Protein AF-0000000068188311 (afdb_homodimer)

InterPro domains:
  IPR007863 Peptidase M16, C-terminal [PF05193] (207-384)
  IPR011249 Metalloenzyme, LuxS/M16 peptidase-like [SSF63411] (36-251)
  IPR011249 Metalloenzyme, LuxS/M16 peptidase-like [SSF63411] (263-504)
  IPR011249 Metalloenzyme, LuxS/M16 peptidase-like [SSF63411] (539-743)
  IPR011249 Metalloenzyme, LuxS/M16 peptidase-like [SSF63411] (769-960)
  IPR011765 Peptidase M16, N-terminal [PF00675] (45-180)
  IPR032632 Peptidase M16, middle/third domain [PF16187] (391-696)
  IPR050626 Peptidase M16 [PTHR43690] (12-977)
  IPR054734 Coenzyme PQQ synthesis protein F-like, C-terminal lobe, domain 4 [PF22456] (804-904)

Foldseek 3Di:
DPDPQPFPAQPLADAFQLDPKGKTWGFQDAPDPDDDPPPQWGGATEMEIADQQAQKKKKKKKFQAAQLPCPQQAALRVLLLVQLQQAFPVGRHGNRLAVVQLLFQKHKDWDGDHGMIMIMMMGGQVCVLVSLQSVLRSLAGGPLDLVQSVLVLLLLQQVLLQCLQPQVVVVCLVVQCQQCVAVNFSSNGRHSGHCVRQQPPHSVVSSVSSVVVSVVGRFNLRMYMYIYHNDDPVVVVVSCCVRNNNGHIDRDDPPPPRAARCPPPSPPWEKEWAHSAAWKKKKKKFKFFACLVVLQASLCVLVQCQQQALAFQHLPVLCVVVVFFDHWGWDFPPAHDPRITMTMIMTTTDPVNLVVVLVSLLLSLLVLLLVLQDDDPVSSVLLQVLLSVCSNQPFDDDNRVVNRQLRVLVVRDDSNCSSSSNRHNNDHDVVVNNRRSVRPARRRIYIYIYHNVCVPVFDDADPSSRMGMHIDDDDPVSNVSSRCSNNVSNPPPPDCSVRHDTDDDQPQAFDDWDFDDEPVQPPVPPDCVVVVPPPDPDGDFWFWADDDLAETETEAEDPDSRGQKKKKKKFFFAQQCAVDLLSVLLNQLLQLLLVVLLSNRQSSQVSNFKHWGWDADNGGIMIIIMGGPRRRLVSLLVSLQSLLVSDADQSNSVSSLVVVLSVLSVQLQDDQLSVLVLVVLLQWKPPDDDSVVSNVSSVPDGPVNSVVSSLVSLAEGHMYMYMYYRDYPVVSVVSVCSNCVSSVYDRYPDTDDMWTFDFDFLAQQLAAEEEEDARSNQQSLKKKKKKKKWDFADDLLVVLLVLLLQSLVFVVQCCVCCRVVVQRNDWGWDWDDRDLGTTIIMIMHMHNPDFHVVSVVVVLVSLVVVLVVLVVDDPVSSQSSLVSSLCVLVGDDRGRVSLVVLSVSCVVSQQNPSCSSSSNNVSSNVADSVNSSVVSQAGPHSSHRRIGMYMYIYHYNNCVVVCVVCVVPPDRNYHYDPDSVVSRVVGDTGDRDDRDDSVVRHDHPVVD/DPDPQPFPAQPLADAFQLDPKGKTWGFQDAPDPDDDPPPQWGGATEMEIADQFFQKKKKKKKFQAAQLPCPQQAALRVLLLVQLQQAFPVGRHGNRLAVVQLLFQKHKDWDGDHGMIMIMMMGGQVCVLVSLQSVLRSLAGGPLDLVQSVLVLLLLQQVLLQCLQPQVVVVCLVVQCQQCVVVNFSSNGRHSGHCVRQQPPHSVVSSVSSVVVSVPGRFRLRMYMYIYHNDDPVVVVVSCCVRNNNGHIDRDDPPPPGAARPPDPSPPWEKEWAHSAAWKKKKKKFKFFACLVVLQAPLCVLVQCQQQALAFQHLPVLCVVVVFFDHWGWDFPPAHDPRITMTMIMTTTDPVNLVVVLVSLLLSLLLLLLVLQDDDPVSSVLLQVLLSVCSNQPFDDDNRVVNRQLRVLVVRDDSNCSSSSVRHNNDHDVVVNNRRSVRPARRRIYIYIYHNVCVPVFDDADPSSRMGMHIDDDDPVSNVSSRCSSNVSNPPPPDCSVRHDTDDDQPQAFDDWDFDDEPVQPPVPPDCVVVVPPPDPDDDFWFWADDDLAETETEAEDPDSRGQKKKKKKFFFAQQCAVDLLSVLLNQLLQLLLVVLLSNRQSSQVSSFKHWGWDADNGGIMIIIMGGPRRRLVSLLVSLQSLLVSDDDQSNSVSSLVVVLSVLSVQLQDDQLSVLVLVVLLQWKPPDDDSVVSNVSSVPDGPVNSVVSSLVSLAEGHMYMYMYYRDYPVVSVVSVCSNCVSSVYDRYPDTDDMWTFDFDFLAQQLAAEEEEDARSNQQSLKKKKKKKKWDFADDLLVVLLVLLLQSLVFVVQCCVCCRVVVQGNDWGWDWDDRDLGTTIIMIMHMHSPDFHVVSVVVVLVSLVVVLVVLVVDDPVSSQSSLVSSLCVLVGDDRDRVSLVVLSVSCVVSQQNPSCSSSSNNVSSNVADSVNSSVVSQAGPHSSHRRIGMYMYIYHYNNCVVVCVVCVVPPDRNYDYDPDSVVSRVVGDTGDRDDRDDSVVRHDHPVVD

Structure (mmCIF, N/CA/C/O backbone):
data_AF-0000000068188311-model_v1
#
loop_
_entity.id
_entity.type
_entity.pdbx_description
1 polymer 'Uncharacterized protein'
#
loop_
_atom_site.group_PDB
_atom_site.id
_atom_site.type_symbol
_atom_site.label_atom_id
_atom_site.label_alt_id
_atom_site.label_comp_id
_atom_site.label_asym_id
_atom_site.label_entity_id
_atom_site.label_seq_id
_atom_site.pdbx_PDB_ins_code
_atom_site.Cartn_x
_atom_site.Cartn_y
_atom_site.Cartn_z
_atom_site.occupancy
_atom_site.B_iso_or_equiv
_atom_site.auth_seq_id
_atom_site.auth_comp_id
_atom_site.auth_asym_id
_atom_site.auth_atom_id
_atom_site.pdbx_PDB_model_num
ATOM 1 N N . MET A 1 1 ? -2.57 -84 -18.281 1 21.44 1 MET A N 1
ATOM 2 C CA . MET A 1 1 ? -2.279 -83.125 -17.125 1 21.44 1 MET A CA 1
ATOM 3 C C . MET A 1 1 ? -2.062 -81.688 -17.547 1 21.44 1 MET A C 1
ATOM 5 O O . MET A 1 1 ? -0.972 -81.312 -18 1 21.44 1 MET A O 1
ATOM 9 N N . SER A 1 2 ? -2.975 -81.062 -18.266 1 22.27 2 SER A N 1
ATOM 10 C CA . SER A 1 2 ? -3.25 -79.875 -19.016 1 22.27 2 SER A CA 1
ATOM 11 C C . SER A 1 2 ? -2.975 -78.625 -18.172 1 22.27 2 SER A C 1
ATOM 13 O O . SER A 1 2 ? -3.5 -78.438 -17.062 1 22.27 2 SER A O 1
ATOM 15 N N . ASP A 1 3 ? -1.71 -78 -18.312 1 26.34 3 ASP A N 1
ATOM 16 C CA . ASP A 1 3 ? -1.021 -77.062 -17.469 1 26.34 3 ASP A CA 1
ATOM 17 C C . ASP A 1 3 ? -1.914 -75.875 -17.172 1 26.34 3 ASP A C 1
ATOM 19 O O . ASP A 1 3 ? -2.463 -75.25 -18.094 1 26.34 3 ASP A O 1
ATOM 23 N N . SER A 1 4 ? -2.607 -75.75 -16.078 1 29.66 4 SER A N 1
ATOM 24 C CA . SER A 1 4 ? -3.428 -74.75 -15.43 1 29.66 4 SER A CA 1
ATOM 25 C C . SER A 1 4 ? -2.842 -73.375 -15.633 1 29.66 4 SER A C 1
ATOM 27 O O . SER A 1 4 ? -1.623 -73.188 -15.734 1 29.66 4 SER A O 1
ATOM 29 N N . PRO A 1 5 ? -3.604 -72.375 -16.188 1 36.91 5 PRO A N 1
ATOM 30 C CA . PRO A 1 5 ? -3.168 -71 -16.312 1 36.91 5 PRO A CA 1
ATOM 31 C C . PRO A 1 5 ? -2.283 -70.562 -15.164 1 36.91 5 PRO A C 1
ATOM 33 O O . PRO A 1 5 ? -2.613 -70.812 -14 1 36.91 5 PRO A O 1
ATOM 36 N N . SER A 1 6 ? -0.968 -70.688 -15.18 1 35.66 6 SER A N 1
ATOM 37 C CA . SER A 1 6 ? 0.121 -70.438 -14.25 1 35.66 6 SER A CA 1
ATOM 38 C C . SER A 1 6 ? -0.088 -69.062 -13.547 1 35.66 6 SER A C 1
ATOM 40 O O . SER A 1 6 ? -0.08 -68 -14.188 1 35.66 6 SER A O 1
ATOM 42 N N . THR A 1 7 ? -1.004 -68.875 -12.609 1 40.84 7 THR A N 1
ATOM 43 C CA . THR A 1 7 ? -1.02 -67.812 -11.609 1 40.84 7 THR A CA 1
ATOM 44 C C . THR A 1 7 ? 0.382 -67.562 -11.055 1 40.84 7 THR A C 1
ATOM 46 O O . THR A 1 7 ? 0.942 -68.438 -10.375 1 40.84 7 THR A O 1
ATOM 49 N N . ARG A 1 8 ? 1.304 -67.062 -11.727 1 44.91 8 ARG A N 1
ATOM 50 C CA . ARG A 1 8 ? 2.57 -66.688 -11.102 1 44.91 8 ARG A CA 1
ATOM 51 C C . ARG A 1 8 ? 2.357 -65.688 -10 1 44.91 8 ARG A C 1
ATOM 53 O O . ARG A 1 8 ? 1.712 -64.625 -10.211 1 44.91 8 ARG A O 1
ATOM 60 N N . ASN A 1 9 ? 2.291 -66.062 -8.812 1 47.25 9 ASN A N 1
ATOM 61 C CA . ASN A 1 9 ? 2.232 -65.25 -7.594 1 47.25 9 ASN A CA 1
ATOM 62 C C . ASN A 1 9 ? 3.207 -64.062 -7.648 1 47.25 9 ASN A C 1
ATOM 64 O O . ASN A 1 9 ? 4.23 -64.188 -8.336 1 47.25 9 ASN A O 1
ATOM 68 N N . ALA A 1 10 ? 2.799 -62.75 -7.305 1 55.69 10 ALA A N 1
ATOM 69 C CA . ALA A 1 10 ? 3.352 -61.438 -7.023 1 55.69 10 ALA A CA 1
ATOM 70 C C . ALA A 1 10 ? 4.719 -61.531 -6.359 1 55.69 10 ALA A C 1
ATOM 72 O O . ALA A 1 10 ? 5.328 -60.531 -6.004 1 55.69 10 ALA A O 1
ATOM 73 N N . ASP A 1 11 ? 5.078 -62.719 -6.023 1 56.69 11 ASP A N 1
ATOM 74 C CA . ASP A 1 11 ? 6.285 -62.781 -5.203 1 56.69 11 ASP A CA 1
ATOM 75 C C . ASP A 1 11 ? 7.512 -62.375 -6 1 56.69 11 ASP A C 1
ATOM 77 O O . ASP A 1 11 ? 8.547 -62.031 -5.422 1 56.69 11 ASP A O 1
ATOM 81 N N . ASP A 1 12 ? 7.348 -62.156 -7.352 1 74.81 12 ASP A N 1
ATOM 82 C CA . ASP A 1 12 ? 8.562 -61.844 -8.102 1 74.81 12 ASP A CA 1
ATOM 83 C C . ASP A 1 12 ? 8.664 -60.375 -8.43 1 74.81 12 ASP A C 1
ATOM 85 O O . ASP A 1 12 ? 9.648 -59.938 -9.039 1 74.81 12 ASP A O 1
ATOM 89 N N . LEU A 1 13 ? 7.715 -59.562 -8.078 1 89.31 13 LEU A N 1
ATOM 90 C CA . LEU A 1 13 ? 7.773 -58.125 -8.375 1 89.31 13 LEU A CA 1
ATOM 91 C C . LEU A 1 13 ? 8.688 -57.406 -7.395 1 89.31 13 LEU A C 1
ATOM 93 O O . LEU A 1 13 ? 8.578 -57.594 -6.18 1 89.31 13 LEU A O 1
ATOM 97 N N . GLU A 1 14 ? 9.602 -56.688 -7.891 1 92.31 14 GLU A N 1
ATOM 98 C CA . GLU A 1 14 ? 10.414 -55.844 -7.039 1 92.31 14 GLU A CA 1
ATOM 99 C C . GLU A 1 14 ? 9.648 -54.594 -6.617 1 92.31 14 GLU A C 1
ATOM 101 O O . GLU A 1 14 ? 9.289 -53.75 -7.453 1 92.31 14 GLU A O 1
ATOM 106 N N . VAL A 1 15 ? 9.344 -54.5 -5.398 1 92.88 15 VAL A N 1
ATOM 107 C CA . VAL A 1 15 ? 8.539 -53.406 -4.859 1 92.88 15 VAL A CA 1
ATOM 108 C C . VAL A 1 15 ? 9.391 -52.531 -3.934 1 92.88 15 VAL A C 1
ATOM 110 O O . VAL A 1 15 ? 10.352 -53 -3.334 1 92.88 15 VAL A O 1
ATOM 113 N N . PRO A 1 16 ? 9.133 -51.25 -3.893 1 91.12 16 PRO A N 1
ATOM 114 C CA . PRO A 1 16 ? 9.836 -50.406 -2.928 1 91.12 16 PRO A CA 1
ATOM 115 C C . PRO A 1 16 ? 9.727 -50.938 -1.495 1 91.12 16 PRO A C 1
ATOM 117 O O . PRO A 1 16 ? 8.727 -51.562 -1.135 1 91.12 16 PRO A O 1
ATOM 120 N N . LEU A 1 17 ? 10.703 -50.5 -0.686 1 87.62 17 LEU A N 1
ATOM 121 C CA . LEU A 1 17 ? 10.766 -50.969 0.694 1 87.62 17 LEU A CA 1
ATOM 122 C C . LEU A 1 17 ? 9.555 -50.5 1.487 1 87.62 17 LEU A C 1
ATOM 124 O O . LEU A 1 17 ? 9.008 -51.25 2.303 1 87.62 17 LEU A O 1
ATOM 128 N N . VAL A 1 18 ? 9.086 -49.344 1.183 1 87.5 18 VAL A N 1
ATOM 129 C CA . VAL A 1 18 ? 8.055 -48.719 2 1 87.5 18 VAL A CA 1
ATOM 130 C C . VAL A 1 18 ? 6.676 -49.062 1.447 1 87.5 18 VAL A C 1
ATOM 132 O O . VAL A 1 18 ? 5.656 -48.656 2.021 1 87.5 18 VAL A O 1
ATOM 135 N N . ASP A 1 19 ? 6.594 -49.719 0.328 1 89.69 19 ASP A N 1
ATOM 136 C CA . ASP A 1 19 ? 5.328 -50.062 -0.309 1 89.69 19 ASP A CA 1
ATOM 137 C C . ASP A 1 19 ? 4.637 -51.219 0.428 1 89.69 19 ASP A C 1
ATOM 139 O O . ASP A 1 19 ? 5.168 -52.312 0.491 1 89.69 19 ASP A O 1
ATOM 143 N N . ASP A 1 20 ? 3.518 -51.031 0.993 1 88.75 20 ASP A N 1
ATOM 144 C CA . ASP A 1 20 ? 2.779 -52.062 1.753 1 88.75 20 ASP A CA 1
ATOM 145 C C . ASP A 1 20 ? 1.628 -52.625 0.93 1 88.75 20 ASP A C 1
ATOM 147 O O . ASP A 1 20 ? 0.718 -53.25 1.478 1 88.75 20 ASP A O 1
ATOM 151 N N . ARG A 1 21 ? 1.563 -52.406 -0.242 1 93.25 21 ARG A N 1
ATOM 152 C CA . ARG A 1 21 ? 0.52 -52.906 -1.128 1 93.25 21 ARG A CA 1
ATOM 153 C C . ARG A 1 21 ? 0.798 -54.344 -1.539 1 93.25 21 ARG A C 1
ATOM 155 O O . ARG A 1 21 ? 1.924 -54.844 -1.402 1 93.25 21 ARG A O 1
ATOM 162 N N . SER A 1 22 ? -0.292 -54.969 -1.956 1 94.31 22 SER A N 1
ATOM 163 C CA . SER A 1 22 ? -0.164 -56.312 -2.498 1 94.31 22 SER A CA 1
ATOM 164 C C . SER A 1 22 ? -0.428 -56.344 -4 1 94.31 22 SER A C 1
ATOM 166 O O . SER A 1 22 ? -1.255 -55.562 -4.5 1 94.31 22 SER A O 1
ATOM 168 N N . TYR A 1 23 ? 0.246 -57.281 -4.641 1 95.81 23 TYR A N 1
ATOM 169 C CA . TYR A 1 23 ? 0.183 -57.312 -6.098 1 95.81 23 TYR A CA 1
ATOM 170 C C . TYR A 1 23 ? -0.108 -58.719 -6.582 1 95.81 23 TYR A C 1
ATOM 172 O O . TYR A 1 23 ? 0.273 -59.719 -5.934 1 95.81 23 TYR A O 1
ATOM 180 N N . ARG A 1 24 ? -0.841 -58.844 -7.68 1 94.88 24 ARG A N 1
ATOM 181 C CA . ARG A 1 24 ? -1.055 -60.094 -8.391 1 94.88 24 ARG A CA 1
ATOM 182 C C . ARG A 1 24 ? -1.004 -59.906 -9.898 1 94.88 24 ARG A C 1
ATOM 184 O O . ARG A 1 24 ? -1.68 -59.031 -10.43 1 94.88 24 ARG A O 1
ATOM 191 N N . TYR A 1 25 ? -0.083 -60.625 -10.492 1 94.88 25 TYR A N 1
ATOM 192 C CA . TYR A 1 25 ? 0.023 -60.594 -11.945 1 94.88 25 TYR A CA 1
ATOM 193 C C . TYR A 1 25 ? -0.45 -61.906 -12.555 1 94.88 25 TYR A C 1
ATOM 195 O O . TYR A 1 25 ? -0.175 -63 -12.016 1 94.88 25 TYR A O 1
ATOM 203 N N . TRP A 1 26 ? -1.308 -61.781 -13.648 1 90.12 26 TRP A N 1
ATOM 204 C CA . TRP A 1 26 ? -1.65 -62.969 -14.422 1 90.12 26 TRP A CA 1
ATOM 205 C C . TRP A 1 26 ? -2.133 -62.594 -15.82 1 90.12 26 TRP A C 1
ATOM 207 O O . TRP A 1 26 ? -2.271 -61.406 -16.141 1 90.12 26 TRP A O 1
ATOM 217 N N . THR A 1 27 ? -2.232 -63.531 -16.625 1 91.31 27 THR A N 1
ATOM 218 C CA . THR A 1 27 ? -2.781 -63.344 -17.953 1 91.31 27 THR A CA 1
ATOM 219 C C . THR A 1 27 ? -4.188 -63.938 -18.047 1 91.31 27 THR A C 1
ATOM 221 O O . THR A 1 27 ? -4.379 -65.125 -17.859 1 91.31 27 THR A O 1
ATOM 224 N N . LEU A 1 28 ? -5.141 -63.125 -18.266 1 90.5 28 LEU A N 1
ATOM 225 C CA . LEU A 1 28 ? -6.523 -63.562 -18.469 1 90.5 28 LEU A CA 1
ATOM 226 C C . LEU A 1 28 ? -6.695 -64.188 -19.844 1 90.5 28 LEU A C 1
ATOM 228 O O . LEU A 1 28 ? -6.469 -63.562 -20.875 1 90.5 28 LEU A O 1
ATOM 232 N N . PRO A 1 29 ? -7.086 -65.438 -19.812 1 85.38 29 PRO A N 1
ATOM 233 C CA . PRO A 1 29 ? -7.188 -66.125 -21.094 1 85.38 29 PRO A CA 1
ATOM 234 C C . PRO A 1 29 ? -8.312 -65.625 -21.969 1 85.38 29 PRO A C 1
ATOM 236 O O . PRO A 1 29 ? -9.32 -65.125 -21.453 1 85.38 29 PRO A O 1
ATOM 239 N N . ALA A 1 30 ? -8.062 -65.625 -23.188 1 73.75 30 ALA A N 1
ATOM 240 C CA . ALA A 1 30 ? -9.07 -65.188 -24.156 1 73.75 30 ALA A CA 1
ATOM 241 C C . ALA A 1 30 ? -10.219 -66.188 -24.234 1 73.75 30 ALA A C 1
ATOM 243 O O . ALA A 1 30 ? -10.008 -67.375 -24.172 1 73.75 30 ALA A O 1
ATOM 244 N N . THR A 1 31 ? -11.453 -66 -23.766 1 58.66 31 THR A N 1
ATOM 245 C CA . THR A 1 31 ? -12.578 -66.938 -23.859 1 58.66 31 THR A CA 1
ATOM 246 C C . THR A 1 31 ? -12.93 -67.188 -25.328 1 58.66 31 THR A C 1
ATOM 248 O O . THR A 1 31 ? -13.133 -66.25 -26.109 1 58.66 31 THR A O 1
ATOM 251 N N . SER A 1 32 ? -12.344 -68.062 -26.047 1 44.31 32 SER A N 1
ATOM 252 C CA . SER A 1 32 ? -12.859 -68.438 -27.359 1 44.31 32 SER A CA 1
ATOM 253 C C . SER A 1 32 ? -14.328 -68.875 -27.281 1 44.31 32 SER A C 1
ATOM 255 O O . SER A 1 32 ? -14.797 -69.312 -26.234 1 44.31 32 SER A O 1
ATOM 257 N N . THR A 1 33 ? -15.328 -68.438 -28.109 1 40.06 33 THR A N 1
ATOM 258 C CA . THR A 1 33 ? -16.625 -69.062 -28.156 1 40.06 33 THR A CA 1
ATOM 259 C C . THR A 1 33 ? -16.5 -70.562 -27.828 1 40.06 33 THR A C 1
ATOM 261 O O . THR A 1 33 ? -16.969 -71 -26.766 1 40.06 33 THR A O 1
ATOM 264 N N . ALA A 1 34 ? -17.422 -71.5 -28.734 1 38.88 34 ALA A N 1
ATOM 265 C CA . ALA A 1 34 ? -17.609 -72.938 -28.547 1 38.88 34 ALA A CA 1
ATOM 266 C C . ALA A 1 34 ? -16.281 -73.625 -28.25 1 38.88 34 ALA A C 1
ATOM 268 O O . ALA A 1 34 ? -16.062 -74.125 -27.156 1 38.88 34 ALA A O 1
ATOM 269 N N . ASP A 1 35 ? -15.977 -74.75 -29.062 1 37.12 35 ASP A N 1
ATOM 270 C CA . ASP A 1 35 ? -15.281 -76.062 -29.047 1 37.12 35 ASP A CA 1
ATOM 271 C C . ASP A 1 35 ? -13.766 -75.875 -28.984 1 37.12 35 ASP A C 1
ATOM 273 O O . ASP A 1 35 ? -13.023 -76.812 -28.703 1 37.12 35 ASP A O 1
ATOM 277 N N . VAL A 1 36 ? -13.094 -75.062 -29.828 1 36.78 36 VAL A N 1
ATOM 278 C CA . VAL A 1 36 ? -11.664 -75.312 -30.031 1 36.78 36 VAL A CA 1
ATOM 279 C C . VAL A 1 36 ? -10.844 -74.375 -29.141 1 36.78 36 VAL A C 1
ATOM 281 O O . VAL A 1 36 ? -10.906 -73.125 -29.312 1 36.78 36 VAL A O 1
ATOM 284 N N . VAL A 1 37 ? -10.594 -74.625 -27.938 1 42.25 37 VAL A N 1
ATOM 285 C CA . VAL A 1 37 ? -9.516 -74 -27.141 1 42.25 37 VAL A CA 1
ATOM 286 C C . VAL A 1 37 ? -8.336 -73.688 -28.047 1 42.25 37 VAL A C 1
ATOM 288 O O . VAL A 1 37 ? -7.645 -74.562 -28.547 1 42.25 37 VAL A O 1
ATOM 291 N N . THR A 1 38 ? -8.43 -72.875 -29.062 1 42.84 38 THR A N 1
ATOM 292 C CA . THR A 1 38 ? -7.211 -72.688 -29.844 1 42.84 38 THR A CA 1
ATOM 293 C C . THR A 1 38 ? -6.133 -72 -29 1 42.84 38 THR A C 1
ATOM 295 O O . THR A 1 38 ? -6.379 -70.938 -28.391 1 42.84 38 THR A O 1
ATOM 298 N N . THR A 1 39 ? -5.148 -72.688 -28.312 1 48.09 39 THR A N 1
ATOM 299 C CA . THR A 1 39 ? -3.898 -72.438 -27.609 1 48.09 39 THR A CA 1
ATOM 300 C C . THR A 1 39 ? -3.146 -71.25 -28.203 1 48.09 39 THR A C 1
ATOM 302 O O . THR A 1 39 ? -2.16 -70.75 -27.625 1 48.09 39 THR A O 1
ATOM 305 N N . ASP A 1 40 ? -3.619 -70.625 -29.328 1 57.62 40 ASP A N 1
ATOM 306 C CA . ASP A 1 40 ? -2.652 -69.75 -30.047 1 57.62 40 ASP A CA 1
ATOM 307 C C . ASP A 1 40 ? -2.973 -68.312 -29.859 1 57.62 40 ASP A C 1
ATOM 309 O O . ASP A 1 40 ? -2.475 -67.438 -30.609 1 57.62 40 ASP A O 1
ATOM 313 N N . ARG A 1 41 ? -3.938 -67.812 -28.859 1 68.44 41 ARG A N 1
ATOM 314 C CA . ARG A 1 41 ? -4.203 -66.375 -28.75 1 68.44 41 ARG A CA 1
ATOM 315 C C . ARG A 1 41 ? -3.736 -65.812 -27.391 1 68.44 41 ARG A C 1
ATOM 317 O O . ARG A 1 41 ? -4.148 -66.312 -26.344 1 68.44 41 ARG A O 1
ATOM 324 N N . PRO A 1 42 ? -2.889 -64.812 -27.484 1 78.75 42 PRO A N 1
ATOM 325 C CA . PRO A 1 42 ? -2.4 -64.25 -26.234 1 78.75 42 PRO A CA 1
ATOM 326 C C . PRO A 1 42 ? -3.516 -63.594 -25.391 1 78.75 42 PRO A C 1
ATOM 328 O O . PRO A 1 42 ? -4.449 -63 -25.953 1 78.75 42 PRO A O 1
ATOM 331 N N . GLY A 1 43 ? -3.584 -63.875 -24.188 1 87.06 43 GLY A N 1
ATOM 332 C CA . GLY A 1 43 ? -4.555 -63.312 -23.266 1 87.06 43 GLY A CA 1
ATOM 333 C C . GLY A 1 43 ? -4.219 -61.906 -22.844 1 87.06 43 GLY A C 1
ATOM 334 O O . GLY A 1 43 ? -3.307 -61.281 -23.391 1 87.06 43 GLY A O 1
ATOM 335 N N . LEU A 1 44 ? -5.09 -61.375 -22.031 1 93.25 44 LEU A N 1
ATOM 336 C CA . LEU A 1 44 ? -4.914 -60.031 -21.484 1 93.25 44 LEU A CA 1
ATOM 337 C C . LEU A 1 44 ? -3.973 -60.062 -20.281 1 93.25 44 LEU A C 1
ATOM 339 O O . LEU A 1 44 ? -4.223 -60.781 -19.312 1 93.25 44 LEU A O 1
ATOM 343 N N . ARG A 1 45 ? -2.85 -59.375 -20.375 1 94.75 45 ARG A N 1
ATOM 344 C CA . ARG A 1 45 ? -1.944 -59.281 -19.234 1 94.75 45 ARG A CA 1
ATOM 345 C C . ARG A 1 45 ? -2.506 -58.312 -18.172 1 94.75 45 ARG A C 1
ATOM 347 O O . ARG A 1 45 ? -2.824 -57.156 -18.469 1 94.75 45 ARG A O 1
ATOM 354 N N . VAL A 1 46 ? -2.6 -58.812 -16.938 1 96.81 46 VAL A N 1
ATOM 355 C CA . VAL A 1 46 ? -3.295 -58.062 -15.906 1 96.81 46 VAL A CA 1
ATOM 356 C C . VAL A 1 46 ? -2.42 -57.969 -14.656 1 96.81 46 VAL A C 1
ATOM 358 O O . VAL A 1 46 ? -1.798 -58.938 -14.258 1 96.81 46 VAL A O 1
ATOM 361 N N . LEU A 1 47 ? -2.268 -56.781 -14.141 1 97.38 47 LEU A N 1
ATOM 362 C CA . LEU A 1 47 ? -1.659 -56.562 -12.836 1 97.38 47 LEU A CA 1
ATOM 363 C C . LEU A 1 47 ? -2.656 -55.969 -11.859 1 97.38 47 LEU A C 1
ATOM 365 O O . LEU A 1 47 ? -3.197 -54.875 -12.117 1 97.38 47 LEU A O 1
ATOM 369 N N . LEU A 1 48 ? -2.936 -56.625 -10.766 1 97.5 48 LEU A N 1
ATOM 370 C CA . LEU A 1 48 ? -3.826 -56.125 -9.719 1 97.5 48 LEU A CA 1
ATOM 371 C C . LEU A 1 48 ? -3.031 -55.562 -8.547 1 97.5 48 LEU A C 1
ATOM 373 O O . LEU A 1 48 ? -1.979 -56.094 -8.188 1 97.5 48 LEU A O 1
ATOM 377 N N . VAL A 1 49 ? -3.475 -54.469 -8.031 1 97 49 VAL A N 1
ATOM 378 C CA . VAL A 1 49 ? -2.859 -53.844 -6.883 1 97 49 VAL A CA 1
ATOM 379 C C . VAL A 1 49 ? -3.885 -53.688 -5.758 1 97 49 VAL A C 1
ATOM 381 O O . VAL A 1 49 ? -4.922 -53.062 -5.934 1 97 49 VAL A O 1
ATOM 384 N N . HIS A 1 50 ? -3.619 -54.281 -4.691 1 96.12 50 HIS A N 1
ATOM 385 C CA . HIS A 1 50 ? -4.434 -54.094 -3.496 1 96.12 50 HIS A CA 1
ATOM 386 C C . HIS A 1 50 ? -3.807 -53.094 -2.555 1 96.12 50 HIS A C 1
ATOM 388 O O . HIS A 1 50 ? -2.664 -53.25 -2.125 1 96.12 50 HIS A O 1
ATOM 394 N N . ASP A 1 51 ? -4.492 -52.094 -2.27 1 94.25 51 ASP A N 1
ATOM 395 C CA . ASP A 1 51 ? -4.082 -51.062 -1.316 1 94.25 51 ASP A CA 1
ATOM 396 C C . ASP A 1 51 ? -5.203 -50.75 -0.328 1 94.25 51 ASP A C 1
ATOM 398 O O . ASP A 1 51 ? -6.18 -50.094 -0.677 1 94.25 51 ASP A O 1
ATOM 402 N N . ASP A 1 52 ? -5.059 -51.094 0.836 1 88.75 52 ASP A N 1
ATOM 403 C CA . ASP A 1 52 ? -6.098 -50.969 1.854 1 88.75 52 ASP A CA 1
ATOM 404 C C . ASP A 1 52 ? -6.293 -49.5 2.264 1 88.75 52 ASP A C 1
ATOM 406 O O . ASP A 1 52 ? -7.348 -49.156 2.789 1 88.75 52 ASP A O 1
ATOM 410 N N . SER A 1 53 ? -5.395 -48.75 1.946 1 85.12 53 SER A N 1
ATOM 411 C CA . SER A 1 53 ? -5.391 -47.406 2.496 1 85.12 53 SER A CA 1
ATOM 412 C C . SER A 1 53 ? -6.051 -46.438 1.54 1 85.12 53 SER A C 1
ATOM 414 O O . SER A 1 53 ? -6.309 -45.281 1.907 1 85.12 53 SER A O 1
ATOM 416 N N . VAL A 1 54 ? -6.422 -46.781 0.323 1 88.56 54 VAL A N 1
ATOM 417 C CA . VAL A 1 54 ? -6.883 -45.844 -0.674 1 88.56 54 VAL A CA 1
ATOM 418 C C . VAL A 1 54 ? -8.391 -45.656 -0.552 1 88.56 54 VAL A C 1
ATOM 420 O O . VAL A 1 54 ? -9.117 -46.594 -0.252 1 88.56 54 VAL A O 1
ATOM 423 N N . ASP A 1 55 ? -8.812 -44.469 -0.793 1 89.06 55 ASP A N 1
ATOM 424 C CA . ASP A 1 55 ? -10.234 -44.125 -0.799 1 89.06 55 ASP A CA 1
ATOM 425 C C . ASP A 1 55 ? -10.805 -44.188 -2.215 1 89.06 55 ASP A C 1
ATOM 427 O O . ASP A 1 55 ? -12.023 -44.156 -2.4 1 89.06 55 ASP A O 1
ATOM 431 N N . LYS A 1 56 ? -9.961 -44.281 -3.186 1 93 56 LYS A N 1
ATOM 432 C CA . LYS A 1 56 ? -10.406 -44.375 -4.574 1 93 56 LYS A CA 1
ATOM 433 C C . LYS A 1 56 ? -9.836 -45.625 -5.246 1 93 56 LYS A C 1
ATOM 435 O O . LYS A 1 56 ? -8.695 -46 -4.98 1 93 56 LYS A O 1
ATOM 440 N N . GLY A 1 57 ? -10.625 -46.188 -6.016 1 95.88 57 GLY A N 1
ATOM 441 C CA . GLY A 1 57 ? -10.164 -47.219 -6.941 1 95.88 57 GLY A CA 1
ATOM 442 C C . GLY A 1 57 ? -9.852 -46.688 -8.32 1 95.88 57 GLY A C 1
ATOM 443 O O . GLY A 1 57 ? -10.289 -45.594 -8.68 1 95.88 57 GLY A O 1
ATOM 444 N N . ALA A 1 58 ? -9.039 -47.438 -9.07 1 98.12 58 ALA A N 1
ATOM 445 C CA . ALA A 1 58 ? -8.633 -46.969 -10.391 1 98.12 58 ALA A CA 1
ATOM 446 C C . ALA A 1 58 ? -8.352 -48.125 -11.328 1 98.12 58 ALA A C 1
ATOM 448 O O . ALA A 1 58 ? -8.133 -49.25 -10.883 1 98.12 58 ALA A O 1
ATOM 449 N N . ALA A 1 59 ? -8.383 -47.844 -12.57 1 98.56 59 ALA A N 1
ATOM 450 C CA . ALA A 1 59 ? -8.039 -48.812 -13.617 1 98.56 59 ALA A CA 1
ATOM 451 C C . ALA A 1 59 ? -7.473 -48.094 -14.844 1 98.56 59 ALA A C 1
ATOM 453 O O . ALA A 1 59 ? -7.809 -46.938 -15.117 1 98.56 59 ALA A O 1
ATOM 454 N N . ALA A 1 60 ? -6.609 -48.844 -15.516 1 98.62 60 ALA A N 1
ATOM 455 C CA . ALA A 1 60 ? -6.035 -48.312 -16.75 1 98.62 60 ALA A CA 1
ATOM 456 C C . ALA A 1 60 ? -5.773 -49.438 -17.766 1 98.62 60 ALA A C 1
ATOM 458 O O . ALA A 1 60 ? -5.41 -50.531 -17.375 1 98.62 60 ALA A O 1
ATOM 459 N N . VAL A 1 61 ? -5.957 -49.156 -19 1 98.19 61 VAL A N 1
ATOM 460 C CA . VAL A 1 61 ? -5.641 -50.031 -20.109 1 98.19 61 VAL A CA 1
ATOM 461 C C . VAL A 1 61 ? -4.664 -49.344 -21.062 1 98.19 61 VAL A C 1
ATOM 463 O O . VAL A 1 61 ? -4.883 -48.219 -21.469 1 98.19 61 VAL A O 1
ATOM 466 N N . ASP A 1 62 ? -3.598 -50 -21.312 1 98.06 62 ASP A N 1
ATOM 467 C CA . ASP A 1 62 ? -2.688 -49.562 -22.359 1 98.06 62 ASP A CA 1
ATOM 468 C C . ASP A 1 62 ? -2.811 -50.469 -23.594 1 98.06 62 ASP A C 1
ATOM 470 O O . ASP A 1 62 ? -2.68 -51.688 -23.5 1 98.06 62 ASP A O 1
ATOM 474 N N . VAL A 1 63 ? -3.109 -49.844 -24.688 1 96.44 63 VAL A N 1
ATOM 475 C CA . VAL A 1 63 ? -3.125 -50.5 -25.969 1 96.44 63 VAL A CA 1
ATOM 476 C C . VAL A 1 63 ? -1.872 -50.156 -26.766 1 96.44 63 VAL A C 1
ATOM 478 O O . VAL A 1 63 ? -1.624 -48.969 -27.047 1 96.44 63 VAL A O 1
ATOM 481 N N . ALA A 1 64 ? -1.092 -51.125 -27.125 1 93.25 64 ALA A N 1
ATOM 482 C CA . ALA A 1 64 ? 0.165 -50.906 -27.828 1 93.25 64 ALA A CA 1
ATOM 483 C C . ALA A 1 64 ? -0.089 -50.5 -29.281 1 93.25 64 ALA A C 1
ATOM 485 O O . ALA A 1 64 ? 0.314 -51.219 -30.219 1 93.25 64 ALA A O 1
ATOM 486 N N . VAL A 1 65 ? -0.77 -49.406 -29.484 1 93.31 65 VAL A N 1
ATOM 487 C CA . VAL A 1 65 ? -1.038 -48.75 -30.766 1 93.31 65 VAL A CA 1
ATOM 488 C C . VAL A 1 65 ? -1.086 -47.25 -30.594 1 93.31 65 VAL A C 1
ATOM 490 O O . VAL A 1 65 ? -1.569 -46.75 -29.562 1 93.31 65 VAL A O 1
ATOM 493 N N . GLY A 1 66 ? -0.491 -46.562 -31.531 1 93.5 66 GLY A N 1
ATOM 494 C CA . GLY A 1 66 ? -0.493 -45.125 -31.469 1 93.5 66 GLY A CA 1
ATOM 495 C C . GLY A 1 66 ? -0.47 -44.469 -32.812 1 93.5 66 GLY A C 1
ATOM 496 O O . GLY A 1 66 ? -1.088 -44.938 -33.781 1 93.5 66 GLY A O 1
ATOM 497 N N . GLN A 1 67 ? 0.148 -43.406 -32.938 1 91.94 67 GLN A N 1
ATOM 498 C CA . GLN A 1 67 ? 0.166 -42.562 -34.156 1 91.94 67 GLN A CA 1
ATOM 499 C C . GLN A 1 67 ? 0.819 -43.312 -35.312 1 91.94 67 GLN A C 1
ATOM 501 O O . GLN A 1 67 ? 0.499 -43.031 -36.469 1 91.94 67 GLN A O 1
ATOM 506 N N . PHE A 1 68 ? 1.751 -44.156 -35 1 88.94 68 PHE A N 1
ATOM 507 C CA . PHE A 1 68 ? 2.492 -44.875 -36.062 1 88.94 68 PHE A CA 1
ATOM 508 C C . PHE A 1 68 ? 1.561 -45.75 -36.875 1 88.94 68 PHE A C 1
ATOM 510 O O . PHE A 1 68 ? 1.917 -46.156 -38 1 88.94 68 PHE A O 1
ATOM 517 N N . GLN A 1 69 ? 0.375 -45.969 -36.406 1 90.31 69 GLN A N 1
ATOM 518 C CA . GLN A 1 69 ? -0.543 -46.875 -37.094 1 90.31 69 GLN A CA 1
ATOM 519 C C . GLN A 1 69 ? -1.696 -46.094 -37.75 1 90.31 69 GLN A C 1
ATOM 521 O O . GLN A 1 69 ? -2.703 -46.688 -38.125 1 90.31 69 GLN A O 1
ATOM 526 N N . ASP A 1 70 ? -1.581 -44.844 -37.938 1 92.25 70 ASP A N 1
ATOM 527 C CA . ASP A 1 70 ? -2.658 -44 -38.438 1 92.25 70 ASP A CA 1
ATOM 528 C C . ASP A 1 70 ? -2.926 -44.281 -39.938 1 92.25 70 ASP A C 1
ATOM 530 O O . ASP A 1 70 ? -4.016 -44 -40.438 1 92.25 70 ASP A O 1
ATOM 534 N N . GLY A 1 71 ? -1.953 -44.75 -40.594 1 87.75 71 GLY A N 1
ATOM 535 C CA . GLY A 1 71 ? -2.088 -44.969 -42.031 1 87.75 71 GLY A CA 1
ATOM 536 C C . GLY A 1 71 ? -2.264 -43.688 -42.812 1 87.75 71 GLY A C 1
ATOM 537 O O . GLY A 1 71 ? -1.492 -42.75 -42.625 1 87.75 71 GLY A O 1
ATOM 538 N N . ASP A 1 72 ? -3.303 -43.656 -43.625 1 87.94 72 ASP A N 1
ATOM 539 C CA . ASP A 1 72 ? -3.5 -42.531 -44.531 1 87.94 72 ASP A CA 1
ATOM 540 C C . ASP A 1 72 ? -4.34 -41.438 -43.875 1 87.94 72 ASP A C 1
ATOM 542 O O . ASP A 1 72 ? -4.57 -40.375 -44.469 1 87.94 72 ASP A O 1
ATOM 546 N N . LEU A 1 73 ? -4.703 -41.656 -42.656 1 93.44 73 LEU A N 1
ATOM 547 C CA . LEU A 1 73 ? -5.496 -40.656 -41.906 1 93.44 73 LEU A CA 1
ATOM 548 C C . LEU A 1 73 ? -4.77 -40.219 -40.656 1 93.44 73 LEU A C 1
ATOM 550 O O . LEU A 1 73 ? -5.09 -40.688 -39.531 1 93.44 73 LEU A O 1
ATOM 554 N N . PRO A 1 74 ? -3.869 -39.281 -40.844 1 93.38 74 PRO A N 1
ATOM 555 C CA . PRO A 1 74 ? -3.127 -38.812 -39.688 1 93.38 74 PRO A CA 1
ATOM 556 C C . PRO A 1 74 ? -4.043 -38.312 -38.562 1 93.38 74 PRO A C 1
ATOM 558 O O . PRO A 1 74 ? -4.855 -37.406 -38.781 1 93.38 74 PRO A O 1
ATOM 561 N N . GLY A 1 75 ? -3.896 -38.906 -37.406 1 94.88 75 GLY A N 1
ATOM 562 C CA . GLY A 1 75 ? -4.715 -38.531 -36.25 1 94.88 75 GLY A CA 1
ATOM 563 C C . GLY A 1 75 ? -5.789 -39.562 -35.938 1 94.88 75 GLY A C 1
ATOM 564 O O . GLY A 1 75 ? -6.539 -39.406 -34.969 1 94.88 75 GLY A O 1
ATOM 565 N N . LEU A 1 76 ? -5.793 -40.594 -36.656 1 95.5 76 LEU A N 1
ATOM 566 C CA . LEU A 1 76 ? -6.84 -41.594 -36.5 1 95.5 76 LEU A CA 1
ATOM 567 C C . LEU A 1 76 ? -6.785 -42.25 -35.125 1 95.5 76 LEU A C 1
ATOM 569 O O . LEU A 1 76 ? -7.824 -42.5 -34.5 1 95.5 76 LEU A O 1
ATOM 573 N N . ALA A 1 77 ? -5.609 -42.594 -34.656 1 96 77 ALA A N 1
ATOM 574 C CA . ALA A 1 77 ? -5.461 -43.188 -33.344 1 96 77 ALA A CA 1
ATOM 575 C C . ALA A 1 77 ? -6.016 -42.25 -32.25 1 96 77 ALA A C 1
ATOM 577 O O . ALA A 1 77 ? -6.703 -42.719 -31.328 1 96 77 ALA A O 1
ATOM 578 N N . HIS A 1 78 ? -5.699 -41 -32.375 1 95.75 78 HIS A N 1
ATOM 579 C CA . HIS A 1 78 ? -6.156 -40 -31.422 1 95.75 78 HIS A CA 1
ATOM 580 C C . HIS A 1 78 ? -7.672 -39.844 -31.469 1 95.75 78 HIS A C 1
ATOM 582 O O . HIS A 1 78 ? -8.32 -39.781 -30.422 1 95.75 78 HIS A O 1
ATOM 588 N N . LEU A 1 79 ? -8.234 -39.781 -32.625 1 95.62 79 LEU A N 1
ATOM 589 C CA . LEU A 1 79 ? -9.688 -39.719 -32.781 1 95.62 79 LEU A CA 1
ATOM 590 C C . LEU A 1 79 ? -10.352 -40.938 -32.188 1 95.62 79 LEU A C 1
ATOM 592 O O . LEU A 1 79 ? -11.406 -40.844 -31.531 1 95.62 79 LEU A O 1
ATOM 596 N N . THR A 1 80 ? -9.758 -42.094 -32.406 1 96.19 80 THR A N 1
ATOM 597 C CA . THR A 1 80 ? -10.289 -43.344 -31.859 1 96.19 80 THR A CA 1
ATOM 598 C C . THR A 1 80 ? -10.297 -43.281 -30.344 1 96.19 80 THR A C 1
ATOM 600 O O . THR A 1 80 ? -11.234 -43.781 -29.703 1 96.19 80 THR A O 1
ATOM 603 N N . GLU A 1 81 ? -9.227 -42.812 -29.781 1 95.94 81 GLU A N 1
ATOM 604 C CA . GLU A 1 81 ? -9.148 -42.594 -28.328 1 95.94 81 GLU A CA 1
ATOM 605 C C . GLU A 1 81 ? -10.367 -41.844 -27.812 1 95.94 81 GLU A C 1
ATOM 607 O O . GLU A 1 81 ? -10.961 -42.219 -26.797 1 95.94 81 GLU A O 1
ATOM 612 N N . HIS A 1 82 ? -10.758 -40.781 -28.547 1 92.12 82 HIS A N 1
ATOM 613 C CA . HIS A 1 82 ? -11.906 -39.969 -28.156 1 92.12 82 HIS A CA 1
ATOM 614 C C . HIS A 1 82 ? -13.195 -40.781 -28.25 1 92.12 82 HIS A C 1
ATOM 616 O O . HIS A 1 82 ? -14.07 -40.656 -27.375 1 92.12 82 HIS A O 1
ATOM 622 N N . MET A 1 83 ? -13.328 -41.562 -29.203 1 93.94 83 MET A N 1
ATOM 623 C CA . MET A 1 83 ? -14.578 -42.219 -29.578 1 93.94 83 MET A CA 1
ATOM 624 C C . MET A 1 83 ? -14.906 -43.344 -28.625 1 93.94 83 MET A C 1
ATOM 626 O O . MET A 1 83 ? -16.078 -43.656 -28.406 1 93.94 83 MET A O 1
ATOM 630 N N . LEU A 1 84 ? -13.922 -43.875 -27.984 1 94.25 84 LEU A N 1
ATOM 631 C CA . LEU A 1 84 ? -14.148 -45.062 -27.172 1 94.25 84 LEU A CA 1
ATOM 632 C C . LEU A 1 84 ? -14.938 -44.719 -25.906 1 94.25 84 LEU A C 1
ATOM 634 O O . LEU A 1 84 ? -15.562 -45.594 -25.312 1 94.25 84 LEU A O 1
ATOM 638 N N . PHE A 1 85 ? -14.953 -43.5 -25.469 1 89.5 85 PHE A N 1
ATOM 639 C CA . PHE A 1 85 ? -15.617 -43.094 -24.234 1 89.5 85 PHE A CA 1
ATOM 640 C C . PHE A 1 85 ? -17.047 -42.656 -24.516 1 89.5 85 PHE A C 1
ATOM 642 O O . PHE A 1 85 ? -17.781 -42.281 -23.594 1 89.5 85 PHE A O 1
ATOM 649 N N . LEU A 1 86 ? -17.469 -42.719 -25.828 1 90.38 86 LEU A N 1
ATOM 650 C CA . LEU A 1 86 ? -18.719 -42.062 -26.188 1 90.38 86 LEU A CA 1
ATOM 651 C C . LEU A 1 86 ? -19.844 -43.094 -26.344 1 90.38 86 LEU A C 1
ATOM 653 O O . LEU A 1 86 ? -20.531 -43.125 -27.359 1 90.38 86 LEU A O 1
ATOM 657 N N . GLY A 1 87 ? -19.984 -43.969 -25.328 1 89.81 87 GLY A N 1
ATOM 658 C CA . GLY A 1 87 ? -21.109 -44.906 -25.281 1 89.81 87 GLY A CA 1
ATOM 659 C C . GLY A 1 87 ? -20.734 -46.312 -25.719 1 89.81 87 GLY A C 1
ATOM 660 O O . GLY A 1 87 ? -19.891 -46.5 -26.594 1 89.81 87 GLY A O 1
ATOM 661 N N . THR A 1 88 ? -21.406 -47.281 -25.156 1 93.94 88 THR A N 1
ATOM 662 C CA . THR A 1 88 ? -21.219 -48.719 -25.453 1 93.94 88 THR A CA 1
ATOM 663 C C . THR A 1 88 ? -22.547 -49.406 -25.656 1 93.94 88 THR A C 1
ATOM 665 O O . THR A 1 88 ? -23.609 -48.844 -25.391 1 93.94 88 THR A O 1
ATOM 668 N N . GLN A 1 89 ? -22.531 -50.594 -26.125 1 92.06 89 GLN A N 1
ATOM 669 C CA . GLN A 1 89 ? -23.75 -51.375 -26.328 1 92.06 89 GLN A CA 1
ATOM 670 C C . GLN A 1 89 ? -24.516 -51.562 -25.031 1 92.06 89 GLN A C 1
ATOM 672 O O . GLN A 1 89 ? -25.75 -51.438 -25 1 92.06 89 GLN A O 1
ATOM 677 N N . ARG A 1 90 ? -23.828 -51.75 -23.938 1 92.94 90 ARG A N 1
ATOM 678 C CA . ARG A 1 90 ? -24.469 -52 -22.641 1 92.94 90 ARG A CA 1
ATOM 679 C C . ARG A 1 90 ? -24.859 -50.656 -22 1 92.94 90 ARG A C 1
ATOM 681 O O . ARG A 1 90 ? -25.859 -50.594 -21.266 1 92.94 90 ARG A O 1
ATOM 688 N N . PHE A 1 91 ? -24.094 -49.688 -22.25 1 94.69 91 PHE A N 1
ATOM 689 C CA . PHE A 1 91 ? -24.359 -48.344 -21.75 1 94.69 91 PHE A CA 1
ATOM 690 C C . PHE A 1 91 ? -24.391 -47.344 -22.891 1 94.69 91 PHE A C 1
ATOM 692 O O . PHE A 1 91 ? -23.406 -46.594 -23.094 1 94.69 91 PHE A O 1
ATOM 699 N N . PRO A 1 92 ? -25.469 -47.125 -23.562 1 91.56 92 PRO A N 1
ATOM 700 C CA . PRO A 1 92 ? -25.531 -46.375 -24.828 1 91.56 92 PRO A CA 1
ATOM 701 C C . PRO A 1 92 ? -25.484 -44.875 -24.656 1 91.56 92 PRO A C 1
ATOM 703 O O . PRO A 1 92 ? -25.188 -44.156 -25.609 1 91.56 92 PRO A O 1
ATOM 706 N N . GLN A 1 93 ? -25.781 -44.406 -23.484 1 88.06 93 GLN A N 1
ATOM 707 C CA . GLN A 1 93 ? -25.672 -42.969 -23.266 1 88.06 93 GLN A CA 1
ATOM 708 C C . GLN A 1 93 ? -24.25 -42.5 -23.484 1 88.06 93 GLN A C 1
ATOM 710 O O . GLN A 1 93 ? -23.297 -43.125 -23 1 88.06 93 GLN A O 1
ATOM 715 N N . GLU A 1 94 ? -24.047 -41.406 -24.203 1 83.75 94 GLU A N 1
ATOM 716 C CA . GLU A 1 94 ? -22.734 -40.938 -24.641 1 83.75 94 GLU A CA 1
ATOM 717 C C . GLU A 1 94 ? -21.828 -40.656 -23.438 1 83.75 94 GLU A C 1
ATOM 719 O O . GLU A 1 94 ? -20.625 -40.875 -23.5 1 83.75 94 GLU A O 1
ATOM 724 N N . ASN A 1 95 ? -22.391 -40.094 -22.375 1 84.88 95 ASN A N 1
ATOM 725 C CA . ASN A 1 95 ? -21.562 -39.75 -21.219 1 84.88 95 ASN A CA 1
ATOM 726 C C . ASN A 1 95 ? -21.812 -40.688 -20.047 1 84.88 95 ASN A C 1
ATOM 728 O O . ASN A 1 95 ? -21.656 -40.312 -18.891 1 84.88 95 ASN A O 1
ATOM 732 N N . ALA A 1 96 ? -22.094 -41.844 -20.375 1 87.88 96 ALA A N 1
ATOM 733 C CA . ALA A 1 96 ? -22.484 -42.781 -19.328 1 87.88 96 ALA A CA 1
ATOM 734 C C . ALA A 1 96 ? -21.359 -43 -18.312 1 87.88 96 ALA A C 1
ATOM 736 O O . ALA A 1 96 ? -21.609 -43 -17.109 1 87.88 96 ALA A O 1
ATOM 737 N N . LEU A 1 97 ? -20.188 -43.25 -18.766 1 91.62 97 LEU A N 1
ATOM 738 C CA . LEU A 1 97 ? -19.062 -43.469 -17.875 1 91.62 97 LEU A CA 1
ATOM 739 C C . LEU A 1 97 ? -18.734 -42.188 -17.109 1 91.62 97 LEU A C 1
ATOM 741 O O . LEU A 1 97 ? -18.656 -42.188 -15.875 1 91.62 97 LEU A O 1
ATOM 745 N N . ASP A 1 98 ? -18.641 -41.125 -17.781 1 90.12 98 ASP A N 1
ATOM 746 C CA . ASP A 1 98 ? -18.234 -39.844 -17.188 1 90.12 98 ASP A CA 1
ATOM 747 C C . ASP A 1 98 ? -19.266 -39.375 -16.156 1 90.12 98 ASP A C 1
ATOM 749 O O . ASP A 1 98 ? -18.891 -38.844 -15.109 1 90.12 98 ASP A O 1
ATOM 753 N N . SER A 1 99 ? -20.5 -39.438 -16.484 1 87.81 99 SER A N 1
ATOM 754 C CA . SER A 1 99 ? -21.562 -39.031 -15.562 1 87.81 99 SER A CA 1
ATOM 755 C C . SER A 1 99 ? -21.531 -39.875 -14.281 1 87.81 99 SER A C 1
ATOM 757 O O . SER A 1 99 ? -21.734 -39.344 -13.188 1 87.81 99 SER A O 1
ATOM 759 N N . PHE A 1 100 ? -21.359 -41.188 -14.508 1 91.19 100 PHE A N 1
ATOM 760 C CA . PHE A 1 100 ? -21.266 -42.062 -13.352 1 91.19 100 PHE A CA 1
ATOM 761 C C . PHE A 1 100 ? -20.078 -41.719 -12.484 1 91.19 100 PHE A C 1
ATOM 763 O O . PHE A 1 100 ? -20.188 -41.625 -11.258 1 91.19 100 PHE A O 1
ATOM 770 N N . LEU A 1 101 ? -18.891 -41.562 -13.062 1 92.69 101 LEU A N 1
ATOM 771 C CA . LEU A 1 101 ? -17.672 -41.25 -12.328 1 92.69 101 LEU A CA 1
ATOM 772 C C . LEU A 1 101 ? -17.812 -39.906 -11.602 1 92.69 101 LEU A C 1
ATOM 774 O O . LEU A 1 101 ? -17.422 -39.781 -10.438 1 92.69 101 LEU A O 1
ATOM 778 N N . ALA A 1 102 ? -18.391 -38.969 -12.25 1 87.31 102 ALA A N 1
ATOM 779 C CA . ALA A 1 102 ? -18.578 -37.625 -11.648 1 87.31 102 ALA A CA 1
ATOM 780 C C . ALA A 1 102 ? -19.484 -37.719 -10.43 1 87.31 102 ALA A C 1
ATOM 782 O O . ALA A 1 102 ? -19.234 -37.062 -9.414 1 87.31 102 ALA A O 1
ATOM 783 N N . ALA A 1 103 ? -20.484 -38.438 -10.516 1 86.81 103 ALA A N 1
ATOM 784 C CA . ALA A 1 103 ? -21.453 -38.594 -9.438 1 86.81 103 ALA A CA 1
ATOM 785 C C . ALA A 1 103 ? -20.828 -39.312 -8.242 1 86.81 103 ALA A C 1
ATOM 787 O O . ALA A 1 103 ? -21.344 -39.219 -7.121 1 86.81 103 ALA A O 1
ATOM 788 N N . HIS A 1 104 ? -19.797 -40 -8.578 1 90.44 104 HIS A N 1
ATOM 789 C CA . HIS A 1 104 ? -19.188 -40.781 -7.512 1 90.44 104 HIS A CA 1
ATOM 790 C C . HIS A 1 104 ? -17.734 -40.375 -7.27 1 90.44 104 HIS A C 1
ATOM 792 O O . HIS A 1 104 ? -16.891 -41.219 -7 1 90.44 104 HIS A O 1
ATOM 798 N N . GLY A 1 105 ? -17.422 -39.25 -7.5 1 86.12 105 GLY A N 1
ATOM 799 C CA . GLY A 1 105 ? -16.172 -38.625 -7.102 1 86.12 105 GLY A CA 1
ATOM 800 C C . GLY A 1 105 ? -14.984 -39.062 -7.941 1 86.12 105 GLY A C 1
ATOM 801 O O . GLY A 1 105 ? -13.852 -39.125 -7.449 1 86.12 105 GLY A O 1
ATOM 802 N N . GLY A 1 106 ? -15.203 -39.5 -9.188 1 91.38 106 GLY A N 1
ATOM 803 C CA . GLY A 1 106 ? -14.125 -39.969 -10.047 1 91.38 106 GLY A CA 1
ATOM 804 C C . GLY A 1 106 ? -14.023 -39.188 -11.344 1 91.38 106 GLY A C 1
ATOM 805 O O . GLY A 1 106 ? -14.711 -38.156 -11.523 1 91.38 106 GLY A O 1
ATOM 806 N N . HIS A 1 107 ? -13.031 -39.625 -12.164 1 91.75 107 HIS A N 1
ATOM 807 C CA . HIS A 1 107 ? -12.844 -39.062 -13.484 1 91.75 107 HIS A CA 1
ATOM 808 C C . HIS A 1 107 ? -12.172 -40.031 -14.43 1 91.75 107 HIS A C 1
ATOM 810 O O . HIS A 1 107 ? -11.711 -41.094 -13.992 1 91.75 107 HIS A O 1
ATOM 816 N N . SER A 1 108 ? -12.203 -39.781 -15.641 1 94 108 SER A N 1
ATOM 817 C CA . SER A 1 108 ? -11.508 -40.562 -16.656 1 94 108 SER A CA 1
ATOM 818 C C . SER A 1 108 ? -10.68 -39.656 -17.578 1 94 108 SER A C 1
ATOM 820 O O . SER A 1 108 ? -10.93 -38.469 -17.672 1 94 108 SER A O 1
ATOM 822 N N . ASN A 1 109 ? -9.695 -40.188 -18.125 1 92.81 109 ASN A N 1
ATOM 823 C CA . ASN A 1 109 ? -8.844 -39.531 -19.094 1 92.81 109 ASN A CA 1
ATOM 824 C C . ASN A 1 109 ? -8.102 -40.5 -19.984 1 92.81 109 ASN A C 1
ATOM 826 O O . ASN A 1 109 ? -8.156 -41.719 -19.75 1 92.81 109 ASN A O 1
ATOM 830 N N . ALA A 1 110 ? -7.535 -40.031 -21 1 95.38 110 ALA A N 1
ATOM 831 C CA . ALA A 1 110 ? -6.746 -40.844 -21.922 1 95.38 110 ALA A CA 1
ATOM 832 C C . ALA A 1 110 ? -5.699 -40 -22.641 1 95.38 110 ALA A C 1
ATOM 834 O O . ALA A 1 110 ? -5.773 -38.75 -22.641 1 95.38 110 ALA A O 1
ATOM 835 N N . TYR A 1 111 ? -4.672 -40.656 -23.141 1 94.25 111 TYR A N 1
ATOM 836 C CA . TYR A 1 111 ? -3.713 -40 -24.016 1 94.25 111 TYR A CA 1
ATOM 837 C C . TYR A 1 111 ? -3.17 -40.969 -25.062 1 94.25 111 TYR A C 1
ATOM 839 O O . TYR A 1 111 ? -3.107 -42.188 -24.828 1 94.25 111 TYR A O 1
ATOM 847 N N . THR A 1 112 ? -2.85 -40.406 -26.219 1 94.69 112 THR A N 1
ATOM 848 C CA . THR A 1 112 ? -2.271 -41.156 -27.328 1 94.69 112 THR A CA 1
ATOM 849 C C . THR A 1 112 ? -0.871 -40.625 -27.656 1 94.69 112 THR A C 1
ATOM 851 O O . THR A 1 112 ? -0.667 -39.438 -27.812 1 94.69 112 THR A O 1
ATOM 854 N N . ASP A 1 113 ? 0.066 -41.562 -27.578 1 91.62 113 ASP A N 1
ATOM 855 C CA . ASP A 1 113 ? 1.42 -41.156 -27.969 1 91.62 113 ASP A CA 1
ATOM 856 C C . ASP A 1 113 ? 1.83 -41.844 -29.266 1 91.62 113 ASP A C 1
ATOM 858 O O . ASP A 1 113 ? 0.976 -42.219 -30.078 1 91.62 113 ASP A O 1
ATOM 862 N N . LEU A 1 114 ? 3.119 -42 -29.594 1 89.56 114 LEU A N 1
ATOM 863 C CA . LEU A 1 114 ? 3.607 -42.5 -30.859 1 89.56 114 LEU A CA 1
ATOM 864 C C . LEU A 1 114 ? 3.217 -43.969 -31.062 1 89.56 114 LEU A C 1
ATOM 866 O O . LEU A 1 114 ? 2.854 -44.375 -32.156 1 89.56 114 LEU A O 1
ATOM 870 N N . GLU A 1 115 ? 3.248 -44.688 -29.922 1 91.19 115 GLU A N 1
ATOM 871 C CA . GLU A 1 115 ? 3.09 -46.125 -30.094 1 91.19 115 GLU A CA 1
ATOM 872 C C . GLU A 1 115 ? 2.078 -46.688 -29.109 1 91.19 115 GLU A C 1
ATOM 874 O O . GLU A 1 115 ? 1.82 -47.906 -29.109 1 91.19 115 GLU A O 1
ATOM 879 N N . HIS A 1 116 ? 1.516 -45.844 -28.281 1 94.19 116 HIS A N 1
ATOM 880 C CA . HIS A 1 116 ? 0.603 -46.312 -27.25 1 94.19 116 HIS A CA 1
ATOM 881 C C . HIS A 1 116 ? -0.597 -45.406 -27.109 1 94.19 116 HIS A C 1
ATOM 883 O O . HIS A 1 116 ? -0.493 -44.188 -27.344 1 94.19 116 HIS A O 1
ATOM 889 N N . THR A 1 117 ? -1.678 -45.906 -26.75 1 97.06 117 THR A N 1
ATOM 890 C CA . THR A 1 117 ? -2.854 -45.219 -26.25 1 97.06 117 THR A CA 1
ATOM 891 C C . THR A 1 117 ? -3.268 -45.719 -24.875 1 97.06 117 THR A C 1
ATOM 893 O O . THR A 1 117 ? -3.537 -46.906 -24.719 1 97.06 117 THR A O 1
ATOM 896 N N . VAL A 1 118 ? -3.316 -44.875 -23.922 1 97.81 118 VAL A N 1
ATOM 897 C CA . VAL A 1 118 ? -3.602 -45.281 -22.547 1 97.81 118 VAL A CA 1
ATOM 898 C C . VAL A 1 118 ? -4.918 -44.656 -22.094 1 97.81 118 VAL A C 1
ATOM 900 O O . VAL A 1 118 ? -5.125 -43.438 -22.234 1 97.81 118 VAL A O 1
ATOM 903 N N . TYR A 1 119 ? -5.82 -45.5 -21.625 1 98.06 119 TYR A N 1
ATOM 904 C CA . TYR A 1 119 ? -7.082 -45.094 -21.016 1 98.06 119 TYR A CA 1
ATOM 905 C C . TYR A 1 119 ? -7.059 -45.344 -19.516 1 98.06 119 TYR A C 1
ATOM 907 O O . TYR A 1 119 ? -6.602 -46.406 -19.047 1 98.06 119 TYR A O 1
ATOM 915 N N . TYR A 1 120 ? -7.504 -44.375 -18.719 1 97.81 120 TYR A N 1
ATOM 916 C CA . TYR A 1 120 ? -7.512 -44.625 -17.281 1 97.81 120 TYR A CA 1
ATOM 917 C C . TYR A 1 120 ? -8.664 -43.906 -16.594 1 97.81 120 TYR A C 1
ATOM 919 O O . TYR A 1 120 ? -9.258 -43 -17.188 1 97.81 120 TYR A O 1
ATOM 927 N N . MET A 1 121 ? -9.023 -44.281 -15.398 1 97.44 121 MET A N 1
ATOM 928 C CA . MET A 1 121 ? -10.117 -43.719 -14.609 1 97.44 121 MET A CA 1
ATOM 929 C C . MET A 1 121 ? -9.891 -43.969 -13.117 1 97.44 121 MET A C 1
ATOM 931 O O . MET A 1 121 ? -9.062 -44.781 -12.734 1 97.44 121 MET A O 1
ATOM 935 N N . ASP A 1 122 ? -10.469 -43.25 -12.344 1 96.31 122 ASP A N 1
ATOM 936 C CA . ASP A 1 122 ? -10.57 -43.5 -10.906 1 96.31 122 ASP A CA 1
ATOM 937 C C . ASP A 1 122 ? -11.977 -43.219 -10.391 1 96.31 122 ASP A C 1
ATOM 939 O O . ASP A 1 122 ? -12.781 -42.594 -11.102 1 96.31 122 ASP A O 1
ATOM 943 N N . VAL A 1 123 ? -12.344 -43.719 -9.273 1 95.31 123 VAL A N 1
ATOM 944 C CA . VAL A 1 123 ? -13.664 -43.594 -8.664 1 95.31 123 VAL A CA 1
ATOM 945 C C . VAL A 1 123 ? -13.586 -43.906 -7.176 1 95.31 123 VAL A C 1
ATOM 947 O O . VAL A 1 123 ? -12.602 -44.5 -6.715 1 95.31 123 VAL A O 1
ATOM 950 N N . GLN A 1 124 ? -14.633 -43.531 -6.48 1 93.06 124 GLN A N 1
ATOM 951 C CA . GLN A 1 124 ? -14.695 -43.969 -5.086 1 93.06 124 GLN A CA 1
ATOM 952 C C . GLN A 1 124 ? -14.562 -45.469 -4.973 1 93.06 124 GLN A C 1
ATOM 954 O O . GLN A 1 124 ? -15.141 -46.219 -5.77 1 93.06 124 GLN A O 1
ATOM 959 N N . ALA A 1 125 ? -13.844 -45.875 -3.979 1 92 125 ALA A N 1
ATOM 960 C CA . ALA A 1 125 ? -13.453 -47.25 -3.846 1 92 125 ALA A CA 1
ATOM 961 C C . ALA A 1 125 ? -14.68 -48.156 -3.82 1 92 125 ALA A C 1
ATOM 963 O O . ALA A 1 125 ? -14.664 -49.25 -4.402 1 92 125 ALA A O 1
ATOM 964 N N . ALA A 1 126 ? -15.719 -47.719 -3.201 1 91.31 126 ALA A N 1
ATOM 965 C CA . ALA A 1 126 ? -16.922 -48.531 -3.043 1 91.31 126 ALA A CA 1
ATOM 966 C C . ALA A 1 126 ? -17.625 -48.719 -4.379 1 91.31 126 ALA A C 1
ATOM 968 O O . ALA A 1 126 ? -18.438 -49.656 -4.535 1 91.31 126 ALA A O 1
ATOM 969 N N . GLN A 1 127 ? -17.328 -47.906 -5.301 1 94.31 127 GLN A N 1
ATOM 970 C CA . GLN A 1 127 ? -18.031 -47.938 -6.582 1 94.31 127 GLN A CA 1
ATOM 971 C C . GLN A 1 127 ? -17.109 -48.469 -7.691 1 94.31 127 GLN A C 1
ATOM 973 O O . GLN A 1 127 ? -17.391 -48.25 -8.875 1 94.31 127 GLN A O 1
ATOM 978 N N . LEU A 1 128 ? -16.031 -49.125 -7.363 1 97.19 128 LEU A N 1
ATOM 979 C CA . LEU A 1 128 ? -15.07 -49.594 -8.352 1 97.19 128 LEU A CA 1
ATOM 980 C C . LEU A 1 128 ? -15.688 -50.656 -9.273 1 97.19 128 LEU A C 1
ATOM 982 O O . LEU A 1 128 ? -15.453 -50.625 -10.484 1 97.19 128 LEU A O 1
ATOM 986 N N . GLU A 1 129 ? -16.5 -51.531 -8.742 1 97.19 129 GLU A N 1
ATOM 987 C CA . GLU A 1 129 ? -17.047 -52.625 -9.547 1 97.19 129 GLU A CA 1
ATOM 988 C C . GLU A 1 129 ? -17.938 -52.094 -10.664 1 97.19 129 GLU A C 1
ATOM 990 O O . GLU A 1 129 ? -17.703 -52.375 -11.844 1 97.19 129 GLU A O 1
ATOM 995 N N . PRO A 1 130 ? -18.984 -51.312 -10.312 1 96.44 130 PRO A N 1
ATOM 996 C CA . PRO A 1 130 ? -19.797 -50.781 -11.406 1 96.44 130 PRO A CA 1
ATOM 997 C C . PRO A 1 130 ? -18.984 -49.906 -12.375 1 96.44 130 PRO A C 1
ATOM 999 O O . PRO A 1 130 ? -19.312 -49.844 -13.562 1 96.44 130 PRO A O 1
ATOM 1002 N N . ALA A 1 131 ? -17.984 -49.25 -11.898 1 97.06 131 ALA A N 1
ATOM 1003 C CA . ALA A 1 131 ? -17.125 -48.469 -12.781 1 97.06 131 ALA A CA 1
ATOM 1004 C C . ALA A 1 131 ? -16.344 -49.375 -13.75 1 97.06 131 ALA A C 1
ATOM 1006 O O . ALA A 1 131 ? -16.188 -49.031 -14.922 1 97.06 131 ALA A O 1
ATOM 1007 N N . LEU A 1 132 ? -15.859 -50.5 -13.234 1 97.69 132 LEU A N 1
ATOM 1008 C CA . LEU A 1 132 ? -15.141 -51.469 -14.07 1 97.69 132 LEU A CA 1
ATOM 1009 C C . LEU A 1 132 ? -16.047 -52.031 -15.148 1 97.69 132 LEU A C 1
ATOM 1011 O O . LEU A 1 132 ? -15.609 -52.281 -16.266 1 97.69 132 LEU A O 1
ATOM 1015 N N . ASP A 1 133 ? -17.266 -52.25 -14.766 1 96.81 133 ASP A N 1
ATOM 1016 C CA . ASP A 1 133 ? -18.234 -52.719 -15.742 1 96.81 133 ASP A CA 1
ATOM 1017 C C . ASP A 1 133 ? -18.344 -51.75 -16.922 1 96.81 133 ASP A C 1
ATOM 1019 O O . ASP A 1 133 ? -18.281 -52.156 -18.078 1 96.81 133 ASP A O 1
ATOM 1023 N N . ARG A 1 134 ? -18.516 -50.5 -16.641 1 96.25 134 ARG A N 1
ATOM 1024 C CA . ARG A 1 134 ? -18.656 -49.469 -17.656 1 96.25 134 ARG A CA 1
ATOM 1025 C C . ARG A 1 134 ? -17.344 -49.312 -18.422 1 96.25 134 ARG A C 1
ATOM 1027 O O . ARG A 1 134 ? -17.359 -49.156 -19.656 1 96.25 134 ARG A O 1
ATOM 1034 N N . PHE A 1 135 ? -16.219 -49.312 -17.672 1 97 135 PHE A N 1
ATOM 1035 C CA . PHE A 1 135 ? -14.914 -49.125 -18.281 1 97 135 PHE A CA 1
ATOM 1036 C C . PHE A 1 135 ? -14.57 -50.25 -19.219 1 97 135 PHE A C 1
ATOM 1038 O O . PHE A 1 135 ? -14.109 -50.031 -20.344 1 97 135 PHE A O 1
ATOM 1045 N N . GLY A 1 136 ? -14.742 -51.469 -18.812 1 95.94 136 GLY A N 1
ATOM 1046 C CA . GLY A 1 136 ? -14.5 -52.656 -19.656 1 95.94 136 GLY A CA 1
ATOM 1047 C C . GLY A 1 136 ? -15.344 -52.656 -20.922 1 95.94 136 GLY A C 1
ATOM 1048 O O . GLY A 1 136 ? -14.875 -53.062 -21.984 1 95.94 136 GLY A O 1
ATOM 1049 N N . SER A 1 137 ? -16.562 -52.188 -20.797 1 95.19 137 SER A N 1
ATOM 1050 C CA . SER A 1 137 ? -17.484 -52.156 -21.922 1 95.19 137 SER A CA 1
ATOM 1051 C C . SER A 1 137 ? -16.969 -51.25 -23.047 1 95.19 137 SER A C 1
ATOM 1053 O O . SER A 1 137 ? -17.297 -51.438 -24.219 1 95.19 137 SER A O 1
ATOM 1055 N N . CYS A 1 138 ? -16.219 -50.281 -22.703 1 95.5 138 CYS A N 1
ATOM 1056 C CA . CYS A 1 138 ? -15.672 -49.344 -23.688 1 95.5 138 CYS A CA 1
ATOM 1057 C C . CYS A 1 138 ? -14.742 -50.062 -24.656 1 95.5 138 CYS A C 1
ATOM 1059 O O . CYS A 1 138 ? -14.602 -49.625 -25.812 1 95.5 138 CYS A O 1
ATOM 1061 N N . PHE A 1 139 ? -14.109 -51.156 -24.219 1 95.75 139 PHE A N 1
ATOM 1062 C CA . PHE A 1 139 ? -13.141 -51.875 -25.047 1 95.75 139 PHE A CA 1
ATOM 1063 C C . PHE A 1 139 ? -13.781 -53.094 -25.672 1 95.75 139 PHE A C 1
ATOM 1065 O O . PHE A 1 139 ? -13.242 -53.656 -26.641 1 95.75 139 PHE A O 1
ATOM 1072 N N . GLU A 1 140 ? -14.883 -53.469 -25.094 1 92.88 140 GLU A N 1
ATOM 1073 C CA . GLU A 1 140 ? -15.555 -54.656 -25.562 1 92.88 140 GLU A CA 1
ATOM 1074 C C . GLU A 1 140 ? -16.453 -54.375 -26.766 1 92.88 140 GLU A C 1
ATOM 1076 O O . GLU A 1 140 ? -16.406 -55.062 -27.781 1 92.88 140 GLU A O 1
ATOM 1081 N N . ALA A 1 141 ? -17.297 -53.312 -26.562 1 92.75 141 ALA A N 1
ATOM 1082 C CA . ALA A 1 141 ? -18.281 -53.062 -27.625 1 92.75 141 ALA A CA 1
ATOM 1083 C C . ALA A 1 141 ? -18.641 -51.562 -27.672 1 92.75 141 ALA A C 1
ATOM 1085 O O . ALA A 1 141 ? -19.781 -51.188 -27.406 1 92.75 141 ALA A O 1
ATOM 1086 N N . PRO A 1 142 ? -17.688 -50.75 -28.109 1 94.38 142 PRO A N 1
ATOM 1087 C CA . PRO A 1 142 ? -18.031 -49.344 -28.281 1 94.38 142 PRO A CA 1
ATOM 1088 C C . PRO A 1 142 ? -19.016 -49.094 -29.438 1 94.38 142 PRO A C 1
ATOM 1090 O O . PRO A 1 142 ? -18.969 -49.812 -30.438 1 94.38 142 PRO A O 1
ATOM 1093 N N . LEU A 1 143 ? -19.875 -48.062 -29.328 1 93.25 143 LEU A N 1
ATOM 1094 C CA . LEU A 1 143 ? -20.906 -47.844 -30.344 1 93.25 143 LEU A CA 1
ATOM 1095 C C . LEU A 1 143 ? -20.328 -47.156 -31.562 1 93.25 143 LEU A C 1
ATOM 1097 O O . LEU A 1 143 ? -20.766 -47.406 -32.688 1 93.25 143 LEU A O 1
ATOM 1101 N N . LEU A 1 144 ? -19.344 -46.219 -31.422 1 93.88 144 LEU A N 1
ATOM 1102 C CA . LEU A 1 144 ? -18.703 -45.469 -32.5 1 93.88 144 LEU A CA 1
ATOM 1103 C C . LEU A 1 144 ? -19.734 -44.844 -33.438 1 93.88 144 LEU A C 1
ATOM 1105 O O . LEU A 1 144 ? -19.641 -45 -34.656 1 93.88 144 LEU A O 1
ATOM 1109 N N . LEU A 1 145 ? -20.625 -44.062 -32.875 1 90.88 145 LEU A N 1
ATOM 1110 C CA . LEU A 1 145 ? -21.75 -43.5 -33.625 1 90.88 145 LEU A CA 1
ATOM 1111 C C . LEU A 1 145 ? -21.281 -42.406 -34.562 1 90.88 145 LEU A C 1
ATOM 1113 O O . LEU A 1 145 ? -20.344 -41.656 -34.25 1 90.88 145 LEU A O 1
ATOM 1117 N N . GLU A 1 146 ? -22.016 -42.25 -35.625 1 88.69 146 GLU A N 1
ATOM 1118 C CA . GLU A 1 146 ? -21.641 -41.281 -36.688 1 88.69 146 GLU A CA 1
ATOM 1119 C C . GLU A 1 146 ? -21.75 -39.844 -36.156 1 88.69 146 GLU A C 1
ATOM 1121 O O . GLU A 1 146 ? -20.875 -39.031 -36.438 1 88.69 146 GLU A O 1
ATOM 1126 N N . ASN A 1 147 ? -22.797 -39.594 -35.562 1 87.56 147 ASN A N 1
ATOM 1127 C CA . ASN A 1 147 ? -22.984 -38.25 -35.062 1 87.56 147 ASN A CA 1
ATOM 1128 C C . ASN A 1 147 ? -21.906 -37.844 -34.062 1 87.56 147 ASN A C 1
ATOM 1130 O O . ASN A 1 147 ? -21.531 -36.688 -33.938 1 87.56 147 ASN A O 1
ATOM 1134 N N . CYS A 1 148 ? -21.359 -38.75 -33.312 1 89.5 148 CYS A N 1
ATOM 1135 C CA . CYS A 1 148 ? -20.297 -38.5 -32.344 1 89.5 148 CYS A CA 1
ATOM 1136 C C . CYS A 1 148 ? -18.969 -38.25 -33.062 1 89.5 148 CYS A C 1
ATOM 1138 O O . CYS A 1 148 ? -18.172 -37.438 -32.625 1 89.5 148 CYS A O 1
ATOM 1140 N N . VAL A 1 149 ? -18.797 -38.906 -34.125 1 90.69 149 VAL A N 1
ATOM 1141 C CA . VAL A 1 149 ? -17.562 -38.75 -34.875 1 90.69 149 VAL A CA 1
ATOM 1142 C C . VAL A 1 149 ? -17.422 -37.312 -35.406 1 90.69 149 VAL A C 1
ATOM 1144 O O . VAL A 1 149 ? -16.359 -36.719 -35.312 1 90.69 149 VAL A O 1
ATOM 1147 N N . ALA A 1 150 ? -18.5 -36.844 -35.906 1 88.06 150 ALA A N 1
ATOM 1148 C CA . ALA A 1 150 ? -18.484 -35.5 -36.438 1 88.06 150 ALA A CA 1
ATOM 1149 C C . ALA A 1 150 ? -18.172 -34.469 -35.375 1 88.06 150 ALA A C 1
ATOM 1151 O O . ALA A 1 150 ? -17.391 -33.531 -35.594 1 88.06 150 ALA A O 1
ATOM 1152 N N . ARG A 1 151 ? -18.766 -34.625 -34.25 1 87.31 151 ARG A N 1
ATOM 1153 C CA . ARG A 1 151 ? -18.562 -33.688 -33.156 1 87.31 151 ARG A CA 1
ATOM 1154 C C . ARG A 1 151 ? -17.141 -33.781 -32.594 1 87.31 151 ARG A C 1
ATOM 1156 O O . ARG A 1 151 ? -16.516 -32.781 -32.281 1 87.31 151 ARG A O 1
ATOM 1163 N N . GLU A 1 152 ? -16.703 -34.969 -32.438 1 89.19 152 GLU A N 1
ATOM 1164 C CA . GLU A 1 152 ? -15.383 -35.188 -31.875 1 89.19 152 GLU A CA 1
ATOM 1165 C C . GLU A 1 152 ? -14.289 -34.719 -32.844 1 89.19 152 GLU A C 1
ATOM 1167 O O . GLU A 1 152 ? -13.211 -34.312 -32.438 1 89.19 152 GLU A O 1
ATOM 1172 N N . LEU A 1 153 ? -14.562 -34.875 -34.094 1 90.56 153 LEU A N 1
ATOM 1173 C CA . LEU A 1 153 ? -13.641 -34.344 -35.094 1 90.56 153 LEU A CA 1
ATOM 1174 C C . LEU A 1 153 ? -13.445 -32.844 -34.875 1 90.56 153 LEU A C 1
ATOM 1176 O O . LEU A 1 153 ? -12.328 -32.344 -34.969 1 90.56 153 LEU A O 1
ATOM 1180 N N . GLN A 1 154 ? -14.516 -32.188 -34.594 1 86.69 154 GLN A N 1
ATOM 1181 C CA . GLN A 1 154 ? -14.43 -30.766 -34.312 1 86.69 154 GLN A CA 1
ATOM 1182 C C . GLN A 1 154 ? -13.633 -30.5 -33.031 1 86.69 154 GLN A C 1
ATOM 1184 O O . GLN A 1 154 ? -12.922 -29.5 -32.938 1 86.69 154 GLN A O 1
ATOM 1189 N N . ALA A 1 155 ? -13.82 -31.312 -32.125 1 85.56 155 ALA A N 1
ATOM 1190 C CA . ALA A 1 155 ? -13.078 -31.188 -30.859 1 85.56 155 ALA A CA 1
ATOM 1191 C C . ALA A 1 155 ? -11.578 -31.359 -31.094 1 85.56 155 ALA A C 1
ATOM 1193 O O . ALA A 1 155 ? -10.766 -30.641 -30.516 1 85.56 155 ALA A O 1
ATOM 1194 N N . VAL A 1 156 ? -11.242 -32.312 -31.875 1 89.5 156 VAL A N 1
ATOM 1195 C CA . VAL A 1 156 ? -9.844 -32.594 -32.219 1 89.5 156 VAL A CA 1
ATOM 1196 C C . VAL A 1 156 ? -9.258 -31.391 -32.969 1 89.5 156 VAL A C 1
ATOM 1198 O O . VAL A 1 156 ? -8.109 -31.016 -32.719 1 89.5 156 VAL A O 1
ATOM 1201 N N . ASP A 1 157 ? -10.016 -30.875 -33.844 1 88.88 157 ASP A N 1
ATOM 1202 C CA . ASP A 1 157 ? -9.578 -29.688 -34.562 1 88.88 157 ASP A CA 1
ATOM 1203 C C . ASP A 1 157 ? -9.344 -28.5 -33.625 1 88.88 157 ASP A C 1
ATOM 1205 O O . ASP A 1 157 ? -8.367 -27.766 -33.781 1 88.88 157 ASP A O 1
ATOM 1209 N N . SER A 1 158 ? -10.266 -28.375 -32.781 1 83.88 158 SER A N 1
ATOM 1210 C CA . SER A 1 158 ? -10.133 -27.312 -31.812 1 83.88 158 SER A CA 1
ATOM 1211 C C . SER A 1 158 ? -8.898 -27.5 -30.938 1 83.88 158 SER A C 1
ATOM 1213 O O . SER A 1 158 ? -8.242 -26.531 -30.547 1 83.88 158 SER A O 1
ATOM 1215 N N . GLU A 1 159 ? -8.664 -28.703 -30.469 1 84.44 159 GLU A N 1
ATOM 1216 C CA . GLU A 1 159 ? -7.473 -29.031 -29.703 1 84.44 159 GLU A CA 1
ATOM 1217 C C . GLU A 1 159 ? -6.203 -28.672 -30.469 1 84.44 159 GLU A C 1
ATOM 1219 O O . GLU A 1 159 ? -5.246 -28.156 -29.891 1 84.44 159 GLU A O 1
ATOM 1224 N N . HIS A 1 160 ? -6.203 -29.031 -31.703 1 88.06 160 HIS A N 1
ATOM 1225 C CA . HIS A 1 160 ? -5.07 -28.656 -32.531 1 88.06 160 HIS A CA 1
ATOM 1226 C C . HIS A 1 160 ? -4.922 -27.141 -32.625 1 88.06 160 HIS A C 1
ATOM 1228 O O . HIS A 1 160 ? -3.809 -26.609 -32.562 1 88.06 160 HIS A O 1
ATOM 1234 N N . GLY A 1 161 ? -5.996 -26.5 -32.812 1 81.19 161 GLY A N 1
ATOM 1235 C CA . GLY A 1 161 ? -5.98 -25.047 -32.875 1 81.19 161 GLY A CA 1
ATOM 1236 C C . GLY A 1 161 ? -5.355 -24.406 -31.641 1 81.19 161 GLY A C 1
ATOM 1237 O O . GLY A 1 161 ? -4.645 -23.406 -31.75 1 81.19 161 GLY A O 1
ATOM 1238 N N . LYS A 1 162 ? -5.656 -24.984 -30.578 1 80.69 162 LYS A N 1
ATOM 1239 C CA . LYS A 1 162 ? -5.086 -24.531 -29.312 1 80.69 162 LYS A CA 1
ATOM 1240 C C . LYS A 1 162 ? -3.57 -24.688 -29.312 1 80.69 162 LYS A C 1
ATOM 1242 O O . LYS A 1 162 ? -2.855 -23.844 -28.766 1 80.69 162 LYS A O 1
ATOM 1247 N N . ASN A 1 163 ? -3.014 -25.766 -29.922 1 84.94 163 ASN A N 1
ATOM 1248 C CA . ASN A 1 163 ? -1.604 -26.141 -29.828 1 84.94 163 ASN A CA 1
ATOM 1249 C C . ASN A 1 163 ? -0.783 -25.484 -30.938 1 84.94 163 ASN A C 1
ATOM 1251 O O . ASN A 1 163 ? 0.448 -25.5 -30.891 1 84.94 163 ASN A O 1
ATOM 1255 N N . LYS A 1 164 ? -1.423 -24.828 -31.828 1 85.25 164 LYS A N 1
ATOM 1256 C CA . LYS A 1 164 ? -0.754 -24.25 -33 1 85.25 164 LYS A CA 1
ATOM 1257 C C . LYS A 1 164 ? 0.264 -23.188 -32.562 1 85.25 164 LYS A C 1
ATOM 1259 O O . LYS A 1 164 ? 1.267 -22.984 -33.25 1 85.25 164 LYS A O 1
ATOM 1264 N N . GLN A 1 165 ? -0.008 -22.625 -31.547 1 80.94 165 GLN A N 1
ATOM 1265 C CA . GLN A 1 165 ? 0.888 -21.562 -31.125 1 80.94 165 GLN A CA 1
ATOM 1266 C C . GLN A 1 165 ? 1.859 -22.047 -30.047 1 80.94 165 GLN A C 1
ATOM 1268 O O . GLN A 1 165 ? 2.59 -21.25 -29.453 1 80.94 165 GLN A O 1
ATOM 1273 N N . SER A 1 166 ? 1.949 -23.344 -29.828 1 85.81 166 SER A N 1
ATOM 1274 C CA . SER A 1 166 ? 2.875 -23.922 -28.859 1 85.81 166 SER A CA 1
ATOM 1275 C C . SER A 1 166 ? 4.195 -24.312 -29.516 1 85.81 166 SER A C 1
ATOM 1277 O O . SER A 1 166 ? 4.234 -25.234 -30.344 1 85.81 166 SER A O 1
ATOM 1279 N N . ASP A 1 167 ? 5.27 -23.656 -29.109 1 88.31 167 ASP A N 1
ATOM 1280 C CA . ASP A 1 167 ? 6.578 -23.922 -29.703 1 88.31 167 ASP A CA 1
ATOM 1281 C C . ASP A 1 167 ? 7.004 -25.375 -29.453 1 88.31 167 ASP A C 1
ATOM 1283 O O . ASP A 1 167 ? 7.703 -25.969 -30.281 1 88.31 167 ASP A O 1
ATOM 1287 N N . PHE A 1 168 ? 6.625 -25.938 -28.328 1 85.5 168 PHE A N 1
ATOM 1288 C CA . PHE A 1 168 ? 6.953 -27.328 -28.047 1 85.5 168 PHE A CA 1
ATOM 1289 C C . PHE A 1 168 ? 6.441 -28.25 -29.141 1 85.5 168 PHE A C 1
ATOM 1291 O O . PHE A 1 168 ? 7.199 -29.047 -29.688 1 85.5 168 PHE A O 1
ATOM 1298 N N . TRP A 1 169 ? 5.191 -28.031 -29.5 1 88.56 169 TRP A N 1
ATOM 1299 C CA . TRP A 1 169 ? 4.578 -28.891 -30.516 1 88.56 169 TRP A CA 1
ATOM 1300 C C . TRP A 1 169 ? 5.137 -28.578 -31.891 1 88.56 169 TRP A C 1
ATOM 1302 O O . TRP A 1 169 ? 5.293 -29.469 -32.719 1 88.56 169 TRP A O 1
ATOM 1312 N N . ARG A 1 170 ? 5.387 -27.344 -32.094 1 91.94 170 ARG A N 1
ATOM 1313 C CA . ARG A 1 170 ? 5.949 -26.906 -33.375 1 91.94 170 ARG A CA 1
ATOM 1314 C C . ARG A 1 170 ? 7.312 -27.531 -33.625 1 91.94 170 ARG A C 1
ATOM 1316 O O . ARG A 1 170 ? 7.562 -28.109 -34.688 1 91.94 170 ARG A O 1
ATOM 1323 N N . TYR A 1 171 ? 8.195 -27.531 -32.594 1 91.62 171 TYR A N 1
ATOM 1324 C CA . TYR A 1 171 ? 9.523 -28.125 -32.688 1 91.62 171 TYR A CA 1
ATOM 1325 C C . TYR A 1 171 ? 9.438 -29.641 -32.844 1 91.62 171 TYR A C 1
ATOM 1327 O O . TYR A 1 171 ? 10.188 -30.234 -33.625 1 91.62 171 TYR A O 1
ATOM 1335 N N . HIS A 1 172 ? 8.586 -30.188 -32.062 1 90.19 172 HIS A N 1
ATOM 1336 C CA . HIS A 1 172 ? 8.43 -31.625 -32.094 1 90.19 172 HIS A CA 1
ATOM 1337 C C . HIS A 1 172 ? 8.008 -32.125 -33.5 1 90.19 172 HIS A C 1
ATOM 1339 O O . HIS A 1 172 ? 8.617 -33.031 -34.031 1 90.19 172 HIS A O 1
ATOM 1345 N N . GLN A 1 173 ? 6.988 -31.516 -34.062 1 91.75 173 GLN A N 1
ATOM 1346 C CA . GLN A 1 173 ? 6.52 -31.906 -35.406 1 91.75 173 GLN A CA 1
ATOM 1347 C C . GLN A 1 173 ? 7.578 -31.625 -36.469 1 91.75 173 GLN A C 1
ATOM 1349 O O . GLN A 1 173 ? 7.738 -32.406 -37.406 1 91.75 173 GLN A O 1
ATOM 1354 N N . LEU A 1 174 ? 8.266 -30.531 -36.344 1 91.75 174 LEU A N 1
ATOM 1355 C CA . LEU A 1 174 ? 9.312 -30.203 -37.312 1 91.75 174 LEU A CA 1
ATOM 1356 C C . LEU A 1 174 ? 10.414 -31.266 -37.281 1 91.75 174 LEU A C 1
ATOM 1358 O O . LEU A 1 174 ? 10.898 -31.672 -38.344 1 91.75 174 LEU A O 1
ATOM 1362 N N . THR A 1 175 ? 10.883 -31.672 -36.125 1 89.44 175 THR A N 1
ATOM 1363 C CA . THR A 1 175 ? 11.883 -32.719 -36 1 89.44 175 THR A CA 1
ATOM 1364 C C . THR A 1 175 ? 11.406 -34.031 -36.656 1 89.44 175 THR A C 1
ATOM 1366 O O . THR A 1 175 ? 12.164 -34.688 -37.375 1 89.44 175 THR A O 1
ATOM 1369 N N . LYS A 1 176 ? 10.188 -34.312 -36.375 1 88 176 LYS A N 1
ATOM 1370 C CA . LYS A 1 176 ? 9.617 -35.5 -37 1 88 176 LYS A CA 1
ATOM 1371 C C . LYS A 1 176 ? 9.648 -35.406 -38.5 1 88 176 LYS A C 1
ATOM 1373 O O . LYS A 1 176 ? 10.023 -36.375 -39.188 1 88 176 LYS A O 1
ATOM 1378 N N . THR A 1 177 ? 9.273 -34.25 -39 1 87.62 177 THR A N 1
ATOM 1379 C CA . THR A 1 177 ? 9.219 -34.031 -40.438 1 87.62 177 THR A CA 1
ATOM 1380 C C . THR A 1 177 ? 10.609 -34.125 -41.031 1 87.62 177 THR A C 1
ATOM 1382 O O . THR A 1 177 ? 10.789 -34.75 -42.094 1 87.62 177 THR A O 1
ATOM 1385 N N . LEU A 1 178 ? 11.547 -33.562 -40.406 1 87 178 LEU A N 1
ATOM 1386 C CA . LEU A 1 178 ? 12.898 -33.5 -40.938 1 87 178 LEU A CA 1
ATOM 1387 C C . LEU A 1 178 ? 13.57 -34.875 -40.906 1 87 178 LEU A C 1
ATOM 1389 O O . LEU A 1 178 ? 14.219 -35.281 -41.875 1 87 178 LEU A O 1
ATOM 1393 N N . LEU A 1 179 ? 13.461 -35.562 -39.844 1 83.56 179 LEU A N 1
ATOM 1394 C CA . LEU A 1 179 ? 14.133 -36.844 -39.656 1 83.56 179 LEU A CA 1
ATOM 1395 C C . LEU A 1 179 ? 13.398 -37.938 -40.406 1 83.56 179 LEU A C 1
ATOM 1397 O O . LEU A 1 179 ? 14.016 -38.938 -40.844 1 83.56 179 LEU A O 1
ATOM 1401 N N . GLY A 1 180 ? 12.102 -37.781 -40.531 1 78.25 180 GLY A N 1
ATOM 1402 C CA . GLY A 1 180 ? 11.305 -38.844 -41.188 1 78.25 180 GLY A CA 1
ATOM 1403 C C . GLY A 1 180 ? 11.227 -38.656 -42.688 1 78.25 180 GLY A C 1
ATOM 1404 O O . GLY A 1 180 ? 10.719 -39.562 -43.375 1 78.25 180 GLY A O 1
ATOM 1405 N N . GLN A 1 181 ? 11.664 -37.594 -43.156 1 74.62 181 GLN A N 1
ATOM 1406 C CA . GLN A 1 181 ? 11.539 -37.312 -44.594 1 74.62 181 GLN A CA 1
ATOM 1407 C C . GLN A 1 181 ? 12.25 -38.344 -45.438 1 74.62 181 GLN A C 1
ATOM 1409 O O . GLN A 1 181 ? 11.781 -38.688 -46.531 1 74.62 181 GLN A O 1
ATOM 1414 N N . HIS A 1 182 ? 13.32 -38.781 -44.812 1 68.62 182 HIS A N 1
ATOM 1415 C CA . HIS A 1 182 ? 14.047 -39.781 -45.562 1 68.62 182 HIS A CA 1
ATOM 1416 C C . HIS A 1 182 ? 13.336 -41.125 -45.531 1 68.62 182 HIS A C 1
ATOM 1418 O O . HIS A 1 182 ? 12.938 -41.594 -44.438 1 68.62 182 HIS A O 1
ATOM 1424 N N . ASN A 1 183 ? 13.039 -41.688 -46.594 1 66.88 183 ASN A N 1
ATOM 1425 C CA . ASN A 1 183 ? 12.414 -43 -46.781 1 66.88 183 ASN A CA 1
ATOM 1426 C C . ASN A 1 183 ? 10.961 -43 -46.344 1 66.88 183 ASN A C 1
ATOM 1428 O O . ASN A 1 183 ? 10.383 -44.062 -46.062 1 66.88 183 ASN A O 1
ATOM 1432 N N . SER A 1 184 ? 10.445 -41.781 -46.062 1 75.12 184 SER A N 1
ATOM 1433 C CA . SER A 1 184 ? 9.047 -41.625 -45.688 1 75.12 184 SER A CA 1
ATOM 1434 C C . SER A 1 184 ? 8.719 -42.469 -44.438 1 75.12 184 SER A C 1
ATOM 1436 O O . SER A 1 184 ? 7.754 -43.219 -44.438 1 75.12 184 SER A O 1
ATOM 1438 N N . HIS A 1 185 ? 9.625 -42.375 -43.562 1 79.56 185 HIS A N 1
ATOM 1439 C CA . HIS A 1 185 ? 9.422 -43.094 -42.312 1 79.56 185 HIS A CA 1
ATOM 1440 C C . HIS A 1 185 ? 8.164 -42.594 -41.562 1 79.56 185 HIS A C 1
ATOM 1442 O O . HIS A 1 185 ? 7.848 -41.406 -41.594 1 79.56 185 HIS A O 1
ATOM 1448 N N . VAL A 1 186 ? 7.5 -43.438 -40.844 1 84.56 186 VAL A N 1
ATOM 1449 C CA . VAL A 1 186 ? 6.23 -43.188 -40.188 1 84.56 186 VAL A CA 1
ATOM 1450 C C . VAL A 1 186 ? 6.434 -42.125 -39.094 1 84.56 186 VAL A C 1
ATOM 1452 O O . VAL A 1 186 ? 5.48 -41.438 -38.688 1 84.56 186 VAL A O 1
ATOM 1455 N N . TYR A 1 187 ? 7.668 -41.938 -38.719 1 85.75 187 TYR A N 1
ATOM 1456 C CA . TYR A 1 187 ? 7.973 -40.938 -37.688 1 85.75 187 TYR A CA 1
ATOM 1457 C C . TYR A 1 187 ? 7.508 -39.562 -38.094 1 85.75 187 TYR A C 1
ATOM 1459 O O . TYR A 1 187 ? 7.172 -38.719 -37.25 1 85.75 187 TYR A O 1
ATOM 1467 N N . GLN A 1 188 ? 7.395 -39.25 -39.312 1 86.62 188 GLN A N 1
ATOM 1468 C CA . GLN A 1 188 ? 7.059 -37.906 -39.812 1 86.62 188 GLN A CA 1
ATOM 1469 C C . GLN A 1 188 ? 5.559 -37.656 -39.719 1 86.62 188 GLN A C 1
ATOM 1471 O O . GLN A 1 188 ? 5.113 -36.531 -39.844 1 86.62 188 GLN A O 1
ATOM 1476 N N . GLN A 1 189 ? 4.82 -38.625 -39.375 1 87.19 189 GLN A N 1
ATOM 1477 C CA . GLN A 1 189 ? 3.365 -38.562 -39.438 1 87.19 189 GLN A CA 1
ATOM 1478 C C . GLN A 1 189 ? 2.826 -37.531 -38.438 1 87.19 189 GLN A C 1
ATOM 1480 O O . GLN A 1 189 ? 3.34 -37.438 -37.312 1 87.19 189 GLN A O 1
ATOM 1485 N N . PHE A 1 190 ? 1.798 -36.812 -38.906 1 91.69 190 PHE A N 1
ATOM 1486 C CA . PHE A 1 190 ? 1.034 -35.906 -38.031 1 91.69 190 PHE A CA 1
ATOM 1487 C C . PHE A 1 190 ? 0.126 -36.688 -37.094 1 91.69 190 PHE A C 1
ATOM 1489 O O . PHE A 1 190 ? -0.664 -37.531 -37.562 1 91.69 190 PHE A O 1
ATOM 1496 N N . GLY A 1 191 ? 0.281 -36.469 -35.781 1 89.38 191 GLY A N 1
ATOM 1497 C CA . GLY A 1 191 ? -0.359 -37.375 -34.844 1 89.38 191 GLY A CA 1
ATOM 1498 C C . GLY A 1 191 ? -1.6 -36.781 -34.188 1 89.38 191 GLY A C 1
ATOM 1499 O O . GLY A 1 191 ? -2.49 -37.531 -33.75 1 89.38 191 GLY A O 1
ATOM 1500 N N . THR A 1 192 ? -1.825 -35.5 -34.094 1 90.19 192 THR A N 1
ATOM 1501 C CA . THR A 1 192 ? -2.949 -34.906 -33.406 1 90.19 192 THR A CA 1
ATOM 1502 C C . THR A 1 192 ? -4.223 -35 -34.25 1 90.19 192 THR A C 1
ATOM 1504 O O . THR A 1 192 ? -5.297 -35.281 -33.719 1 90.19 192 THR A O 1
ATOM 1507 N N . GLY A 1 193 ? -4.133 -34.781 -35.5 1 91.5 193 GLY A N 1
ATOM 1508 C CA . GLY A 1 193 ? -5.277 -34.781 -36.406 1 91.5 193 GLY A CA 1
ATOM 1509 C C . GLY A 1 193 ? -6.031 -33.469 -36.438 1 91.5 193 GLY A C 1
ATOM 1510 O O . GLY A 1 193 ? -5.953 -32.688 -35.469 1 91.5 193 GLY A O 1
ATOM 1511 N N . ASN A 1 194 ? -6.625 -33.156 -37.469 1 92 194 ASN A N 1
ATOM 1512 C CA . ASN A 1 194 ? -7.492 -32 -37.688 1 92 194 ASN A CA 1
ATOM 1513 C C . ASN A 1 194 ? -8.516 -32.25 -38.781 1 92 194 ASN A C 1
ATOM 1515 O O . ASN A 1 194 ? -8.625 -33.375 -39.281 1 92 194 ASN A O 1
ATOM 1519 N N . LEU A 1 195 ? -9.359 -31.266 -39.094 1 90.38 195 LEU A N 1
ATOM 1520 C CA . LEU A 1 195 ? -10.398 -31.422 -40.094 1 90.38 195 LEU A CA 1
ATOM 1521 C C . LEU A 1 195 ? -9.797 -31.766 -41.438 1 90.38 195 LEU A C 1
ATOM 1523 O O . LEU A 1 195 ? -10.352 -32.594 -42.188 1 90.38 195 LEU A O 1
ATOM 1527 N N . GLU A 1 196 ? -8.688 -31.234 -41.656 1 89.81 196 GLU A N 1
ATOM 1528 C CA . GLU A 1 196 ? -8.031 -31.438 -42.969 1 89.81 196 GLU A CA 1
ATOM 1529 C C . GLU A 1 196 ? -7.469 -32.844 -43.062 1 89.81 196 GLU A C 1
ATOM 1531 O O . GLU A 1 196 ? -7.613 -33.5 -44.094 1 89.81 196 GLU A O 1
ATOM 1536 N N . SER A 1 197 ? -6.797 -33.344 -42.062 1 93.06 197 SER A N 1
ATOM 1537 C 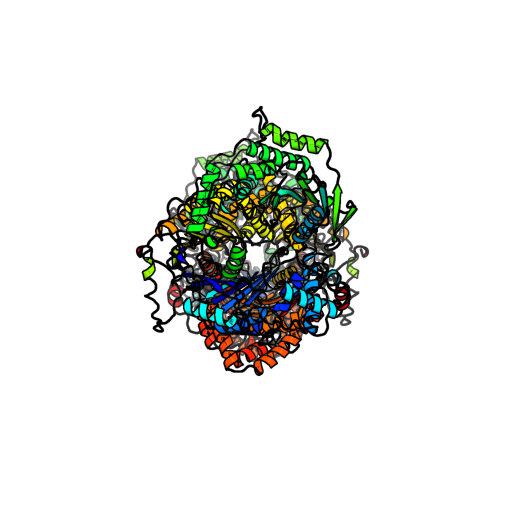CA . SER A 1 197 ? -6.121 -34.656 -42.125 1 93.06 197 SER A CA 1
ATOM 1538 C C . SER A 1 197 ? -7.113 -35.812 -42 1 93.06 197 SER A C 1
ATOM 1540 O O . SER A 1 197 ? -6.883 -36.875 -42.562 1 93.06 197 SER A O 1
ATOM 1542 N N . LEU A 1 198 ? -8.227 -35.594 -41.312 1 92.44 198 LEU A N 1
ATOM 1543 C CA . LEU A 1 198 ? -9.125 -36.688 -40.969 1 92.44 198 LEU A CA 1
ATOM 1544 C C . LEU A 1 198 ? -10.375 -36.656 -41.844 1 92.44 198 LEU A C 1
ATOM 1546 O O . LEU A 1 198 ? -11.109 -37.625 -41.906 1 92.44 198 LEU A O 1
ATOM 1550 N N . GLN A 1 199 ? -10.766 -35.656 -42.469 1 82 199 GLN A N 1
ATOM 1551 C CA . GLN A 1 199 ? -12.047 -35.656 -43.156 1 82 199 GLN A CA 1
ATOM 1552 C C . GLN A 1 199 ? -11.867 -35.375 -44.656 1 82 199 GLN A C 1
ATOM 1554 O O . GLN A 1 199 ? -12.57 -34.531 -45.219 1 82 199 GLN A O 1
ATOM 1559 N N . PRO A 1 200 ? -10.977 -36.062 -45.25 1 72.81 200 PRO A N 1
ATOM 1560 C CA . PRO A 1 200 ? -10.883 -35.844 -46.719 1 72.81 200 PRO A CA 1
ATOM 1561 C C . PRO A 1 200 ? -12.047 -36.438 -47.469 1 72.81 200 PRO A C 1
ATOM 1563 O O . PRO A 1 200 ? -12.453 -35.938 -48.531 1 72.81 200 PRO A O 1
ATOM 1566 N N . GLN A 1 201 ? -12.586 -37.531 -46.938 1 76.81 201 GLN A N 1
ATOM 1567 C CA . GLN A 1 201 ? -13.602 -38.281 -47.688 1 76.81 201 GLN A CA 1
ATOM 1568 C C . GLN A 1 201 ? -14.93 -38.281 -46.938 1 76.81 201 GLN A C 1
ATOM 1570 O O . GLN A 1 201 ? -15.805 -39.094 -47.219 1 76.81 201 GLN A O 1
ATOM 1575 N N . GLY A 1 202 ? -15.125 -37.562 -45.938 1 83.38 202 GLY A N 1
ATOM 1576 C CA . GLY A 1 202 ? -16.391 -37.375 -45.25 1 83.38 202 GLY A CA 1
ATOM 1577 C C . GLY A 1 202 ? -16.469 -38.156 -43.938 1 83.38 202 GLY A C 1
ATOM 1578 O O . GLY A 1 202 ? -15.641 -39.031 -43.656 1 83.38 202 GLY A O 1
ATOM 1579 N N . THR A 1 203 ? -17.484 -37.969 -43.156 1 87.56 203 THR A N 1
ATOM 1580 C CA . THR A 1 203 ? -17.625 -38.469 -41.812 1 87.56 203 THR A CA 1
ATOM 1581 C C . THR A 1 203 ? -17.938 -39.969 -41.812 1 87.56 203 THR A C 1
ATOM 1583 O O . THR A 1 203 ? -17.516 -40.688 -40.906 1 87.56 203 THR A O 1
ATOM 1586 N N . ALA A 1 204 ? -18.656 -40.406 -42.812 1 87.88 204 ALA A N 1
ATOM 1587 C CA . ALA A 1 204 ? -19.016 -41.812 -42.875 1 87.88 204 ALA A CA 1
ATOM 1588 C C . ALA A 1 204 ? -17.781 -42.688 -43.125 1 87.88 204 ALA A C 1
ATOM 1590 O O . ALA A 1 204 ? -17.641 -43.75 -42.531 1 87.88 204 ALA A O 1
ATOM 1591 N N . VAL A 1 205 ? -17 -42.219 -43.969 1 90.81 205 VAL A N 1
ATOM 1592 C CA . VAL A 1 205 ? -15.75 -42.906 -44.25 1 90.81 205 VAL A CA 1
ATOM 1593 C C . VAL A 1 205 ? -14.844 -42.906 -43.031 1 90.81 205 VAL A C 1
ATOM 1595 O O . VAL A 1 205 ? -14.172 -43.875 -42.719 1 90.81 205 VAL A O 1
ATOM 1598 N N . LEU A 1 206 ? -14.867 -41.812 -42.406 1 93.75 206 LEU A N 1
ATOM 1599 C CA . LEU A 1 206 ? -14.055 -41.656 -41.219 1 93.75 206 LEU A CA 1
ATOM 1600 C C . LEU A 1 206 ? -14.539 -42.594 -40.125 1 93.75 206 LEU A C 1
ATOM 1602 O O . LEU A 1 206 ? -13.727 -43.188 -39.406 1 93.75 206 LEU A O 1
ATOM 1606 N N . ARG A 1 207 ? -15.836 -42.719 -39.938 1 94.62 207 ARG A N 1
ATOM 1607 C CA . ARG A 1 207 ? -16.391 -43.625 -38.969 1 94.62 207 ARG A CA 1
ATOM 1608 C C . ARG A 1 207 ? -15.938 -45.062 -39.219 1 94.62 207 ARG A C 1
ATOM 1610 O O . ARG A 1 207 ? -15.562 -45.781 -38.312 1 94.62 207 ARG A O 1
ATOM 1617 N N . GLN A 1 208 ? -16.031 -45.438 -40.469 1 94.44 208 GLN A N 1
ATOM 1618 C CA . GLN A 1 208 ? -15.586 -46.781 -40.844 1 94.44 208 GLN A CA 1
ATOM 1619 C C . GLN A 1 208 ? -14.102 -46.969 -40.562 1 94.44 208 GLN A C 1
ATOM 1621 O O . GLN A 1 208 ? -13.695 -48.062 -40.094 1 94.44 208 GLN A O 1
ATOM 1626 N N . ALA A 1 209 ? -13.336 -46 -40.844 1 95.06 209 ALA A N 1
ATOM 1627 C CA . ALA A 1 209 ? -11.906 -46.062 -40.531 1 95.06 209 ALA A CA 1
ATOM 1628 C C . ALA A 1 209 ? -11.656 -46.281 -39.062 1 95.06 209 ALA A C 1
ATOM 1630 O O . ALA A 1 209 ? -10.758 -47.031 -38.656 1 95.06 209 ALA A O 1
ATOM 1631 N N . VAL A 1 210 ? -12.422 -45.594 -38.219 1 95.56 210 VAL A N 1
ATOM 1632 C CA . VAL A 1 210 ? -12.312 -45.719 -36.781 1 95.56 210 VAL A CA 1
ATOM 1633 C C . VAL A 1 210 ? -12.68 -47.156 -36.375 1 95.56 210 VAL A C 1
ATOM 1635 O O . VAL A 1 210 ? -12.016 -47.75 -35.531 1 95.56 210 VAL A O 1
ATOM 1638 N N . HIS A 1 211 ? -13.734 -47.625 -37 1 95 211 HIS A N 1
ATOM 1639 C CA . HIS A 1 211 ? -14.18 -49 -36.719 1 95 211 HIS A CA 1
ATOM 1640 C C . HIS A 1 211 ? -13.117 -50.031 -37.094 1 95 211 HIS A C 1
ATOM 1642 O O . HIS A 1 211 ? -12.836 -50.969 -36.344 1 95 211 HIS A O 1
ATOM 1648 N N . ASP A 1 212 ? -12.57 -49.844 -38.25 1 94.62 212 ASP A N 1
ATOM 1649 C CA . ASP A 1 212 ? -11.531 -50.75 -38.719 1 94.62 212 ASP A CA 1
ATOM 1650 C C . ASP A 1 212 ? -10.297 -50.688 -37.812 1 94.62 212 ASP A C 1
ATOM 1652 O O . ASP A 1 212 ? -9.672 -51.719 -37.562 1 94.62 212 ASP A O 1
ATOM 1656 N N . PHE A 1 213 ? -9.914 -49.5 -37.469 1 94.94 213 PHE A N 1
ATOM 1657 C CA . PHE A 1 213 ? -8.781 -49.312 -36.594 1 94.94 213 PHE A CA 1
ATOM 1658 C C . PHE A 1 213 ? -9 -50.031 -35.281 1 94.94 213 PHE A C 1
ATOM 1660 O O . PHE A 1 213 ? -8.109 -50.719 -34.781 1 94.94 213 PHE A O 1
ATOM 1667 N N . TYR A 1 214 ? -10.203 -49.875 -34.688 1 94.62 214 TYR A N 1
ATOM 1668 C CA . TYR A 1 214 ? -10.578 -50.531 -33.469 1 94.62 214 TYR A CA 1
ATOM 1669 C C . TYR A 1 214 ? -10.523 -52.062 -33.625 1 94.62 214 TYR A C 1
ATOM 1671 O O . TYR A 1 214 ? -9.93 -52.75 -32.781 1 94.62 214 TYR A O 1
ATOM 1679 N N . GLN A 1 215 ? -11.039 -52.562 -34.656 1 91.94 215 GLN A N 1
ATOM 1680 C CA . GLN A 1 215 ? -11.094 -54 -34.906 1 91.94 215 GLN A CA 1
ATOM 1681 C C . GLN A 1 215 ? -9.695 -54.594 -35.094 1 91.94 215 GLN A C 1
ATOM 1683 O O . GLN A 1 215 ? -9.422 -55.719 -34.625 1 91.94 215 GLN A O 1
ATOM 1688 N N . ARG A 1 216 ? -8.922 -53.812 -35.594 1 91.06 216 ARG A N 1
ATOM 1689 C CA . ARG A 1 216 ? -7.594 -54.312 -35.938 1 91.06 216 ARG A CA 1
ATOM 1690 C C . ARG A 1 216 ? -6.668 -54.312 -34.719 1 91.06 216 ARG A C 1
ATOM 1692 O O . ARG A 1 216 ? -5.867 -55.219 -34.531 1 91.06 216 ARG A O 1
ATOM 1699 N N . TYR A 1 217 ? -6.754 -53.281 -33.938 1 93.19 217 TYR A N 1
ATOM 1700 C CA . TYR A 1 217 ? -5.668 -53.094 -33 1 93.19 217 TYR A CA 1
ATOM 1701 C C . TYR A 1 217 ? -6.152 -53.25 -31.562 1 93.19 217 TYR A C 1
ATOM 1703 O O . TYR A 1 217 ? -5.344 -53.438 -30.656 1 93.19 217 TYR A O 1
ATOM 1711 N N . TYR A 1 218 ? -7.41 -53.156 -31.312 1 93.69 218 TYR A N 1
ATOM 1712 C CA . TYR A 1 218 ? -7.91 -53.219 -29.938 1 93.69 218 TYR A CA 1
ATOM 1713 C C . TYR A 1 218 ? -8.32 -54.656 -29.578 1 93.69 218 TYR A C 1
ATOM 1715 O O . TYR A 1 218 ? -9.508 -54.969 -29.578 1 93.69 218 TYR A O 1
ATOM 1723 N N . HIS A 1 219 ? -7.32 -55.406 -29.219 1 91.62 219 HIS A N 1
ATOM 1724 C CA . HIS A 1 219 ? -7.508 -56.781 -28.766 1 91.62 219 HIS A CA 1
ATOM 1725 C C . HIS A 1 219 ? -6.527 -57.156 -27.656 1 91.62 219 HIS A C 1
ATOM 1727 O O . HIS A 1 219 ? -5.543 -56.438 -27.438 1 91.62 219 HIS A O 1
ATOM 1733 N N . THR A 1 220 ? -6.672 -58.281 -27 1 91.62 220 THR A N 1
ATOM 1734 C CA . THR A 1 220 ? -6.016 -58.625 -25.734 1 91.62 220 THR A CA 1
ATOM 1735 C C . THR A 1 220 ? -4.512 -58.781 -25.938 1 91.62 220 THR A C 1
ATOM 1737 O O . THR A 1 220 ? -3.727 -58.5 -25.031 1 91.62 220 THR A O 1
ATOM 1740 N N . ALA A 1 221 ? -4.094 -59.156 -27.125 1 88.25 221 ALA A N 1
ATOM 1741 C CA . ALA A 1 221 ? -2.674 -59.375 -27.391 1 88.25 221 ALA A CA 1
ATOM 1742 C C . ALA A 1 221 ? -1.884 -58.062 -27.25 1 88.25 221 ALA A C 1
ATOM 1744 O O . ALA A 1 221 ? -0.68 -58.094 -26.984 1 88.25 221 ALA A O 1
ATOM 1745 N N . ARG A 1 222 ? -2.553 -56.938 -27.375 1 92.56 222 ARG A N 1
ATOM 1746 C CA . ARG A 1 222 ? -1.885 -55.656 -27.359 1 92.56 222 ARG A CA 1
ATOM 1747 C C . ARG A 1 222 ? -2.23 -54.875 -26.094 1 92.56 222 ARG A C 1
ATOM 1749 O O . ARG A 1 222 ? -1.826 -53.719 -25.938 1 92.56 222 ARG A O 1
ATOM 1756 N N . MET A 1 223 ? -2.922 -55.531 -25.25 1 94.88 223 MET A N 1
ATOM 1757 C CA . MET A 1 223 ? -3.459 -54.781 -24.125 1 94.88 223 MET A CA 1
ATOM 1758 C C . MET A 1 223 ? -2.822 -55.219 -22.812 1 94.88 223 MET A C 1
ATOM 1760 O O . MET A 1 223 ? -2.494 -56.406 -22.641 1 94.88 223 MET A O 1
ATOM 1764 N N . THR A 1 224 ? -2.609 -54.25 -22 1 96.94 224 THR A N 1
ATOM 1765 C CA . THR A 1 224 ? -2.309 -54.469 -20.594 1 96.94 224 THR A CA 1
ATOM 1766 C C . THR A 1 224 ? -3.322 -53.781 -19.703 1 96.94 224 THR A C 1
ATOM 1768 O O . THR A 1 224 ? -3.838 -52.719 -20.062 1 96.94 224 THR A O 1
ATOM 1771 N N . LEU A 1 225 ? -3.672 -54.375 -18.609 1 98.19 225 LEU A N 1
ATOM 1772 C CA . LEU A 1 225 ? -4.652 -53.844 -17.672 1 98.19 225 LEU A CA 1
ATOM 1773 C C . LEU A 1 225 ? -4.09 -53.781 -16.25 1 98.19 225 LEU A C 1
ATOM 1775 O O . LEU A 1 225 ? -3.512 -54.781 -15.781 1 98.19 225 LEU A O 1
ATOM 1779 N N . CYS A 1 226 ? -4.16 -52.656 -15.656 1 98.38 226 CYS A N 1
ATOM 1780 C CA . CYS A 1 226 ? -3.842 -52.5 -14.242 1 98.38 226 CYS A CA 1
ATOM 1781 C C . CYS A 1 226 ? -5.059 -52.031 -13.461 1 98.38 226 CYS A C 1
ATOM 1783 O O . CYS A 1 226 ? -5.723 -51.062 -13.859 1 98.38 226 CYS A O 1
ATOM 1785 N N . VAL A 1 227 ? -5.406 -52.656 -12.406 1 98.44 227 VAL A N 1
ATOM 1786 C CA . VAL A 1 227 ? -6.523 -52.312 -11.539 1 98.44 227 VAL A CA 1
ATOM 1787 C C . VAL A 1 227 ? -6.043 -52.156 -10.102 1 98.44 227 VAL A C 1
ATOM 1789 O O . VAL A 1 227 ? -5.332 -53.031 -9.586 1 98.44 227 VAL A O 1
ATOM 1792 N N . LEU A 1 228 ? -6.336 -51.094 -9.531 1 98 228 LEU A N 1
ATOM 1793 C CA . LEU A 1 228 ? -5.992 -50.781 -8.141 1 98 228 LEU A CA 1
ATOM 1794 C C . LEU A 1 228 ? -7.25 -50.594 -7.309 1 98 228 LEU A C 1
ATOM 1796 O O . LEU A 1 228 ? -8.133 -49.812 -7.691 1 98 228 LEU A O 1
ATOM 1800 N N . GLY A 1 229 ? -7.457 -51.281 -6.242 1 96.69 229 GLY A N 1
ATOM 1801 C CA . GLY A 1 229 ? -8.586 -51.156 -5.332 1 96.69 229 GLY A CA 1
ATOM 1802 C C . GLY A 1 229 ? -8.242 -51.5 -3.9 1 96.69 229 GLY A C 1
ATOM 1803 O O . GLY A 1 229 ? -7.145 -52 -3.627 1 96.69 229 GLY A O 1
ATOM 1804 N N . ASN A 1 230 ? -9.141 -51.219 -2.998 1 95.06 230 ASN A N 1
ATOM 1805 C CA . ASN A 1 230 ? -8.938 -51.625 -1.607 1 95.06 230 ASN A CA 1
ATOM 1806 C C . ASN A 1 230 ? -9.609 -52.938 -1.304 1 95.06 230 ASN A C 1
ATOM 1808 O O . ASN A 1 230 ? -9.633 -53.406 -0.154 1 95.06 230 ASN A O 1
ATOM 1812 N N . GLN A 1 231 ? -10.141 -53.625 -2.342 1 94.62 231 GLN A N 1
ATOM 1813 C CA . GLN A 1 231 ? -10.703 -54.969 -2.215 1 94.62 231 GLN A CA 1
ATOM 1814 C C . GLN A 1 231 ? -9.609 -56.031 -2.289 1 94.62 231 GLN A C 1
ATOM 1816 O O . GLN A 1 231 ? -8.539 -55.812 -2.854 1 94.62 231 GLN A O 1
ATOM 1821 N N . ASP A 1 232 ? -10.016 -57.156 -1.795 1 95.06 232 ASP A N 1
ATOM 1822 C CA . ASP A 1 232 ? -9.07 -58.281 -1.85 1 95.06 232 ASP A CA 1
ATOM 1823 C C . ASP A 1 232 ? -8.742 -58.656 -3.293 1 95.06 232 ASP A C 1
ATOM 1825 O O . ASP A 1 232 ? -9.594 -58.531 -4.176 1 95.06 232 ASP A O 1
ATOM 1829 N N . LEU A 1 233 ? -7.562 -59.188 -3.469 1 96.31 233 LEU A N 1
ATOM 1830 C CA . LEU A 1 233 ? -7.082 -59.531 -4.805 1 96.31 233 LEU A CA 1
ATOM 1831 C C . LEU A 1 233 ? -8.016 -60.531 -5.477 1 96.31 233 LEU A C 1
ATOM 1833 O O . LEU A 1 233 ? -8.195 -60.5 -6.699 1 96.31 233 LEU A O 1
ATOM 1837 N N . ASP A 1 234 ? -8.609 -61.375 -4.684 1 96.12 234 ASP A N 1
ATOM 1838 C CA . ASP A 1 234 ? -9.531 -62.344 -5.246 1 96.12 234 ASP A CA 1
ATOM 1839 C C . ASP A 1 234 ? -10.781 -61.656 -5.809 1 96.12 234 ASP A C 1
ATOM 1841 O O . ASP A 1 234 ? -11.281 -62.062 -6.867 1 96.12 234 ASP A O 1
ATOM 1845 N N . VAL A 1 235 ? -11.188 -60.75 -5.055 1 96.94 235 VAL A N 1
ATOM 1846 C CA . VAL A 1 235 ? -12.359 -60 -5.488 1 96.94 235 VAL A CA 1
ATOM 1847 C C . VAL A 1 235 ? -12.031 -59.219 -6.758 1 96.94 235 VAL A C 1
ATOM 1849 O O . VAL A 1 235 ? -12.797 -59.25 -7.723 1 96.94 235 VAL A O 1
ATOM 1852 N N . LEU A 1 236 ? -10.945 -58.562 -6.754 1 97.38 236 LEU A N 1
ATOM 1853 C CA . LEU A 1 236 ? -10.523 -57.781 -7.918 1 97.38 236 LEU A CA 1
ATOM 1854 C C . LEU A 1 236 ? -10.359 -58.688 -9.141 1 97.38 236 LEU A C 1
ATOM 1856 O O . LEU A 1 236 ? -10.742 -58.281 -10.25 1 97.38 236 LEU A O 1
ATOM 1860 N N . GLN A 1 237 ? -9.75 -59.812 -8.922 1 96.31 237 GLN A N 1
ATOM 1861 C CA . GLN A 1 237 ? -9.578 -60.781 -10.016 1 96.31 237 GLN A CA 1
ATOM 1862 C C . GLN A 1 237 ? -10.922 -61.219 -10.586 1 96.31 237 GLN A C 1
ATOM 1864 O O . GLN A 1 237 ? -11.086 -61.312 -11.805 1 96.31 237 GLN A O 1
ATOM 1869 N N . GLY A 1 238 ? -11.805 -61.5 -9.711 1 96.38 238 GLY A N 1
ATOM 1870 C CA . GLY A 1 238 ? -13.141 -61.875 -10.148 1 96.38 238 GLY A CA 1
ATOM 1871 C C . GLY A 1 238 ? -13.805 -60.812 -10.992 1 96.38 238 GLY A C 1
ATOM 1872 O O . GLY A 1 238 ? -14.453 -61.125 -11.992 1 96.38 238 GLY A O 1
ATOM 1873 N N . TRP A 1 239 ? -13.688 -59.562 -10.57 1 97.38 239 TRP A N 1
ATOM 1874 C CA . TRP A 1 239 ? -14.266 -58.469 -11.32 1 97.38 239 TRP A CA 1
ATOM 1875 C C . TRP A 1 239 ? -13.633 -58.344 -12.703 1 97.38 239 TRP A C 1
ATOM 1877 O O . TRP A 1 239 ? -14.328 -58.094 -13.688 1 97.38 239 TRP A O 1
ATOM 1887 N N . VAL A 1 240 ? -12.328 -58.5 -12.773 1 97.06 240 VAL A N 1
ATOM 1888 C CA . VAL A 1 240 ? -11.617 -58.406 -14.047 1 97.06 240 VAL A CA 1
ATOM 1889 C C . VAL A 1 240 ? -12.086 -59.531 -14.977 1 97.06 240 VAL A C 1
ATOM 1891 O O . VAL A 1 240 ? -12.32 -59.312 -16.172 1 97.06 240 VAL A O 1
ATOM 1894 N N . GLU A 1 241 ? -12.258 -60.719 -14.469 1 95.31 241 GLU A N 1
ATOM 1895 C CA . GLU A 1 241 ? -12.719 -61.844 -15.273 1 95.31 241 GLU A CA 1
ATOM 1896 C C . GLU A 1 241 ? -14.141 -61.625 -15.773 1 95.31 241 GLU A C 1
ATOM 1898 O O . GLU A 1 241 ? -14.461 -61.938 -16.922 1 95.31 241 GLU A O 1
ATOM 1903 N N . LYS A 1 242 ? -14.836 -61.031 -14.984 1 95 242 LYS A N 1
ATOM 1904 C CA . LYS A 1 242 ? -16.234 -60.812 -15.312 1 95 242 LYS A CA 1
ATOM 1905 C C . LYS A 1 242 ? -16.391 -59.719 -16.359 1 95 242 LYS A C 1
ATOM 1907 O O . LYS A 1 242 ? -17.188 -59.844 -17.281 1 95 242 LYS A O 1
ATOM 1912 N N . TYR A 1 243 ? -15.656 -58.688 -16.25 1 95.69 243 TYR A N 1
ATOM 1913 C CA . TYR A 1 243 ? -15.953 -57.5 -17.031 1 95.69 243 TYR A CA 1
ATOM 1914 C C . TYR A 1 243 ? -14.953 -57.344 -18.172 1 95.69 243 TYR A C 1
ATOM 1916 O O . TYR A 1 243 ? -15.188 -56.562 -19.109 1 95.69 243 TYR A O 1
ATOM 1924 N N . PHE A 1 244 ? -13.789 -58 -18.156 1 95.38 244 PHE A N 1
ATOM 1925 C CA . PHE A 1 244 ? -12.789 -57.875 -19.219 1 95.38 244 PHE A CA 1
ATOM 1926 C C . PHE A 1 244 ? -12.555 -59.219 -19.891 1 95.38 244 PHE A C 1
ATOM 1928 O O . PHE A 1 244 ? -11.711 -59.344 -20.781 1 95.38 244 PHE A O 1
ATOM 1935 N N . GLY A 1 245 ? -13.195 -60.188 -19.516 1 90 245 GLY A N 1
ATOM 1936 C CA . GLY A 1 245 ? -13.016 -61.531 -20.062 1 90 245 GLY A CA 1
ATOM 1937 C C . GLY A 1 245 ? -13.5 -61.656 -21.484 1 90 245 GLY A C 1
ATOM 1938 O O . GLY A 1 245 ? -13.055 -62.562 -22.219 1 90 245 GLY A O 1
ATOM 1939 N N . SER A 1 246 ? -14.383 -60.812 -21.906 1 88 246 SER A N 1
ATOM 1940 C CA . SER A 1 246 ? -14.992 -60.938 -23.219 1 88 246 SER A CA 1
ATOM 1941 C C . SER A 1 246 ? -14.352 -59.969 -24.219 1 88 246 SER A C 1
ATOM 1943 O O . SER A 1 246 ? -14.922 -59.656 -25.266 1 88 246 SER A O 1
ATOM 1945 N N . LEU A 1 247 ? -13.18 -59.531 -23.906 1 91.69 247 LEU A N 1
ATOM 1946 C CA . LEU A 1 247 ? -12.492 -58.625 -24.828 1 91.69 247 LEU A CA 1
ATOM 1947 C C . LEU A 1 247 ? -12.078 -59.375 -26.094 1 91.69 247 LEU A C 1
ATOM 1949 O O . LEU A 1 247 ? -11.781 -60.562 -26.062 1 91.69 247 LEU A O 1
ATOM 1953 N N . PRO A 1 248 ? -12.102 -58.625 -27.172 1 86 248 PRO A N 1
ATOM 1954 C CA . PRO A 1 248 ? -11.695 -59.281 -28.422 1 86 248 PRO A CA 1
ATOM 1955 C C . PRO A 1 248 ? -10.258 -59.812 -28.391 1 86 248 PRO A C 1
ATOM 1957 O O . PRO A 1 248 ? -9.391 -59.156 -27.781 1 86 248 PRO A O 1
ATOM 1960 N N . SER A 1 249 ? -10 -60.969 -28.922 1 85.75 249 SER A N 1
ATOM 1961 C CA . SER A 1 249 ? -8.664 -61.562 -29.016 1 85.75 249 SER A CA 1
ATOM 1962 C C . SER A 1 249 ? -8.32 -61.906 -30.453 1 85.75 249 SER A C 1
ATOM 1964 O O . SER A 1 249 ? -9.195 -62.344 -31.219 1 85.75 249 SER A O 1
ATOM 1966 N N . GLN A 1 250 ? -7.191 -61.656 -30.906 1 79.88 250 GLN A N 1
ATOM 1967 C CA . GLN A 1 250 ? -6.684 -61.969 -32.219 1 79.88 250 GLN A CA 1
ATOM 1968 C C . GLN A 1 250 ? -5.309 -62.625 -32.156 1 79.88 250 GLN A C 1
ATOM 1970 O O . GLN A 1 250 ? -4.598 -62.469 -31.156 1 79.88 250 GLN A O 1
ATOM 1975 N N . PRO A 1 251 ? -5.133 -63.562 -33.219 1 70.25 251 PRO A N 1
ATOM 1976 C CA . PRO A 1 251 ? -3.773 -64.125 -33.25 1 70.25 251 PRO A CA 1
ATOM 1977 C C . PRO A 1 251 ? -2.707 -63 -33.375 1 70.25 251 PRO A C 1
ATOM 1979 O O . PRO A 1 251 ? -2.963 -61.938 -33.938 1 70.25 251 PRO A O 1
ATOM 1982 N N . SER A 1 252 ? -1.766 -63.031 -32.594 1 60.03 252 SER A N 1
ATOM 1983 C CA . SER A 1 252 ? -0.752 -61.969 -32.406 1 60.03 252 SER A CA 1
ATOM 1984 C C . SER A 1 252 ? -0.269 -61.469 -33.75 1 60.03 252 SER A C 1
ATOM 1986 O O . SER A 1 252 ? 0.123 -62.219 -34.625 1 60.03 252 SER A O 1
ATOM 1988 N N . ASP A 1 253 ? -0.955 -60.406 -34.25 1 58.22 253 ASP A N 1
ATOM 1989 C CA . ASP A 1 253 ? -0.371 -59.75 -35.406 1 58.22 253 ASP A CA 1
ATOM 1990 C C . ASP A 1 253 ? 0.913 -59.031 -35.062 1 58.22 253 ASP A C 1
ATOM 1992 O O . ASP A 1 253 ? 1.007 -58.438 -33.969 1 58.22 253 ASP A O 1
ATOM 1996 N N . THR A 1 254 ? 2.061 -59.562 -35.562 1 52.69 254 THR A N 1
ATOM 1997 C CA . THR A 1 254 ? 3.33 -58.875 -35.406 1 52.69 254 THR A CA 1
ATOM 1998 C C . THR A 1 254 ? 3.23 -57.438 -35.875 1 52.69 254 THR A C 1
ATOM 2000 O O . THR A 1 254 ? 2.844 -57.188 -37.031 1 52.69 254 THR A O 1
ATOM 2003 N N . LEU A 1 255 ? 2.943 -56.5 -35.031 1 56.34 255 LEU A N 1
ATOM 2004 C CA . LEU A 1 255 ? 3.062 -55.094 -35.469 1 56.34 255 LEU A CA 1
ATOM 2005 C C . LEU A 1 255 ? 4.293 -54.906 -36.344 1 56.34 255 LEU A C 1
ATOM 2007 O O . LEU A 1 255 ? 5.34 -55.5 -36.094 1 56.34 255 LEU A O 1
ATOM 2011 N N . VAL A 1 256 ? 4.113 -54.625 -37.594 1 51.12 256 VAL A N 1
ATOM 2012 C CA . VAL A 1 256 ? 5.223 -54.25 -38.469 1 51.12 256 VAL A CA 1
ATOM 2013 C C . VAL A 1 256 ? 6.184 -53.312 -37.75 1 51.12 256 VAL A C 1
ATOM 2015 O O . VAL A 1 256 ? 5.777 -52.281 -37.25 1 51.12 256 VAL A O 1
ATOM 2018 N N . GLU A 1 257 ? 7.336 -53.906 -37.281 1 54.06 257 GLU A N 1
ATOM 2019 C CA . GLU A 1 257 ? 8.391 -53.125 -36.594 1 54.06 257 GLU A CA 1
ATOM 2020 C C . GLU A 1 257 ? 8.75 -51.875 -37.406 1 54.06 257 GLU A C 1
ATOM 2022 O O . GLU A 1 257 ? 8.938 -51.938 -38.625 1 54.06 257 GLU A O 1
ATOM 2027 N N . PRO A 1 258 ? 8.508 -50.781 -36.812 1 56.5 258 PRO A N 1
ATOM 2028 C CA . PRO A 1 258 ? 8.977 -49.594 -37.562 1 56.5 258 PRO A CA 1
ATOM 2029 C C . PRO A 1 258 ? 10.445 -49.719 -37.969 1 56.5 258 PRO A C 1
ATOM 2031 O O . PRO A 1 258 ? 11.242 -50.344 -37.25 1 56.5 258 PRO A O 1
ATOM 2034 N N . PRO A 1 259 ? 10.695 -49.562 -39.281 1 54.47 259 PRO A N 1
ATOM 2035 C CA . PRO A 1 259 ? 12.094 -49.656 -39.719 1 54.47 259 PRO A CA 1
ATOM 2036 C C . PRO A 1 259 ? 13.039 -48.812 -38.875 1 54.47 259 PRO A C 1
ATOM 2038 O O . PRO A 1 259 ? 12.602 -47.875 -38.188 1 54.47 259 PRO A O 1
ATOM 2041 N N . VAL A 1 260 ? 14.32 -49.25 -38.625 1 55.97 260 VAL A N 1
ATOM 2042 C CA . VAL A 1 260 ? 15.469 -48.625 -37.938 1 55.97 260 VAL A CA 1
ATOM 2043 C C . VAL A 1 260 ? 15.484 -47.125 -38.219 1 55.97 260 VAL A C 1
ATOM 2045 O O . VAL A 1 260 ? 15.117 -46.688 -39.312 1 55.97 260 VAL A O 1
ATOM 2048 N N . PRO A 1 261 ? 15.648 -46.469 -37.125 1 56.16 261 PRO A N 1
ATOM 2049 C CA . PRO A 1 261 ? 15.75 -45 -37.281 1 56.16 261 PRO A CA 1
ATOM 2050 C C . PRO A 1 261 ? 16.547 -44.594 -38.531 1 56.16 261 PRO A C 1
ATOM 2052 O O . PRO A 1 261 ? 17.531 -45.25 -38.875 1 56.16 261 PRO A O 1
ATOM 2055 N N . PRO A 1 262 ? 16.031 -43.781 -39.344 1 53.44 262 PRO A N 1
ATOM 2056 C CA . PRO A 1 262 ? 16.672 -43.406 -40.594 1 53.44 262 PRO A CA 1
ATOM 2057 C C . PRO A 1 262 ? 18.094 -42.906 -40.406 1 53.44 262 PRO A C 1
ATOM 2059 O O . PRO A 1 262 ? 18.328 -41.938 -39.656 1 53.44 262 PRO A O 1
ATOM 2062 N N . LEU A 1 263 ? 19.125 -43.688 -39.938 1 55.59 263 LEU A N 1
ATOM 2063 C CA . LEU A 1 263 ? 20.406 -43.094 -40.281 1 55.59 263 LEU A CA 1
ATOM 2064 C C . LEU A 1 263 ? 20.297 -42.25 -41.562 1 55.59 263 LEU A C 1
ATOM 2066 O O . LEU A 1 263 ? 20.078 -42.812 -42.656 1 55.59 263 LEU A O 1
ATOM 2070 N N . THR A 1 264 ? 19.688 -41.062 -41.375 1 59.12 264 THR A N 1
ATOM 2071 C CA . THR A 1 264 ? 19.25 -40.344 -42.562 1 59.12 264 THR A CA 1
ATOM 2072 C C . THR A 1 264 ? 20.438 -39.719 -43.312 1 59.12 264 THR A C 1
ATOM 2074 O O . THR A 1 264 ? 21.297 -39.094 -42.688 1 59.12 264 THR A O 1
ATOM 2077 N N . PRO A 1 265 ? 20.781 -40.156 -44.375 1 65.12 265 PRO A N 1
ATOM 2078 C CA . PRO A 1 265 ? 21.734 -39.406 -45.188 1 65.12 265 PRO A CA 1
ATOM 2079 C C . PRO A 1 265 ? 21.516 -37.906 -45.156 1 65.12 265 PRO A C 1
ATOM 2081 O O . PRO A 1 265 ? 22.344 -37.125 -45.625 1 65.12 265 PRO A O 1
ATOM 2084 N N . VAL A 1 266 ? 20.594 -37.469 -44.281 1 75.19 266 VAL A N 1
ATOM 2085 C CA . VAL A 1 266 ? 20.25 -36.062 -44.25 1 75.19 266 VAL A CA 1
ATOM 2086 C C . VAL A 1 266 ? 21.094 -35.344 -43.188 1 75.19 266 VAL A C 1
ATOM 2088 O O . VAL A 1 266 ? 21.203 -34.125 -43.188 1 75.19 266 VAL A O 1
ATOM 2091 N N . LEU A 1 267 ? 21.766 -36.125 -42.406 1 85.31 267 LEU A N 1
ATOM 2092 C CA . LEU A 1 267 ? 22.547 -35.5 -41.344 1 85.31 267 LEU A CA 1
ATOM 2093 C C . LEU A 1 267 ? 24.016 -35.406 -41.75 1 85.31 267 LEU A C 1
ATOM 2095 O O . LEU A 1 267 ? 24.5 -36.219 -42.531 1 85.31 267 LEU A O 1
ATOM 2099 N N . PRO A 1 268 ? 24.625 -34.531 -41.219 1 90.5 268 PRO A N 1
ATOM 2100 C CA . PRO A 1 268 ? 24.234 -33.438 -40.312 1 90.5 268 PRO A CA 1
ATOM 2101 C C . PRO A 1 268 ? 23.438 -32.344 -41 1 90.5 268 PRO A C 1
ATOM 2103 O O . PRO A 1 268 ? 23.609 -32.125 -42.188 1 90.5 268 PRO A O 1
ATOM 2106 N N . GLN A 1 269 ? 22.609 -31.656 -40.25 1 90.44 269 GLN A N 1
ATOM 2107 C CA . GLN A 1 269 ? 21.781 -30.594 -40.812 1 90.44 269 GLN A CA 1
ATOM 2108 C C . GLN A 1 269 ? 21.562 -29.484 -39.812 1 90.44 269 GLN A C 1
ATOM 2110 O O . GLN A 1 269 ? 21.5 -29.734 -38.594 1 90.44 269 GLN A O 1
ATOM 2115 N N . ARG A 1 270 ? 21.516 -28.281 -40.281 1 94.44 270 ARG A N 1
ATOM 2116 C CA . ARG A 1 270 ? 21.172 -27.109 -39.469 1 94.44 270 ARG A CA 1
ATOM 2117 C C . ARG A 1 270 ? 19.859 -26.484 -39.938 1 94.44 270 ARG A C 1
ATOM 2119 O O . ARG A 1 270 ? 19.656 -26.328 -41.125 1 94.44 270 ARG A O 1
ATOM 2126 N N . VAL A 1 271 ? 18.969 -26.25 -38.969 1 95.38 271 VAL A N 1
ATOM 2127 C CA . VAL A 1 271 ? 17.672 -25.672 -39.312 1 95.38 271 VAL A CA 1
ATOM 2128 C C . VAL A 1 271 ? 17.422 -24.422 -38.469 1 95.38 271 VAL A C 1
ATOM 2130 O O . VAL A 1 271 ? 17.656 -24.422 -37.281 1 95.38 271 VAL A O 1
ATOM 2133 N N . HIS A 1 272 ? 17.078 -23.312 -39.156 1 96.5 272 HIS A N 1
ATOM 2134 C CA . HIS A 1 272 ? 16.672 -22.062 -38.5 1 96.5 272 HIS A CA 1
ATOM 2135 C C . HIS A 1 272 ? 15.148 -21.969 -38.406 1 96.5 272 HIS A C 1
ATOM 2137 O O . HIS A 1 272 ? 14.453 -22.172 -39.406 1 96.5 272 HIS A O 1
ATOM 2143 N N . VAL A 1 273 ? 14.633 -21.734 -37.25 1 96.62 273 VAL A N 1
ATOM 2144 C CA . VAL A 1 273 ? 13.195 -21.75 -37 1 96.62 273 VAL A CA 1
ATOM 2145 C C . VAL A 1 273 ? 12.75 -20.422 -36.406 1 96.62 273 VAL A C 1
ATOM 2147 O O . VAL A 1 273 ? 13.477 -19.812 -35.625 1 96.62 273 VAL A O 1
ATOM 2150 N N . VAL A 1 274 ? 11.562 -19.984 -36.75 1 95.25 274 VAL A N 1
ATOM 2151 C CA . VAL A 1 274 ? 10.961 -18.797 -36.156 1 95.25 274 VAL A CA 1
ATOM 2152 C C . VAL A 1 274 ? 10.008 -19.219 -35.031 1 95.25 274 VAL A C 1
ATOM 2154 O O . VAL A 1 274 ? 8.953 -19.797 -35.312 1 95.25 274 VAL A O 1
ATOM 2157 N N . PRO A 1 275 ? 10.375 -18.984 -33.812 1 93.12 275 PRO A N 1
ATOM 2158 C CA . PRO A 1 275 ? 9.492 -19.359 -32.688 1 93.12 275 PRO A CA 1
ATOM 2159 C C . PRO A 1 275 ? 8.312 -18.406 -32.531 1 93.12 275 PRO A C 1
ATOM 2161 O O . PRO A 1 275 ? 8.289 -17.328 -33.156 1 93.12 275 PRO A O 1
ATOM 2164 N N . THR A 1 276 ? 7.301 -18.891 -31.859 1 86.38 276 THR A N 1
ATOM 2165 C CA . THR A 1 276 ? 6.176 -18.016 -31.531 1 86.38 276 THR A CA 1
ATOM 2166 C C . THR A 1 276 ? 6.535 -17.078 -30.375 1 86.38 276 THR A C 1
ATOM 2168 O O . THR A 1 276 ? 6.105 -15.922 -30.359 1 86.38 276 THR A O 1
ATOM 2171 N N . ARG A 1 277 ? 7.312 -17.578 -29.453 1 79.44 277 ARG A N 1
ATOM 2172 C CA . ARG A 1 277 ? 7.75 -16.797 -28.312 1 79.44 277 ARG A CA 1
ATOM 2173 C C . ARG A 1 277 ? 9.039 -16.047 -28.609 1 79.44 277 ARG A C 1
ATOM 2175 O O . ARG A 1 277 ? 9.789 -16.438 -29.516 1 79.44 277 ARG A O 1
ATOM 2182 N N . GLU A 1 278 ? 9.195 -15 -27.797 1 80.19 278 GLU A N 1
ATOM 2183 C CA . GLU A 1 278 ? 10.453 -14.266 -27.922 1 80.19 278 GLU A CA 1
ATOM 2184 C C . GLU A 1 278 ? 11.586 -14.977 -27.172 1 80.19 278 GLU A C 1
ATOM 2186 O O . GLU A 1 278 ? 12.062 -14.492 -26.156 1 80.19 278 GLU A O 1
ATOM 2191 N N . THR A 1 279 ? 11.992 -16.094 -27.719 1 86.31 279 THR A N 1
ATOM 2192 C CA . THR A 1 279 ? 13.047 -16.875 -27.094 1 86.31 279 THR A CA 1
ATOM 2193 C C . THR A 1 279 ? 14.078 -17.328 -28.125 1 86.31 279 THR A C 1
ATOM 2195 O O . THR A 1 279 ? 13.781 -17.375 -29.328 1 86.31 279 THR A O 1
ATOM 2198 N N . ASN A 1 280 ? 15.305 -17.438 -27.719 1 91.56 280 ASN A N 1
ATOM 2199 C CA . ASN A 1 280 ? 16.375 -18.047 -28.5 1 91.56 280 ASN A CA 1
ATOM 2200 C C . ASN A 1 280 ? 16.719 -19.438 -27.984 1 91.56 280 ASN A C 1
ATOM 2202 O O . ASN A 1 280 ? 17.078 -19.609 -26.812 1 91.56 280 ASN A O 1
ATOM 2206 N N . VAL A 1 281 ? 16.484 -20.438 -28.828 1 94.94 281 VAL A N 1
ATOM 2207 C CA . VAL A 1 281 ? 16.688 -21.812 -28.375 1 94.94 281 VAL A CA 1
ATOM 2208 C C . VAL A 1 281 ? 17.625 -22.531 -29.344 1 94.94 281 VAL A C 1
ATOM 2210 O O . VAL A 1 281 ? 17.547 -22.344 -30.562 1 94.94 281 VAL A O 1
ATOM 2213 N N . LEU A 1 282 ? 18.625 -23.25 -28.812 1 96.94 282 LEU A N 1
ATOM 2214 C CA . LEU A 1 282 ? 19.469 -24.188 -29.547 1 96.94 282 LEU A CA 1
ATOM 2215 C C . LEU A 1 282 ? 19.203 -25.625 -29.109 1 96.94 282 LEU A C 1
ATOM 2217 O O . LEU A 1 282 ? 19.281 -25.938 -27.922 1 96.94 282 LEU A O 1
ATOM 2221 N N . GLU A 1 283 ? 18.797 -26.438 -30.016 1 95.88 283 GLU A N 1
ATOM 2222 C CA . GLU A 1 283 ? 18.594 -27.844 -29.719 1 95.88 283 GLU A CA 1
ATOM 2223 C C . GLU A 1 283 ? 19.453 -28.734 -30.594 1 95.88 283 GLU A C 1
ATOM 2225 O O . GLU A 1 283 ? 19.391 -28.672 -31.812 1 95.88 283 GLU A O 1
ATOM 2230 N N . LEU A 1 284 ? 20.344 -29.484 -29.953 1 96.19 284 LEU A N 1
ATOM 2231 C CA . LEU A 1 284 ? 21.172 -30.5 -30.609 1 96.19 284 LEU A CA 1
ATOM 2232 C C . LEU A 1 284 ? 20.562 -31.891 -30.438 1 96.19 284 LEU A C 1
ATOM 2234 O O . LEU A 1 284 ? 20.266 -32.312 -29.312 1 96.19 284 LEU A O 1
ATOM 2238 N N . GLN A 1 285 ? 20.391 -32.562 -31.531 1 93.19 285 GLN A N 1
ATOM 2239 C CA . GLN A 1 285 ? 19.766 -33.875 -31.484 1 93.19 285 GLN A CA 1
ATOM 2240 C C . GLN A 1 285 ? 20.641 -34.906 -32.188 1 93.19 285 GLN A C 1
ATOM 2242 O O . GLN A 1 285 ? 21.172 -34.656 -33.281 1 93.19 285 GLN A O 1
ATOM 2247 N N . TRP A 1 286 ? 20.828 -36.062 -31.578 1 92.56 286 TRP A N 1
ATOM 2248 C CA . TRP A 1 286 ? 21.547 -37.188 -32.156 1 92.56 286 TRP A CA 1
ATOM 2249 C C . TRP A 1 286 ? 20.688 -38.469 -32.156 1 92.56 286 TRP A C 1
ATOM 2251 O O . TRP A 1 286 ? 20 -38.75 -31.172 1 92.56 286 TRP A O 1
ATOM 2261 N N . CYS A 1 287 ? 20.672 -39.156 -33.188 1 88.88 287 CYS A N 1
ATOM 2262 C CA . CYS A 1 287 ? 19.953 -40.406 -33.25 1 88.88 287 CYS A CA 1
ATOM 2263 C C . CYS A 1 287 ? 20.781 -41.531 -32.656 1 88.88 287 CYS A C 1
ATOM 2265 O O . CYS A 1 287 ? 21.969 -41.656 -32.906 1 88.88 287 CYS A O 1
ATOM 2267 N N . LEU A 1 288 ? 20.125 -42.312 -31.781 1 89.25 288 LEU A N 1
ATOM 2268 C CA . LEU A 1 288 ? 20.719 -43.469 -31.141 1 89.25 288 LEU A CA 1
ATOM 2269 C C . LEU A 1 288 ? 19.922 -44.75 -31.484 1 89.25 288 LEU A C 1
ATOM 2271 O O . LEU A 1 288 ? 18.828 -44.656 -32.031 1 89.25 288 LEU A O 1
ATOM 2275 N N . ARG A 1 289 ? 20.547 -45.844 -31.188 1 85.25 289 ARG A N 1
ATOM 2276 C CA . ARG A 1 289 ? 19.75 -47.062 -31.188 1 85.25 289 ARG A CA 1
ATOM 2277 C C . ARG A 1 289 ? 18.625 -46.969 -30.172 1 85.25 289 ARG A C 1
ATOM 2279 O O . ARG A 1 289 ? 18.609 -46.094 -29.328 1 85.25 289 ARG A O 1
ATOM 2286 N N . GLU A 1 290 ? 17.734 -47.906 -30.391 1 87 290 GLU A N 1
ATOM 2287 C CA . GLU A 1 290 ? 16.672 -47.969 -29.375 1 87 290 GLU A CA 1
ATOM 2288 C C . GLU A 1 290 ? 17.25 -48.312 -28 1 87 290 GLU A C 1
ATOM 2290 O O . GLU A 1 290 ? 18.078 -49.219 -27.875 1 87 290 GLU A O 1
ATOM 2295 N N . ILE A 1 291 ? 16.891 -47.688 -27.016 1 88.06 291 ILE A N 1
ATOM 2296 C CA . ILE A 1 291 ? 17.516 -47.844 -25.703 1 88.06 291 ILE A CA 1
ATOM 2297 C C . ILE A 1 291 ? 16.562 -48.562 -24.766 1 88.06 291 ILE A C 1
ATOM 2299 O O . ILE A 1 291 ? 16.906 -48.875 -23.625 1 88.06 291 ILE A O 1
ATOM 2303 N N . GLN A 1 292 ? 15.398 -48.906 -25.141 1 86.06 292 GLN A N 1
ATOM 2304 C CA . GLN A 1 292 ? 14.422 -49.562 -24.297 1 86.06 292 GLN A CA 1
ATOM 2305 C C . GLN A 1 292 ? 14.953 -50.938 -23.828 1 86.06 292 GLN A C 1
ATOM 2307 O O . GLN A 1 292 ? 14.727 -51.344 -22.672 1 86.06 292 GLN A O 1
ATOM 2312 N N . SER A 1 293 ? 15.648 -51.594 -24.672 1 87.25 293 SER A N 1
ATOM 2313 C CA . SER A 1 293 ? 16.203 -52.906 -24.328 1 87.25 293 SER A CA 1
ATOM 2314 C C . SER A 1 293 ? 17.375 -52.781 -23.359 1 87.25 293 SER A C 1
ATOM 2316 O O . SER A 1 293 ? 17.781 -53.75 -22.75 1 87.25 293 SER A O 1
ATOM 2318 N N . LEU A 1 294 ? 17.844 -51.594 -23.203 1 91.06 294 LEU A N 1
ATOM 2319 C CA . LEU A 1 294 ? 18.984 -51.344 -22.328 1 91.06 294 LEU A CA 1
ATOM 2320 C C . LEU A 1 294 ? 18.547 -50.812 -20.984 1 91.06 294 LEU A C 1
ATOM 2322 O O . LEU A 1 294 ? 19.312 -50.125 -20.297 1 91.06 294 LEU A O 1
ATOM 2326 N N . TYR A 1 295 ? 17.281 -51.125 -20.562 1 91.94 295 TYR A N 1
ATOM 2327 C CA . TYR A 1 295 ? 16.734 -50.5 -19.359 1 91.94 295 TYR A CA 1
ATOM 2328 C C . TYR A 1 295 ? 17.5 -50.938 -18.125 1 91.94 295 TYR A C 1
ATOM 2330 O O . TYR A 1 295 ? 17.484 -50.25 -17.094 1 91.94 295 TYR A O 1
ATOM 2338 N N . ARG A 1 296 ? 18.203 -52.031 -18.125 1 92.88 296 ARG A N 1
ATOM 2339 C CA . ARG A 1 296 ? 18.922 -52.531 -16.953 1 92.88 296 ARG A CA 1
ATOM 2340 C C . ARG A 1 296 ? 20.172 -51.688 -16.672 1 92.88 296 ARG A C 1
ATOM 2342 O O . ARG A 1 296 ? 20.562 -51.531 -15.523 1 92.88 296 ARG A O 1
ATOM 2349 N N . SER A 1 297 ? 20.781 -51.219 -17.766 1 92.06 297 SER A N 1
ATOM 2350 C CA . SER A 1 297 ? 22 -50.438 -17.594 1 92.06 297 SER A CA 1
ATOM 2351 C C . SER A 1 297 ? 21.719 -48.938 -17.734 1 92.06 297 SER A C 1
ATOM 2353 O O . SER A 1 297 ? 22.453 -48.094 -17.172 1 92.06 297 SER A O 1
ATOM 2355 N N . LYS A 1 298 ? 20.734 -48.594 -18.5 1 92.31 298 LYS A N 1
ATOM 2356 C CA . LYS A 1 298 ? 20.328 -47.219 -18.734 1 92.31 298 LYS A CA 1
ATOM 2357 C C . LYS A 1 298 ? 21.547 -46.344 -19.062 1 92.31 298 LYS A C 1
ATOM 2359 O O . LYS A 1 298 ? 21.812 -45.344 -18.375 1 92.31 298 LYS A O 1
ATOM 2364 N N . PRO A 1 299 ? 22.219 -46.562 -20.094 1 91.75 299 PRO A N 1
ATOM 2365 C CA . PRO A 1 299 ? 23.469 -45.875 -20.422 1 91.75 299 PRO A CA 1
ATOM 2366 C C . PRO A 1 299 ? 23.266 -44.375 -20.656 1 91.75 299 PRO A C 1
ATOM 2368 O O . PRO A 1 299 ? 24.156 -43.562 -20.375 1 91.75 299 PRO A O 1
ATOM 2371 N N . THR A 1 300 ? 22.109 -43.938 -21.141 1 92.69 300 THR A N 1
ATOM 2372 C CA . THR A 1 300 ? 21.891 -42.531 -21.453 1 92.69 300 THR A CA 1
ATOM 2373 C C . THR A 1 300 ? 21.672 -41.719 -20.188 1 92.69 300 THR A C 1
ATOM 2375 O O . THR A 1 300 ? 21.781 -40.5 -20.219 1 92.69 300 THR A O 1
ATOM 2378 N N . ARG A 1 301 ? 21.375 -42.344 -19.125 1 91.75 301 ARG A N 1
ATOM 2379 C CA . ARG A 1 301 ? 21.172 -41.625 -17.859 1 91.75 301 ARG A CA 1
ATOM 2380 C C . ARG A 1 301 ? 22.453 -40.969 -17.391 1 91.75 301 ARG A C 1
ATOM 2382 O O . ARG A 1 301 ? 22.438 -39.844 -16.875 1 91.75 301 ARG A O 1
ATOM 2389 N N . ILE A 1 302 ? 23.547 -41.625 -17.5 1 91.88 302 ILE A N 1
ATOM 2390 C CA . ILE A 1 302 ? 24.844 -41.062 -17.125 1 91.88 302 ILE A CA 1
ATOM 2391 C C . ILE A 1 302 ? 25.156 -39.844 -18.016 1 91.88 302 ILE A C 1
ATOM 2393 O O . ILE A 1 302 ? 25.703 -38.844 -17.547 1 91.88 302 ILE A O 1
ATOM 2397 N N . LEU A 1 303 ? 24.828 -40 -19.281 1 92.75 303 LEU A N 1
ATOM 2398 C CA . LEU A 1 303 ? 25.078 -38.906 -20.219 1 92.75 303 LEU A CA 1
ATOM 2399 C C . LEU A 1 303 ? 24.219 -37.688 -19.875 1 92.75 303 LEU A C 1
ATOM 2401 O O . LEU A 1 303 ? 24.688 -36.562 -19.891 1 92.75 303 LEU A O 1
ATOM 2405 N N . SER A 1 304 ? 22.969 -38 -19.641 1 92.94 304 SER A N 1
ATOM 2406 C CA . SER A 1 304 ? 22.062 -36.906 -19.25 1 92.94 304 SER A CA 1
ATOM 2407 C C . SER A 1 304 ? 22.531 -36.219 -17.984 1 92.94 304 SER A C 1
ATOM 2409 O O . SER A 1 304 ? 22.438 -35 -17.875 1 92.94 304 SER A O 1
ATOM 2411 N N . HIS A 1 305 ? 23.062 -36.938 -17.016 1 91.06 305 HIS A N 1
ATOM 2412 C CA . HIS A 1 305 ? 23.562 -36.406 -15.75 1 91.06 305 HIS A CA 1
ATOM 2413 C C . HIS A 1 305 ? 24.766 -35.5 -15.961 1 91.06 305 HIS A C 1
ATOM 2415 O O . HIS A 1 305 ? 24.812 -34.406 -15.414 1 91.06 305 HIS A O 1
ATOM 2421 N N . LEU A 1 306 ? 25.609 -35.875 -16.766 1 92.75 306 LEU A N 1
ATOM 2422 C CA . LEU A 1 306 ? 26.859 -35.156 -16.938 1 92.75 306 LEU A CA 1
ATOM 2423 C C . LEU A 1 306 ? 26.672 -33.969 -17.875 1 92.75 306 LEU A C 1
ATOM 2425 O O . LEU A 1 306 ? 27.109 -32.844 -17.562 1 92.75 306 LEU A O 1
ATOM 2429 N N . LEU A 1 307 ? 25.953 -34.156 -18.969 1 93.88 307 LEU A N 1
ATOM 2430 C CA . LEU A 1 307 ? 25.734 -33.094 -19.938 1 93.88 307 LEU A CA 1
ATOM 2431 C C . LEU A 1 307 ? 24.719 -32.062 -19.391 1 93.88 307 LEU A C 1
ATOM 2433 O O . LEU A 1 307 ? 24.766 -30.891 -19.75 1 93.88 307 LEU A O 1
ATOM 2437 N N . GLY A 1 308 ? 23.875 -32.562 -18.609 1 91.38 308 GLY A N 1
ATOM 2438 C CA . GLY A 1 308 ? 22.844 -31.688 -18.062 1 91.38 308 GLY A CA 1
ATOM 2439 C C . GLY A 1 308 ? 23.203 -31.109 -16.703 1 91.38 308 GLY A C 1
ATOM 2440 O O . GLY A 1 308 ? 22.391 -30.406 -16.094 1 91.38 308 GLY A O 1
ATOM 2441 N N . HIS A 1 309 ? 24.438 -31.359 -16.203 1 89.44 309 HIS A N 1
ATOM 2442 C CA . HIS A 1 309 ? 24.844 -30.906 -14.875 1 89.44 309 HIS A CA 1
ATOM 2443 C C . HIS A 1 309 ? 24.891 -29.391 -14.805 1 89.44 309 HIS A C 1
ATOM 2445 O O . HIS A 1 309 ? 25.141 -28.719 -15.812 1 89.44 309 HIS A O 1
ATOM 2451 N N . GLU A 1 310 ? 24.672 -28.812 -13.672 1 87.88 310 GLU A N 1
ATOM 2452 C CA . GLU A 1 310 ? 24.578 -27.359 -13.57 1 87.88 310 GLU A CA 1
ATOM 2453 C C . GLU A 1 310 ? 25.609 -26.812 -12.578 1 87.88 310 GLU A C 1
ATOM 2455 O O . GLU A 1 310 ? 25.719 -25.594 -12.414 1 87.88 310 GLU A O 1
ATOM 2460 N N . GLY A 1 311 ? 26.375 -27.625 -11.93 1 84.94 311 GLY A N 1
ATOM 2461 C CA . GLY A 1 311 ? 27.359 -27.203 -10.938 1 84.94 311 GLY A CA 1
ATOM 2462 C C . GLY A 1 311 ? 28.625 -26.625 -11.555 1 84.94 311 GLY A C 1
ATOM 2463 O O . GLY A 1 311 ? 28.703 -26.453 -12.773 1 84.94 311 GLY A O 1
ATOM 2464 N N . PRO A 1 312 ? 29.594 -26.312 -10.695 1 84.31 312 PRO A N 1
ATOM 2465 C CA . PRO A 1 312 ? 30.844 -25.75 -11.211 1 84.31 312 PRO A CA 1
ATOM 2466 C C . PRO A 1 312 ? 31.531 -26.656 -12.227 1 84.31 312 PRO A C 1
ATOM 2468 O O . PRO A 1 312 ? 31.578 -27.875 -12.047 1 84.31 312 PRO A O 1
ATOM 2471 N N . GLY A 1 313 ? 31.969 -26.016 -13.328 1 88.06 313 GLY A N 1
ATOM 2472 C CA . GLY A 1 313 ? 32.719 -26.766 -14.344 1 88.06 313 GLY A CA 1
ATOM 2473 C C . GLY A 1 313 ? 31.797 -27.438 -15.359 1 88.06 313 GLY A C 1
ATOM 2474 O O . GLY A 1 313 ? 32.281 -27.984 -16.359 1 88.06 313 GLY A O 1
ATOM 2475 N N . SER A 1 314 ? 30.516 -27.375 -15.141 1 90.94 314 SER A N 1
ATOM 2476 C CA . SER A 1 314 ? 29.562 -27.984 -16.062 1 90.94 314 SER A CA 1
ATOM 2477 C C . SER A 1 314 ? 29.438 -27.172 -17.344 1 90.94 314 SER A C 1
ATOM 2479 O O . SER A 1 314 ? 29.922 -26.031 -17.422 1 90.94 314 SER A O 1
ATOM 2481 N N . LEU A 1 315 ? 28.812 -27.844 -18.312 1 92.56 315 LEU A N 1
ATOM 2482 C CA . LEU A 1 315 ? 28.531 -27.156 -19.578 1 92.56 315 LEU A CA 1
ATOM 2483 C C . LEU A 1 315 ? 27.734 -25.875 -19.344 1 92.56 315 LEU A C 1
ATOM 2485 O O . LEU A 1 315 ? 28.094 -24.812 -19.859 1 92.56 315 LEU A O 1
ATOM 2489 N N . LEU A 1 316 ? 26.75 -25.984 -18.578 1 91.38 316 LEU A N 1
ATOM 2490 C CA . LEU A 1 316 ? 25.891 -24.828 -18.312 1 91.38 316 LEU A CA 1
ATOM 2491 C C . LEU A 1 316 ? 26.672 -23.734 -17.594 1 91.38 316 LEU A C 1
ATOM 2493 O O . LEU A 1 316 ? 26.547 -22.547 -17.938 1 91.38 316 LEU A O 1
ATOM 2497 N N . ALA A 1 317 ? 27.469 -24.094 -16.531 1 88.12 317 ALA A N 1
ATOM 2498 C CA . ALA A 1 317 ? 28.219 -23.125 -15.734 1 88.12 317 ALA A CA 1
ATOM 2499 C C . ALA A 1 317 ? 29.188 -22.312 -16.609 1 88.12 317 ALA A C 1
ATOM 2501 O O . ALA A 1 317 ? 29.266 -21.094 -16.484 1 88.12 317 ALA A O 1
ATOM 2502 N N . VAL A 1 318 ? 29.875 -22.938 -17.5 1 90.44 318 VAL A N 1
ATOM 2503 C CA . VAL A 1 318 ? 30.859 -22.297 -18.359 1 90.44 318 VAL A CA 1
ATOM 2504 C C . VAL A 1 318 ? 30.156 -21.391 -19.375 1 90.44 318 VAL A C 1
ATOM 2506 O O . VAL A 1 318 ? 30.609 -20.281 -19.641 1 90.44 318 VAL A O 1
ATOM 2509 N N . LEU A 1 319 ? 29.094 -21.875 -19.922 1 92.5 319 LEU A N 1
ATOM 2510 C CA . LEU A 1 319 ? 28.359 -21.094 -20.906 1 92.5 319 LEU A CA 1
ATOM 2511 C C . LEU A 1 319 ? 27.688 -19.891 -20.266 1 92.5 319 LEU A C 1
ATOM 2513 O O . LEU A 1 319 ? 27.562 -18.828 -20.891 1 92.5 319 LEU A O 1
ATOM 2517 N N . ARG A 1 320 ? 27.281 -20.078 -19.062 1 85.5 320 ARG A N 1
ATOM 2518 C CA . ARG A 1 320 ? 26.703 -18.969 -18.328 1 85.5 320 ARG A CA 1
ATOM 2519 C C . ARG A 1 320 ? 27.75 -17.906 -18.016 1 85.5 320 ARG A C 1
ATOM 2521 O O . ARG A 1 320 ? 27.453 -16.703 -18.016 1 85.5 320 ARG A O 1
ATOM 2528 N N . GLU A 1 321 ? 28.906 -18.312 -17.625 1 82.62 321 GLU A N 1
ATOM 2529 C CA . GLU A 1 321 ? 30 -17.375 -17.359 1 82.62 321 GLU A CA 1
ATOM 2530 C C . GLU A 1 321 ? 30.281 -16.484 -18.562 1 82.62 321 GLU A C 1
ATOM 2532 O O . GLU A 1 321 ? 30.672 -15.328 -18.406 1 82.62 321 GLU A O 1
ATOM 2537 N N . ARG A 1 322 ? 30.016 -17.016 -19.719 1 86.88 322 ARG A N 1
ATOM 2538 C CA . ARG A 1 322 ? 30.219 -16.266 -20.953 1 86.88 322 ARG A CA 1
ATOM 2539 C C . ARG A 1 322 ? 28.969 -15.5 -21.328 1 86.88 322 ARG A C 1
ATOM 2541 O O . ARG A 1 322 ? 28.938 -14.82 -22.359 1 86.88 322 ARG A O 1
ATOM 2548 N N . LEU A 1 323 ? 27.875 -15.703 -20.656 1 83.38 323 LEU A N 1
ATOM 2549 C CA . LEU A 1 323 ? 26.594 -15.039 -20.844 1 83.38 323 LEU A CA 1
ATOM 2550 C C . LEU A 1 323 ? 25.922 -15.5 -22.141 1 83.38 323 LEU A C 1
ATOM 2552 O O . LEU A 1 323 ? 25.234 -14.719 -22.797 1 83.38 323 LEU A O 1
ATOM 2556 N N . TRP A 1 324 ? 26.188 -16.766 -22.484 1 90.88 324 TRP A N 1
ATOM 2557 C CA . TRP A 1 324 ? 25.656 -17.266 -23.75 1 90.88 324 TRP A CA 1
ATOM 2558 C C . TRP A 1 324 ? 24.359 -18.016 -23.516 1 90.88 324 TRP A C 1
ATOM 2560 O O . TRP A 1 324 ? 23.484 -18.031 -24.391 1 90.88 324 TRP A O 1
ATOM 2570 N N . VAL A 1 325 ? 24.25 -18.703 -22.391 1 91.56 325 VAL A N 1
ATOM 2571 C CA . VAL A 1 325 ? 23.141 -19.625 -22.188 1 91.56 325 VAL A CA 1
ATOM 2572 C C . VAL A 1 325 ? 22.5 -19.344 -20.828 1 91.56 325 VAL A C 1
ATOM 2574 O O . VAL A 1 325 ? 23.203 -19.047 -19.859 1 91.56 325 VAL A O 1
ATOM 2577 N N . GLN A 1 326 ? 21.219 -19.547 -20.844 1 85.25 326 GLN A N 1
ATOM 2578 C CA . GLN A 1 326 ? 20.484 -19.359 -19.609 1 85.25 326 GLN A CA 1
ATOM 2579 C C . GLN A 1 326 ? 20.109 -20.688 -18.969 1 85.25 326 GLN A C 1
ATOM 2581 O O . GLN A 1 326 ? 20.125 -20.828 -17.75 1 85.25 326 GLN A O 1
ATOM 2586 N N . GLU A 1 327 ? 19.641 -21.578 -19.719 1 87.5 327 GLU A N 1
ATOM 2587 C CA . GLU A 1 327 ? 19.203 -22.891 -19.25 1 87.5 327 GLU A CA 1
ATOM 2588 C C . GLU A 1 327 ? 19.672 -24 -20.203 1 87.5 327 GLU A C 1
ATOM 2590 O O . GLU A 1 327 ? 19.969 -23.734 -21.375 1 87.5 327 GLU A O 1
ATOM 2595 N N . LEU A 1 328 ? 19.828 -25.172 -19.625 1 91.38 328 LEU A N 1
ATOM 2596 C CA . LEU A 1 328 ? 20.281 -26.328 -20.406 1 91.38 328 LEU A CA 1
ATOM 2597 C C . LEU A 1 328 ? 19.609 -27.609 -19.906 1 91.38 328 LEU A C 1
ATOM 2599 O O . LEU A 1 328 ? 19.484 -27.812 -18.703 1 91.38 328 LEU A O 1
ATOM 2603 N N . TYR A 1 329 ? 19.094 -28.359 -20.828 1 90.31 329 TYR A N 1
ATOM 2604 C CA . TYR A 1 329 ? 18.578 -29.688 -20.516 1 90.31 329 TYR A CA 1
ATOM 2605 C C . TYR A 1 329 ? 19.125 -30.734 -21.469 1 90.31 329 TYR A C 1
ATOM 2607 O O . TYR A 1 329 ? 19.359 -30.453 -22.641 1 90.31 329 TYR A O 1
ATOM 2615 N N . ALA A 1 330 ? 19.453 -31.891 -20.938 1 92.25 330 ALA A N 1
ATOM 2616 C CA . ALA A 1 330 ? 19.938 -33 -21.75 1 92.25 330 ALA A CA 1
ATOM 2617 C C . ALA A 1 330 ? 19.188 -34.312 -21.406 1 92.25 330 ALA A C 1
ATOM 2619 O O . ALA A 1 330 ? 19.172 -34.719 -20.25 1 92.25 330 ALA A O 1
ATOM 2620 N N . ASP A 1 331 ? 18.469 -34.844 -22.328 1 87.44 331 ASP A N 1
ATOM 2621 C CA . ASP A 1 331 ? 17.734 -36.094 -22.031 1 87.44 331 ASP A CA 1
ATOM 2622 C C . ASP A 1 331 ? 17.234 -36.75 -23.312 1 87.44 331 ASP A C 1
ATOM 2624 O O . ASP A 1 331 ? 17.422 -36.219 -24.422 1 87.44 331 ASP A O 1
ATOM 2628 N N . ASP A 1 332 ? 16.828 -37.969 -23.188 1 76.88 332 ASP A N 1
ATOM 2629 C CA . ASP A 1 332 ? 16.281 -38.75 -24.312 1 76.88 332 ASP A CA 1
ATOM 2630 C C . ASP A 1 332 ? 14.781 -38.969 -24.125 1 76.88 332 ASP A C 1
ATOM 2632 O O . ASP A 1 332 ? 14.148 -39.625 -24.953 1 76.88 332 ASP A O 1
ATOM 2636 N N . SER A 1 333 ? 14.227 -38.625 -23.125 1 61.47 333 SER A N 1
ATOM 2637 C CA . SER A 1 333 ? 12.945 -39.125 -22.641 1 61.47 333 SER A CA 1
ATOM 2638 C C . SER A 1 333 ? 11.812 -38.812 -23.609 1 61.47 333 SER A C 1
ATOM 2640 O O . SER A 1 333 ? 10.945 -39.625 -23.859 1 61.47 333 SER A O 1
ATOM 2642 N N . SER A 1 334 ? 11.875 -37.781 -24.156 1 58.94 334 SER A N 1
ATOM 2643 C CA . SER A 1 334 ? 10.695 -37.344 -24.906 1 58.94 334 SER A CA 1
ATOM 2644 C C . SER A 1 334 ? 10.742 -37.844 -26.344 1 58.94 334 SER A C 1
ATOM 2646 O O . SER A 1 334 ? 9.75 -37.75 -27.078 1 58.94 334 SER A O 1
ATOM 2648 N N . LYS A 1 335 ? 11.75 -38.656 -26.75 1 69.81 335 LYS A N 1
ATOM 2649 C CA . LYS A 1 335 ? 11.867 -38.938 -28.172 1 69.81 335 LYS A CA 1
ATOM 2650 C C . LYS A 1 335 ? 12.359 -40.375 -28.391 1 69.81 335 LYS A C 1
ATOM 2652 O O . LYS A 1 335 ? 13.094 -40.656 -29.344 1 69.81 335 LYS A O 1
ATOM 2657 N N . THR A 1 336 ? 11.977 -41.219 -27.531 1 77.5 336 THR A N 1
ATOM 2658 C CA . THR A 1 336 ? 12.398 -42.625 -27.688 1 77.5 336 THR A CA 1
ATOM 2659 C C . THR A 1 336 ? 11.273 -43.469 -28.281 1 77.5 336 THR A C 1
ATOM 2661 O O . THR A 1 336 ? 10.109 -43.312 -27.906 1 77.5 336 THR A O 1
ATOM 2664 N N . THR A 1 337 ? 11.586 -44.219 -29.297 1 82.69 337 THR A N 1
ATOM 2665 C CA . THR A 1 337 ? 10.672 -45.188 -29.906 1 82.69 337 THR A CA 1
ATOM 2666 C C . THR A 1 337 ? 11.203 -46.594 -29.781 1 82.69 337 THR A C 1
ATOM 2668 O O . THR A 1 337 ? 12.305 -46.812 -29.281 1 82.69 337 THR A O 1
ATOM 2671 N N . SER A 1 338 ? 10.43 -47.625 -30.172 1 81.62 338 SER A N 1
ATOM 2672 C CA . SER A 1 338 ? 10.844 -49 -30.156 1 81.62 338 SER A CA 1
ATOM 2673 C C . SER A 1 338 ? 11.914 -49.281 -31.203 1 81.62 338 SER A C 1
ATOM 2675 O O . SER A 1 338 ? 12.633 -50.281 -31.125 1 81.62 338 SER A O 1
ATOM 2677 N N . ALA A 1 339 ? 12.086 -48.312 -32.125 1 80.56 339 ALA A N 1
ATOM 2678 C CA . ALA A 1 339 ? 13.023 -48.531 -33.25 1 80.56 339 ALA A CA 1
ATOM 2679 C C . ALA A 1 339 ? 14.312 -47.75 -33.031 1 80.56 339 ALA A C 1
ATOM 2681 O O . ALA A 1 339 ? 15.391 -48.188 -33.438 1 80.56 339 ALA A O 1
ATOM 2682 N N . PHE A 1 340 ? 14.211 -46.625 -32.562 1 86.19 340 PHE A N 1
ATOM 2683 C CA . PHE A 1 340 ? 15.367 -45.781 -32.344 1 86.19 340 PHE A CA 1
ATOM 2684 C C . PHE A 1 340 ? 15.078 -44.75 -31.234 1 86.19 340 PHE A C 1
ATOM 2686 O O . PHE A 1 340 ? 13.953 -44.688 -30.734 1 86.19 340 PHE A O 1
ATOM 2693 N N . SER A 1 341 ? 16.125 -44.125 -30.828 1 89.69 341 SER A N 1
ATOM 2694 C CA . SER A 1 341 ? 16.031 -43.094 -29.812 1 89.69 341 SER A CA 1
ATOM 2695 C C . SER A 1 341 ? 16.766 -41.812 -30.25 1 89.69 341 SER A C 1
ATOM 2697 O O . SER A 1 341 ? 17.625 -41.875 -31.125 1 89.69 341 SER A O 1
ATOM 2699 N N . ILE A 1 342 ? 16.328 -40.719 -29.75 1 90.5 342 ILE A N 1
ATOM 2700 C CA . ILE A 1 342 ? 17 -39.438 -30.016 1 90.5 342 ILE A CA 1
ATOM 2701 C C . ILE A 1 342 ? 17.469 -38.844 -28.703 1 90.5 342 ILE A C 1
ATOM 2703 O O . ILE A 1 342 ? 16.688 -38.688 -27.766 1 90.5 342 ILE A O 1
ATOM 2707 N N . PHE A 1 343 ? 18.734 -38.594 -28.547 1 93.44 343 PHE A N 1
ATOM 2708 C CA . PHE A 1 343 ? 19.281 -37.844 -27.422 1 93.44 343 PHE A CA 1
ATOM 2709 C C . PHE A 1 343 ? 19.375 -36.375 -27.734 1 93.44 343 PHE A C 1
ATOM 2711 O O . PHE A 1 343 ? 19.812 -35.969 -28.828 1 93.44 343 PHE A O 1
ATOM 2718 N N . CYS A 1 344 ? 18.891 -35.531 -26.859 1 94.25 344 CYS A N 1
ATOM 2719 C CA . CYS A 1 344 ? 18.781 -34.125 -27.156 1 94.25 344 CYS A CA 1
ATOM 2720 C C . CYS A 1 344 ? 19.469 -33.281 -26.078 1 94.25 344 CYS A C 1
ATOM 2722 O O . CYS A 1 344 ? 19.391 -33.594 -24.891 1 94.25 344 CYS A O 1
ATOM 2724 N N . VAL A 1 345 ? 20.25 -32.25 -26.438 1 95.75 345 VAL A N 1
ATOM 2725 C CA . VAL A 1 345 ? 20.734 -31.172 -25.578 1 95.75 345 VAL A CA 1
ATOM 2726 C C . VAL A 1 345 ? 20.094 -29.844 -26 1 95.75 345 VAL A C 1
ATOM 2728 O O . VAL A 1 345 ? 20.344 -29.359 -27.094 1 95.75 345 VAL A O 1
ATOM 2731 N N . GLN A 1 346 ? 19.25 -29.359 -25.188 1 95.06 346 GLN A N 1
ATOM 2732 C CA . GLN A 1 346 ? 18.562 -28.109 -25.484 1 95.06 346 GLN A CA 1
ATOM 2733 C C . GLN A 1 346 ? 19.094 -26.953 -24.641 1 95.06 346 GLN A C 1
ATOM 2735 O O . GLN A 1 346 ? 19.234 -27.094 -23.422 1 95.06 346 GLN A O 1
ATOM 2740 N N . LEU A 1 347 ? 19.406 -25.844 -25.25 1 95.62 347 LEU A N 1
ATOM 2741 C CA . LEU A 1 347 ? 19.969 -24.672 -24.594 1 95.62 347 LEU A CA 1
ATOM 2742 C C . LEU A 1 347 ? 19.125 -23.422 -24.859 1 95.62 347 LEU A C 1
ATOM 2744 O O . LEU A 1 347 ? 18.766 -23.156 -26.016 1 95.62 347 LEU A O 1
ATOM 2748 N N . GLU A 1 348 ? 18.734 -22.797 -23.875 1 92.75 348 GLU A N 1
ATOM 2749 C CA . GLU A 1 348 ? 18.125 -21.484 -24.031 1 92.75 348 GLU A CA 1
ATOM 2750 C C . GLU A 1 348 ? 19.203 -20.391 -24.125 1 92.75 348 GLU A C 1
ATOM 2752 O O . GLU A 1 348 ? 19.906 -20.125 -23.141 1 92.75 348 GLU A O 1
ATOM 2757 N N . LEU A 1 349 ? 19.25 -19.688 -25.203 1 93.56 349 LEU A N 1
ATOM 2758 C CA . LEU A 1 349 ? 20.328 -18.766 -25.5 1 93.56 349 LEU A CA 1
ATOM 2759 C C . LEU A 1 349 ? 19.938 -17.328 -25.141 1 93.56 349 LEU A C 1
ATOM 2761 O O . LEU A 1 349 ? 18.766 -16.969 -25.219 1 93.56 349 LEU A O 1
ATOM 2765 N N . THR A 1 350 ? 20.984 -16.562 -24.703 1 87.12 350 THR A N 1
ATOM 2766 C CA . THR A 1 350 ? 20.859 -15.109 -24.688 1 87.12 350 THR A CA 1
ATOM 2767 C C . THR A 1 350 ? 21.016 -14.523 -26.078 1 87.12 350 THR A C 1
ATOM 2769 O O . THR A 1 350 ? 21.25 -15.258 -27.047 1 87.12 350 THR A O 1
ATOM 2772 N N . VAL A 1 351 ? 20.828 -13.18 -26.203 1 85.69 351 VAL A N 1
ATOM 2773 C CA . VAL A 1 351 ? 21.047 -12.539 -27.5 1 85.69 351 VAL A CA 1
ATOM 2774 C C . VAL A 1 351 ? 22.5 -12.727 -27.938 1 85.69 351 VAL A C 1
ATOM 2776 O O . VAL A 1 351 ? 22.781 -13.047 -29.094 1 85.69 351 VAL A O 1
ATOM 2779 N N . LEU A 1 352 ? 23.375 -12.578 -26.969 1 87 352 LEU A N 1
ATOM 2780 C CA . LEU A 1 352 ? 24.797 -12.789 -27.25 1 87 352 LEU A CA 1
ATOM 2781 C C . LEU A 1 352 ? 25.062 -14.234 -27.625 1 87 352 LEU A C 1
ATOM 2783 O O . LEU A 1 352 ? 25.875 -14.508 -28.516 1 87 352 LEU A O 1
ATOM 2787 N N . GLY A 1 353 ? 24.453 -15.188 -26.906 1 92 353 GLY A N 1
ATOM 2788 C CA . GLY A 1 353 ? 24.609 -16.594 -27.203 1 92 353 GLY A CA 1
ATOM 2789 C C . GLY A 1 353 ? 24.141 -16.969 -28.609 1 92 353 GLY A C 1
ATOM 2790 O O . GLY A 1 353 ? 24.734 -17.828 -29.266 1 92 353 GLY A O 1
ATOM 2791 N N . TRP A 1 354 ? 23.094 -16.328 -29 1 93.19 354 TRP A N 1
ATOM 2792 C CA . TRP A 1 354 ? 22.578 -16.547 -30.344 1 93.19 354 TRP A CA 1
ATOM 2793 C C . TRP A 1 354 ? 23.578 -16.109 -31.406 1 93.19 354 TRP A C 1
ATOM 2795 O O . TRP A 1 354 ? 23.719 -16.75 -32.438 1 93.19 354 TRP A O 1
ATOM 2805 N N . GLU A 1 355 ? 24.312 -15.078 -31.094 1 93.12 355 GLU A N 1
ATOM 2806 C CA . GLU A 1 355 ? 25.344 -14.586 -32.031 1 93.12 355 GLU A CA 1
ATOM 2807 C C . GLU A 1 355 ? 26.547 -15.523 -32.062 1 93.12 355 GLU A C 1
ATOM 2809 O O . GLU A 1 355 ? 27.344 -15.461 -33 1 93.12 355 GLU A O 1
ATOM 2814 N N . HIS A 1 356 ? 26.609 -16.438 -31.062 1 94.44 356 HIS A N 1
ATOM 2815 C CA . HIS A 1 356 ? 27.766 -17.312 -30.953 1 94.44 356 HIS A CA 1
ATOM 2816 C C . HIS A 1 356 ? 27.328 -18.781 -30.953 1 94.44 356 HIS A C 1
ATOM 2818 O O . HIS A 1 356 ? 27.875 -19.594 -30.203 1 94.44 356 HIS A O 1
ATOM 2824 N N . VAL A 1 357 ? 26.344 -19.078 -31.734 1 95.94 357 VAL A N 1
ATOM 2825 C CA . VAL A 1 357 ? 25.766 -20.422 -31.75 1 95.94 357 VAL A CA 1
ATOM 2826 C C . VAL A 1 357 ? 26.859 -21.453 -32.062 1 95.94 357 VAL A C 1
ATOM 2828 O O . VAL A 1 357 ? 26.938 -22.5 -31.406 1 95.94 357 VAL A O 1
ATOM 2831 N N . ASN A 1 358 ? 27.766 -21.156 -32.969 1 95.38 358 ASN A N 1
ATOM 2832 C CA . ASN A 1 358 ? 28.828 -22.094 -33.344 1 95.38 358 ASN A CA 1
ATOM 2833 C C . ASN A 1 358 ? 29.781 -22.344 -32.188 1 95.38 358 ASN A C 1
ATOM 2835 O O . ASN A 1 358 ? 30.234 -23.484 -31.984 1 95.38 358 ASN A O 1
ATOM 2839 N N . ASP A 1 359 ? 30.047 -21.344 -31.453 1 94.38 359 ASP A N 1
ATOM 2840 C CA . ASP A 1 359 ? 30.922 -21.484 -30.297 1 94.38 359 ASP A CA 1
ATOM 2841 C C . ASP A 1 359 ? 30.266 -22.312 -29.203 1 94.38 359 ASP A C 1
ATOM 2843 O O . ASP A 1 359 ? 30.938 -23.062 -28.484 1 94.38 359 ASP A O 1
ATOM 2847 N N . VAL A 1 360 ? 28.984 -22.109 -29.047 1 96.19 360 VAL A N 1
ATOM 2848 C CA . VAL A 1 360 ? 28.234 -22.891 -28.062 1 96.19 360 VAL A CA 1
ATOM 2849 C C . VAL A 1 360 ? 28.281 -24.375 -28.422 1 96.19 360 VAL A C 1
ATOM 2851 O O . VAL A 1 360 ? 28.531 -25.219 -27.562 1 96.19 360 VAL A O 1
ATOM 2854 N N . VAL A 1 361 ? 28.062 -24.672 -29.719 1 96.56 361 VAL A N 1
ATOM 2855 C CA . VAL A 1 361 ? 28.094 -26.062 -30.172 1 96.56 361 VAL A CA 1
ATOM 2856 C C . VAL A 1 361 ? 29.5 -26.641 -29.969 1 96.56 361 VAL A C 1
ATOM 2858 O O . VAL A 1 361 ? 29.641 -27.781 -29.531 1 96.56 361 VAL A O 1
ATOM 2861 N N . ALA A 1 362 ? 30.469 -25.812 -30.219 1 94.38 362 ALA A N 1
ATOM 2862 C CA . ALA A 1 362 ? 31.844 -26.25 -30.016 1 94.38 362 ALA A CA 1
ATOM 2863 C C . ALA A 1 362 ? 32.094 -26.594 -28.547 1 94.38 362 ALA A C 1
ATOM 2865 O O . ALA A 1 362 ? 32.781 -27.547 -28.234 1 94.38 362 ALA A O 1
ATOM 2866 N N . THR A 1 363 ? 31.562 -25.828 -27.656 1 94.56 363 THR A N 1
ATOM 2867 C CA . THR A 1 363 ? 31.719 -26.062 -26.234 1 94.56 363 THR A CA 1
ATOM 2868 C C . THR A 1 363 ? 31.062 -27.375 -25.828 1 94.56 363 THR A C 1
ATOM 2870 O O . THR A 1 363 ? 31.578 -28.109 -24.969 1 94.56 363 THR A O 1
ATOM 2873 N N . VAL A 1 364 ? 29.891 -27.641 -26.391 1 96.06 364 VAL A N 1
ATOM 2874 C CA . VAL A 1 364 ? 29.203 -28.906 -26.125 1 96.06 364 VAL A CA 1
ATOM 2875 C C . VAL A 1 364 ? 30.109 -30.062 -26.547 1 96.06 364 VAL A C 1
ATOM 2877 O O . VAL A 1 364 ? 30.266 -31.031 -25.812 1 96.06 364 VAL A O 1
ATOM 2880 N N . TYR A 1 365 ? 30.734 -29.969 -27.703 1 94.81 365 TYR A N 1
ATOM 2881 C CA . TYR A 1 365 ? 31.578 -31.047 -28.203 1 94.81 365 TYR A CA 1
ATOM 2882 C C . TYR A 1 365 ? 32.875 -31.156 -27.406 1 94.81 365 TYR A C 1
ATOM 2884 O O . TYR A 1 365 ? 33.406 -32.25 -27.234 1 94.81 365 TYR A O 1
ATOM 2892 N N . ARG A 1 366 ? 33.344 -30.031 -26.891 1 93.06 366 ARG A N 1
ATOM 2893 C CA . ARG A 1 366 ? 34.469 -30.094 -25.969 1 93.06 366 ARG A CA 1
ATOM 2894 C C . ARG A 1 366 ? 34.156 -30.938 -24.75 1 93.06 366 ARG A C 1
ATOM 2896 O O . ARG A 1 366 ? 34.969 -31.75 -24.297 1 93.06 366 ARG A O 1
ATOM 2903 N N . TYR A 1 367 ? 33.031 -30.703 -24.203 1 94.25 367 TYR A N 1
ATOM 2904 C CA . TYR A 1 367 ? 32.625 -31.469 -23.031 1 94.25 367 TYR A CA 1
ATOM 2905 C C . TYR A 1 367 ? 32.438 -32.938 -23.406 1 94.25 367 TYR A C 1
ATOM 2907 O O . TYR A 1 367 ? 32.781 -33.844 -22.625 1 94.25 367 TYR A O 1
ATOM 2915 N N . ILE A 1 368 ? 31.812 -33.25 -24.578 1 94.25 368 ILE A N 1
ATOM 2916 C CA . ILE A 1 368 ? 31.656 -34.625 -25.047 1 94.25 368 ILE A CA 1
ATOM 2917 C C . ILE A 1 368 ? 33.031 -35.281 -25.172 1 94.25 368 ILE A C 1
ATOM 2919 O O . ILE A 1 368 ? 33.188 -36.469 -24.844 1 94.25 368 ILE A O 1
ATOM 2923 N N . GLY A 1 369 ? 33.969 -34.531 -25.703 1 90.62 369 GLY A N 1
ATOM 2924 C CA . GLY A 1 369 ? 35.344 -35.031 -25.766 1 90.62 369 GLY A CA 1
ATOM 2925 C C . GLY A 1 369 ? 35.906 -35.375 -24.391 1 90.62 369 GLY A C 1
ATOM 2926 O O . GLY A 1 369 ? 36.594 -36.375 -24.25 1 90.62 369 GLY A O 1
ATOM 2927 N N . LEU A 1 370 ? 35.625 -34.531 -23.438 1 90.25 370 LEU A N 1
ATOM 2928 C CA . LEU A 1 370 ? 36.031 -34.781 -22.062 1 90.25 370 LEU A CA 1
ATOM 2929 C C . LEU A 1 370 ? 35.438 -36.094 -21.562 1 90.25 370 LEU A C 1
ATOM 2931 O O . LEU A 1 370 ? 36.125 -36.875 -20.891 1 90.25 370 LEU A O 1
ATOM 2935 N N . LEU A 1 371 ? 34.219 -36.375 -21.891 1 91.88 371 LEU A N 1
ATOM 2936 C CA . LEU A 1 371 ? 33.531 -37.594 -21.438 1 91.88 371 LEU A CA 1
ATOM 2937 C C . LEU A 1 371 ? 34.094 -38.812 -22.156 1 91.88 371 LEU A C 1
ATOM 2939 O O . LEU A 1 371 ? 34.094 -39.906 -21.594 1 91.88 371 LEU A O 1
ATOM 2943 N N . GLN A 1 372 ? 34.438 -38.625 -23.391 1 87.5 372 GLN A N 1
ATOM 2944 C CA . GLN A 1 372 ? 35 -39.719 -24.156 1 87.5 372 GLN A CA 1
ATOM 2945 C C . GLN A 1 372 ? 36.344 -40.188 -23.578 1 87.5 372 GLN A C 1
ATOM 2947 O O . GLN A 1 372 ? 36.688 -41.375 -23.656 1 87.5 372 GLN A O 1
ATOM 2952 N N . ASN A 1 373 ? 37 -39.25 -23.078 1 83.19 373 ASN A N 1
ATOM 2953 C CA . ASN A 1 373 ? 38.281 -39.594 -22.469 1 83.19 373 ASN A CA 1
ATOM 2954 C C . ASN A 1 373 ? 38.125 -40.469 -21.219 1 83.19 373 ASN A C 1
ATOM 2956 O O . ASN A 1 373 ? 38.719 -41.531 -21.094 1 83.19 373 ASN A O 1
ATOM 2960 N N . GLU A 1 374 ? 37.281 -39.875 -20.297 1 82.25 374 GLU A N 1
ATOM 2961 C CA . GLU A 1 374 ? 37.094 -40.719 -19.109 1 82.25 374 GLU A CA 1
ATOM 2962 C C . GLU A 1 374 ? 35.844 -40.281 -18.344 1 82.25 374 GLU A C 1
ATOM 2964 O O . GLU A 1 374 ? 35.625 -39.094 -18.109 1 82.25 374 GLU A O 1
ATOM 2969 N N . ILE A 1 375 ? 35.031 -41.25 -18.047 1 89.12 375 ILE A N 1
ATOM 2970 C CA . ILE A 1 375 ? 33.969 -41.125 -17.047 1 89.12 375 ILE A CA 1
ATOM 2971 C C . ILE A 1 375 ? 34.312 -42 -15.82 1 89.12 375 ILE A C 1
ATOM 2973 O O . ILE A 1 375 ? 34.312 -43.219 -15.891 1 89.12 375 ILE A O 1
ATOM 2977 N N . PRO A 1 376 ? 34.625 -41.281 -14.781 1 87.44 376 PRO A N 1
ATOM 2978 C CA . PRO A 1 376 ? 35.031 -42.031 -13.594 1 87.44 376 PRO A CA 1
ATOM 2979 C C . PRO A 1 376 ? 33.938 -43 -13.125 1 87.44 376 PRO A C 1
ATOM 2981 O O . PRO A 1 376 ? 32.75 -42.688 -13.188 1 87.44 376 PRO A O 1
ATOM 2984 N N . ALA A 1 377 ? 34.375 -44.094 -12.547 1 86.44 377 ALA A N 1
ATOM 2985 C CA . ALA A 1 377 ? 33.5 -45.156 -12.109 1 86.44 377 ALA A CA 1
ATOM 2986 C C . ALA A 1 377 ? 32.594 -44.688 -10.969 1 86.44 377 ALA A C 1
ATOM 2988 O O . ALA A 1 377 ? 31.453 -45.156 -10.828 1 86.44 377 ALA A O 1
ATOM 2989 N N . TRP A 1 378 ? 33.125 -43.781 -10.25 1 88.81 378 TRP A N 1
ATOM 2990 C CA . TRP A 1 378 ? 32.375 -43.344 -9.086 1 88.81 378 TRP A CA 1
ATOM 2991 C C . TRP A 1 378 ? 31.078 -42.656 -9.516 1 88.81 378 TRP A C 1
ATOM 2993 O O . TRP A 1 378 ? 30.109 -42.625 -8.758 1 88.81 378 TRP A O 1
ATOM 3003 N N . VAL A 1 379 ? 31.094 -42.062 -10.664 1 90.62 379 VAL A N 1
ATOM 3004 C CA . VAL A 1 379 ? 29.891 -41.406 -11.164 1 90.62 379 VAL A CA 1
ATOM 3005 C C . VAL A 1 379 ? 28.766 -42.406 -11.312 1 90.62 379 VAL A C 1
ATOM 3007 O O . VAL A 1 379 ? 27.625 -42.125 -10.906 1 90.62 379 VAL A O 1
ATOM 3010 N N . ALA A 1 380 ? 29.047 -43.531 -11.867 1 89.62 380 ALA A N 1
ATOM 3011 C CA . ALA A 1 380 ? 28.062 -44.594 -12.031 1 89.62 380 ALA A CA 1
ATOM 3012 C C . ALA A 1 380 ? 27.594 -45.125 -10.68 1 89.62 380 ALA A C 1
ATOM 3014 O O . ALA A 1 380 ? 26.406 -45.406 -10.492 1 89.62 380 ALA A O 1
ATOM 3015 N N . ASP A 1 381 ? 28.531 -45.219 -9.812 1 89.25 381 ASP A N 1
ATOM 3016 C CA . ASP A 1 381 ? 28.203 -45.719 -8.477 1 89.25 381 ASP A CA 1
ATOM 3017 C C . ASP A 1 381 ? 27.25 -44.75 -7.75 1 89.25 381 ASP A C 1
ATOM 3019 O O . ASP A 1 381 ? 26.312 -45.188 -7.086 1 89.25 381 ASP A O 1
ATOM 3023 N N . GLU A 1 382 ? 27.562 -43.625 -7.84 1 88.62 382 GLU A N 1
ATOM 3024 C CA . GLU A 1 382 ? 26.734 -42.594 -7.191 1 88.62 382 GLU A CA 1
ATOM 3025 C C . GLU A 1 382 ? 25.328 -42.594 -7.785 1 88.62 382 GLU A C 1
ATOM 3027 O O . GLU A 1 382 ? 24.344 -42.438 -7.055 1 88.62 382 GLU A O 1
ATOM 3032 N N . LEU A 1 383 ? 25.25 -42.688 -9.07 1 89.56 383 LEU A N 1
ATOM 3033 C CA . LEU A 1 383 ? 23.953 -42.719 -9.734 1 89.56 383 LEU A CA 1
ATOM 3034 C C . LEU A 1 383 ? 23.141 -43.938 -9.32 1 89.56 383 LEU A C 1
ATOM 3036 O O . LEU A 1 383 ? 21.938 -43.844 -9.133 1 89.56 383 LEU A O 1
ATOM 3040 N N . GLN A 1 384 ? 23.828 -45 -9.203 1 89.88 384 GLN A N 1
ATOM 3041 C CA . GLN A 1 384 ? 23.172 -46.219 -8.773 1 89.88 384 GLN A CA 1
ATOM 3042 C C . GLN A 1 384 ? 22.688 -46.094 -7.332 1 89.88 384 GLN A C 1
ATOM 3044 O O . GLN A 1 384 ? 21.578 -46.562 -7.012 1 89.88 384 GLN A O 1
ATOM 3049 N N . THR A 1 385 ? 23.484 -45.562 -6.551 1 87.81 385 THR A N 1
ATOM 3050 C CA . THR A 1 385 ? 23.125 -45.375 -5.148 1 87.81 385 THR A CA 1
ATOM 3051 C C . THR A 1 385 ? 21.906 -44.469 -5.008 1 87.81 385 THR A C 1
ATOM 3053 O O . THR A 1 385 ? 21 -44.75 -4.242 1 87.81 385 THR A O 1
ATOM 3056 N N . THR A 1 386 ? 21.969 -43.469 -5.699 1 90 386 THR A N 1
ATOM 3057 C CA . THR A 1 386 ? 20.859 -42.531 -5.668 1 90 386 THR A CA 1
ATOM 3058 C C . THR A 1 386 ? 19.578 -43.188 -6.188 1 90 386 THR A C 1
ATOM 3060 O O . THR A 1 386 ? 18.5 -43 -5.605 1 90 386 THR A O 1
ATOM 3063 N N . ALA A 1 387 ? 19.656 -43.875 -7.238 1 91.75 387 ALA A N 1
ATOM 3064 C CA . ALA A 1 387 ? 18.5 -44.562 -7.812 1 91.75 387 ALA A CA 1
ATOM 3065 C C . ALA A 1 387 ? 17.938 -45.594 -6.844 1 91.75 387 ALA A C 1
ATOM 3067 O O . ALA A 1 387 ? 16.719 -45.719 -6.695 1 91.75 387 ALA A O 1
ATOM 3068 N N . SER A 1 388 ? 18.828 -46.312 -6.246 1 91.81 388 SER A N 1
ATOM 3069 C CA . SER A 1 388 ? 18.422 -47.344 -5.289 1 91.81 388 SER A CA 1
ATOM 3070 C C . SER A 1 388 ? 17.703 -46.719 -4.086 1 91.81 388 SER A C 1
ATOM 3072 O O . SER A 1 388 ? 16.688 -47.219 -3.623 1 91.81 388 SER A O 1
ATOM 3074 N N . THR A 1 389 ? 18.266 -45.688 -3.615 1 90.62 389 THR A N 1
ATOM 3075 C CA . THR A 1 389 ? 17.656 -45 -2.484 1 90.62 389 THR A CA 1
ATOM 3076 C C . THR A 1 389 ? 16.281 -44.438 -2.867 1 90.62 389 THR A C 1
ATOM 3078 O O . THR A 1 389 ? 15.336 -44.5 -2.086 1 90.62 389 THR A O 1
ATOM 3081 N N . GLN A 1 390 ? 16.25 -43.906 -4.047 1 90.75 390 GLN A N 1
ATOM 3082 C CA . GLN A 1 390 ? 14.992 -43.344 -4.531 1 90.75 390 GLN A CA 1
ATOM 3083 C C . GLN A 1 390 ? 13.914 -44.406 -4.621 1 90.75 390 GLN A C 1
ATOM 3085 O O . GLN A 1 390 ? 12.773 -44.188 -4.223 1 90.75 390 GLN A O 1
ATOM 3090 N N . PHE A 1 391 ? 14.266 -45.5 -5.121 1 93.44 391 PHE A N 1
ATOM 3091 C CA . PHE A 1 391 ? 13.297 -46.594 -5.258 1 93.44 391 PHE A CA 1
ATOM 3092 C C . PHE A 1 391 ? 12.898 -47.125 -3.891 1 93.44 391 PHE A C 1
ATOM 3094 O O . PHE A 1 391 ? 11.727 -47.438 -3.654 1 93.44 391 PHE A O 1
ATOM 3101 N N . ARG A 1 392 ? 13.844 -47.188 -3.033 1 91.25 392 ARG A N 1
ATOM 3102 C CA . ARG A 1 392 ? 13.609 -47.719 -1.694 1 91.25 392 ARG A CA 1
ATOM 3103 C C . ARG A 1 392 ? 12.531 -46.938 -0.971 1 91.25 392 ARG A C 1
ATOM 3105 O O . ARG A 1 392 ? 11.703 -47.5 -0.256 1 91.25 392 ARG A O 1
ATOM 3112 N N . PHE A 1 393 ? 12.5 -45.719 -1.166 1 91.12 393 PHE A N 1
ATOM 3113 C CA . PHE A 1 393 ? 11.586 -44.844 -0.435 1 91.12 393 PHE A CA 1
ATOM 3114 C C . PHE A 1 393 ? 10.664 -44.094 -1.394 1 91.12 393 PHE A C 1
ATOM 3116 O O . PHE A 1 393 ? 10.367 -42.938 -1.195 1 91.12 393 PHE A O 1
ATOM 3123 N N . LEU A 1 394 ? 10.281 -44.75 -2.428 1 90.06 394 LEU A N 1
ATOM 3124 C CA . LEU A 1 394 ? 9.367 -44.188 -3.408 1 90.06 394 LEU A CA 1
ATOM 3125 C C . LEU A 1 394 ? 7.988 -43.969 -2.793 1 90.06 394 LEU A C 1
ATOM 3127 O O . LEU A 1 394 ? 7.387 -44.875 -2.238 1 90.06 394 LEU A O 1
ATOM 3131 N N . SER A 1 395 ? 7.539 -42.75 -2.947 1 87.12 395 SER A N 1
ATOM 3132 C CA . SER A 1 395 ? 6.238 -42.375 -2.393 1 87.12 395 SER A CA 1
ATOM 3133 C C . SER A 1 395 ? 5.102 -42.812 -3.311 1 87.12 395 SER A C 1
ATOM 3135 O O . SER A 1 395 ? 5.266 -42.875 -4.531 1 87.12 395 SER A O 1
ATOM 3137 N N . LYS A 1 396 ? 3.928 -43 -2.703 1 87.12 396 LYS A N 1
ATOM 3138 C CA . LYS A 1 396 ? 2.732 -43.344 -3.471 1 87.12 396 LYS A CA 1
ATOM 3139 C C . LYS A 1 396 ? 2.197 -42.125 -4.215 1 87.12 396 LYS A C 1
ATOM 3141 O O . LYS A 1 396 ? 2.369 -41 -3.768 1 87.12 396 LYS A O 1
ATOM 3146 N N . SER A 1 397 ? 1.661 -42.344 -5.41 1 89.81 397 SER A N 1
ATOM 3147 C CA . SER A 1 397 ? 0.957 -41.344 -6.184 1 89.81 397 SER A CA 1
ATOM 3148 C C . SER A 1 397 ? -0.54 -41.625 -6.238 1 89.81 397 SER A C 1
ATOM 3150 O O . SER A 1 397 ? -1.014 -42.594 -5.648 1 89.81 397 SER A O 1
ATOM 3152 N N . SER A 1 398 ? -1.247 -40.812 -6.945 1 91.12 398 SER A N 1
ATOM 3153 C CA . SER A 1 398 ? -2.684 -41.031 -7.07 1 91.12 398 SER A CA 1
ATOM 3154 C C . SER A 1 398 ? -2.984 -42.375 -7.734 1 91.12 398 SER A C 1
ATOM 3156 O O . SER A 1 398 ? -2.211 -42.844 -8.57 1 91.12 398 SER A O 1
ATOM 3158 N N . PRO A 1 399 ? -4.086 -42.875 -7.305 1 93 399 PRO A N 1
ATOM 3159 C CA . PRO A 1 399 ? -4.438 -44.156 -7.91 1 93 399 PRO A CA 1
ATOM 3160 C C . PRO A 1 399 ? -4.492 -44.094 -9.438 1 93 399 PRO A C 1
ATOM 3162 O O . PRO A 1 399 ? -4 -45 -10.109 1 93 399 PRO A O 1
ATOM 3165 N N . SER A 1 400 ? -5.082 -43.062 -9.938 1 94.62 400 SER A N 1
ATOM 3166 C CA . SER A 1 400 ? -5.188 -42.938 -11.383 1 94.62 400 SER A CA 1
ATOM 3167 C C . SER A 1 400 ? -3.811 -42.844 -12.031 1 94.62 400 SER A C 1
ATOM 3169 O O . SER A 1 400 ? -3.553 -43.438 -13.07 1 94.62 400 SER A O 1
ATOM 3171 N N . ASP A 1 401 ? -2.939 -42.062 -11.469 1 93.69 401 ASP A N 1
ATOM 3172 C CA . ASP A 1 401 ? -1.58 -41.938 -11.984 1 93.69 401 ASP A CA 1
ATOM 3173 C C . ASP A 1 401 ? -0.829 -43.25 -11.898 1 93.69 401 ASP A C 1
ATOM 3175 O O . ASP A 1 401 ? -0.084 -43.625 -12.812 1 93.69 401 ASP A O 1
ATOM 3179 N N . THR A 1 402 ? -1.016 -43.906 -10.797 1 94.88 402 THR A N 1
ATOM 3180 C CA . THR A 1 402 ? -0.338 -45.188 -10.562 1 94.88 402 THR A CA 1
ATOM 3181 C C . THR A 1 402 ? -0.724 -46.219 -11.625 1 94.88 402 THR A C 1
ATOM 3183 O O . THR A 1 402 ? 0.146 -46.812 -12.25 1 94.88 402 THR A O 1
ATOM 3186 N N . VAL A 1 403 ? -2.01 -46.406 -11.82 1 97.25 403 VAL A N 1
ATOM 3187 C CA . VAL A 1 403 ? -2.457 -47.469 -12.727 1 97.25 403 VAL A CA 1
ATOM 3188 C C . VAL A 1 403 ? -2.09 -47.094 -14.164 1 97.25 403 VAL A C 1
ATOM 3190 O O . VAL A 1 403 ? -1.835 -47.969 -14.992 1 97.25 403 VAL A O 1
ATOM 3193 N N . SER A 1 404 ? -2.254 -45.844 -14.484 1 97.06 404 SER A N 1
ATOM 3194 C CA . SER A 1 404 ? -1.872 -45.375 -15.82 1 97.06 404 SER A CA 1
ATOM 3195 C C . SER A 1 404 ? -0.397 -45.656 -16.094 1 97.06 404 SER A C 1
ATOM 3197 O O . SER A 1 404 ? -0.046 -46.219 -17.141 1 97.06 404 SER A O 1
ATOM 3199 N N . ARG A 1 405 ? 0.468 -45.344 -15.203 1 95.31 405 ARG A N 1
ATOM 3200 C CA . ARG A 1 405 ? 1.904 -45.562 -15.336 1 95.31 405 ARG A CA 1
ATOM 3201 C C . ARG A 1 405 ? 2.225 -47.062 -15.414 1 95.31 405 ARG A C 1
ATOM 3203 O O . ARG A 1 405 ? 2.992 -47.5 -16.281 1 95.31 405 ARG A O 1
ATOM 3210 N N . VAL A 1 406 ? 1.655 -47.812 -14.531 1 96.44 406 VAL A N 1
ATOM 3211 C CA . VAL A 1 406 ? 1.963 -49.25 -14.43 1 96.44 406 VAL A CA 1
ATOM 3212 C C . VAL A 1 406 ? 1.479 -49.969 -15.68 1 96.44 406 VAL A C 1
ATOM 3214 O O . VAL A 1 406 ? 2.176 -50.844 -16.219 1 96.44 406 VAL A O 1
ATOM 3217 N N . ALA A 1 407 ? 0.234 -49.656 -16.094 1 97.31 407 ALA A N 1
ATOM 3218 C CA . ALA A 1 407 ? -0.278 -50.281 -17.312 1 97.31 407 ALA A CA 1
ATOM 3219 C C . ALA A 1 407 ? 0.675 -50.062 -18.484 1 97.31 407 ALA A C 1
ATOM 3221 O O . ALA A 1 407 ? 0.895 -50.938 -19.281 1 97.31 407 ALA A O 1
ATOM 3222 N N . HIS A 1 408 ? 1.177 -48.875 -18.562 1 95.44 408 HIS A N 1
ATOM 3223 C CA . HIS A 1 408 ? 2.127 -48.562 -19.609 1 95.44 408 HIS A CA 1
ATOM 3224 C C . HIS A 1 408 ? 3.455 -49.281 -19.406 1 95.44 408 HIS A C 1
ATOM 3226 O O . HIS A 1 408 ? 4.043 -49.812 -20.344 1 95.44 408 HIS A O 1
ATOM 3232 N N . GLN A 1 409 ? 3.984 -49.375 -18.219 1 95.06 409 GLN A N 1
ATOM 3233 C CA . GLN A 1 409 ? 5.262 -50 -17.875 1 95.06 409 GLN A CA 1
ATOM 3234 C C . GLN A 1 409 ? 5.227 -51.5 -18.156 1 95.06 409 GLN A C 1
ATOM 3236 O O . GLN A 1 409 ? 6.254 -52.094 -18.469 1 95.06 409 GLN A O 1
ATOM 3241 N N . MET A 1 410 ? 4.039 -52.062 -18.062 1 95.19 410 MET A N 1
ATOM 3242 C CA . MET A 1 410 ? 3.887 -53.5 -18.359 1 95.19 410 MET A CA 1
ATOM 3243 C C . MET A 1 410 ? 4.211 -53.781 -19.812 1 95.19 410 MET A C 1
ATOM 3245 O O . MET A 1 410 ? 4.531 -54.938 -20.172 1 95.19 410 MET A O 1
ATOM 3249 N N . GLN A 1 411 ? 4.105 -52.75 -20.641 1 92.5 411 GLN A N 1
ATOM 3250 C CA . GLN A 1 411 ? 4.449 -52.906 -22.047 1 92.5 411 GLN A CA 1
ATOM 3251 C C . GLN A 1 411 ? 5.957 -52.812 -22.25 1 92.5 411 GLN A C 1
ATOM 3253 O O . GLN A 1 411 ? 6.484 -53.312 -23.266 1 92.5 411 GLN A O 1
ATOM 3258 N N . GLU A 1 412 ? 6.691 -52.25 -21.312 1 89.94 412 GLU A N 1
ATOM 3259 C CA . GLU A 1 412 ? 8.078 -51.875 -21.547 1 89.94 412 GLU A CA 1
ATOM 3260 C C . GLU A 1 412 ? 9.047 -52.75 -20.75 1 89.94 412 GLU A C 1
ATOM 3262 O O . GLU A 1 412 ? 10.203 -52.906 -21.156 1 89.94 412 GLU A O 1
ATOM 3267 N N . PHE A 1 413 ? 8.609 -53.25 -19.641 1 93 413 PHE A N 1
ATOM 3268 C CA . PHE A 1 413 ? 9.516 -53.938 -18.734 1 93 413 PHE A CA 1
ATOM 3269 C C . PHE A 1 413 ? 9.047 -55.375 -18.5 1 93 413 PHE A C 1
ATOM 3271 O O . PHE A 1 413 ? 7.871 -55.688 -18.688 1 93 413 PHE A O 1
ATOM 3278 N N . ALA A 1 414 ? 10.047 -56.125 -18.016 1 91.94 414 ALA A N 1
ATOM 3279 C CA . ALA A 1 414 ? 9.688 -57.438 -17.5 1 91.94 414 ALA A CA 1
ATOM 3280 C C . ALA A 1 414 ? 8.828 -57.312 -16.234 1 91.94 414 ALA A C 1
ATOM 3282 O O . ALA A 1 414 ? 8.953 -56.344 -15.484 1 91.94 414 ALA A O 1
ATOM 3283 N N . ILE A 1 415 ? 7.98 -58.219 -16.109 1 91.81 415 ILE A N 1
ATOM 3284 C CA . ILE A 1 415 ? 7.004 -58.156 -15.031 1 91.81 415 ILE A CA 1
ATOM 3285 C C . ILE A 1 415 ? 7.719 -58 -13.695 1 91.81 415 ILE A C 1
ATOM 3287 O O . ILE A 1 415 ? 7.215 -57.344 -12.789 1 91.81 415 ILE A O 1
ATOM 3291 N N . ALA A 1 416 ? 8.883 -58.594 -13.531 1 92.38 416 ALA A N 1
ATOM 3292 C CA . ALA A 1 416 ? 9.633 -58.5 -12.281 1 92.38 416 ALA A CA 1
ATOM 3293 C C . ALA A 1 416 ? 10.102 -57.062 -12.039 1 92.38 416 ALA A C 1
ATOM 3295 O O . ALA A 1 416 ? 10.32 -56.688 -10.891 1 92.38 416 ALA A O 1
ATOM 3296 N N . HIS A 1 417 ? 10.234 -56.344 -13.141 1 94.69 417 HIS A N 1
ATOM 3297 C CA . HIS A 1 417 ? 10.828 -55 -13.062 1 94.69 417 HIS A CA 1
ATOM 3298 C C . HIS A 1 417 ? 9.812 -53.906 -13.383 1 94.69 417 HIS A C 1
ATOM 3300 O O . HIS A 1 417 ? 10.18 -52.781 -13.641 1 94.69 417 HIS A O 1
ATOM 3306 N N . VAL A 1 418 ? 8.562 -54.25 -13.344 1 94.56 418 VAL A N 1
ATOM 3307 C CA . VAL A 1 418 ? 7.531 -53.312 -13.797 1 94.56 418 VAL A CA 1
ATOM 3308 C C . VAL A 1 418 ? 7.539 -52.062 -12.906 1 94.56 418 VAL A C 1
ATOM 3310 O O . VAL A 1 418 ? 7.355 -50.969 -13.398 1 94.56 418 VAL A O 1
ATOM 3313 N N . LEU A 1 419 ? 7.828 -52.219 -11.602 1 94.56 419 LEU A N 1
ATOM 3314 C CA . LEU A 1 419 ? 7.824 -51.094 -10.68 1 94.56 419 LEU A CA 1
ATOM 3315 C C . LEU A 1 419 ? 9.219 -50.5 -10.539 1 94.56 419 LEU A C 1
ATOM 3317 O O . LEU A 1 419 ? 9.375 -49.312 -10.344 1 94.56 419 LEU A O 1
ATOM 3321 N N . SER A 1 420 ? 10.258 -51.25 -10.594 1 94.62 420 SER A N 1
ATOM 3322 C CA . SER A 1 420 ? 11.625 -50.812 -10.32 1 94.62 420 SER A CA 1
ATOM 3323 C C . SER A 1 420 ? 12.344 -50.406 -11.602 1 94.62 420 SER A C 1
ATOM 3325 O O . SER A 1 420 ? 13.242 -49.562 -11.562 1 94.62 420 SER A O 1
ATOM 3327 N N . GLY A 1 421 ? 11.922 -50.906 -12.695 1 92.81 421 GLY A N 1
ATOM 3328 C CA . GLY A 1 421 ? 12.586 -50.719 -13.969 1 92.81 421 GLY A CA 1
ATOM 3329 C C . GLY A 1 421 ? 12.812 -49.25 -14.289 1 92.81 421 GLY A C 1
ATOM 3330 O O . GLY A 1 421 ? 13.891 -48.844 -14.742 1 92.81 421 GLY A O 1
ATOM 3331 N N . PRO A 1 422 ? 11.836 -48.438 -14.133 1 91.56 422 PRO A N 1
ATOM 3332 C CA . PRO A 1 422 ? 12.016 -47 -14.438 1 91.56 422 PRO A CA 1
ATOM 3333 C C . PRO A 1 422 ? 13.039 -46.344 -13.539 1 91.56 422 PRO A C 1
ATOM 3335 O O . PRO A 1 422 ? 13.57 -45.281 -13.883 1 91.56 422 PRO A O 1
ATOM 3338 N N . TYR A 1 423 ? 13.484 -46.906 -12.375 1 91.69 423 TYR A N 1
ATOM 3339 C CA . TYR A 1 423 ? 14.32 -46.219 -11.391 1 91.69 423 TYR A CA 1
ATOM 3340 C C . TYR A 1 423 ? 15.688 -46.875 -11.281 1 91.69 423 TYR A C 1
ATOM 3342 O O . TYR A 1 423 ? 16.719 -46.219 -11.5 1 91.69 423 TYR A O 1
ATOM 3350 N N . LEU A 1 424 ? 15.734 -48.125 -11.125 1 93.12 424 LEU A N 1
ATOM 3351 C CA . LEU A 1 424 ? 16.953 -48.812 -10.727 1 93.12 424 LEU A CA 1
ATOM 3352 C C . LEU A 1 424 ? 17.875 -49.031 -11.914 1 93.12 424 LEU A C 1
ATOM 3354 O O . LEU A 1 424 ? 17.406 -49.188 -13.047 1 93.12 424 LEU A O 1
ATOM 3358 N N . VAL A 1 425 ? 19.141 -48.938 -11.641 1 93.19 425 VAL A N 1
ATOM 3359 C CA . VAL A 1 425 ? 20.203 -49.406 -12.531 1 93.19 425 VAL A CA 1
ATOM 3360 C C . VAL A 1 425 ? 20.703 -50.75 -12.07 1 93.19 425 VAL A C 1
ATOM 3362 O O . VAL A 1 425 ? 21.422 -50.844 -11.078 1 93.19 425 VAL A O 1
ATOM 3365 N N . TYR A 1 426 ? 20.422 -51.719 -12.812 1 91.31 426 TYR A N 1
ATOM 3366 C CA . TYR A 1 426 ? 20.656 -53.094 -12.375 1 91.31 426 TYR A CA 1
ATOM 3367 C C . TYR A 1 426 ? 22.094 -53.5 -12.633 1 91.31 426 TYR A C 1
ATOM 3369 O O . TYR A 1 426 ? 22.656 -54.312 -11.906 1 91.31 426 TYR A O 1
ATOM 3377 N N . GLU A 1 427 ? 22.641 -52.938 -13.734 1 91.19 427 GLU A N 1
ATOM 3378 C CA . GLU A 1 427 ? 24 -53.312 -14.117 1 91.19 427 GLU A CA 1
ATOM 3379 C C . GLU A 1 427 ? 24.766 -52.125 -14.68 1 91.19 427 GLU A C 1
ATOM 3381 O O . GLU A 1 427 ? 24.188 -51.25 -15.297 1 91.19 427 GLU A O 1
ATOM 3386 N N . HIS A 1 428 ? 26.094 -52.188 -14.422 1 89.81 428 HIS A N 1
ATOM 3387 C CA . HIS A 1 428 ? 26.969 -51.188 -15.016 1 89.81 428 HIS A CA 1
ATOM 3388 C C . HIS A 1 428 ? 27.516 -51.656 -16.359 1 89.81 428 HIS A C 1
ATOM 3390 O O . HIS A 1 428 ? 28.203 -52.688 -16.422 1 89.81 428 HIS A O 1
ATOM 3396 N N . ASP A 1 429 ? 27.078 -50.969 -17.375 1 91.5 429 ASP A N 1
ATOM 3397 C CA . ASP A 1 429 ? 27.562 -51.281 -18.719 1 91.5 429 ASP A CA 1
ATOM 3398 C C . ASP A 1 429 ? 28.234 -50.094 -19.375 1 91.5 429 ASP A C 1
ATOM 3400 O O . ASP A 1 429 ? 27.625 -49.375 -20.156 1 91.5 429 ASP A O 1
ATOM 3404 N N . MET A 1 430 ? 29.547 -50 -19.125 1 90.38 430 MET A N 1
ATOM 3405 C CA . MET A 1 430 ? 30.281 -48.844 -19.641 1 90.38 430 MET A CA 1
ATOM 3406 C C . MET A 1 430 ? 30.453 -48.938 -21.156 1 90.38 430 MET A C 1
ATOM 3408 O O . MET A 1 430 ? 30.594 -47.906 -21.812 1 90.38 430 MET A O 1
ATOM 3412 N N . ALA A 1 431 ? 30.375 -50.125 -21.656 1 90.88 431 ALA A N 1
ATOM 3413 C CA . ALA A 1 431 ? 30.453 -50.281 -23.109 1 90.88 431 ALA A CA 1
ATOM 3414 C C . ALA A 1 431 ? 29.234 -49.656 -23.781 1 90.88 431 ALA A C 1
ATOM 3416 O O . ALA A 1 431 ? 29.344 -49.031 -24.828 1 90.88 431 ALA A O 1
ATOM 3417 N N . ALA A 1 432 ? 28.109 -49.875 -23.172 1 92.69 432 ALA A N 1
ATOM 3418 C CA . ALA A 1 432 ? 26.875 -49.281 -23.719 1 92.69 432 ALA A CA 1
ATOM 3419 C C . ALA A 1 432 ? 26.922 -47.781 -23.609 1 92.69 432 ALA A C 1
ATOM 3421 O O . ALA A 1 432 ? 26.453 -47.062 -24.516 1 92.69 432 ALA A O 1
ATOM 3422 N N . VAL A 1 433 ? 27.5 -47.25 -22.547 1 93.25 433 VAL A N 1
ATOM 3423 C CA . VAL A 1 433 ? 27.641 -45.812 -22.359 1 93.25 433 VAL A CA 1
ATOM 3424 C C . VAL A 1 433 ? 28.547 -45.25 -23.438 1 93.25 433 VAL A C 1
ATOM 3426 O O . VAL A 1 433 ? 28.219 -44.219 -24.062 1 93.25 433 VAL A O 1
ATOM 3429 N N . GLN A 1 434 ? 29.594 -45.969 -23.703 1 91.81 434 GLN A N 1
ATOM 3430 C CA . GLN A 1 434 ? 30.547 -45.5 -24.719 1 91.81 434 GLN A CA 1
ATOM 3431 C C . GLN A 1 434 ? 29.938 -45.594 -26.125 1 91.81 434 GLN A C 1
ATOM 3433 O O . GLN A 1 434 ? 30.219 -44.75 -26.969 1 91.81 434 GLN A O 1
ATOM 3438 N N . SER A 1 435 ? 29.172 -46.562 -26.266 1 91.81 435 SER A N 1
ATOM 3439 C CA . SER A 1 435 ? 28.484 -46.688 -27.562 1 91.81 435 SER A CA 1
ATOM 3440 C C . SER A 1 435 ? 27.531 -45.5 -27.797 1 91.81 435 SER A C 1
ATOM 3442 O O . SER A 1 435 ? 27.469 -44.969 -28.891 1 91.81 435 SER A O 1
ATOM 3444 N N . CYS A 1 436 ? 26.766 -45.188 -26.812 1 92.44 436 CYS A N 1
ATOM 3445 C CA . CYS A 1 436 ? 25.859 -44.062 -26.906 1 92.44 436 CYS A CA 1
ATOM 3446 C C . CYS A 1 436 ? 26.641 -42.75 -27.094 1 92.44 436 CYS A C 1
ATOM 3448 O O . CYS A 1 436 ? 26.25 -41.906 -27.906 1 92.44 436 CYS A O 1
ATOM 3450 N N . LEU A 1 437 ? 27.75 -42.656 -26.375 1 93.31 437 LEU A N 1
ATOM 3451 C CA . LEU A 1 437 ? 28.594 -41.469 -26.469 1 93.31 437 LEU A CA 1
ATOM 3452 C C . LEU A 1 437 ? 29.203 -41.344 -27.875 1 93.31 437 LEU A C 1
ATOM 3454 O O . LEU A 1 437 ? 29.312 -40.219 -28.406 1 93.31 437 LEU A O 1
ATOM 3458 N N . ALA A 1 438 ? 29.5 -42.438 -28.438 1 91 438 ALA A N 1
ATOM 3459 C CA . ALA A 1 438 ? 30.094 -42.469 -29.766 1 91 438 ALA A CA 1
ATOM 3460 C C . ALA A 1 438 ? 29.094 -42 -30.828 1 91 438 ALA A C 1
ATOM 3462 O O . ALA A 1 438 ? 29.5 -41.5 -31.875 1 91 438 ALA A O 1
ATOM 3463 N N . SER A 1 439 ? 27.844 -42.125 -30.516 1 91.25 439 SER A N 1
ATOM 3464 C CA . SER A 1 439 ? 26.812 -41.688 -31.453 1 91.25 439 SER A CA 1
ATOM 3465 C C . SER A 1 439 ? 26.641 -40.188 -31.453 1 91.25 439 SER A C 1
ATOM 3467 O O . SER A 1 439 ? 26.031 -39.625 -32.375 1 91.25 439 SER A O 1
ATOM 3469 N N . LEU A 1 440 ? 27.234 -39.5 -30.469 1 93.94 440 LEU A N 1
ATOM 3470 C CA . LEU A 1 440 ? 27.125 -38.031 -30.375 1 93.94 440 LEU A CA 1
ATOM 3471 C C . LEU A 1 440 ? 28.25 -37.375 -31.156 1 93.94 440 LEU A C 1
ATOM 3473 O O . LEU A 1 440 ? 29.047 -36.625 -30.594 1 93.94 440 LEU A O 1
ATOM 3477 N N . HIS A 1 441 ? 28.266 -37.656 -32.406 1 92.06 441 HIS A N 1
ATOM 3478 C CA . HIS A 1 441 ? 29.297 -37.031 -33.25 1 92.06 441 HIS A CA 1
ATOM 3479 C C . HIS A 1 441 ? 28.672 -36.094 -34.25 1 92.06 441 HIS A C 1
ATOM 3481 O O . HIS A 1 441 ? 27.453 -36.125 -34.5 1 92.06 441 HIS A O 1
ATOM 3487 N N . VAL A 1 442 ? 29.484 -35.344 -34.906 1 93.12 442 VAL A N 1
ATOM 3488 C CA . VAL A 1 442 ? 29.078 -34.188 -35.688 1 93.12 442 VAL A CA 1
ATOM 3489 C C . VAL A 1 442 ? 28.266 -34.625 -36.906 1 93.12 442 VAL A C 1
ATOM 3491 O O . VAL A 1 442 ? 27.312 -33.969 -37.312 1 93.12 442 VAL A O 1
ATOM 3494 N N . ASP A 1 443 ? 28.484 -35.75 -37.5 1 90.31 443 ASP A N 1
ATOM 3495 C CA . ASP A 1 443 ? 27.844 -36.219 -38.719 1 90.31 443 ASP A CA 1
ATOM 3496 C C . ASP A 1 443 ? 26.453 -36.781 -38.438 1 90.31 443 ASP A C 1
ATOM 3498 O O . ASP A 1 443 ? 25.672 -37.031 -39.344 1 90.31 443 ASP A O 1
ATOM 3502 N N . ASN A 1 444 ? 26.156 -36.969 -37.219 1 91 444 ASN A N 1
ATOM 3503 C CA . ASN A 1 444 ? 24.859 -37.5 -36.781 1 91 444 ASN A CA 1
ATOM 3504 C C . ASN A 1 444 ? 24.047 -36.438 -36.031 1 91 444 ASN A C 1
ATOM 3506 O O . ASN A 1 444 ? 23.188 -36.781 -35.188 1 91 444 ASN A O 1
ATOM 3510 N N . MET A 1 445 ? 24.234 -35.219 -36.375 1 93.06 445 MET A N 1
ATOM 3511 C CA . MET A 1 445 ? 23.656 -34.156 -35.531 1 93.06 445 MET A CA 1
ATOM 3512 C C . MET A 1 445 ? 22.641 -33.344 -36.344 1 93.06 445 MET A C 1
ATOM 3514 O O . MET A 1 445 ? 22.891 -32.969 -37.5 1 93.06 445 MET A O 1
ATOM 3518 N N . LEU A 1 446 ? 21.484 -33.125 -35.75 1 92.12 446 LEU A N 1
ATOM 3519 C CA . LEU A 1 446 ? 20.547 -32.094 -36.188 1 92.12 446 LEU A CA 1
ATOM 3520 C C . LEU A 1 446 ? 20.656 -30.844 -35.281 1 92.12 446 LEU A C 1
ATOM 3522 O O . LEU A 1 446 ? 20.5 -30.938 -34.062 1 92.12 446 LEU A O 1
ATOM 3526 N N . VAL A 1 447 ? 21.016 -29.719 -35.875 1 95.69 447 VAL A N 1
ATOM 3527 C CA . VAL A 1 447 ? 21.125 -28.453 -35.156 1 95.69 447 VAL A CA 1
ATOM 3528 C C . VAL A 1 447 ? 19.906 -27.594 -35.406 1 95.69 447 VAL A C 1
ATOM 3530 O O . VAL A 1 447 ? 19.719 -27.094 -36.531 1 95.69 447 VAL A O 1
ATOM 3533 N N . LEU A 1 448 ? 19.047 -27.469 -34.469 1 95.62 448 LEU A N 1
ATOM 3534 C CA . LEU A 1 448 ? 17.891 -26.594 -34.562 1 95.62 448 LEU A CA 1
ATOM 3535 C C . LEU A 1 448 ? 18.109 -25.297 -33.812 1 95.62 448 LEU A C 1
ATOM 3537 O O . LEU A 1 448 ? 18.344 -25.312 -32.594 1 95.62 448 LEU A O 1
ATOM 3541 N N . VAL A 1 449 ? 18.094 -24.141 -34.469 1 96.69 449 VAL A N 1
ATOM 3542 C CA . VAL A 1 449 ? 18.25 -22.828 -33.875 1 96.69 449 VAL A CA 1
ATOM 3543 C C . VAL A 1 449 ? 16.969 -22.016 -34.031 1 96.69 449 VAL A C 1
ATOM 3545 O O . VAL A 1 449 ? 16.547 -21.75 -35.156 1 96.69 449 VAL A O 1
ATOM 3548 N N . ALA A 1 450 ? 16.328 -21.688 -33 1 96.25 450 ALA A N 1
ATOM 3549 C CA . ALA A 1 450 ? 15.086 -20.922 -33.062 1 96.25 450 ALA A CA 1
ATOM 3550 C C . ALA A 1 450 ? 15.305 -19.5 -32.562 1 96.25 450 ALA A C 1
ATOM 3552 O O . ALA A 1 450 ? 15.898 -19.281 -31.5 1 96.25 450 ALA A O 1
ATOM 3553 N N . SER A 1 451 ? 14.945 -18.516 -33.281 1 94.88 451 SER A N 1
ATOM 3554 C CA . SER A 1 451 ? 15.047 -17.109 -32.938 1 94.88 451 SER A CA 1
ATOM 3555 C C . SER A 1 451 ? 14.086 -16.266 -33.781 1 94.88 451 SER A C 1
ATOM 3557 O O . SER A 1 451 ? 13.883 -16.531 -34.969 1 94.88 451 SER A O 1
ATOM 3559 N N . LYS A 1 452 ? 13.508 -15.242 -33.188 1 90.69 452 LYS A N 1
ATOM 3560 C CA . LYS A 1 452 ? 12.633 -14.328 -33.906 1 90.69 452 LYS A CA 1
ATOM 3561 C C . LYS A 1 452 ? 13.406 -13.539 -34.969 1 90.69 452 LYS A C 1
ATOM 3563 O O . LYS A 1 452 ? 12.82 -12.984 -35.875 1 90.69 452 LYS A O 1
ATOM 3568 N N . GLU A 1 453 ? 14.711 -13.547 -34.812 1 91.38 453 GLU A N 1
ATOM 3569 C CA . GLU A 1 453 ? 15.578 -12.852 -35.781 1 91.38 453 GLU A CA 1
ATOM 3570 C C . GLU A 1 453 ? 15.492 -13.477 -37.156 1 91.38 453 GLU A C 1
ATOM 3572 O O . GLU A 1 453 ? 15.852 -12.844 -38.156 1 91.38 453 GLU A O 1
ATOM 3577 N N . TYR A 1 454 ? 15.031 -14.641 -37.219 1 94.12 454 TYR A N 1
ATOM 3578 C CA . TYR A 1 454 ? 14.945 -15.336 -38.5 1 94.12 454 TYR A CA 1
ATOM 3579 C C . TYR A 1 454 ? 13.633 -15 -39.219 1 94.12 454 TYR A C 1
ATOM 3581 O O . TYR A 1 454 ? 13.383 -15.484 -40.312 1 94.12 454 TYR A O 1
ATOM 3589 N N . THR A 1 455 ? 12.844 -14.25 -38.594 1 92.38 455 THR A N 1
ATOM 3590 C CA . THR A 1 455 ? 11.57 -13.883 -39.219 1 92.38 455 THR A CA 1
ATOM 3591 C C . THR A 1 455 ? 11.805 -13.266 -40.594 1 92.38 455 THR A C 1
ATOM 3593 O O . THR A 1 455 ? 12.633 -12.359 -40.719 1 92.38 455 THR A O 1
ATOM 3596 N N . GLY A 1 456 ? 11.164 -13.656 -41.594 1 90.75 456 GLY A N 1
ATOM 3597 C CA . GLY A 1 456 ? 11.289 -13.148 -42.938 1 90.75 456 GLY A CA 1
ATOM 3598 C C . GLY A 1 456 ? 12.406 -13.797 -43.719 1 90.75 456 GLY A C 1
ATOM 3599 O O . GLY A 1 456 ? 12.562 -13.547 -44.938 1 90.75 456 GLY A O 1
ATOM 3600 N N . GLN A 1 457 ? 13.195 -14.656 -43.094 1 92.12 457 GLN A N 1
ATOM 3601 C CA . GLN A 1 457 ? 14.352 -15.258 -43.75 1 92.12 457 GLN A CA 1
ATOM 3602 C C . GLN A 1 457 ? 14.148 -16.75 -43.969 1 92.12 457 GLN A C 1
ATOM 3604 O O . GLN A 1 457 ? 15.07 -17.469 -44.344 1 92.12 457 GLN A O 1
ATOM 3609 N N . THR A 1 458 ? 13.039 -17.234 -43.719 1 93.06 458 THR A N 1
ATOM 3610 C CA . THR A 1 458 ? 12.781 -18.672 -43.812 1 93.06 458 THR A CA 1
ATOM 3611 C C . THR A 1 458 ? 12.32 -19.062 -45.219 1 93.06 458 THR A C 1
ATOM 3613 O O . THR A 1 458 ? 11.883 -18.203 -45.969 1 93.06 458 THR A O 1
ATOM 3616 N N . THR A 1 459 ? 12.516 -20.297 -45.594 1 93.56 459 THR A N 1
ATOM 3617 C CA . THR A 1 459 ? 12.234 -20.734 -46.969 1 93.56 459 THR A CA 1
ATOM 3618 C C . THR A 1 459 ? 11.125 -21.781 -46.969 1 93.56 459 THR A C 1
ATOM 3620 O O . THR A 1 459 ? 10.633 -22.156 -48.031 1 93.56 459 THR A O 1
ATOM 3623 N N . ALA A 1 460 ? 10.812 -22.359 -45.844 1 93.81 460 ALA A N 1
ATOM 3624 C CA . ALA A 1 460 ? 9.797 -23.406 -45.781 1 93.81 460 ALA A CA 1
ATOM 3625 C C . ALA A 1 460 ? 8.859 -23.188 -44.594 1 93.81 460 ALA A C 1
ATOM 3627 O O . ALA A 1 460 ? 9.18 -22.422 -43.656 1 93.81 460 ALA A O 1
ATOM 3628 N N . THR A 1 461 ? 7.652 -23.812 -44.656 1 93.81 461 THR A N 1
ATOM 3629 C CA . THR A 1 461 ? 6.656 -23.766 -43.594 1 93.81 461 THR A CA 1
ATOM 3630 C C . THR A 1 461 ? 6.082 -25.156 -43.344 1 93.81 461 THR A C 1
ATOM 3632 O O . THR A 1 461 ? 5.688 -25.859 -44.25 1 93.81 461 THR A O 1
ATOM 3635 N N . ASP A 1 462 ? 6.172 -25.547 -42.094 1 91.44 462 ASP A N 1
ATOM 3636 C CA . ASP A 1 462 ? 5.531 -26.812 -41.75 1 91.44 462 ASP A CA 1
ATOM 3637 C C . ASP A 1 462 ? 4.039 -26.781 -42.062 1 91.44 462 ASP A C 1
ATOM 3639 O O . ASP A 1 462 ? 3.35 -25.797 -41.781 1 91.44 462 ASP A O 1
ATOM 3643 N N . PRO A 1 463 ? 3.52 -27.734 -42.625 1 88 463 PRO A N 1
ATOM 3644 C CA . PRO A 1 463 ? 2.137 -27.688 -43.094 1 88 463 PRO A CA 1
ATOM 3645 C C . PRO A 1 463 ? 1.114 -27.797 -41.969 1 88 463 PRO A C 1
ATOM 3647 O O . PRO A 1 463 ? -0.039 -27.391 -42.125 1 88 463 PRO A O 1
ATOM 3650 N N . TRP A 1 464 ? 1.471 -28.359 -40.906 1 90.19 464 TRP A N 1
ATOM 3651 C CA . TRP A 1 464 ? 0.475 -28.656 -39.875 1 90.19 464 TRP A CA 1
ATOM 3652 C C . TRP A 1 464 ? 0.439 -27.562 -38.812 1 90.19 464 TRP A C 1
ATOM 3654 O O . TRP A 1 464 ? -0.638 -27.109 -38.406 1 90.19 464 TRP A O 1
ATOM 3664 N N . TYR A 1 465 ? 1.571 -27.172 -38.375 1 92.31 465 TYR A N 1
ATOM 3665 C CA . TYR A 1 465 ? 1.614 -26.203 -37.312 1 92.31 465 TYR A CA 1
ATOM 3666 C C . TYR A 1 465 ? 1.975 -24.812 -37.812 1 92.31 465 TYR A C 1
ATOM 3668 O O . TYR A 1 465 ? 1.89 -23.828 -37.094 1 92.31 465 TYR A O 1
ATOM 3676 N N . GLY A 1 466 ? 2.338 -24.719 -39.062 1 89.75 466 GLY A N 1
ATOM 3677 C CA . GLY A 1 466 ? 2.682 -23.438 -39.656 1 89.75 466 GLY A CA 1
ATOM 3678 C C . GLY A 1 466 ? 4.047 -22.922 -39.25 1 89.75 466 GLY A C 1
ATOM 3679 O O . GLY A 1 466 ? 4.336 -21.734 -39.375 1 89.75 466 GLY A O 1
ATOM 3680 N N . THR A 1 467 ? 4.945 -23.781 -38.812 1 94 467 THR A N 1
ATOM 3681 C CA . THR A 1 467 ? 6.277 -23.391 -38.344 1 94 467 THR A CA 1
ATOM 3682 C C . THR A 1 467 ? 7.141 -22.953 -39.531 1 94 467 THR A C 1
ATOM 3684 O O . THR A 1 467 ? 7.367 -23.719 -40.469 1 94 467 THR A O 1
ATOM 3687 N N . GLN A 1 468 ? 7.539 -21.703 -39.438 1 95.44 468 GLN A N 1
ATOM 3688 C CA . GLN A 1 468 ? 8.438 -21.188 -40.469 1 95.44 468 GLN A CA 1
ATOM 3689 C C . GLN A 1 468 ? 9.883 -21.594 -40.188 1 95.44 468 GLN A C 1
ATOM 3691 O O . GLN A 1 468 ? 10.383 -21.422 -39.062 1 95.44 468 GLN A O 1
ATOM 3696 N N . TYR A 1 469 ? 10.531 -22.281 -41.188 1 96.19 469 TYR A N 1
ATOM 3697 C CA . TYR A 1 469 ? 11.898 -22.734 -40.938 1 96.19 469 TYR A CA 1
ATOM 3698 C C . TYR A 1 469 ? 12.695 -22.719 -42.25 1 96.19 469 TYR A C 1
ATOM 3700 O O . TYR A 1 469 ? 12.133 -22.531 -43.344 1 96.19 469 TYR A O 1
ATOM 3708 N N . ALA A 1 470 ? 14.031 -22.703 -42.125 1 95.81 470 ALA A N 1
ATOM 3709 C CA . ALA A 1 470 ? 14.953 -22.828 -43.281 1 95.81 470 ALA A CA 1
ATOM 3710 C C . ALA A 1 470 ? 16.078 -23.812 -42.969 1 95.81 470 ALA A C 1
ATOM 3712 O O . ALA A 1 470 ? 16.641 -23.812 -41.875 1 95.81 470 ALA A O 1
ATOM 3713 N N . THR A 1 471 ? 16.281 -24.766 -43.844 1 91.19 471 THR A N 1
ATOM 3714 C CA . THR A 1 471 ? 17.453 -25.625 -43.75 1 91.19 471 THR A CA 1
ATOM 3715 C C . THR A 1 471 ? 18.688 -24.922 -44.281 1 91.19 471 THR A C 1
ATOM 3717 O O . THR A 1 471 ? 18.703 -24.453 -45.438 1 91.19 471 THR A O 1
ATOM 3720 N N . VAL A 1 472 ? 19.641 -24.844 -43.438 1 90.31 472 VAL A N 1
ATOM 3721 C CA . VAL A 1 472 ? 20.844 -24.109 -43.812 1 90.31 472 VAL A CA 1
ATOM 3722 C C . VAL A 1 472 ? 22.031 -25.078 -43.875 1 90.31 472 VAL A C 1
ATOM 3724 O O . VAL A 1 472 ? 22.141 -26 -43.062 1 90.31 472 VAL A O 1
ATOM 3727 N N . ALA A 1 473 ? 22.828 -24.828 -44.938 1 83.31 473 ALA A N 1
ATOM 3728 C CA . ALA A 1 473 ? 24.031 -25.641 -45.094 1 83.31 473 ALA A CA 1
ATOM 3729 C C . ALA A 1 473 ? 25.016 -25.391 -43.969 1 83.31 473 ALA A C 1
ATOM 3731 O O . ALA A 1 473 ? 25.188 -24.234 -43.531 1 83.31 473 ALA A O 1
ATOM 3732 N N . LEU A 1 474 ? 25.547 -26.484 -43.375 1 89.06 474 LEU A N 1
ATOM 3733 C CA . LEU A 1 474 ? 26.562 -26.344 -42.344 1 89.06 474 LEU A CA 1
ATOM 3734 C C . LEU A 1 474 ? 27.906 -25.969 -42.938 1 89.06 474 LEU A C 1
ATOM 3736 O O . LEU A 1 474 ? 28.359 -26.594 -43.906 1 89.06 474 LEU A O 1
ATOM 3740 N N . GLU A 1 475 ? 28.5 -24.953 -42.438 1 89.56 475 GLU A N 1
ATOM 3741 C CA . GLU A 1 475 ? 29.797 -24.5 -42.938 1 89.56 475 GLU A CA 1
ATOM 3742 C C . GLU A 1 475 ? 30.875 -25.547 -42.625 1 89.56 475 GLU A C 1
ATOM 3744 O O . GLU A 1 475 ? 31 -26.016 -41.5 1 89.56 475 GLU A O 1
ATOM 3749 N N . PRO A 1 476 ? 31.625 -25.812 -43.656 1 90.75 476 PRO A N 1
ATOM 3750 C CA . PRO A 1 476 ? 32.688 -26.797 -43.438 1 90.75 476 PRO A CA 1
ATOM 3751 C C . PRO A 1 476 ? 33.656 -26.406 -42.312 1 90.75 476 PRO A C 1
ATOM 3753 O O . PRO A 1 476 ? 34.094 -27.266 -41.531 1 90.75 476 PRO A O 1
ATOM 3756 N N . ASP A 1 477 ? 33.875 -25.141 -42.188 1 91.62 477 ASP A N 1
ATOM 3757 C CA . ASP A 1 477 ? 34.75 -24.688 -41.125 1 91.62 477 ASP A CA 1
ATOM 3758 C C . ASP A 1 477 ? 34.156 -24.953 -39.75 1 91.62 477 ASP A C 1
ATOM 3760 O O . ASP A 1 477 ? 34.875 -25.297 -38.812 1 91.62 477 ASP A O 1
ATOM 3764 N N . ALA A 1 478 ? 32.938 -24.719 -39.688 1 92.12 478 ALA A N 1
ATOM 3765 C CA . ALA A 1 478 ? 32.25 -24.969 -38.406 1 92.12 478 ALA A CA 1
ATOM 3766 C C . ALA A 1 478 ? 32.281 -26.453 -38.062 1 92.12 478 ALA A C 1
ATOM 3768 O O . ALA A 1 478 ? 32.531 -26.828 -36.906 1 92.12 478 ALA A O 1
ATOM 3769 N N . LEU A 1 479 ? 32.062 -27.281 -39.031 1 93.38 479 LEU A N 1
ATOM 3770 C CA . LEU A 1 479 ? 32.062 -28.734 -38.844 1 93.38 479 LEU A CA 1
ATOM 3771 C C . LEU A 1 479 ? 33.438 -29.203 -38.375 1 93.38 479 LEU A C 1
ATOM 3773 O O . LEU A 1 479 ? 33.531 -30.031 -37.469 1 93.38 479 LEU A O 1
ATOM 3777 N N . GLU A 1 480 ? 34.406 -28.641 -39.031 1 92.56 480 GLU A N 1
ATOM 3778 C CA . GLU A 1 480 ? 35.781 -29.016 -38.656 1 92.56 480 GLU A CA 1
ATOM 3779 C C . GLU A 1 480 ? 36.094 -28.516 -37.25 1 92.56 480 GLU A C 1
ATOM 3781 O O . GLU A 1 480 ? 36.75 -29.234 -36.5 1 92.56 480 GLU A O 1
ATOM 3786 N N . ALA A 1 481 ? 35.688 -27.422 -36.969 1 92.56 481 ALA A N 1
ATOM 3787 C CA . ALA A 1 481 ? 35.906 -26.859 -35.656 1 92.56 481 ALA A CA 1
ATOM 3788 C C . ALA A 1 481 ? 35.25 -27.719 -34.562 1 92.56 481 ALA A C 1
ATOM 3790 O O . ALA A 1 481 ? 35.781 -27.891 -33.5 1 92.56 481 ALA A O 1
ATOM 3791 N N . TRP A 1 482 ? 34.062 -28.219 -34.844 1 94.5 482 TRP A N 1
ATOM 3792 C CA . TRP A 1 482 ? 33.312 -29.047 -33.906 1 94.5 482 TRP A CA 1
ATOM 3793 C C . TRP A 1 482 ? 34 -30.391 -33.719 1 94.5 482 TRP A C 1
ATOM 3795 O O . TRP A 1 482 ? 34.094 -30.922 -32.594 1 94.5 482 TRP A O 1
ATOM 3805 N N . ARG A 1 483 ? 34.562 -30.922 -34.812 1 92.75 483 ARG A N 1
ATOM 3806 C CA . ARG A 1 483 ? 35.281 -32.188 -34.75 1 92.75 483 ARG A CA 1
ATOM 3807 C C . ARG A 1 483 ? 36.562 -32.031 -33.938 1 92.75 483 ARG A C 1
ATOM 3809 O O . ARG A 1 483 ? 36.906 -32.906 -33.125 1 92.75 483 ARG A O 1
ATOM 3816 N N . GLN A 1 484 ? 37.188 -30.922 -34.125 1 89.56 484 GLN A N 1
ATOM 3817 C CA . GLN A 1 484 ? 38.406 -30.641 -33.375 1 89.56 484 GLN A CA 1
ATOM 3818 C C . GLN A 1 484 ? 38.125 -30.406 -31.906 1 89.56 484 GLN A C 1
ATOM 3820 O O . GLN A 1 484 ? 38.938 -30.812 -31.047 1 89.56 484 GLN A O 1
ATOM 3825 N N . ALA A 1 485 ? 37.094 -29.734 -31.672 1 89.94 485 ALA A N 1
ATOM 3826 C CA . ALA A 1 485 ? 36.719 -29.484 -30.281 1 89.94 485 ALA A CA 1
ATOM 3827 C C . ALA A 1 485 ? 36.5 -30.797 -29.531 1 89.94 485 ALA A C 1
ATOM 3829 O O . ALA A 1 485 ? 36.906 -30.922 -28.375 1 89.94 485 ALA A O 1
ATOM 3830 N N . ARG A 1 486 ? 35.906 -31.75 -30.156 1 88.75 486 ARG A N 1
ATOM 3831 C CA . ARG A 1 486 ? 35.656 -33.031 -29.547 1 88.75 486 ARG A CA 1
ATOM 3832 C C . ARG A 1 486 ? 36.969 -33.781 -29.328 1 88.75 486 ARG A C 1
ATOM 3834 O O . ARG A 1 486 ? 37.188 -34.438 -28.297 1 88.75 486 ARG A O 1
ATOM 3841 N N . SER A 1 487 ? 38 -33.75 -30.312 1 81.81 487 SER A N 1
ATOM 3842 C CA . SER A 1 487 ? 39.25 -34.5 -30.297 1 81.81 487 SER A CA 1
ATOM 3843 C C . SER A 1 487 ? 40.25 -33.875 -29.359 1 81.81 487 SER A C 1
ATOM 3845 O O . SER A 1 487 ? 41.062 -34.594 -28.75 1 81.81 487 SER A O 1
ATOM 3847 N N . ALA A 1 488 ? 40.344 -32.594 -29.328 1 66.94 488 ALA A N 1
ATOM 3848 C CA . ALA A 1 488 ? 41.344 -31.906 -28.5 1 66.94 488 ALA A CA 1
ATOM 3849 C C . ALA A 1 488 ? 41.156 -32.281 -27.031 1 66.94 488 ALA A C 1
ATOM 3851 O O . ALA A 1 488 ? 42.156 -32.344 -26.297 1 66.94 488 ALA A O 1
ATOM 3852 N N . ALA A 1 489 ? 40.062 -32.531 -26.578 1 58.06 489 ALA A N 1
ATOM 3853 C CA . ALA A 1 489 ? 39.812 -32.875 -25.188 1 58.06 489 ALA A CA 1
ATOM 3854 C C . ALA A 1 489 ? 40.344 -34.25 -24.859 1 58.06 489 ALA A C 1
ATOM 3856 O O . ALA A 1 489 ? 40.688 -34.562 -23.719 1 58.06 489 ALA A O 1
ATOM 3857 N N . THR A 1 490 ? 40.562 -35.281 -25.875 1 54.72 490 THR A N 1
ATOM 3858 C CA . THR A 1 490 ? 40.969 -36.656 -25.688 1 54.72 490 THR A CA 1
ATOM 3859 C C . THR A 1 490 ? 42.5 -36.781 -25.609 1 54.72 490 THR A C 1
ATOM 3861 O O . THR A 1 490 ? 43.031 -37.656 -24.922 1 54.72 490 THR A O 1
ATOM 3864 N N . ASP A 1 491 ? 43.312 -36.156 -26.438 1 49.84 491 ASP A N 1
ATOM 3865 C CA . ASP A 1 491 ? 44.719 -36.375 -26.547 1 49.84 491 ASP A CA 1
ATOM 3866 C C . ASP A 1 491 ? 45.5 -35.719 -25.391 1 49.84 491 ASP A C 1
ATOM 3868 O O . ASP A 1 491 ? 46.719 -35.844 -25.312 1 49.84 491 ASP A O 1
ATOM 3872 N N . GLY A 1 492 ? 44.938 -35.312 -24.281 1 45.56 492 GLY A N 1
ATOM 3873 C CA . GLY A 1 492 ? 45.688 -34.75 -23.156 1 45.56 492 GLY A CA 1
ATOM 3874 C C . GLY A 1 492 ? 46.438 -33.5 -23.5 1 45.56 492 GLY A C 1
ATOM 3875 O O . GLY A 1 492 ? 47.156 -32.938 -22.672 1 45.56 492 GLY A O 1
ATOM 3876 N N . SER A 1 493 ? 46.594 -33.281 -24.641 1 39.53 493 SER A N 1
ATOM 3877 C CA . SER A 1 493 ? 47.5 -32.219 -25.094 1 39.53 493 SER A CA 1
ATOM 3878 C C . SER A 1 493 ? 46.906 -30.844 -24.797 1 39.53 493 SER A C 1
ATOM 3880 O O . SER A 1 493 ? 45.938 -30.422 -25.406 1 39.53 493 SER A O 1
ATOM 3882 N N . GLY A 1 494 ? 47.312 -30.141 -23.734 1 44.16 494 GLY A N 1
ATOM 3883 C CA . GLY A 1 494 ? 47.25 -28.781 -23.234 1 44.16 494 GLY A CA 1
ATOM 3884 C C . GLY A 1 494 ? 45.906 -28.094 -23.5 1 44.16 494 GLY A C 1
ATOM 3885 O O . GLY A 1 494 ? 45.844 -26.875 -23.609 1 44.16 494 GLY A O 1
ATOM 3886 N N . VAL A 1 495 ? 44.906 -28.703 -24 1 46.19 495 VAL A N 1
ATOM 3887 C CA . VAL A 1 495 ? 43.719 -27.969 -24.375 1 46.19 495 VAL A CA 1
ATOM 3888 C C . VAL A 1 495 ? 43.062 -27.359 -23.125 1 46.19 495 VAL A C 1
ATOM 3890 O O . VAL A 1 495 ? 42.906 -28.047 -22.109 1 46.19 495 VAL A O 1
ATOM 3893 N N . ASP A 1 496 ? 43.094 -26.156 -23.047 1 54.72 496 ASP A N 1
ATOM 3894 C CA . ASP A 1 496 ? 42.406 -25.266 -22.109 1 54.72 496 ASP A CA 1
ATOM 3895 C C . ASP A 1 496 ? 40.906 -25.531 -22.109 1 54.72 496 ASP A C 1
ATOM 3897 O O . ASP A 1 496 ? 40.219 -25.266 -23.094 1 54.72 496 ASP A O 1
ATOM 3901 N N . PHE A 1 497 ? 40.406 -26.453 -21.312 1 63.25 497 PHE A N 1
ATOM 3902 C CA . PHE A 1 497 ? 38.969 -26.766 -21.188 1 63.25 497 PHE A CA 1
ATOM 3903 C C . PHE A 1 497 ? 38.188 -25.531 -20.766 1 63.25 497 PHE A C 1
ATOM 3905 O O . PHE A 1 497 ? 37.031 -25.641 -20.344 1 63.25 497 PHE A O 1
ATOM 3912 N N . ILE A 1 498 ? 38.781 -24.578 -21.031 1 69.38 498 ILE A N 1
ATOM 3913 C CA . ILE A 1 498 ? 38.188 -23.266 -20.828 1 69.38 498 ILE A CA 1
ATOM 3914 C C . ILE A 1 498 ? 37.344 -23.281 -19.547 1 69.38 498 ILE A C 1
ATOM 3916 O O . ILE A 1 498 ? 36.219 -22.781 -19.531 1 69.38 498 ILE A O 1
ATOM 3920 N N . GLY A 1 499 ? 37.719 -24.188 -18.562 1 81.88 499 GLY A N 1
ATOM 3921 C CA . GLY A 1 499 ? 37.031 -24.203 -17.281 1 81.88 499 GLY A CA 1
ATOM 3922 C C . GLY A 1 499 ? 36.125 -25.391 -17.109 1 81.88 499 GLY A C 1
ATOM 3923 O O . GLY A 1 499 ? 35.562 -25.609 -16.031 1 81.88 499 GLY A O 1
ATOM 3924 N N . LEU A 1 500 ? 35.938 -26.297 -18.219 1 90.44 500 LEU A N 1
ATOM 3925 C CA . LEU A 1 500 ? 35.094 -27.469 -18.141 1 90.44 500 LEU A CA 1
ATOM 3926 C C . LEU A 1 500 ? 35.75 -28.594 -17.344 1 90.44 500 LEU A C 1
ATOM 3928 O O . LEU A 1 500 ? 36.938 -28.875 -17.547 1 90.44 500 LEU A O 1
ATOM 3932 N N . HIS A 1 501 ? 35.125 -29.125 -16.391 1 89 501 HIS A N 1
ATOM 3933 C CA . HIS A 1 501 ? 35.562 -30.312 -15.672 1 89 501 HIS A CA 1
ATOM 3934 C C . HIS A 1 501 ? 34.406 -31.109 -15.125 1 89 501 HIS A C 1
ATOM 3936 O O . HIS A 1 501 ? 33.25 -30.625 -15.102 1 89 501 HIS A O 1
ATOM 3942 N N . LEU A 1 502 ? 34.625 -32.375 -14.789 1 89.44 502 LEU A N 1
ATOM 3943 C CA . LEU A 1 502 ? 33.594 -33.25 -14.227 1 89.44 502 LEU A CA 1
ATOM 3944 C C . LEU A 1 502 ? 33.188 -32.781 -12.828 1 89.44 502 LEU A C 1
ATOM 3946 O O . LEU A 1 502 ? 33.969 -32.156 -12.133 1 89.44 502 LEU A O 1
ATOM 3950 N N . PRO A 1 503 ? 31.984 -33 -12.469 1 87.88 503 PRO A N 1
ATOM 3951 C CA . PRO A 1 503 ? 31.547 -32.562 -11.141 1 87.88 503 PRO A CA 1
ATOM 3952 C C . PRO A 1 503 ? 32.25 -33.281 -10.008 1 87.88 503 PRO A C 1
ATOM 3954 O O . PRO A 1 503 ? 32.781 -34.406 -10.211 1 87.88 503 PRO A O 1
ATOM 3957 N N . ASP A 1 504 ? 32.219 -32.625 -8.812 1 85.75 504 ASP A N 1
ATOM 3958 C CA . ASP A 1 504 ? 32.75 -33.25 -7.609 1 85.75 504 ASP A CA 1
ATOM 3959 C C . ASP A 1 504 ? 31.75 -34.25 -7.023 1 85.75 504 ASP A C 1
ATOM 3961 O O . ASP A 1 504 ? 30.578 -34.25 -7.398 1 85.75 504 ASP A O 1
ATOM 3965 N N . ARG A 1 505 ? 32.281 -35.062 -6.109 1 87.81 505 ARG A N 1
ATOM 3966 C CA . ARG A 1 505 ? 31.406 -35.969 -5.395 1 87.81 505 ARG A CA 1
ATOM 3967 C C . ARG A 1 505 ? 30.375 -35.219 -4.57 1 87.81 505 ARG A C 1
ATOM 3969 O O . ARG A 1 505 ? 30.688 -34.156 -3.988 1 87.81 505 ARG A O 1
ATOM 3976 N N . ASN A 1 506 ? 29.188 -35.719 -4.516 1 88.56 506 ASN A N 1
ATOM 3977 C CA . ASN A 1 506 ? 28.078 -35.094 -3.82 1 88.56 506 ASN A CA 1
ATOM 3978 C C . ASN A 1 506 ? 28.141 -35.344 -2.316 1 88.56 506 ASN A C 1
ATOM 3980 O O . ASN A 1 506 ? 27.953 -36.469 -1.867 1 88.56 506 ASN A O 1
ATOM 3984 N N . ASP A 1 507 ? 28.391 -34.312 -1.536 1 86.94 507 ASP A N 1
ATOM 3985 C CA . ASP A 1 507 ? 28.531 -34.469 -0.09 1 86.94 507 ASP A CA 1
ATOM 3986 C C . ASP A 1 507 ? 27.172 -34.375 0.606 1 86.94 507 ASP A C 1
ATOM 3988 O O . ASP A 1 507 ? 27.094 -34.344 1.837 1 86.94 507 ASP A O 1
ATOM 3992 N N . MET A 1 508 ? 26.109 -34.344 -0.109 1 90.62 508 MET A N 1
ATOM 3993 C CA . MET A 1 508 ? 24.781 -34.188 0.508 1 90.62 508 MET A CA 1
ATOM 3994 C C . MET A 1 508 ? 23.969 -35.469 0.39 1 90.62 508 MET A C 1
ATOM 3996 O O . MET A 1 508 ? 22.766 -35.469 0.638 1 90.62 508 MET A O 1
ATOM 4000 N N . LEU A 1 509 ? 24.562 -36.531 -0.013 1 91.12 509 LEU A N 1
ATOM 4001 C CA . LEU A 1 509 ? 23.875 -37.812 -0.042 1 91.12 509 LEU A CA 1
ATOM 4002 C C . LEU A 1 509 ? 23.547 -38.281 1.37 1 91.12 509 LEU A C 1
ATOM 4004 O O . LEU A 1 509 ? 24.406 -38.281 2.254 1 91.12 509 LEU A O 1
ATOM 4008 N N . ALA A 1 510 ? 22.344 -38.688 1.611 1 92.12 510 ALA A N 1
ATOM 4009 C CA . ALA A 1 510 ? 21.875 -39.125 2.928 1 92.12 510 ALA A CA 1
ATOM 4010 C C . ALA A 1 510 ? 22.531 -40.438 3.322 1 92.12 510 ALA A C 1
ATOM 4012 O O . ALA A 1 510 ? 22.719 -41.344 2.48 1 92.12 510 ALA A O 1
ATOM 4013 N N . THR A 1 511 ? 22.859 -40.562 4.559 1 88.81 511 THR A N 1
ATOM 4014 C CA . THR A 1 511 ? 23.438 -41.812 5.09 1 88.81 511 THR A CA 1
ATOM 4015 C C . THR A 1 511 ? 22.609 -42.344 6.246 1 88.81 511 THR A C 1
ATOM 4017 O O . THR A 1 511 ? 22.75 -43.5 6.633 1 88.81 511 THR A O 1
ATOM 4020 N N . ASP A 1 512 ? 21.781 -41.594 6.75 1 91.06 512 ASP A N 1
ATOM 4021 C CA . ASP A 1 512 ? 20.891 -41.969 7.844 1 91.06 512 ASP A CA 1
ATOM 4022 C C . ASP A 1 512 ? 19.438 -41.938 7.391 1 91.06 512 ASP A C 1
ATOM 4024 O O . ASP A 1 512 ? 18.922 -40.906 6.98 1 91.06 512 ASP A O 1
ATOM 4028 N N . PHE A 1 513 ? 18.781 -43.156 7.504 1 91.94 513 PHE A N 1
ATOM 4029 C CA . PHE A 1 513 ? 17.375 -43.25 7.098 1 91.94 513 PHE A CA 1
ATOM 4030 C C . PHE A 1 513 ? 16.516 -43.75 8.258 1 91.94 513 PHE A C 1
ATOM 4032 O O . PHE A 1 513 ? 15.406 -44.25 8.039 1 91.94 513 PHE A O 1
ATOM 4039 N N . GLU A 1 514 ? 17 -43.562 9.445 1 91.06 514 GLU A N 1
ATOM 4040 C CA . GLU A 1 514 ? 16.281 -44.031 10.625 1 91.06 514 GLU A CA 1
ATOM 4041 C C . GLU A 1 514 ? 15.055 -43.156 10.906 1 91.06 514 GLU A C 1
ATOM 4043 O O . GLU A 1 514 ? 15.117 -41.938 10.789 1 91.06 514 GLU A O 1
ATOM 4048 N N . LEU A 1 515 ? 13.953 -43.844 11.25 1 92.06 515 LEU A N 1
ATOM 4049 C CA . LEU A 1 515 ? 12.727 -43.125 11.57 1 92.06 515 LEU A CA 1
ATOM 4050 C C . LEU A 1 515 ? 12.703 -42.688 13.039 1 92.06 515 LEU A C 1
ATOM 4052 O O . LEU A 1 515 ? 13.062 -43.5 13.922 1 92.06 515 LEU A O 1
ATOM 4056 N N . LYS A 1 516 ? 12.383 -41.562 13.211 1 88.62 516 LYS A N 1
ATOM 4057 C CA . LYS A 1 516 ? 12.375 -40.969 14.555 1 88.62 516 LYS A CA 1
ATOM 4058 C C . LYS A 1 516 ? 11.016 -41.156 15.227 1 88.62 516 LYS A C 1
ATOM 4060 O O . LYS A 1 516 ? 9.984 -41.219 14.547 1 88.62 516 LYS A O 1
ATOM 4065 N N . THR A 1 517 ? 11.078 -41.469 16.531 1 77.31 517 THR A N 1
ATOM 4066 C CA . THR A 1 517 ? 9.852 -41.656 17.312 1 77.31 517 THR A CA 1
ATOM 4067 C C . THR A 1 517 ? 9.5 -40.375 18.062 1 77.31 517 THR A C 1
ATOM 4069 O O . THR A 1 517 ? 10.367 -39.781 18.703 1 77.31 517 THR A O 1
ATOM 4072 N N . SER A 1 518 ? 8.625 -39.594 17.641 1 66.12 518 SER A N 1
ATOM 4073 C CA . SER A 1 518 ? 8.25 -38.375 18.375 1 66.12 518 SER A CA 1
ATOM 4074 C C . SER A 1 518 ? 7.039 -38.625 19.266 1 66.12 518 SER A C 1
ATOM 4076 O O . SER A 1 518 ? 6.105 -39.312 18.875 1 66.12 518 SER A O 1
ATOM 4078 N N . PRO A 1 519 ? 7.184 -38.25 20.656 1 54.59 519 PRO A N 1
ATOM 4079 C CA . PRO A 1 519 ? 6.07 -38.438 21.594 1 54.59 519 PRO A CA 1
ATOM 4080 C C . PRO A 1 519 ? 4.805 -37.719 21.141 1 54.59 519 PRO A C 1
ATOM 4082 O O . PRO A 1 519 ? 3.758 -37.844 21.781 1 54.59 519 PRO A O 1
ATOM 4085 N N . TYR A 1 520 ? 4.762 -36.938 20.266 1 55.25 520 TYR A N 1
ATOM 4086 C CA . TYR A 1 520 ? 3.688 -36.062 19.812 1 55.25 520 TYR A CA 1
ATOM 4087 C C . TYR A 1 520 ? 2.422 -36.875 19.531 1 55.25 520 TYR A C 1
ATOM 4089 O O . TYR A 1 520 ? 1.337 -36.281 19.391 1 55.25 520 TYR A O 1
ATOM 4097 N N . ALA A 1 521 ? 2.529 -38.094 19.266 1 47.94 521 ALA A N 1
ATOM 4098 C CA . ALA A 1 521 ? 1.386 -38.938 18.906 1 47.94 521 ALA A CA 1
ATOM 4099 C C . ALA A 1 521 ? 0.287 -38.844 19.969 1 47.94 521 ALA A C 1
ATOM 4101 O O . ALA A 1 521 ? -0.881 -39.125 19.672 1 47.94 521 ALA A O 1
ATOM 4102 N N . VAL A 1 522 ? 0.604 -38.406 21.188 1 41.53 522 VAL A N 1
ATOM 4103 C CA . VAL A 1 522 ? -0.3 -38.469 22.328 1 41.53 522 VAL A CA 1
ATOM 4104 C C . VAL A 1 522 ? -1.224 -37.25 22.328 1 41.53 522 VAL A C 1
ATOM 4106 O O . VAL A 1 522 ? -2.217 -37.188 23.047 1 41.53 522 VAL A O 1
ATOM 4109 N N . PHE A 1 523 ? -0.973 -36.156 21.656 1 43.66 523 PHE A N 1
ATOM 4110 C CA . PHE A 1 523 ? -1.8 -35 21.906 1 43.66 523 PHE A CA 1
ATOM 4111 C C . PHE A 1 523 ? -3.141 -35.094 21.203 1 43.66 523 PHE A C 1
ATOM 4113 O O . PHE A 1 523 ? -3.963 -34.188 21.25 1 43.66 523 PHE A O 1
ATOM 4120 N N . ALA A 1 524 ? -3.424 -36 20.453 1 38.62 524 ALA A N 1
ATOM 4121 C CA . ALA A 1 524 ? -4.77 -36.062 19.875 1 38.62 524 ALA A CA 1
ATOM 4122 C C . ALA A 1 524 ? -5.828 -36.062 20.984 1 38.62 524 ALA A C 1
ATOM 4124 O O . ALA A 1 524 ? -6.98 -35.688 20.734 1 38.62 524 ALA A O 1
ATOM 4125 N N . LYS A 1 525 ? -5.57 -36.75 22.078 1 37.56 525 LYS A N 1
ATOM 4126 C CA . LYS A 1 525 ? -6.758 -37.125 22.844 1 37.56 525 LYS A CA 1
ATOM 4127 C C . LYS A 1 525 ? -7.332 -35.938 23.609 1 37.56 525 LYS A C 1
ATOM 4129 O O . LYS A 1 525 ? -8.414 -36.031 24.188 1 37.56 525 LYS A O 1
ATOM 4134 N N . THR A 1 526 ? -6.496 -34.938 24.156 1 34.84 526 THR A N 1
ATOM 4135 C CA . THR A 1 526 ? -7.145 -34.281 25.281 1 34.84 526 THR A CA 1
ATOM 4136 C C . THR A 1 526 ? -8.281 -33.375 24.797 1 34.84 526 THR A C 1
ATOM 4138 O O . THR A 1 526 ? -9.32 -33.281 25.469 1 34.84 526 THR A O 1
ATOM 4141 N N . ASN A 1 527 ? -7.996 -32.156 24.109 1 33.72 527 ASN A N 1
ATOM 4142 C CA . ASN A 1 527 ? -9.055 -31.172 24.281 1 33.72 527 ASN A CA 1
ATOM 4143 C C . ASN A 1 527 ? -10.336 -31.578 23.562 1 33.72 527 ASN A C 1
ATOM 4145 O O . ASN A 1 527 ? -11.18 -30.734 23.266 1 33.72 527 ASN A O 1
ATOM 4149 N N . THR A 1 528 ? -10.359 -32.531 22.781 1 32.69 528 THR A N 1
ATOM 4150 C CA . THR A 1 528 ? -11.719 -32.594 22.266 1 32.69 528 THR A CA 1
ATOM 4151 C C . THR A 1 528 ? -12.711 -32.938 23.375 1 32.69 528 THR A C 1
ATOM 4153 O O . THR A 1 528 ? -12.773 -34.062 23.844 1 32.69 528 THR A O 1
ATOM 4156 N N . ASN A 1 529 ? -12.766 -32.281 24.516 1 31.83 529 ASN A N 1
ATOM 4157 C CA . ASN A 1 529 ? -14.062 -32.5 25.141 1 31.83 529 ASN A CA 1
ATOM 4158 C C . ASN A 1 529 ? -15.18 -32.594 24.094 1 31.83 529 ASN A C 1
ATOM 4160 O O . ASN A 1 529 ? -16.359 -32.438 24.422 1 31.83 529 ASN A O 1
ATOM 4164 N N . ASP A 1 530 ? -15.062 -31.859 22.953 1 31.22 530 ASP A N 1
ATOM 4165 C CA . ASP A 1 530 ? -16.281 -32.25 22.25 1 31.22 530 ASP A CA 1
ATOM 4166 C C . ASP A 1 530 ? -16.453 -33.75 22.234 1 31.22 530 ASP A C 1
ATOM 4168 O O . ASP A 1 530 ? -15.531 -34.5 21.859 1 31.22 530 ASP A O 1
ATOM 4172 N N . SER A 1 531 ? -17.156 -34.406 23.188 1 30.53 531 SER A N 1
ATOM 4173 C CA . SER A 1 531 ? -17.812 -35.719 23.266 1 30.53 531 SER A CA 1
ATOM 4174 C C . SER A 1 531 ? -17.953 -36.344 21.891 1 30.53 531 SER A C 1
ATOM 4176 O O . SER A 1 531 ? -18.312 -37.5 21.766 1 30.53 531 SER A O 1
ATOM 4178 N N . ASN A 1 532 ? -18.531 -35.469 20.953 1 30.33 532 ASN A N 1
ATOM 4179 C CA . ASN A 1 532 ? -18.75 -36.312 19.781 1 30.33 532 ASN A CA 1
ATOM 4180 C C . ASN A 1 532 ? -17.438 -36.875 19.25 1 30.33 532 ASN A C 1
ATOM 4182 O O . ASN A 1 532 ? -16.547 -36.156 18.812 1 30.33 532 ASN A O 1
ATOM 4186 N N . GLY A 1 533 ? -16.656 -37.781 19.938 1 32.5 533 GLY A N 1
ATOM 4187 C CA . GLY A 1 533 ? -15.625 -38.812 19.75 1 32.5 533 GLY A CA 1
ATOM 4188 C C . GLY A 1 533 ? -15.273 -39.031 18.297 1 32.5 533 GLY A C 1
ATOM 4189 O O . GLY A 1 533 ? -14.297 -39.719 18 1 32.5 533 GLY A O 1
ATOM 4190 N N . ASP A 1 534 ? -16.219 -39.25 17.531 1 33.34 534 ASP A N 1
ATOM 4191 C CA . ASP A 1 534 ? -16.031 -39.812 16.203 1 33.34 534 ASP A CA 1
ATOM 4192 C C . ASP A 1 534 ? -15.32 -38.812 15.281 1 33.34 534 ASP A C 1
ATOM 4194 O O . ASP A 1 534 ? -15.82 -38.5 14.195 1 33.34 534 ASP A O 1
ATOM 4198 N N . ASN A 1 535 ? -14.844 -37.781 15.812 1 40.09 535 ASN A N 1
ATOM 4199 C CA . ASN A 1 535 ? -14.273 -37.062 14.688 1 40.09 535 ASN A CA 1
ATOM 4200 C C . ASN A 1 535 ? -13.289 -37.938 13.898 1 40.09 535 ASN A C 1
ATOM 4202 O O . ASN A 1 535 ? -12.172 -38.156 14.344 1 40.09 535 ASN A O 1
ATOM 4206 N N . GLY A 1 536 ? -13.648 -38.906 13.234 1 43.81 536 GLY A N 1
ATOM 4207 C CA . GLY A 1 536 ? -13.023 -39.844 12.32 1 43.81 536 GLY A CA 1
ATOM 4208 C C . GLY A 1 536 ? -11.508 -39.812 12.398 1 43.81 536 GLY A C 1
ATOM 4209 O O . GLY A 1 536 ? -10.938 -39.25 13.328 1 43.81 536 GLY A O 1
ATOM 4210 N N . ASN A 1 537 ? -10.656 -40.625 11.414 1 55.47 537 ASN A N 1
ATOM 4211 C CA . ASN A 1 537 ? -9.32 -41 10.953 1 55.47 537 ASN A CA 1
ATOM 4212 C C . ASN A 1 537 ? -8.523 -39.781 10.484 1 55.47 537 ASN A C 1
ATOM 4214 O O . ASN A 1 537 ? -7.68 -39.906 9.594 1 55.47 537 ASN A O 1
ATOM 4218 N N . VAL A 1 538 ? -8.805 -38.5 11.062 1 65.38 538 VAL A N 1
ATOM 4219 C CA . VAL A 1 538 ? -7.965 -37.406 10.562 1 65.38 538 VAL A CA 1
ATOM 4220 C C . VAL A 1 538 ? -6.723 -37.281 11.445 1 65.38 538 VAL A C 1
ATOM 4222 O O . VAL A 1 538 ? -6.828 -37.219 12.672 1 65.38 538 VAL A O 1
ATOM 4225 N N . PRO A 1 539 ? -5.59 -37.25 10.812 1 76.12 539 PRO A N 1
ATOM 4226 C CA . PRO A 1 539 ? -4.348 -37.094 11.57 1 76.12 539 PRO A CA 1
ATOM 4227 C C . PRO A 1 539 ? -4.281 -35.75 12.297 1 76.12 539 PRO A C 1
ATOM 4229 O O . PRO A 1 539 ? -4.863 -34.75 11.844 1 76.12 539 PRO A O 1
ATOM 4232 N N . PRO A 1 540 ? -3.682 -35.719 13.445 1 83.75 540 PRO A N 1
ATOM 4233 C CA . PRO A 1 540 ? -3.551 -34.469 14.203 1 83.75 540 PRO A CA 1
ATOM 4234 C C . PRO A 1 540 ? -2.812 -33.375 13.422 1 83.75 540 PRO A C 1
ATOM 4236 O O . PRO A 1 540 ? -1.842 -33.688 12.719 1 83.75 540 PRO A O 1
ATOM 4239 N N . PRO A 1 541 ? -3.27 -32.188 13.484 1 90.81 541 PRO A N 1
ATOM 4240 C CA . PRO A 1 541 ? -2.645 -31.062 12.758 1 90.81 541 PRO A CA 1
ATOM 4241 C C . PRO A 1 541 ? -1.342 -30.594 13.398 1 90.81 541 PRO A C 1
ATOM 4243 O O . PRO A 1 541 ? -1.008 -31.031 14.508 1 90.81 541 PRO A O 1
ATOM 4246 N N . PRO A 1 542 ? -0.576 -29.703 12.719 1 93.81 542 PRO A N 1
ATOM 4247 C CA . PRO A 1 542 ? 0.656 -29.156 13.281 1 93.81 542 PRO A CA 1
ATOM 4248 C C . PRO A 1 542 ? 0.41 -28.328 14.547 1 93.81 542 PRO A C 1
ATOM 4250 O O . PRO A 1 542 ? -0.656 -27.734 14.695 1 93.81 542 PRO A O 1
ATOM 4253 N N . ARG A 1 543 ? 1.38 -28.281 15.367 1 92.81 543 ARG A N 1
ATOM 4254 C CA . ARG A 1 543 ? 1.347 -27.484 16.594 1 92.81 543 ARG A CA 1
ATOM 4255 C C . ARG A 1 543 ? 2.393 -26.375 16.547 1 92.81 543 ARG A C 1
ATOM 4257 O O . ARG A 1 543 ? 3.418 -26.516 15.875 1 92.81 543 ARG A O 1
ATOM 4264 N N . CYS A 1 544 ? 2.104 -25.312 17.281 1 94.75 544 CYS A N 1
ATOM 4265 C CA . CYS A 1 544 ? 3.004 -24.172 17.297 1 94.75 544 CYS A CA 1
ATOM 4266 C C . CYS A 1 544 ? 4.035 -24.297 18.406 1 94.75 544 CYS A C 1
ATOM 4268 O O . CYS A 1 544 ? 3.68 -24.328 19.594 1 94.75 544 CYS A O 1
ATOM 4270 N N . LEU A 1 545 ? 5.285 -24.359 18.078 1 93.56 545 LEU A N 1
ATOM 4271 C CA . LEU A 1 545 ? 6.367 -24.531 19.047 1 93.56 545 LEU A CA 1
ATOM 4272 C C . LEU A 1 545 ? 6.863 -23.188 19.547 1 93.56 545 LEU A C 1
ATOM 4274 O O . LEU A 1 545 ? 7.301 -23.062 20.688 1 93.56 545 LEU A O 1
ATOM 4278 N N . LEU A 1 546 ? 6.941 -22.266 18.609 1 94.06 546 LEU A N 1
ATOM 4279 C CA . LEU A 1 546 ? 7.422 -20.922 18.922 1 94.06 546 LEU A CA 1
ATOM 4280 C C . LEU A 1 546 ? 6.465 -19.859 18.375 1 94.06 546 LEU A C 1
ATOM 4282 O O . LEU A 1 546 ? 5.906 -20.016 17.297 1 94.06 546 LEU A O 1
ATOM 4286 N N . ASP A 1 547 ? 6.227 -18.797 19.141 1 93.88 547 ASP A N 1
ATOM 4287 C CA . ASP A 1 547 ? 5.422 -17.656 18.719 1 93.88 547 ASP A CA 1
ATOM 4288 C C . ASP A 1 547 ? 5.988 -16.344 19.266 1 93.88 547 ASP A C 1
ATOM 4290 O O . ASP A 1 547 ? 5.648 -15.945 20.391 1 93.88 547 ASP A O 1
ATOM 4294 N N . THR A 1 548 ? 6.816 -15.727 18.5 1 93.44 548 THR A N 1
ATOM 4295 C CA . THR A 1 548 ? 7.414 -14.445 18.844 1 93.44 548 THR A CA 1
ATOM 4296 C C . THR A 1 548 ? 7.125 -13.406 17.766 1 93.44 548 THR A C 1
ATOM 4298 O O . THR A 1 548 ? 6.438 -13.695 16.781 1 93.44 548 THR A O 1
ATOM 4301 N N . ASP A 1 549 ? 7.598 -12.227 17.969 1 90.62 549 ASP A N 1
ATOM 4302 C CA . ASP A 1 549 ? 7.387 -11.156 17 1 90.62 549 ASP A CA 1
ATOM 4303 C C . ASP A 1 549 ? 8.125 -11.438 15.695 1 90.62 549 ASP A C 1
ATOM 4305 O O . ASP A 1 549 ? 7.734 -10.945 14.633 1 90.62 549 ASP A O 1
ATOM 4309 N N . THR A 1 550 ? 9.141 -12.32 15.789 1 95.38 550 THR A N 1
ATOM 4310 C CA . THR A 1 550 ? 9.953 -12.531 14.594 1 95.38 550 THR A CA 1
ATOM 4311 C C . THR A 1 550 ? 9.789 -13.961 14.07 1 95.38 550 THR A C 1
ATOM 4313 O O . THR A 1 550 ? 10.312 -14.297 13.008 1 95.38 550 THR A O 1
ATOM 4316 N N . CYS A 1 551 ? 9.062 -14.797 14.875 1 96.56 551 CYS A N 1
ATOM 4317 C CA . CYS A 1 551 ? 9.016 -16.188 14.406 1 96.56 551 CYS A CA 1
ATOM 4318 C C . CYS A 1 551 ? 7.773 -16.891 14.914 1 96.56 551 CYS A C 1
ATOM 4320 O O . CYS A 1 551 ? 7.41 -16.766 16.078 1 96.56 551 CYS A O 1
ATOM 4322 N N . ARG A 1 552 ? 7.117 -17.578 14.164 1 96.12 552 ARG A N 1
ATOM 4323 C CA . ARG A 1 552 ? 6.102 -18.578 14.469 1 96.12 552 ARG A CA 1
ATOM 4324 C C . ARG A 1 552 ? 6.457 -19.922 13.852 1 96.12 552 ARG A C 1
ATOM 4326 O O . ARG A 1 552 ? 6.438 -20.078 12.625 1 96.12 552 ARG A O 1
ATOM 4333 N N . LEU A 1 553 ? 6.75 -20.922 14.602 1 97.5 553 LEU A N 1
ATOM 4334 C CA . LEU A 1 553 ? 7.23 -22.219 14.141 1 97.5 553 LEU A CA 1
ATOM 4335 C C . LEU A 1 553 ? 6.176 -23.297 14.367 1 97.5 553 LEU A C 1
ATOM 4337 O O . LEU A 1 553 ? 5.793 -23.562 15.508 1 97.5 553 LEU A O 1
ATOM 4341 N N . TRP A 1 554 ? 5.68 -23.828 13.289 1 96.94 554 TRP A N 1
ATOM 4342 C CA . TRP A 1 554 ? 4.762 -24.953 13.32 1 96.94 554 TRP A CA 1
ATOM 4343 C C . TRP A 1 554 ? 5.512 -26.281 13.141 1 96.94 554 TRP A C 1
ATOM 4345 O O . TRP A 1 554 ? 6.445 -26.359 12.344 1 96.94 554 TRP A O 1
ATOM 4355 N N . TYR A 1 555 ? 5.117 -27.328 13.891 1 95.12 555 TYR A N 1
ATOM 4356 C CA . TYR A 1 555 ? 5.812 -28.609 13.914 1 95.12 555 TYR A CA 1
ATOM 4357 C C . TYR A 1 555 ? 4.82 -29.766 13.852 1 95.12 555 TYR A C 1
ATOM 4359 O O . TYR A 1 555 ? 3.791 -29.75 14.539 1 95.12 555 TYR A O 1
ATOM 4367 N N . LYS A 1 556 ? 5.117 -30.75 12.992 1 94.19 556 LYS A N 1
ATOM 4368 C CA . LYS A 1 556 ? 4.352 -31.984 12.93 1 94.19 556 LYS A CA 1
ATOM 4369 C C . LYS A 1 556 ? 5.234 -33.156 12.516 1 94.19 556 LYS A C 1
ATOM 4371 O O . LYS A 1 556 ? 5.875 -33.125 11.461 1 94.19 556 LYS A O 1
ATOM 4376 N N . PRO A 1 557 ? 5.336 -34.188 13.336 1 92.25 557 PRO A N 1
ATOM 4377 C CA . PRO A 1 557 ? 6.055 -35.406 12.922 1 92.25 557 PRO A CA 1
ATOM 4378 C C . PRO A 1 557 ? 5.25 -36.25 11.953 1 92.25 557 PRO A C 1
ATOM 4380 O O . PRO A 1 557 ? 4.016 -36.219 11.961 1 92.25 557 PRO A O 1
ATOM 4383 N N . ASP A 1 558 ? 5.961 -37 11.125 1 91 558 ASP A N 1
ATOM 4384 C CA . ASP A 1 558 ? 5.293 -37.906 10.203 1 91 558 ASP A CA 1
ATOM 4385 C C . ASP A 1 558 ? 4.93 -39.219 10.891 1 91 558 ASP A C 1
ATOM 4387 O O . ASP A 1 558 ? 5.781 -40.094 11.055 1 91 558 ASP A O 1
ATOM 4391 N N . THR A 1 559 ? 3.76 -39.375 11.195 1 83.88 559 THR A N 1
ATOM 4392 C CA . THR A 1 559 ? 3.297 -40.594 11.82 1 83.88 559 THR A CA 1
ATOM 4393 C C . THR A 1 559 ? 2.41 -41.406 10.867 1 83.88 559 THR A C 1
ATOM 4395 O O . THR A 1 559 ? 1.966 -42.5 11.188 1 83.88 559 THR A O 1
ATOM 4398 N N . GLU A 1 560 ? 2.236 -40.906 9.828 1 84.31 560 GLU A N 1
ATOM 4399 C CA . GLU A 1 560 ? 1.296 -41.5 8.898 1 84.31 560 GLU A CA 1
ATOM 4400 C C . GLU A 1 560 ? 2.029 -42.281 7.797 1 84.31 560 GLU A C 1
ATOM 4402 O O . GLU A 1 560 ? 1.696 -43.438 7.508 1 84.31 560 GLU A O 1
ATOM 4407 N N . PHE A 1 561 ? 3.004 -41.719 7.211 1 87.62 561 PHE A N 1
ATOM 4408 C CA . PHE A 1 561 ? 3.656 -42.312 6.051 1 87.62 561 PHE A CA 1
ATOM 4409 C C . PHE A 1 561 ? 4.98 -42.969 6.441 1 87.62 561 PHE A C 1
ATOM 4411 O O . PHE A 1 561 ? 5.508 -43.812 5.715 1 87.62 561 PHE A O 1
ATOM 4418 N N . ARG A 1 562 ? 5.594 -42.469 7.496 1 88.25 562 ARG A N 1
ATOM 4419 C CA . ARG A 1 562 ? 6.816 -43 8.07 1 88.25 562 ARG A CA 1
ATOM 4420 C C . ARG A 1 562 ? 7.945 -43.031 7.039 1 88.25 562 ARG A C 1
ATOM 4422 O O . ARG A 1 562 ? 8.547 -44.062 6.785 1 88.25 562 ARG A O 1
ATOM 4429 N N . MET A 1 563 ? 8.141 -41.969 6.438 1 91.94 563 MET A N 1
ATOM 4430 C CA . MET A 1 563 ? 9.219 -41.75 5.48 1 91.94 563 MET A CA 1
ATOM 4431 C C . MET A 1 563 ? 10.391 -41.031 6.141 1 91.94 563 MET A C 1
ATOM 4433 O O . MET A 1 563 ? 10.195 -40.188 7.012 1 91.94 563 MET A O 1
ATOM 4437 N N . PRO A 1 564 ? 11.609 -41.344 5.797 1 94.44 564 PRO A N 1
ATOM 4438 C CA . PRO A 1 564 ? 12.758 -40.594 6.32 1 94.44 564 PRO A CA 1
ATOM 4439 C C . PRO A 1 564 ? 12.961 -39.25 5.617 1 94.44 564 PRO A C 1
ATOM 4441 O O . PRO A 1 564 ? 14.086 -38.906 5.238 1 94.44 564 PRO A O 1
ATOM 4444 N N . LYS A 1 565 ? 11.93 -38.562 5.395 1 96 565 LYS A N 1
ATOM 4445 C CA . LYS A 1 565 ? 11.922 -37.281 4.676 1 96 565 LYS A CA 1
ATOM 4446 C C . LYS A 1 565 ? 11.344 -36.188 5.535 1 96 565 LYS A C 1
ATOM 4448 O O . LYS A 1 565 ? 10.68 -36.438 6.539 1 96 565 LYS A O 1
ATOM 4453 N N . VAL A 1 566 ? 11.664 -34.938 5.152 1 96.75 566 VAL A N 1
ATOM 4454 C CA . VAL A 1 566 ? 11.148 -33.781 5.859 1 96.75 566 VAL A CA 1
ATOM 4455 C C . VAL A 1 566 ? 10.805 -32.656 4.855 1 96.75 566 VAL A C 1
ATOM 4457 O O . VAL A 1 566 ? 11.453 -32.531 3.812 1 96.75 566 VAL A O 1
ATOM 4460 N N . ASN A 1 567 ? 9.758 -31.984 5.086 1 98 567 ASN A N 1
ATOM 4461 C CA . ASN A 1 567 ? 9.375 -30.781 4.363 1 98 567 ASN A CA 1
ATOM 4462 C C . ASN A 1 567 ? 9.5 -29.547 5.242 1 98 567 ASN A C 1
ATOM 4464 O O . ASN A 1 567 ? 8.898 -29.469 6.316 1 98 567 ASN A O 1
ATOM 4468 N N . ILE A 1 568 ? 10.305 -28.625 4.844 1 98.31 568 ILE A N 1
ATOM 4469 C CA . ILE A 1 568 ? 10.5 -27.359 5.535 1 98.31 568 ILE A CA 1
ATOM 4470 C C . ILE A 1 568 ? 9.969 -26.203 4.676 1 98.31 568 ILE A C 1
ATOM 4472 O O . ILE A 1 568 ? 10.562 -25.859 3.656 1 98.31 568 ILE A O 1
ATOM 4476 N N . MET A 1 569 ? 8.898 -25.625 5.082 1 98.06 569 MET A N 1
ATOM 4477 C CA . MET A 1 569 ? 8.281 -24.516 4.352 1 98.06 569 MET A CA 1
ATOM 4478 C C . MET A 1 569 ? 8.375 -23.219 5.145 1 98.06 569 MET A C 1
ATOM 4480 O O . MET A 1 569 ? 7.945 -23.172 6.297 1 98.06 569 MET A O 1
ATOM 4484 N N . CYS A 1 570 ? 8.953 -22.219 4.496 1 97.12 570 CYS A N 1
ATOM 4485 C CA . CYS A 1 570 ? 9.18 -20.938 5.164 1 97.12 570 CYS A CA 1
ATOM 4486 C C . CYS A 1 570 ? 8.555 -19.797 4.367 1 97.12 570 CYS A C 1
ATOM 4488 O O . CYS A 1 570 ? 8.586 -19.797 3.135 1 97.12 570 CYS A O 1
ATOM 4490 N N . VAL A 1 571 ? 8.008 -18.875 5.07 1 96.5 571 VAL A N 1
ATOM 4491 C CA . VAL A 1 571 ? 7.637 -17.594 4.465 1 96.5 571 VAL A CA 1
ATOM 4492 C C . VAL A 1 571 ? 8.219 -16.438 5.289 1 96.5 571 VAL A C 1
ATOM 4494 O O . VAL A 1 571 ? 8.078 -16.422 6.516 1 96.5 571 VAL A O 1
ATOM 4497 N N . LEU A 1 572 ? 9.023 -15.633 4.668 1 96.75 572 LEU A N 1
ATOM 4498 C CA . LEU A 1 572 ? 9.445 -14.359 5.246 1 96.75 572 LEU A CA 1
ATOM 4499 C C . LEU A 1 572 ? 8.367 -13.297 5.047 1 96.75 572 LEU A C 1
ATOM 4501 O O . LEU A 1 572 ? 8.406 -12.547 4.066 1 96.75 572 LEU A O 1
ATOM 4505 N N . ARG A 1 573 ? 7.512 -13.172 6.008 1 94.81 573 ARG A N 1
ATOM 4506 C CA . ARG A 1 573 ? 6.379 -12.266 5.887 1 94.81 573 ARG A CA 1
ATOM 4507 C C . ARG A 1 573 ? 6.828 -10.812 6.004 1 94.81 573 ARG A C 1
ATOM 4509 O O . ARG A 1 573 ? 7.383 -10.406 7.031 1 94.81 573 ARG A O 1
ATOM 4516 N N . SER A 1 574 ? 6.625 -10.117 4.996 1 92.75 574 SER A N 1
ATOM 4517 C CA . SER A 1 574 ? 7.004 -8.711 4.945 1 92.75 574 SER A CA 1
ATOM 4518 C C . SER A 1 574 ? 6.215 -7.961 3.877 1 92.75 574 SER A C 1
ATOM 4520 O O . SER A 1 574 ? 6.055 -8.453 2.758 1 92.75 574 SER A O 1
ATOM 4522 N N . ALA A 1 575 ? 5.711 -6.793 4.199 1 89.31 575 ALA A N 1
ATOM 4523 C CA . ALA A 1 575 ? 4.973 -5.973 3.242 1 89.31 575 ALA A CA 1
ATOM 4524 C C . ALA A 1 575 ? 5.887 -5.469 2.131 1 89.31 575 ALA A C 1
ATOM 4526 O O . ALA A 1 575 ? 5.418 -5.098 1.052 1 89.31 575 ALA A O 1
ATOM 4527 N N . THR A 1 576 ? 7.168 -5.453 2.367 1 90.38 576 THR A N 1
ATOM 4528 C CA . THR A 1 576 ? 8.164 -4.945 1.426 1 90.38 576 THR A CA 1
ATOM 4529 C C . THR A 1 576 ? 8.078 -5.695 0.098 1 90.38 576 THR A C 1
ATOM 4531 O O . THR A 1 576 ? 8.359 -5.125 -0.958 1 90.38 576 THR A O 1
ATOM 4534 N N . ALA A 1 577 ? 7.609 -6.906 0.137 1 92.44 577 ALA A N 1
ATOM 4535 C CA . ALA A 1 577 ? 7.633 -7.77 -1.041 1 92.44 577 ALA A CA 1
ATOM 4536 C C . ALA A 1 577 ? 6.535 -7.379 -2.029 1 92.44 577 ALA A C 1
ATOM 4538 O O . ALA A 1 577 ? 6.594 -7.746 -3.205 1 92.44 577 ALA A O 1
ATOM 4539 N N . TYR A 1 578 ? 5.555 -6.531 -1.557 1 91.88 578 TYR A N 1
ATOM 4540 C CA . TYR A 1 578 ? 4.414 -6.355 -2.451 1 91.88 578 TYR A CA 1
ATOM 4541 C C . TYR A 1 578 ? 3.775 -4.988 -2.256 1 91.88 578 TYR A C 1
ATOM 4543 O O . TYR A 1 578 ? 2.678 -4.73 -2.756 1 91.88 578 TYR A O 1
ATOM 4551 N N . GLU A 1 579 ? 4.398 -4.07 -1.603 1 88.56 579 GLU A N 1
ATOM 4552 C CA . GLU A 1 579 ? 3.805 -2.793 -1.221 1 88.56 579 GLU A CA 1
ATOM 4553 C C . GLU A 1 579 ? 3.678 -1.862 -2.422 1 88.56 579 GLU A C 1
ATOM 4555 O O . GLU A 1 579 ? 2.9 -0.905 -2.393 1 88.56 579 GLU A O 1
ATOM 4560 N N . SER A 1 580 ? 4.383 -2.088 -3.508 1 89.88 580 SER A N 1
ATOM 4561 C CA . SER A 1 580 ? 4.324 -1.313 -4.742 1 89.88 580 SER A CA 1
ATOM 4562 C C . SER A 1 580 ? 4.672 -2.174 -5.953 1 89.88 580 SER A C 1
ATOM 4564 O O . SER A 1 580 ? 5.156 -3.297 -5.805 1 89.88 580 SER A O 1
ATOM 4566 N N . VAL A 1 581 ? 4.41 -1.608 -7.156 1 92.38 581 VAL A N 1
ATOM 4567 C CA . VAL A 1 581 ? 4.762 -2.324 -8.375 1 92.38 581 VAL A CA 1
ATOM 4568 C C . VAL A 1 581 ? 6.27 -2.555 -8.422 1 92.38 581 VAL A C 1
ATOM 4570 O O . VAL A 1 581 ? 6.73 -3.648 -8.766 1 92.38 581 VAL A O 1
ATOM 4573 N N . THR A 1 582 ? 7.012 -1.562 -7.977 1 92.69 582 THR A N 1
ATOM 4574 C CA . THR A 1 582 ? 8.469 -1.649 -7.98 1 92.69 582 THR A CA 1
ATOM 4575 C C . THR A 1 582 ? 8.945 -2.748 -7.035 1 92.69 582 THR A C 1
ATOM 4577 O O . THR A 1 582 ? 9.789 -3.566 -7.402 1 92.69 582 THR A O 1
ATOM 4580 N N . GLN A 1 583 ? 8.383 -2.742 -5.844 1 93 583 GLN A N 1
ATOM 4581 C CA . GLN A 1 583 ? 8.781 -3.742 -4.859 1 93 583 GLN A CA 1
ATOM 4582 C C . GLN A 1 583 ? 8.391 -5.148 -5.316 1 93 583 GLN A C 1
ATOM 4584 O O . GLN A 1 583 ? 9.125 -6.109 -5.07 1 93 583 GLN A O 1
ATOM 4589 N N . SER A 1 584 ? 7.23 -5.281 -5.953 1 95.06 584 SER A N 1
ATOM 4590 C CA . SER A 1 584 ? 6.797 -6.586 -6.445 1 95.06 584 SER A CA 1
ATOM 4591 C C . SER A 1 584 ? 7.762 -7.129 -7.492 1 95.06 584 SER A C 1
ATOM 4593 O O . SER A 1 584 ? 8.047 -8.328 -7.52 1 95.06 584 SER A O 1
ATOM 4595 N N . VAL A 1 585 ? 8.25 -6.277 -8.406 1 96.81 585 VAL A N 1
ATOM 4596 C CA . VAL A 1 585 ? 9.203 -6.688 -9.43 1 96.81 585 VAL A CA 1
ATOM 4597 C C . VAL A 1 585 ? 10.547 -7.008 -8.789 1 96.81 585 VAL A C 1
ATOM 4599 O O . VAL A 1 585 ? 11.195 -7.992 -9.148 1 96.81 585 VAL A O 1
ATOM 4602 N N . LEU A 1 586 ? 10.938 -6.191 -7.816 1 97.12 586 LEU A N 1
ATOM 4603 C CA . LEU A 1 586 ? 12.188 -6.438 -7.105 1 97.12 586 LEU A CA 1
ATOM 4604 C C . LEU A 1 586 ? 12.133 -7.758 -6.344 1 97.12 586 LEU A C 1
ATOM 4606 O O . LEU A 1 586 ? 13.141 -8.461 -6.23 1 97.12 586 LEU A O 1
ATOM 4610 N N . ALA A 1 587 ? 10.969 -8.062 -5.801 1 97.06 587 ALA A N 1
ATOM 4611 C CA . ALA A 1 587 ? 10.789 -9.344 -5.129 1 97.06 587 ALA A CA 1
ATOM 4612 C C . ALA A 1 587 ? 11.016 -10.508 -6.094 1 97.06 587 ALA A C 1
ATOM 4614 O O . ALA A 1 587 ? 11.68 -11.492 -5.746 1 97.06 587 ALA A O 1
ATOM 4615 N N . SER A 1 588 ? 10.445 -10.391 -7.281 1 97.38 588 SER A N 1
ATOM 4616 C CA . SER A 1 588 ? 10.656 -11.422 -8.297 1 97.38 588 SER A CA 1
ATOM 4617 C C . SER A 1 588 ? 12.125 -11.523 -8.688 1 97.38 588 SER A C 1
ATOM 4619 O O . SER A 1 588 ? 12.664 -12.617 -8.812 1 97.38 588 SER A O 1
ATOM 4621 N N . LEU A 1 589 ? 12.758 -10.359 -8.898 1 97.12 589 LEU A N 1
ATOM 4622 C CA . LEU A 1 589 ? 14.172 -10.32 -9.234 1 97.12 589 LEU A CA 1
ATOM 4623 C C . LEU A 1 589 ? 15.008 -10.961 -8.133 1 97.12 589 LEU A C 1
ATOM 4625 O O . LEU A 1 589 ? 15.938 -11.719 -8.414 1 97.12 589 LEU A O 1
ATOM 4629 N N . TRP A 1 590 ? 14.641 -10.594 -6.938 1 97.31 590 TRP A N 1
ATOM 4630 C CA . TRP A 1 590 ? 15.375 -11.109 -5.789 1 97.31 590 TRP A CA 1
ATOM 4631 C C . TRP A 1 590 ? 15.242 -12.625 -5.684 1 97.31 590 TRP A C 1
ATOM 4633 O O . TRP A 1 590 ? 16.219 -13.328 -5.418 1 97.31 590 TRP A O 1
ATOM 4643 N N . SER A 1 591 ? 14.047 -13.18 -5.848 1 96.62 591 SER A N 1
ATOM 4644 C CA . SER A 1 591 ? 13.797 -14.617 -5.785 1 96.62 591 SER A CA 1
ATOM 4645 C C . SER A 1 591 ? 14.578 -15.359 -6.859 1 96.62 591 SER A C 1
ATOM 4647 O O . SER A 1 591 ? 15.227 -16.375 -6.574 1 96.62 591 SER A O 1
ATOM 4649 N N . GLU A 1 592 ? 14.555 -14.867 -8.094 1 95.44 592 GLU A N 1
ATOM 4650 C CA . GLU A 1 592 ? 15.297 -15.477 -9.195 1 95.44 592 GLU A CA 1
ATOM 4651 C C . GLU A 1 592 ? 16.797 -15.414 -8.945 1 95.44 592 GLU A C 1
ATOM 4653 O O . GLU A 1 592 ? 17.531 -16.359 -9.266 1 95.44 592 GLU A O 1
ATOM 4658 N N . THR A 1 593 ? 17.266 -14.297 -8.43 1 96.19 593 THR A N 1
ATOM 4659 C CA . THR A 1 593 ? 18.688 -14.133 -8.141 1 96.19 593 THR A CA 1
ATOM 4660 C C . THR A 1 593 ? 19.125 -15.086 -7.039 1 96.19 593 THR A C 1
ATOM 4662 O O . THR A 1 593 ? 20.188 -15.703 -7.133 1 96.19 593 THR A O 1
ATOM 4665 N N . ALA A 1 594 ? 18.297 -15.203 -6.012 1 95.56 594 ALA A N 1
ATOM 4666 C CA . ALA A 1 594 ? 18.609 -16.125 -4.922 1 95.56 594 ALA A CA 1
ATOM 4667 C C . ALA A 1 594 ? 18.703 -17.562 -5.426 1 95.56 594 ALA A C 1
ATOM 4669 O O . ALA A 1 594 ? 19.625 -18.297 -5.055 1 95.56 594 ALA A O 1
ATOM 4670 N N . ASP A 1 595 ? 17.766 -17.953 -6.238 1 93.62 595 ASP A N 1
ATOM 4671 C CA . ASP A 1 595 ? 17.797 -19.281 -6.832 1 93.62 595 ASP A CA 1
ATOM 4672 C C . ASP A 1 595 ? 19.078 -19.484 -7.645 1 93.62 595 ASP A C 1
ATOM 4674 O O . ASP A 1 595 ? 19.703 -20.547 -7.574 1 93.62 595 ASP A O 1
ATOM 4678 N N . GLU A 1 596 ? 19.453 -18.5 -8.422 1 89 596 GLU A N 1
ATOM 4679 C CA . GLU A 1 596 ? 20.656 -18.578 -9.25 1 89 596 GLU A CA 1
ATOM 4680 C C . GLU A 1 596 ? 21.906 -18.688 -8.391 1 89 596 GLU A C 1
ATOM 4682 O O . GLU A 1 596 ? 22.828 -19.453 -8.727 1 89 596 GLU A O 1
ATOM 4687 N N . LEU A 1 597 ? 21.953 -17.938 -7.367 1 91.31 597 LEU A N 1
ATOM 4688 C CA . LEU A 1 597 ? 23.109 -17.984 -6.477 1 91.31 597 LEU A CA 1
ATOM 4689 C C . LEU A 1 597 ? 23.234 -19.359 -5.809 1 91.31 597 LEU A C 1
ATOM 4691 O O . LEU A 1 597 ? 24.344 -19.828 -5.539 1 91.31 597 LEU A O 1
ATOM 4695 N N . CYS A 1 598 ? 22.078 -20.016 -5.578 1 91.75 598 CYS A N 1
ATOM 4696 C CA . CYS A 1 598 ? 22.078 -21.312 -4.918 1 91.75 598 CYS A CA 1
ATOM 4697 C C . CYS A 1 598 ? 22.328 -22.438 -5.918 1 91.75 598 CYS A C 1
ATOM 4699 O O . CYS A 1 598 ? 22.578 -23.578 -5.523 1 91.75 598 CYS A O 1
ATOM 4701 N N . ASN A 1 599 ? 22.375 -22.188 -7.176 1 84.38 599 ASN A N 1
ATOM 4702 C CA . ASN A 1 599 ? 22.562 -23.203 -8.211 1 84.38 599 ASN A CA 1
ATOM 4703 C C . ASN A 1 599 ? 23.906 -23.891 -8.07 1 84.38 599 ASN A C 1
ATOM 4705 O O . ASN A 1 599 ? 24.078 -25.031 -8.516 1 84.38 599 ASN A O 1
ATOM 4709 N N . VAL A 1 600 ? 24.844 -23.234 -7.367 1 80.06 600 VAL A N 1
ATOM 4710 C CA . VAL A 1 600 ? 26.188 -23.781 -7.168 1 80.06 600 VAL A CA 1
ATOM 4711 C C . VAL A 1 600 ? 26.094 -25.109 -6.414 1 80.06 600 VAL A C 1
ATOM 4713 O O . VAL A 1 600 ? 26.906 -26 -6.633 1 80.06 600 VAL A O 1
ATOM 4716 N N . PHE A 1 601 ? 24.984 -25.203 -5.625 1 88.19 601 PHE A N 1
ATOM 4717 C CA . PHE A 1 601 ? 24.906 -26.422 -4.844 1 88.19 601 PHE A CA 1
ATOM 4718 C C . PHE A 1 601 ? 23.516 -27.062 -4.98 1 88.19 601 PHE A C 1
ATOM 4720 O O . PHE A 1 601 ? 23.312 -28.219 -4.586 1 88.19 601 PHE A O 1
ATOM 4727 N N . SER A 1 602 ? 22.562 -26.438 -5.57 1 87.38 602 SER A N 1
ATOM 4728 C CA . SER A 1 602 ? 21.188 -26.953 -5.594 1 87.38 602 SER A CA 1
ATOM 4729 C C . SER A 1 602 ? 21.062 -28.156 -6.531 1 87.38 602 SER A C 1
ATOM 4731 O O . SER A 1 602 ? 20.234 -29.031 -6.309 1 87.38 602 SER A O 1
ATOM 4733 N N . TYR A 1 603 ? 21.812 -28.172 -7.555 1 82.12 603 TYR A N 1
ATOM 4734 C CA . TYR A 1 603 ? 21.781 -29.328 -8.43 1 82.12 603 TYR A CA 1
ATOM 4735 C C . TYR A 1 603 ? 22.266 -30.578 -7.699 1 82.12 603 TYR A C 1
ATOM 4737 O O . TYR A 1 603 ? 21.609 -31.625 -7.762 1 82.12 603 TYR A O 1
ATOM 4745 N N . ALA A 1 604 ? 23.406 -30.438 -7.055 1 85.19 604 ALA A N 1
ATOM 4746 C CA . ALA A 1 604 ? 23.922 -31.547 -6.254 1 85.19 604 ALA A CA 1
ATOM 4747 C C . ALA A 1 604 ? 22.906 -31.969 -5.195 1 85.19 604 ALA A C 1
ATOM 4749 O O . ALA A 1 604 ? 22.75 -33.156 -4.922 1 85.19 604 ALA A O 1
ATOM 4750 N N . ALA A 1 605 ? 22.25 -31.047 -4.652 1 91.69 605 ALA A N 1
ATOM 4751 C CA . ALA A 1 605 ? 21.219 -31.344 -3.666 1 91.69 605 ALA A CA 1
ATOM 4752 C C . ALA A 1 605 ? 20.094 -32.156 -4.285 1 91.69 605 ALA A C 1
ATOM 4754 O O . ALA A 1 605 ? 19.625 -33.125 -3.691 1 91.69 605 ALA A O 1
ATOM 4755 N N . SER A 1 606 ? 19.641 -31.781 -5.414 1 90.06 606 SER A N 1
ATOM 4756 C CA . SER A 1 606 ? 18.547 -32.469 -6.086 1 90.06 606 SER A CA 1
ATOM 4757 C C . SER A 1 606 ? 18.922 -33.938 -6.391 1 90.06 606 SER A C 1
ATOM 4759 O O . SER A 1 606 ? 18.094 -34.812 -6.293 1 90.06 606 SER A O 1
ATOM 4761 N N . MET A 1 607 ? 20.109 -34.156 -6.68 1 83.5 607 MET A N 1
ATOM 4762 C CA . MET A 1 607 ? 20.609 -35.5 -6.945 1 83.5 607 MET A CA 1
ATOM 4763 C C . MET A 1 607 ? 20.625 -36.344 -5.672 1 83.5 607 MET A C 1
ATOM 4765 O O . MET A 1 607 ? 20.484 -37.562 -5.727 1 83.5 607 MET A O 1
ATOM 4769 N N . ALA A 1 608 ? 20.75 -35.656 -4.621 1 89.06 608 ALA A N 1
ATOM 4770 C CA . ALA A 1 608 ? 20.781 -36.312 -3.326 1 89.06 608 ALA A CA 1
ATOM 4771 C C . ALA A 1 608 ? 19.391 -36.438 -2.723 1 89.06 608 ALA A C 1
ATOM 4773 O O . ALA A 1 608 ? 19.234 -36.812 -1.565 1 89.06 608 ALA A O 1
ATOM 4774 N N . GLY A 1 609 ? 18.391 -36.062 -3.498 1 90.44 609 GLY A N 1
ATOM 4775 C CA . GLY A 1 609 ? 17.031 -36.156 -3.021 1 90.44 609 GLY A CA 1
ATOM 4776 C C . GLY A 1 609 ? 16.609 -34.938 -2.193 1 90.44 609 GLY A C 1
ATOM 4777 O O . GLY A 1 609 ? 15.648 -35.031 -1.425 1 90.44 609 GLY A O 1
ATOM 4778 N N . LEU A 1 610 ? 17.375 -33.906 -2.234 1 94.25 610 LEU A N 1
ATOM 4779 C CA . LEU A 1 610 ? 17.047 -32.625 -1.574 1 94.25 610 LEU A CA 1
ATOM 4780 C C . LEU A 1 610 ? 16.641 -31.578 -2.592 1 94.25 610 LEU A C 1
ATOM 4782 O O . LEU A 1 610 ? 17.281 -31.453 -3.645 1 94.25 610 LEU A O 1
ATOM 4786 N N . HIS A 1 611 ? 15.578 -30.875 -2.299 1 94.75 611 HIS A N 1
ATOM 4787 C CA . HIS A 1 611 ? 15.078 -29.859 -3.211 1 94.75 611 HIS A CA 1
ATOM 4788 C C . HIS A 1 611 ? 14.805 -28.547 -2.479 1 94.75 611 HIS A C 1
ATOM 4790 O O . HIS A 1 611 ? 14.422 -28.562 -1.306 1 94.75 611 HIS A O 1
ATOM 4796 N N . CYS A 1 612 ? 15.094 -27.484 -3.07 1 94.81 612 CYS A N 1
ATOM 4797 C CA . CYS A 1 612 ? 14.797 -26.172 -2.512 1 94.81 612 CYS A CA 1
ATOM 4798 C C . CYS A 1 612 ? 14.391 -25.188 -3.607 1 94.81 612 CYS A C 1
ATOM 4800 O O . CYS A 1 612 ? 14.797 -25.344 -4.762 1 94.81 612 CYS A O 1
ATOM 4802 N N . ASN A 1 613 ? 13.594 -24.25 -3.309 1 93.69 613 ASN A N 1
ATOM 4803 C CA . ASN A 1 613 ? 13.211 -23.203 -4.242 1 93.69 613 ASN A CA 1
ATOM 4804 C C . ASN A 1 613 ? 12.734 -21.953 -3.514 1 93.69 613 ASN A C 1
ATOM 4806 O O . ASN A 1 613 ? 12.203 -22.031 -2.404 1 93.69 613 ASN A O 1
ATOM 4810 N N . PHE A 1 614 ? 13.039 -20.828 -4.156 1 94.44 614 PHE A N 1
ATOM 4811 C CA . PHE A 1 614 ? 12.5 -19.562 -3.705 1 94.44 614 PHE A CA 1
ATOM 4812 C C . PHE A 1 614 ? 11.312 -19.141 -4.562 1 94.44 614 PHE A C 1
ATOM 4814 O O . PHE A 1 614 ? 11.266 -19.438 -5.758 1 94.44 614 PHE A O 1
ATOM 4821 N N . SER A 1 615 ? 10.398 -18.531 -3.943 1 94.44 615 SER A N 1
ATOM 4822 C CA . SER A 1 615 ? 9.297 -17.891 -4.656 1 94.44 615 SER A CA 1
ATOM 4823 C C . SER A 1 615 ? 8.805 -16.641 -3.91 1 94.44 615 SER A C 1
ATOM 4825 O O . SER A 1 615 ? 9.188 -16.406 -2.764 1 94.44 615 SER A O 1
ATOM 4827 N N . ASN A 1 616 ? 8.172 -15.789 -4.59 1 92.19 616 ASN A N 1
ATOM 4828 C CA . ASN A 1 616 ? 7.598 -14.609 -3.945 1 92.19 616 ASN A CA 1
ATOM 4829 C C . ASN A 1 616 ? 6.074 -14.656 -3.969 1 92.19 616 ASN A C 1
ATOM 4831 O O . ASN A 1 616 ? 5.477 -15.188 -4.902 1 92.19 616 ASN A O 1
ATOM 4835 N N . THR A 1 617 ? 5.496 -14.195 -2.939 1 89.19 617 THR A N 1
ATOM 4836 C CA . THR A 1 617 ? 4.047 -14.086 -2.809 1 89.19 617 THR A CA 1
ATOM 4837 C C . THR A 1 617 ? 3.648 -12.68 -2.381 1 89.19 617 THR A C 1
ATOM 4839 O O . THR A 1 617 ? 4.504 -11.805 -2.215 1 89.19 617 THR A O 1
ATOM 4842 N N . ARG A 1 618 ? 2.402 -12.445 -2.191 1 88.19 618 ARG A N 1
ATOM 4843 C CA . ARG A 1 618 ? 1.895 -11.156 -1.749 1 88.19 618 ARG A CA 1
ATOM 4844 C C . ARG A 1 618 ? 2.268 -10.891 -0.294 1 88.19 618 ARG A C 1
ATOM 4846 O O . ARG A 1 618 ? 2.363 -9.734 0.127 1 88.19 618 ARG A O 1
ATOM 4853 N N . ASN A 1 619 ? 2.537 -11.93 0.434 1 88.44 619 ASN A N 1
ATOM 4854 C CA . ASN A 1 619 ? 2.781 -11.781 1.864 1 88.44 619 ASN A CA 1
ATOM 4855 C C . ASN A 1 619 ? 4.273 -11.742 2.178 1 88.44 619 ASN A C 1
ATOM 4857 O O . ASN A 1 619 ? 4.668 -11.547 3.328 1 88.44 619 ASN A O 1
ATOM 4861 N N . GLY A 1 620 ? 5.062 -12.047 1.173 1 93.44 620 GLY A N 1
ATOM 4862 C CA . GLY A 1 620 ? 6.492 -12.062 1.43 1 93.44 620 GLY A CA 1
ATOM 4863 C C . GLY A 1 620 ? 7.254 -12.984 0.5 1 93.44 620 GLY A C 1
ATOM 4864 O O . GLY A 1 620 ? 6.879 -13.156 -0.662 1 93.44 620 GLY A O 1
ATOM 4865 N N . MET A 1 621 ? 8.375 -13.445 0.967 1 95.81 621 MET A N 1
ATOM 4866 C CA . MET A 1 621 ? 9.227 -14.375 0.223 1 95.81 621 MET A CA 1
ATOM 4867 C C . MET A 1 621 ? 9.109 -15.789 0.785 1 95.81 621 MET A C 1
ATOM 4869 O O . MET A 1 621 ? 9.062 -15.977 2.002 1 95.81 621 MET A O 1
ATOM 4873 N N . GLU A 1 622 ? 9.016 -16.734 -0.091 1 96.31 622 GLU A N 1
ATOM 4874 C CA . GLU A 1 622 ? 8.883 -18.125 0.354 1 96.31 622 GLU A CA 1
ATOM 4875 C C . GLU A 1 622 ? 10.133 -18.938 0.026 1 96.31 622 GLU A C 1
ATOM 4877 O O . GLU A 1 622 ? 10.742 -18.75 -1.027 1 96.31 622 GLU A O 1
ATOM 4882 N N . LEU A 1 623 ? 10.516 -19.766 0.921 1 96.88 623 LEU A N 1
ATOM 4883 C CA . LEU A 1 623 ? 11.578 -20.766 0.774 1 96.88 623 LEU A CA 1
ATOM 4884 C C . LEU A 1 623 ? 11.078 -22.156 1.141 1 96.88 623 LEU A C 1
ATOM 4886 O O . LEU A 1 623 ? 10.625 -22.375 2.264 1 96.88 623 LEU A O 1
ATOM 4890 N N . HIS A 1 624 ? 11.055 -23.016 0.218 1 96.75 624 HIS A N 1
ATOM 4891 C CA . HIS A 1 624 ? 10.633 -24.391 0.438 1 96.75 624 HIS A CA 1
ATOM 4892 C C . HIS A 1 624 ? 11.797 -25.375 0.266 1 96.75 624 HIS A C 1
ATOM 4894 O O . HIS A 1 624 ? 12.539 -25.281 -0.714 1 96.75 624 HIS A O 1
ATOM 4900 N N . LEU A 1 625 ? 11.953 -26.203 1.222 1 97 625 LEU A N 1
ATOM 4901 C CA . LEU A 1 625 ? 12.961 -27.25 1.199 1 97 625 LEU A CA 1
ATOM 4902 C C . LEU A 1 625 ? 12.336 -28.609 1.488 1 97 625 LEU A C 1
ATOM 4904 O O . LEU A 1 625 ? 11.484 -28.734 2.371 1 97 625 LEU A O 1
ATOM 4908 N N . SER A 1 626 ? 12.648 -29.594 0.754 1 96.62 626 SER A N 1
ATOM 4909 C CA . SER A 1 626 ? 12.156 -30.953 0.961 1 96.62 626 SER A CA 1
ATOM 4910 C C . SER A 1 626 ? 13.227 -31.984 0.64 1 96.62 626 SER A C 1
ATOM 4912 O O . SER A 1 626 ? 14.125 -31.734 -0.165 1 96.62 626 SER A O 1
ATOM 4914 N N . GLY A 1 627 ? 13.18 -33.125 1.299 1 95.5 627 GLY A N 1
ATOM 4915 C CA . GLY A 1 627 ? 14.109 -34.219 1.041 1 95.5 627 GLY A CA 1
ATOM 4916 C C . GLY A 1 627 ? 14.391 -35.062 2.27 1 95.5 627 GLY A C 1
ATOM 4917 O O . GLY A 1 627 ? 13.594 -35.094 3.203 1 95.5 627 GLY A O 1
ATOM 4918 N N . TYR A 1 628 ? 15.492 -35.844 2.189 1 95.12 628 TYR A N 1
ATOM 4919 C CA . TYR A 1 628 ? 15.875 -36.719 3.311 1 95.12 628 TYR A CA 1
ATOM 4920 C C . TYR A 1 628 ? 16.281 -35.875 4.52 1 95.12 628 TYR A C 1
ATOM 4922 O O . TYR A 1 628 ? 17.016 -34.875 4.383 1 95.12 628 TYR A O 1
ATOM 4930 N N . HIS A 1 629 ? 15.82 -36.281 5.707 1 94.94 629 HIS A N 1
ATOM 4931 C CA . HIS A 1 629 ? 15.984 -35.5 6.918 1 94.94 629 HIS A CA 1
ATOM 4932 C C . HIS A 1 629 ? 17.453 -35.344 7.289 1 94.94 629 HIS A C 1
ATOM 4934 O O . HIS A 1 629 ? 17.844 -34.344 7.902 1 94.94 629 HIS A O 1
ATOM 4940 N N . ASP A 1 630 ? 18.266 -36.281 6.824 1 94.56 630 ASP A N 1
ATOM 4941 C CA . ASP A 1 630 ? 19.656 -36.406 7.273 1 94.56 630 ASP A CA 1
ATOM 4942 C C . ASP A 1 630 ? 20.469 -35.188 6.898 1 94.56 630 ASP A C 1
ATOM 4944 O O . ASP A 1 630 ? 21.391 -34.812 7.625 1 94.56 630 ASP A O 1
ATOM 4948 N N . LYS A 1 631 ? 20.188 -34.594 5.73 1 94.75 631 LYS A N 1
ATOM 4949 C CA . LYS A 1 631 ? 21.031 -33.5 5.242 1 94.75 631 LYS A CA 1
ATOM 4950 C C . LYS A 1 631 ? 20.203 -32.25 4.98 1 94.75 631 LYS A C 1
ATOM 4952 O O . LYS A 1 631 ? 20.688 -31.312 4.34 1 94.75 631 LYS A O 1
ATOM 4957 N N . ALA A 1 632 ? 19.062 -32.188 5.453 1 95.44 632 ALA A N 1
ATOM 4958 C CA . ALA A 1 632 ? 18.203 -31.016 5.227 1 95.44 632 ALA A CA 1
ATOM 4959 C C . ALA A 1 632 ? 18.781 -29.781 5.898 1 95.44 632 ALA A C 1
ATOM 4961 O O . ALA A 1 632 ? 18.719 -28.688 5.34 1 95.44 632 ALA A O 1
ATOM 4962 N N . HIS A 1 633 ? 19.375 -29.906 7.109 1 95.56 633 HIS A N 1
ATOM 4963 C CA . HIS A 1 633 ? 19.922 -28.781 7.84 1 95.56 633 HIS A CA 1
ATOM 4964 C C . HIS A 1 633 ? 21.172 -28.234 7.152 1 95.56 633 HIS A C 1
ATOM 4966 O O . HIS A 1 633 ? 21.453 -27.031 7.207 1 95.56 633 HIS A O 1
ATOM 4972 N N . VAL A 1 634 ? 21.891 -29.078 6.484 1 95.06 634 VAL A N 1
ATOM 4973 C CA . VAL A 1 634 ? 23.094 -28.672 5.766 1 95.06 634 VAL A CA 1
ATOM 4974 C C . VAL A 1 634 ? 22.703 -27.797 4.574 1 95.06 634 VAL A C 1
ATOM 4976 O O . VAL A 1 634 ? 23.312 -26.75 4.352 1 95.06 634 VAL A O 1
ATOM 4979 N N . LEU A 1 635 ? 21.734 -28.266 3.85 1 96 635 LEU A N 1
ATOM 4980 C CA . LEU A 1 635 ? 21.25 -27.5 2.709 1 96 635 LEU A CA 1
ATOM 4981 C C . LEU A 1 635 ? 20.703 -26.141 3.16 1 96 635 LEU A C 1
ATOM 4983 O O . LEU A 1 635 ? 21 -25.109 2.551 1 96 635 LEU A O 1
ATOM 4987 N N . LEU A 1 636 ? 19.875 -26.125 4.238 1 97.44 636 LEU A N 1
ATOM 4988 C CA . LEU A 1 636 ? 19.297 -24.891 4.746 1 97.44 636 LEU A CA 1
ATOM 4989 C C . LEU A 1 636 ? 20.375 -23.891 5.16 1 97.44 636 LEU A C 1
ATOM 4991 O O . LEU A 1 636 ? 20.281 -22.703 4.871 1 97.44 636 LEU A O 1
ATOM 4995 N N . GLN A 1 637 ? 21.406 -24.375 5.785 1 96.81 637 GLN A N 1
ATOM 4996 C CA . GLN A 1 637 ? 22.516 -23.516 6.211 1 96.81 637 GLN A CA 1
ATOM 4997 C C . GLN A 1 637 ? 23.219 -22.891 5.016 1 96.81 637 GLN A C 1
ATOM 4999 O O . GLN A 1 637 ? 23.547 -21.703 5.031 1 96.81 637 GLN A O 1
ATOM 5004 N N . ARG A 1 638 ? 23.469 -23.688 4.023 1 95.75 638 ARG A N 1
ATOM 5005 C CA . ARG A 1 638 ? 24.125 -23.188 2.824 1 95.75 638 ARG A CA 1
ATOM 5006 C C . ARG A 1 638 ? 23.297 -22.094 2.166 1 95.75 638 ARG A C 1
ATOM 5008 O O . ARG A 1 638 ? 23.844 -21.094 1.68 1 95.75 638 ARG A O 1
ATOM 5015 N N . ILE A 1 639 ? 21.984 -22.312 2.104 1 97 639 ILE A N 1
ATOM 5016 C CA . ILE A 1 639 ? 21.094 -21.344 1.501 1 97 639 ILE A CA 1
ATOM 5017 C C . ILE A 1 639 ? 21.141 -20.031 2.287 1 97 639 ILE A C 1
ATOM 5019 O O . ILE A 1 639 ? 21.281 -18.953 1.702 1 97 639 ILE A O 1
ATOM 5023 N N . VAL A 1 640 ? 21.031 -20.094 3.643 1 97.31 640 VAL A N 1
ATOM 5024 C CA . VAL A 1 640 ? 21 -18.938 4.516 1 97.31 640 VAL A CA 1
ATOM 5025 C C . VAL A 1 640 ? 22.312 -18.156 4.375 1 97.31 640 VAL A C 1
ATOM 5027 O O . VAL A 1 640 ? 22.297 -16.922 4.277 1 97.31 640 VAL A O 1
ATOM 5030 N N . ASP A 1 641 ? 23.406 -18.828 4.27 1 96.31 641 ASP A N 1
ATOM 5031 C CA . ASP A 1 641 ? 24.719 -18.188 4.129 1 96.31 641 ASP A CA 1
ATOM 5032 C C . ASP A 1 641 ? 24.828 -17.484 2.777 1 96.31 641 ASP A C 1
ATOM 5034 O O . ASP A 1 641 ? 25.312 -16.359 2.699 1 96.31 641 ASP A O 1
ATOM 5038 N N . THR A 1 642 ? 24.406 -18.172 1.753 1 95.19 642 THR A N 1
ATOM 5039 C CA . THR A 1 642 ? 24.5 -17.625 0.401 1 95.19 642 THR A CA 1
ATOM 5040 C C . THR A 1 642 ? 23.641 -16.375 0.26 1 95.19 642 THR A C 1
ATOM 5042 O O . THR A 1 642 ? 24.078 -15.383 -0.323 1 95.19 642 THR A O 1
ATOM 5045 N N . VAL A 1 643 ? 22.453 -16.391 0.784 1 95.69 643 VAL A N 1
ATOM 5046 C CA . VAL A 1 643 ? 21.516 -15.281 0.673 1 95.69 643 VAL A CA 1
ATOM 5047 C C . VAL A 1 643 ? 21.984 -14.125 1.556 1 95.69 643 VAL A C 1
ATOM 5049 O O . VAL A 1 643 ? 21.797 -12.953 1.207 1 95.69 643 VAL A O 1
ATOM 5052 N N . ARG A 1 644 ? 22.547 -14.422 2.703 1 94.31 644 ARG A N 1
ATOM 5053 C CA . ARG A 1 644 ? 23.094 -13.391 3.59 1 94.31 644 ARG A CA 1
ATOM 5054 C C . ARG A 1 644 ? 24.156 -12.562 2.881 1 94.31 644 ARG A C 1
ATOM 5056 O O . ARG A 1 644 ? 24.172 -11.336 2.984 1 94.31 644 ARG A O 1
ATOM 5063 N N . ASP A 1 645 ? 25 -13.219 2.191 1 91.19 645 ASP A N 1
ATOM 5064 C CA . ASP A 1 645 ? 26.078 -12.531 1.479 1 91.19 645 ASP A CA 1
ATOM 5065 C C . ASP A 1 645 ? 25.547 -11.867 0.206 1 91.19 645 ASP A C 1
ATOM 5067 O O . ASP A 1 645 ? 25.922 -10.742 -0.115 1 91.19 645 ASP A O 1
ATOM 5071 N N . PHE A 1 646 ? 24.609 -12.414 -0.442 1 92.19 646 PHE A N 1
ATOM 5072 C CA . PHE A 1 646 ? 23.906 -11.977 -1.64 1 92.19 646 PHE A CA 1
ATOM 5073 C C . PHE A 1 646 ? 24.859 -11.312 -2.621 1 92.19 646 PHE A C 1
ATOM 5075 O O . PHE A 1 646 ? 24.641 -10.172 -3.031 1 92.19 646 PHE A O 1
ATOM 5082 N N . ARG A 1 647 ? 25.891 -11.938 -3.047 1 90.5 647 ARG A N 1
ATOM 5083 C CA . ARG A 1 647 ? 26.922 -11.422 -3.951 1 90.5 647 ARG A CA 1
ATOM 5084 C C . ARG A 1 647 ? 26.438 -11.453 -5.398 1 90.5 647 ARG A C 1
ATOM 5086 O O . ARG A 1 647 ? 26.594 -12.461 -6.086 1 90.5 647 ARG A O 1
ATOM 5093 N N . VAL A 1 648 ? 25.938 -10.32 -5.871 1 93.75 648 VAL A N 1
ATOM 5094 C CA . VAL A 1 648 ? 25.406 -10.219 -7.23 1 93.75 648 VAL A CA 1
ATOM 5095 C C . VAL A 1 648 ? 26.312 -9.328 -8.078 1 93.75 648 VAL A C 1
ATOM 5097 O O . VAL A 1 648 ? 26.625 -8.195 -7.695 1 93.75 648 VAL A O 1
ATOM 5100 N N . THR A 1 649 ? 26.781 -9.82 -9.156 1 91.12 649 THR A N 1
ATOM 5101 C CA . THR A 1 649 ? 27.578 -9.047 -10.109 1 91.12 649 THR A CA 1
ATOM 5102 C C . THR A 1 649 ? 26.672 -8.336 -11.109 1 91.12 649 THR A C 1
ATOM 5104 O O . THR A 1 649 ? 25.531 -8.734 -11.312 1 91.12 649 THR A O 1
ATOM 5107 N N . PRO A 1 650 ? 27.109 -7.246 -11.672 1 91.81 650 PRO A N 1
ATOM 5108 C CA . PRO A 1 650 ? 26.297 -6.559 -12.688 1 91.81 650 PRO A CA 1
ATOM 5109 C C . PRO A 1 650 ? 25.891 -7.48 -13.836 1 91.81 650 PRO A C 1
ATOM 5111 O O . PRO A 1 650 ? 24.766 -7.387 -14.328 1 91.81 650 PRO A O 1
ATOM 5114 N N . ASP A 1 651 ? 26.75 -8.383 -14.219 1 86.56 651 ASP A N 1
ATOM 5115 C CA . ASP A 1 651 ? 26.453 -9.305 -15.312 1 86.56 651 ASP A CA 1
ATOM 5116 C C . ASP A 1 651 ? 25.328 -10.266 -14.93 1 86.56 651 ASP A C 1
ATOM 5118 O O . ASP A 1 651 ? 24.438 -10.547 -15.734 1 86.56 651 ASP A O 1
ATOM 5122 N N . LEU A 1 652 ? 25.484 -10.758 -13.734 1 88.06 652 LEU A N 1
ATOM 5123 C CA . LEU A 1 652 ? 24.422 -11.648 -13.266 1 88.06 652 LEU A CA 1
ATOM 5124 C C . LEU A 1 652 ? 23.078 -10.922 -13.211 1 88.06 652 LEU A C 1
ATOM 5126 O O . LEU A 1 652 ? 22.047 -11.484 -13.594 1 88.06 652 LEU A O 1
ATOM 5130 N N . PHE A 1 653 ? 23.141 -9.68 -12.766 1 94.69 653 PHE A N 1
ATOM 5131 C CA . PHE A 1 653 ? 21.922 -8.883 -12.68 1 94.69 653 PHE A CA 1
ATOM 5132 C C . PHE A 1 653 ? 21.281 -8.711 -14.055 1 94.69 653 PHE A C 1
ATOM 5134 O O . PHE A 1 653 ? 20.078 -8.875 -14.219 1 94.69 653 PHE A O 1
ATOM 5141 N N . GLU A 1 654 ? 22.047 -8.391 -14.992 1 89.75 654 GLU A N 1
ATOM 5142 C CA . GLU A 1 654 ? 21.547 -8.164 -16.344 1 89.75 654 GLU A CA 1
ATOM 5143 C C . GLU A 1 654 ? 20.922 -9.43 -16.922 1 89.75 654 GLU A C 1
ATOM 5145 O O . GLU A 1 654 ? 19.906 -9.367 -17.609 1 89.75 654 GLU A O 1
ATOM 5150 N N . ARG A 1 655 ? 21.531 -10.5 -16.656 1 85.12 655 ARG A N 1
ATOM 5151 C CA . ARG A 1 655 ? 21.016 -11.773 -17.141 1 85.12 655 ARG A CA 1
ATOM 5152 C C . ARG A 1 655 ? 19.672 -12.094 -16.516 1 85.12 655 ARG A C 1
ATOM 5154 O O . ARG A 1 655 ? 18.734 -12.531 -17.203 1 85.12 655 ARG A O 1
ATOM 5161 N N . ILE A 1 656 ? 19.578 -11.93 -15.227 1 93 656 ILE A N 1
ATOM 5162 C CA . ILE A 1 656 ? 18.344 -12.242 -14.523 1 93 656 ILE A CA 1
ATOM 5163 C C . ILE A 1 656 ? 17.25 -11.266 -14.945 1 93 656 ILE A C 1
ATOM 5165 O O . ILE A 1 656 ? 16.078 -11.641 -15.07 1 93 656 ILE A O 1
ATOM 5169 N N . GLN A 1 657 ? 17.609 -9.992 -15.039 1 93.62 657 GLN A N 1
ATOM 5170 C CA . GLN A 1 657 ? 16.656 -8.992 -15.516 1 93.62 657 GLN A CA 1
ATOM 5171 C C . GLN A 1 657 ? 16.094 -9.391 -16.875 1 93.62 657 GLN A C 1
ATOM 5173 O O . GLN A 1 657 ? 14.883 -9.273 -17.109 1 93.62 657 GLN A O 1
ATOM 5178 N N . SER A 1 658 ? 16.953 -9.875 -17.766 1 87.44 658 SER A N 1
ATOM 5179 C CA . SER A 1 658 ? 16.516 -10.312 -19.094 1 87.44 658 SER A CA 1
ATOM 5180 C C . SER A 1 658 ? 15.617 -11.539 -19 1 87.44 658 SER A C 1
ATOM 5182 O O . SER A 1 658 ? 14.656 -11.672 -19.766 1 87.44 658 SER A O 1
ATOM 5184 N N . LYS A 1 659 ? 16.016 -12.414 -18.172 1 87.44 659 LYS A N 1
ATOM 5185 C CA . LYS A 1 659 ? 15.203 -13.609 -17.953 1 87.44 659 LYS A CA 1
ATOM 5186 C C . LYS A 1 659 ? 13.805 -13.242 -17.484 1 87.44 659 LYS A C 1
ATOM 5188 O O . LYS A 1 659 ? 12.812 -13.781 -17.984 1 87.44 659 LYS A O 1
ATOM 5193 N N . LEU A 1 660 ? 13.742 -12.406 -16.484 1 93.25 660 LEU A N 1
ATOM 5194 C CA . LEU A 1 660 ? 12.453 -11.984 -15.938 1 93.25 660 LEU A CA 1
ATOM 5195 C C . LEU A 1 660 ? 11.633 -11.242 -17 1 93.25 660 LEU A C 1
ATOM 5197 O O . LEU A 1 660 ? 10.414 -11.391 -17.062 1 93.25 660 LEU A O 1
ATOM 5201 N N . GLU A 1 661 ? 12.289 -10.398 -17.766 1 92.62 661 GLU A N 1
ATOM 5202 C CA . GLU A 1 661 ? 11.609 -9.688 -18.859 1 92.62 661 GLU A CA 1
ATOM 5203 C C . GLU A 1 661 ? 10.984 -10.664 -19.844 1 92.62 661 GLU A C 1
ATOM 5205 O O . GLU A 1 661 ? 9.852 -10.469 -20.281 1 92.62 661 GLU A O 1
ATOM 5210 N N . GLN A 1 662 ? 11.719 -11.703 -20.141 1 85.31 662 GLN A N 1
ATOM 5211 C CA . GLN A 1 662 ? 11.219 -12.727 -21.047 1 85.31 662 GLN A CA 1
ATOM 5212 C C . GLN A 1 662 ? 10 -13.43 -20.453 1 85.31 662 GLN A C 1
ATOM 5214 O O . GLN A 1 662 ? 9.031 -13.719 -21.156 1 85.31 662 GLN A O 1
ATOM 5219 N N . GLN A 1 663 ? 10.117 -13.688 -19.219 1 89.31 663 GLN A N 1
ATOM 5220 C CA . GLN A 1 663 ? 8.992 -14.328 -18.547 1 89.31 663 GLN A CA 1
ATOM 5221 C C . GLN A 1 663 ? 7.742 -13.461 -18.609 1 89.31 663 GLN A C 1
ATOM 5223 O O . GLN A 1 663 ? 6.645 -13.961 -18.844 1 89.31 663 GLN A O 1
ATOM 5228 N N . PHE A 1 664 ? 7.883 -12.156 -18.344 1 92.94 664 PHE A N 1
ATOM 5229 C CA . PHE A 1 664 ? 6.762 -11.227 -18.422 1 92.94 664 PHE A CA 1
ATOM 5230 C C . PHE A 1 664 ? 6.203 -11.18 -19.844 1 92.94 664 PHE A C 1
ATOM 5232 O O . PHE A 1 664 ? 4.984 -11.164 -20.031 1 92.94 664 PHE A O 1
ATOM 5239 N N . GLN A 1 665 ? 7.074 -11.266 -20.828 1 87.81 665 GLN A N 1
ATOM 5240 C CA . GLN A 1 665 ? 6.652 -11.227 -22.234 1 87.81 665 GLN A CA 1
ATOM 5241 C C . GLN A 1 665 ? 5.938 -12.508 -22.625 1 87.81 665 GLN A C 1
ATOM 5243 O O . GLN A 1 665 ? 5.004 -12.484 -23.438 1 87.81 665 GLN A O 1
ATOM 5248 N N . GLU A 1 666 ? 6.461 -13.555 -22.062 1 83.81 666 GLU A N 1
ATOM 5249 C CA . GLU A 1 666 ? 5.832 -14.844 -22.328 1 83.81 666 GLU A CA 1
ATOM 5250 C C . GLU A 1 666 ? 4.379 -14.852 -21.859 1 83.81 666 GLU A C 1
ATOM 5252 O O . GLU A 1 666 ? 3.525 -15.484 -22.484 1 83.81 666 GLU A O 1
ATOM 5257 N N . PHE A 1 667 ? 4.105 -14.25 -20.828 1 91.44 667 PHE A N 1
ATOM 5258 C CA . PHE A 1 667 ? 2.732 -14.156 -20.344 1 91.44 667 PHE A CA 1
ATOM 5259 C C . PHE A 1 667 ? 1.854 -13.414 -21.344 1 91.44 667 PHE A C 1
ATOM 5261 O O . PHE A 1 667 ? 0.673 -13.734 -21.484 1 91.44 667 PHE A O 1
ATOM 5268 N N . LEU A 1 668 ? 2.377 -12.445 -22 1 88.75 668 LEU A N 1
ATOM 5269 C CA . LEU A 1 668 ? 1.61 -11.641 -22.938 1 88.75 668 LEU A CA 1
ATOM 5270 C C . LEU A 1 668 ? 1.23 -12.461 -24.172 1 88.75 668 LEU A C 1
ATOM 5272 O O . LEU A 1 668 ? 0.26 -12.141 -24.859 1 88.75 668 LEU A O 1
ATOM 5276 N N . VAL A 1 669 ? 1.925 -13.586 -24.438 1 86.56 669 VAL A N 1
ATOM 5277 C CA . VAL A 1 669 ? 1.61 -14.414 -25.578 1 86.56 669 VAL A CA 1
ATOM 5278 C C . VAL A 1 669 ? 0.955 -15.719 -25.125 1 86.56 669 VAL A C 1
ATOM 5280 O O . VAL A 1 669 ? 0.8 -16.656 -25.906 1 86.56 669 VAL A O 1
ATOM 5283 N N . ALA A 1 670 ? 0.589 -15.758 -23.844 1 88.25 670 ALA A N 1
ATOM 5284 C CA . ALA A 1 670 ? -0.108 -16.922 -23.297 1 88.25 670 ALA A CA 1
ATOM 5285 C C . ALA A 1 670 ? -1.512 -17.047 -23.891 1 88.25 670 ALA A C 1
ATOM 5287 O O . ALA A 1 670 ? -1.941 -16.188 -24.656 1 88.25 670 ALA A O 1
ATOM 5288 N N . GLN A 1 671 ? -2.164 -18.125 -23.484 1 88.25 671 GLN A N 1
ATOM 5289 C CA . GLN A 1 671 ? -3.496 -18.391 -24.016 1 88.25 671 GLN A CA 1
ATOM 5290 C C . GLN A 1 671 ? -4.523 -17.422 -23.438 1 88.25 671 GLN A C 1
ATOM 5292 O O . GLN A 1 671 ? -4.367 -16.938 -22.312 1 88.25 671 GLN A O 1
ATOM 5297 N N . PRO A 1 672 ? -5.547 -17.125 -24.188 1 93.12 672 PRO A N 1
ATOM 5298 C CA . PRO A 1 672 ? -6.551 -16.141 -23.781 1 93.12 672 PRO A CA 1
ATOM 5299 C C . PRO A 1 672 ? -7.207 -16.484 -22.438 1 93.12 672 PRO A C 1
ATOM 5301 O O . PRO A 1 672 ? -7.594 -15.578 -21.688 1 93.12 672 PRO A O 1
ATOM 5304 N N . TYR A 1 673 ? -7.391 -17.75 -22.109 1 94.31 673 TYR A N 1
ATOM 5305 C CA . TYR A 1 673 ? -8.031 -18.062 -20.844 1 94.31 673 TYR A CA 1
ATOM 5306 C C . TYR A 1 673 ? -7.184 -17.609 -19.672 1 94.31 673 TYR A C 1
ATOM 5308 O O . TYR A 1 673 ? -7.715 -17.219 -18.625 1 94.31 673 TYR A O 1
ATOM 5316 N N . GLN A 1 674 ? -5.867 -17.641 -19.797 1 95.38 674 GLN A N 1
ATOM 5317 C CA . GLN A 1 674 ? -4.977 -17.141 -18.75 1 95.38 674 GLN A CA 1
ATOM 5318 C C . GLN A 1 674 ? -5.102 -15.633 -18.578 1 95.38 674 GLN A C 1
ATOM 5320 O O . GLN A 1 674 ? -5.07 -15.125 -17.453 1 95.38 674 GLN A O 1
ATOM 5325 N N . HIS A 1 675 ? -5.285 -14.938 -19.719 1 96 675 HIS A N 1
ATOM 5326 C CA . HIS A 1 675 ? -5.461 -13.484 -19.688 1 96 675 HIS A CA 1
ATOM 5327 C C . HIS A 1 675 ? -6.793 -13.109 -19.047 1 96 675 HIS A C 1
ATOM 5329 O O . HIS A 1 675 ? -6.875 -12.109 -18.312 1 96 675 HIS A O 1
ATOM 5335 N N . ALA A 1 676 ? -7.762 -13.891 -19.312 1 97 676 ALA A N 1
ATOM 5336 C CA . ALA A 1 676 ? -9.078 -13.633 -18.734 1 97 676 ALA A CA 1
ATOM 5337 C C . ALA A 1 676 ? -9.055 -13.758 -17.219 1 97 676 ALA A C 1
ATOM 5339 O O . ALA A 1 676 ? -9.602 -12.914 -16.516 1 97 676 ALA A O 1
ATOM 5340 N N . ILE A 1 677 ? -8.414 -14.797 -16.75 1 96.44 677 ILE A N 1
ATOM 5341 C CA . ILE A 1 677 ? -8.312 -15.016 -15.312 1 96.44 677 ILE A CA 1
ATOM 5342 C C . ILE A 1 677 ? -7.516 -13.875 -14.68 1 96.44 677 ILE A C 1
ATOM 5344 O O . ILE A 1 677 ? -7.934 -13.312 -13.664 1 96.44 677 ILE A O 1
ATOM 5348 N N . TYR A 1 678 ? -6.449 -13.523 -15.273 1 96.44 678 TYR A N 1
ATOM 5349 C CA . TYR A 1 678 ? -5.586 -12.453 -14.781 1 96.44 678 TYR A CA 1
ATOM 5350 C C . TYR A 1 678 ? -6.336 -11.125 -14.727 1 96.44 678 TYR A C 1
ATOM 5352 O O . TYR A 1 678 ? -6.266 -10.406 -13.734 1 96.44 678 TYR A O 1
ATOM 5360 N N . ALA A 1 679 ? -7.043 -10.836 -15.758 1 96.81 679 ALA A N 1
ATOM 5361 C CA . ALA A 1 679 ? -7.793 -9.586 -15.82 1 96.81 679 ALA A CA 1
ATOM 5362 C C . ALA A 1 679 ? -8.898 -9.555 -14.773 1 96.81 679 ALA A C 1
ATOM 5364 O O . ALA A 1 679 ? -9.219 -8.5 -14.227 1 96.81 679 ALA A O 1
ATOM 5365 N N . GLY A 1 680 ? -9.508 -10.68 -14.555 1 97 680 GLY A N 1
ATOM 5366 C CA . GLY A 1 680 ? -10.477 -10.766 -13.477 1 97 680 GLY A CA 1
ATOM 5367 C C . GLY A 1 680 ? -9.891 -10.438 -12.117 1 97 680 GLY A C 1
ATOM 5368 O O . GLY A 1 680 ? -10.492 -9.703 -11.328 1 97 680 GLY A O 1
ATOM 5369 N N . ASP A 1 681 ? -8.695 -10.953 -11.867 1 96.12 681 ASP A N 1
ATOM 5370 C CA . ASP A 1 681 ? -8.008 -10.664 -10.617 1 96.12 681 ASP A CA 1
ATOM 5371 C C . ASP A 1 681 ? -7.652 -9.18 -10.516 1 96.12 681 ASP A C 1
ATOM 5373 O O . ASP A 1 681 ? -7.707 -8.594 -9.43 1 96.12 681 ASP A O 1
ATOM 5377 N N . LEU A 1 682 ? -7.285 -8.57 -11.625 1 95.75 682 LEU A N 1
ATOM 5378 C CA . LEU A 1 682 ? -6.941 -7.152 -11.664 1 95.75 682 LEU A CA 1
ATOM 5379 C C . LEU A 1 682 ? -8.141 -6.293 -11.273 1 95.75 682 LEU A C 1
ATOM 5381 O O . LEU A 1 682 ? -7.977 -5.246 -10.641 1 95.75 682 LEU A O 1
ATOM 5385 N N . CYS A 1 683 ? -9.305 -6.754 -11.602 1 96.06 683 CYS A N 1
ATOM 5386 C CA . CYS A 1 683 ? -10.523 -6 -11.312 1 96.06 683 CYS A CA 1
ATOM 5387 C C . CYS A 1 683 ? -10.969 -6.211 -9.867 1 96.06 683 CYS A C 1
ATOM 5389 O O . CYS A 1 683 ? -11.578 -5.324 -9.266 1 96.06 683 CYS A O 1
ATOM 5391 N N . LEU A 1 684 ? -10.609 -7.344 -9.297 1 95.88 684 LEU A N 1
ATOM 5392 C CA . LEU A 1 684 ? -11.273 -7.734 -8.062 1 95.88 684 LEU A CA 1
ATOM 5393 C C . LEU A 1 684 ? -10.352 -7.508 -6.863 1 95.88 684 LEU A C 1
ATOM 5395 O O . LEU A 1 684 ? -10.828 -7.34 -5.734 1 95.88 684 LEU A O 1
ATOM 5399 N N . GLU A 1 685 ? -9.062 -7.551 -7.051 1 94.56 685 GLU A N 1
ATOM 5400 C CA . GLU A 1 685 ? -8.148 -7.547 -5.914 1 94.56 685 GLU A CA 1
ATOM 5401 C C . GLU A 1 685 ? -7.336 -6.254 -5.867 1 94.56 685 GLU A C 1
ATOM 5403 O O . GLU A 1 685 ? -6.941 -5.723 -6.906 1 94.56 685 GLU A O 1
ATOM 5408 N N . THR A 1 686 ? -7.086 -5.684 -4.695 1 91.12 686 THR A N 1
ATOM 5409 C CA . THR A 1 686 ? -6.238 -4.516 -4.496 1 91.12 686 THR A CA 1
ATOM 5410 C C . THR A 1 686 ? -5.383 -4.676 -3.238 1 91.12 686 THR A C 1
ATOM 5412 O O . THR A 1 686 ? -5.887 -5.07 -2.186 1 91.12 686 THR A O 1
ATOM 5415 N N . PRO A 1 687 ? -4.094 -4.555 -3.301 1 87.94 687 PRO A N 1
ATOM 5416 C CA . PRO A 1 687 ? -3.441 -4.168 -4.555 1 87.94 687 PRO A CA 1
ATOM 5417 C C . PRO A 1 687 ? -3.201 -5.355 -5.484 1 87.94 687 PRO A C 1
ATOM 5419 O O . PRO A 1 687 ? -3.113 -6.496 -5.023 1 87.94 687 PRO A O 1
ATOM 5422 N N . LYS A 1 688 ? -3.211 -5.164 -6.719 1 92.06 688 LYS A N 1
ATOM 5423 C CA . LYS A 1 688 ? -2.781 -6.047 -7.801 1 92.06 688 LYS A CA 1
ATOM 5424 C C . LYS A 1 688 ? -2.074 -5.262 -8.898 1 92.06 688 LYS A C 1
ATOM 5426 O O . LYS A 1 688 ? -2.584 -4.242 -9.367 1 92.06 688 LYS A O 1
ATOM 5431 N N . TRP A 1 689 ? -0.914 -5.695 -9.32 1 92.81 689 TRP A N 1
ATOM 5432 C CA . TRP A 1 689 ? -0.087 -4.883 -10.203 1 92.81 689 TRP A CA 1
ATOM 5433 C C . TRP A 1 689 ? -0.169 -5.391 -11.641 1 92.81 689 TRP A C 1
ATOM 5435 O O . TRP A 1 689 ? 0.031 -6.578 -11.898 1 92.81 689 TRP A O 1
ATOM 5445 N N . ASP A 1 690 ? -0.436 -4.516 -12.539 1 93.19 690 ASP A N 1
ATOM 5446 C CA . ASP A 1 690 ? -0.589 -4.785 -13.969 1 93.19 690 ASP A CA 1
ATOM 5447 C C . ASP A 1 690 ? 0.737 -5.211 -14.586 1 93.19 690 ASP A C 1
ATOM 5449 O O . ASP A 1 690 ? 1.789 -4.652 -14.273 1 93.19 690 ASP A O 1
ATOM 5453 N N . ILE A 1 691 ? 0.688 -6.199 -15.445 1 94.19 691 ILE A N 1
ATOM 5454 C CA . ILE A 1 691 ? 1.876 -6.773 -16.062 1 94.19 691 ILE A CA 1
ATOM 5455 C C . ILE A 1 691 ? 2.6 -5.703 -16.891 1 94.19 691 ILE A C 1
ATOM 5457 O O . ILE A 1 691 ? 3.83 -5.711 -16.969 1 94.19 691 ILE A O 1
ATOM 5461 N N . HIS A 1 692 ? 1.935 -4.781 -17.531 1 91.94 692 HIS A N 1
ATOM 5462 C CA . HIS A 1 692 ? 2.553 -3.719 -18.328 1 91.94 692 HIS A CA 1
ATOM 5463 C C . HIS A 1 692 ? 3.33 -2.758 -17.438 1 91.94 692 HIS A C 1
ATOM 5465 O O . HIS A 1 692 ? 4.422 -2.309 -17.797 1 91.94 692 HIS A O 1
ATOM 5471 N N . ASP A 1 693 ? 2.703 -2.463 -16.281 1 92.44 693 ASP A N 1
ATOM 5472 C CA . ASP A 1 693 ? 3.41 -1.625 -15.32 1 92.44 693 ASP A CA 1
ATOM 5473 C C . ASP A 1 693 ? 4.66 -2.326 -14.797 1 92.44 693 ASP A C 1
ATOM 5475 O O . ASP A 1 693 ? 5.691 -1.687 -14.586 1 92.44 693 ASP A O 1
ATOM 5479 N N . ARG A 1 694 ? 4.574 -3.598 -14.523 1 94.44 694 ARG A N 1
ATOM 5480 C CA . ARG A 1 694 ? 5.715 -4.371 -14.039 1 94.44 694 ARG A CA 1
ATOM 5481 C C . ARG A 1 694 ? 6.84 -4.387 -15.07 1 94.44 694 ARG A C 1
ATOM 5483 O O . ARG A 1 694 ? 8.016 -4.281 -14.719 1 94.44 694 ARG A O 1
ATOM 5490 N N . LEU A 1 695 ? 6.453 -4.516 -16.406 1 94.44 695 LEU A N 1
ATOM 5491 C CA . LEU A 1 695 ? 7.434 -4.5 -17.484 1 94.44 695 LEU A CA 1
ATOM 5492 C C . LEU A 1 695 ? 8.148 -3.156 -17.562 1 94.44 695 LEU A C 1
ATOM 5494 O O . LEU A 1 695 ? 9.367 -3.102 -17.703 1 94.44 695 LEU A O 1
ATOM 5498 N N . GLN A 1 696 ? 7.398 -2.113 -17.422 1 91.25 696 GLN A N 1
ATOM 5499 C CA . GLN A 1 696 ? 7.965 -0.77 -17.453 1 91.25 696 GLN A CA 1
ATOM 5500 C C . GLN A 1 696 ? 8.906 -0.533 -16.281 1 91.25 696 GLN A C 1
ATOM 5502 O O . GLN A 1 696 ? 9.961 0.079 -16.438 1 91.25 696 GLN A O 1
ATOM 5507 N N . CYS A 1 697 ? 8.469 -0.986 -15.188 1 92.44 697 CYS A N 1
ATOM 5508 C CA . CYS A 1 697 ? 9.266 -0.85 -13.977 1 92.44 697 CYS A CA 1
ATOM 5509 C C . CYS A 1 697 ? 10.578 -1.616 -14.094 1 92.44 697 CYS A C 1
ATOM 5511 O O . CYS A 1 697 ? 11.641 -1.101 -13.742 1 92.44 697 CYS A O 1
ATOM 5513 N N . LEU A 1 698 ? 10.555 -2.828 -14.57 1 95 698 LEU A N 1
ATOM 5514 C CA . LEU A 1 698 ? 11.711 -3.711 -14.68 1 95 698 LEU A CA 1
ATOM 5515 C C . LEU A 1 698 ? 12.812 -3.066 -15.516 1 95 698 LEU A C 1
ATOM 5517 O O . LEU A 1 698 ? 13.992 -3.18 -15.18 1 95 698 LEU A O 1
ATOM 5521 N N . ALA A 1 699 ? 12.43 -2.346 -16.516 1 89.75 699 ALA A N 1
ATOM 5522 C CA . ALA A 1 699 ? 13.375 -1.75 -17.453 1 89.75 699 ALA A CA 1
ATOM 5523 C C . ALA A 1 699 ? 14.211 -0.667 -16.781 1 89.75 699 ALA A C 1
ATOM 5525 O O . ALA A 1 699 ? 15.359 -0.432 -17.172 1 89.75 699 ALA A O 1
ATOM 5526 N N . SER A 1 700 ? 13.703 -0.09 -15.742 1 89.31 700 SER A N 1
ATOM 5527 C CA . SER A 1 700 ? 14.367 1.053 -15.125 1 89.31 700 SER A CA 1
ATOM 5528 C C . SER A 1 700 ? 15.109 0.642 -13.852 1 89.31 700 SER A C 1
ATOM 5530 O O . SER A 1 700 ? 15.828 1.449 -13.258 1 89.31 700 SER A O 1
ATOM 5532 N N . LEU A 1 701 ? 14.992 -0.57 -13.398 1 94.56 701 LEU A N 1
ATOM 5533 C CA . LEU A 1 701 ? 15.586 -1.005 -12.141 1 94.56 701 LEU A CA 1
ATOM 5534 C C . LEU A 1 701 ? 17.078 -1.267 -12.305 1 94.56 701 LEU A C 1
ATOM 5536 O O . LEU A 1 701 ? 17.531 -1.695 -13.367 1 94.56 701 LEU A O 1
ATOM 5540 N N . THR A 1 702 ? 17.859 -0.996 -11.266 1 94.69 702 THR A N 1
ATOM 5541 C CA . THR A 1 702 ? 19.297 -1.155 -11.258 1 94.69 702 THR A CA 1
ATOM 5542 C C . THR A 1 702 ? 19.734 -2.168 -10.203 1 94.69 702 THR A C 1
ATOM 5544 O O . THR A 1 702 ? 18.922 -2.6 -9.383 1 94.69 702 THR A O 1
ATOM 5547 N N . LEU A 1 703 ? 21.016 -2.58 -10.305 1 96.25 703 LEU A N 1
ATOM 5548 C CA . LEU A 1 703 ? 21.594 -3.48 -9.312 1 96.25 703 LEU A CA 1
ATOM 5549 C C . LEU A 1 703 ? 21.5 -2.885 -7.91 1 96.25 703 LEU A C 1
ATOM 5551 O O . LEU A 1 703 ? 21.234 -3.604 -6.945 1 96.25 703 LEU A O 1
ATOM 5555 N N . ASN A 1 704 ? 21.625 -1.548 -7.801 1 93.62 704 ASN A N 1
ATOM 5556 C CA . ASN A 1 704 ? 21.516 -0.876 -6.512 1 93.62 704 ASN A CA 1
ATOM 5557 C C . ASN A 1 704 ? 20.109 -1.041 -5.922 1 93.62 704 ASN A C 1
ATOM 5559 O O . ASN A 1 704 ? 19.953 -1.182 -4.707 1 93.62 704 ASN A O 1
ATOM 5563 N N . ASP A 1 705 ? 19.125 -1.007 -6.762 1 95.56 705 ASP A N 1
ATOM 5564 C CA . ASP A 1 705 ? 17.75 -1.204 -6.305 1 95.56 705 ASP A CA 1
ATOM 5565 C C . ASP A 1 705 ? 17.562 -2.598 -5.707 1 95.56 705 ASP A C 1
ATOM 5567 O O . ASP A 1 705 ? 16.906 -2.754 -4.672 1 95.56 705 ASP A O 1
ATOM 5571 N N . LEU A 1 706 ? 18.109 -3.545 -6.434 1 96.75 706 LEU A N 1
ATOM 5572 C CA . LEU A 1 706 ? 18 -4.926 -5.98 1 96.75 706 LEU A CA 1
ATOM 5573 C C . LEU A 1 706 ? 18.703 -5.125 -4.645 1 96.75 706 LEU A C 1
ATOM 5575 O O . LEU A 1 706 ? 18.172 -5.785 -3.748 1 96.75 706 LEU A O 1
ATOM 5579 N N . GLN A 1 707 ? 19.875 -4.598 -4.531 1 95.06 707 GLN A N 1
ATOM 5580 C CA . GLN A 1 707 ? 20.641 -4.719 -3.293 1 95.06 707 GLN A CA 1
ATOM 5581 C C . GLN A 1 707 ? 19.922 -4.023 -2.137 1 95.06 707 GLN A C 1
ATOM 5583 O O . GLN A 1 707 ? 19.906 -4.539 -1.017 1 95.06 707 GLN A O 1
ATOM 5588 N N . HIS A 1 708 ? 19.438 -2.844 -2.453 1 93.31 708 HIS A N 1
ATOM 5589 C CA . HIS A 1 708 ? 18.656 -2.121 -1.454 1 93.31 708 HIS A CA 1
ATOM 5590 C C . HIS A 1 708 ? 17.453 -2.939 -0.995 1 93.31 708 HIS A C 1
ATOM 5592 O O . HIS A 1 708 ? 17.188 -3.033 0.205 1 93.31 708 HIS A O 1
ATOM 5598 N N . PHE A 1 709 ? 16.781 -3.516 -1.879 1 95.75 709 PHE A N 1
ATOM 5599 C CA . PHE A 1 709 ? 15.641 -4.371 -1.563 1 95.75 709 PHE A CA 1
ATOM 5600 C C . PHE A 1 709 ? 16.078 -5.543 -0.693 1 95.75 709 PHE A C 1
ATOM 5602 O O . PHE A 1 709 ? 15.414 -5.855 0.304 1 95.75 709 PHE A O 1
ATOM 5609 N N . GLY A 1 710 ? 17.094 -6.266 -1.16 1 94.94 710 GLY A N 1
ATOM 5610 C CA . GLY A 1 710 ? 17.578 -7.422 -0.43 1 94.94 710 GLY A CA 1
ATOM 5611 C C . GLY A 1 710 ? 17.906 -7.121 1.022 1 94.94 710 GLY A C 1
ATOM 5612 O O . GLY A 1 710 ? 17.562 -7.902 1.913 1 94.94 710 GLY A O 1
ATOM 5613 N N . ARG A 1 711 ? 18.469 -5.996 1.259 1 91.88 711 ARG A N 1
ATOM 5614 C CA . ARG A 1 711 ? 18.812 -5.59 2.619 1 91.88 711 ARG A CA 1
ATOM 5615 C C . ARG A 1 711 ? 17.547 -5.336 3.441 1 91.88 711 ARG A C 1
ATOM 5617 O O . ARG A 1 711 ? 17.484 -5.715 4.613 1 91.88 711 ARG A O 1
ATOM 5624 N N . HIS A 1 712 ? 16.594 -4.762 2.852 1 90.75 712 HIS A N 1
ATOM 5625 C CA . HIS A 1 712 ? 15.383 -4.375 3.578 1 90.75 712 HIS A CA 1
ATOM 5626 C C . HIS A 1 712 ? 14.492 -5.582 3.855 1 90.75 712 HIS A C 1
ATOM 5628 O O . HIS A 1 712 ? 13.867 -5.668 4.91 1 90.75 712 HIS A O 1
ATOM 5634 N N . ILE A 1 713 ? 14.359 -6.484 2.879 1 93.62 713 ILE A N 1
ATOM 5635 C CA . ILE A 1 713 ? 13.5 -7.648 3.061 1 93.62 713 ILE A CA 1
ATOM 5636 C C . ILE A 1 713 ? 14.062 -8.539 4.164 1 93.62 713 ILE A C 1
ATOM 5638 O O . ILE A 1 713 ? 13.312 -9.188 4.891 1 93.62 713 ILE A O 1
ATOM 5642 N N . LEU A 1 714 ? 15.43 -8.578 4.336 1 94.62 714 LEU A N 1
ATOM 5643 C CA . LEU A 1 714 ? 16.062 -9.438 5.332 1 94.62 714 LEU A CA 1
ATOM 5644 C C . LEU A 1 714 ? 16.172 -8.727 6.676 1 94.62 714 LEU A C 1
ATOM 5646 O O . LEU A 1 714 ? 16.344 -9.367 7.715 1 94.62 714 LEU A O 1
ATOM 5650 N N . ALA A 1 715 ? 16.078 -7.395 6.652 1 91.75 715 ALA A N 1
ATOM 5651 C CA . ALA A 1 715 ? 16.203 -6.625 7.891 1 91.75 715 ALA A CA 1
ATOM 5652 C C . ALA A 1 715 ? 14.938 -6.742 8.742 1 91.75 715 ALA A C 1
ATOM 5654 O O . ALA A 1 715 ? 15.008 -6.738 9.969 1 91.75 715 ALA A O 1
ATOM 5655 N N . ARG A 1 716 ? 13.805 -6.824 8.086 1 92.06 716 ARG A N 1
ATOM 5656 C CA . ARG A 1 716 ? 12.539 -6.871 8.812 1 92.06 716 ARG A CA 1
ATOM 5657 C C . ARG A 1 716 ? 11.594 -7.898 8.203 1 92.06 716 ARG A C 1
ATOM 5659 O O . ARG A 1 716 ? 11.047 -7.68 7.121 1 92.06 716 ARG A O 1
ATOM 5666 N N . PHE A 1 717 ? 11.312 -8.953 8.859 1 95.31 717 PHE A N 1
ATOM 5667 C CA . PHE A 1 717 ? 10.32 -9.953 8.477 1 95.31 717 PHE A CA 1
ATOM 5668 C C . PHE A 1 717 ? 9.938 -10.82 9.672 1 95.31 717 PHE A C 1
ATOM 5670 O O . PHE A 1 717 ? 10.633 -10.828 10.688 1 95.31 717 PHE A O 1
ATOM 5677 N N . GLN A 1 718 ? 8.812 -11.414 9.664 1 95.75 718 GLN A N 1
ATOM 5678 C CA . GLN A 1 718 ? 8.43 -12.484 10.578 1 95.75 718 GLN A CA 1
ATOM 5679 C C . GLN A 1 718 ? 8.508 -13.844 9.898 1 95.75 718 GLN A C 1
ATOM 5681 O O . GLN A 1 718 ? 7.871 -14.062 8.859 1 95.75 718 GLN A O 1
ATOM 5686 N N . LEU A 1 719 ? 9.266 -14.727 10.422 1 97.31 719 LEU A N 1
ATOM 5687 C CA . LEU A 1 719 ? 9.391 -16.078 9.883 1 97.31 719 LEU A CA 1
ATOM 5688 C C . LEU A 1 719 ? 8.219 -16.953 10.328 1 97.31 719 LEU A C 1
ATOM 5690 O O . LEU A 1 719 ? 7.992 -17.141 11.523 1 97.31 719 LEU A O 1
ATOM 5694 N N . GLU A 1 720 ? 7.414 -17.312 9.445 1 96.56 720 GLU A N 1
ATOM 5695 C CA . GLU A 1 720 ? 6.461 -18.391 9.695 1 96.56 720 GLU A CA 1
ATOM 5696 C C . GLU A 1 720 ? 6.883 -19.688 8.992 1 96.56 720 GLU A C 1
ATOM 5698 O O . GLU A 1 720 ? 7.039 -19.703 7.766 1 96.56 720 GLU A O 1
ATOM 5703 N N . MET A 1 721 ? 7.102 -20.719 9.75 1 98 721 MET A N 1
ATOM 5704 C CA . MET A 1 721 ? 7.773 -21.906 9.258 1 98 721 MET A CA 1
ATOM 5705 C C . MET A 1 721 ? 7.004 -23.172 9.656 1 98 721 MET A C 1
ATOM 5707 O O . MET A 1 721 ? 6.488 -23.266 10.773 1 98 721 MET A O 1
ATOM 5711 N N . LEU A 1 722 ? 6.801 -24.062 8.734 1 98.25 722 LEU A N 1
ATOM 5712 C CA . LEU A 1 722 ? 6.273 -25.406 8.992 1 98.25 722 LEU A CA 1
ATOM 5713 C C . LEU A 1 722 ? 7.348 -26.453 8.781 1 98.25 722 LEU A C 1
ATOM 5715 O O . LEU A 1 722 ? 7.961 -26.531 7.715 1 98.25 722 LEU A O 1
ATOM 5719 N N . VAL A 1 723 ? 7.672 -27.203 9.805 1 97.88 723 VAL A N 1
ATOM 5720 C CA . VAL A 1 723 ? 8.555 -28.344 9.719 1 97.88 723 VAL A CA 1
ATOM 5721 C C . VAL A 1 723 ? 7.75 -29.641 9.898 1 97.88 723 VAL A C 1
ATOM 5723 O O . VAL A 1 723 ? 7.27 -29.922 10.992 1 97.88 723 VAL A O 1
ATOM 5726 N N . HIS A 1 724 ? 7.594 -30.375 8.859 1 96.88 724 HIS A N 1
ATOM 5727 C CA . HIS A 1 724 ? 6.758 -31.562 8.844 1 96.88 724 HIS A CA 1
ATOM 5728 C C . HIS A 1 724 ? 7.52 -32.75 8.289 1 96.88 724 HIS A C 1
ATOM 5730 O O . HIS A 1 724 ? 8.039 -32.719 7.172 1 96.88 724 HIS A O 1
ATOM 5736 N N . GLY A 1 725 ? 7.613 -33.844 9 1 96 725 GLY A N 1
ATOM 5737 C CA . GLY A 1 725 ? 8.281 -35.062 8.531 1 96 725 GLY A CA 1
ATOM 5738 C C . GLY A 1 725 ? 9.031 -35.781 9.625 1 96 725 GLY A C 1
ATOM 5739 O O . GLY A 1 725 ? 8.562 -35.844 10.766 1 96 725 GLY A O 1
ATOM 5740 N N . ASN A 1 726 ? 10.164 -36.469 9.281 1 95 726 ASN A N 1
ATOM 5741 C CA . ASN A 1 726 ? 10.984 -37.25 10.195 1 95 726 ASN A CA 1
ATOM 5742 C C . ASN A 1 726 ? 11.953 -36.375 10.969 1 95 726 ASN A C 1
ATOM 5744 O O . ASN A 1 726 ? 13.164 -36.438 10.758 1 95 726 ASN A O 1
ATOM 5748 N N . VAL A 1 727 ? 11.375 -35.656 11.836 1 93.44 727 VAL A N 1
ATOM 5749 C CA . VAL A 1 727 ? 12.133 -34.688 12.617 1 93.44 727 VAL A CA 1
ATOM 5750 C C . VAL A 1 727 ? 11.555 -34.594 14.031 1 93.44 727 VAL A C 1
ATOM 5752 O O . VAL A 1 727 ? 10.367 -34.844 14.242 1 93.44 727 VAL A O 1
ATOM 5755 N N . THR A 1 728 ? 12.367 -34.25 14.977 1 91.81 728 THR A N 1
ATOM 5756 C CA . THR A 1 728 ? 11.906 -34.031 16.344 1 91.81 728 THR A CA 1
ATOM 5757 C C . THR A 1 728 ? 11.617 -32.531 16.578 1 91.81 728 THR A C 1
ATOM 5759 O O . THR A 1 728 ? 11.992 -31.688 15.758 1 91.81 728 THR A O 1
ATOM 5762 N N . ALA A 1 729 ? 10.945 -32.25 17.656 1 92.12 729 ALA A N 1
ATOM 5763 C CA . ALA A 1 729 ? 10.625 -30.875 18.016 1 92.12 729 ALA A CA 1
ATOM 5764 C C . ALA A 1 729 ? 11.898 -30.047 18.203 1 92.12 729 ALA A C 1
ATOM 5766 O O . ALA A 1 729 ? 11.961 -28.891 17.781 1 92.12 729 ALA A O 1
ATOM 5767 N N . SER A 1 730 ? 12.883 -30.594 18.859 1 91.81 730 SER A N 1
ATOM 5768 C CA . SER A 1 730 ? 14.148 -29.906 19.094 1 91.81 730 SER A CA 1
ATOM 5769 C C . SER A 1 730 ? 14.867 -29.609 17.781 1 91.81 730 SER A C 1
ATOM 5771 O O . SER A 1 730 ? 15.438 -28.516 17.609 1 91.81 730 SER A O 1
ATOM 5773 N N . GLU A 1 731 ? 14.812 -30.562 16.891 1 94.06 731 GLU A N 1
ATOM 5774 C CA . GLU A 1 731 ? 15.438 -30.359 15.586 1 94.06 731 GLU A CA 1
ATOM 5775 C C . GLU A 1 731 ? 14.711 -29.266 14.797 1 94.06 731 GLU A C 1
ATOM 5777 O O . GLU A 1 731 ? 15.336 -28.5 14.062 1 94.06 731 GLU A O 1
ATOM 5782 N N . ALA A 1 732 ? 13.406 -29.25 14.93 1 95.62 732 ALA A N 1
ATOM 5783 C CA . ALA A 1 732 ? 12.625 -28.203 14.266 1 95.62 732 ALA A CA 1
ATOM 5784 C C . ALA A 1 732 ? 13.047 -26.828 14.75 1 95.62 732 ALA A C 1
ATOM 5786 O O . ALA A 1 732 ? 13.164 -25.891 13.945 1 95.62 732 ALA A O 1
ATOM 5787 N N . VAL A 1 733 ? 13.273 -26.656 16.031 1 95.88 733 VAL A N 1
ATOM 5788 C CA . VAL A 1 733 ? 13.711 -25.375 16.594 1 95.88 733 VAL A CA 1
ATOM 5789 C C . VAL A 1 733 ? 15.102 -25.031 16.078 1 95.88 733 VAL A C 1
ATOM 5791 O O . VAL A 1 733 ? 15.383 -23.875 15.773 1 95.88 733 VAL A O 1
ATOM 5794 N N . GLN A 1 734 ? 15.922 -26.031 15.961 1 96.38 734 GLN A N 1
ATOM 5795 C CA . GLN A 1 734 ? 17.266 -25.797 15.43 1 96.38 734 GLN A CA 1
ATOM 5796 C C . GLN A 1 734 ? 17.203 -25.281 13.992 1 96.38 734 GLN A C 1
ATOM 5798 O O . GLN A 1 734 ? 18.016 -24.453 13.594 1 96.38 734 GLN A O 1
ATOM 5803 N N . LEU A 1 735 ? 16.297 -25.859 13.266 1 97.44 735 LEU A N 1
ATOM 5804 C CA . LEU A 1 735 ? 16.141 -25.406 11.883 1 97.44 735 LEU A CA 1
ATOM 5805 C C . LEU A 1 735 ? 15.711 -23.953 11.836 1 97.44 735 LEU A C 1
ATOM 5807 O O . LEU A 1 735 ? 16.219 -23.172 11.016 1 97.44 735 LEU A O 1
ATOM 5811 N N . SER A 1 736 ? 14.758 -23.531 12.656 1 97.69 736 SER A N 1
ATOM 5812 C CA . SER A 1 736 ? 14.336 -22.125 12.695 1 97.69 736 SER A CA 1
ATOM 5813 C C . SER A 1 736 ? 15.477 -21.219 13.141 1 97.69 736 SER A C 1
ATOM 5815 O O . SER A 1 736 ? 15.602 -20.094 12.664 1 97.69 736 SER A O 1
ATOM 5817 N N . ASP A 1 737 ? 16.359 -21.719 14.016 1 97.25 737 ASP A N 1
ATOM 5818 C CA . ASP A 1 737 ? 17.5 -20.953 14.5 1 97.25 737 ASP A CA 1
ATOM 5819 C C . ASP A 1 737 ? 18.484 -20.672 13.375 1 97.25 737 ASP A C 1
ATOM 5821 O O . ASP A 1 737 ? 19.125 -19.609 13.352 1 97.25 737 ASP A O 1
ATOM 5825 N N . ILE A 1 738 ? 18.594 -21.641 12.516 1 97.62 738 ILE A N 1
ATOM 5826 C CA . ILE A 1 738 ? 19.5 -21.438 11.391 1 97.62 738 ILE A CA 1
ATOM 5827 C C . ILE A 1 738 ? 19.109 -20.172 10.625 1 97.62 738 ILE A C 1
ATOM 5829 O O . ILE A 1 738 ? 19.969 -19.344 10.289 1 97.62 738 ILE A O 1
ATOM 5833 N N . VAL A 1 739 ? 17.812 -19.984 10.391 1 97.5 739 VAL A N 1
ATOM 5834 C CA . VAL A 1 739 ? 17.312 -18.859 9.625 1 97.5 739 VAL A CA 1
ATOM 5835 C C . VAL A 1 739 ? 17.406 -17.578 10.461 1 97.5 739 VAL A C 1
ATOM 5837 O O . VAL A 1 739 ? 17.922 -16.562 9.992 1 97.5 739 VAL A O 1
ATOM 5840 N N . LEU A 1 740 ? 16.984 -17.609 11.75 1 97.19 740 LEU A N 1
ATOM 5841 C CA . LEU A 1 740 ? 16.891 -16.438 12.609 1 97.19 740 LEU A CA 1
ATOM 5842 C C . LEU A 1 740 ? 18.266 -15.914 12.992 1 97.19 740 LEU A C 1
ATOM 5844 O O . LEU A 1 740 ? 18.484 -14.703 13.055 1 97.19 740 LEU A O 1
ATOM 5848 N N . LEU A 1 741 ? 19.203 -16.797 13.227 1 96.12 741 LEU A N 1
ATOM 5849 C CA . LEU A 1 741 ? 20.562 -16.391 13.578 1 96.12 741 LEU A CA 1
ATOM 5850 C C . LEU A 1 741 ? 21.344 -15.961 12.336 1 96.12 741 LEU A C 1
ATOM 5852 O O . LEU A 1 741 ? 22.281 -15.156 12.43 1 96.12 741 LEU A O 1
ATOM 5856 N N . GLY A 1 742 ? 20.938 -16.531 11.234 1 96.19 742 GLY A N 1
ATOM 5857 C CA . GLY A 1 742 ? 21.609 -16.188 9.992 1 96.19 742 GLY A CA 1
ATOM 5858 C C . GLY A 1 742 ? 21.234 -14.812 9.477 1 96.19 742 GLY A C 1
ATOM 5859 O O . GLY A 1 742 ? 22.094 -14.047 9.055 1 96.19 742 GLY A O 1
ATOM 5860 N N . TRP A 1 743 ? 19.969 -14.5 9.547 1 96.06 743 TRP A N 1
ATOM 5861 C CA . TRP A 1 743 ? 19.5 -13.258 8.938 1 96.06 743 TRP A CA 1
ATOM 5862 C C . TRP A 1 743 ? 19.156 -12.227 10.008 1 96.06 743 TRP A C 1
ATOM 5864 O O . TRP A 1 743 ? 19.094 -11.023 9.727 1 96.06 743 TRP A O 1
ATOM 5874 N N . ARG A 1 744 ? 18.859 -12.508 11.297 1 95.06 744 ARG A N 1
ATOM 5875 C CA . ARG A 1 744 ? 18.625 -11.648 12.453 1 95.06 744 ARG A CA 1
ATOM 5876 C C . ARG A 1 744 ? 17.609 -10.555 12.133 1 95.06 744 ARG A C 1
ATOM 5878 O O . ARG A 1 744 ? 17.922 -9.367 12.25 1 95.06 744 ARG A O 1
ATOM 5885 N N . PRO A 1 745 ? 16.375 -10.945 11.797 1 95.38 745 PRO A N 1
ATOM 5886 C CA . PRO A 1 745 ? 15.352 -9.961 11.422 1 95.38 745 PRO A CA 1
ATOM 5887 C C . PRO A 1 745 ? 14.781 -9.211 12.625 1 95.38 745 PRO A C 1
ATOM 5889 O O . PRO A 1 745 ? 14.742 -9.75 13.734 1 95.38 745 PRO A O 1
ATOM 5892 N N . GLN A 1 746 ? 14.391 -7.961 12.453 1 92.69 746 GLN A N 1
ATOM 5893 C CA . GLN A 1 746 ? 13.461 -7.277 13.344 1 92.69 746 GLN A CA 1
ATOM 5894 C C . GLN A 1 746 ? 12.016 -7.543 12.945 1 92.69 746 GLN A C 1
ATOM 5896 O O . GLN A 1 746 ? 11.742 -7.984 11.828 1 92.69 746 GLN A O 1
ATOM 5901 N N . ALA A 1 747 ? 11.133 -7.301 13.875 1 92 747 ALA A N 1
ATOM 5902 C CA . ALA A 1 747 ? 9.711 -7.508 13.594 1 92 747 ALA A CA 1
ATOM 5903 C C . ALA A 1 747 ? 9.219 -6.551 12.508 1 92 747 ALA A C 1
ATOM 5905 O O . ALA A 1 747 ? 9.633 -5.391 12.469 1 92 747 ALA A O 1
ATOM 5906 N N . PRO A 1 748 ? 8.414 -7.059 11.609 1 90.12 748 PRO A N 1
ATOM 5907 C CA . PRO A 1 748 ? 7.836 -6.152 10.617 1 90.12 748 PRO A CA 1
ATOM 5908 C C . PRO A 1 748 ? 6.988 -5.047 11.242 1 90.12 748 PRO A C 1
ATOM 5910 O O . PRO A 1 748 ? 6.363 -5.258 12.281 1 90.12 748 PRO A O 1
ATOM 5913 N N . LEU A 1 749 ? 6.945 -3.91 10.609 1 81.81 749 LEU A N 1
ATOM 5914 C CA . LEU A 1 749 ? 6.207 -2.768 11.133 1 81.81 749 LEU A CA 1
ATOM 5915 C C . LEU A 1 749 ? 4.785 -2.742 10.578 1 81.81 749 LEU A C 1
ATOM 5917 O O . LEU A 1 749 ? 3.889 -2.15 11.18 1 81.81 749 LEU A O 1
ATOM 5921 N N . ASN A 1 750 ? 4.625 -3.248 9.406 1 77 750 ASN A N 1
ATOM 5922 C CA . ASN A 1 750 ? 3.295 -3.283 8.812 1 77 750 ASN A CA 1
ATOM 5923 C C . ASN A 1 750 ? 3.066 -4.57 8.023 1 77 750 ASN A C 1
ATOM 5925 O O . ASN A 1 750 ? 4.008 -5.328 7.773 1 77 750 ASN A O 1
ATOM 5929 N N . GLN A 1 751 ? 1.747 -4.793 7.84 1 75.88 751 GLN A N 1
ATOM 5930 C CA . GLN A 1 751 ? 1.326 -5.941 7.043 1 75.88 751 GLN A CA 1
ATOM 5931 C C . GLN A 1 751 ? 0.602 -5.492 5.773 1 75.88 751 GLN A C 1
ATOM 5933 O O . GLN A 1 751 ? 0.048 -4.395 5.727 1 75.88 751 GLN A O 1
ATOM 5938 N N . ILE A 1 752 ? 0.823 -6.234 4.715 1 76.94 752 ILE A N 1
ATOM 5939 C CA . ILE A 1 752 ? 0.084 -5.922 3.498 1 76.94 752 ILE A CA 1
ATOM 5940 C C . ILE A 1 752 ? -1.338 -6.469 3.602 1 76.94 752 ILE A C 1
ATOM 5942 O O . ILE A 1 752 ? -1.55 -7.57 4.117 1 76.94 752 ILE A O 1
ATOM 5946 N N . ASP A 1 753 ? -2.27 -5.598 3.283 1 79.81 753 ASP A N 1
ATOM 5947 C CA . ASP A 1 753 ? -3.68 -5.969 3.25 1 79.81 753 ASP A CA 1
ATOM 5948 C C . ASP A 1 753 ? -4.184 -6.082 1.814 1 79.81 753 ASP A C 1
ATOM 5950 O O . ASP A 1 753 ? -4.277 -5.082 1.102 1 79.81 753 ASP A O 1
ATOM 5954 N N . VAL A 1 754 ? -4.395 -7.316 1.378 1 85.25 754 VAL A N 1
ATOM 5955 C CA . VAL A 1 754 ? -5.035 -7.5 0.079 1 85.25 754 VAL A CA 1
ATOM 5956 C C . VAL A 1 754 ? -6.547 -7.578 0.255 1 85.25 754 VAL A C 1
ATOM 5958 O O . VAL A 1 754 ? -7.059 -8.492 0.905 1 85.25 754 VAL A O 1
ATOM 5961 N N . ARG A 1 755 ? -7.199 -6.672 -0.252 1 91.81 755 ARG A N 1
ATOM 5962 C CA . ARG A 1 755 ? -8.656 -6.598 -0.134 1 91.81 755 ARG A CA 1
ATOM 5963 C C . ARG A 1 755 ? -9.328 -6.941 -1.458 1 91.81 755 ARG A C 1
ATOM 5965 O O . ARG A 1 755 ? -8.68 -6.965 -2.506 1 91.81 755 ARG A O 1
ATOM 5972 N N . VAL A 1 756 ? -10.562 -7.34 -1.36 1 94.81 756 VAL A N 1
ATOM 5973 C CA . VAL A 1 756 ? -11.312 -7.762 -2.535 1 94.81 756 VAL A CA 1
ATOM 5974 C C . VAL A 1 756 ? -12.484 -6.809 -2.768 1 94.81 756 VAL A C 1
ATOM 5976 O O . VAL A 1 756 ? -13.156 -6.398 -1.819 1 94.81 756 VAL A O 1
ATOM 5979 N N . VAL A 1 757 ? -12.688 -6.414 -3.98 1 95 757 VAL A N 1
ATOM 5980 C CA . VAL A 1 757 ? -13.766 -5.527 -4.41 1 95 757 VAL A CA 1
ATOM 5981 C C . VAL A 1 757 ? -15.117 -6.191 -4.152 1 95 757 VAL A C 1
ATOM 5983 O O . VAL A 1 757 ? -15.281 -7.395 -4.387 1 95 757 VAL A O 1
ATOM 5986 N N . GLN A 1 758 ? -15.977 -5.5 -3.582 1 93.25 758 GLN A N 1
ATOM 5987 C CA . GLN A 1 758 ? -17.375 -5.926 -3.545 1 93.25 758 GLN A CA 1
ATOM 5988 C C . GLN A 1 758 ? -18.125 -5.461 -4.789 1 93.25 758 GLN A C 1
ATOM 5990 O O . GLN A 1 758 ? -18.516 -4.297 -4.887 1 93.25 758 GLN A O 1
ATOM 5995 N N . LEU A 1 759 ? -18.359 -6.43 -5.656 1 92.88 759 LEU A N 1
ATOM 5996 C CA . LEU A 1 759 ? -19.062 -6.086 -6.883 1 92.88 759 LEU A CA 1
ATOM 5997 C C . LEU A 1 759 ? -20.469 -5.551 -6.574 1 92.88 759 LEU A C 1
ATOM 5999 O O . LEU A 1 759 ? -21.094 -5.969 -5.602 1 92.88 759 LEU A O 1
ATOM 6003 N N . PRO A 1 760 ? -20.938 -4.578 -7.375 1 86.94 760 PRO A N 1
ATOM 6004 C CA . PRO A 1 760 ? -22.297 -4.086 -7.156 1 86.94 760 PRO A CA 1
ATOM 6005 C C . PRO A 1 760 ? -23.359 -5.16 -7.395 1 86.94 760 PRO A C 1
ATOM 6007 O O . PRO A 1 760 ? -23.234 -5.965 -8.32 1 86.94 760 PRO A O 1
ATOM 6010 N N . ALA A 1 761 ? -24.297 -5.129 -6.469 1 82.62 761 ALA A N 1
ATOM 6011 C CA . ALA A 1 761 ? -25.406 -6.059 -6.656 1 82.62 761 ALA A CA 1
ATOM 6012 C C . ALA A 1 761 ? -26.281 -5.633 -7.832 1 82.62 761 ALA A C 1
ATOM 6014 O O . ALA A 1 761 ? -26.531 -4.441 -8.039 1 82.62 761 ALA A O 1
ATOM 6015 N N . GLN A 1 762 ? -26.469 -6.422 -8.836 1 70.44 762 GLN A N 1
ATOM 6016 C CA . GLN A 1 762 ? -27.203 -6.145 -10.062 1 70.44 762 GLN A CA 1
ATOM 6017 C C . GLN A 1 762 ? -28.641 -5.703 -9.75 1 70.44 762 GLN A C 1
ATOM 6019 O O . GLN A 1 762 ? -29.234 -4.934 -10.508 1 70.44 762 GLN A O 1
ATOM 6024 N N . GLY A 1 763 ? -28.984 -5.434 -8.422 1 59.16 763 GLY A N 1
ATOM 6025 C CA . GLY A 1 763 ? -30.344 -5.074 -8.094 1 59.16 763 GLY A CA 1
ATOM 6026 C C . GLY A 1 763 ? -31.359 -5.648 -9.055 1 59.16 763 GLY A C 1
ATOM 6027 O O . GLY A 1 763 ? -31.031 -6.508 -9.875 1 59.16 763 GLY A O 1
ATOM 6028 N N . SER A 1 764 ? -32.562 -5.266 -9.047 1 51.69 764 SER A N 1
ATOM 6029 C CA . SER A 1 764 ? -33.688 -5.707 -9.883 1 51.69 764 SER A CA 1
ATOM 6030 C C . SER A 1 764 ? -33.438 -5.352 -11.352 1 51.69 764 SER A C 1
ATOM 6032 O O . SER A 1 764 ? -34.031 -5.969 -12.242 1 51.69 764 SER A O 1
ATOM 6034 N N . GLU A 1 765 ? -32.469 -4.434 -11.453 1 54.59 765 GLU A N 1
ATOM 6035 C CA . GLU A 1 765 ? -32.344 -3.979 -12.828 1 54.59 765 GLU A CA 1
ATOM 6036 C C . GLU A 1 765 ? -31.312 -4.801 -13.594 1 54.59 765 GLU A C 1
ATOM 6038 O O . GLU A 1 765 ? -31.156 -4.633 -14.805 1 54.59 765 GLU A O 1
ATOM 6043 N N . GLY A 1 766 ? -30.812 -5.863 -13.047 1 59.31 766 GLY A N 1
ATOM 6044 C CA . GLY A 1 766 ? -30.031 -6.863 -13.75 1 59.31 766 GLY A CA 1
ATOM 6045 C C . GLY A 1 766 ? -28.688 -6.34 -14.234 1 59.31 766 GLY A C 1
ATOM 6046 O O . GLY A 1 766 ? -28.234 -6.703 -15.328 1 59.31 766 GLY A O 1
ATOM 6047 N N . THR A 1 767 ? -27.922 -5.422 -13.523 1 68.94 767 THR A N 1
ATOM 6048 C CA . THR A 1 767 ? -26.703 -4.812 -14.031 1 68.94 767 THR A CA 1
ATOM 6049 C C . THR A 1 767 ? -25.516 -5.754 -13.852 1 68.94 767 THR A C 1
ATOM 6051 O O . THR A 1 767 ? -25.281 -6.277 -12.758 1 68.94 767 THR A O 1
ATOM 6054 N N . SER A 1 768 ? -24.906 -6.195 -15.039 1 82.62 768 SER A N 1
ATOM 6055 C CA . SER A 1 768 ? -23.703 -7.012 -15.016 1 82.62 768 SER A CA 1
ATOM 6056 C C . SER A 1 768 ? -22.453 -6.164 -15.258 1 82.62 768 SER A C 1
ATOM 6058 O O . SER A 1 768 ? -22.516 -5.172 -15.984 1 82.62 768 SER A O 1
ATOM 6060 N N . THR A 1 769 ? -21.406 -6.414 -14.484 1 92.44 769 THR A N 1
ATOM 6061 C CA . THR A 1 769 ? -20.109 -5.785 -14.703 1 92.44 769 THR A CA 1
ATOM 6062 C C . THR A 1 769 ? -19.312 -6.543 -15.766 1 92.44 769 THR A C 1
ATOM 6064 O O . THR A 1 769 ? -19.141 -7.762 -15.664 1 92.44 769 THR A O 1
ATOM 6067 N N . VAL A 1 770 ? -18.859 -5.871 -16.781 1 94.75 770 VAL A N 1
ATOM 6068 C CA . VAL A 1 770 ? -18.188 -6.535 -17.891 1 94.75 770 VAL A CA 1
ATOM 6069 C C . VAL A 1 770 ? -16.859 -5.824 -18.188 1 94.75 770 VAL A C 1
ATOM 6071 O O . VAL A 1 770 ? -16.812 -4.59 -18.219 1 94.75 770 VAL A O 1
ATOM 6074 N N . HIS A 1 771 ? -15.781 -6.527 -18.312 1 95.44 771 HIS A N 1
ATOM 6075 C CA . HIS A 1 771 ? -14.492 -6.027 -18.781 1 95.44 771 HIS A CA 1
ATOM 6076 C C . HIS A 1 771 ? -14.109 -6.648 -20.109 1 95.44 771 HIS A C 1
ATOM 6078 O O . HIS A 1 771 ? -13.852 -7.852 -20.188 1 95.44 771 HIS A O 1
ATOM 6084 N N . ARG A 1 772 ? -14.039 -5.812 -21.188 1 93.94 772 ARG A N 1
ATOM 6085 C CA . ARG A 1 772 ? -13.742 -6.262 -22.547 1 93.94 772 ARG A CA 1
ATOM 6086 C C . ARG A 1 772 ? -12.391 -5.727 -23.016 1 93.94 772 ARG A C 1
ATOM 6088 O O . ARG A 1 772 ? -12.062 -4.562 -22.766 1 93.94 772 ARG A O 1
ATOM 6095 N N . PHE A 1 773 ? -11.617 -6.629 -23.594 1 93.19 773 PHE A N 1
ATOM 6096 C CA . PHE A 1 773 ? -10.383 -6.133 -24.188 1 93.19 773 PHE A CA 1
ATOM 6097 C C . PHE A 1 773 ? -9.859 -7.109 -25.234 1 93.19 773 PHE A C 1
ATOM 6099 O O . PHE A 1 773 ? -10.281 -8.266 -25.281 1 93.19 773 PHE A O 1
ATOM 6106 N N . SER A 1 774 ? -8.977 -6.676 -26.141 1 92.94 774 SER A N 1
ATOM 6107 C CA . SER A 1 774 ? -8.305 -7.512 -27.125 1 92.94 774 SER A CA 1
ATOM 6108 C C . SER A 1 774 ? -7.176 -8.32 -26.484 1 92.94 774 SER A C 1
ATOM 6110 O O . SER A 1 774 ? -6.438 -7.812 -25.641 1 92.94 774 SER A O 1
ATOM 6112 N N . GLY A 1 775 ? -7.176 -9.625 -26.922 1 90.19 775 GLY A N 1
ATOM 6113 C CA . GLY A 1 775 ? -6.066 -10.422 -26.438 1 90.19 775 GLY A CA 1
ATOM 6114 C C . GLY A 1 775 ? -4.715 -9.766 -26.656 1 90.19 775 GLY A C 1
ATOM 6115 O O . GLY A 1 775 ? -4.512 -9.07 -27.641 1 90.19 775 GLY A O 1
ATOM 6116 N N . TRP A 1 776 ? -3.818 -9.992 -25.781 1 89.75 776 TRP A N 1
ATOM 6117 C CA . TRP A 1 776 ? -2.518 -9.328 -25.844 1 89.75 776 TRP A CA 1
ATOM 6118 C C . TRP A 1 776 ? -1.646 -9.938 -26.938 1 89.75 776 TRP A C 1
ATOM 6120 O O . TRP A 1 776 ? -0.714 -9.289 -27.422 1 89.75 776 TRP A O 1
ATOM 6130 N N . ASN A 1 777 ? -1.947 -11.25 -27.25 1 86.5 777 ASN A N 1
ATOM 6131 C CA . ASN A 1 777 ? -1.347 -11.867 -28.438 1 86.5 777 ASN A CA 1
ATOM 6132 C C . ASN A 1 777 ? -2.203 -11.648 -29.672 1 86.5 777 ASN A C 1
ATOM 6134 O O . ASN A 1 777 ? -3.188 -12.359 -29.891 1 86.5 777 ASN A O 1
ATOM 6138 N N . GLU A 1 778 ? -1.789 -10.891 -30.469 1 84.5 778 GLU A N 1
ATOM 6139 C CA . GLU A 1 778 ? -2.588 -10.461 -31.609 1 84.5 778 GLU A CA 1
ATOM 6140 C C . GLU A 1 778 ? -2.789 -11.609 -32.594 1 84.5 778 GLU A C 1
ATOM 6142 O O . GLU A 1 778 ? -3.773 -11.633 -33.344 1 84.5 778 GLU A O 1
ATOM 6147 N N . ASP A 1 779 ? -1.985 -12.594 -32.594 1 82.12 779 ASP A N 1
ATOM 6148 C CA . ASP A 1 779 ? -2.029 -13.672 -33.562 1 82.12 779 ASP A CA 1
ATOM 6149 C C . ASP A 1 779 ? -2.885 -14.836 -33.062 1 82.12 779 ASP A C 1
ATOM 6151 O O . ASP A 1 779 ? -3.174 -15.773 -33.812 1 82.12 779 ASP A O 1
ATOM 6155 N N . ASP A 1 780 ? -3.277 -14.781 -31.844 1 87.25 780 ASP A N 1
ATOM 6156 C CA . ASP A 1 780 ? -4.07 -15.875 -31.281 1 87.25 780 ASP A CA 1
ATOM 6157 C C . ASP A 1 780 ? -5.508 -15.82 -31.797 1 87.25 780 ASP A C 1
ATOM 6159 O O . ASP A 1 780 ? -6.191 -14.812 -31.641 1 87.25 780 ASP A O 1
ATOM 6163 N N . GLU A 1 781 ? -5.957 -16.875 -32.344 1 87.5 781 GLU A N 1
ATOM 6164 C CA . GLU A 1 781 ? -7.285 -16.938 -32.938 1 87.5 781 GLU A CA 1
ATOM 6165 C C . GLU A 1 781 ? -8.359 -17.219 -31.891 1 87.5 781 GLU A C 1
ATOM 6167 O O . GLU A 1 781 ? -9.547 -17 -32.125 1 87.5 781 GLU A O 1
ATOM 6172 N N . ASN A 1 782 ? -7.977 -17.656 -30.734 1 89 782 ASN A N 1
ATOM 6173 C CA . ASN A 1 782 ? -8.922 -18.062 -29.703 1 89 782 ASN A CA 1
ATOM 6174 C C . ASN A 1 782 ? -9.422 -16.859 -28.891 1 89 782 ASN A C 1
ATOM 6176 O O . ASN A 1 782 ? -8.68 -15.906 -28.688 1 89 782 ASN A O 1
ATOM 6180 N N . SER A 1 783 ? -10.695 -16.922 -28.578 1 94.12 783 SER A N 1
ATOM 6181 C CA . SER A 1 783 ? -11.297 -16 -27.609 1 94.12 783 SER A CA 1
ATOM 6182 C C . SER A 1 783 ? -11.656 -16.719 -26.312 1 94.12 783 SER A C 1
ATOM 6184 O O . SER A 1 783 ? -11.648 -17.953 -26.25 1 94.12 783 SER A O 1
ATOM 6186 N N . SER A 1 784 ? -11.852 -15.953 -25.266 1 96.56 784 SER A N 1
ATOM 6187 C CA . SER A 1 784 ? -12.156 -16.594 -24 1 96.56 784 SER A CA 1
ATOM 6188 C C . SER A 1 784 ? -13.102 -15.734 -23.156 1 96.56 784 SER A C 1
ATOM 6190 O O . SER A 1 784 ? -13.109 -14.508 -23.297 1 96.56 784 SER A O 1
ATOM 6192 N N . VAL A 1 785 ? -13.922 -16.328 -22.375 1 97.44 785 VAL A N 1
ATOM 6193 C CA . VAL A 1 785 ? -14.766 -15.664 -21.391 1 97.44 785 VAL A CA 1
ATOM 6194 C C . VAL A 1 785 ? -14.547 -16.281 -20.016 1 97.44 785 VAL A C 1
ATOM 6196 O O . VAL A 1 785 ? -14.391 -17.5 -19.891 1 97.44 785 VAL A O 1
ATOM 6199 N N . CYS A 1 786 ? -14.414 -15.484 -19.031 1 98.06 786 CYS A N 1
ATOM 6200 C CA . CYS A 1 786 ? -14.344 -15.875 -17.625 1 98.06 786 CYS A CA 1
ATOM 6201 C C . CYS A 1 786 ? -15.438 -15.18 -16.812 1 98.06 786 CYS A C 1
ATOM 6203 O O . CYS A 1 786 ? -15.367 -13.977 -16.578 1 98.06 786 CYS A O 1
ATOM 6205 N N . ASN A 1 787 ? -16.469 -15.906 -16.438 1 97.94 787 ASN A N 1
ATOM 6206 C CA . ASN A 1 787 ? -17.547 -15.383 -15.602 1 97.94 787 ASN A CA 1
ATOM 6207 C C . ASN A 1 787 ? -17.328 -15.695 -14.125 1 97.94 787 ASN A C 1
ATOM 6209 O O . ASN A 1 787 ? -17.109 -16.844 -13.758 1 97.94 787 ASN A O 1
ATOM 6213 N N . ILE A 1 788 ? -17.359 -14.672 -13.359 1 97.44 788 ILE A N 1
ATOM 6214 C CA . ILE A 1 788 ? -17.172 -14.812 -11.922 1 97.44 788 ILE A CA 1
ATOM 6215 C C . ILE A 1 788 ? -18.453 -14.383 -11.195 1 97.44 788 ILE A C 1
ATOM 6217 O O . ILE A 1 788 ? -18.844 -13.219 -11.273 1 97.44 788 ILE A O 1
ATOM 6221 N N . TYR A 1 789 ? -19.109 -15.273 -10.547 1 96.44 789 TYR A N 1
ATOM 6222 C CA . TYR A 1 789 ? -20.266 -14.992 -9.711 1 96.44 789 TYR A CA 1
ATOM 6223 C C . TYR A 1 789 ? -19.875 -14.898 -8.242 1 96.44 789 TYR A C 1
ATOM 6225 O O . TYR A 1 789 ? -19.781 -15.922 -7.555 1 96.44 789 TYR A O 1
ATOM 6233 N N . GLN A 1 790 ? -19.734 -13.664 -7.805 1 94.75 790 GLN A N 1
ATOM 6234 C CA . GLN A 1 790 ? -19.203 -13.414 -6.469 1 94.75 790 GLN A CA 1
ATOM 6235 C C . GLN A 1 790 ? -20.281 -13.625 -5.406 1 94.75 790 GLN A C 1
ATOM 6237 O O . GLN A 1 790 ? -21.359 -13.039 -5.484 1 94.75 790 GLN A O 1
ATOM 6242 N N . VAL A 1 791 ? -20.031 -14.445 -4.469 1 91.06 791 VAL A N 1
ATOM 6243 C CA . VAL A 1 791 ? -20.969 -14.727 -3.385 1 91.06 791 VAL A CA 1
ATOM 6244 C C . VAL A 1 791 ? -20.562 -13.93 -2.143 1 91.06 791 VAL A C 1
ATOM 6246 O O . VAL A 1 791 ? -21.422 -13.336 -1.479 1 91.06 791 VAL A O 1
ATOM 6249 N N . GLY A 1 792 ? -19.344 -13.805 -1.798 1 79.94 792 GLY A N 1
ATOM 6250 C CA . GLY A 1 792 ? -18.891 -13.016 -0.661 1 79.94 792 GLY A CA 1
ATOM 6251 C C . GLY A 1 792 ? -18.266 -13.859 0.432 1 79.94 792 GLY A C 1
ATOM 6252 O O . GLY A 1 792 ? -17.672 -14.906 0.152 1 79.94 792 GLY A O 1
ATOM 6253 N N . THR A 1 793 ? -18.25 -13.203 1.675 1 72.88 793 THR A N 1
ATOM 6254 C CA . THR A 1 793 ? -17.703 -13.875 2.838 1 72.88 793 THR A CA 1
ATOM 6255 C C . THR A 1 793 ? -18.703 -14.859 3.43 1 72.88 793 THR A C 1
ATOM 6257 O O . THR A 1 793 ? -19.906 -14.578 3.479 1 72.88 793 THR A O 1
ATOM 6260 N N . MET A 1 794 ? -18.188 -16.078 3.555 1 67 794 MET A N 1
ATOM 6261 C CA . MET A 1 794 ? -19.219 -17.078 3.824 1 67 794 MET A CA 1
ATOM 6262 C C . MET A 1 794 ? -18.922 -17.828 5.117 1 67 794 MET A C 1
ATOM 6264 O O . MET A 1 794 ? -17.781 -17.922 5.539 1 67 794 MET A O 1
ATOM 6268 N N . ASP A 1 795 ? -19.969 -18.125 5.637 1 80.62 795 ASP A N 1
ATOM 6269 C CA . ASP A 1 795 ? -19.875 -19.078 6.738 1 80.62 795 ASP A CA 1
ATOM 6270 C C . ASP A 1 795 ? -19.688 -20.5 6.215 1 80.62 795 ASP A C 1
ATOM 6272 O O . ASP A 1 795 ? -19.594 -20.719 5.008 1 80.62 795 ASP A O 1
ATOM 6276 N N . THR A 1 796 ? -19.547 -21.406 7.027 1 88.5 796 THR A N 1
ATOM 6277 C CA . THR A 1 796 ? -19.203 -22.781 6.68 1 88.5 796 THR A CA 1
ATOM 6278 C C . THR A 1 796 ? -20.312 -23.438 5.875 1 88.5 796 THR A C 1
ATOM 6280 O O . THR A 1 796 ? -20.047 -24.156 4.914 1 88.5 796 THR A O 1
ATOM 6283 N N . LYS A 1 797 ? -21.5 -23.188 6.23 1 91.06 797 LYS A N 1
ATOM 6284 C CA . LYS A 1 797 ? -22.625 -23.812 5.527 1 91.06 797 LYS A CA 1
ATOM 6285 C C . LYS A 1 797 ? -22.75 -23.281 4.105 1 91.06 797 LYS A C 1
ATOM 6287 O O . LYS A 1 797 ? -22.969 -24.047 3.164 1 91.06 797 LYS A O 1
ATOM 6292 N N . MET A 1 798 ? -22.656 -22 4.016 1 91.12 798 MET A N 1
ATOM 6293 C CA . MET A 1 798 ? -22.719 -21.391 2.691 1 91.12 798 MET A CA 1
ATOM 6294 C C . MET A 1 798 ? -21.562 -21.875 1.813 1 91.12 798 MET A C 1
ATOM 6296 O O . MET A 1 798 ? -21.75 -22.094 0.614 1 91.12 798 MET A O 1
ATOM 6300 N N . ASN A 1 799 ? -20.453 -22 2.4 1 92.44 799 ASN A N 1
ATOM 6301 C CA . ASN A 1 799 ? -19.297 -22.531 1.67 1 92.44 799 ASN A CA 1
ATOM 6302 C C . ASN A 1 799 ? -19.547 -23.953 1.193 1 92.44 799 ASN A C 1
ATOM 6304 O O . ASN A 1 799 ? -19.188 -24.312 0.073 1 92.44 799 ASN A O 1
ATOM 6308 N N . ALA A 1 800 ? -20.078 -24.703 2.037 1 94.62 800 ALA A N 1
ATOM 6309 C CA . ALA A 1 800 ? -20.406 -26.094 1.682 1 94.62 800 ALA A CA 1
ATOM 6310 C C . ALA A 1 800 ? -21.453 -26.125 0.569 1 94.62 800 ALA A C 1
ATOM 6312 O O . ALA A 1 800 ? -21.375 -26.984 -0.322 1 94.62 800 ALA A O 1
ATOM 6313 N N . THR A 1 801 ? -22.406 -25.25 0.686 1 95.88 801 THR A N 1
ATOM 6314 C CA . THR A 1 801 ? -23.438 -25.172 -0.334 1 95.88 801 THR A CA 1
ATOM 6315 C C . THR A 1 801 ? -22.844 -24.828 -1.693 1 95.88 801 THR A C 1
ATOM 6317 O O . THR A 1 801 ? -23.219 -25.406 -2.713 1 95.88 801 THR A O 1
ATOM 6320 N N . LEU A 1 802 ? -21.984 -23.875 -1.7 1 95.5 802 LEU A N 1
ATOM 6321 C CA . LEU A 1 802 ? -21.297 -23.5 -2.936 1 95.5 802 LEU A CA 1
ATOM 6322 C C . LEU A 1 802 ? -20.484 -24.672 -3.477 1 95.5 802 LEU A C 1
ATOM 6324 O O . LEU A 1 802 ? -20.453 -24.906 -4.688 1 95.5 802 LEU A O 1
ATOM 6328 N N . GLY A 1 803 ? -19.75 -25.328 -2.594 1 94.94 803 GLY A N 1
ATOM 6329 C CA . GLY A 1 803 ? -19.016 -26.516 -3.006 1 94.94 803 GLY A CA 1
ATOM 6330 C C . GLY A 1 803 ? -19.891 -27.578 -3.635 1 94.94 803 GLY A C 1
ATOM 6331 O O . GLY A 1 803 ? -19.516 -28.203 -4.629 1 94.94 803 GLY A O 1
ATOM 6332 N N . LEU A 1 804 ? -21.016 -27.812 -3.035 1 96 804 LEU A N 1
ATOM 6333 C CA . LEU A 1 804 ? -21.969 -28.797 -3.559 1 96 804 LEU A CA 1
ATOM 6334 C C . LEU A 1 804 ? -22.516 -28.359 -4.91 1 96 804 LEU A C 1
ATOM 6336 O O . LEU A 1 804 ? -22.641 -29.172 -5.832 1 96 804 LEU A O 1
ATOM 6340 N N . LEU A 1 805 ? -22.859 -27.094 -4.965 1 96.62 805 LEU A N 1
ATOM 6341 C CA . LEU A 1 805 ? -23.328 -26.562 -6.238 1 96.62 805 LEU A CA 1
ATOM 6342 C C . LEU A 1 805 ? -22.297 -26.797 -7.34 1 96.62 805 LEU A C 1
ATOM 6344 O O . LEU A 1 805 ? -22.641 -27.219 -8.445 1 96.62 805 LEU A O 1
ATOM 6348 N N . HIS A 1 806 ? -21.078 -26.484 -7.098 1 96.12 806 HIS A N 1
ATOM 6349 C CA . HIS A 1 806 ? -20.031 -26.688 -8.086 1 96.12 806 HIS A CA 1
ATOM 6350 C C . HIS A 1 806 ? -19.922 -28.156 -8.484 1 96.12 806 HIS A C 1
ATOM 6352 O O . HIS A 1 806 ? -19.75 -28.469 -9.664 1 96.12 806 HIS A O 1
ATOM 6358 N N . HIS A 1 807 ? -19.922 -29 -7.477 1 94.5 807 HIS A N 1
ATOM 6359 C CA . HIS A 1 807 ? -19.875 -30.422 -7.738 1 94.5 807 HIS A CA 1
ATOM 6360 C C . HIS A 1 807 ? -20.984 -30.859 -8.688 1 94.5 807 HIS A C 1
ATOM 6362 O O . HIS A 1 807 ? -20.766 -31.641 -9.602 1 94.5 807 HIS A O 1
ATOM 6368 N N . LEU A 1 808 ? -22.156 -30.328 -8.484 1 95.25 808 LEU A N 1
ATOM 6369 C CA . LEU A 1 808 ? -23.344 -30.703 -9.25 1 95.25 808 LEU A CA 1
ATOM 6370 C C . LEU A 1 808 ? -23.266 -30.172 -10.672 1 95.25 808 LEU A C 1
ATOM 6372 O O . LEU A 1 808 ? -23.781 -30.781 -11.609 1 95.25 808 LEU A O 1
ATOM 6376 N N . ILE A 1 809 ? -22.609 -29.031 -10.844 1 95.44 809 ILE A N 1
ATOM 6377 C CA . ILE A 1 809 ? -22.656 -28.359 -12.141 1 95.44 809 ILE A CA 1
ATOM 6378 C C . ILE A 1 809 ? -21.516 -28.828 -13.016 1 95.44 809 ILE A C 1
ATOM 6380 O O . ILE A 1 809 ? -21.562 -28.703 -14.242 1 95.44 809 ILE A O 1
ATOM 6384 N N . ARG A 1 810 ? -20.469 -29.297 -12.547 1 92.25 810 ARG A N 1
ATOM 6385 C CA . ARG A 1 810 ? -19.219 -29.547 -13.242 1 92.25 810 ARG A CA 1
ATOM 6386 C C . ARG A 1 810 ? -19.438 -30.406 -14.484 1 92.25 810 ARG A C 1
ATOM 6388 O O . ARG A 1 810 ? -19.125 -30 -15.602 1 92.25 810 ARG A O 1
ATOM 6395 N N . GLU A 1 811 ? -20.016 -31.625 -14.312 1 88.75 811 GLU A N 1
ATOM 6396 C CA . GLU A 1 811 ? -20.203 -32.531 -15.422 1 88.75 811 GLU A CA 1
ATOM 6397 C C . GLU A 1 811 ? -21.281 -32.031 -16.391 1 88.75 811 GLU A C 1
ATOM 6399 O O . GLU A 1 811 ? -21.062 -32.031 -17.609 1 88.75 811 GLU A O 1
ATOM 6404 N N . PRO A 1 812 ? -22.438 -31.562 -15.914 1 92.75 812 PRO A N 1
ATOM 6405 C CA . PRO A 1 812 ? -23.438 -31.031 -16.828 1 92.75 812 PRO A CA 1
ATOM 6406 C C . PRO A 1 812 ? -22.906 -29.859 -17.656 1 92.75 812 PRO A C 1
ATOM 6408 O O . PRO A 1 812 ? -23.281 -29.703 -18.828 1 92.75 812 PRO A O 1
ATOM 6411 N N . ALA A 1 813 ? -22.156 -29.016 -17.031 1 94.56 813 ALA A N 1
ATOM 6412 C CA . ALA A 1 813 ? -21.594 -27.891 -17.766 1 94.56 813 ALA A CA 1
ATOM 6413 C C . ALA A 1 813 ? -20.672 -28.359 -18.891 1 94.56 813 ALA A C 1
ATOM 6415 O O . ALA A 1 813 ? -20.734 -27.859 -20.016 1 94.56 813 ALA A O 1
ATOM 6416 N N . PHE A 1 814 ? -19.812 -29.25 -18.562 1 88.81 814 PHE A N 1
ATOM 6417 C CA . PHE A 1 814 ? -18.922 -29.797 -19.578 1 88.81 814 PHE A CA 1
ATOM 6418 C C . PHE A 1 814 ? -19.719 -30.469 -20.688 1 88.81 814 PHE A C 1
ATOM 6420 O O . PHE A 1 814 ? -19.453 -30.25 -21.875 1 88.81 814 PHE A O 1
ATOM 6427 N N . GLY A 1 815 ? -20.672 -31.328 -20.344 1 85.06 815 GLY A N 1
ATOM 6428 C CA . GLY A 1 815 ? -21.484 -32.062 -21.297 1 85.06 815 GLY A CA 1
ATOM 6429 C C . GLY A 1 815 ? -22.266 -31.156 -22.234 1 85.06 815 GLY A C 1
ATOM 6430 O O . GLY A 1 815 ? -22.234 -31.375 -23.453 1 85.06 815 GLY A O 1
ATOM 6431 N N . GLN A 1 816 ? -22.812 -30.188 -21.672 1 91.88 816 GLN A N 1
ATOM 6432 C CA . GLN A 1 816 ? -23.656 -29.312 -22.484 1 91.88 816 GLN A CA 1
ATOM 6433 C C . GLN A 1 816 ? -22.812 -28.312 -23.266 1 91.88 816 GLN A C 1
ATOM 6435 O O . GLN A 1 816 ? -22.922 -28.219 -24.484 1 91.88 816 GLN A O 1
ATOM 6440 N N . LEU A 1 817 ? -21.953 -27.578 -22.594 1 94.06 817 LEU A N 1
ATOM 6441 C CA . LEU A 1 817 ? -21.25 -26.453 -23.203 1 94.06 817 LEU A CA 1
ATOM 6442 C C . LEU A 1 817 ? -20.141 -26.938 -24.109 1 94.06 817 LEU A C 1
ATOM 6444 O O . LEU A 1 817 ? -19.906 -26.359 -25.188 1 94.06 817 LEU A O 1
ATOM 6448 N N . ARG A 1 818 ? -19.391 -27.953 -23.719 1 87.62 818 ARG A N 1
ATOM 6449 C CA . ARG A 1 818 ? -18.266 -28.438 -24.5 1 87.62 818 ARG A CA 1
ATOM 6450 C C . ARG A 1 818 ? -18.719 -29.438 -25.562 1 87.62 818 ARG A C 1
ATOM 6452 O O . ARG A 1 818 ? -18.375 -29.281 -26.734 1 87.62 818 ARG A O 1
ATOM 6459 N N . THR A 1 819 ? -19.516 -30.453 -25.156 1 81.5 819 THR A N 1
ATOM 6460 C CA . THR A 1 819 ? -19.797 -31.594 -26.031 1 81.5 819 THR A CA 1
ATOM 6461 C C . THR A 1 819 ? -21 -31.312 -26.922 1 81.5 819 THR A C 1
ATOM 6463 O O . THR A 1 819 ? -20.922 -31.469 -28.141 1 81.5 819 THR A O 1
ATOM 6466 N N . GLN A 1 820 ? -22.094 -30.875 -26.344 1 84.69 820 GLN A N 1
ATOM 6467 C CA . GLN A 1 820 ? -23.328 -30.719 -27.109 1 84.69 820 GLN A CA 1
ATOM 6468 C C . GLN A 1 820 ? -23.281 -29.422 -27.922 1 84.69 820 GLN A C 1
ATOM 6470 O O . GLN A 1 820 ? -23.578 -29.438 -29.125 1 84.69 820 GLN A O 1
ATOM 6475 N N . GLU A 1 821 ? -22.828 -28.344 -27.25 1 89.88 821 GLU A N 1
ATOM 6476 C CA . GLU A 1 821 ? -22.844 -27.047 -27.922 1 89.88 821 GLU A CA 1
ATOM 6477 C C . GLU A 1 821 ? -21.516 -26.75 -28.594 1 89.88 821 GLU A C 1
ATOM 6479 O O . GLU A 1 821 ? -21.422 -25.844 -29.422 1 89.88 821 GLU A O 1
ATOM 6484 N N . GLN A 1 822 ? -20.5 -27.469 -28.297 1 85.75 822 GLN A N 1
ATOM 6485 C CA . GLN A 1 822 ? -19.188 -27.391 -28.922 1 85.75 822 GLN A CA 1
ATOM 6486 C C . GLN A 1 822 ? -18.625 -25.969 -28.828 1 85.75 822 GLN A C 1
ATOM 6488 O O . GLN A 1 822 ? -18.125 -25.438 -29.828 1 85.75 822 GLN A O 1
ATOM 6493 N N . LEU A 1 823 ? -18.781 -25.375 -27.734 1 88.75 823 LEU A N 1
ATOM 6494 C CA . LEU A 1 823 ? -18.344 -23.984 -27.562 1 88.75 823 LEU A CA 1
ATOM 6495 C C . LEU A 1 823 ? -16.828 -23.891 -27.516 1 88.75 823 LEU A C 1
ATOM 6497 O O . LEU A 1 823 ? -16.266 -22.812 -27.703 1 88.75 823 LEU A O 1
ATOM 6501 N N . GLY A 1 824 ? -16.156 -24.953 -27.25 1 79.94 824 GLY A N 1
ATOM 6502 C CA . GLY A 1 824 ? -14.695 -24.906 -27.219 1 79.94 824 GLY A CA 1
ATOM 6503 C C . GLY A 1 824 ? -14.07 -26.125 -26.562 1 79.94 824 GLY A C 1
ATOM 6504 O O . GLY A 1 824 ? -14.773 -26.938 -25.953 1 79.94 824 GLY A O 1
ATOM 6505 N N . TYR A 1 825 ? -12.727 -26.141 -26.734 1 76.06 825 TYR A N 1
ATOM 6506 C CA . TYR A 1 825 ? -11.992 -27.266 -26.156 1 76.06 825 TYR A CA 1
ATOM 6507 C C . TYR A 1 825 ? -11.828 -27.094 -24.656 1 76.06 825 TYR A C 1
ATOM 6509 O O . TYR A 1 825 ? -11.844 -28.078 -23.906 1 76.06 825 TYR A O 1
ATOM 6517 N N . ILE A 1 826 ? -11.711 -25.844 -24.281 1 88.31 826 ILE A N 1
ATOM 6518 C CA . ILE A 1 826 ? -11.555 -25.609 -22.844 1 88.31 826 ILE A CA 1
ATOM 6519 C C . ILE A 1 826 ? -12.883 -25.125 -22.25 1 88.31 826 ILE A C 1
ATOM 6521 O O . ILE A 1 826 ? -13.352 -24.031 -22.578 1 88.31 826 ILE A O 1
ATOM 6525 N N . VAL A 1 827 ? -13.531 -25.859 -21.484 1 92.94 827 VAL A N 1
ATOM 6526 C CA . VAL A 1 827 ? -14.688 -25.547 -20.656 1 92.94 827 VAL A CA 1
ATOM 6527 C C . VAL A 1 827 ? -14.43 -25.984 -19.219 1 92.94 827 VAL A C 1
ATOM 6529 O O . VAL A 1 827 ? -14.211 -27.172 -18.953 1 92.94 827 VAL A O 1
ATOM 6532 N N . HIS A 1 828 ? -14.352 -24.984 -18.391 1 94.12 828 HIS A N 1
ATOM 6533 C CA . HIS A 1 828 ? -13.938 -25.281 -17.016 1 94.12 828 HIS A CA 1
ATOM 6534 C C . HIS A 1 828 ? -14.797 -24.5 -16.016 1 94.12 828 HIS A C 1
ATOM 6536 O O . HIS A 1 828 ? -15.219 -23.375 -16.281 1 94.12 828 HIS A O 1
ATOM 6542 N N . THR A 1 829 ? -15.148 -25.141 -14.891 1 96.19 829 THR A N 1
ATOM 6543 C CA . THR A 1 829 ? -15.797 -24.5 -13.75 1 96.19 829 THR A CA 1
ATOM 6544 C C . THR A 1 829 ? -14.984 -24.719 -12.477 1 96.19 829 THR A C 1
ATOM 6546 O O . THR A 1 829 ? -14.273 -25.719 -12.352 1 96.19 829 THR A O 1
ATOM 6549 N N . GLN A 1 830 ? -15.047 -23.781 -11.602 1 95.69 830 GLN A N 1
ATOM 6550 C CA . GLN A 1 830 ? -14.344 -23.953 -10.336 1 95.69 830 GLN A CA 1
ATOM 6551 C C . GLN A 1 830 ? -14.891 -23 -9.273 1 95.69 830 GLN A C 1
ATOM 6553 O O . GLN A 1 830 ? -15.594 -22.031 -9.594 1 95.69 830 GLN A O 1
ATOM 6558 N N . VAL A 1 831 ? -14.688 -23.406 -8.016 1 94.62 831 VAL A N 1
ATOM 6559 C CA . VAL A 1 831 ? -14.859 -22.453 -6.926 1 94.62 831 VAL A CA 1
ATOM 6560 C C . VAL A 1 831 ? -13.617 -21.578 -6.801 1 94.62 831 VAL A C 1
ATOM 6562 O O . VAL A 1 831 ? -12.516 -22.078 -6.531 1 94.62 831 VAL A O 1
ATOM 6565 N N . LYS A 1 832 ? -13.773 -20.359 -7.023 1 95.06 832 LYS A N 1
ATOM 6566 C CA . LYS A 1 832 ? -12.656 -19.422 -6.98 1 95.06 832 LYS A CA 1
ATOM 6567 C C . LYS A 1 832 ? -12.617 -18.672 -5.652 1 95.06 832 LYS A C 1
ATOM 6569 O O . LYS A 1 832 ? -13.656 -18.234 -5.148 1 95.06 832 LYS A O 1
ATOM 6574 N N . THR A 1 833 ? -11.484 -18.547 -5.105 1 91.31 833 THR A N 1
ATOM 6575 C CA . THR A 1 833 ? -11.258 -17.703 -3.932 1 91.31 833 THR A CA 1
ATOM 6576 C C . THR A 1 833 ? -10.477 -16.453 -4.305 1 91.31 833 THR A C 1
ATOM 6578 O O . THR A 1 833 ? -9.359 -16.547 -4.812 1 91.31 833 THR A O 1
ATOM 6581 N N . SER A 1 834 ? -11.07 -15.305 -4.172 1 92 834 SER A N 1
ATOM 6582 C CA . SER A 1 834 ? -10.383 -14.031 -4.328 1 92 834 SER A CA 1
ATOM 6583 C C . SER A 1 834 ? -9.836 -13.523 -2.994 1 92 834 SER A C 1
ATOM 6585 O O . SER A 1 834 ? -10.547 -13.539 -1.984 1 92 834 SER A O 1
ATOM 6587 N N . GLY A 1 835 ? -8.711 -13.086 -3.072 1 84.31 835 GLY A N 1
ATOM 6588 C CA . GLY A 1 835 ? -8.086 -12.797 -1.789 1 84.31 835 GLY A CA 1
ATOM 6589 C C . GLY A 1 835 ? -7.934 -14.023 -0.91 1 84.31 835 GLY A C 1
ATOM 6590 O O . GLY A 1 835 ? -7.469 -15.062 -1.369 1 84.31 835 GLY A O 1
ATOM 6591 N N . ASP A 1 836 ? -8.305 -13.859 0.338 1 77 836 ASP A N 1
ATOM 6592 C CA . ASP A 1 836 ? -8.125 -14.984 1.25 1 77 836 ASP A CA 1
ATOM 6593 C C . ASP A 1 836 ? -9.461 -15.617 1.615 1 77 836 ASP A C 1
ATOM 6595 O O . ASP A 1 836 ? -9.508 -16.75 2.084 1 77 836 ASP A O 1
ATOM 6599 N N . LYS A 1 837 ? -10.586 -14.898 1.259 1 82.69 837 LYS A N 1
ATOM 6600 C CA . LYS A 1 837 ? -11.789 -15.43 1.885 1 82.69 837 LYS A CA 1
ATOM 6601 C C . LYS A 1 837 ? -13 -15.266 0.968 1 82.69 837 LYS A C 1
ATOM 6603 O O . LYS A 1 837 ? -14.031 -15.914 1.167 1 82.69 837 LYS A O 1
ATOM 6608 N N . VAL A 1 838 ? -12.906 -14.492 -0.028 1 91.69 838 VAL A N 1
ATOM 6609 C CA . VAL A 1 838 ? -14.094 -14.219 -0.831 1 91.69 838 VAL A CA 1
ATOM 6610 C C . VAL A 1 838 ? -14.258 -15.297 -1.897 1 91.69 838 VAL A C 1
ATOM 6612 O O . VAL A 1 838 ? -13.375 -15.484 -2.74 1 91.69 838 VAL A O 1
ATOM 6615 N N . LYS A 1 839 ? -15.375 -15.953 -1.85 1 94.19 839 LYS A N 1
ATOM 6616 C CA . LYS A 1 839 ? -15.609 -17.078 -2.744 1 94.19 839 LYS A CA 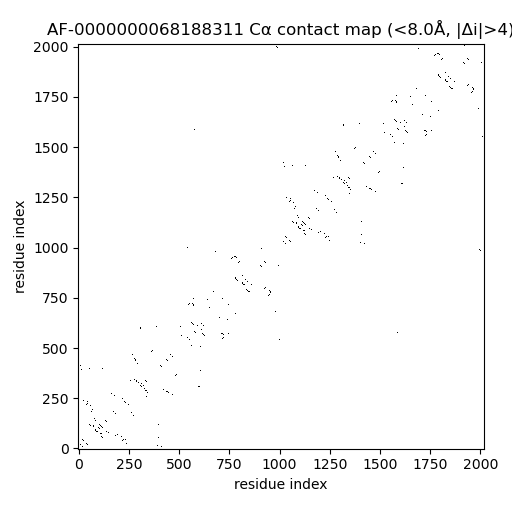1
ATOM 6617 C C . LYS A 1 839 ? -16.5 -16.688 -3.912 1 94.19 839 LYS A C 1
ATOM 6619 O O . LYS A 1 839 ? -17.359 -15.805 -3.777 1 94.19 839 LYS A O 1
ATOM 6624 N N . SER A 1 840 ? -16.266 -17.328 -5.031 1 96.12 840 SER A N 1
ATOM 6625 C CA . SER A 1 840 ? -17.047 -17.125 -6.242 1 96.12 840 SER A CA 1
ATOM 6626 C C . SER A 1 840 ? -17.188 -18.422 -7.035 1 96.12 840 SER A C 1
ATOM 6628 O O . SER A 1 840 ? -16.438 -19.375 -6.809 1 96.12 840 SER A O 1
ATOM 6630 N N . LEU A 1 841 ? -18.172 -18.5 -7.805 1 97.06 841 LEU A N 1
ATOM 6631 C CA . LEU A 1 841 ? -18.297 -19.531 -8.828 1 97.06 841 LEU A CA 1
ATOM 6632 C C . LEU A 1 841 ? -17.766 -19.047 -10.164 1 97.06 841 LEU A C 1
ATOM 6634 O O . LEU A 1 841 ? -18.156 -17.969 -10.633 1 97.06 841 LEU A O 1
ATOM 6638 N N . LEU A 1 842 ? -16.891 -19.797 -10.75 1 97.81 842 LEU A N 1
ATOM 6639 C CA . LEU A 1 842 ? -16.219 -19.344 -11.961 1 97.81 842 LEU A CA 1
ATOM 6640 C C . LEU A 1 842 ? -16.516 -20.281 -13.133 1 97.81 842 LEU A C 1
ATOM 6642 O O . LEU A 1 842 ? -16.516 -21.5 -12.969 1 97.81 842 LEU A O 1
ATOM 6646 N N . PHE A 1 843 ? -16.859 -19.75 -14.266 1 97.94 843 PHE A N 1
ATOM 6647 C CA . PHE A 1 843 ? -16.984 -20.422 -15.547 1 97.94 843 PHE A CA 1
ATOM 6648 C C . PHE A 1 843 ? -15.93 -19.906 -16.531 1 97.94 843 PHE A C 1
ATOM 6650 O O . PHE A 1 843 ? -15.711 -18.703 -16.641 1 97.94 843 PHE A O 1
ATOM 6657 N N . LEU A 1 844 ? -15.266 -20.781 -17.172 1 97.62 844 LEU A N 1
ATOM 6658 C CA . LEU A 1 844 ? -14.227 -20.406 -18.141 1 97.62 844 LEU A CA 1
ATOM 6659 C C . LEU A 1 844 ? -14.414 -21.188 -19.438 1 97.62 844 LEU A C 1
ATOM 6661 O O . LEU A 1 844 ? -14.547 -22.406 -19.438 1 97.62 844 LEU A O 1
ATOM 6665 N N . ILE A 1 845 ? -14.492 -20.469 -20.562 1 96.81 845 ILE A N 1
ATOM 6666 C CA . ILE A 1 845 ? -14.602 -21.078 -21.891 1 96.81 845 ILE A CA 1
ATOM 6667 C C . ILE A 1 845 ? -13.609 -20.422 -22.844 1 96.81 845 ILE A C 1
ATOM 6669 O O . ILE A 1 845 ? -13.438 -19.203 -22.828 1 96.81 845 ILE A O 1
ATOM 6673 N N . GLN A 1 846 ? -12.875 -21.156 -23.516 1 94.25 846 GLN A N 1
ATOM 6674 C CA . GLN A 1 846 ? -12.047 -20.688 -24.625 1 94.25 846 GLN A CA 1
ATOM 6675 C C . GLN A 1 846 ? -12.477 -21.297 -25.953 1 94.25 846 GLN A C 1
ATOM 6677 O O . GLN A 1 846 ? -12.695 -22.516 -26.031 1 94.25 846 GLN A O 1
ATOM 6682 N N . SER A 1 847 ? -12.648 -20.422 -26.938 1 90.88 847 SER A N 1
ATOM 6683 C CA . SER A 1 847 ? -13.18 -20.875 -28.219 1 90.88 847 SER A CA 1
ATOM 6684 C C . SER A 1 847 ? -12.523 -20.156 -29.391 1 90.88 847 SER A C 1
ATOM 6686 O O . SER A 1 847 ? -12.188 -18.969 -29.281 1 90.88 847 SER A O 1
ATOM 6688 N N . ASP A 1 848 ? -12.305 -20.797 -30.469 1 87.5 848 ASP A N 1
ATOM 6689 C CA . ASP A 1 848 ? -11.867 -20.156 -31.688 1 87.5 848 ASP A CA 1
ATOM 6690 C C . ASP A 1 848 ? -13.039 -19.906 -32.625 1 87.5 848 ASP A C 1
ATOM 6692 O O . ASP A 1 848 ? -12.898 -19.203 -33.625 1 87.5 848 ASP A O 1
ATOM 6696 N N . SER A 1 849 ? -14.203 -20.375 -32.25 1 87.56 849 SER A N 1
ATOM 6697 C CA . SER A 1 849 ? -15.336 -20.328 -33.188 1 87.56 849 SER A CA 1
ATOM 6698 C C . SER A 1 849 ? -16.375 -19.312 -32.719 1 87.56 849 SER A C 1
ATOM 6700 O O . SER A 1 849 ? -17.156 -18.812 -33.531 1 87.56 849 SER A O 1
ATOM 6702 N N . PHE A 1 850 ? -16.422 -19.109 -31.469 1 92.06 850 PHE A N 1
ATOM 6703 C CA . PHE A 1 850 ? -17.484 -18.234 -30.953 1 92.06 850 PHE A CA 1
ATOM 6704 C C . PHE A 1 850 ? -16.891 -17.047 -30.219 1 92.06 850 PHE A C 1
ATOM 6706 O O . PHE A 1 850 ? -15.828 -17.156 -29.578 1 92.06 850 PHE A O 1
ATOM 6713 N N . ASP A 1 851 ? -17.641 -15.906 -30.281 1 92.81 851 ASP A N 1
ATOM 6714 C CA . ASP A 1 851 ? -17.188 -14.719 -29.562 1 92.81 851 ASP A CA 1
ATOM 6715 C C . ASP A 1 851 ? -17.562 -14.789 -28.094 1 92.81 851 ASP A C 1
ATOM 6717 O O . ASP A 1 851 ? -18.484 -15.516 -27.719 1 92.81 851 ASP A O 1
ATOM 6721 N N . PRO A 1 852 ? -16.906 -14.039 -27.266 1 95.25 852 PRO A N 1
ATOM 6722 C CA . PRO A 1 852 ? -17.109 -14.117 -25.812 1 95.25 852 PRO A CA 1
ATOM 6723 C C . PRO A 1 852 ? -18.516 -13.727 -25.406 1 95.25 852 PRO A C 1
ATOM 6725 O O . PRO A 1 852 ? -19.016 -14.203 -24.375 1 95.25 852 PRO A O 1
ATOM 6728 N N . ILE A 1 853 ? -19.203 -12.828 -26.047 1 93.31 853 ILE A N 1
ATOM 6729 C CA . ILE A 1 853 ? -20.547 -12.398 -25.703 1 93.31 853 ILE A CA 1
ATOM 6730 C C . ILE A 1 853 ? -21.516 -13.562 -25.859 1 93.31 853 ILE A C 1
ATOM 6732 O O . ILE A 1 853 ? -22.359 -13.797 -24.984 1 93.31 853 ILE A O 1
ATOM 6736 N N . HIS A 1 854 ? -21.344 -14.211 -26.938 1 94.25 854 HIS A N 1
ATOM 6737 C CA . HIS A 1 854 ? -22.156 -15.398 -27.172 1 94.25 854 HIS A CA 1
ATOM 6738 C C . HIS A 1 854 ? -21.906 -16.453 -26.109 1 94.25 854 HIS A C 1
ATOM 6740 O O . HIS A 1 854 ? -22.859 -17.062 -25.578 1 94.25 854 HIS A O 1
ATOM 6746 N N . MET A 1 855 ? -20.656 -16.719 -25.859 1 96.06 855 MET A N 1
ATOM 6747 C CA . MET A 1 855 ? -20.312 -17.703 -24.844 1 96.06 855 MET A CA 1
ATOM 6748 C C . MET A 1 855 ? -20.938 -17.344 -23.5 1 96.06 855 MET A C 1
ATOM 6750 O O . MET A 1 855 ? -21.406 -18.203 -22.781 1 96.06 855 MET A O 1
ATOM 6754 N N . ASP A 1 856 ? -20.891 -16.062 -23.125 1 95.19 856 ASP A N 1
ATOM 6755 C CA . ASP A 1 856 ? -21.5 -15.57 -21.891 1 95.19 856 ASP A CA 1
ATOM 6756 C C . ASP A 1 856 ? -23 -15.859 -21.859 1 95.19 856 ASP A C 1
ATOM 6758 O O . ASP A 1 856 ? -23.531 -16.281 -20.828 1 95.19 856 ASP A O 1
ATOM 6762 N N . GLN A 1 857 ? -23.641 -15.68 -22.953 1 94.44 857 GLN A N 1
ATOM 6763 C CA . GLN A 1 857 ? -25.078 -15.93 -23.047 1 94.44 857 GLN A CA 1
ATOM 6764 C C . GLN A 1 857 ? -25.375 -17.422 -22.875 1 94.44 857 GLN A C 1
ATOM 6766 O O . GLN A 1 857 ? -26.375 -17.781 -22.25 1 94.44 857 GLN A O 1
ATOM 6771 N N . ARG A 1 858 ? -24.516 -18.172 -23.406 1 96.38 858 ARG A N 1
ATOM 6772 C CA . ARG A 1 858 ? -24.719 -19.609 -23.312 1 96.38 858 ARG A CA 1
ATOM 6773 C C . ARG A 1 858 ? -24.531 -20.094 -21.875 1 96.38 858 ARG A C 1
ATOM 6775 O O . ARG A 1 858 ? -25.203 -21.031 -21.438 1 96.38 858 ARG A O 1
ATOM 6782 N N . ILE A 1 859 ? -23.578 -19.516 -21.203 1 97.06 859 ILE A N 1
ATOM 6783 C CA . ILE A 1 859 ? -23.391 -19.859 -19.797 1 97.06 859 ILE A CA 1
ATOM 6784 C C . ILE A 1 859 ? -24.656 -19.5 -19 1 97.06 859 ILE A C 1
ATOM 6786 O O . ILE A 1 859 ? -25.109 -20.297 -18.172 1 97.06 859 ILE A O 1
ATOM 6790 N N . GLU A 1 860 ? -25.219 -18.375 -19.266 1 95.19 860 GLU A N 1
ATOM 6791 C CA . GLU A 1 860 ? -26.453 -17.969 -18.594 1 95.19 860 GLU A CA 1
ATOM 6792 C C . GLU A 1 860 ? -27.594 -18.922 -18.891 1 95.19 860 GLU A C 1
ATOM 6794 O O . GLU A 1 860 ? -28.375 -19.266 -18 1 95.19 860 GLU A O 1
ATOM 6799 N N . ALA A 1 861 ? -27.656 -19.297 -20.109 1 96.44 861 ALA A N 1
ATOM 6800 C CA . ALA A 1 861 ? -28.688 -20.234 -20.5 1 96.44 861 ALA A CA 1
ATOM 6801 C C . ALA A 1 861 ? -28.5 -21.594 -19.812 1 96.44 861 ALA A C 1
ATOM 6803 O O . ALA A 1 861 ? -29.469 -22.219 -19.391 1 96.44 861 ALA A O 1
ATOM 6804 N N . PHE A 1 862 ? -27.344 -22.016 -19.781 1 97.19 862 PHE A N 1
ATOM 6805 C CA . PHE A 1 862 ? -27.031 -23.266 -19.094 1 97.19 862 PHE A CA 1
ATOM 6806 C C . PHE A 1 862 ? -27.5 -23.219 -17.656 1 97.19 862 PHE A C 1
ATOM 6808 O O . PHE A 1 862 ? -28.047 -24.219 -17.141 1 97.19 862 PHE A O 1
ATOM 6815 N N . LEU A 1 863 ? -27.188 -22.078 -16.938 1 97.25 863 LEU A N 1
ATOM 6816 C CA . LEU A 1 863 ? -27.531 -21.953 -15.531 1 97.25 863 LEU A CA 1
ATOM 6817 C C . LEU A 1 863 ? -29.031 -22.109 -15.328 1 97.25 863 LEU A C 1
ATOM 6819 O O . LEU A 1 863 ? -29.484 -22.719 -14.352 1 97.25 863 LEU A O 1
ATOM 6823 N N . VAL A 1 864 ? -29.812 -21.625 -16.234 1 96.31 864 VAL A N 1
ATOM 6824 C CA . VAL A 1 864 ? -31.266 -21.766 -16.172 1 96.31 864 VAL A CA 1
ATOM 6825 C C . VAL A 1 864 ? -31.656 -23.219 -16.406 1 96.31 864 VAL A C 1
ATOM 6827 O O . VAL A 1 864 ? -32.469 -23.781 -15.672 1 96.31 864 VAL A O 1
ATOM 6830 N N . ASP A 1 865 ? -31.047 -23.797 -17.406 1 96.5 865 ASP A N 1
ATOM 6831 C CA . ASP A 1 865 ? -31.312 -25.203 -17.719 1 96.5 865 ASP A CA 1
ATOM 6832 C C . ASP A 1 865 ? -30.938 -26.094 -16.547 1 96.5 865 ASP A C 1
ATOM 6834 O O . ASP A 1 865 ? -31.625 -27.062 -16.234 1 96.5 865 ASP A O 1
ATOM 6838 N N . PHE A 1 866 ? -29.828 -25.797 -15.992 1 96.94 866 PHE A N 1
ATOM 6839 C CA . PHE A 1 866 ? -29.344 -26.609 -14.875 1 96.94 866 PHE A CA 1
ATOM 6840 C C . PHE A 1 866 ? -30.297 -26.531 -13.695 1 96.94 866 PHE A C 1
ATOM 6842 O O . PHE A 1 866 ? -30.516 -27.531 -13 1 96.94 866 PHE A O 1
ATOM 6849 N N . ARG A 1 867 ? -30.781 -25.312 -13.367 1 96.81 867 ARG A N 1
ATOM 6850 C CA . ARG A 1 867 ? -31.75 -25.203 -12.297 1 96.81 867 ARG A CA 1
ATOM 6851 C C . ARG A 1 867 ? -32.938 -26.156 -12.516 1 96.81 867 ARG A C 1
ATOM 6853 O O . ARG A 1 867 ? -33.406 -26.781 -11.57 1 96.81 867 ARG A O 1
ATOM 6860 N N . HIS A 1 868 ? -33.406 -26.281 -13.742 1 96.06 868 HIS A N 1
ATOM 6861 C CA . HIS A 1 868 ? -34.5 -27.188 -14.078 1 96.06 868 HIS A CA 1
ATOM 6862 C C . HIS A 1 868 ? -34.125 -28.641 -13.859 1 96.06 868 HIS A C 1
ATOM 6864 O O . HIS A 1 868 ? -34.906 -29.438 -13.336 1 96.06 868 HIS A O 1
ATOM 6870 N N . LYS A 1 869 ? -32.906 -28.938 -14.273 1 94.81 869 LYS A N 1
ATOM 6871 C CA . LYS A 1 869 ? -32.375 -30.281 -14.07 1 94.81 869 LYS A CA 1
ATOM 6872 C C . LYS A 1 869 ? -32.281 -30.609 -12.586 1 94.81 869 LYS A C 1
ATOM 6874 O O . LYS A 1 869 ? -32.562 -31.75 -12.18 1 94.81 869 LYS A O 1
ATOM 6879 N N . LEU A 1 870 ? -31.891 -29.641 -11.766 1 96.31 870 LEU A N 1
ATOM 6880 C CA . LEU A 1 870 ? -31.75 -29.828 -10.328 1 96.31 870 LEU A CA 1
ATOM 6881 C C . LEU A 1 870 ? -33.094 -30.078 -9.672 1 96.31 870 LEU A C 1
ATOM 6883 O O . LEU A 1 870 ? -33.219 -30.891 -8.758 1 96.31 870 LEU A O 1
ATOM 6887 N N . VAL A 1 871 ? -34.125 -29.406 -10.18 1 96.25 871 VAL A N 1
ATOM 6888 C CA . VAL A 1 871 ? -35.469 -29.594 -9.656 1 96.25 871 VAL A CA 1
ATOM 6889 C C . VAL A 1 871 ? -35.906 -31.031 -9.906 1 96.25 871 VAL A C 1
ATOM 6891 O O . VAL A 1 871 ? -36.562 -31.641 -9.062 1 96.25 871 VAL A O 1
ATOM 6894 N N . GLN A 1 872 ? -35.5 -31.609 -10.977 1 94.62 872 GLN A N 1
ATOM 6895 C CA . GLN A 1 872 ? -35.938 -32.938 -11.398 1 94.62 872 GLN A CA 1
ATOM 6896 C C . GLN A 1 872 ? -35.062 -34.031 -10.797 1 94.62 872 GLN A C 1
ATOM 6898 O O . GLN A 1 872 ? -35.438 -35.219 -10.844 1 94.62 872 GLN A O 1
ATOM 6903 N N . MET A 1 873 ? -34 -33.719 -10.227 1 94.12 873 MET A N 1
ATOM 6904 C CA . MET A 1 873 ? -33.094 -34.719 -9.656 1 94.12 873 MET A CA 1
ATOM 6905 C C . MET A 1 873 ? -33.75 -35.438 -8.492 1 94.12 873 MET A C 1
ATOM 6907 O O . MET A 1 873 ? -34.344 -34.812 -7.613 1 94.12 873 MET A O 1
ATOM 6911 N N . SER A 1 874 ? -33.625 -36.781 -8.453 1 93.94 874 SER A N 1
ATOM 6912 C CA . SER A 1 874 ? -34.188 -37.594 -7.391 1 93.94 874 SER A CA 1
ATOM 6913 C C . SER A 1 874 ? -33.438 -37.438 -6.086 1 93.94 874 SER A C 1
ATOM 6915 O O . SER A 1 874 ? -32.25 -37.031 -6.102 1 93.94 874 SER A O 1
ATOM 6917 N N . GLU A 1 875 ? -34.031 -37.656 -5.016 1 93.25 875 GLU A N 1
ATOM 6918 C CA . GLU A 1 875 ? -33.438 -37.531 -3.699 1 93.25 875 GLU A CA 1
ATOM 6919 C C . GLU A 1 875 ? -32.25 -38.469 -3.535 1 93.25 875 GLU A C 1
ATOM 6921 O O . GLU A 1 875 ? -31.219 -38.094 -2.975 1 93.25 875 GLU A O 1
ATOM 6926 N N . PRO A 1 876 ? -32.406 -39.656 -4.059 1 91.25 876 PRO A N 1
ATOM 6927 C CA . PRO A 1 876 ? -31.25 -40.562 -3.941 1 91.25 876 PRO A CA 1
ATOM 6928 C C . PRO A 1 876 ? -30.047 -40.094 -4.762 1 91.25 876 PRO A C 1
ATOM 6930 O O . PRO A 1 876 ? -28.906 -40.219 -4.324 1 91.25 876 PRO A O 1
ATOM 6933 N N . ASP A 1 877 ? -30.359 -39.625 -5.879 1 91.38 877 ASP A N 1
ATOM 6934 C CA . ASP A 1 877 ? -29.281 -39.094 -6.707 1 91.38 877 ASP A CA 1
ATOM 6935 C C . ASP A 1 877 ? -28.594 -37.906 -6.031 1 91.38 877 ASP A C 1
ATOM 6937 O O . ASP A 1 877 ? -27.375 -37.781 -6.082 1 91.38 877 ASP A O 1
ATOM 6941 N N . PHE A 1 878 ? -29.453 -37.031 -5.445 1 95.25 878 PHE A N 1
ATOM 6942 C CA . PHE A 1 878 ? -28.922 -35.875 -4.73 1 95.25 878 PHE A CA 1
ATOM 6943 C C . PHE A 1 878 ? -28.047 -36.344 -3.561 1 95.25 878 PHE A C 1
ATOM 6945 O O . PHE A 1 878 ? -26.953 -35.781 -3.348 1 95.25 878 PHE A O 1
ATOM 6952 N N . ALA A 1 879 ? -28.469 -37.281 -2.869 1 93.69 879 ALA A N 1
ATOM 6953 C CA . ALA A 1 879 ? -27.75 -37.812 -1.709 1 93.69 879 ALA A CA 1
ATOM 6954 C C . ALA A 1 879 ? -26.406 -38.406 -2.123 1 93.69 879 ALA A C 1
ATOM 6956 O O . ALA A 1 879 ? -25.422 -38.312 -1.39 1 93.69 879 ALA A O 1
ATOM 6957 N N . ALA A 1 880 ? -26.422 -39.062 -3.225 1 89.25 880 ALA A N 1
ATOM 6958 C CA . ALA A 1 880 ? -25.188 -39.625 -3.742 1 89.25 880 ALA A CA 1
ATOM 6959 C C . ALA A 1 880 ? -24.141 -38.562 -4.016 1 89.25 880 ALA A C 1
ATOM 6961 O O . ALA A 1 880 ? -22.953 -38.75 -3.75 1 89.25 880 ALA A O 1
ATOM 6962 N N . ASN A 1 881 ? -24.594 -37.5 -4.594 1 93.94 881 ASN A N 1
ATOM 6963 C CA . ASN A 1 881 ? -23.688 -36.375 -4.867 1 93.94 881 ASN A CA 1
ATOM 6964 C C . ASN A 1 881 ? -23.172 -35.75 -3.578 1 93.94 881 ASN A C 1
ATOM 6966 O O . ASN A 1 881 ? -22 -35.375 -3.5 1 93.94 881 ASN A O 1
ATOM 6970 N N . VAL A 1 882 ? -24.031 -35.531 -2.59 1 95.94 882 VAL A N 1
ATOM 6971 C CA . VAL A 1 882 ? -23.594 -35.031 -1.292 1 95.94 882 VAL A CA 1
ATOM 6972 C C . VAL A 1 882 ? -22.531 -35.938 -0.705 1 95.94 882 VAL A C 1
ATOM 6974 O O . VAL A 1 882 ? -21.516 -35.469 -0.19 1 95.94 882 VAL A O 1
ATOM 6977 N N . GLY A 1 883 ? -22.812 -37.219 -0.768 1 91.88 883 GLY A N 1
ATOM 6978 C CA . GLY A 1 883 ? -21.844 -38.188 -0.278 1 91.88 883 GLY A CA 1
ATOM 6979 C C . GLY A 1 883 ? -20.5 -38.125 -0.987 1 91.88 883 GLY A C 1
ATOM 6980 O O . GLY A 1 883 ? -19.453 -38.188 -0.351 1 91.88 883 GLY A O 1
ATOM 6981 N N . ALA A 1 884 ? -20.562 -38 -2.248 1 89.88 884 ALA A N 1
ATOM 6982 C CA . ALA A 1 884 ? -19.344 -37.906 -3.047 1 89.88 884 ALA A CA 1
ATOM 6983 C C . ALA A 1 884 ? -18.531 -36.688 -2.664 1 89.88 884 ALA A C 1
ATOM 6985 O O . ALA A 1 884 ? -17.312 -36.719 -2.582 1 89.88 884 ALA A O 1
ATOM 6986 N N . LEU A 1 885 ? -19.203 -35.562 -2.535 1 93.44 885 LEU A N 1
ATOM 6987 C CA . LEU A 1 885 ? -18.531 -34.312 -2.141 1 93.44 885 LEU A CA 1
ATOM 6988 C C . LEU A 1 885 ? -17.891 -34.469 -0.763 1 93.44 885 LEU A C 1
ATOM 6990 O O . LEU A 1 885 ? -16.75 -34.062 -0.549 1 93.44 885 LEU A O 1
ATOM 6994 N N . CYS A 1 886 ? -18.625 -34.969 0.175 1 92.75 886 CYS A N 1
ATOM 6995 C CA . CYS A 1 886 ? -18.109 -35.188 1.52 1 92.75 886 CYS A CA 1
ATOM 6996 C C . CYS A 1 886 ? -16.859 -36.062 1.488 1 92.75 886 CYS A C 1
ATOM 6998 O O . CYS A 1 886 ? -15.875 -35.781 2.17 1 92.75 886 CYS A O 1
ATOM 7000 N N . GLN A 1 887 ? -16.906 -37.094 0.69 1 87.38 887 GLN A N 1
ATOM 7001 C CA . GLN A 1 887 ? -15.758 -37.969 0.569 1 87.38 887 GLN A CA 1
ATOM 7002 C C . GLN A 1 887 ? -14.555 -37.25 -0.033 1 87.38 887 GLN A C 1
ATOM 7004 O O . GLN A 1 887 ? -13.414 -37.531 0.324 1 87.38 887 GLN A O 1
ATOM 7009 N N . SER A 1 888 ? -14.867 -36.469 -0.951 1 88.88 888 SER A N 1
ATOM 7010 C CA . SER A 1 888 ? -13.781 -35.688 -1.551 1 88.88 888 SER A CA 1
ATOM 7011 C C . SER A 1 888 ? -13.125 -34.781 -0.524 1 88.88 888 SER A C 1
ATOM 7013 O O . SER A 1 888 ? -11.906 -34.562 -0.573 1 88.88 888 SER A O 1
ATOM 7015 N N . PHE A 1 889 ? -13.898 -34.156 0.37 1 89.5 889 PHE A N 1
ATOM 7016 C CA . PHE A 1 889 ? -13.367 -33.312 1.435 1 89.5 889 PHE A CA 1
ATOM 7017 C C . PHE A 1 889 ? -12.516 -34.125 2.398 1 89.5 889 PHE A C 1
ATOM 7019 O O . PHE A 1 889 ? -11.516 -33.625 2.922 1 89.5 889 PHE A O 1
ATOM 7026 N N . LEU A 1 890 ? -12.898 -35.375 2.564 1 88.06 890 LEU A N 1
ATOM 7027 C CA . LEU A 1 890 ? -12.273 -36.188 3.596 1 88.06 890 LEU A CA 1
ATOM 7028 C C . LEU A 1 890 ? -11.234 -37.125 2.986 1 88.06 890 LEU A C 1
ATOM 7030 O O . LEU A 1 890 ? -10.766 -38.062 3.65 1 88.06 890 LEU A O 1
ATOM 7034 N N . GLU A 1 891 ? -10.984 -36.906 1.757 1 86.19 891 GLU A N 1
ATOM 7035 C CA . GLU A 1 891 ? -10.016 -37.75 1.083 1 86.19 891 GLU A CA 1
ATOM 7036 C C . GLU A 1 891 ? -8.672 -37.75 1.802 1 86.19 891 GLU A C 1
ATOM 7038 O O . GLU A 1 891 ? -8.188 -36.688 2.193 1 86.19 891 GLU A O 1
ATOM 7043 N N . LYS A 1 892 ? -8.094 -38.875 1.979 1 85.62 892 LYS A N 1
ATOM 7044 C CA . LYS A 1 892 ? -6.812 -39 2.666 1 85.62 892 LYS A CA 1
ATOM 7045 C C . LYS A 1 892 ? -5.672 -38.5 1.778 1 85.62 892 LYS A C 1
ATOM 7047 O O . LYS A 1 892 ? -5.738 -38.625 0.553 1 85.62 892 LYS A O 1
ATOM 7052 N N . ASN A 1 893 ? -4.652 -37.969 2.428 1 87.38 893 ASN A N 1
ATOM 7053 C CA . ASN A 1 893 ? -3.441 -37.594 1.704 1 87.38 893 ASN A CA 1
ATOM 7054 C C . ASN A 1 893 ? -2.684 -38.812 1.215 1 87.38 893 ASN A C 1
ATOM 7056 O O . ASN A 1 893 ? -2.604 -39.844 1.922 1 87.38 893 ASN A O 1
ATOM 7060 N N . LYS A 1 894 ? -2.148 -38.75 0.143 1 85.69 894 LYS A N 1
ATOM 7061 C CA . LYS A 1 894 ? -1.479 -39.906 -0.474 1 85.69 894 LYS A CA 1
ATOM 7062 C C . LYS A 1 894 ? -0.019 -40 -0.04 1 85.69 894 LYS A C 1
ATOM 7064 O O . LYS A 1 894 ? 0.576 -41.062 -0.043 1 85.69 894 LYS A O 1
ATOM 7069 N N . ASN A 1 895 ? 0.532 -38.875 0.183 1 89.25 895 ASN A N 1
ATOM 7070 C CA . ASN A 1 895 ? 1.938 -38.812 0.568 1 89.25 895 ASN A CA 1
ATOM 7071 C C . ASN A 1 895 ? 2.219 -37.656 1.491 1 89.25 895 ASN A C 1
ATOM 7073 O O . ASN A 1 895 ? 1.331 -36.844 1.754 1 89.25 895 ASN A O 1
ATOM 7077 N N . LEU A 1 896 ? 3.42 -37.562 1.938 1 91.81 896 LEU A N 1
ATOM 7078 C CA . LEU A 1 896 ? 3.857 -36.562 2.898 1 91.81 896 LEU A CA 1
ATOM 7079 C C . LEU A 1 896 ? 3.771 -35.156 2.297 1 91.81 896 LEU A C 1
ATOM 7081 O O . LEU A 1 896 ? 3.373 -34.219 2.977 1 91.81 896 LEU A O 1
ATOM 7085 N N . SER A 1 897 ? 4.156 -35 1.065 1 92.94 897 SER A N 1
ATOM 7086 C CA . SER A 1 897 ? 4.172 -33.688 0.409 1 92.94 897 SER A CA 1
ATOM 7087 C C . SER A 1 897 ? 2.764 -33.125 0.285 1 92.94 897 SER A C 1
ATOM 7089 O O . SER A 1 897 ? 2.559 -31.922 0.468 1 92.94 897 SER A O 1
ATOM 7091 N N . GLU A 1 898 ? 1.828 -33.906 -0.107 1 91.62 898 GLU A N 1
ATOM 7092 C CA . GLU A 1 898 ? 0.439 -33.469 -0.211 1 91.62 898 GLU A CA 1
ATOM 7093 C C . GLU A 1 898 ? -0.095 -33 1.14 1 91.62 898 GLU A C 1
ATOM 7095 O O . GLU A 1 898 ? -0.797 -32 1.221 1 91.62 898 GLU A O 1
ATOM 7100 N N . GLU A 1 899 ? 0.18 -33.781 2.18 1 93.12 899 GLU A N 1
ATOM 7101 C CA . GLU A 1 899 ? -0.264 -33.406 3.518 1 93.12 899 GLU A CA 1
ATOM 7102 C C . GLU A 1 899 ? 0.359 -32.062 3.949 1 93.12 899 GLU A C 1
ATOM 7104 O O . GLU A 1 899 ? -0.325 -31.203 4.508 1 93.12 899 GLU A O 1
ATOM 7109 N N . SER A 1 900 ? 1.66 -31.938 3.717 1 95.81 900 SER A N 1
ATOM 7110 C CA . SER A 1 900 ? 2.361 -30.703 4.062 1 95.81 900 SER A CA 1
ATOM 7111 C C . SER A 1 900 ? 1.765 -29.5 3.332 1 95.81 900 SER A C 1
ATOM 7113 O O . SER A 1 900 ? 1.616 -28.422 3.914 1 95.81 900 SER A O 1
ATOM 7115 N N . SER A 1 901 ? 1.502 -29.656 2.053 1 95.06 901 SER A N 1
ATOM 7116 C CA . SER A 1 901 ? 0.953 -28.578 1.247 1 95.06 901 SER A CA 1
ATOM 7117 C C . SER A 1 901 ? -0.399 -28.125 1.784 1 95.06 901 SER A C 1
ATOM 7119 O O . SER A 1 901 ? -0.708 -26.922 1.767 1 95.06 901 SER A O 1
ATOM 7121 N N . ARG A 1 902 ? -1.207 -29 2.227 1 92.12 902 ARG A N 1
ATOM 7122 C CA . ARG A 1 902 ? -2.508 -28.672 2.793 1 92.12 902 ARG A CA 1
ATOM 7123 C C . ARG A 1 902 ? -2.354 -27.828 4.055 1 92.12 902 ARG A C 1
ATOM 7125 O O . ARG A 1 902 ? -3.055 -26.828 4.23 1 92.12 902 ARG A O 1
ATOM 7132 N N . TYR A 1 903 ? -1.445 -28.281 4.934 1 94.81 903 TYR A N 1
ATOM 7133 C CA . TYR A 1 903 ? -1.229 -27.516 6.164 1 94.81 903 TYR A CA 1
ATOM 7134 C C . TYR A 1 903 ? -0.621 -26.156 5.871 1 94.81 903 TYR A C 1
ATOM 7136 O O . TYR A 1 903 ? -0.95 -25.172 6.531 1 94.81 903 TYR A O 1
ATOM 7144 N N . TRP A 1 904 ? 0.265 -26.156 4.898 1 95.75 904 TRP A N 1
ATOM 7145 C CA . TRP A 1 904 ? 0.936 -24.906 4.566 1 95.75 904 TRP A CA 1
ATOM 7146 C C . TRP A 1 904 ? -0.062 -23.875 4.051 1 95.75 904 TRP A C 1
ATOM 7148 O O . TRP A 1 904 ? 0.052 -22.688 4.359 1 95.75 904 TRP A O 1
ATOM 7158 N N . HIS A 1 905 ? -1.011 -24.281 3.332 1 90.81 905 HIS A N 1
ATOM 7159 C CA . HIS A 1 905 ? -2.051 -23.391 2.836 1 90.81 905 HIS A CA 1
ATOM 7160 C C . HIS A 1 905 ? -2.834 -22.766 3.984 1 90.81 905 HIS A C 1
ATOM 7162 O O . HIS A 1 905 ? -3.119 -21.562 3.967 1 90.81 905 HIS A O 1
ATOM 7168 N N . VAL A 1 906 ? -3.148 -23.531 4.988 1 90.88 906 VAL A N 1
ATOM 7169 C CA . VAL A 1 906 ? -3.885 -23.062 6.16 1 90.88 906 VAL A CA 1
ATOM 7170 C C . VAL A 1 906 ? -3.025 -22.078 6.949 1 90.88 906 VAL A C 1
ATOM 7172 O O . VAL A 1 906 ? -3.525 -21.062 7.441 1 90.88 906 VAL A O 1
ATOM 7175 N N . ILE A 1 907 ? -1.774 -22.359 7 1 93.31 907 ILE A N 1
ATOM 7176 C CA . ILE A 1 907 ? -0.849 -21.547 7.766 1 93.31 907 ILE A CA 1
ATOM 7177 C C . ILE A 1 907 ? -0.639 -20.203 7.059 1 93.31 907 ILE A C 1
ATOM 7179 O O . ILE A 1 907 ? -0.67 -19.141 7.691 1 93.31 907 ILE A O 1
ATOM 7183 N N . THR A 1 908 ? -0.481 -20.234 5.758 1 90.19 908 THR A N 1
ATOM 7184 C CA . THR A 1 908 ? -0.151 -19.016 5.016 1 90.19 908 THR A CA 1
ATOM 7185 C C . THR A 1 908 ? -1.376 -18.109 4.879 1 90.19 908 THR A C 1
ATOM 7187 O O . THR A 1 908 ? -1.245 -16.906 4.684 1 90.19 908 THR A O 1
ATOM 7190 N N . ASN A 1 909 ? -2.574 -18.688 5.027 1 84.44 909 ASN A N 1
ATOM 7191 C CA . ASN A 1 909 ? -3.762 -17.844 5.012 1 84.44 909 ASN A CA 1
ATOM 7192 C C . ASN A 1 909 ? -4.09 -17.312 6.402 1 84.44 909 ASN A C 1
ATOM 7194 O O . ASN A 1 909 ? -5.035 -16.531 6.574 1 84.44 909 ASN A O 1
ATOM 7198 N N . GLN A 1 910 ? -3.422 -17.797 7.469 1 84.25 910 GLN A N 1
ATOM 7199 C CA . GLN A 1 910 ? -3.414 -17.312 8.852 1 84.25 910 GLN A CA 1
ATOM 7200 C C . GLN A 1 910 ? -4.773 -17.531 9.508 1 84.25 910 GLN A C 1
ATOM 7202 O O . GLN A 1 910 ? -5.148 -16.797 10.422 1 84.25 910 GLN A O 1
ATOM 7207 N N . THR A 1 911 ? -5.574 -18.406 8.992 1 83.81 911 THR A N 1
ATOM 7208 C CA . THR A 1 911 ? -6.832 -18.766 9.641 1 83.81 911 THR A CA 1
ATOM 7209 C C . THR A 1 911 ? -6.605 -19.828 10.703 1 83.81 911 THR A C 1
ATOM 7211 O O . THR A 1 911 ? -7.41 -19.984 11.625 1 83.81 911 THR A O 1
ATOM 7214 N N . TYR A 1 912 ? -5.633 -20.656 10.453 1 90.75 912 TYR A N 1
ATOM 7215 C CA . TYR A 1 912 ? -5.23 -21.75 11.32 1 90.75 912 TYR A CA 1
ATOM 7216 C C . TYR A 1 912 ? -6.402 -22.688 11.594 1 90.75 912 TYR A C 1
ATOM 7218 O O . TYR A 1 912 ? -6.539 -23.219 12.695 1 90.75 912 TYR A O 1
ATOM 7226 N N . ARG A 1 913 ? -7.293 -22.75 10.609 1 88.31 913 ARG A N 1
ATOM 7227 C CA . ARG A 1 913 ? -8.406 -23.688 10.672 1 88.31 913 ARG A CA 1
ATOM 7228 C C . ARG A 1 913 ? -8.023 -25.047 10.078 1 88.31 913 ARG A C 1
ATOM 7230 O O . ARG A 1 913 ? -8.5 -25.406 9 1 88.31 913 ARG A O 1
ATOM 7237 N N . PHE A 1 914 ? -7.355 -25.75 10.789 1 91.25 914 PHE A N 1
ATOM 7238 C CA . PHE A 1 914 ? -6.758 -26.984 10.305 1 91.25 914 PHE A CA 1
ATOM 7239 C C . PHE A 1 914 ? -7.828 -28.047 10.055 1 91.25 914 PHE A C 1
ATOM 7241 O O . PHE A 1 914 ? -7.617 -28.984 9.281 1 91.25 914 PHE A O 1
ATOM 7248 N N . TYR A 1 915 ? -9.016 -27.906 10.641 1 89.38 915 TYR A N 1
ATOM 7249 C CA . TYR A 1 915 ? -10.086 -28.891 10.461 1 89.38 915 TYR A CA 1
ATOM 7250 C C . TYR A 1 915 ? -11.148 -28.375 9.5 1 89.38 915 TYR A C 1
ATOM 7252 O O . TYR A 1 915 ? -12.289 -28.828 9.523 1 89.38 915 TYR A O 1
ATOM 7260 N N . ARG A 1 916 ? -10.852 -27.453 8.75 1 88.44 916 ARG A N 1
ATOM 7261 C CA . ARG A 1 916 ? -11.797 -26.797 7.855 1 88.44 916 ARG A CA 1
ATOM 7262 C C . ARG A 1 916 ? -12.484 -27.812 6.945 1 88.44 916 ARG A C 1
ATOM 7264 O O . ARG A 1 916 ? -13.695 -27.734 6.73 1 88.44 916 ARG A O 1
ATOM 7271 N N . MET A 1 917 ? -11.727 -28.766 6.355 1 90.06 917 MET A N 1
ATOM 7272 C CA . MET A 1 917 ? -12.297 -29.734 5.414 1 90.06 917 MET A CA 1
ATOM 7273 C C . MET A 1 917 ? -13.312 -30.641 6.105 1 90.06 917 MET A C 1
ATOM 7275 O O . MET A 1 917 ? -14.352 -30.969 5.531 1 90.06 917 MET A O 1
ATOM 7279 N N . SER A 1 918 ? -13.031 -31.047 7.324 1 91.06 918 SER A N 1
ATOM 7280 C CA . SER A 1 918 ? -13.977 -31.844 8.102 1 91.06 918 SER A CA 1
ATOM 7281 C C . SER A 1 918 ? -15.227 -31.047 8.43 1 91.06 918 SER A C 1
ATOM 7283 O O . SER A 1 918 ? -16.328 -31.578 8.43 1 91.06 918 SER A O 1
ATOM 7285 N N . GLU A 1 919 ? -14.992 -29.812 8.734 1 92 919 GLU A N 1
ATOM 7286 C CA . GLU A 1 919 ? -16.125 -28.938 9.016 1 92 919 GLU A CA 1
ATOM 7287 C C . GLU A 1 919 ? -17 -28.766 7.781 1 92 919 GLU A C 1
ATOM 7289 O O . GLU A 1 919 ? -18.234 -28.75 7.883 1 92 919 GLU A O 1
ATOM 7294 N N . LEU A 1 920 ? -16.375 -28.625 6.73 1 93 920 LEU A N 1
ATOM 7295 C CA . LEU A 1 920 ? -17.109 -28.469 5.48 1 93 920 LEU A CA 1
ATOM 7296 C C . LEU A 1 920 ? -17.891 -29.75 5.156 1 93 920 LEU A C 1
ATOM 7298 O O . LEU A 1 920 ? -19.031 -29.672 4.688 1 93 920 LEU A O 1
ATOM 7302 N N . ALA A 1 921 ? -17.281 -30.891 5.332 1 94.25 921 ALA A N 1
ATOM 7303 C CA . ALA A 1 921 ? -17.969 -32.156 5.094 1 94.25 921 ALA A CA 1
ATOM 7304 C C . ALA A 1 921 ? -19.203 -32.281 5.988 1 94.25 921 ALA A C 1
ATOM 7306 O O . ALA A 1 921 ? -20.266 -32.688 5.527 1 94.25 921 ALA A O 1
ATOM 7307 N N . ALA A 1 922 ? -19.016 -31.938 7.254 1 94.56 922 ALA A N 1
ATOM 7308 C CA . ALA A 1 922 ? -20.141 -32 8.195 1 94.56 922 ALA A CA 1
ATOM 7309 C C . ALA A 1 922 ? -21.25 -31.047 7.777 1 94.56 922 ALA A C 1
ATOM 7311 O O . ALA A 1 922 ? -22.438 -31.391 7.848 1 94.56 922 ALA A O 1
ATOM 7312 N N . ALA A 1 923 ? -20.875 -29.906 7.355 1 95.56 923 ALA A N 1
ATOM 7313 C CA . ALA A 1 923 ? -21.859 -28.922 6.902 1 95.56 923 ALA A CA 1
ATOM 7314 C C . ALA A 1 923 ? -22.547 -29.391 5.629 1 95.56 923 ALA A C 1
ATOM 7316 O O . ALA A 1 923 ? -23.75 -29.172 5.461 1 95.56 923 ALA A O 1
ATOM 7317 N N . ALA A 1 924 ? -21.812 -29.938 4.719 1 95.69 924 ALA A N 1
ATOM 7318 C CA . ALA A 1 924 ? -22.359 -30.391 3.447 1 95.69 924 ALA A CA 1
ATOM 7319 C C . ALA A 1 924 ? -23.453 -31.453 3.664 1 95.69 924 ALA A C 1
ATOM 7321 O O . ALA A 1 924 ? -24.422 -31.516 2.908 1 95.69 924 ALA A O 1
ATOM 7322 N N . GLN A 1 925 ? -23.297 -32.25 4.684 1 94.94 925 GLN A N 1
ATOM 7323 C CA . GLN A 1 925 ? -24.25 -33.312 4.992 1 94.94 925 GLN A CA 1
ATOM 7324 C C . GLN A 1 925 ? -25.609 -32.719 5.395 1 94.94 925 GLN A C 1
ATOM 7326 O O . GLN A 1 925 ? -26.641 -33.375 5.285 1 94.94 925 GLN A O 1
ATOM 7331 N N . THR A 1 926 ? -25.578 -31.516 5.809 1 95.31 926 THR A N 1
ATOM 7332 C CA . THR A 1 926 ? -26.797 -30.891 6.281 1 95.31 926 THR A CA 1
ATOM 7333 C C . THR A 1 926 ? -27.469 -30.094 5.164 1 95.31 926 THR A C 1
ATOM 7335 O O . THR A 1 926 ? -28.578 -29.609 5.328 1 95.31 926 THR A O 1
ATOM 7338 N N . VAL A 1 927 ? -26.844 -29.922 4.078 1 96.25 927 VAL A N 1
ATOM 7339 C CA . VAL A 1 927 ? -27.359 -29.125 2.975 1 96.25 927 VAL A CA 1
ATOM 7340 C C . VAL A 1 927 ? -28.438 -29.922 2.232 1 96.25 927 VAL A C 1
ATOM 7342 O O . VAL A 1 927 ? -28.234 -31.094 1.899 1 96.25 927 VAL A O 1
ATOM 7345 N N . THR A 1 928 ? -29.594 -29.297 1.948 1 95.88 928 THR A N 1
ATOM 7346 C CA . THR A 1 928 ? -30.688 -29.938 1.224 1 95.88 928 THR A CA 1
ATOM 7347 C C . THR A 1 928 ? -30.75 -29.422 -0.216 1 95.88 928 THR A C 1
ATOM 7349 O O . THR A 1 928 ? -30.109 -28.422 -0.555 1 95.88 928 THR A O 1
ATOM 7352 N N . LYS A 1 929 ? -31.484 -30.219 -0.997 1 96.19 929 LYS A N 1
ATOM 7353 C CA . LYS A 1 929 ? -31.688 -29.781 -2.377 1 96.19 929 LYS A CA 1
ATOM 7354 C C . LYS A 1 929 ? -32.312 -28.391 -2.432 1 96.19 929 LYS A C 1
ATOM 7356 O O . LYS A 1 929 ? -31.969 -27.594 -3.295 1 96.19 929 LYS A O 1
ATOM 7361 N N . LEU A 1 930 ? -33.188 -28.109 -1.523 1 95.69 930 LEU A N 1
ATOM 7362 C CA . LEU A 1 930 ? -33.844 -26.797 -1.447 1 95.69 930 LEU A CA 1
ATOM 7363 C C . LEU A 1 930 ? -32.844 -25.703 -1.118 1 95.69 930 LEU A C 1
ATOM 7365 O O . LEU A 1 930 ? -32.938 -24.578 -1.604 1 95.69 930 LEU A O 1
ATOM 7369 N N . ASP A 1 931 ? -31.891 -26.016 -0.265 1 95.62 931 ASP A N 1
ATOM 7370 C CA . ASP A 1 931 ? -30.844 -25.047 0.069 1 95.62 931 ASP A CA 1
ATOM 7371 C C . ASP A 1 931 ? -30.047 -24.641 -1.173 1 95.62 931 ASP A C 1
ATOM 7373 O O . ASP A 1 931 ? -29.719 -23.469 -1.349 1 95.62 931 ASP A O 1
ATOM 7377 N N . VAL A 1 932 ? -29.734 -25.609 -2.018 1 97.06 932 VAL A N 1
ATOM 7378 C CA . VAL A 1 932 ? -28.953 -25.344 -3.227 1 97.06 932 VAL A CA 1
ATOM 7379 C C . VAL A 1 932 ? -29.797 -24.516 -4.203 1 97.06 932 VAL A C 1
ATOM 7381 O O . VAL A 1 932 ? -29.281 -23.594 -4.844 1 97.06 932 VAL A O 1
ATOM 7384 N N . LEU A 1 933 ? -31.078 -24.859 -4.301 1 96.94 933 LEU A N 1
ATOM 7385 C CA . LEU A 1 933 ? -31.984 -24.109 -5.168 1 96.94 933 LEU A CA 1
ATOM 7386 C C . LEU A 1 933 ? -32.125 -22.672 -4.699 1 96.94 933 LEU A C 1
ATOM 7388 O O . LEU A 1 933 ? -32.094 -21.75 -5.512 1 96.94 933 LEU A O 1
ATOM 7392 N N . ARG A 1 934 ? -32.219 -22.484 -3.432 1 95.38 934 ARG A N 1
ATOM 7393 C CA . ARG A 1 934 ? -32.281 -21.141 -2.869 1 95.38 934 ARG A CA 1
ATOM 7394 C C . ARG A 1 934 ? -31 -20.375 -3.141 1 95.38 934 ARG A C 1
ATOM 7396 O O . ARG A 1 934 ? -31.047 -19.172 -3.404 1 95.38 934 ARG A O 1
ATOM 7403 N N . PHE A 1 935 ? -29.938 -21.094 -2.957 1 95.12 935 PHE A N 1
ATOM 7404 C CA . PHE A 1 935 ? -28.656 -20.469 -3.221 1 95.12 935 PHE A CA 1
ATOM 7405 C C . PHE A 1 935 ? -28.562 -19.984 -4.664 1 95.12 935 PHE A C 1
ATOM 7407 O O . PHE A 1 935 ? -28.125 -18.859 -4.926 1 95.12 935 PHE A O 1
ATOM 7414 N N . LEU A 1 936 ? -28.938 -20.797 -5.609 1 95.69 936 LEU A N 1
ATOM 7415 C CA . LEU A 1 936 ? -28.953 -20.453 -7.027 1 95.69 936 LEU A CA 1
ATOM 7416 C C . LEU A 1 936 ? -29.859 -19.266 -7.301 1 95.69 936 LEU A C 1
ATOM 7418 O O . LEU A 1 936 ? -29.469 -18.344 -8.031 1 95.69 936 LEU A O 1
ATOM 7422 N N . ASP A 1 937 ? -30.969 -19.219 -6.664 1 94.06 937 ASP A N 1
ATOM 7423 C CA . ASP A 1 937 ? -31.984 -18.188 -6.879 1 94.06 937 ASP A CA 1
ATOM 7424 C C . ASP A 1 937 ? -31.531 -16.859 -6.266 1 94.06 937 ASP A C 1
ATOM 7426 O O . ASP A 1 937 ? -31.906 -15.789 -6.754 1 94.06 937 ASP A O 1
ATOM 7430 N N . ARG A 1 938 ? -30.703 -16.938 -5.332 1 91.56 938 ARG A N 1
ATOM 7431 C CA . ARG A 1 938 ? -30.344 -15.734 -4.586 1 91.56 938 ARG A CA 1
ATOM 7432 C C . ARG A 1 938 ? -29.047 -15.133 -5.109 1 91.56 938 ARG A C 1
ATOM 7434 O O . ARG A 1 938 ? -28.875 -13.906 -5.09 1 91.56 938 ARG A O 1
ATOM 7441 N N . HIS A 1 939 ? -28.125 -15.984 -5.59 1 92.31 939 HIS A N 1
ATOM 7442 C CA . HIS A 1 939 ? -26.781 -15.445 -5.77 1 92.31 939 HIS A CA 1
ATOM 7443 C C . HIS A 1 939 ? -26.281 -15.648 -7.199 1 92.31 939 HIS A C 1
ATOM 7445 O O . HIS A 1 939 ? -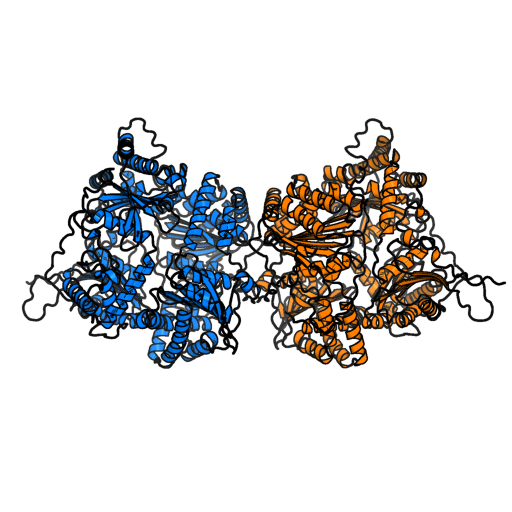25.328 -14.992 -7.633 1 92.31 939 HIS A O 1
ATOM 7451 N N . VAL A 1 940 ? -26.891 -16.531 -8.047 1 94.06 940 VAL A N 1
ATOM 7452 C CA . VAL A 1 940 ? -26.156 -16.922 -9.25 1 94.06 940 VAL A CA 1
ATOM 7453 C C . VAL A 1 940 ? -26.984 -16.578 -10.484 1 94.06 940 VAL A C 1
ATOM 7455 O O . VAL A 1 940 ? -26.453 -16.031 -11.453 1 94.06 940 VAL A O 1
ATOM 7458 N N . LEU A 1 941 ? -28.297 -16.812 -10.469 1 93.12 941 LEU A N 1
ATOM 7459 C CA . LEU A 1 941 ? -29.141 -16.656 -11.648 1 93.12 941 LEU A CA 1
ATOM 7460 C C . LEU A 1 941 ? -29.281 -15.172 -12.008 1 93.12 941 LEU A C 1
ATOM 7462 O O . LEU A 1 941 ? -29.094 -14.297 -11.164 1 93.12 941 LEU A O 1
ATOM 7466 N N . ALA A 1 942 ? -29.609 -14.953 -13.227 1 88.94 942 ALA A N 1
ATOM 7467 C CA . ALA A 1 942 ? -29.734 -13.594 -13.742 1 88.94 942 ALA A CA 1
ATOM 7468 C C . ALA A 1 942 ? -30.828 -12.828 -13.008 1 88.94 942 ALA A C 1
ATOM 7470 O O . ALA A 1 942 ? -30.766 -11.609 -12.867 1 88.94 942 ALA A O 1
ATOM 7471 N N . THR A 1 943 ? -31.75 -13.484 -12.453 1 85 943 THR A N 1
ATOM 7472 C CA . THR A 1 943 ? -32.906 -12.867 -11.773 1 85 943 THR A CA 1
ATOM 7473 C C . THR A 1 943 ? -32.625 -12.75 -10.281 1 85 943 THR A C 1
ATOM 7475 O O . THR A 1 943 ? -33.469 -12.25 -9.531 1 85 943 THR A O 1
ATOM 7478 N N . SER A 1 944 ? -31.531 -13.203 -9.844 1 88 944 SER A N 1
ATOM 7479 C CA . SER A 1 944 ? -31.234 -13.211 -8.414 1 88 944 SER A CA 1
ATOM 7480 C C . SER A 1 944 ? -31.031 -11.797 -7.883 1 88 944 SER A C 1
ATOM 7482 O O . SER A 1 944 ? -30.297 -11.008 -8.477 1 88 944 SER A O 1
ATOM 7484 N N . PRO A 1 945 ? -31.594 -11.383 -6.746 1 85.56 945 PRO A N 1
ATOM 7485 C CA . PRO A 1 945 ? -31.5 -10.031 -6.184 1 85.56 945 PRO A CA 1
ATOM 7486 C C . PRO A 1 945 ? -30.094 -9.727 -5.648 1 85.56 945 PRO A C 1
ATOM 7488 O O . PRO A 1 945 ? -29.703 -8.562 -5.566 1 85.56 945 PRO A O 1
ATOM 7491 N N . TYR A 1 946 ? -29.375 -10.742 -5.273 1 87.75 946 TYR A N 1
ATOM 7492 C CA . TYR A 1 946 ? -28.062 -10.508 -4.664 1 87.75 946 TYR A CA 1
ATOM 7493 C C . TYR A 1 946 ? -26.938 -10.961 -5.594 1 87.75 946 TYR A C 1
ATOM 7495 O O . TYR A 1 946 ? -25.812 -11.164 -5.152 1 87.75 946 TYR A O 1
ATOM 7503 N N . ARG A 1 947 ? -27.266 -11.102 -6.863 1 91.94 947 ARG A N 1
ATOM 7504 C CA . ARG A 1 947 ? -26.25 -11.547 -7.812 1 91.94 947 ARG A CA 1
ATOM 7505 C C . ARG A 1 947 ? -25.188 -10.484 -8.023 1 91.94 947 ARG A C 1
ATOM 7507 O O . ARG A 1 947 ? -25.5 -9.297 -8.172 1 91.94 947 ARG A O 1
ATOM 7514 N N . ARG A 1 948 ? -23.984 -10.859 -7.941 1 93.38 948 ARG A N 1
ATOM 7515 C CA . ARG A 1 948 ? -22.812 -10.062 -8.281 1 93.38 948 ARG A CA 1
ATOM 7516 C C . ARG A 1 948 ? -21.953 -10.758 -9.328 1 93.38 948 ARG A C 1
ATOM 7518 O O . ARG A 1 948 ? -21.281 -11.742 -9.023 1 93.38 948 ARG A O 1
ATOM 7525 N N . LYS A 1 949 ? -21.922 -10.211 -10.539 1 95.31 949 LYS A N 1
ATOM 7526 C CA . LYS A 1 949 ? -21.25 -10.898 -11.641 1 95.31 949 LYS A CA 1
ATOM 7527 C C . LYS A 1 949 ? -20.203 -9.992 -12.289 1 95.31 949 LYS A C 1
ATOM 7529 O O . LYS A 1 949 ? -20.453 -8.812 -12.516 1 95.31 949 LYS A O 1
ATOM 7534 N N . LEU A 1 950 ? -19.047 -10.539 -12.539 1 96.44 950 LEU A N 1
ATOM 7535 C CA . LEU A 1 950 ? -18.016 -9.953 -13.398 1 96.44 950 LEU A CA 1
ATOM 7536 C C . LEU A 1 950 ? -17.734 -10.859 -14.594 1 96.44 950 LEU A C 1
ATOM 7538 O O . LEU A 1 950 ? -17.391 -12.031 -14.414 1 96.44 950 LEU A O 1
ATOM 7542 N N . SER A 1 951 ? -17.953 -10.406 -15.727 1 96.81 951 SER A N 1
ATOM 7543 C CA . SER A 1 951 ? -17.625 -11.133 -16.953 1 96.81 951 SER A CA 1
ATOM 7544 C C . SER A 1 951 ? -16.406 -10.531 -17.641 1 96.81 951 SER A C 1
ATOM 7546 O O . SER A 1 951 ? -16.453 -9.367 -18.062 1 96.81 951 SER A O 1
ATOM 7548 N N . VAL A 1 952 ? -15.383 -11.25 -17.703 1 97.62 952 VAL A N 1
ATOM 7549 C CA . VAL A 1 952 ? -14.188 -10.828 -18.438 1 97.62 952 VAL A CA 1
ATOM 7550 C C . VAL A 1 952 ? -14.188 -11.461 -19.828 1 97.62 952 VAL A C 1
ATOM 7552 O O . VAL A 1 952 ? -14.219 -12.688 -19.953 1 97.62 952 VAL A O 1
ATOM 7555 N N . GLN A 1 953 ? -14.086 -10.656 -20.797 1 96.75 953 GLN A N 1
ATOM 7556 C CA . GLN A 1 953 ? -14.219 -11.109 -22.188 1 96.75 953 GLN A CA 1
ATOM 7557 C C . GLN A 1 953 ? -13 -10.719 -23.016 1 96.75 953 GLN A C 1
ATOM 7559 O O . GLN A 1 953 ? -12.766 -9.531 -23.266 1 96.75 953 GLN A O 1
ATOM 7564 N N . VAL A 1 954 ? -12.242 -11.727 -23.422 1 96.81 954 VAL A N 1
ATOM 7565 C CA . VAL A 1 954 ? -11.039 -11.539 -24.234 1 96.81 954 VAL A CA 1
ATOM 7566 C C . VAL A 1 954 ? -11.336 -11.883 -25.688 1 96.81 954 VAL A C 1
ATOM 7568 O O . VAL A 1 954 ? -11.734 -13.008 -26 1 96.81 954 VAL A O 1
ATOM 7571 N N . PHE A 1 955 ? -11.109 -10.984 -26.562 1 95.38 955 PHE A N 1
ATOM 7572 C CA . PHE A 1 955 ? -11.398 -11.18 -27.969 1 95.38 955 PHE A CA 1
ATOM 7573 C C . PHE A 1 955 ? -10.125 -11.477 -28.75 1 95.38 955 PHE A C 1
ATOM 7575 O O . PHE A 1 955 ? -9.195 -10.664 -28.766 1 95.38 955 PHE A O 1
ATOM 7582 N N . GLY A 1 956 ? -10.086 -12.664 -29.359 1 91.88 956 GLY A N 1
ATOM 7583 C CA . GLY A 1 956 ? -8.969 -13.031 -30.203 1 91.88 956 GLY A CA 1
ATOM 7584 C C . GLY A 1 956 ? -9.102 -12.508 -31.625 1 91.88 956 GLY A C 1
ATOM 7585 O O . GLY A 1 956 ? -10.047 -11.781 -31.938 1 91.88 956 GLY A O 1
ATOM 7586 N N . GLN A 1 957 ? -8.164 -12.867 -32.469 1 88.31 957 GLN A N 1
ATOM 7587 C CA . GLN A 1 957 ? -8.078 -12.359 -33.812 1 88.31 957 GLN A CA 1
ATOM 7588 C C . GLN A 1 957 ? -9.352 -12.664 -34.594 1 88.31 957 GLN A C 1
ATOM 7590 O O . GLN A 1 957 ? -9.836 -11.82 -35.375 1 88.31 957 GLN A O 1
ATOM 7595 N N . ASN A 1 958 ? -9.922 -13.844 -34.375 1 87.44 958 ASN A N 1
ATOM 7596 C CA . ASN A 1 958 ? -11.094 -14.281 -35.125 1 87.44 958 ASN A CA 1
ATOM 7597 C C . ASN A 1 958 ? -12.32 -13.43 -34.812 1 87.44 958 ASN A C 1
ATOM 7599 O O . ASN A 1 958 ? -13.281 -13.406 -35.594 1 87.44 958 ASN A O 1
ATOM 7603 N N . HIS A 1 959 ? -12.258 -12.766 -33.688 1 90.81 959 HIS A N 1
ATOM 7604 C CA . HIS A 1 959 ? -13.477 -12.102 -33.219 1 90.81 959 HIS A CA 1
ATOM 7605 C C . HIS A 1 959 ? -13.219 -10.625 -32.938 1 90.81 959 HIS A C 1
ATOM 7607 O O . HIS A 1 959 ? -14.008 -9.969 -32.281 1 90.81 959 HIS A O 1
ATOM 7613 N N . ILE A 1 960 ? -12.195 -10.031 -33.344 1 88.94 960 ILE A N 1
ATOM 7614 C CA . ILE A 1 960 ? -11.797 -8.664 -33.062 1 88.94 960 ILE A CA 1
ATOM 7615 C C . ILE A 1 960 ? -12.828 -7.691 -33.625 1 88.94 960 ILE A C 1
ATOM 7617 O O . ILE A 1 960 ? -13.086 -6.637 -33.031 1 88.94 960 ILE A O 1
ATOM 7621 N N . ALA A 1 961 ? -13.406 -7.957 -34.75 1 83.44 961 ALA A N 1
ATOM 7622 C CA . ALA A 1 961 ? -14.414 -7.117 -35.375 1 83.44 961 ALA A CA 1
ATOM 7623 C C . ALA A 1 961 ? -15.648 -6.984 -34.5 1 83.44 961 ALA A C 1
ATOM 7625 O O . ALA A 1 961 ? -16.281 -5.926 -34.469 1 83.44 961 ALA A O 1
ATOM 7626 N N . ASP A 1 962 ? -15.883 -8.008 -33.781 1 82.06 962 ASP A N 1
ATOM 7627 C CA . ASP A 1 962 ? -17.031 -8 -32.875 1 82.06 962 ASP A CA 1
ATOM 7628 C C . ASP A 1 962 ? -16.812 -7.047 -31.703 1 82.06 962 ASP A C 1
ATOM 7630 O O . ASP A 1 962 ? -17.75 -6.445 -31.188 1 82.06 962 ASP A O 1
ATOM 7634 N N . LEU A 1 963 ? -15.633 -6.965 -31.172 1 82.38 963 LEU A N 1
ATOM 7635 C CA . LEU A 1 963 ? -15.289 -6.059 -30.078 1 82.38 963 LEU A CA 1
ATOM 7636 C C . LEU A 1 963 ? -15.562 -4.609 -30.469 1 82.38 963 LEU A C 1
ATOM 7638 O O . LEU A 1 963 ? -16.109 -3.842 -29.688 1 82.38 963 LEU A O 1
ATOM 7642 N N . LEU A 1 964 ? -15.148 -4.242 -31.609 1 71.69 964 LEU A N 1
ATOM 7643 C CA . LEU A 1 964 ? -15.258 -2.879 -32.125 1 71.69 964 LEU A CA 1
ATOM 7644 C C . LEU A 1 964 ? -16.719 -2.514 -32.375 1 71.69 964 LEU A C 1
ATOM 7646 O O . LEU A 1 964 ? -17.125 -1.374 -32.125 1 71.69 964 LEU A O 1
ATOM 7650 N N . ASP A 1 965 ? -17.5 -3.418 -32.781 1 66.88 965 ASP A N 1
ATOM 7651 C CA . ASP A 1 965 ? -18.906 -3.191 -33.094 1 66.88 965 ASP A CA 1
ATOM 7652 C C . ASP A 1 965 ? -19.75 -3.1 -31.812 1 66.88 965 ASP A C 1
ATOM 7654 O O . ASP A 1 965 ? -20.625 -2.244 -31.703 1 66.88 965 ASP A O 1
ATOM 7658 N N . LYS A 1 966 ? -19.453 -3.871 -30.828 1 59.84 966 LYS A N 1
ATOM 7659 C CA . LYS A 1 966 ? -20.312 -4.043 -29.656 1 59.84 966 LYS A CA 1
ATOM 7660 C C . LYS A 1 966 ? -19.875 -3.148 -28.516 1 59.84 966 LYS A C 1
ATOM 7662 O O . LYS A 1 966 ? -20.5 -3.121 -27.453 1 59.84 966 LYS A O 1
ATOM 7667 N N . THR A 1 967 ? -18.594 -2.693 -28.469 1 57.59 967 THR A N 1
ATOM 7668 C CA . THR A 1 967 ? -18.141 -1.817 -27.391 1 57.59 967 THR A CA 1
ATOM 7669 C C . THR A 1 967 ? -19.047 -0.6 -27.266 1 57.59 967 THR A C 1
ATOM 7671 O O . THR A 1 967 ? -19.234 -0.075 -26.172 1 57.59 967 THR A O 1
ATOM 7674 N N . ASP A 1 968 ? -19.609 -0.124 -28.484 1 51.94 968 ASP A N 1
ATOM 7675 C CA . ASP A 1 968 ? -20.406 1.101 -28.5 1 51.94 968 ASP A CA 1
ATOM 7676 C C . ASP A 1 968 ? -21.766 0.876 -27.859 1 51.94 968 ASP A C 1
ATOM 7678 O O . ASP A 1 968 ? -22.484 1.834 -27.562 1 51.94 968 ASP A O 1
ATOM 7682 N N . VAL A 1 969 ? -22.266 -0.381 -27.797 1 48.81 969 VAL A N 1
ATOM 7683 C CA . VAL A 1 969 ? -23.656 -0.531 -27.391 1 48.81 969 VAL A CA 1
ATOM 7684 C C . VAL A 1 969 ? -23.719 -1.121 -25.984 1 48.81 969 VAL A C 1
ATOM 7686 O O . VAL A 1 969 ? -23.703 -2.342 -25.812 1 48.81 969 VAL A O 1
ATOM 7689 N N . ALA A 1 970 ? -23.094 -0.549 -25.031 1 52.88 970 ALA A N 1
ATOM 7690 C CA . ALA A 1 970 ? -23.438 -1.065 -23.719 1 52.88 970 ALA A CA 1
ATOM 7691 C C . ALA A 1 970 ? -24.953 -1.104 -23.531 1 52.88 970 ALA A C 1
ATOM 7693 O O . ALA A 1 970 ? -25.625 -0.066 -23.578 1 52.88 970 ALA A O 1
ATOM 7694 N N . GLY A 1 971 ? -25.594 -2.148 -23.984 1 51.91 971 GLY A N 1
ATOM 7695 C CA . GLY A 1 971 ? -27.031 -2.23 -23.781 1 51.91 971 GLY A CA 1
ATOM 7696 C C . GLY A 1 971 ? -27.453 -1.841 -22.375 1 51.91 971 GLY A C 1
ATOM 7697 O O . GLY A 1 971 ? -26.609 -1.737 -21.469 1 51.91 971 GLY A O 1
ATOM 7698 N N . ASP A 1 972 ? -28.656 -1.653 -22.031 1 61.28 972 ASP A N 1
ATOM 7699 C CA . ASP A 1 972 ? -29.312 -1.338 -20.766 1 61.28 972 ASP A CA 1
ATOM 7700 C C . ASP A 1 972 ? -28.922 -2.346 -19.672 1 61.28 972 ASP A C 1
ATOM 7702 O O . ASP A 1 972 ? -28.953 -3.555 -19.906 1 61.28 972 ASP A O 1
ATOM 7706 N N . GLY A 1 973 ? -28.062 -2.037 -18.594 1 72.19 973 GLY A N 1
ATOM 7707 C CA . GLY A 1 973 ? -27.797 -2.824 -17.391 1 72.19 973 GLY A CA 1
ATOM 7708 C C . GLY A 1 973 ? -26.375 -3.336 -17.312 1 72.19 973 GLY A C 1
ATOM 7709 O O . GLY A 1 973 ? -26.094 -4.266 -16.547 1 72.19 973 GLY A O 1
ATOM 7710 N N . ILE A 1 974 ? -25.5 -2.902 -18.312 1 81.69 974 ILE A N 1
ATOM 7711 C CA . ILE A 1 974 ? -24.125 -3.355 -18.266 1 81.69 974 ILE A CA 1
ATOM 7712 C C . ILE A 1 974 ? -23.219 -2.211 -17.812 1 81.69 974 ILE A C 1
ATOM 7714 O O . ILE A 1 974 ? -23.328 -1.091 -18.312 1 81.69 974 ILE A O 1
ATOM 7718 N N . VAL A 1 975 ? -22.453 -2.451 -16.812 1 85.06 975 VAL A N 1
ATOM 7719 C CA . VAL A 1 975 ? -21.375 -1.548 -16.391 1 85.06 975 VAL A CA 1
ATOM 7720 C C . VAL A 1 975 ? -20.062 -1.981 -17.016 1 85.06 975 VAL A C 1
ATOM 7722 O O . VAL A 1 975 ? -19.484 -3.008 -16.641 1 85.06 975 VAL A O 1
ATOM 7725 N N . LEU A 1 976 ? -19.531 -1.225 -17.938 1 89.19 976 LEU A N 1
ATOM 7726 C CA . LEU A 1 976 ? -18.297 -1.561 -18.625 1 89.19 976 LEU A CA 1
ATOM 7727 C C . LEU A 1 976 ? -17.078 -1.059 -17.844 1 89.19 976 LEU A C 1
ATOM 7729 O O . LEU A 1 976 ? -17.016 0.122 -17.484 1 89.19 976 LEU A O 1
ATOM 7733 N N . VAL A 1 977 ? -16.219 -1.943 -17.562 1 91.81 977 VAL A N 1
ATOM 7734 C CA . VAL A 1 977 ? -14.977 -1.601 -16.891 1 91.81 977 VAL A CA 1
ATOM 7735 C C . VAL A 1 977 ? -13.922 -1.209 -17.922 1 91.81 977 VAL A C 1
ATOM 7737 O O . VAL A 1 977 ? -13.375 -2.068 -18.609 1 91.81 977 VAL A O 1
ATOM 7740 N N . GLU A 1 978 ? -13.602 0.015 -17.969 1 86.25 978 GLU A N 1
ATOM 7741 C CA . GLU A 1 978 ? -12.602 0.482 -18.922 1 86.25 978 GLU A CA 1
ATOM 7742 C C . GLU A 1 978 ? -11.195 0.354 -18.344 1 86.25 978 GLU A C 1
ATOM 7744 O O . GLU A 1 978 ? -10.258 -0.025 -19.062 1 86.25 978 GLU A O 1
ATOM 7749 N N . SER A 1 979 ? -11.094 0.784 -17.094 1 88.56 979 SER A N 1
ATOM 7750 C CA . SER A 1 979 ? -9.836 0.661 -16.344 1 88.56 979 SER A CA 1
ATOM 7751 C C . SER A 1 979 ? -10.031 -0.123 -15.055 1 88.56 979 SER A C 1
ATOM 7753 O O . SER A 1 979 ? -10.844 0.261 -14.203 1 88.56 979 SER A O 1
ATOM 7755 N N . ALA A 1 980 ? -9.305 -1.217 -15.008 1 91.56 980 ALA A N 1
ATOM 7756 C CA . ALA A 1 980 ? -9.414 -2.031 -13.805 1 91.56 980 ALA A CA 1
ATOM 7757 C C . ALA A 1 980 ? -9.102 -1.209 -12.555 1 91.56 980 ALA A C 1
ATOM 7759 O O . ALA A 1 980 ? -9.758 -1.366 -11.523 1 91.56 980 ALA A O 1
ATOM 7760 N N . ASN A 1 981 ? -8.148 -0.353 -12.633 1 88.56 981 ASN A N 1
ATOM 7761 C CA . ASN A 1 981 ? -7.75 0.479 -11.5 1 88.56 981 ASN A CA 1
ATOM 7762 C C . ASN A 1 981 ? -8.867 1.438 -11.094 1 88.56 981 ASN A C 1
ATOM 7764 O O . ASN A 1 981 ? -9.164 1.582 -9.906 1 88.56 981 ASN A O 1
ATOM 7768 N N . ASP A 1 982 ? -9.406 2.174 -12.062 1 87.81 982 ASP A N 1
ATOM 7769 C CA . ASP A 1 982 ? -10.484 3.117 -11.773 1 87.81 982 ASP A CA 1
ATOM 7770 C C . ASP A 1 982 ? -11.703 2.398 -11.203 1 87.81 982 ASP A C 1
ATOM 7772 O O . ASP A 1 982 ? -12.398 2.936 -10.336 1 87.81 982 ASP A O 1
ATOM 7776 N N . PHE A 1 983 ? -11.93 1.26 -11.758 1 91.88 983 PHE A N 1
ATOM 7777 C CA . PHE A 1 983 ? -13.055 0.471 -11.273 1 91.88 983 PHE A CA 1
ATOM 7778 C C . PHE A 1 983 ? -12.875 0.104 -9.812 1 91.88 983 PHE A C 1
ATOM 7780 O O . PHE A 1 983 ? -13.773 0.307 -8.992 1 91.88 983 PHE A O 1
ATOM 7787 N N . ARG A 1 984 ? -11.75 -0.492 -9.422 1 91.94 984 ARG A N 1
ATOM 7788 C CA . ARG A 1 984 ? -11.477 -0.872 -8.039 1 91.94 984 ARG A CA 1
ATOM 7789 C C . ARG A 1 984 ? -11.633 0.32 -7.102 1 91.94 984 ARG A C 1
ATOM 7791 O O . ARG A 1 984 ? -12.188 0.186 -6.004 1 91.94 984 ARG A O 1
ATOM 7798 N N . ARG A 1 985 ? -11.164 1.42 -7.504 1 88 985 ARG A N 1
ATOM 7799 C CA . ARG A 1 985 ? -11.211 2.629 -6.688 1 88 985 ARG A CA 1
ATOM 7800 C C . ARG A 1 985 ? -12.648 3.076 -6.449 1 88 985 ARG A C 1
ATOM 7802 O O . ARG A 1 985 ? -12.961 3.648 -5.402 1 88 985 ARG A O 1
ATOM 7809 N N . SER A 1 986 ? -13.5 2.76 -7.379 1 89.25 986 SER A N 1
ATOM 7810 C CA . SER A 1 986 ? -14.875 3.24 -7.316 1 89.25 986 SER A CA 1
ATOM 7811 C C . SER A 1 986 ? -15.766 2.268 -6.547 1 89.25 986 SER A C 1
ATOM 7813 O O . SER A 1 986 ? -16.953 2.531 -6.348 1 89.25 986 SER A O 1
ATOM 7815 N N . GLN A 1 987 ? -15.219 1.146 -6.125 1 91.25 987 GLN A N 1
ATOM 7816 C CA . GLN A 1 987 ? -16.047 0.133 -5.477 1 91.25 987 GLN A CA 1
ATOM 7817 C C . GLN A 1 987 ? -15.68 -0.008 -4 1 91.25 987 GLN A C 1
ATOM 7819 O O . GLN A 1 987 ? -14.578 0.35 -3.59 1 91.25 987 GLN A O 1
ATOM 7824 N N . ALA A 1 988 ? -16.672 -0.478 -3.195 1 91 988 ALA A N 1
ATOM 7825 C CA . ALA A 1 988 ? -16.406 -0.838 -1.806 1 91 988 ALA A CA 1
ATOM 7826 C C . ALA A 1 988 ? -15.555 -2.107 -1.724 1 91 988 ALA A C 1
ATOM 7828 O O . ALA A 1 988 ? -15.492 -2.881 -2.682 1 91 988 ALA A O 1
ATOM 7829 N N . LEU A 1 989 ? -14.875 -2.326 -0.625 1 93.56 989 LEU A N 1
ATOM 7830 C CA . LEU A 1 989 ? -14.039 -3.504 -0.421 1 93.56 989 LEU A CA 1
ATOM 7831 C C . LEU A 1 989 ? -14.555 -4.34 0.748 1 93.56 989 LEU A C 1
ATOM 7833 O O . LEU A 1 989 ? -15.047 -3.793 1.738 1 93.56 989 LEU A O 1
ATOM 7837 N N . PHE A 1 990 ? -14.43 -5.664 0.618 1 92.5 990 PHE A N 1
ATOM 7838 C CA . PHE A 1 990 ? -14.805 -6.582 1.688 1 92.5 990 PHE A CA 1
ATOM 7839 C C . PHE A 1 990 ? -13.836 -6.473 2.857 1 92.5 990 PHE A C 1
ATOM 7841 O O . PHE A 1 990 ? -12.672 -6.109 2.676 1 92.5 990 PHE A O 1
ATOM 7848 N N . PRO A 1 991 ? -14.352 -6.734 4.121 1 89.31 991 PRO A N 1
ATOM 7849 C CA . PRO A 1 991 ? -13.422 -6.867 5.246 1 89.31 991 PRO A CA 1
ATOM 7850 C C . PRO A 1 991 ? -12.484 -8.062 5.098 1 89.31 991 PRO A C 1
ATOM 7852 O O . PRO A 1 991 ? -12.812 -9.023 4.391 1 89.31 991 PRO A O 1
ATOM 7855 N N . MET A 1 992 ? -11.367 -7.973 5.676 1 87 992 MET A N 1
ATOM 7856 C CA . MET A 1 992 ? -10.453 -9.109 5.734 1 87 992 MET A CA 1
ATOM 7857 C C . MET A 1 992 ? -10.812 -10.039 6.895 1 87 992 MET A C 1
ATOM 7859 O O . MET A 1 992 ? -11.648 -9.688 7.734 1 87 992 MET A O 1
ATOM 7863 N N . GLN A 1 993 ? -10.18 -11.133 6.855 1 76.69 993 GLN A N 1
ATOM 7864 C CA . GLN A 1 993 ? -10.414 -12.078 7.945 1 76.69 993 GLN A CA 1
ATOM 7865 C C . GLN A 1 993 ? -9.789 -11.57 9.25 1 76.69 993 GLN A C 1
ATOM 7867 O O . GLN A 1 993 ? -8.703 -11 9.242 1 76.69 993 GLN A O 1
ATOM 7872 N N . ALA A 1 994 ? -10.555 -11.742 10.289 1 74.06 994 ALA A N 1
ATOM 7873 C CA . ALA A 1 994 ? -10.039 -11.375 11.602 1 74.06 994 ALA A CA 1
ATOM 7874 C C . ALA A 1 994 ? -8.828 -12.227 11.977 1 74.06 994 ALA A C 1
ATOM 7876 O O . ALA A 1 994 ? -8.719 -13.375 11.547 1 74.06 994 ALA A O 1
ATOM 7877 N N . SER A 1 995 ? -7.922 -11.664 12.703 1 74.44 995 SER A N 1
ATOM 7878 C CA . SER A 1 995 ? -6.777 -12.422 13.195 1 74.44 995 SER A CA 1
ATOM 7879 C C . SER A 1 995 ? -7.219 -13.586 14.078 1 74.44 995 SER A C 1
ATOM 7881 O O . SER A 1 995 ? -8.148 -13.445 14.875 1 74.44 995 SER A O 1
ATOM 7883 N N . ALA A 1 996 ? -6.668 -14.734 13.805 1 80.19 996 ALA A N 1
ATOM 7884 C CA . ALA A 1 996 ? -7.012 -15.93 14.57 1 80.19 996 ALA A CA 1
ATOM 7885 C C . ALA A 1 996 ? -6.051 -16.125 15.742 1 80.19 996 ALA A C 1
ATOM 7887 O O . ALA A 1 996 ? -4.863 -15.805 15.633 1 80.19 996 ALA A O 1
ATOM 7888 N N . SER A 1 997 ? -6.594 -16.609 16.781 1 83.12 997 SER A N 1
ATOM 7889 C CA . SER A 1 997 ? -5.766 -16.938 17.938 1 83.12 997 SER A CA 1
ATOM 7890 C C . SER A 1 997 ? -5.039 -18.25 17.75 1 83.12 997 SER A C 1
ATOM 7892 O O . SER A 1 997 ? -5.598 -19.203 17.172 1 83.12 997 SER A O 1
ATOM 7894 N N . ILE A 1 998 ? -3.822 -18.359 18.141 1 87.5 998 ILE A N 1
ATOM 7895 C CA . ILE A 1 998 ? -3.045 -19.594 18.016 1 87.5 998 ILE A CA 1
ATOM 7896 C C . ILE A 1 998 ? -2.969 -20.297 19.359 1 87.5 998 ILE A C 1
ATOM 7898 O O . ILE A 1 998 ? -2.279 -21.312 19.5 1 87.5 998 ILE A O 1
ATOM 7902 N N . GLU A 1 999 ? -3.664 -19.844 20.344 1 84.56 999 GLU A N 1
ATOM 7903 C CA . GLU A 1 999 ? -3.547 -20.359 21.719 1 84.56 999 GLU A CA 1
ATOM 7904 C C . GLU A 1 999 ? -3.928 -21.828 21.781 1 84.56 999 GLU A C 1
ATOM 7906 O O . GLU A 1 999 ? -3.324 -22.594 22.531 1 84.56 999 GLU A O 1
ATOM 7911 N N . ASP A 1 1000 ? -4.82 -22.156 20.969 1 82.81 1000 ASP A N 1
ATOM 7912 C CA . ASP A 1 1000 ? -5.312 -23.531 21 1 82.81 1000 ASP A CA 1
ATOM 7913 C C . ASP A 1 1000 ? -4.305 -24.484 20.359 1 82.81 1000 ASP A C 1
ATOM 7915 O O . ASP A 1 1000 ? -4.402 -25.703 20.531 1 82.81 1000 ASP A O 1
ATOM 7919 N N . TRP A 1 1001 ? -3.303 -23.938 19.703 1 89.38 1001 TRP A N 1
ATOM 7920 C CA . TRP A 1 1001 ? -2.393 -24.797 18.938 1 89.38 1001 TRP A CA 1
ATOM 7921 C C . TRP A 1 1001 ? -0.999 -24.797 19.562 1 89.38 1001 TRP A C 1
ATOM 7923 O O . TRP A 1 1001 ? -0.081 -25.438 19.047 1 89.38 1001 TRP A O 1
ATOM 7933 N N . ARG A 1 1002 ? -0.842 -24.188 20.641 1 88.81 1002 ARG A N 1
ATOM 7934 C CA . ARG A 1 1002 ? 0.487 -24.062 21.234 1 88.81 1002 ARG A CA 1
ATOM 7935 C C . ARG A 1 1002 ? 0.926 -25.375 21.875 1 88.81 1002 ARG A C 1
ATOM 7937 O O . ARG A 1 1002 ? 0.111 -26.094 22.453 1 88.81 1002 ARG A O 1
ATOM 7944 N N . LEU A 1 1003 ? 2.133 -25.656 21.641 1 81 1003 LEU A N 1
ATOM 7945 C CA . LEU A 1 1003 ? 2.768 -26.828 22.25 1 81 1003 LEU A CA 1
ATOM 7946 C C . LEU A 1 1003 ? 3.824 -26.406 23.266 1 81 1003 LEU A C 1
ATOM 7948 O O . LEU A 1 1003 ? 4.637 -25.516 22.984 1 81 1003 LEU A O 1
ATOM 7952 N N . ASP A 1 1004 ? 3.693 -26.688 24.531 1 62.81 1004 ASP A N 1
ATOM 7953 C CA . ASP A 1 1004 ? 4.73 -26.422 25.531 1 62.81 1004 ASP A CA 1
ATOM 7954 C C . ASP A 1 1004 ? 5.973 -27.266 25.266 1 62.81 1004 ASP A C 1
ATOM 7956 O O . ASP A 1 1004 ? 5.871 -28.484 25.078 1 62.81 1004 ASP A O 1
ATOM 7960 N N . ALA A 1 1005 ? 7.062 -26.703 24.984 1 52.94 1005 ALA A N 1
ATOM 7961 C CA . ALA A 1 1005 ? 8.32 -27.391 24.734 1 52.94 1005 ALA A CA 1
ATOM 7962 C C . ALA A 1 1005 ? 8.539 -28.531 25.719 1 52.94 1005 ALA A C 1
ATOM 7964 O O . ALA A 1 1005 ? 9.344 -29.438 25.469 1 52.94 1005 ALA A O 1
ATOM 7965 N N . LYS A 1 1006 ? 8.102 -28.406 27 1 49.34 1006 LYS A N 1
ATOM 7966 C CA . LYS A 1 1006 ? 8.305 -29.453 28 1 49.34 1006 LYS A CA 1
ATOM 7967 C C . LYS A 1 1006 ? 7.539 -30.719 27.625 1 49.34 1006 LYS A C 1
ATOM 7969 O O . LYS A 1 1006 ? 7.715 -31.766 28.25 1 49.34 1006 LYS A O 1
ATOM 7974 N N . ASP A 1 1007 ? 6.672 -30.641 26.828 1 44.62 1007 ASP A N 1
ATOM 7975 C CA . ASP A 1 1007 ? 5.879 -31.828 26.547 1 44.62 1007 ASP A CA 1
ATOM 7976 C C . ASP A 1 1007 ? 6.613 -32.781 25.594 1 44.62 1007 ASP A C 1
ATOM 7978 O O . ASP A 1 1007 ? 6.039 -33.75 25.109 1 44.62 1007 ASP A O 1
ATOM 7982 N N . ASP A 1 1008 ? 7.703 -32.438 25.109 1 37.34 1008 ASP A N 1
ATOM 7983 C CA . ASP A 1 1008 ? 8.484 -33.438 24.391 1 37.34 1008 ASP A CA 1
ATOM 7984 C C . ASP A 1 1008 ? 9.281 -34.312 25.344 1 37.34 1008 ASP A C 1
ATOM 7986 O O . ASP A 1 1008 ? 9.938 -33.812 26.266 1 37.34 1008 ASP A O 1
ATOM 7990 N N . MET B 1 1 ? -16.438 81.75 20.344 1 21.12 1 MET B N 1
ATOM 7991 C CA . MET B 1 1 ? -16.234 81 19.109 1 21.12 1 MET B CA 1
ATOM 7992 C C . MET B 1 1 ? -15.617 79.625 19.391 1 21.12 1 MET B C 1
ATOM 7994 O O . MET B 1 1 ? -14.398 79.5 19.516 1 21.12 1 MET B O 1
ATOM 7998 N N . SER B 1 2 ? -16.141 78.875 20.266 1 22.05 2 SER B N 1
ATOM 7999 C CA . SER B 1 2 ? -15.977 77.625 21.062 1 22.05 2 SER B CA 1
ATOM 8000 C C . SER B 1 2 ? -15.711 76.438 20.156 1 22.05 2 SER B C 1
ATOM 8002 O O . SER B 1 2 ? -16.484 76.125 19.25 1 22.05 2 SER B O 1
ATOM 8004 N N . ASP B 1 3 ? -14.375 76.125 19.938 1 25.94 3 ASP B N 1
ATOM 8005 C CA . ASP B 1 3 ? -13.758 75.312 18.891 1 25.94 3 ASP B CA 1
ATOM 8006 C C . ASP B 1 3 ? -14.43 73.938 18.797 1 25.94 3 ASP B C 1
ATOM 8008 O O . ASP B 1 3 ? -14.602 73.25 19.797 1 25.94 3 ASP B O 1
ATOM 8012 N N . SER B 1 4 ? -15.352 73.688 17.906 1 29.42 4 SER B N 1
ATOM 8013 C CA . SER B 1 4 ? -16.094 72.5 17.453 1 29.42 4 SER B CA 1
ATOM 8014 C C . SER B 1 4 ? -15.211 71.25 17.469 1 29.42 4 SER B C 1
ATOM 8016 O O . SER B 1 4 ? -14 71.375 17.281 1 29.42 4 SER B O 1
ATOM 8018 N N . PRO B 1 5 ? -15.602 70.188 18.172 1 36.75 5 PRO B N 1
ATOM 8019 C CA . PRO B 1 5 ? -14.883 68.938 18.172 1 36.75 5 PRO B CA 1
ATOM 8020 C C . PRO B 1 5 ? -14.227 68.625 16.812 1 36.75 5 PRO B C 1
ATOM 8022 O O . PRO B 1 5 ? -14.875 68.75 15.773 1 36.75 5 PRO B O 1
ATOM 8025 N N . SER B 1 6 ? -13.008 69 16.5 1 35.28 6 SER B N 1
ATOM 8026 C CA . SER B 1 6 ? -12.133 68.938 15.336 1 35.28 6 SER B CA 1
ATOM 8027 C C . SER B 1 6 ? -12.211 67.562 14.664 1 35.28 6 SER B C 1
ATOM 8029 O O . SER B 1 6 ? -11.836 66.562 15.258 1 35.28 6 SER B O 1
ATOM 8031 N N . THR B 1 7 ? -13.25 67.125 13.953 1 40.41 7 THR B N 1
ATOM 8032 C CA . THR B 1 7 ? -13.258 66.062 12.938 1 40.41 7 THR B CA 1
ATOM 8033 C C . THR B 1 7 ? -11.992 66.125 12.094 1 40.41 7 THR B C 1
ATOM 8035 O O . THR B 1 7 ? -11.789 67.125 11.336 1 40.41 7 THR B O 1
ATOM 8038 N N . ARG B 1 8 ? -10.867 65.875 12.531 1 44.56 8 ARG B N 1
ATOM 8039 C CA . ARG B 1 8 ? -9.719 65.75 11.633 1 44.56 8 ARG B CA 1
ATOM 8040 C C . ARG B 1 8 ? -9.945 64.688 10.57 1 44.56 8 ARG B C 1
ATOM 8042 O O . ARG B 1 8 ? -10.297 63.562 10.891 1 44.56 8 ARG B O 1
ATOM 8049 N N . ASN B 1 9 ? -10.336 65.062 9.453 1 47.22 9 ASN B N 1
ATOM 8050 C CA . ASN B 1 9 ? -10.5 64.25 8.242 1 47.22 9 ASN B CA 1
ATOM 8051 C C . ASN B 1 9 ? -9.328 63.312 8.047 1 47.22 9 ASN B C 1
ATOM 8053 O O . ASN B 1 9 ? -8.211 63.562 8.492 1 47.22 9 ASN B O 1
ATOM 8057 N N . ALA B 1 10 ? -9.531 61.906 7.75 1 55.56 10 ALA B N 1
ATOM 8058 C CA . ALA B 1 10 ? -8.812 60.719 7.289 1 55.56 10 ALA B CA 1
ATOM 8059 C C . ALA B 1 10 ? -7.66 61.094 6.371 1 55.56 10 ALA B C 1
ATOM 8061 O O . ALA B 1 10 ? -6.934 60.219 5.879 1 55.56 10 ALA B O 1
ATOM 8062 N N . ASP B 1 11 ? -7.633 62.344 5.988 1 56.66 11 ASP B N 1
ATOM 8063 C CA . ASP B 1 11 ? -6.672 62.656 4.938 1 56.66 11 ASP B CA 1
ATOM 8064 C C . ASP B 1 11 ? -5.238 62.5 5.445 1 56.66 11 ASP B C 1
ATOM 8066 O O . ASP B 1 11 ? -4.297 62.406 4.652 1 56.66 11 ASP B O 1
ATOM 8070 N N . ASP B 1 12 ? -5.07 62.281 6.805 1 74.69 12 ASP B N 1
ATOM 8071 C CA . ASP B 1 12 ? -3.689 62.312 7.281 1 74.69 12 ASP B CA 1
ATOM 8072 C C . ASP B 1 12 ? -3.193 60.875 7.547 1 74.69 12 ASP B C 1
ATOM 8074 O O . ASP B 1 12 ? -2.033 60.688 7.918 1 74.69 12 ASP B O 1
ATOM 8078 N N . LEU B 1 13 ? -3.99 59.875 7.371 1 89.31 13 LEU B N 1
ATOM 8079 C CA . LEU B 1 13 ? -3.557 58.5 7.621 1 89.31 13 LEU B CA 1
ATOM 8080 C C . LEU B 1 13 ? -2.738 57.969 6.453 1 89.31 13 LEU B C 1
ATOM 8082 O O . LEU B 1 13 ? -3.141 58.094 5.293 1 89.31 13 LEU B O 1
ATOM 8086 N N . GLU B 1 14 ? -1.611 57.5 6.738 1 92.38 14 GLU B N 1
ATOM 8087 C CA . GLU B 1 14 ? -0.824 56.812 5.715 1 92.38 14 GLU B CA 1
ATOM 8088 C C . GLU B 1 14 ? -1.373 55.406 5.434 1 92.38 14 GLU B C 1
ATOM 8090 O O . GLU B 1 14 ? -1.366 54.562 6.309 1 92.38 14 GLU B O 1
ATOM 8095 N N . VAL B 1 15 ? -1.891 55.219 4.305 1 92.94 15 VAL B N 1
ATOM 8096 C CA . VAL B 1 15 ? -2.531 53.969 3.924 1 92.94 15 VAL B CA 1
ATOM 8097 C C . VAL B 1 15 ? -1.725 53.281 2.816 1 92.94 15 VAL B C 1
ATOM 8099 O O . VAL B 1 15 ? -1.041 53.969 2.039 1 92.94 15 VAL B O 1
ATOM 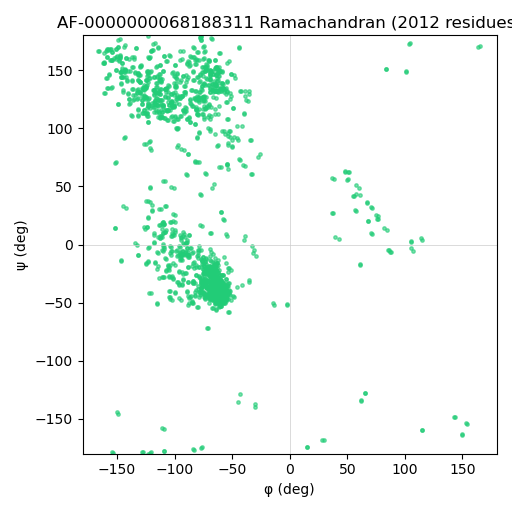8102 N N . PRO B 1 16 ? -1.707 52 2.797 1 91.19 16 PRO B N 1
ATOM 8103 C CA . PRO B 1 16 ? -1.049 51.312 1.686 1 91.19 16 PRO B CA 1
ATOM 8104 C C . PRO B 1 16 ? -1.566 51.75 0.322 1 91.19 16 PRO B C 1
ATOM 8106 O O . PRO B 1 16 ? -2.732 52.156 0.194 1 91.19 16 PRO B O 1
ATOM 8109 N N . LEU B 1 17 ? -0.717 51.562 -0.683 1 87.69 17 LEU B N 1
ATOM 8110 C CA . LEU B 1 17 ? -1.045 52 -2.035 1 87.69 17 LEU B CA 1
ATOM 8111 C C . LEU B 1 17 ? -2.264 51.25 -2.566 1 87.69 17 LEU B C 1
ATOM 8113 O O . LEU B 1 17 ? -3.113 51.844 -3.238 1 87.69 17 LEU B O 1
ATOM 8117 N N . VAL B 1 18 ? -2.396 50.031 -2.203 1 87.5 18 VAL B N 1
ATOM 8118 C CA . VAL B 1 18 ? -3.412 49.156 -2.805 1 87.5 18 VAL B CA 1
ATOM 8119 C C . VAL B 1 18 ? -4.688 49.188 -1.964 1 87.5 18 VAL B C 1
ATOM 8121 O O . VAL B 1 18 ? -5.695 48.594 -2.32 1 87.5 18 VAL B O 1
ATOM 8124 N N . ASP B 1 19 ? -4.672 49.844 -0.842 1 89.75 19 ASP B N 1
ATOM 8125 C CA . ASP B 1 19 ? -5.82 49.938 0.056 1 89.75 19 ASP B CA 1
ATOM 8126 C C . ASP B 1 19 ? -6.887 50.875 -0.492 1 89.75 19 ASP B C 1
ATOM 8128 O O . ASP B 1 19 ? -6.637 52.062 -0.656 1 89.75 19 ASP B O 1
ATOM 8132 N N . ASP B 1 20 ? -8.039 50.469 -0.801 1 88.69 20 ASP B N 1
ATOM 8133 C CA . ASP B 1 20 ? -9.125 51.25 -1.363 1 88.69 20 ASP B CA 1
ATOM 8134 C C . ASP B 1 20 ? -10.172 51.594 -0.302 1 88.69 20 ASP B C 1
ATOM 8136 O O . ASP B 1 20 ? -11.297 51.969 -0.63 1 88.69 20 ASP B O 1
ATOM 8140 N N . ARG B 1 21 ? -9.945 51.375 0.85 1 93.31 21 ARG B N 1
ATOM 8141 C CA . ARG B 1 21 ? -10.859 51.656 1.949 1 93.31 21 ARG B CA 1
ATOM 8142 C C . ARG B 1 21 ? -10.828 53.156 2.324 1 93.31 21 ARG B C 1
ATOM 8144 O O . ARG B 1 21 ? -9.891 53.875 1.965 1 93.31 21 ARG B O 1
ATOM 8151 N N . SER B 1 22 ? -11.914 53.531 2.977 1 94.31 22 SER B N 1
ATOM 8152 C CA . SER B 1 22 ? -11.969 54.875 3.514 1 94.31 22 SER B CA 1
ATOM 8153 C C . SER B 1 22 ? -11.906 54.875 5.035 1 94.31 22 SER B C 1
ATOM 8155 O O . SER B 1 22 ? -12.422 53.969 5.684 1 94.31 22 SER B O 1
ATOM 8157 N N . TYR B 1 23 ? -11.328 55.938 5.547 1 95.81 23 TYR B N 1
ATOM 8158 C CA . TYR B 1 23 ? -11.094 56 6.984 1 95.81 23 TYR B CA 1
ATOM 8159 C C . TYR B 1 23 ? -11.578 57.344 7.555 1 95.81 23 TYR B C 1
ATOM 8161 O O . TYR B 1 23 ? -11.562 58.375 6.867 1 95.81 23 TYR B O 1
ATOM 8169 N N . ARG B 1 24 ? -12.078 57.312 8.781 1 94.94 24 ARG B N 1
ATOM 8170 C CA . ARG B 1 24 ? -12.406 58.531 9.555 1 94.94 24 ARG B CA 1
ATOM 8171 C C . ARG B 1 24 ? -11.984 58.375 11.008 1 94.94 24 ARG B C 1
ATOM 8173 O O . ARG B 1 24 ? -12.32 57.344 11.648 1 94.94 24 ARG B O 1
ATOM 8180 N N . TYR B 1 25 ? -11.141 59.281 11.422 1 94.94 25 TYR B N 1
ATOM 8181 C CA . TYR B 1 25 ? -10.727 59.312 12.82 1 94.94 25 TYR B CA 1
ATOM 8182 C C . TYR B 1 25 ? -11.336 60.5 13.547 1 94.94 25 TYR B C 1
ATOM 8184 O O . TYR B 1 25 ? -11.422 61.594 12.984 1 94.94 25 TYR B O 1
ATOM 8192 N N . TRP B 1 26 ? -11.898 60.219 14.789 1 90.31 26 TRP B N 1
ATOM 8193 C CA . TRP B 1 26 ? -12.32 61.312 15.641 1 90.31 26 TRP B CA 1
ATOM 8194 C C . TRP B 1 26 ? -12.406 60.875 17.094 1 90.31 26 TRP B C 1
ATOM 8196 O O . TRP B 1 26 ? -12.219 59.688 17.406 1 90.31 26 TRP B O 1
ATOM 8206 N N . THR B 1 27 ? -12.523 61.812 17.922 1 91.38 27 THR B N 1
ATOM 8207 C CA . THR B 1 27 ? -12.719 61.531 19.344 1 91.38 27 THR B CA 1
ATOM 8208 C C . THR B 1 27 ? -14.172 61.812 19.75 1 91.38 27 THR B C 1
ATOM 8210 O O . THR B 1 27 ? -14.656 62.938 19.625 1 91.38 27 THR B O 1
ATOM 8213 N N . LEU B 1 28 ? -14.859 60.812 20.141 1 90.5 28 LEU B N 1
ATOM 8214 C CA . LEU B 1 28 ? -16.219 60.906 20.656 1 90.5 28 LEU B CA 1
ATOM 8215 C C . LEU B 1 28 ? -16.234 61.562 22.047 1 90.5 28 LEU B C 1
ATOM 8217 O O . LEU B 1 28 ? -15.672 61 22.984 1 90.5 28 LEU B O 1
ATOM 8221 N N . PRO B 1 29 ? -16.891 62.656 22.125 1 85.38 29 PRO B N 1
ATOM 8222 C CA . PRO B 1 29 ? -16.875 63.344 23.422 1 85.38 29 PRO B CA 1
ATOM 8223 C C . PRO B 1 29 ? -17.641 62.594 24.5 1 85.38 29 PRO B C 1
ATOM 8225 O O . PRO B 1 29 ? -18.609 61.906 24.203 1 85.38 29 PRO B O 1
ATOM 8228 N N . ALA B 1 30 ? -17.141 62.719 25.641 1 73.56 30 ALA B N 1
ATOM 8229 C CA . ALA B 1 30 ? -17.797 62.094 26.781 1 73.56 30 ALA B CA 1
ATOM 8230 C C . ALA B 1 30 ? -19.109 62.812 27.125 1 73.56 30 ALA B C 1
ATOM 8232 O O . ALA B 1 30 ? -19.172 64 27.047 1 73.56 30 ALA B O 1
ATOM 8233 N N . THR B 1 31 ? -20.344 62.312 26.938 1 58.53 31 THR B N 1
ATOM 8234 C CA . THR B 1 31 ? -21.594 62.969 27.297 1 58.53 31 THR B CA 1
ATOM 8235 C C . THR B 1 31 ? -21.688 63.188 28.812 1 58.53 31 THR B C 1
ATOM 8237 O O . THR B 1 31 ? -21.5 62.25 29.594 1 58.53 31 THR B O 1
ATOM 8240 N N . SER B 1 32 ? -21.172 64.188 29.406 1 43.84 32 SER B N 1
ATOM 8241 C CA . SER B 1 32 ? -21.453 64.5 30.812 1 43.84 32 SER B CA 1
ATOM 8242 C C . SER B 1 32 ? -22.953 64.562 31.078 1 43.84 32 SER B C 1
ATOM 8244 O O . SER B 1 32 ? -23.734 64.875 30.188 1 43.84 32 SER B O 1
ATOM 8246 N N . THR B 1 33 ? -23.625 63.938 32.062 1 39.75 33 THR B N 1
ATOM 8247 C CA . THR B 1 33 ? -24.984 64.25 32.438 1 39.75 33 THR B CA 1
ATOM 8248 C C . THR B 1 33 ? -25.25 65.75 32.156 1 39.75 33 THR B C 1
ATOM 8250 O O . THR B 1 33 ? -25.953 66.062 31.188 1 39.75 33 THR B O 1
ATOM 8253 N N . ALA B 1 34 ? -26.078 66.5 33.344 1 38.59 34 ALA B N 1
ATOM 8254 C CA . ALA B 1 34 ? -26.609 67.875 33.281 1 38.59 34 ALA B CA 1
ATOM 8255 C C . ALA B 1 34 ? -25.578 68.812 32.719 1 38.59 34 ALA B C 1
ATOM 8257 O O . ALA B 1 34 ? -24.531 68.375 32.219 1 38.59 34 ALA B O 1
ATOM 8258 N N . ASP B 1 35 ? -25.422 70.062 33.406 1 36.47 35 ASP B N 1
ATOM 8259 C CA . ASP B 1 35 ? -25.062 71.438 33.25 1 36.47 35 ASP B CA 1
ATOM 8260 C C . ASP B 1 35 ? -23.594 71.625 32.844 1 36.47 35 ASP B C 1
ATOM 8262 O O . ASP B 1 35 ? -23.172 72.688 32.469 1 36.47 35 ASP B O 1
ATOM 8266 N N . VAL B 1 36 ? -22.594 71 33.531 1 37.41 36 VAL B N 1
ATOM 8267 C CA . VAL B 1 36 ? -21.25 71.562 33.438 1 37.41 36 VAL B CA 1
ATOM 8268 C C . VAL B 1 36 ? -20.438 70.812 32.375 1 37.41 36 VAL B C 1
ATOM 8270 O O . VAL B 1 36 ? -20.188 69.625 32.531 1 37.41 36 VAL B O 1
ATOM 8273 N N . VAL B 1 37 ? -20.484 71.125 31.141 1 42.09 37 VAL B N 1
ATOM 8274 C CA . VAL B 1 37 ? -19.516 70.75 30.109 1 42.09 37 VAL B CA 1
ATOM 8275 C C . VAL B 1 37 ? -18.125 70.688 30.734 1 42.09 37 VAL B C 1
ATOM 8277 O O . VAL B 1 37 ? -17.531 71.75 31.078 1 42.09 37 VAL B O 1
ATOM 8280 N N . THR B 1 38 ? -17.812 69.875 31.703 1 42.69 38 THR B N 1
ATOM 8281 C CA . THR B 1 38 ? -16.438 70 32.188 1 42.69 38 THR B CA 1
ATOM 8282 C C . THR B 1 38 ? -15.461 69.5 31.109 1 42.69 38 THR B C 1
ATOM 8284 O O . THR B 1 38 ? -15.602 68.438 30.562 1 42.69 38 THR B O 1
ATOM 8287 N N . THR B 1 39 ? -14.812 70.375 30.234 1 47.62 39 THR B N 1
ATOM 8288 C CA . THR B 1 39 ? -13.727 70.375 29.266 1 47.62 39 THR B CA 1
ATOM 8289 C C . THR B 1 39 ? -12.625 69.438 29.641 1 47.62 39 THR B C 1
ATOM 8291 O O . THR B 1 39 ? -11.711 69.188 28.859 1 47.62 39 THR B O 1
ATOM 8294 N N . ASP B 1 40 ? -12.68 68.688 30.828 1 57.22 40 ASP B N 1
ATOM 8295 C CA . ASP B 1 40 ? -11.422 68.125 31.281 1 57.22 40 ASP B CA 1
ATOM 8296 C C . ASP B 1 40 ? -11.445 66.562 31.125 1 57.22 40 ASP B C 1
ATOM 8298 O O . ASP B 1 40 ? -10.633 65.875 31.734 1 57.22 40 ASP B O 1
ATOM 8302 N N . ARG B 1 41 ? -12.477 65.875 30.328 1 68.56 41 ARG B N 1
ATOM 8303 C CA . ARG B 1 41 ? -12.445 64.438 30.25 1 68.56 41 ARG B CA 1
ATOM 8304 C C . ARG B 1 41 ? -12.172 63.938 28.828 1 68.56 41 ARG B C 1
ATOM 8306 O O . ARG B 1 41 ? -12.898 64.312 27.891 1 68.56 41 ARG B O 1
ATOM 8313 N N . PRO B 1 42 ? -11.125 63.156 28.703 1 78.75 42 PRO B N 1
ATOM 8314 C CA . PRO B 1 42 ? -10.805 62.656 27.359 1 78.75 42 PRO B CA 1
ATOM 8315 C C . PRO B 1 42 ? -11.898 61.781 26.766 1 78.75 42 PRO B C 1
ATOM 8317 O O . PRO B 1 42 ? -12.539 61 27.484 1 78.75 42 PRO B O 1
ATOM 8320 N N . GLY B 1 43 ? -12.289 62 25.609 1 87.06 43 GLY B N 1
ATOM 8321 C CA . GLY B 1 43 ? -13.289 61.219 24.906 1 87.06 43 GLY B CA 1
ATOM 8322 C C . GLY B 1 43 ? -12.742 59.906 24.375 1 87.06 43 GLY B C 1
ATOM 8323 O O . GLY B 1 43 ? -11.617 59.531 24.703 1 87.06 43 GLY B O 1
ATOM 8324 N N . LEU B 1 44 ? -13.625 59.156 23.766 1 93.25 44 LEU B N 1
ATOM 8325 C CA . LEU B 1 44 ? -13.289 57.906 23.141 1 93.25 44 LEU B CA 1
ATOM 8326 C C . LEU B 1 44 ? -12.648 58.094 21.781 1 93.25 44 LEU B C 1
ATOM 8328 O O . LEU B 1 44 ? -13.242 58.75 20.906 1 93.25 44 LEU B O 1
ATOM 8332 N N . ARG B 1 45 ? -11.414 57.688 21.609 1 95 45 ARG B N 1
ATOM 8333 C CA . ARG B 1 45 ? -10.773 57.75 20.297 1 95 45 ARG B CA 1
ATOM 8334 C C . ARG B 1 45 ? -11.328 56.688 19.359 1 95 45 ARG B C 1
ATOM 8336 O O . ARG B 1 45 ? -11.32 55.5 19.703 1 95 45 ARG B O 1
ATOM 8343 N N . VAL B 1 46 ? -11.773 57.094 18.203 1 96.81 46 VAL B N 1
ATOM 8344 C CA . VAL B 1 46 ? -12.492 56.188 17.328 1 96.81 46 VAL B CA 1
ATOM 8345 C C . VAL B 1 46 ? -11.898 56.281 15.914 1 96.81 46 VAL B C 1
ATOM 8347 O O . VAL B 1 46 ? -11.594 57.344 15.422 1 96.81 46 VAL B O 1
ATOM 8350 N N . LEU B 1 47 ? -11.609 55.125 15.344 1 97.38 47 LEU B N 1
ATOM 8351 C CA . LEU B 1 47 ? -11.266 55.031 13.93 1 97.38 47 LEU B CA 1
ATOM 8352 C C . LEU B 1 47 ? -12.281 54.188 13.172 1 97.38 47 LEU B C 1
ATOM 8354 O O . LEU B 1 47 ? -12.508 53.031 13.516 1 97.38 47 LEU B O 1
ATOM 8358 N N . LEU B 1 48 ? -12.922 54.75 12.18 1 97.5 48 LEU B N 1
ATOM 8359 C CA . LEU B 1 48 ? -13.891 54.062 11.328 1 97.5 48 LEU B CA 1
ATOM 8360 C C . LEU B 1 48 ? -13.25 53.625 10.008 1 97.5 48 LEU B C 1
ATOM 8362 O O . LEU B 1 48 ? -12.438 54.375 9.445 1 97.5 48 LEU B O 1
ATOM 8366 N N . VAL B 1 49 ? -13.547 52.5 9.578 1 97.06 49 VAL B N 1
ATOM 8367 C CA . VAL B 1 49 ? -13.062 51.969 8.305 1 97.06 49 VAL B CA 1
ATOM 8368 C C . VAL B 1 49 ? -14.242 51.562 7.422 1 97.06 49 VAL B C 1
ATOM 8370 O O . VAL B 1 49 ? -15.055 50.719 7.801 1 97.06 49 VAL B O 1
ATOM 8373 N N . HIS B 1 50 ? -14.352 52.188 6.336 1 96.12 50 HIS B N 1
ATOM 8374 C CA . HIS B 1 50 ? -15.344 51.812 5.332 1 96.12 50 HIS B CA 1
ATOM 8375 C C . HIS B 1 50 ? -14.719 50.906 4.258 1 96.12 50 HIS B C 1
ATOM 8377 O O . HIS B 1 50 ? -13.75 51.312 3.605 1 96.12 50 HIS B O 1
ATOM 8383 N N . ASP B 1 51 ? -15.211 49.812 4.109 1 94.25 51 ASP B N 1
ATOM 8384 C CA . ASP B 1 51 ? -14.797 48.875 3.066 1 94.25 51 ASP B CA 1
ATOM 8385 C C . ASP B 1 51 ? -16 48.312 2.33 1 94.25 51 ASP B C 1
ATOM 8387 O O . ASP B 1 51 ? -16.719 47.469 2.865 1 94.25 51 ASP B O 1
ATOM 8391 N N . ASP B 1 52 ? -16.188 48.625 1.163 1 88.69 52 ASP B N 1
ATOM 8392 C CA . ASP B 1 52 ? -17.359 48.25 0.384 1 88.69 52 ASP B CA 1
ATOM 8393 C C . ASP B 1 52 ? -17.312 46.781 -0.014 1 88.69 52 ASP B C 1
ATOM 8395 O O . ASP B 1 52 ? -18.344 46.188 -0.316 1 88.69 52 ASP B O 1
ATOM 8399 N N . SER B 1 53 ? -16.219 46.25 0.093 1 84.94 53 SER B N 1
ATOM 8400 C CA . SER B 1 53 ? -16.031 44.938 -0.477 1 84.94 53 SER B CA 1
ATOM 8401 C C . SER B 1 53 ? -16.25 43.844 0.572 1 84.94 53 SER B C 1
ATOM 8403 O O . SER B 1 53 ? -16.328 42.656 0.24 1 84.94 53 SER B O 1
ATOM 8405 N N . VAL B 1 54 ? -16.438 44.156 1.841 1 88.62 54 VAL B N 1
ATOM 8406 C CA . VAL B 1 54 ? -16.453 43.125 2.889 1 88.62 54 VAL B CA 1
ATOM 8407 C C . VAL B 1 54 ? -17.875 42.625 3.084 1 88.62 54 VAL B C 1
ATOM 8409 O O . VAL B 1 54 ? -18.844 43.375 2.969 1 88.62 54 VAL B O 1
ATOM 8412 N N . ASP B 1 55 ? -17.969 41.375 3.383 1 89.06 55 ASP B N 1
ATOM 8413 C CA . ASP B 1 55 ? -19.25 40.75 3.682 1 89.06 55 ASP B CA 1
ATOM 8414 C C . ASP B 1 55 ? -19.5 40.719 5.188 1 89.06 55 ASP B C 1
ATOM 8416 O O . ASP B 1 55 ? -20.625 40.438 5.625 1 89.06 55 ASP B O 1
ATOM 8420 N N . LYS B 1 56 ? -18.516 41 5.965 1 93 56 LYS B N 1
ATOM 8421 C CA . LYS B 1 56 ? -18.656 41.031 7.418 1 93 56 LYS B CA 1
ATOM 8422 C C . LYS B 1 56 ? -18.25 42.375 7.98 1 93 56 LYS B C 1
ATOM 8424 O O . LYS B 1 56 ? -17.312 43 7.488 1 93 56 LYS B O 1
ATOM 8429 N N . GLY B 1 57 ? -18.969 42.812 8.914 1 95.94 57 GLY B N 1
ATOM 8430 C CA . GLY B 1 57 ? -18.562 43.938 9.742 1 95.94 57 GLY B CA 1
ATOM 8431 C C . GLY B 1 57 ? -17.844 43.5 11.016 1 95.94 57 GLY B C 1
ATOM 8432 O O . GLY B 1 57 ? -17.953 42.344 11.43 1 95.94 57 GLY B O 1
ATOM 8433 N N . ALA B 1 58 ? -17.078 44.438 11.602 1 98.12 58 ALA B N 1
ATOM 8434 C CA . ALA B 1 58 ? -16.312 44.062 12.797 1 98.12 58 ALA B CA 1
ATOM 8435 C C . ALA B 1 58 ? -16.094 45.312 13.68 1 98.12 58 ALA B C 1
ATOM 8437 O O . ALA B 1 58 ? -16.219 46.438 13.219 1 98.12 58 ALA B O 1
ATOM 8438 N N . ALA B 1 59 ? -15.805 45.062 14.898 1 98.56 59 ALA B N 1
ATOM 8439 C CA . ALA B 1 59 ? -15.461 46.094 15.859 1 98.56 59 ALA B CA 1
ATOM 8440 C C . ALA B 1 59 ? -14.516 45.562 16.938 1 98.56 59 ALA B C 1
ATOM 8442 O O . ALA B 1 59 ? -14.523 44.375 17.25 1 98.56 59 ALA B O 1
ATOM 8443 N N . ALA B 1 60 ? -13.711 46.469 17.422 1 98.69 60 ALA B N 1
ATOM 8444 C CA . ALA B 1 60 ? -12.789 46.125 18.484 1 98.69 60 ALA B CA 1
ATOM 8445 C C . ALA B 1 60 ? -12.57 47.281 19.438 1 98.69 60 ALA B C 1
ATOM 8447 O O . ALA B 1 60 ? -12.547 48.438 19.016 1 98.69 60 ALA B O 1
ATOM 8448 N N . VAL B 1 61 ? -12.414 47 20.688 1 98.19 61 VAL B N 1
ATOM 8449 C CA . VAL B 1 61 ? -12.078 47.969 21.734 1 98.19 61 VAL B CA 1
ATOM 8450 C C . VAL B 1 61 ? -10.797 47.531 22.438 1 98.19 61 VAL B C 1
ATOM 8452 O O . VAL B 1 61 ? -10.664 46.375 22.844 1 98.19 61 VAL B O 1
ATOM 8455 N N . ASP B 1 62 ? -9.867 48.406 22.469 1 98.06 62 ASP B N 1
ATOM 8456 C CA . ASP B 1 62 ? -8.68 48.219 23.297 1 98.06 62 ASP B CA 1
ATOM 8457 C C . ASP B 1 62 ? -8.734 49.062 24.547 1 98.06 62 ASP B C 1
ATOM 8459 O O . ASP B 1 62 ? -8.898 50.281 24.453 1 98.06 62 ASP B O 1
ATOM 8463 N N . VAL B 1 63 ? -8.648 48.438 25.656 1 96.5 63 VAL B N 1
ATOM 8464 C CA . VAL B 1 63 ? -8.539 49.125 26.938 1 96.5 63 VAL B CA 1
ATOM 8465 C C . VAL B 1 63 ? -7.098 49.062 27.438 1 96.5 63 VAL B C 1
ATOM 8467 O O . VAL B 1 63 ? -6.543 47.969 27.625 1 96.5 63 VAL B O 1
ATOM 8470 N N . ALA B 1 64 ? -6.488 50.188 27.656 1 93.19 64 ALA B N 1
ATOM 8471 C CA . ALA B 1 64 ? -5.094 50.25 28.078 1 93.19 64 ALA B CA 1
ATOM 8472 C C . ALA B 1 64 ? -4.941 49.844 29.531 1 93.19 64 ALA B C 1
ATOM 8474 O O . ALA B 1 64 ? -4.516 50.656 30.375 1 93.19 64 ALA B O 1
ATOM 8475 N N . VAL B 1 65 ? -5.309 48.625 29.844 1 93.25 65 VAL B N 1
ATOM 8476 C CA . VAL B 1 65 ? -5.152 47.969 31.141 1 93.25 65 VAL B CA 1
ATOM 8477 C C . VAL B 1 65 ? -4.91 46.5 30.938 1 93.25 65 VAL B C 1
ATOM 8479 O O . VAL B 1 65 ? -5.48 45.875 30.031 1 93.25 65 VAL B O 1
ATOM 8482 N N . GLY B 1 66 ? -4 45.969 31.719 1 93.5 66 GLY B N 1
ATOM 8483 C CA . GLY B 1 66 ? -3.703 44.562 31.625 1 93.5 66 GLY B CA 1
ATOM 8484 C C . GLY B 1 66 ? -3.244 43.938 32.938 1 93.5 66 GLY B C 1
ATOM 8485 O O . GLY B 1 66 ? -3.738 44.312 34 1 93.5 66 GLY B O 1
ATOM 8486 N N . GLN B 1 67 ? -2.396 43.062 32.906 1 92 67 GLN B N 1
ATOM 8487 C CA . GLN B 1 67 ? -1.943 42.281 34.031 1 92 67 GLN B CA 1
ATOM 8488 C C . GLN B 1 67 ? -1.23 43.156 35.062 1 92 67 GLN B C 1
ATOM 8490 O O . GLN B 1 67 ? -1.219 42.875 36.25 1 92 67 GLN B O 1
ATOM 8495 N N . PHE B 1 68 ? -0.599 44.219 34.594 1 88.94 68 PHE B N 1
ATOM 8496 C CA . PHE B 1 68 ? 0.175 45.062 35.469 1 88.94 68 PHE B CA 1
ATOM 8497 C C . PHE B 1 68 ? -0.726 45.75 36.5 1 88.94 68 PHE B C 1
ATOM 8499 O O . PHE B 1 68 ? -0.245 46.25 37.5 1 88.94 68 PHE B O 1
ATOM 8506 N N . GLN B 1 69 ? -2.002 45.688 36.312 1 90.44 69 GLN B N 1
ATOM 8507 C CA . GLN B 1 69 ? -2.932 46.375 37.188 1 90.44 69 GLN B CA 1
ATOM 8508 C C . GLN B 1 69 ? -3.725 45.406 38.031 1 90.44 69 GLN B C 1
ATOM 8510 O O . GLN B 1 69 ? -4.727 45.75 38.656 1 90.44 69 GLN B O 1
ATOM 8515 N N . ASP B 1 70 ? -3.297 44.188 38.156 1 92.31 70 ASP B N 1
ATOM 8516 C CA . ASP B 1 70 ? -4.027 43.156 38.875 1 92.31 70 ASP B CA 1
ATOM 8517 C C . ASP B 1 70 ? -4.027 43.406 40.375 1 92.31 70 ASP B C 1
ATOM 8519 O O . ASP B 1 70 ? -4.898 42.906 41.094 1 92.31 70 ASP B O 1
ATOM 8523 N N . GLY B 1 71 ? -3.055 44.094 40.844 1 87.75 71 GLY B N 1
ATOM 8524 C CA . GLY B 1 71 ? -2.922 44.312 42.281 1 87.75 71 GLY B CA 1
ATOM 8525 C C . GLY B 1 71 ? -2.646 43.031 43.031 1 87.75 71 GLY B C 1
ATOM 8526 O O . GLY B 1 71 ? -1.747 42.281 42.688 1 87.75 71 GLY B O 1
ATOM 8527 N N . ASP B 1 72 ? -3.463 42.781 44.062 1 88 72 ASP B N 1
ATOM 8528 C CA . ASP B 1 72 ? -3.215 41.656 44.969 1 88 72 ASP B CA 1
ATOM 8529 C C . ASP B 1 72 ? -3.92 40.406 44.469 1 88 72 ASP B C 1
ATOM 8531 O O . ASP B 1 72 ? -3.797 39.344 45.062 1 88 72 ASP B O 1
ATOM 8535 N N . LEU B 1 73 ? -4.566 40.5 43.375 1 93.5 73 LEU B N 1
ATOM 8536 C CA . LEU B 1 73 ? -5.27 39.375 42.781 1 93.5 73 LEU B CA 1
ATOM 8537 C C . LEU B 1 73 ? -4.746 39.062 41.375 1 93.5 73 LEU B C 1
ATOM 8539 O O . LEU B 1 73 ? -5.371 39.438 40.375 1 93.5 73 LEU B O 1
ATOM 8543 N N . PRO B 1 74 ? -3.648 38.344 41.375 1 93.38 74 PRO B N 1
ATOM 8544 C CA . PRO B 1 74 ? -3.088 38 40.062 1 93.38 74 PRO B CA 1
ATOM 8545 C C . PRO B 1 74 ? -4.09 37.312 39.156 1 93.38 74 PRO B C 1
ATOM 8547 O O . PRO B 1 74 ? -4.629 36.25 39.5 1 93.38 74 PRO B O 1
ATOM 8550 N N . GLY B 1 75 ? -4.324 37.875 38 1 94.88 75 GLY B N 1
ATOM 8551 C CA . GLY B 1 75 ? -5.266 37.312 37.062 1 94.88 75 GLY B CA 1
ATOM 8552 C C . GLY B 1 75 ? -6.578 38.094 37 1 94.88 75 GLY B C 1
ATOM 8553 O O . GLY B 1 75 ? -7.457 37.75 36.188 1 94.88 75 GLY B O 1
ATOM 8554 N N . LEU B 1 76 ? -6.656 39.094 37.688 1 95.56 76 LEU B N 1
ATOM 8555 C CA . LEU B 1 76 ? -7.906 39.844 37.812 1 95.56 76 LEU B CA 1
ATOM 8556 C C . LEU B 1 76 ? -8.281 40.469 36.469 1 95.56 76 LEU B C 1
ATOM 8558 O O . LEU B 1 76 ? -9.461 40.469 36.094 1 95.56 76 LEU B O 1
ATOM 8562 N N . ALA B 1 77 ? -7.34 41.031 35.75 1 96.06 77 ALA B N 1
ATOM 8563 C CA . ALA B 1 77 ? -7.609 41.625 34.438 1 96.06 77 ALA B CA 1
ATOM 8564 C C . ALA B 1 77 ? -8.164 40.562 33.469 1 96.06 77 ALA B C 1
ATOM 8566 O O . ALA B 1 77 ? -9.109 40.844 32.75 1 96.06 77 ALA B O 1
ATOM 8567 N N . HIS B 1 78 ? -7.562 39.438 33.531 1 95.81 78 HIS B N 1
ATOM 8568 C CA . HIS B 1 78 ? -7.98 38.312 32.656 1 95.81 78 HIS B CA 1
ATOM 8569 C C . HIS B 1 78 ? -9.383 37.844 33.031 1 95.81 78 HIS B C 1
ATOM 8571 O O . HIS B 1 78 ? -10.203 37.594 32.125 1 95.81 78 HIS B O 1
ATOM 8577 N N . LEU B 1 79 ? -9.664 37.688 34.281 1 95.62 79 LEU B N 1
ATOM 8578 C CA . LEU B 1 79 ? -11 37.312 34.719 1 95.62 79 LEU B CA 1
ATOM 8579 C C . LEU B 1 79 ? -12.031 38.344 34.312 1 95.62 79 LEU B C 1
ATOM 8581 O O . LEU B 1 79 ? -13.148 38 33.906 1 95.62 79 LEU B O 1
ATOM 8585 N N . THR B 1 80 ? -11.664 39.594 34.438 1 96.19 80 THR B N 1
ATOM 8586 C CA . THR B 1 80 ? -12.562 40.688 34.031 1 96.19 80 THR B CA 1
ATOM 8587 C C . THR B 1 80 ? -12.875 40.594 32.562 1 96.19 80 THR B C 1
ATOM 8589 O O . THR B 1 80 ? -14.008 40.875 32.125 1 96.19 80 THR B O 1
ATOM 8592 N N . GLU B 1 81 ? -11.867 40.344 31.766 1 96 81 GLU B N 1
ATOM 8593 C CA . GLU B 1 81 ? -12.055 40.125 30.328 1 96 81 GLU B CA 1
ATOM 8594 C C . GLU B 1 81 ? -13.156 39.125 30.062 1 96 81 GLU B C 1
ATOM 8596 O O . GLU B 1 81 ? -14.016 39.344 29.203 1 96 81 GLU B O 1
ATOM 8601 N N . HIS B 1 82 ? -13.141 38.031 30.844 1 92.25 82 HIS B N 1
ATOM 8602 C CA . HIS B 1 82 ? -14.148 36.969 30.688 1 92.25 82 HIS B CA 1
ATOM 8603 C C . HIS B 1 82 ? -15.539 37.469 31.062 1 92.25 82 HIS B C 1
ATOM 8605 O O . HIS B 1 82 ? -16.531 37.156 30.406 1 92.25 82 HIS B O 1
ATOM 8611 N N . MET B 1 83 ? -15.625 38.219 32.062 1 94 83 MET B N 1
ATOM 8612 C CA . MET B 1 83 ? -16.875 38.594 32.688 1 94 83 MET B CA 1
ATOM 8613 C C . MET B 1 83 ? -17.641 39.625 31.859 1 94 83 MET B C 1
ATOM 8615 O O . MET B 1 83 ? -18.875 39.656 31.906 1 94 83 MET B O 1
ATOM 8619 N N . LEU B 1 84 ? -16.953 40.344 31.031 1 94.31 84 LEU B N 1
ATOM 8620 C CA . LEU B 1 84 ? -17.609 41.438 30.328 1 94.31 84 LEU B CA 1
ATOM 8621 C C . LEU B 1 84 ? -18.547 40.906 29.25 1 94.31 84 LEU B C 1
ATOM 8623 O O . LEU B 1 84 ? -19.469 41.594 28.812 1 94.31 84 LEU B O 1
ATOM 8627 N N . PHE B 1 85 ? -18.391 39.688 28.797 1 89.69 85 PHE B N 1
ATOM 8628 C CA . PHE B 1 85 ? -19.203 39.125 27.719 1 89.69 85 PHE B CA 1
ATOM 8629 C C . PHE B 1 85 ? -20.406 38.375 28.281 1 89.69 85 PHE B C 1
ATOM 8631 O O . PHE B 1 85 ? -21.219 37.844 27.531 1 89.69 85 PHE B O 1
ATOM 8638 N N . LEU B 1 86 ? -20.531 38.375 29.656 1 90.44 86 LEU B N 1
ATOM 8639 C CA . LEU B 1 86 ? -21.5 37.5 30.266 1 90.44 86 LEU B CA 1
ATOM 8640 C C . LEU B 1 86 ? -22.766 38.25 30.656 1 90.44 86 LEU B C 1
ATOM 8642 O O . LEU B 1 86 ? -23.219 38.156 31.797 1 90.44 86 LEU B O 1
ATOM 8646 N N . GLY B 1 87 ? -23.312 39.062 29.703 1 89.75 87 GLY B N 1
ATOM 8647 C CA . GLY B 1 87 ? -24.594 39.719 29.922 1 89.75 87 GLY B CA 1
ATOM 8648 C C . GLY B 1 87 ? -24.453 41.156 30.312 1 89.75 87 GLY B C 1
ATOM 8649 O O . GLY B 1 87 ? -23.5 41.562 30.984 1 89.75 87 GLY B O 1
ATOM 8650 N N . THR B 1 88 ? -25.422 41.969 29.922 1 93.88 88 THR B N 1
ATOM 8651 C CA . THR B 1 88 ? -25.484 43.406 30.203 1 93.88 88 THR B CA 1
ATOM 8652 C C . THR B 1 88 ? -26.875 43.812 30.703 1 93.88 88 THR B C 1
ATOM 8654 O O . THR B 1 88 ? -27.812 43 30.641 1 93.88 88 THR B O 1
ATOM 8657 N N . GLN B 1 89 ? -27.016 44.969 31.172 1 91.94 89 GLN B N 1
ATOM 8658 C CA . GLN B 1 89 ? -28.312 45.469 31.656 1 91.94 89 GLN B CA 1
ATOM 8659 C C . GLN B 1 89 ? -29.359 45.469 30.547 1 91.94 89 GLN B C 1
ATOM 8661 O O . GLN B 1 89 ? -30.5 45.094 30.766 1 91.94 89 GLN B O 1
ATOM 8666 N N . ARG B 1 90 ? -28.969 45.781 29.344 1 92.81 90 ARG B N 1
ATOM 8667 C CA . ARG B 1 90 ? -29.891 45.844 28.219 1 92.81 90 ARG B CA 1
ATOM 8668 C C . ARG B 1 90 ? -30.125 44.438 27.641 1 92.81 90 ARG B C 1
ATOM 8670 O O . ARG B 1 90 ? -31.203 44.156 27.125 1 92.81 90 ARG B O 1
ATOM 8677 N N . PHE B 1 91 ? -29.125 43.656 27.703 1 94.62 91 PHE B N 1
ATOM 8678 C CA . PHE B 1 91 ? -29.203 42.281 27.234 1 94.62 91 PHE B CA 1
ATOM 8679 C C . PHE B 1 91 ? -28.75 41.312 28.328 1 94.62 91 PHE B C 1
ATOM 8681 O O . PHE B 1 91 ? -27.625 40.812 28.312 1 94.62 91 PHE B O 1
ATOM 8688 N N . PRO B 1 92 ? -29.609 40.875 29.219 1 91.5 92 PRO B N 1
ATOM 8689 C CA . PRO B 1 92 ? -29.234 40.188 30.453 1 91.5 92 PRO B CA 1
ATOM 8690 C C . PRO B 1 92 ? -28.891 38.719 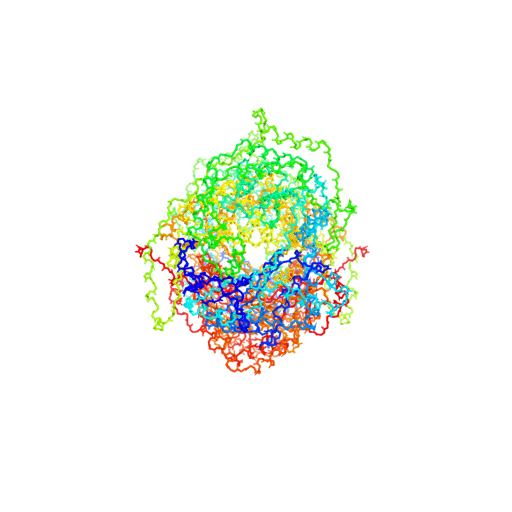30.234 1 91.5 92 PRO B C 1
ATOM 8692 O O . PRO B 1 92 ? -28.25 38.094 31.094 1 91.5 92 PRO B O 1
ATOM 8695 N N . GLN B 1 93 ? -29.328 38.188 29.141 1 88.12 93 GLN B N 1
ATOM 8696 C CA . GLN B 1 93 ? -28.953 36.812 28.875 1 88.12 93 GLN B CA 1
ATOM 8697 C C . GLN B 1 93 ? -27.438 36.656 28.781 1 88.12 93 GLN B C 1
ATOM 8699 O O . GLN B 1 93 ? -26.766 37.438 28.109 1 88.12 93 GLN B O 1
ATOM 8704 N N . GLU B 1 94 ? -26.859 35.656 29.422 1 83.94 94 GLU B N 1
ATOM 8705 C CA . GLU B 1 94 ? -25.406 35.469 29.547 1 83.94 94 GLU B CA 1
ATOM 8706 C C . GLU B 1 94 ? -24.734 35.375 28.188 1 83.94 94 GLU B C 1
ATOM 8708 O O . GLU B 1 94 ? -23.625 35.844 27.984 1 83.94 94 GLU B O 1
ATOM 8713 N N . ASN B 1 95 ? -25.375 34.688 27.25 1 85.06 95 ASN B N 1
ATOM 8714 C CA . ASN B 1 95 ? -24.766 34.5 25.938 1 85.06 95 ASN B CA 1
ATOM 8715 C C . ASN B 1 95 ? -25.453 35.312 24.875 1 85.06 95 ASN B C 1
ATOM 8717 O O . ASN B 1 95 ? -25.469 34.938 23.688 1 85.06 95 ASN B O 1
ATOM 8721 N N . ALA B 1 96 ? -25.906 36.406 25.266 1 88 96 ALA B N 1
ATOM 8722 C CA . ALA B 1 96 ? -26.719 37.219 24.344 1 88 96 ALA B CA 1
ATOM 8723 C C . ALA B 1 96 ? -25.906 37.625 23.125 1 88 96 ALA B C 1
ATOM 8725 O O . ALA B 1 96 ? -26.375 37.531 22 1 88 96 ALA B O 1
ATOM 8726 N N . LEU B 1 97 ? -24.734 38.156 23.344 1 91.69 97 LEU B N 1
ATOM 8727 C CA . LEU B 1 97 ? -23.891 38.594 22.219 1 91.69 97 LEU B CA 1
ATOM 8728 C C . LEU B 1 97 ? -23.469 37.375 21.375 1 91.69 97 LEU B C 1
ATOM 8730 O O . LEU B 1 97 ? -23.641 37.406 20.156 1 91.69 97 LEU B O 1
ATOM 8734 N N . ASP B 1 98 ? -23.016 36.375 22 1 90.12 98 ASP B N 1
ATOM 8735 C CA . ASP B 1 98 ? -22.469 35.219 21.297 1 90.12 98 ASP B CA 1
ATOM 8736 C C . ASP B 1 98 ? -23.562 34.5 20.5 1 90.12 98 ASP B C 1
ATOM 8738 O O . ASP B 1 98 ? -23.312 34.031 19.375 1 90.12 98 ASP B O 1
ATOM 8742 N N . SER B 1 99 ? -24.703 34.312 21.078 1 87.75 99 SER B N 1
ATOM 8743 C CA . SER B 1 99 ? -25.812 33.656 20.391 1 87.75 99 SER B CA 1
ATOM 8744 C C . SER B 1 99 ? -26.234 34.469 19.156 1 87.75 99 SER B C 1
ATOM 8746 O O . SER B 1 99 ? -26.562 33.875 18.125 1 87.75 99 SER B O 1
ATOM 8748 N N . PHE B 1 100 ? -26.297 35.781 19.359 1 91.12 100 PHE B N 1
ATOM 8749 C CA . PHE B 1 100 ? -26.656 36.625 18.234 1 91.12 100 PHE B CA 1
ATOM 8750 C C . PHE B 1 100 ? -25.625 36.531 17.125 1 91.12 100 PHE B C 1
ATOM 8752 O O . PHE B 1 100 ? -25.969 36.406 15.953 1 91.12 100 PHE B O 1
ATOM 8759 N N . LEU B 1 101 ? -24.328 36.656 17.438 1 92.69 101 LEU B N 1
ATOM 8760 C CA . LEU B 1 101 ? -23.25 36.562 16.469 1 92.69 101 LEU B CA 1
ATOM 8761 C C . LEU B 1 101 ? -23.25 35.219 15.75 1 92.69 101 LEU B C 1
ATOM 8763 O O . LEU B 1 101 ? -23.094 35.156 14.531 1 92.69 101 LEU B O 1
ATOM 8767 N N . ALA B 1 102 ? -23.453 34.188 16.484 1 87.31 102 ALA B N 1
ATOM 8768 C CA . ALA B 1 102 ? -23.484 32.875 15.898 1 87.31 102 ALA B CA 1
ATOM 8769 C C . ALA B 1 102 ? -24.625 32.719 14.898 1 87.31 102 ALA B C 1
ATOM 8771 O O . ALA B 1 102 ? -24.453 32.094 13.844 1 87.31 102 ALA B O 1
ATOM 8772 N N . ALA B 1 103 ? -25.719 33.188 15.211 1 86.62 103 ALA B N 1
ATOM 8773 C CA . ALA B 1 103 ? -26.906 33.094 14.367 1 86.62 103 ALA B CA 1
ATOM 8774 C C . ALA B 1 103 ? -26.734 33.906 13.086 1 86.62 103 ALA B C 1
ATOM 8776 O O . ALA B 1 103 ? -27.422 33.688 12.094 1 86.62 103 ALA B O 1
ATOM 8777 N N . HIS B 1 104 ? -25.812 34.844 13.211 1 90.38 104 HIS B N 1
ATOM 8778 C CA . HIS B 1 104 ? -25.641 35.719 12.062 1 90.38 104 HIS B CA 1
ATOM 8779 C C . HIS B 1 104 ? -24.219 35.625 11.508 1 90.38 104 HIS B C 1
ATOM 8781 O O . HIS B 1 104 ? -23.641 36.625 11.086 1 90.38 104 HIS B O 1
ATOM 8787 N N . GLY B 1 105 ? -23.609 34.594 11.633 1 86.06 105 GLY B N 1
ATOM 8788 C CA . GLY B 1 105 ? -22.375 34.25 10.961 1 86.06 105 GLY B CA 1
ATOM 8789 C C . GLY B 1 105 ? -21.156 34.938 11.547 1 86.06 105 GLY B C 1
ATOM 8790 O O . GLY B 1 105 ? -20.203 35.25 10.82 1 86.06 105 GLY B O 1
ATOM 8791 N N . GLY B 1 106 ? -21.203 35.344 12.82 1 91.25 106 GLY B N 1
ATOM 8792 C CA . GLY B 1 106 ? -20.094 36.031 13.445 1 91.25 106 GLY B CA 1
ATOM 8793 C C . GLY B 1 106 ? -19.547 35.312 14.664 1 91.25 106 GLY B C 1
ATOM 8794 O O . GLY B 1 106 ? -19.938 34.188 14.961 1 91.25 106 GLY B O 1
ATOM 8795 N N . HIS B 1 107 ? -18.516 36 15.273 1 91.69 107 HIS B N 1
ATOM 8796 C CA . HIS B 1 107 ? -17.938 35.5 16.516 1 91.69 107 HIS B CA 1
ATOM 8797 C C . HIS B 1 107 ? -17.312 36.656 17.312 1 91.69 107 HIS B C 1
ATOM 8799 O O . HIS B 1 107 ? -17.188 37.781 16.812 1 91.69 107 HIS B O 1
ATOM 8805 N N . SER B 1 108 ? -17.031 36.406 18.5 1 94 108 SER B N 1
ATOM 8806 C CA . SER B 1 108 ? -16.328 37.344 19.375 1 94 108 SER B CA 1
ATOM 8807 C C . SER B 1 108 ? -15.141 36.688 20.062 1 94 108 SER B C 1
ATOM 8809 O O . SER B 1 108 ? -15.102 35.469 20.188 1 94 108 SER B O 1
ATOM 8811 N N . ASN B 1 109 ? -14.203 37.438 20.406 1 92.88 109 ASN B N 1
ATOM 8812 C CA . ASN B 1 109 ? -13.047 36.969 21.156 1 92.88 109 ASN B CA 1
ATOM 8813 C C . ASN B 1 109 ? -12.359 38.125 21.891 1 92.88 109 ASN B C 1
ATOM 8815 O O . ASN B 1 109 ? -12.719 39.281 21.703 1 92.88 109 ASN B O 1
ATOM 8819 N N . ALA B 1 110 ? -11.484 37.812 22.75 1 95.44 110 ALA B N 1
ATOM 8820 C CA . ALA B 1 110 ? -10.719 38.781 23.5 1 95.44 110 ALA B CA 1
ATOM 8821 C C . ALA B 1 110 ? -9.383 38.219 23.969 1 95.44 110 ALA B C 1
ATOM 8823 O O . ALA B 1 110 ? -9.18 37 23.938 1 95.44 110 ALA B O 1
ATOM 8824 N N . TYR B 1 111 ? -8.453 39.094 24.266 1 94.38 111 TYR B N 1
ATOM 8825 C CA . TYR B 1 111 ? -7.211 38.688 24.891 1 94.38 111 TYR B CA 1
ATOM 8826 C C . TYR B 1 111 ? -6.688 39.781 25.828 1 94.38 111 TYR B C 1
ATOM 8828 O O . TYR B 1 111 ? -6.938 40.969 25.609 1 94.38 111 TYR B O 1
ATOM 8836 N N . THR B 1 112 ? -6.012 39.344 26.875 1 94.69 112 THR B N 1
ATOM 8837 C CA . THR B 1 112 ? -5.387 40.219 27.859 1 94.69 112 THR B CA 1
ATOM 8838 C C . THR B 1 112 ? -3.873 40.031 27.859 1 94.69 112 THR B C 1
ATOM 8840 O O . THR B 1 112 ? -3.381 38.875 27.938 1 94.69 112 THR B O 1
ATOM 8843 N N . ASP B 1 113 ? -3.193 41.094 27.609 1 91.75 113 ASP B N 1
ATOM 8844 C CA . ASP B 1 113 ? -1.738 41.031 27.703 1 91.75 113 ASP B CA 1
ATOM 8845 C C . ASP B 1 113 ? -1.224 41.812 28.906 1 91.75 113 ASP B C 1
ATOM 8847 O O . ASP B 1 113 ? -1.954 42.031 29.875 1 91.75 113 ASP B O 1
ATOM 8851 N N . LEU B 1 114 ? 0.042 42.25 28.953 1 89.62 114 LEU B N 1
ATOM 8852 C CA . LEU B 1 114 ? 0.664 42.875 30.109 1 89.62 114 LEU B CA 1
ATOM 8853 C C . LEU B 1 114 ? 0.01 44.219 30.406 1 89.62 114 LEU B C 1
ATOM 8855 O O . LEU B 1 114 ? -0.191 44.594 31.578 1 89.62 114 LEU B O 1
ATOM 8859 N N . GLU B 1 115 ? -0.367 44.906 29.297 1 91.25 115 GLU B N 1
ATOM 8860 C CA . GLU B 1 115 ? -0.794 46.281 29.547 1 91.25 115 GLU B CA 1
ATOM 8861 C C . GLU B 1 115 ? -2.092 46.594 28.797 1 91.25 115 GLU B C 1
ATOM 8863 O O . GLU B 1 115 ? -2.6 47.719 28.875 1 91.25 115 GLU B O 1
ATOM 8868 N N . HIS B 1 116 ? -2.619 45.625 28.094 1 94.19 116 HIS B N 1
ATOM 8869 C CA . HIS B 1 116 ? -3.811 45.875 27.297 1 94.19 116 HIS B CA 1
ATOM 8870 C C . HIS B 1 116 ? -4.781 44.688 27.375 1 94.19 116 HIS B C 1
ATOM 8872 O O . HIS B 1 116 ? -4.367 43.562 27.562 1 94.19 116 HIS B O 1
ATOM 8878 N N . THR B 1 117 ? -6 44.969 27.281 1 97.12 117 THR B N 1
ATOM 8879 C CA . THR B 1 117 ? -7.066 44 27.031 1 97.12 117 THR B CA 1
ATOM 8880 C C . THR B 1 117 ? -7.867 44.375 25.797 1 97.12 117 THR B C 1
ATOM 8882 O O . THR B 1 117 ? -8.422 45.469 25.703 1 97.12 117 THR B O 1
ATOM 8885 N N . VAL B 1 118 ? -7.934 43.531 24.828 1 97.81 118 VAL B N 1
ATOM 8886 C CA . VAL B 1 118 ? -8.586 43.844 23.562 1 97.81 118 VAL B CA 1
ATOM 8887 C C . VAL B 1 118 ? -9.797 42.938 23.375 1 97.81 118 VAL B C 1
ATOM 8889 O O . VAL B 1 118 ? -9.711 41.719 23.547 1 97.81 118 VAL B O 1
ATOM 8892 N N . TYR B 1 119 ? -10.938 43.531 23.141 1 98.06 119 TYR B N 1
ATOM 8893 C CA . TYR B 1 119 ? -12.18 42.844 22.797 1 98.06 119 TYR B CA 1
ATOM 8894 C C . TYR B 1 119 ? -12.531 43.062 21.328 1 98.06 119 TYR B C 1
ATOM 8896 O O . TYR B 1 119 ? -12.414 44.188 20.812 1 98.06 119 TYR B O 1
ATOM 8904 N N . TYR B 1 120 ? -12.906 42 20.625 1 97.81 120 TYR B N 1
ATOM 8905 C CA . TYR B 1 120 ? -13.273 42.219 19.219 1 97.81 120 TYR B CA 1
ATOM 8906 C C . TYR B 1 120 ? -14.352 41.25 18.781 1 97.81 120 TYR B C 1
ATOM 8908 O O . TYR B 1 120 ? -14.602 40.219 19.453 1 97.81 120 TYR B O 1
ATOM 8916 N N . MET B 1 121 ? -15.039 41.5 17.703 1 97.44 121 MET B N 1
ATOM 8917 C CA . MET B 1 121 ? -16.125 40.719 17.156 1 97.44 121 MET B CA 1
ATOM 8918 C C . MET B 1 121 ? -16.281 40.938 15.656 1 97.44 121 MET B C 1
ATOM 8920 O O . MET B 1 121 ? -15.75 41.938 15.125 1 97.44 121 MET B O 1
ATOM 8924 N N . ASP B 1 122 ? -16.844 40.125 14.992 1 96.38 122 ASP B N 1
ATOM 8925 C CA . ASP B 1 122 ? -17.297 40.312 13.617 1 96.38 122 ASP B CA 1
ATOM 8926 C C . ASP B 1 122 ? -18.672 39.688 13.406 1 96.38 122 ASP B C 1
ATOM 8928 O O . ASP B 1 122 ? -19.172 38.938 14.258 1 96.38 122 ASP B O 1
ATOM 8932 N N . VAL B 1 123 ? -19.375 40.094 12.398 1 95.31 123 VAL B N 1
ATOM 8933 C CA . VAL B 1 123 ? -20.734 39.656 12.078 1 95.31 123 VAL B CA 1
ATOM 8934 C C . VAL B 1 123 ? -21.047 39.938 10.617 1 95.31 123 VAL B C 1
ATOM 8936 O O . VAL B 1 123 ? -20.328 40.719 9.969 1 95.31 123 VAL B O 1
ATOM 8939 N N . GLN B 1 124 ? -22.109 39.344 10.148 1 93.06 124 GLN B N 1
ATOM 8940 C CA . GLN B 1 124 ? -22.562 39.719 8.812 1 93.06 124 GLN B CA 1
ATOM 8941 C C . GLN B 1 124 ? -22.781 41.219 8.703 1 93.06 124 GLN B C 1
ATOM 8943 O O . GLN B 1 124 ? -23.328 41.844 9.625 1 93.06 124 GLN B O 1
ATOM 8948 N N . ALA B 1 125 ? -22.391 41.719 7.59 1 91.94 125 ALA B N 1
ATOM 8949 C CA . ALA B 1 125 ? -22.359 43.156 7.41 1 91.94 125 ALA B CA 1
ATOM 8950 C C . ALA B 1 125 ? -23.734 43.781 7.668 1 91.94 125 ALA B C 1
ATOM 8952 O O . ALA B 1 125 ? -23.828 44.875 8.258 1 91.94 125 ALA B O 1
ATOM 8953 N N . ALA B 1 126 ? -24.75 43.094 7.266 1 91.25 126 ALA B N 1
ATOM 8954 C CA . ALA B 1 126 ? -26.109 43.625 7.387 1 91.25 126 ALA B CA 1
ATOM 8955 C C . ALA B 1 126 ? -26.547 43.688 8.844 1 91.25 126 ALA B C 1
ATOM 8957 O O . ALA B 1 126 ? -27.469 44.438 9.188 1 91.25 126 ALA B O 1
ATOM 8958 N N . GLN B 1 127 ? -25.875 42.969 9.672 1 94.31 127 GLN B N 1
ATOM 8959 C CA . GLN B 1 127 ? -26.281 42.906 11.07 1 94.31 127 GLN B CA 1
ATOM 8960 C C . GLN B 1 127 ? -25.281 43.625 11.977 1 94.31 127 GLN B C 1
ATOM 8962 O O . GLN B 1 127 ? -25.25 43.406 13.188 1 94.31 127 GLN B O 1
ATOM 8967 N N . LEU B 1 128 ? -24.469 44.5 11.438 1 97.19 128 LEU B N 1
ATOM 8968 C CA . LEU B 1 128 ? -23.438 45.188 12.211 1 97.19 128 LEU B CA 1
ATOM 8969 C C . LEU B 1 128 ? -24.062 46.094 13.266 1 97.19 128 LEU B C 1
ATOM 8971 O O . LEU B 1 128 ? -23.578 46.156 14.398 1 97.19 128 LEU B O 1
ATOM 8975 N N . GLU B 1 129 ? -25.156 46.781 12.938 1 97.25 129 GLU B N 1
ATOM 8976 C CA . GLU B 1 129 ? -25.734 47.75 13.867 1 97.25 129 GLU B CA 1
ATOM 8977 C C . GLU B 1 129 ? -26.234 47.062 15.133 1 97.25 129 GLU B C 1
ATOM 8979 O O . GLU B 1 129 ? -25.828 47.406 16.234 1 97.25 129 GLU B O 1
ATOM 8984 N N . PRO B 1 130 ? -27.125 46.062 14.992 1 96.44 130 PRO B N 1
ATOM 8985 C CA . PRO B 1 130 ? -27.562 45.406 16.219 1 96.44 130 PRO B CA 1
ATOM 8986 C C . PRO B 1 130 ? -26.391 44.75 16.969 1 96.44 130 PRO B C 1
ATOM 8988 O O . PRO B 1 130 ? -26.438 44.625 18.203 1 96.44 130 PRO B O 1
ATOM 8991 N N . ALA B 1 131 ? -25.391 44.312 16.297 1 97.12 131 ALA B N 1
ATOM 8992 C CA . ALA B 1 131 ? -24.219 43.75 16.953 1 97.12 131 ALA B CA 1
ATOM 8993 C C . ALA B 1 131 ? -23.484 44.812 17.75 1 97.12 131 ALA B C 1
ATOM 8995 O O . ALA B 1 131 ? -23 44.562 18.859 1 97.12 131 ALA B O 1
ATOM 8996 N N . LEU B 1 132 ? -23.375 46.031 17.172 1 97.69 132 LEU B N 1
ATOM 8997 C CA . LEU B 1 132 ? -22.719 47.125 17.859 1 97.69 132 LEU B CA 1
ATOM 8998 C C . LEU B 1 132 ? -23.484 47.531 19.125 1 97.69 132 LEU B C 1
ATOM 9000 O O . LEU B 1 132 ? -22.875 47.906 20.125 1 97.69 132 LEU B O 1
ATOM 9004 N N . ASP B 1 133 ? -24.766 47.469 19.016 1 96.88 133 ASP B N 1
ATOM 9005 C CA . ASP B 1 133 ? -25.594 47.719 20.188 1 96.88 133 ASP B CA 1
ATOM 9006 C C . ASP B 1 133 ? -25.234 46.781 21.328 1 96.88 133 ASP B C 1
ATOM 9008 O O . ASP B 1 133 ? -25.031 47.219 22.469 1 96.88 133 ASP B O 1
ATOM 9012 N N . ARG B 1 134 ? -25.172 45.531 21.062 1 96.25 134 ARG B N 1
ATOM 9013 C CA . ARG B 1 134 ? -24.859 44.531 22.062 1 96.25 134 ARG B CA 1
ATOM 9014 C C . ARG B 1 134 ? -23.422 44.656 22.547 1 96.25 134 ARG B C 1
ATOM 9016 O O . ARG B 1 134 ? -23.141 44.5 23.734 1 96.25 134 ARG B O 1
ATOM 9023 N N . PHE B 1 135 ? -22.516 44.875 21.562 1 97.12 135 PHE B N 1
ATOM 9024 C CA . PHE B 1 135 ? -21.094 45 21.875 1 97.12 135 PHE B CA 1
ATOM 9025 C C . PHE B 1 135 ? -20.812 46.219 22.75 1 97.12 135 PHE B C 1
ATOM 9027 O O . PHE B 1 135 ? -20.094 46.125 23.734 1 97.12 135 PHE B O 1
ATOM 9034 N N . GLY B 1 136 ? -21.328 47.344 22.422 1 95.94 136 GLY B N 1
ATOM 9035 C CA . GLY B 1 136 ? -21.172 48.562 23.219 1 95.94 136 GLY B CA 1
ATOM 9036 C C . GLY B 1 136 ? -21.719 48.406 24.625 1 95.94 136 GLY B C 1
ATOM 9037 O O . GLY B 1 136 ? -21.141 48.969 25.578 1 95.94 136 GLY B O 1
ATOM 9038 N N . SER B 1 137 ? -22.797 47.688 24.766 1 95.25 137 SER B N 1
ATOM 9039 C CA . SER B 1 137 ? -23.438 47.469 26.062 1 95.25 137 SER B CA 1
ATOM 9040 C C . SER B 1 137 ? -22.516 46.719 27.016 1 95.25 137 SER B C 1
ATOM 9042 O O . SER B 1 137 ? -22.609 46.906 28.234 1 95.25 137 SER B O 1
ATOM 9044 N N . CYS B 1 138 ? -21.641 45.938 26.5 1 95.62 138 CYS B N 1
ATOM 9045 C CA . CYS B 1 138 ? -20.719 45.188 27.328 1 95.62 138 CYS B CA 1
ATOM 9046 C C . CYS B 1 138 ? -19.781 46.094 28.094 1 95.62 138 CYS B C 1
ATOM 9048 O O . CYS B 1 138 ? -19.312 45.75 29.188 1 95.62 138 CYS B O 1
ATOM 9050 N N . PHE B 1 139 ? -19.516 47.312 27.547 1 95.88 139 PHE B N 1
ATOM 9051 C CA . PHE B 1 139 ? -18.578 48.219 28.172 1 95.88 139 PHE B CA 1
ATOM 9052 C C . PHE B 1 139 ? -19.312 49.312 28.953 1 95.88 139 PHE B C 1
ATOM 9054 O O . PHE B 1 139 ? -18.719 50 29.781 1 95.88 139 PHE B O 1
ATOM 9061 N N . GLU B 1 140 ? -20.578 49.406 28.625 1 92.94 140 GLU B N 1
ATOM 9062 C CA . GLU B 1 140 ? -21.375 50.438 29.266 1 92.94 140 GLU B CA 1
ATOM 9063 C C . GLU B 1 140 ? -21.922 49.969 30.609 1 92.94 140 GLU B C 1
ATOM 9065 O O . GLU B 1 140 ? -21.797 50.688 31.609 1 92.94 140 GLU B O 1
ATOM 9070 N N . ALA B 1 141 ? -22.531 48.781 30.594 1 92.75 141 ALA B N 1
ATOM 9071 C CA . ALA B 1 141 ? -23.172 48.312 31.812 1 92.75 141 ALA B CA 1
ATOM 9072 C C . ALA B 1 141 ? -23.188 46.812 31.906 1 92.75 141 ALA B C 1
ATOM 9074 O O . ALA B 1 141 ? -24.25 46.188 31.875 1 92.75 141 ALA B O 1
ATOM 9075 N N . PRO B 1 142 ? -22.016 46.219 32.125 1 94.44 142 PRO B N 1
ATOM 9076 C CA . PRO B 1 142 ? -22 44.781 32.312 1 94.44 142 PRO B CA 1
ATOM 9077 C C . PRO B 1 142 ? -22.641 44.344 33.625 1 94.44 142 PRO B C 1
ATOM 9079 O O . PRO B 1 142 ? -22.531 45.062 34.625 1 94.44 142 PRO B O 1
ATOM 9082 N N . LEU B 1 143 ? -23.25 43.156 33.719 1 93.25 143 LEU B N 1
ATOM 9083 C CA . LEU B 1 143 ? -23.969 42.719 34.906 1 93.25 143 LEU B CA 1
ATOM 9084 C C . LEU B 1 143 ? -23 42.219 35.969 1 93.25 143 LEU B C 1
ATOM 9086 O O . LEU B 1 143 ? -23.25 42.375 37.156 1 93.25 143 LEU B O 1
ATOM 9090 N N . LEU B 1 144 ? -21.906 41.5 35.594 1 93.81 144 LEU B N 1
ATOM 9091 C CA . LEU B 1 144 ? -20.891 40.938 36.469 1 93.81 144 LEU B CA 1
ATOM 9092 C C . LEU B 1 144 ? -21.547 40.125 37.594 1 93.81 144 LEU B C 1
ATOM 9094 O O . LEU B 1 144 ? -21.25 40.344 38.781 1 93.81 144 LEU B O 1
ATOM 9098 N N . LEU B 1 145 ? -22.344 39.156 37.219 1 90.81 145 LEU B N 1
ATOM 9099 C CA . LEU B 1 145 ? -23.125 38.406 38.188 1 90.81 145 LEU B CA 1
ATOM 9100 C C . LEU B 1 145 ? -22.234 37.438 39 1 90.81 145 LEU B C 1
ATOM 9102 O O . LEU B 1 145 ? -21.266 36.906 38.469 1 90.81 145 LEU B O 1
ATOM 9106 N N . GLU B 1 146 ? -22.688 37.156 40.188 1 88.69 146 GLU B N 1
ATOM 9107 C CA . GLU B 1 146 ? -21.891 36.312 41.094 1 88.69 146 GLU B CA 1
ATOM 9108 C C . GLU B 1 146 ? -21.797 34.875 40.594 1 88.69 146 GLU B C 1
ATOM 9110 O O . GLU B 1 146 ? -20.719 34.281 40.656 1 88.69 146 GLU B O 1
ATOM 9115 N N . ASN B 1 147 ? -22.859 34.406 40.219 1 87.56 147 ASN B N 1
ATOM 9116 C CA . ASN B 1 147 ? -22.844 33.031 39.719 1 87.56 147 ASN B CA 1
ATOM 9117 C C . ASN B 1 147 ? -21.953 32.875 38.5 1 87.56 147 ASN B C 1
ATOM 9119 O O . ASN B 1 147 ? -21.375 31.797 38.281 1 87.56 147 ASN B O 1
ATOM 9123 N N . CYS B 1 148 ? -21.797 33.844 37.719 1 89.5 148 CYS B N 1
ATOM 9124 C CA . CYS B 1 148 ? -20.922 33.812 36.531 1 89.5 148 CYS B CA 1
ATOM 9125 C C . CYS B 1 148 ? -19.453 33.875 36.938 1 89.5 148 CYS B C 1
ATOM 9127 O O . CYS B 1 148 ? -18.609 33.219 36.312 1 89.5 148 CYS B O 1
ATOM 9129 N N . VAL B 1 149 ? -19.203 34.562 37.938 1 90.75 149 VAL B N 1
ATOM 9130 C CA . VAL B 1 149 ? -17.828 34.719 38.406 1 90.75 149 VAL B CA 1
ATOM 9131 C C . VAL B 1 149 ? -17.281 33.344 38.875 1 90.75 149 VAL B C 1
ATOM 9133 O O . VAL B 1 149 ? -16.156 33 38.531 1 90.75 149 VAL B O 1
ATOM 9136 N N . ALA B 1 150 ? -18.094 32.656 39.594 1 88 150 ALA B N 1
ATOM 9137 C CA . ALA B 1 150 ? -17.672 31.359 40.094 1 88 150 ALA B CA 1
ATOM 9138 C C . ALA B 1 150 ? -17.391 30.391 38.938 1 88 150 ALA B C 1
ATOM 9140 O O . ALA B 1 150 ? -16.391 29.656 38.969 1 88 150 ALA B O 1
ATOM 9141 N N . ARG B 1 151 ? -18.219 30.375 37.969 1 87.25 151 ARG B N 1
ATOM 9142 C CA . ARG B 1 151 ? -18.047 29.484 36.844 1 87.25 151 ARG B CA 1
ATOM 9143 C C . ARG B 1 151 ? -16.844 29.891 36 1 87.25 151 ARG B C 1
ATOM 9145 O O . ARG B 1 151 ? -16.094 29.031 35.531 1 87.25 151 ARG B O 1
ATOM 9152 N N . GLU B 1 152 ? -16.719 31.141 35.781 1 89.31 152 GLU B N 1
ATOM 9153 C CA . GLU B 1 152 ? -15.617 31.609 34.969 1 89.31 152 GLU B CA 1
ATOM 9154 C C . GLU B 1 152 ? -14.273 31.438 35.656 1 89.31 152 GLU B C 1
ATOM 9156 O O . GLU B 1 152 ? -13.242 31.25 35 1 89.31 152 GLU B O 1
ATOM 9161 N N . LEU B 1 153 ? -14.305 31.547 36.938 1 90.56 153 LEU B N 1
ATOM 9162 C CA . LEU B 1 153 ? -13.094 31.25 37.688 1 90.56 153 LEU B CA 1
ATOM 9163 C C . LEU B 1 153 ? -12.633 29.828 37.438 1 90.56 153 LEU B C 1
ATOM 9165 O O . LEU B 1 153 ? -11.43 29.578 37.281 1 90.56 153 LEU B O 1
ATOM 9169 N N . GLN B 1 154 ? -13.562 28.953 37.344 1 86.62 154 GLN B N 1
ATOM 9170 C CA . GLN B 1 154 ? -13.234 27.578 37.031 1 86.62 154 GLN B CA 1
ATOM 9171 C C . GLN B 1 154 ? -12.688 27.453 35.594 1 86.62 154 GLN B C 1
ATOM 9173 O O . GLN B 1 154 ? -11.812 26.625 35.344 1 86.62 154 GLN B O 1
ATOM 9178 N N . ALA B 1 155 ? -13.234 28.188 34.75 1 85.62 155 ALA B N 1
ATOM 9179 C CA . ALA B 1 155 ? -12.758 28.203 33.375 1 85.62 155 ALA B CA 1
ATOM 9180 C C . ALA B 1 155 ? -11.32 28.703 33.281 1 85.62 155 ALA B C 1
ATOM 9182 O O . ALA B 1 155 ? -10.508 28.156 32.531 1 85.62 155 ALA B O 1
ATOM 9183 N N . VAL B 1 156 ? -11.039 29.734 34 1 89.5 156 VAL B N 1
ATOM 9184 C CA . VAL B 1 156 ? -9.695 30.297 34.031 1 89.5 156 VAL B CA 1
ATOM 9185 C C . VAL B 1 156 ? -8.711 29.281 34.625 1 89.5 156 VAL B C 1
ATOM 9187 O O . VAL B 1 156 ? -7.586 29.141 34.125 1 89.5 156 VAL B O 1
ATOM 9190 N N . ASP B 1 157 ? -9.148 28.625 35.625 1 88.88 157 ASP B N 1
ATOM 9191 C CA . ASP B 1 157 ? -8.312 27.594 36.219 1 88.88 157 ASP B CA 1
ATOM 9192 C C . ASP B 1 157 ? -8.031 26.469 35.219 1 88.88 157 ASP B C 1
ATOM 9194 O O . ASP B 1 157 ? -6.91 25.953 35.156 1 88.88 157 ASP B O 1
ATOM 9198 N N . SER B 1 158 ? -9.055 26.109 34.594 1 84.06 158 SER B N 1
ATOM 9199 C CA . SER B 1 158 ? -8.906 25.062 33.594 1 84.06 158 SER B CA 1
ATOM 9200 C C . SER B 1 158 ? -7.961 25.516 32.469 1 84.06 158 SER B C 1
ATOM 9202 O O . SER B 1 158 ? -7.199 24.703 31.938 1 84.06 158 SER B O 1
ATOM 9204 N N . GLU B 1 159 ? -8.094 26.734 32 1 84.38 159 GLU B N 1
ATOM 9205 C CA . GLU B 1 159 ? -7.191 27.297 31 1 84.38 159 GLU B CA 1
ATOM 9206 C C . GLU B 1 159 ? -5.742 27.234 31.469 1 84.38 159 GLU B C 1
ATOM 9208 O O . GLU B 1 159 ? -4.836 26.938 30.688 1 84.38 159 GLU B O 1
ATOM 9213 N N . HIS B 1 160 ? -5.559 27.594 32.688 1 88.06 160 HIS B N 1
ATOM 9214 C CA . HIS B 1 160 ? -4.223 27.5 33.25 1 88.06 160 HIS B CA 1
ATOM 9215 C C . HIS B 1 160 ? -3.732 26.062 33.281 1 88.06 160 HIS B C 1
ATOM 9217 O O . HIS B 1 160 ? -2.562 25.797 33 1 88.06 160 HIS B O 1
ATOM 9223 N N . GLY B 1 161 ? -4.57 25.203 33.688 1 81.25 161 GLY B N 1
ATOM 9224 C CA . GLY B 1 161 ? -4.23 23.797 33.688 1 81.25 161 GLY B CA 1
ATOM 9225 C C . GLY B 1 161 ? -3.748 23.281 32.344 1 81.25 161 GLY B C 1
ATOM 9226 O O . GLY B 1 161 ? -2.83 22.469 32.281 1 81.25 161 GLY B O 1
ATOM 9227 N N . LYS B 1 162 ? -4.379 23.75 31.391 1 80.69 162 LYS B N 1
ATOM 9228 C CA . LYS B 1 162 ? -4 23.391 30.031 1 80.69 162 LYS B CA 1
ATOM 9229 C C . LYS B 1 162 ? -2.596 23.891 29.703 1 80.69 162 LYS B C 1
ATOM 9231 O O . LYS B 1 162 ? -1.843 23.219 28.984 1 80.69 162 LYS B O 1
ATOM 9236 N N . ASN B 1 163 ? -2.18 25.094 30.188 1 85.06 163 ASN B N 1
ATOM 9237 C CA . ASN B 1 163 ? -0.938 25.766 29.812 1 85.06 163 ASN B CA 1
ATOM 9238 C C . ASN B 1 163 ? 0.223 25.328 30.703 1 85.06 163 ASN B C 1
ATOM 9240 O O . ASN B 1 163 ? 1.384 25.609 30.406 1 85.06 163 ASN B O 1
ATOM 9244 N N . LYS B 1 164 ? -0.051 24.562 31.703 1 85.38 164 LYS B N 1
ATOM 9245 C CA . LYS B 1 164 ? 0.96 24.172 32.688 1 85.38 164 LYS B CA 1
ATOM 9246 C C . LYS B 1 164 ? 2.066 23.344 32.031 1 85.38 164 LYS B C 1
ATOM 9248 O O . LYS B 1 164 ? 3.213 23.359 32.469 1 85.38 164 LYS B O 1
ATOM 9253 N N . GLN B 1 165 ? 1.708 22.719 31.062 1 81.06 165 GLN B N 1
ATOM 9254 C CA . GLN B 1 165 ? 2.699 21.859 30.422 1 81.06 165 GLN B CA 1
ATOM 9255 C C . GLN B 1 165 ? 3.293 22.531 29.188 1 81.06 165 GLN B C 1
ATOM 9257 O O . GLN B 1 165 ? 4.039 21.891 28.438 1 81.06 165 GLN B O 1
ATOM 9262 N N . SER B 1 166 ? 3.037 23.812 28.984 1 85.81 166 SER B N 1
ATOM 9263 C CA . SER B 1 166 ? 3.59 24.547 27.859 1 85.81 166 SER B CA 1
ATOM 9264 C C . SER B 1 166 ? 4.902 25.234 28.234 1 85.81 166 SER B C 1
ATOM 9266 O O . SER B 1 166 ? 4.918 26.141 29.047 1 85.81 166 SER B O 1
ATOM 9268 N N . ASP B 1 167 ? 5.977 24.812 27.594 1 88.25 167 ASP B N 1
ATOM 9269 C CA . ASP B 1 167 ? 7.289 25.375 27.906 1 88.25 167 ASP B CA 1
ATOM 9270 C C . ASP B 1 167 ? 7.328 26.875 27.609 1 88.25 167 ASP B C 1
ATOM 9272 O O . ASP B 1 167 ? 8.039 27.625 28.281 1 88.25 167 ASP B O 1
ATOM 9276 N N . PHE B 1 168 ? 6.609 27.328 26.625 1 85.38 168 PHE B N 1
ATOM 9277 C CA . PHE B 1 168 ? 6.559 28.75 26.297 1 85.38 168 PHE B CA 1
ATOM 9278 C C . PHE B 1 168 ? 6.102 29.562 27.5 1 85.38 168 PHE B C 1
ATOM 9280 O O . PHE B 1 168 ? 6.766 30.531 27.891 1 85.38 168 PHE B O 1
ATOM 9287 N N . TRP B 1 169 ? 5.031 29.094 28.094 1 88.69 169 TRP B N 1
ATOM 9288 C CA . TRP B 1 169 ? 4.477 29.812 29.234 1 88.69 169 TRP B CA 1
ATOM 9289 C C . TRP B 1 169 ? 5.367 29.656 30.469 1 88.69 169 TRP B C 1
ATOM 9291 O O . TRP B 1 169 ? 5.492 30.578 31.281 1 88.69 169 TRP B O 1
ATOM 9301 N N . ARG B 1 170 ? 5.93 28.516 30.594 1 92 170 ARG B N 1
ATOM 9302 C CA . ARG B 1 170 ? 6.832 28.25 31.703 1 92 170 ARG B CA 1
ATOM 9303 C C . ARG B 1 170 ? 8.047 29.172 31.656 1 92 170 ARG B C 1
ATOM 9305 O O . ARG B 1 170 ? 8.383 29.812 32.656 1 92 170 ARG B O 1
ATOM 9312 N N . TYR B 1 171 ? 8.656 29.328 30.469 1 91.56 171 TYR B N 1
ATOM 9313 C CA . TYR B 1 171 ? 9.82 30.203 30.312 1 91.56 171 TYR B CA 1
ATOM 9314 C C . TYR B 1 171 ? 9.438 31.656 30.516 1 91.56 171 TYR B C 1
ATOM 9316 O O . TYR B 1 171 ? 10.188 32.438 31.141 1 91.56 171 TYR B O 1
ATOM 9324 N N . HIS B 1 172 ? 8.352 31.984 29.953 1 90.25 172 HIS B N 1
ATOM 9325 C CA . HIS B 1 172 ? 7.887 33.375 30.047 1 90.25 172 HIS B CA 1
ATOM 9326 C C . HIS B 1 172 ? 7.676 33.781 31.5 1 90.25 172 HIS B C 1
ATOM 9328 O O . HIS B 1 172 ? 8.18 34.812 31.938 1 90.25 172 HIS B O 1
ATOM 9334 N N . GLN B 1 173 ? 6.957 33 32.281 1 91.75 173 GLN B N 1
ATOM 9335 C CA . GLN B 1 173 ? 6.707 33.312 33.688 1 91.75 173 GLN B CA 1
ATOM 9336 C C . GLN B 1 173 ? 8 33.281 34.5 1 91.75 173 GLN B C 1
ATOM 9338 O O . GLN B 1 173 ? 8.188 34.094 35.406 1 91.75 173 GLN B O 1
ATOM 9343 N N . LEU B 1 174 ? 8.875 32.344 34.188 1 91.81 174 LEU B N 1
ATOM 9344 C CA . LEU B 1 174 ? 10.148 32.281 34.906 1 91.81 174 LEU B CA 1
ATOM 9345 C C . LEU B 1 174 ? 10.969 33.562 34.688 1 91.81 174 LEU B C 1
ATOM 9347 O O . LEU B 1 174 ? 11.555 34.094 35.625 1 91.81 174 LEU B O 1
ATOM 9351 N N . THR B 1 175 ? 11.07 34.031 33.469 1 89.56 175 THR B N 1
ATOM 9352 C CA . THR B 1 175 ? 11.773 35.281 33.156 1 89.56 175 THR B CA 1
ATOM 9353 C C . THR B 1 175 ? 11.172 36.438 33.906 1 89.56 175 THR B C 1
ATOM 9355 O O . THR B 1 175 ? 11.906 37.281 34.469 1 89.56 175 THR B O 1
ATOM 9358 N N . LYS B 1 176 ? 9.891 36.469 33.906 1 88.12 176 LYS B N 1
ATOM 9359 C CA . LYS B 1 176 ? 9.211 37.531 34.656 1 88.12 176 LYS B CA 1
ATOM 9360 C C . LYS B 1 176 ? 9.586 37.469 36.156 1 88.12 176 LYS B C 1
ATOM 9362 O O . LYS B 1 176 ? 9.875 38.5 36.75 1 88.12 176 LYS B O 1
ATOM 9367 N N . THR B 1 177 ? 9.594 36.281 36.656 1 87.75 177 THR B N 1
ATOM 9368 C CA . THR B 1 177 ? 9.891 36.094 38.062 1 87.75 177 THR B CA 1
ATOM 9369 C C . THR B 1 177 ? 11.328 36.5 38.375 1 87.75 177 THR B C 1
ATOM 9371 O O . THR B 1 177 ? 11.578 37.156 39.375 1 87.75 177 THR B O 1
ATOM 9374 N N . LEU B 1 178 ? 12.203 36.125 37.562 1 87.06 178 LEU B N 1
ATOM 9375 C CA . LEU B 1 178 ? 13.617 36.375 37.781 1 87.06 178 LEU B CA 1
ATOM 9376 C C . LEU B 1 178 ? 13.945 37.844 37.625 1 87.06 178 LEU B C 1
ATOM 9378 O O . LEU B 1 178 ? 14.68 38.438 38.438 1 87.06 178 LEU B O 1
ATOM 9382 N N . LEU B 1 179 ? 13.461 38.469 36.625 1 83.75 179 LEU B N 1
ATOM 9383 C CA . LEU B 1 179 ? 13.789 39.875 36.344 1 83.75 179 LEU B CA 1
ATOM 9384 C C . LEU B 1 179 ? 13.008 40.812 37.25 1 83.75 179 LEU B C 1
ATOM 9386 O O . LEU B 1 179 ? 13.469 41.906 37.562 1 83.75 179 LEU B O 1
ATOM 9390 N N . GLY B 1 180 ? 11.844 40.375 37.656 1 78.5 180 GLY B N 1
ATOM 9391 C CA . GLY B 1 180 ? 11 41.219 38.469 1 78.5 180 GLY B CA 1
ATOM 9392 C C . GLY B 1 180 ? 11.266 41.094 39.969 1 78.5 180 GLY B C 1
ATOM 9393 O O . GLY B 1 180 ? 10.734 41.844 40.781 1 78.5 180 GLY B O 1
ATOM 9394 N N . GLN B 1 181 ? 12.008 40.156 40.312 1 74.75 181 GLN B N 1
ATOM 9395 C CA . GLN B 1 181 ? 12.242 39.875 41.719 1 74.75 181 GLN B CA 1
ATOM 9396 C C . GLN B 1 181 ? 12.875 41.062 42.438 1 74.75 181 GLN B C 1
ATOM 9398 O O . GLN B 1 181 ? 12.57 41.312 43.594 1 74.75 181 GLN B O 1
ATOM 9403 N N . HIS B 1 182 ? 13.664 41.688 41.594 1 68.75 182 HIS B N 1
ATOM 9404 C CA . HIS B 1 182 ? 14.297 42.875 42.219 1 68.75 182 HIS B CA 1
ATOM 9405 C C . HIS B 1 182 ? 13.312 44.031 42.344 1 68.75 182 HIS B C 1
ATOM 9407 O O . HIS B 1 182 ? 12.617 44.375 41.406 1 68.75 182 HIS B O 1
ATOM 9413 N N . ASN B 1 183 ? 13.125 44.5 43.5 1 67 183 ASN B N 1
ATOM 9414 C CA . ASN B 1 183 ? 12.289 45.625 43.844 1 67 183 ASN B CA 1
ATOM 9415 C C . ASN B 1 183 ? 10.805 45.312 43.719 1 67 183 ASN B C 1
ATOM 9417 O O . ASN B 1 183 ? 9.969 46.219 43.594 1 67 183 ASN B O 1
ATOM 9421 N N . SER B 1 184 ? 10.547 44.031 43.5 1 75.31 184 SER B N 1
ATOM 9422 C CA . SER B 1 184 ? 9.156 43.562 43.438 1 75.31 184 SER B CA 1
ATOM 9423 C C . SER B 1 184 ? 8.406 44.25 42.312 1 75.31 184 SER B C 1
ATOM 9425 O O . SER B 1 184 ? 7.32 44.812 42.5 1 75.31 184 SER B O 1
ATOM 9427 N N . HIS B 1 185 ? 9.078 44.344 41.219 1 79.75 185 HIS B N 1
ATOM 9428 C CA . HIS B 1 185 ? 8.469 45 40.062 1 79.75 185 HIS B CA 1
ATOM 9429 C C . HIS B 1 185 ? 7.227 44.25 39.625 1 79.75 185 HIS B C 1
ATOM 9431 O O . HIS B 1 185 ? 7.188 43 39.688 1 79.75 185 HIS B O 1
ATOM 9437 N N . VAL B 1 186 ? 6.258 44.906 39.062 1 84.81 186 VAL B N 1
ATOM 9438 C CA . VAL B 1 186 ? 4.969 44.344 38.656 1 84.81 186 VAL B CA 1
ATOM 9439 C C . VAL B 1 186 ? 5.164 43.344 37.531 1 84.81 186 VAL B C 1
ATOM 9441 O O . VAL B 1 186 ? 4.324 42.469 37.312 1 84.81 186 VAL B O 1
ATOM 9444 N N . TYR B 1 187 ? 6.301 43.406 36.906 1 85.94 187 TYR B N 1
ATOM 9445 C CA . TYR B 1 187 ? 6.59 42.5 35.812 1 85.94 187 TYR B CA 1
ATOM 9446 C C . TYR B 1 187 ? 6.543 41.062 36.281 1 85.94 187 TYR B C 1
ATOM 9448 O O . TYR B 1 187 ? 6.223 40.156 35.5 1 85.94 187 TYR B O 1
ATOM 9456 N N . GLN B 1 188 ? 6.762 40.75 37.469 1 86.81 188 GLN B N 1
ATOM 9457 C CA . GLN B 1 188 ? 6.84 39.375 38 1 86.81 188 GLN B CA 1
ATOM 9458 C C . GLN B 1 188 ? 5.449 38.781 38.219 1 86.81 188 GLN B C 1
ATOM 9460 O O . GLN B 1 188 ? 5.305 37.594 38.438 1 86.81 188 GLN B O 1
ATOM 9465 N N . GLN B 1 189 ? 4.461 39.594 38.094 1 87.38 189 GLN B N 1
ATOM 9466 C CA . GLN B 1 189 ? 3.111 39.188 38.438 1 87.38 189 GLN B CA 1
ATOM 9467 C C . GLN B 1 189 ? 2.609 38.062 37.562 1 87.38 189 GLN B C 1
ATOM 9469 O O . GLN B 1 189 ? 2.889 38.031 36.375 1 87.38 189 GLN B O 1
ATOM 9474 N N . PHE B 1 190 ? 1.881 37.125 38.219 1 91.69 190 PHE B N 1
ATOM 9475 C CA . PHE B 1 190 ? 1.167 36.062 37.5 1 91.69 190 PHE B CA 1
ATOM 9476 C C . PHE B 1 190 ? -0.069 36.594 36.812 1 91.69 190 PHE B C 1
ATOM 9478 O O . PHE B 1 190 ? -0.906 37.25 37.438 1 91.69 190 PHE B O 1
ATOM 9485 N N . GLY B 1 191 ? -0.161 36.375 35.469 1 89.56 191 GLY B N 1
ATOM 9486 C CA . GLY B 1 191 ? -1.169 37.094 34.719 1 89.56 191 GLY B CA 1
ATOM 9487 C C . GLY B 1 191 ? -2.357 36.25 34.312 1 89.56 191 GLY B C 1
ATOM 9488 O O . GLY B 1 191 ? -3.461 36.75 34.125 1 89.56 191 GLY B O 1
ATOM 9489 N N . THR B 1 192 ? -2.307 34.938 34.25 1 90.25 192 THR B N 1
ATOM 9490 C CA . THR B 1 192 ? -3.387 34.062 33.812 1 90.25 192 THR B CA 1
ATOM 9491 C C . THR B 1 192 ? -4.441 33.906 34.906 1 90.25 192 THR B C 1
ATOM 9493 O O . THR B 1 192 ? -5.641 33.938 34.625 1 90.25 192 THR B O 1
ATOM 9496 N N . GLY B 1 193 ? -4.043 33.75 36.094 1 91.56 193 GLY B N 1
ATOM 9497 C CA . GLY B 1 193 ? -4.945 33.531 37.219 1 91.56 193 GLY B CA 1
ATOM 9498 C C . GLY B 1 193 ? -5.367 32.094 37.375 1 91.56 193 GLY B C 1
ATOM 9499 O O . GLY B 1 193 ? -5.32 31.312 36.406 1 91.56 193 GLY B O 1
ATOM 9500 N N . ASN B 1 194 ? -5.648 31.703 38.531 1 92.06 194 ASN B N 1
ATOM 9501 C CA . ASN B 1 194 ? -6.184 30.391 38.875 1 92.06 194 ASN B CA 1
ATOM 9502 C C . ASN B 1 194 ? -6.984 30.438 40.188 1 92.06 194 ASN B C 1
ATOM 9504 O O . ASN B 1 194 ? -7.219 31.516 40.719 1 92.06 194 ASN B O 1
ATOM 9508 N N . LEU B 1 195 ? -7.5 29.297 40.625 1 90.44 195 LEU B N 1
ATOM 9509 C CA . LEU B 1 195 ? -8.312 29.234 41.844 1 90.44 195 LEU B CA 1
ATOM 9510 C C . LEU B 1 195 ? -7.535 29.75 43.031 1 90.44 195 LEU B C 1
ATOM 9512 O O . LEU B 1 195 ? -8.086 30.438 43.906 1 90.44 195 LEU B O 1
ATOM 9516 N N . GLU B 1 196 ? -6.316 29.484 43.031 1 89.81 196 GLU B N 1
ATOM 9517 C CA . GLU B 1 196 ? -5.469 29.859 44.156 1 89.81 196 GLU B CA 1
ATOM 9518 C C . GLU B 1 196 ? -5.215 31.359 44.156 1 89.81 196 GLU B C 1
ATOM 9520 O O . GLU B 1 196 ? -5.273 31.984 45.219 1 89.81 196 GLU B O 1
ATOM 9525 N N . SER B 1 197 ? -4.895 31.969 43.062 1 93.06 197 SER B N 1
ATOM 9526 C CA . SER B 1 197 ? -4.523 33.375 43 1 93.06 197 SER B CA 1
ATOM 9527 C C . SER B 1 197 ? -5.746 34.281 43.125 1 93.06 197 SER B C 1
ATOM 9529 O O . SER B 1 197 ? -5.648 35.406 43.625 1 93.06 197 SER B O 1
ATOM 9531 N N . LEU B 1 198 ? -6.906 33.812 42.656 1 92.56 198 LEU B N 1
ATOM 9532 C CA . LEU B 1 198 ? -8.07 34.688 42.562 1 92.56 198 LEU B CA 1
ATOM 9533 C C . LEU B 1 198 ? -9.07 34.406 43.656 1 92.56 198 LEU B C 1
ATOM 9535 O O . LEU B 1 198 ? -9.984 35.188 43.906 1 92.56 198 LEU B O 1
ATOM 9539 N N . GLN B 1 199 ? -9.086 33.344 44.344 1 81.88 199 GLN B N 1
ATOM 9540 C CA . GLN B 1 199 ? -10.164 33.094 45.281 1 81.88 199 GLN B CA 1
ATOM 9541 C C . GLN B 1 199 ? -9.617 32.906 46.688 1 81.88 199 GLN B C 1
ATOM 9543 O O . GLN B 1 199 ? -9.977 31.938 47.375 1 81.88 199 GLN B O 1
ATOM 9548 N N . PRO B 1 200 ? -8.789 33.781 47.125 1 72.62 200 PRO B N 1
ATOM 9549 C CA . PRO B 1 200 ? -8.344 33.625 48.5 1 72.62 200 PRO B CA 1
ATOM 9550 C C . PRO B 1 200 ? -9.422 34 49.531 1 72.62 200 PRO B C 1
ATOM 9552 O O . PRO B 1 200 ? -9.469 33.406 50.625 1 72.62 200 PRO B O 1
ATOM 9555 N N . GLN B 1 201 ? -10.273 34.906 49.125 1 76.88 201 GLN B N 1
ATOM 9556 C CA . GLN B 1 201 ? -11.25 35.438 50.094 1 76.88 201 GLN B CA 1
ATOM 9557 C C . GLN B 1 201 ? -12.672 35.125 49.656 1 76.88 201 GLN B C 1
ATOM 9559 O O . GLN B 1 201 ? -13.633 35.719 50.125 1 76.88 201 GLN B O 1
ATOM 9564 N N . GLY B 1 202 ? -12.914 34.344 48.656 1 83.31 202 GLY B N 1
ATOM 9565 C CA . GLY B 1 202 ? -14.234 33.875 48.25 1 83.31 202 GLY B CA 1
ATOM 9566 C C . GLY B 1 202 ? -14.75 34.594 47 1 83.31 202 GLY B C 1
ATOM 9567 O O . GLY B 1 202 ? -14.219 35.625 46.625 1 83.31 202 GLY B O 1
ATOM 9568 N N . THR B 1 203 ? -15.828 34.156 46.5 1 87.5 203 THR B N 1
ATOM 9569 C CA . THR B 1 203 ? -16.359 34.594 45.188 1 87.5 203 THR B CA 1
ATOM 9570 C C . THR B 1 203 ? -17 35.969 45.312 1 87.5 203 THR B C 1
ATOM 9572 O O . THR B 1 203 ? -16.953 36.75 44.344 1 87.5 203 THR B O 1
ATOM 9575 N N . ALA B 1 204 ? -17.562 36.25 46.469 1 87.75 204 ALA B N 1
ATOM 9576 C CA . ALA B 1 204 ? -18.203 37.562 46.625 1 87.75 204 ALA B CA 1
ATOM 9577 C C . ALA B 1 204 ? -17.172 38.688 46.625 1 87.75 204 ALA B C 1
ATOM 9579 O O . ALA B 1 204 ? -17.391 39.75 46.031 1 87.75 204 ALA B O 1
ATOM 9580 N N . VAL B 1 205 ? -16.141 38.438 47.25 1 90.81 205 VAL B N 1
ATOM 9581 C CA . VAL B 1 205 ? -15.047 39.406 47.281 1 90.81 205 VAL B CA 1
ATOM 9582 C C . VAL B 1 205 ? -14.438 39.531 45.906 1 90.81 205 VAL B C 1
ATOM 9584 O O . VAL B 1 205 ? -14.078 40.625 45.469 1 90.81 205 VAL B O 1
ATOM 9587 N N . LEU B 1 206 ? -14.344 38.438 45.281 1 93.75 206 LEU B N 1
ATOM 9588 C CA . LEU B 1 206 ? -13.797 38.469 43.938 1 93.75 206 LEU B CA 1
ATOM 9589 C C . LEU B 1 206 ? -14.688 39.25 43 1 93.75 206 LEU B C 1
ATOM 9591 O O . LEU B 1 206 ? -14.203 39.969 42.125 1 93.75 206 LEU B O 1
ATOM 9595 N N . ARG B 1 207 ? -15.992 39.062 43.094 1 94.56 207 ARG B N 1
ATOM 9596 C CA . ARG B 1 207 ? -16.938 39.812 42.281 1 94.56 207 ARG B CA 1
ATOM 9597 C C . ARG B 1 207 ? -16.75 41.312 42.469 1 94.56 207 ARG B C 1
ATOM 9599 O O . ARG B 1 207 ? -16.766 42.094 41.5 1 94.56 207 ARG B O 1
ATOM 9606 N N . GLN B 1 208 ? -16.656 41.719 43.719 1 94.38 208 GLN B N 1
ATOM 9607 C CA . GLN B 1 208 ? -16.453 43.125 44.031 1 94.38 208 GLN B CA 1
ATOM 9608 C C . GLN B 1 208 ? -15.141 43.625 43.406 1 94.38 208 GLN B C 1
ATOM 9610 O O . GLN B 1 208 ? -15.078 44.75 42.938 1 94.38 208 GLN B O 1
ATOM 9615 N N . ALA B 1 209 ? -14.141 42.844 43.5 1 95 209 ALA B N 1
ATOM 9616 C CA . ALA B 1 209 ? -12.859 43.219 42.938 1 95 209 ALA B CA 1
ATOM 9617 C C . ALA B 1 209 ? -12.977 43.438 41.406 1 95 209 ALA B C 1
ATOM 9619 O O . ALA B 1 209 ? -12.367 44.344 40.875 1 95 209 ALA B O 1
ATOM 9620 N N . VAL B 1 210 ? -13.742 42.562 40.75 1 95.56 210 VAL B N 1
ATOM 9621 C CA . VAL B 1 210 ? -13.977 42.719 39.312 1 95.56 210 VAL B CA 1
ATOM 9622 C C . VAL B 1 210 ? -14.719 44 39.031 1 95.56 210 VAL B C 1
ATOM 9624 O O . VAL B 1 210 ? -14.406 44.719 38.094 1 95.56 210 VAL B O 1
ATOM 9627 N N . HIS B 1 211 ? -15.695 44.281 39.875 1 95 211 HIS B N 1
ATOM 9628 C CA . HIS B 1 211 ? -16.484 45.5 39.719 1 95 211 HIS B CA 1
ATOM 9629 C C . HIS B 1 211 ? -15.602 46.719 39.906 1 95 211 HIS B C 1
ATOM 9631 O O . HIS B 1 211 ? -15.703 47.688 39.125 1 95 211 HIS B O 1
ATOM 9637 N N . ASP B 1 212 ? -14.797 46.719 40.906 1 94.56 212 ASP B N 1
ATOM 9638 C CA . ASP B 1 212 ? -13.898 47.812 41.188 1 94.56 212 ASP B CA 1
ATOM 9639 C C . ASP B 1 212 ? -12.906 48.031 40.031 1 94.56 212 ASP B C 1
ATOM 9641 O O . ASP B 1 212 ? -12.586 49.156 39.688 1 94.56 212 ASP B O 1
ATOM 9645 N N . PHE B 1 213 ? -12.359 46.938 39.594 1 94.94 213 PHE B N 1
ATOM 9646 C CA . PHE B 1 213 ? -11.422 46.969 38.469 1 94.94 213 PHE B CA 1
ATOM 9647 C C . PHE B 1 213 ? -12.078 47.594 37.25 1 94.94 213 PHE B C 1
ATOM 9649 O O . PHE B 1 213 ? -11.477 48.438 36.594 1 94.94 213 PHE B O 1
ATOM 9656 N N . TYR B 1 214 ? -13.305 47.156 36.938 1 94.62 214 TYR B N 1
ATOM 9657 C CA . TYR B 1 214 ? -14.07 47.719 35.812 1 94.62 214 TYR B CA 1
ATOM 9658 C C . TYR B 1 214 ? -14.312 49.188 36 1 94.62 214 TYR B C 1
ATOM 9660 O O . TYR B 1 214 ? -14.086 50 35.094 1 94.62 214 TYR B O 1
ATOM 9668 N N . GLN B 1 215 ? -14.688 49.625 37.156 1 91.94 215 GLN B N 1
ATOM 9669 C CA . GLN B 1 215 ? -15.016 51 37.406 1 91.94 215 GLN B CA 1
ATOM 9670 C C . GLN B 1 215 ? -13.773 51.906 37.312 1 91.94 215 GLN B C 1
ATOM 9672 O O . GLN B 1 215 ? -13.852 53.031 36.875 1 91.94 215 GLN B O 1
ATOM 9677 N N . ARG B 1 216 ? -12.758 51.312 37.656 1 91.06 216 ARG B N 1
ATOM 9678 C CA . ARG B 1 216 ? -11.523 52.094 37.719 1 91.06 216 ARG B CA 1
ATOM 9679 C C . ARG B 1 216 ? -10.891 52.25 36.344 1 91.06 216 ARG B C 1
ATOM 9681 O O . ARG B 1 216 ? -10.367 53.312 36 1 91.06 216 ARG B O 1
ATOM 9688 N N . TYR B 1 217 ? -10.93 51.219 35.562 1 93.12 217 TYR B N 1
ATOM 9689 C CA . TYR B 1 217 ? -10.047 51.25 34.406 1 93.12 217 TYR B CA 1
ATOM 9690 C C . TYR B 1 217 ? -10.852 51.281 33.094 1 93.12 217 TYR B C 1
ATOM 9692 O O . TYR B 1 217 ? -10.312 51.625 32.031 1 93.12 217 TYR B O 1
ATOM 9700 N N . TYR B 1 218 ? -12.078 50.875 33.125 1 93.69 218 TYR B N 1
ATOM 9701 C CA . TYR B 1 218 ? -12.852 50.812 31.891 1 93.69 218 TYR B CA 1
ATOM 9702 C C . TYR B 1 218 ? -13.633 52.094 31.641 1 93.69 218 TYR B C 1
ATOM 9704 O O . TYR B 1 218 ? -14.828 52.156 31.922 1 93.69 218 TYR B O 1
ATOM 9712 N N . HIS B 1 219 ? -12.93 53.062 31.109 1 91.5 219 HIS B N 1
ATOM 9713 C CA . HIS B 1 219 ? -13.508 54.344 30.734 1 91.5 219 HIS B CA 1
ATOM 9714 C C . HIS B 1 219 ? -12.883 54.875 29.453 1 91.5 219 HIS B C 1
ATOM 9716 O O . HIS B 1 219 ? -11.836 54.406 29.031 1 91.5 219 HIS B O 1
ATOM 9722 N N . THR B 1 220 ? -13.406 55.938 28.875 1 91.56 220 THR B N 1
ATOM 9723 C CA . THR B 1 220 ? -13.125 56.375 27.516 1 91.56 220 THR B CA 1
ATOM 9724 C C . THR B 1 220 ? -11.688 56.875 27.391 1 91.56 220 THR B C 1
ATOM 9726 O O . THR B 1 220 ? -11.07 56.781 26.328 1 91.56 220 THR B O 1
ATOM 9729 N N . ALA B 1 221 ? -11.117 57.375 28.469 1 88.19 221 ALA B N 1
ATOM 9730 C CA . ALA B 1 221 ? -9.758 57.906 28.422 1 88.19 221 ALA B CA 1
ATOM 9731 C C . ALA B 1 221 ? -8.75 56.812 28.109 1 88.19 221 ALA B C 1
ATOM 9733 O O . ALA B 1 221 ? -7.664 57.062 27.594 1 88.19 221 ALA B O 1
ATOM 9734 N N . ARG B 1 222 ? -9.117 55.531 28.328 1 92.44 222 ARG B N 1
ATOM 9735 C CA . ARG B 1 222 ? -8.203 54.438 28.156 1 92.44 222 ARG B CA 1
ATOM 9736 C C . ARG B 1 222 ? -8.625 53.562 26.969 1 92.44 222 ARG B C 1
ATOM 9738 O O . ARG B 1 222 ? -8.016 52.531 26.703 1 92.44 222 ARG B O 1
ATOM 9745 N N . MET B 1 223 ? -9.609 54.031 26.312 1 94.88 223 MET B N 1
ATOM 9746 C CA . MET B 1 223 ? -10.188 53.156 25.312 1 94.88 223 MET B CA 1
ATOM 9747 C C . MET B 1 223 ? -9.953 53.688 23.906 1 94.88 223 MET B C 1
ATOM 9749 O O . MET B 1 223 ? -9.945 54.906 23.688 1 94.88 223 MET B O 1
ATOM 9753 N N . THR B 1 224 ? -9.711 52.781 23.031 1 96.94 224 THR B N 1
ATOM 9754 C CA . THR B 1 224 ? -9.773 53.031 21.609 1 96.94 224 THR B CA 1
ATOM 9755 C C . THR B 1 224 ? -10.766 52.094 20.922 1 96.94 224 THR B C 1
ATOM 9757 O O . THR B 1 224 ? -10.938 50.969 21.359 1 96.94 224 THR B O 1
ATOM 9760 N N . LEU B 1 225 ? -11.469 52.594 19.938 1 98.19 225 LEU B N 1
ATOM 9761 C CA . LEU B 1 225 ? -12.484 51.812 19.234 1 98.19 225 LEU B CA 1
ATOM 9762 C C . LEU B 1 225 ? -12.242 51.875 17.719 1 98.19 225 LEU B C 1
ATOM 9764 O O . LEU B 1 225 ? -11.992 52.938 17.156 1 98.19 225 LEU B O 1
ATOM 9768 N N . CYS B 1 226 ? -12.188 50.719 17.125 1 98.38 226 CYS B N 1
ATOM 9769 C CA . CYS B 1 226 ? -12.148 50.625 15.672 1 98.38 226 CYS B CA 1
ATOM 9770 C C . CYS B 1 226 ? -13.367 49.875 15.148 1 98.38 226 CYS B C 1
ATOM 9772 O O . CYS B 1 226 ? -13.703 48.812 15.656 1 98.38 226 CYS B O 1
ATOM 9774 N N . VAL B 1 227 ? -14.07 50.406 14.211 1 98.44 227 VAL B N 1
ATOM 9775 C CA . VAL B 1 227 ? -15.242 49.781 13.594 1 98.44 227 VAL B CA 1
ATOM 9776 C C . VAL B 1 227 ? -15.055 49.719 12.078 1 98.44 227 VAL B C 1
ATOM 9778 O O . VAL B 1 227 ? -14.672 50.688 11.453 1 98.44 227 VAL B O 1
ATOM 9781 N N . LEU B 1 228 ? -15.211 48.594 11.57 1 98 228 LEU B N 1
ATOM 9782 C CA . LEU B 1 228 ? -15.109 48.344 10.133 1 98 228 LEU B CA 1
ATOM 9783 C C . LEU B 1 228 ? -16.438 47.844 9.57 1 98 228 LEU B C 1
ATOM 9785 O O . LEU B 1 228 ? -17.016 46.906 10.109 1 98 228 LEU B O 1
ATOM 9789 N N . GLY B 1 229 ? -17.016 48.469 8.594 1 96.69 229 GLY B N 1
ATOM 9790 C CA . GLY B 1 229 ? -18.25 48.062 7.938 1 96.69 229 GLY B CA 1
ATOM 9791 C C . GLY B 1 229 ? -18.312 48.469 6.477 1 96.69 229 GLY B C 1
ATOM 9792 O O . GLY B 1 229 ? -17.438 49.188 5.992 1 96.69 229 GLY B O 1
ATOM 9793 N N . ASN B 1 230 ? -19.297 47.969 5.77 1 95.06 230 ASN B N 1
ATOM 9794 C CA . ASN B 1 230 ? -19.484 48.344 4.379 1 95.06 230 ASN B CA 1
ATOM 9795 C C . ASN B 1 230 ? -20.484 49.5 4.258 1 95.06 230 ASN B C 1
ATOM 9797 O O . ASN B 1 230 ? -20.844 49.906 3.148 1 95.06 230 ASN B O 1
ATOM 9801 N N . GLN B 1 231 ? -20.906 50.062 5.391 1 94.69 231 GLN B N 1
ATOM 9802 C CA . GLN B 1 231 ? -21.766 51.25 5.418 1 94.69 231 GLN B CA 1
ATOM 9803 C C . GLN B 1 231 ? -20.938 52.531 5.285 1 94.69 231 GLN B C 1
ATOM 9805 O O . GLN B 1 231 ? -19.75 52.562 5.609 1 94.69 231 GLN B O 1
ATOM 9810 N N . ASP B 1 232 ? -21.688 53.531 4.918 1 95.12 232 ASP B N 1
ATOM 9811 C CA . ASP B 1 232 ? -21.016 54.812 4.797 1 95.12 232 ASP B CA 1
ATOM 9812 C C . ASP B 1 232 ? -20.484 55.281 6.148 1 95.12 232 ASP B C 1
ATOM 9814 O O . ASP B 1 232 ? -21.094 55.031 7.191 1 95.12 232 ASP B O 1
ATOM 9818 N N . LEU B 1 233 ? -19.438 56.062 6.082 1 96.38 233 LEU B N 1
ATOM 9819 C CA . LEU B 1 233 ? -18.766 56.531 7.297 1 96.38 233 LEU B CA 1
ATOM 9820 C C . LEU B 1 233 ? -19.734 57.344 8.172 1 96.38 233 LEU B C 1
ATOM 9822 O O . LEU B 1 233 ? -19.641 57.281 9.398 1 96.38 233 LEU B O 1
ATOM 9826 N N . ASP B 1 234 ? -20.656 58.031 7.543 1 96.19 234 ASP B N 1
ATOM 9827 C CA . ASP B 1 234 ? -21.641 58.781 8.312 1 96.19 234 ASP B CA 1
ATOM 9828 C C . ASP B 1 234 ? -22.547 57.844 9.109 1 96.19 234 ASP B C 1
ATOM 9830 O O . ASP B 1 234 ? -22.891 58.156 10.25 1 96.19 234 ASP B O 1
ATOM 9834 N N . VAL B 1 235 ? -22.906 56.844 8.445 1 97 235 VAL B N 1
ATOM 9835 C CA . VAL B 1 235 ? -23.766 55.875 9.094 1 97 235 VAL B CA 1
ATOM 9836 C C . VAL B 1 235 ? -23 55.188 10.25 1 97 235 VAL B C 1
ATOM 9838 O O . VAL B 1 235 ? -23.531 55.062 11.352 1 97 235 VAL B O 1
ATOM 9841 N N . LEU B 1 236 ? -21.828 54.781 10 1 97.44 236 LEU B N 1
ATOM 9842 C CA . LEU B 1 236 ? -21.016 54.156 11.031 1 97.44 236 LEU B CA 1
ATOM 9843 C C . LEU B 1 236 ? -20.797 55.094 12.211 1 97.44 236 LEU B C 1
ATOM 9845 O O . LEU B 1 236 ? -20.828 54.688 13.367 1 97.44 236 LEU B O 1
ATOM 9849 N N . GLN B 1 237 ? -20.5 56.344 11.898 1 96.38 237 GLN B N 1
ATOM 9850 C CA . GLN B 1 237 ? -20.312 57.344 12.953 1 96.38 237 GLN B CA 1
ATOM 9851 C C . GLN B 1 237 ? -21.578 57.5 13.805 1 96.38 237 GLN B C 1
ATOM 9853 O O . GLN B 1 237 ? -21.5 57.594 15.031 1 96.38 237 GLN B O 1
ATOM 9858 N N . GLY B 1 238 ? -22.672 57.562 13.141 1 96.44 238 GLY B N 1
ATOM 9859 C CA . GLY B 1 238 ? -23.922 57.625 13.859 1 96.44 238 GLY B CA 1
ATOM 9860 C C . GLY B 1 238 ? -24.141 56.469 14.805 1 96.44 238 GLY B C 1
ATOM 9861 O O . GLY B 1 238 ? -24.625 56.656 15.93 1 96.44 238 GLY B O 1
ATOM 9862 N N . TRP B 1 239 ? -23.859 55.281 14.336 1 97.44 239 TRP B N 1
ATOM 9863 C CA . TRP B 1 239 ? -24 54.094 15.164 1 97.44 239 TRP B CA 1
ATOM 9864 C C . TRP B 1 239 ? -23.094 54.156 16.375 1 97.44 239 TRP B C 1
ATOM 9866 O O . TRP B 1 239 ? -23.484 53.781 17.484 1 97.44 239 TRP B O 1
ATOM 9876 N N . VAL B 1 240 ? -21.859 54.594 16.172 1 97.06 240 VAL B N 1
ATOM 9877 C CA . VAL B 1 240 ? -20.891 54.688 17.266 1 97.06 240 VAL B CA 1
ATOM 9878 C C . VAL B 1 240 ? -21.391 55.688 18.297 1 97.06 240 VAL B C 1
ATOM 9880 O O . VAL B 1 240 ? -21.297 55.438 19.5 1 97.06 240 VAL B O 1
ATOM 9883 N N . GLU B 1 241 ? -21.922 56.812 17.875 1 95.38 241 GLU B N 1
ATOM 9884 C CA . GLU B 1 241 ? -22.438 57.844 18.781 1 95.38 241 GLU B CA 1
ATOM 9885 C C . GLU B 1 241 ? -23.641 57.312 19.562 1 95.38 241 GLU B C 1
ATOM 9887 O O . GLU B 1 241 ? -23.766 57.594 20.766 1 95.38 241 GLU B O 1
ATOM 9892 N N . LYS B 1 242 ? -24.328 56.562 18.922 1 95 242 LYS B N 1
ATOM 9893 C CA . LYS B 1 242 ? -25.547 56.031 19.531 1 95 242 LYS B CA 1
ATOM 9894 C C . LYS B 1 242 ? -25.219 54.969 20.562 1 95 242 LYS B C 1
ATOM 9896 O O . LYS B 1 242 ? -25.828 54.938 21.641 1 95 242 LYS B O 1
ATOM 9901 N N . TYR B 1 243 ? -24.328 54.125 20.281 1 95.75 243 TYR B N 1
ATOM 9902 C CA . TYR B 1 243 ? -24.188 52.906 21.078 1 95.75 243 TYR B CA 1
ATOM 9903 C C . TYR B 1 243 ? -22.953 53 21.984 1 95.75 243 TYR B C 1
ATOM 9905 O O . TYR B 1 243 ? -22.812 52.219 22.922 1 95.75 243 TYR B O 1
ATOM 9913 N N . PHE B 1 244 ? -21.984 53.906 21.719 1 95.38 244 PHE B N 1
ATOM 9914 C CA . PHE B 1 244 ? -20.781 54.031 22.547 1 95.38 244 PHE B CA 1
ATOM 9915 C C . PHE B 1 244 ? -20.703 55.406 23.188 1 95.38 244 PHE B C 1
ATOM 9917 O O . PHE B 1 244 ? -19.75 55.719 23.875 1 95.38 244 PHE B O 1
ATOM 9924 N N . GLY B 1 245 ? -21.625 56.188 22.984 1 90.06 245 GLY B N 1
ATOM 9925 C CA . GLY B 1 245 ? -21.625 57.562 23.516 1 90.06 245 GLY B CA 1
ATOM 9926 C C . GLY B 1 245 ? -21.828 57.625 25.016 1 90.06 245 GLY B C 1
ATOM 9927 O O . GLY B 1 245 ? -21.422 58.594 25.656 1 90.06 245 GLY B O 1
ATOM 9928 N N . SER B 1 246 ? -22.391 56.594 25.594 1 88.06 246 SER B N 1
ATOM 9929 C CA . SER B 1 246 ? -22.703 56.594 27.016 1 88.06 246 SER B CA 1
ATOM 9930 C C . SER B 1 246 ? -21.672 55.844 27.812 1 88.06 246 SER B C 1
ATOM 9932 O O . SER B 1 246 ? -21.938 55.438 28.953 1 88.06 246 SER B O 1
ATOM 9934 N N . LEU B 1 247 ? -20.531 55.656 27.266 1 91.69 247 LEU B N 1
ATOM 9935 C CA . LEU B 1 247 ? -19.484 54.938 28 1 91.69 247 LEU B CA 1
ATOM 9936 C C . LEU B 1 247 ? -18.984 55.781 29.172 1 91.69 247 LEU B C 1
ATOM 9938 O O . LEU B 1 247 ? -18.969 57.031 29.094 1 91.69 247 LEU B O 1
ATOM 9942 N N . PRO B 1 248 ? -18.625 55.094 30.203 1 86.06 248 PRO B N 1
ATOM 9943 C CA . PRO B 1 248 ? -18.109 55.844 31.344 1 86.06 248 PRO B CA 1
ATOM 9944 C C . PRO B 1 248 ? -16.875 56.688 31.016 1 86.06 248 PRO B C 1
ATOM 9946 O O . PRO B 1 248 ? -16.031 56.25 30.234 1 86.06 248 PRO B O 1
ATOM 9949 N N . SER B 1 249 ? -16.781 57.875 31.516 1 85.69 249 SER B N 1
ATOM 9950 C CA . SER B 1 249 ? -15.617 58.75 31.344 1 85.69 249 SER B CA 1
ATOM 9951 C C . SER B 1 249 ? -15.062 59.219 32.688 1 85.69 249 SER B C 1
ATOM 9953 O O . SER B 1 249 ? -15.82 59.438 33.625 1 85.69 249 SER B O 1
ATOM 9955 N N . GLN B 1 250 ? -13.82 59.219 32.875 1 79.75 250 GLN B N 1
ATOM 9956 C CA . GLN B 1 250 ? -13.125 59.656 34.062 1 79.75 250 GLN B CA 1
ATOM 9957 C C . GLN B 1 250 ? -11.977 60.594 33.719 1 79.75 250 GLN B C 1
ATOM 9959 O O . GLN B 1 250 ? -11.484 60.594 32.594 1 79.75 250 GLN B O 1
ATOM 9964 N N . PRO B 1 251 ? -11.789 61.562 34.75 1 70.38 251 PRO B N 1
ATOM 9965 C CA . PRO B 1 251 ? -10.609 62.406 34.5 1 70.38 251 PRO B CA 1
ATOM 9966 C C . PRO B 1 251 ? -9.336 61.562 34.344 1 70.38 251 PRO B C 1
ATOM 9968 O O . PRO B 1 251 ? -9.211 60.5 34.938 1 70.38 251 PRO B O 1
ATOM 9971 N N . SER B 1 252 ? -8.609 61.812 33.406 1 60.03 252 SER B N 1
ATOM 9972 C CA . SER B 1 252 ? -7.453 61.031 33 1 60.03 252 SER B CA 1
ATOM 9973 C C . SER B 1 252 ? -6.586 60.625 34.188 1 60.03 252 SER B C 1
ATOM 9975 O O . SER B 1 252 ? -6.215 61.469 35 1 60.03 252 SER B O 1
ATOM 9977 N N . ASP B 1 253 ? -6.895 59.469 34.75 1 58.38 253 ASP B N 1
ATOM 9978 C CA . ASP B 1 253 ? -5.941 58.969 35.75 1 58.38 253 ASP B CA 1
ATOM 9979 C C . ASP B 1 253 ? -4.641 58.531 35.094 1 58.38 253 ASP B C 1
ATOM 9981 O O . ASP B 1 253 ? -4.66 57.938 34 1 58.38 253 ASP B O 1
ATOM 9985 N N . THR B 1 254 ? -3.561 59.312 35.375 1 52.88 254 THR B N 1
ATOM 9986 C CA . THR B 1 254 ? -2.248 58.906 34.875 1 52.88 254 THR B CA 1
ATOM 9987 C C . THR B 1 254 ? -1.909 57.5 35.344 1 52.88 254 THR B C 1
ATOM 9989 O O . THR B 1 254 ? -1.954 57.219 36.562 1 52.88 254 THR B O 1
ATOM 9992 N N . LEU B 1 255 ? -2.172 56.5 34.562 1 56.81 255 LEU B N 1
ATOM 9993 C CA . LEU B 1 255 ? -1.649 55.188 34.938 1 56.81 255 LEU B CA 1
ATOM 9994 C C . LEU B 1 255 ? -0.236 55.312 35.5 1 56.81 255 LEU B C 1
ATOM 9996 O O . LEU B 1 255 ? 0.571 56.094 35 1 56.81 255 LEU B O 1
ATOM 10000 N N . VAL B 1 256 ? -0.071 55.031 36.781 1 51.38 256 VAL B N 1
ATOM 10001 C CA . VAL B 1 256 ? 1.265 54.969 37.375 1 51.38 256 VAL B CA 1
ATOM 10002 C C . VAL B 1 256 ? 2.191 54.156 36.438 1 51.38 256 VAL B C 1
ATOM 10004 O O . VAL B 1 256 ? 1.905 53 36.094 1 51.38 256 VAL B O 1
ATOM 10007 N N . GLU B 1 257 ? 3.031 54.938 35.688 1 54.66 257 GLU B N 1
ATOM 10008 C CA . GLU B 1 257 ? 4.027 54.312 34.812 1 54.66 257 GLU B CA 1
ATOM 10009 C C . GLU B 1 257 ? 4.832 53.25 35.531 1 54.66 257 GLU B C 1
ATOM 10011 O O . GLU B 1 257 ? 5.273 53.469 36.656 1 54.66 257 GLU B O 1
ATOM 10016 N N . PRO B 1 258 ? 4.699 52.031 35.031 1 57.25 258 PRO B N 1
ATOM 10017 C CA . PRO B 1 258 ? 5.57 51.062 35.688 1 57.25 258 PRO B CA 1
ATOM 10018 C C . PRO B 1 258 ? 7.023 51.531 35.75 1 57.25 258 PRO B C 1
ATOM 10020 O O . PRO B 1 258 ? 7.496 52.25 34.844 1 57.25 258 PRO B O 1
ATOM 10023 N N . PRO B 1 259 ? 7.582 51.5 36.938 1 54.97 259 PRO B N 1
ATOM 10024 C CA . PRO B 1 259 ? 8.984 51.906 37.062 1 54.97 259 PRO B CA 1
ATOM 10025 C C . PRO B 1 259 ? 9.883 51.25 36 1 54.97 259 PRO B C 1
ATOM 10027 O O . PRO B 1 259 ? 9.516 50.188 35.469 1 54.97 259 PRO B O 1
ATOM 10030 N N . VAL B 1 260 ? 10.922 51.938 35.438 1 55.94 260 VAL B N 1
ATOM 10031 C CA . VAL B 1 260 ? 11.977 51.531 34.531 1 55.94 260 VAL B CA 1
ATOM 10032 C C . VAL B 1 260 ? 12.398 50.094 34.844 1 55.94 260 VAL B C 1
ATOM 10034 O O . VAL B 1 260 ? 12.43 49.688 36 1 55.94 260 VAL B O 1
ATOM 10037 N N . PRO B 1 261 ? 12.414 49.344 33.781 1 56.5 261 PRO B N 1
ATOM 10038 C CA . PRO B 1 261 ? 12.852 47.969 34 1 56.5 261 PRO B CA 1
ATOM 10039 C C . PRO B 1 261 ? 14.008 47.875 35 1 56.5 261 PRO B C 1
ATOM 10041 O O . PRO B 1 261 ? 14.867 48.75 35.062 1 56.5 261 PRO B O 1
ATOM 10044 N N . PRO B 1 262 ? 13.898 47.031 35.906 1 53.78 262 PRO B N 1
ATOM 10045 C CA . PRO B 1 262 ? 14.875 46.906 37 1 53.78 262 PRO B CA 1
ATOM 10046 C C . PRO B 1 262 ? 16.297 46.719 36.5 1 53.78 262 PRO B C 1
ATOM 10048 O O . PRO B 1 262 ? 16.547 45.812 35.656 1 53.78 262 PRO B O 1
ATOM 10051 N N . LEU B 1 263 ? 17.031 47.656 35.875 1 55.59 263 LEU B N 1
ATOM 10052 C CA . LEU B 1 263 ? 18.469 47.375 35.938 1 55.59 263 LEU B CA 1
ATOM 10053 C C . LEU B 1 263 ? 18.797 46.531 37.156 1 55.59 263 LEU B C 1
ATOM 10055 O O . LEU B 1 263 ? 18.656 46.969 38.281 1 55.59 263 LEU B O 1
ATOM 10059 N N . THR B 1 264 ? 18.484 45.188 36.969 1 59.5 264 THR B N 1
ATOM 10060 C CA . THR B 1 264 ? 18.5 44.344 38.188 1 59.5 264 THR B CA 1
ATOM 10061 C C . THR B 1 264 ? 19.938 44.062 38.625 1 59.5 264 THR B C 1
ATOM 10063 O O . THR B 1 264 ? 20.766 43.625 37.812 1 59.5 264 THR B O 1
ATOM 10066 N N . PRO B 1 265 ? 20.344 44.594 39.594 1 65.06 265 PRO B N 1
ATOM 10067 C CA . PRO B 1 265 ? 21.609 44.156 40.188 1 65.06 265 PRO B CA 1
ATOM 10068 C C . PRO B 1 265 ? 21.766 42.625 40.156 1 65.06 265 PRO B C 1
ATOM 10070 O O . PRO B 1 265 ? 22.859 42.094 40.406 1 65.06 265 PRO B O 1
ATOM 10073 N N . VAL B 1 266 ? 20.797 41.969 39.531 1 75.31 266 VAL B N 1
ATOM 10074 C CA . VAL B 1 266 ? 20.828 40.531 39.531 1 75.31 266 VAL B CA 1
ATOM 10075 C C . VAL B 1 266 ? 21.531 40 38.312 1 75.31 266 VAL B C 1
ATOM 10077 O O . VAL B 1 266 ? 21.953 38.844 38.25 1 75.31 266 VAL B O 1
ATOM 10080 N N . LEU B 1 267 ? 21.828 40.875 37.406 1 85.44 267 LEU B N 1
ATOM 10081 C CA . LEU B 1 267 ? 22.484 40.406 36.188 1 85.44 267 LEU B CA 1
ATOM 10082 C C . LEU B 1 267 ? 23.984 40.656 36.25 1 85.44 267 LEU B C 1
ATOM 10084 O O . LEU B 1 267 ? 24.438 41.594 36.938 1 85.44 267 LEU B O 1
ATOM 10088 N N . PRO B 1 268 ? 24.625 39.938 35.594 1 90.56 268 PRO B N 1
ATOM 10089 C CA . PRO B 1 268 ? 24.297 38.781 34.75 1 90.56 268 PRO B CA 1
ATOM 10090 C C . PRO B 1 268 ? 23.938 37.531 35.594 1 90.56 268 PRO B C 1
ATOM 10092 O O . PRO B 1 268 ? 24.406 37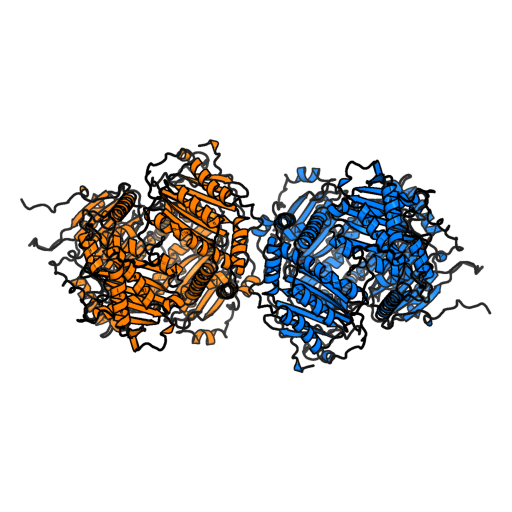.375 36.719 1 90.56 268 PRO B O 1
ATOM 10095 N N . GLN B 1 269 ? 23.125 36.656 35.031 1 90.44 269 GLN B N 1
ATOM 10096 C CA . GLN B 1 269 ? 22.688 35.469 35.719 1 90.44 269 GLN B CA 1
ATOM 10097 C C . GLN B 1 269 ? 22.516 34.281 34.719 1 90.44 269 GLN B C 1
ATOM 10099 O O . GLN B 1 269 ? 22.141 34.5 33.562 1 90.44 269 GLN B O 1
ATOM 10104 N N . ARG B 1 270 ? 22.828 33.125 35.156 1 94.44 270 ARG B N 1
ATOM 10105 C CA . ARG B 1 270 ? 22.578 31.906 34.438 1 94.44 270 ARG B CA 1
ATOM 10106 C C . ARG B 1 270 ? 21.562 31.016 35.156 1 94.44 270 ARG B C 1
ATOM 10108 O O . ARG B 1 270 ? 21.656 30.844 36.375 1 94.44 270 ARG B O 1
ATOM 10115 N N . VAL B 1 271 ? 20.562 30.562 34.406 1 95.38 271 VAL B N 1
ATOM 10116 C CA . VAL B 1 271 ? 19.516 29.734 35 1 95.38 271 VAL B CA 1
ATOM 10117 C C . VAL B 1 271 ? 19.391 28.438 34.188 1 95.38 271 VAL B C 1
ATOM 10119 O O . VAL B 1 271 ? 19.359 28.453 32.969 1 95.38 271 VAL B O 1
ATOM 10122 N N . HIS B 1 272 ? 19.438 27.297 34.906 1 96.5 272 HIS B N 1
ATOM 10123 C CA . HIS B 1 272 ? 19.172 25.984 34.312 1 96.5 272 HIS B CA 1
ATOM 10124 C C . HIS B 1 272 ? 17.734 25.547 34.562 1 96.5 272 HIS B C 1
ATOM 10126 O O . HIS B 1 272 ? 17.234 25.625 35.688 1 96.5 272 HIS B O 1
ATOM 10132 N N . VAL B 1 273 ? 17.047 25.172 33.531 1 96.69 273 VAL B N 1
ATOM 10133 C CA . VAL B 1 273 ? 15.617 24.875 33.594 1 96.69 273 VAL B CA 1
ATOM 10134 C C . VAL B 1 273 ? 15.359 23.453 33.094 1 96.69 273 VAL B C 1
ATOM 10136 O O . VAL B 1 273 ? 16.016 23.016 32.125 1 96.69 273 VAL B O 1
ATOM 10139 N N . VAL B 1 274 ? 14.398 22.781 33.656 1 95.31 274 VAL B N 1
ATOM 10140 C CA . VAL B 1 274 ? 13.953 21.484 33.156 1 95.31 274 VAL B CA 1
ATOM 10141 C C . VAL B 1 274 ? 12.719 21.656 32.281 1 95.31 274 VAL B C 1
ATOM 10143 O O . VAL B 1 274 ? 11.641 22.016 32.781 1 95.31 274 VAL B O 1
ATOM 10146 N N . PRO B 1 275 ? 12.859 21.484 30.984 1 93.25 275 PRO B N 1
ATOM 10147 C CA . PRO B 1 275 ? 11.703 21.625 30.094 1 93.25 275 PRO B CA 1
ATOM 10148 C C . PRO B 1 275 ? 10.75 20.438 30.172 1 93.25 275 PRO B C 1
ATOM 10150 O O . PRO B 1 275 ? 11.094 19.406 30.734 1 93.25 275 PRO B O 1
ATOM 10153 N N . THR B 1 276 ? 9.547 20.672 29.734 1 86.38 276 THR B N 1
ATOM 10154 C CA . THR B 1 276 ? 8.594 19.562 29.625 1 86.38 276 THR B CA 1
ATOM 10155 C C . THR B 1 276 ? 8.898 18.703 28.406 1 86.38 276 THR B C 1
ATOM 10157 O O . THR B 1 276 ? 8.742 17.484 28.469 1 86.38 276 THR B O 1
ATOM 10160 N N . ARG B 1 277 ? 9.312 19.359 27.344 1 79.75 277 ARG B N 1
ATOM 10161 C CA . ARG B 1 277 ? 9.656 18.656 26.109 1 79.75 277 ARG B CA 1
ATOM 10162 C C . ARG B 1 277 ? 11.117 18.219 26.109 1 79.75 277 ARG B C 1
ATOM 10164 O O . ARG B 1 277 ? 11.938 18.781 26.844 1 79.75 277 ARG B O 1
ATOM 10171 N N . GLU B 1 278 ? 11.328 17.203 25.281 1 80.38 278 GLU B N 1
ATOM 10172 C CA . GLU B 1 278 ? 12.703 16.766 25.109 1 80.38 278 GLU B CA 1
ATOM 10173 C C . GLU B 1 278 ? 13.469 17.688 24.172 1 80.38 278 GLU B C 1
ATOM 10175 O O . GLU B 1 278 ? 13.805 17.297 23.047 1 80.38 278 GLU B O 1
ATOM 10180 N N . THR B 1 279 ? 13.742 18.859 24.641 1 86.38 279 THR B N 1
ATOM 10181 C CA . THR B 1 279 ? 14.438 19.859 23.828 1 86.38 279 THR B CA 1
ATOM 10182 C C . THR B 1 279 ? 15.539 20.531 24.625 1 86.38 279 THR B C 1
ATOM 10184 O O . THR B 1 279 ? 15.508 20.531 25.859 1 86.38 279 THR B O 1
ATOM 10187 N N . ASN B 1 280 ? 16.594 20.922 23.969 1 91.56 280 ASN B N 1
ATOM 10188 C CA . ASN B 1 280 ? 17.656 21.766 24.516 1 91.56 280 ASN B CA 1
ATOM 10189 C C . ASN B 1 280 ? 17.562 23.188 23.969 1 91.56 280 ASN B C 1
ATOM 10191 O O . ASN B 1 280 ? 17.625 23.391 22.75 1 91.56 280 ASN B O 1
ATOM 10195 N N . VAL B 1 281 ? 17.312 24.125 24.859 1 94.94 281 VAL B N 1
ATOM 10196 C CA . VAL B 1 281 ? 17.109 25.5 24.406 1 94.94 281 VAL B CA 1
ATOM 10197 C C . VAL B 1 281 ? 18.047 26.438 25.172 1 94.94 281 VAL B C 1
ATOM 10199 O O . VAL B 1 281 ? 18.266 26.266 26.375 1 94.94 281 VAL B O 1
ATOM 10202 N N . LEU B 1 282 ? 18.734 27.344 24.469 1 96.94 282 LEU B N 1
ATOM 10203 C CA . LEU B 1 282 ? 19.484 28.453 25.031 1 96.94 282 LEU B CA 1
ATOM 10204 C C . LEU B 1 282 ? 18.828 29.781 24.688 1 96.94 282 LEU B C 1
ATOM 10206 O O . LEU B 1 282 ? 18.578 30.078 23.516 1 96.94 282 LEU B O 1
ATOM 10210 N N . GLU B 1 283 ? 18.469 30.5 25.688 1 95.88 283 GLU B N 1
ATOM 10211 C CA . GLU B 1 283 ? 17.891 31.828 25.453 1 95.88 283 GLU B CA 1
ATOM 10212 C C . GLU B 1 283 ? 18.703 32.906 26.156 1 95.88 283 GLU B C 1
ATOM 10214 O O . GLU B 1 283 ? 18.922 32.844 27.375 1 95.88 283 GLU B O 1
ATOM 10219 N N . LEU B 1 284 ? 19.234 33.844 25.359 1 96.25 284 LEU B N 1
ATOM 10220 C CA . LEU B 1 284 ? 19.938 35 25.875 1 96.25 284 LEU B CA 1
ATOM 10221 C C . LEU B 1 284 ? 19.031 36.219 25.859 1 96.25 284 LEU B C 1
ATOM 10223 O O . LEU B 1 284 ? 18.406 36.531 24.844 1 96.25 284 LEU B O 1
ATOM 10227 N N . GLN B 1 285 ? 18.953 36.875 26.984 1 93.31 285 GLN B N 1
ATOM 10228 C CA . GLN B 1 285 ? 18.062 38.031 27.094 1 93.31 285 GLN B CA 1
ATOM 10229 C C . GLN B 1 285 ? 18.812 39.219 27.625 1 93.31 285 GLN B C 1
ATOM 10231 O O . GLN B 1 285 ? 19.625 39.125 28.562 1 93.31 285 GLN B O 1
ATOM 10236 N N . TRP B 1 286 ? 18.625 40.406 27.016 1 92.62 286 TRP B N 1
ATOM 10237 C CA . TRP B 1 286 ? 19.188 41.688 27.469 1 92.62 286 TRP B CA 1
ATOM 10238 C C . TRP B 1 286 ? 18.078 42.719 27.672 1 92.62 286 TRP B C 1
ATOM 10240 O O . TRP B 1 286 ? 17.156 42.812 26.875 1 92.62 286 TRP B O 1
ATOM 10250 N N . CYS B 1 287 ? 18.125 43.406 28.688 1 88.94 287 CYS B N 1
ATOM 10251 C CA . CYS B 1 287 ? 17.188 44.469 28.938 1 88.94 287 CYS B CA 1
ATOM 10252 C C . CYS B 1 287 ? 17.594 45.75 28.188 1 88.94 287 CYS B C 1
ATOM 10254 O O . CYS B 1 287 ? 18.766 46.125 28.188 1 88.94 287 CYS B O 1
ATOM 10256 N N . LEU B 1 288 ? 16.625 46.344 27.5 1 89.31 288 LEU B N 1
ATOM 10257 C CA . LEU B 1 288 ? 16.797 47.594 26.797 1 89.31 288 LEU B CA 1
ATOM 10258 C C . LEU B 1 288 ? 15.844 48.656 27.312 1 89.31 288 LEU B C 1
ATOM 10260 O O . LEU B 1 288 ? 14.938 48.344 28.094 1 89.31 288 LEU B O 1
ATOM 10264 N N . ARG B 1 289 ? 16.125 49.844 26.922 1 85.25 289 ARG B N 1
ATOM 10265 C CA . ARG B 1 289 ? 15.102 50.875 27.125 1 85.25 289 ARG B CA 1
ATOM 10266 C C . ARG B 1 289 ? 13.828 50.531 26.359 1 85.25 289 ARG B C 1
ATOM 10268 O O . ARG B 1 289 ? 13.836 49.625 25.516 1 85.25 289 ARG B O 1
ATOM 10275 N N . GLU B 1 290 ? 12.82 51.25 26.781 1 87.12 290 GLU B N 1
ATOM 10276 C CA . GLU B 1 290 ? 11.586 51.031 26.031 1 87.12 290 GLU B CA 1
ATOM 10277 C C . GLU B 1 290 ? 11.766 51.469 24.578 1 87.12 290 GLU B C 1
ATOM 10279 O O . GLU B 1 290 ? 12.328 52.531 24.297 1 87.12 290 GLU B O 1
ATOM 10284 N N . ILE B 1 291 ? 11.352 50.781 23.672 1 88.31 291 ILE B N 1
ATOM 10285 C CA . ILE B 1 291 ? 11.641 51.031 22.266 1 88.31 291 ILE B CA 1
ATOM 10286 C C . ILE B 1 291 ? 10.375 51.531 21.547 1 88.31 291 ILE B C 1
ATOM 10288 O O . ILE B 1 291 ? 10.406 51.875 20.375 1 88.31 291 ILE B O 1
ATOM 10292 N N . GLN B 1 292 ? 9.281 51.594 22.172 1 86.25 292 GLN B N 1
ATOM 10293 C CA . GLN B 1 292 ? 8.023 52 21.562 1 86.25 292 GLN B CA 1
ATOM 10294 C C . GLN B 1 292 ? 8.133 53.438 21.031 1 86.25 292 GLN B C 1
ATOM 10296 O O . GLN B 1 292 ? 7.582 53.75 19.984 1 86.25 292 GLN B O 1
ATOM 10301 N N . SER B 1 293 ? 8.828 54.25 21.734 1 87.44 293 SER B N 1
ATOM 10302 C CA . SER B 1 293 ? 8.992 55.625 21.312 1 87.44 293 SER B CA 1
ATOM 10303 C C . SER B 1 293 ? 9.93 55.75 20.125 1 87.44 293 SER B C 1
ATOM 10305 O O . SER B 1 293 ? 9.977 56.781 19.469 1 87.44 293 SER B O 1
ATOM 10307 N N . LEU B 1 294 ? 10.594 54.688 19.828 1 91.19 294 LEU B N 1
ATOM 10308 C CA . LEU B 1 294 ? 11.555 54.688 18.734 1 91.19 294 LEU B CA 1
ATOM 10309 C C . LEU B 1 294 ? 10.969 54.031 17.484 1 91.19 294 LEU B C 1
ATOM 10311 O O . LEU B 1 294 ? 11.703 53.531 16.641 1 91.19 294 LEU B O 1
ATOM 10315 N N . TYR B 1 295 ? 9.609 54.062 17.359 1 92.12 295 TYR B N 1
ATOM 10316 C CA . TYR B 1 295 ? 8.969 53.312 16.297 1 92.12 295 TYR B CA 1
ATOM 10317 C C . TYR B 1 295 ? 9.328 53.875 14.93 1 92.12 295 TYR B C 1
ATOM 10319 O O . TYR B 1 295 ? 9.258 53.156 13.914 1 92.12 295 TYR B O 1
ATOM 10327 N N . ARG B 1 296 ? 9.773 55.094 14.797 1 92.94 296 ARG B N 1
ATOM 10328 C CA . ARG B 1 296 ? 10.102 55.688 13.516 1 92.94 296 ARG B CA 1
ATOM 10329 C C . ARG B 1 296 ? 11.414 55.156 12.969 1 92.94 296 ARG B C 1
ATOM 10331 O O . ARG B 1 296 ? 11.586 55.062 11.75 1 92.94 296 ARG B O 1
ATOM 10338 N N . SER B 1 297 ? 12.328 54.844 13.883 1 92.25 297 SER B N 1
ATOM 10339 C CA . SER B 1 297 ? 13.633 54.344 13.453 1 92.25 297 SER B CA 1
ATOM 10340 C C . SER B 1 297 ? 13.727 52.812 13.602 1 92.25 297 SER B C 1
ATOM 10342 O O . SER B 1 297 ? 14.477 52.156 12.883 1 92.25 297 SER B O 1
ATOM 10344 N N . LYS B 1 298 ? 13.023 52.281 14.555 1 92.44 298 LYS B N 1
ATOM 10345 C CA . LYS B 1 298 ? 12.992 50.844 14.828 1 92.44 298 LYS B CA 1
ATOM 10346 C C . LYS B 1 298 ? 14.398 50.281 14.875 1 92.44 298 LYS B C 1
ATOM 10348 O O . LYS B 1 298 ? 14.727 49.375 14.125 1 92.44 298 LYS B O 1
ATOM 10353 N N . PRO B 1 299 ? 15.211 50.688 15.758 1 91.81 299 PRO B N 1
ATOM 10354 C CA . PRO B 1 299 ? 16.625 50.281 15.789 1 91.81 299 PRO B CA 1
ATOM 10355 C C . PRO B 1 299 ? 16.812 48.781 16.031 1 91.81 299 PRO B C 1
ATOM 10357 O O . PRO B 1 299 ? 17.766 48.188 15.547 1 91.81 299 PRO B O 1
ATOM 10360 N N . THR B 1 300 ? 15.898 48.125 16.734 1 92.75 300 THR B N 1
ATOM 10361 C CA . THR B 1 300 ? 16.062 46.719 17.062 1 92.75 300 THR B CA 1
ATOM 10362 C C . THR B 1 300 ? 15.781 45.844 15.844 1 92.75 300 THR B C 1
ATOM 10364 O O . THR B 1 300 ? 16.156 44.656 15.812 1 92.75 300 THR B O 1
ATOM 10367 N N . ARG B 1 301 ? 15.141 46.344 14.875 1 91.88 301 ARG B N 1
ATOM 10368 C CA . ARG B 1 301 ? 14.828 45.562 13.672 1 91.88 301 ARG B CA 1
ATOM 10369 C C . ARG B 1 301 ? 16.109 45.188 12.93 1 91.88 301 ARG B C 1
ATOM 10371 O O . ARG B 1 301 ? 16.203 44.062 12.398 1 91.88 301 ARG B O 1
ATOM 10378 N N . ILE B 1 302 ? 17.016 46.094 12.812 1 91.94 302 ILE B N 1
ATOM 10379 C CA . ILE B 1 302 ? 18.297 45.812 12.156 1 91.94 302 ILE B CA 1
ATOM 10380 C C . ILE B 1 302 ? 19.062 44.719 12.938 1 91.94 302 ILE B C 1
ATOM 10382 O O . ILE B 1 302 ? 19.688 43.875 12.336 1 91.94 302 ILE B O 1
ATOM 10386 N N . LEU B 1 303 ? 18.969 44.812 14.242 1 92.81 303 LEU B N 1
ATOM 10387 C CA . LEU B 1 303 ? 19.641 43.812 15.078 1 92.81 303 LEU B CA 1
ATOM 10388 C C . LEU B 1 303 ? 19 42.438 14.906 1 92.81 303 LEU B C 1
ATOM 10390 O O . LEU B 1 303 ? 19.719 41.438 14.797 1 92.81 303 LEU B O 1
ATOM 10394 N N . SER B 1 304 ? 17.703 42.469 14.945 1 93 304 SER B N 1
ATOM 10395 C CA . SER B 1 304 ? 17 41.219 14.734 1 93 304 SER B CA 1
ATOM 10396 C C . SER B 1 304 ? 17.328 40.594 13.383 1 93 304 SER B C 1
ATOM 10398 O O . SER B 1 304 ? 17.469 39.375 13.258 1 93 304 SER B O 1
ATOM 10400 N N . HIS B 1 305 ? 17.484 41.406 12.336 1 91.25 305 HIS B N 1
ATOM 10401 C CA . HIS B 1 305 ? 17.797 40.969 10.984 1 91.25 305 HIS B CA 1
ATOM 10402 C C . HIS B 1 305 ? 19.188 40.344 10.914 1 91.25 305 HIS B C 1
ATOM 10404 O O . HIS B 1 305 ? 19.359 39.25 10.336 1 91.25 305 HIS B O 1
ATOM 10410 N N . LEU B 1 306 ? 20.078 40.906 11.531 1 92.81 306 LEU B N 1
ATOM 10411 C CA . LEU B 1 306 ? 21.469 40.469 11.414 1 92.81 306 LEU B CA 1
ATOM 10412 C C . LEU B 1 306 ? 21.734 39.281 12.344 1 92.81 306 LEU B C 1
ATOM 10414 O O . LEU B 1 306 ? 22.344 38.312 11.93 1 92.81 306 LEU B O 1
ATOM 10418 N N . LEU B 1 307 ? 21.25 39.344 13.57 1 94 307 LEU B N 1
ATOM 10419 C CA . LEU B 1 307 ? 21.469 38.281 14.531 1 94 307 LEU B CA 1
ATOM 10420 C C . LEU B 1 307 ? 20.625 37.062 14.195 1 94 307 LEU B C 1
ATOM 10422 O O . LEU B 1 307 ? 21 35.938 14.508 1 94 307 LEU B O 1
ATOM 10426 N N . GLY B 1 308 ? 19.531 37.312 13.617 1 91.5 308 GLY B N 1
ATOM 10427 C CA . GLY B 1 308 ? 18.641 36.25 13.289 1 91.5 308 GLY B CA 1
ATOM 10428 C C . GLY B 1 308 ? 18.812 35.719 11.867 1 91.5 308 GLY B C 1
ATOM 10429 O O . GLY B 1 308 ? 18.078 34.844 11.43 1 91.5 308 GLY B O 1
ATOM 10430 N N . HIS B 1 309 ? 19.828 36.25 11.125 1 89.69 309 HIS B N 1
ATOM 10431 C CA . HIS B 1 309 ? 20.047 35.875 9.734 1 89.69 309 HIS B CA 1
ATOM 10432 C C . HIS B 1 309 ? 20.391 34.375 9.617 1 89.69 309 HIS B C 1
ATOM 10434 O O . HIS B 1 309 ? 21 33.812 10.523 1 89.69 309 HIS B O 1
ATOM 10440 N N . GLU B 1 310 ? 20.078 33.75 8.539 1 88 310 GLU B N 1
ATOM 10441 C CA . GLU B 1 310 ? 20.281 32.312 8.422 1 88 310 GLU B CA 1
ATOM 10442 C C . GLU B 1 310 ? 21.172 31.969 7.223 1 88 310 GLU B C 1
ATOM 10444 O O . GLU B 1 310 ? 21.5 30.812 7.004 1 88 310 GLU B O 1
ATOM 10449 N N . GLY B 1 311 ? 21.578 32.938 6.449 1 85.12 311 GLY B N 1
ATOM 10450 C CA . GLY B 1 311 ? 22.406 32.719 5.266 1 85.12 311 GLY B CA 1
ATOM 10451 C C . GLY B 1 311 ? 23.859 32.438 5.59 1 85.12 311 GLY B C 1
ATOM 10452 O O . GLY B 1 311 ? 24.234 32.312 6.762 1 85.12 311 GLY B O 1
ATOM 10453 N N . PRO B 1 312 ? 24.672 32.344 4.531 1 84.5 312 PRO B N 1
ATOM 10454 C CA . PRO B 1 312 ? 26.094 32.062 4.758 1 84.5 312 PRO B CA 1
ATOM 10455 C C . PRO B 1 312 ? 26.781 33.125 5.625 1 84.5 312 PRO B C 1
ATOM 10457 O O . PRO B 1 312 ? 26.516 34.312 5.469 1 84.5 312 PRO B O 1
ATOM 10460 N N . GLY B 1 313 ? 27.547 32.625 6.598 1 88.12 313 GLY B N 1
ATOM 10461 C CA . GLY B 1 313 ? 28.297 33.531 7.453 1 88.12 313 GLY B CA 1
ATOM 10462 C C . GLY B 1 313 ? 27.516 34 8.656 1 88.12 313 GLY B C 1
ATOM 10463 O O . GLY B 1 313 ? 28.062 34.656 9.547 1 88.12 313 GLY B O 1
ATOM 10464 N N . SER B 1 314 ? 26.25 33.656 8.711 1 91 314 SER B N 1
ATOM 10465 C CA . SER B 1 314 ? 25.406 34.062 9.836 1 91 314 SER B CA 1
ATOM 10466 C C . SER B 1 314 ? 25.734 33.25 11.094 1 91 314 SER B C 1
ATOM 10468 O O . SER B 1 314 ? 26.453 32.25 11.023 1 91 314 SER B O 1
ATOM 10470 N N . LEU B 1 315 ? 25.203 33.812 12.188 1 92.56 315 LEU B N 1
ATOM 10471 C CA . LEU B 1 315 ? 25.359 33.094 13.461 1 92.56 315 LEU B CA 1
ATOM 10472 C C . LEU B 1 315 ? 24.828 31.672 13.359 1 92.56 315 LEU B C 1
ATOM 10474 O O . LEU B 1 315 ? 25.516 30.734 13.773 1 92.56 315 LEU B O 1
ATOM 10478 N N . LEU B 1 316 ? 23.703 31.547 12.828 1 91.44 316 LEU B N 1
ATOM 10479 C CA . LEU B 1 316 ? 23.094 30.219 12.719 1 91.44 316 LEU B CA 1
ATOM 10480 C C . LEU B 1 316 ? 23.922 29.312 11.82 1 91.44 316 LEU B C 1
ATOM 10482 O O . LEU B 1 316 ? 24.141 28.141 12.148 1 91.44 316 LEU B O 1
ATOM 10486 N N . ALA B 1 317 ? 24.391 29.812 10.633 1 88.12 317 ALA B N 1
ATOM 10487 C CA . ALA B 1 317 ? 25.141 29.016 9.672 1 88.12 317 ALA B CA 1
ATOM 10488 C C . ALA B 1 317 ? 26.422 28.453 10.312 1 88.12 317 ALA B C 1
ATOM 10490 O O . ALA B 1 317 ? 26.75 27.281 10.141 1 88.12 317 ALA B O 1
ATOM 10491 N N . VAL B 1 318 ? 27.125 29.234 11.039 1 90.44 318 VAL B N 1
ATOM 10492 C CA . VAL B 1 318 ? 28.391 28.844 11.656 1 90.44 318 VAL B CA 1
ATOM 10493 C C . VAL B 1 318 ? 28.125 27.828 12.773 1 90.44 318 VAL B C 1
ATOM 10495 O O . VAL B 1 318 ? 28.859 26.859 12.922 1 90.44 318 VAL B O 1
ATOM 10498 N N . LEU B 1 319 ? 27.125 28.078 13.539 1 92.56 319 LEU B N 1
ATOM 10499 C CA . LEU B 1 319 ? 26.797 27.188 14.641 1 92.56 319 LEU B CA 1
ATOM 10500 C C . LEU B 1 319 ? 26.297 25.844 14.125 1 92.56 319 LEU B C 1
ATOM 10502 O O . LEU B 1 319 ? 26.531 24.797 14.742 1 92.56 319 LEU B O 1
ATOM 10506 N N . ARG B 1 320 ? 25.609 25.922 13.047 1 85.69 320 ARG B N 1
ATOM 10507 C CA . ARG B 1 320 ? 25.141 24.688 12.414 1 85.69 320 ARG B CA 1
ATOM 10508 C C . ARG B 1 320 ? 26.312 23.875 11.867 1 85.69 320 ARG B C 1
ATOM 10510 O O . ARG B 1 320 ? 26.281 22.641 11.898 1 85.69 320 ARG B O 1
ATOM 10517 N N . GLU B 1 321 ? 27.234 24.516 11.258 1 82.62 321 GLU B N 1
ATOM 10518 C CA . GLU B 1 321 ? 28.422 23.844 10.742 1 82.62 321 GLU B CA 1
ATOM 10519 C C . GLU B 1 321 ? 29.141 23.062 11.836 1 82.62 321 GLU B C 1
ATOM 10521 O O . GLU B 1 321 ? 29.719 22.016 11.578 1 82.62 321 GLU B O 1
ATOM 10526 N N . ARG B 1 322 ? 29.016 23.547 13.031 1 86.88 322 ARG B N 1
ATOM 10527 C CA . ARG B 1 322 ? 29.641 22.891 14.172 1 86.88 322 ARG B CA 1
ATOM 10528 C C . ARG B 1 322 ? 28.688 21.875 14.797 1 86.88 322 ARG B C 1
ATOM 10530 O O . ARG B 1 322 ? 29.031 21.219 15.789 1 86.88 322 ARG B O 1
ATOM 10537 N N . LEU B 1 323 ? 27.469 21.812 14.367 1 83.44 323 LEU B N 1
ATOM 10538 C CA . LEU B 1 323 ? 26.422 20.891 14.797 1 83.44 323 LEU B CA 1
ATOM 10539 C C . LEU B 1 323 ? 25.953 21.219 16.203 1 83.44 323 LEU B C 1
ATOM 10541 O O . LEU B 1 323 ? 25.609 20.328 16.984 1 83.44 323 LEU B O 1
ATOM 10545 N N . TRP B 1 324 ? 26 22.516 16.531 1 90.81 324 TRP B N 1
ATOM 10546 C CA . TRP B 1 324 ? 25.656 22.922 17.891 1 90.81 324 TRP B CA 1
ATOM 10547 C C . TRP B 1 324 ? 24.203 23.359 17.969 1 90.81 324 TRP B C 1
ATOM 10549 O O . TRP B 1 324 ? 23.547 23.203 19 1 90.81 324 TRP B O 1
ATOM 10559 N N . VAL B 1 325 ? 23.719 23.984 16.906 1 91.56 325 VAL B N 1
ATOM 10560 C CA . VAL B 1 325 ? 22.422 24.641 16.953 1 91.56 325 VAL B CA 1
ATOM 10561 C C . VAL B 1 325 ? 21.578 24.203 15.75 1 91.56 325 VAL B C 1
ATOM 10563 O O . VAL B 1 325 ? 22.109 24.031 14.648 1 91.56 325 VAL B O 1
ATOM 10566 N N . GLN B 1 326 ? 20.312 24.125 16.047 1 85.44 326 GLN B N 1
ATOM 10567 C CA . GLN B 1 326 ? 19.391 23.734 14.984 1 85.44 326 GLN B CA 1
ATOM 10568 C C . GLN B 1 326 ? 18.609 24.953 14.477 1 85.44 326 GLN B C 1
ATOM 10570 O O . GLN B 1 326 ? 18.344 25.062 13.273 1 85.44 326 GLN B O 1
ATOM 10575 N N . GLU B 1 327 ? 18.125 25.734 15.32 1 87.56 327 GLU B N 1
ATOM 10576 C CA . GLU B 1 327 ? 17.328 26.906 14.992 1 87.56 327 GLU B CA 1
ATOM 10577 C C . GLU B 1 327 ? 17.75 28.109 15.844 1 87.56 327 GLU B C 1
ATOM 10579 O O . GLU B 1 327 ? 18.328 27.938 16.922 1 87.56 327 GLU B O 1
ATOM 10584 N N . LEU B 1 328 ? 17.531 29.281 15.289 1 91.56 328 LEU B N 1
ATOM 10585 C CA . LEU B 1 328 ? 17.859 30.516 15.977 1 91.56 328 LEU B CA 1
ATOM 10586 C C . LEU B 1 328 ? 16.844 31.609 15.656 1 91.56 328 LEU B C 1
ATOM 10588 O O . LEU B 1 328 ? 16.438 31.766 14.508 1 91.56 328 LEU B O 1
ATOM 10592 N N . TYR B 1 329 ? 16.375 32.281 16.672 1 90.44 329 TYR B N 1
ATOM 10593 C CA . TYR B 1 329 ? 15.531 33.438 16.5 1 90.44 329 TYR B CA 1
ATOM 10594 C C . TYR B 1 329 ? 16.031 34.594 17.344 1 90.44 329 TYR B C 1
ATOM 10596 O O . TYR B 1 329 ? 16.547 34.406 18.453 1 90.44 329 TYR B O 1
ATOM 10604 N N . ALA B 1 330 ? 15.969 35.781 16.797 1 92.25 330 ALA B N 1
ATOM 10605 C CA . ALA B 1 330 ? 16.344 37 17.531 1 92.25 330 ALA B CA 1
ATOM 10606 C C . ALA B 1 330 ? 15.273 38.094 17.375 1 92.25 330 ALA B C 1
ATOM 10608 O O . ALA B 1 330 ? 14.922 38.469 16.266 1 92.25 330 ALA B O 1
ATOM 10609 N N . ASP B 1 331 ? 14.672 38.469 18.453 1 87.38 331 ASP B N 1
ATOM 10610 C CA . ASP B 1 331 ? 13.641 39.531 18.344 1 87.38 331 ASP B CA 1
ATOM 10611 C C . ASP B 1 331 ? 13.281 40.062 19.719 1 87.38 331 ASP B C 1
ATOM 10613 O O . ASP B 1 331 ? 13.805 39.625 20.75 1 87.38 331 ASP B O 1
ATOM 10617 N N . ASP B 1 332 ? 12.594 41.188 19.719 1 77 332 ASP B N 1
ATOM 10618 C CA . ASP B 1 332 ? 12.148 41.844 20.953 1 77 332 ASP B CA 1
ATOM 10619 C C . ASP B 1 332 ? 10.625 41.75 21.078 1 77 332 ASP B C 1
ATOM 10621 O O . ASP B 1 332 ? 10.055 42.281 22.047 1 77 332 ASP B O 1
ATOM 10625 N N . SER B 1 333 ? 9.977 41.281 20.219 1 61.62 333 SER B N 1
ATOM 10626 C CA . SER B 1 333 ? 8.539 41.5 20.031 1 61.62 333 SER B CA 1
ATOM 10627 C C . SER B 1 333 ? 7.738 40.938 21.203 1 61.62 333 SER B C 1
ATOM 10629 O O . SER B 1 333 ? 6.785 41.562 21.656 1 61.62 333 SER B O 1
ATOM 10631 N N . SER B 1 334 ? 8.125 39.969 21.688 1 58.81 334 SER B N 1
ATOM 10632 C CA . SER B 1 334 ? 7.258 39.312 22.656 1 58.81 334 SER B CA 1
ATOM 10633 C C . SER B 1 334 ? 7.504 39.844 24.062 1 58.81 334 SER B C 1
ATOM 10635 O O . SER B 1 334 ? 6.734 39.562 24.984 1 58.81 334 SER B O 1
ATOM 10637 N N . LYS B 1 335 ? 8.375 40.812 24.281 1 71.25 335 LYS B N 1
ATOM 10638 C CA . LYS B 1 335 ? 8.727 41.156 25.656 1 71.25 335 LYS B CA 1
ATOM 10639 C C . LYS B 1 335 ? 8.914 42.688 25.797 1 71.25 335 LYS B C 1
ATOM 10641 O O . LYS B 1 335 ? 9.742 43.125 26.594 1 71.25 335 LYS B O 1
ATOM 10646 N N . THR B 1 336 ? 8.203 43.406 25.047 1 77.69 336 THR B N 1
ATOM 10647 C CA . THR B 1 336 ? 8.328 44.844 25.141 1 77.69 336 THR B CA 1
ATOM 10648 C C . THR B 1 336 ? 7.199 45.438 25.984 1 77.69 336 THR B C 1
ATOM 10650 O O . THR B 1 336 ? 6.051 45 25.875 1 77.69 336 THR B O 1
ATOM 10653 N N . THR B 1 337 ? 7.543 46.281 26.922 1 82.88 337 THR B N 1
ATOM 10654 C CA . THR B 1 337 ? 6.594 47.031 27.75 1 82.88 337 THR B CA 1
ATOM 10655 C C . THR B 1 337 ? 6.762 48.531 27.547 1 82.88 337 THR B C 1
ATOM 10657 O O . THR B 1 337 ? 7.668 48.969 26.828 1 82.88 337 THR B O 1
ATOM 10660 N N . SER B 1 338 ? 5.887 49.344 28.109 1 81.81 338 SER B N 1
ATOM 10661 C CA . SER B 1 338 ? 5.973 50.812 28.047 1 81.81 338 SER B CA 1
ATOM 10662 C C . SER B 1 338 ? 7.152 51.312 28.859 1 81.81 338 SER B C 1
ATOM 10664 O O . SER B 1 338 ? 7.609 52.438 28.641 1 81.81 338 SER B O 1
ATOM 10666 N N . ALA B 1 339 ? 7.727 50.438 29.703 1 80.62 339 ALA B N 1
ATOM 10667 C CA . ALA B 1 339 ? 8.797 50.875 30.594 1 80.62 339 ALA B CA 1
ATOM 10668 C C . ALA B 1 339 ? 10.156 50.406 30.094 1 80.62 339 ALA B C 1
ATOM 10670 O O . ALA B 1 339 ? 11.172 51.094 30.266 1 80.62 339 ALA B O 1
ATOM 10671 N N . PHE B 1 340 ? 10.203 49.281 29.625 1 86.31 340 PHE B N 1
ATOM 10672 C CA . PHE B 1 340 ? 11.445 48.688 29.125 1 86.31 340 PHE B CA 1
ATOM 10673 C C . PHE B 1 340 ? 11.156 47.594 28.094 1 86.31 340 PHE B C 1
ATOM 10675 O O . PHE B 1 340 ? 10 47.25 27.844 1 86.31 340 PHE B O 1
ATOM 10682 N N . SER B 1 341 ? 12.203 47.219 27.453 1 89.75 341 SER B N 1
ATOM 10683 C CA . SER B 1 341 ? 12.125 46.125 26.469 1 89.75 341 SER B CA 1
ATOM 10684 C C . SER B 1 341 ? 13.195 45.094 26.703 1 89.75 341 SER B C 1
ATOM 10686 O O . SER B 1 341 ? 14.188 45.344 27.391 1 89.75 341 SER B O 1
ATOM 10688 N N . ILE B 1 342 ? 12.93 43.906 26.297 1 90.62 342 ILE B N 1
ATOM 10689 C CA . ILE B 1 342 ? 13.891 42.812 26.375 1 90.62 342 ILE B CA 1
ATOM 10690 C C . ILE B 1 342 ? 14.203 42.281 24.984 1 90.62 342 ILE B C 1
ATOM 10692 O O . ILE B 1 342 ? 13.289 41.969 24.219 1 90.62 342 ILE B O 1
ATOM 10696 N N . PHE B 1 343 ? 15.422 42.312 24.547 1 93.44 343 PHE B N 1
ATOM 10697 C CA . PHE B 1 343 ? 15.875 41.688 23.312 1 93.44 343 PHE B CA 1
ATOM 10698 C C . PHE B 1 343 ? 16.344 40.25 23.578 1 93.44 343 PHE B C 1
ATOM 10700 O O . PHE B 1 343 ? 17.078 40 24.531 1 93.44 343 PHE B O 1
ATOM 10707 N N . CYS B 1 344 ? 15.883 39.344 22.797 1 94.31 344 CYS B N 1
ATOM 10708 C CA . CYS B 1 344 ? 16.156 37.938 23.062 1 94.31 344 CYS B CA 1
ATOM 10709 C C . CYS B 1 344 ? 16.766 37.25 21.844 1 94.31 344 CYS B C 1
ATOM 10711 O O . CYS B 1 344 ? 16.375 37.531 20.719 1 94.31 344 CYS B O 1
ATOM 10713 N N . VAL B 1 345 ? 17.797 36.406 22.016 1 95.75 345 VAL B N 1
ATOM 10714 C CA . VAL B 1 345 ? 18.328 35.438 21.047 1 95.75 345 VAL B CA 1
ATOM 10715 C C . VAL B 1 345 ? 18.094 34.031 21.562 1 95.75 345 VAL B C 1
ATOM 10717 O O . VAL B 1 345 ? 18.656 33.625 22.578 1 95.75 345 VAL B O 1
ATOM 10720 N N . GLN B 1 346 ? 17.234 33.344 20.938 1 95.12 346 GLN B N 1
ATOM 10721 C CA . GLN B 1 346 ? 16.906 31.984 21.344 1 95.12 346 GLN B CA 1
ATOM 10722 C C . GLN B 1 346 ? 17.484 30.969 20.359 1 95.12 346 GLN B C 1
ATOM 10724 O O . GLN B 1 346 ? 17.328 31.109 19.156 1 95.12 346 GLN B O 1
ATOM 10729 N N . LEU B 1 347 ? 18.156 29.953 20.891 1 95.69 347 LEU B N 1
ATOM 10730 C CA . LEU B 1 347 ? 18.797 28.922 20.094 1 95.69 347 LEU B CA 1
ATOM 10731 C C . LEU B 1 347 ? 18.312 27.531 20.516 1 95.69 347 LEU B C 1
ATOM 10733 O O . LEU B 1 347 ? 18.281 27.219 21.703 1 95.69 347 LEU B O 1
ATOM 10737 N N . GLU B 1 348 ? 17.875 26.797 19.609 1 92.81 348 GLU B N 1
ATOM 10738 C CA . GLU B 1 348 ? 17.625 25.391 19.859 1 92.81 348 GLU B CA 1
ATOM 10739 C C . GLU B 1 348 ? 18.906 24.562 19.688 1 92.81 348 GLU B C 1
ATOM 10741 O O . GLU B 1 348 ? 19.422 24.438 18.578 1 92.81 348 GLU B O 1
ATOM 10746 N N . LEU B 1 349 ? 19.328 23.906 20.734 1 93.62 349 LEU B N 1
ATOM 10747 C CA . LEU B 1 349 ? 20.625 23.25 20.766 1 93.62 349 LEU B CA 1
ATOM 10748 C C . LEU B 1 349 ? 20.5 21.75 20.453 1 93.62 349 LEU B C 1
ATOM 10750 O O . LEU B 1 349 ? 19.469 21.141 20.781 1 93.62 349 LEU B O 1
ATOM 10754 N N . THR B 1 350 ? 21.562 21.219 19.797 1 87.19 350 THR B N 1
ATOM 10755 C CA . THR B 1 350 ? 21.766 19.781 19.766 1 87.19 350 THR B CA 1
ATOM 10756 C C . THR B 1 350 ? 22.328 19.281 21.078 1 87.19 350 THR B C 1
ATOM 10758 O O . THR B 1 350 ? 22.609 20.078 21.984 1 87.19 350 THR B O 1
ATOM 10761 N N . VAL B 1 351 ? 22.484 17.938 21.203 1 85.69 351 VAL B N 1
ATOM 10762 C CA . VAL B 1 351 ? 23.094 17.391 22.406 1 85.69 351 VAL B CA 1
ATOM 10763 C C . VAL B 1 351 ? 24.531 17.891 22.531 1 85.69 351 VAL B C 1
ATOM 10765 O O . VAL B 1 351 ? 24.969 18.297 23.609 1 85.69 351 VAL B O 1
ATOM 10768 N N . LEU B 1 352 ? 25.188 17.922 21.406 1 87 352 LEU B N 1
ATOM 10769 C CA . LEU B 1 352 ? 26.547 18.438 21.391 1 87 352 LEU B CA 1
ATOM 10770 C C . LEU B 1 352 ? 26.578 19.922 21.734 1 87 352 LEU B C 1
ATOM 10772 O O . LEU B 1 352 ? 27.469 20.391 22.438 1 87 352 LEU B O 1
ATOM 10776 N N . GLY B 1 353 ? 25.641 20.703 21.172 1 91.94 353 GLY B N 1
ATOM 10777 C CA . GLY B 1 353 ? 25.547 22.125 21.484 1 91.94 353 GLY B CA 1
ATOM 10778 C C . GLY B 1 353 ? 25.312 22.406 22.953 1 91.94 353 GLY B C 1
ATOM 10779 O O . GLY B 1 353 ? 25.812 23.391 23.484 1 91.94 353 GLY B O 1
ATOM 10780 N N . TRP B 1 354 ? 24.547 21.547 23.547 1 93.25 354 TRP B N 1
ATOM 10781 C CA . TRP B 1 354 ? 24.281 21.688 24.969 1 93.25 354 TRP B CA 1
ATOM 10782 C C . TRP B 1 354 ? 25.562 21.5 25.781 1 93.25 354 TRP B C 1
ATOM 10784 O O . TRP B 1 354 ? 25.766 22.188 26.797 1 93.25 354 TRP B O 1
ATOM 10794 N N . GLU B 1 355 ? 26.422 20.672 25.312 1 93.19 355 GLU B N 1
ATOM 10795 C CA . GLU B 1 355 ? 27.688 20.422 25.984 1 93.19 355 GLU B CA 1
ATOM 10796 C C . GLU B 1 355 ? 28.641 21.609 25.797 1 93.19 355 GLU B C 1
ATOM 10798 O O . GLU B 1 355 ? 29.625 21.734 26.531 1 93.19 355 GLU B O 1
ATOM 10803 N N . HIS B 1 356 ? 28.312 22.484 24.828 1 94.44 356 HIS B N 1
ATOM 10804 C CA . HIS B 1 356 ? 29.188 23.594 24.5 1 94.44 356 HIS B CA 1
ATOM 10805 C C . HIS B 1 356 ? 28.453 24.938 24.625 1 94.44 356 HIS B C 1
ATOM 10807 O O . HIS B 1 356 ? 28.641 25.828 23.797 1 94.44 356 HIS B O 1
ATOM 10813 N N . VAL B 1 357 ? 27.609 25.031 25.594 1 95.94 357 VAL B N 1
ATOM 10814 C CA . VAL B 1 357 ? 26.781 26.219 25.766 1 95.94 357 VAL B CA 1
ATOM 10815 C C . VAL B 1 357 ? 27.656 27.453 25.859 1 95.94 357 VAL B C 1
ATOM 10817 O O . VAL B 1 357 ? 27.359 28.484 25.234 1 95.94 357 VAL B O 1
ATOM 10820 N N . ASN B 1 358 ? 28.781 27.406 26.562 1 95.31 358 ASN B N 1
ATOM 10821 C CA . ASN B 1 358 ? 29.672 28.547 26.719 1 95.31 358 ASN B CA 1
ATOM 10822 C C . ASN B 1 358 ? 30.281 28.984 25.391 1 95.31 358 ASN B C 1
ATOM 10824 O O . ASN B 1 358 ? 30.422 30.172 25.125 1 95.31 358 ASN B O 1
ATOM 10828 N N . ASP B 1 359 ? 30.594 28.047 24.594 1 94.31 359 ASP B N 1
ATOM 10829 C CA . ASP B 1 359 ? 31.156 28.344 23.281 1 94.31 359 ASP B CA 1
ATOM 10830 C C . ASP B 1 359 ? 30.109 28.984 22.375 1 94.31 359 ASP B C 1
ATOM 10832 O O . ASP B 1 359 ? 30.438 29.844 21.547 1 94.31 359 ASP B O 1
ATOM 10836 N N . VAL B 1 360 ? 28.891 28.5 22.484 1 96.12 360 VAL B N 1
ATOM 10837 C CA . VAL B 1 360 ? 27.812 29.062 21.703 1 96.12 360 VAL B CA 1
ATOM 10838 C C . VAL B 1 360 ? 27.609 30.531 22.078 1 96.12 360 VAL B C 1
ATOM 10840 O O . VAL B 1 360 ? 27.469 31.391 21.203 1 96.12 360 VAL B O 1
ATOM 10843 N N . VAL B 1 361 ? 27.609 30.812 23.406 1 96.62 361 VAL B N 1
ATOM 10844 C CA . VAL B 1 361 ? 27.438 32.188 23.875 1 96.62 361 VAL B CA 1
ATOM 10845 C C . VAL B 1 361 ? 28.594 33.062 23.375 1 96.62 361 VAL B C 1
ATOM 10847 O O . VAL B 1 361 ? 28.391 34.188 22.969 1 96.62 361 VAL B O 1
ATOM 10850 N N . ALA B 1 362 ? 29.75 32.469 23.406 1 94.44 362 ALA B N 1
ATOM 10851 C CA . ALA B 1 362 ? 30.922 33.188 22.922 1 94.44 362 ALA B CA 1
ATOM 10852 C C . ALA B 1 362 ? 30.781 33.531 21.438 1 94.44 362 ALA B C 1
ATOM 10854 O O . ALA B 1 362 ? 31.188 34.625 21.016 1 94.44 362 ALA B O 1
ATOM 10855 N N . THR B 1 363 ? 30.25 32.656 20.672 1 94.56 363 THR B N 1
ATOM 10856 C CA . THR B 1 363 ? 30.047 32.875 19.25 1 94.56 363 THR B CA 1
ATOM 10857 C C . THR B 1 363 ? 29.047 34.031 19.016 1 94.56 363 THR B C 1
ATOM 10859 O O . THR B 1 363 ? 29.203 34.812 18.094 1 94.56 363 THR B O 1
ATOM 10862 N N . VAL B 1 364 ? 27.984 34.031 19.828 1 96.06 364 VAL B N 1
ATOM 10863 C CA . VAL B 1 364 ? 27.016 35.125 19.75 1 96.06 364 VAL B CA 1
ATOM 10864 C C . VAL B 1 364 ? 27.703 36.469 20 1 96.06 364 VAL B C 1
ATOM 10866 O O . VAL B 1 364 ? 27.484 37.438 19.266 1 96.06 364 VAL B O 1
ATOM 10869 N N . TYR B 1 365 ? 28.562 36.531 21 1 94.88 365 TYR B N 1
ATOM 10870 C CA . TYR B 1 365 ? 29.234 37.781 21.344 1 94.88 365 TYR B CA 1
ATOM 10871 C C . TYR B 1 365 ? 30.266 38.156 20.281 1 94.88 365 TYR B C 1
ATOM 10873 O O . TYR B 1 365 ? 30.5 39.344 20.031 1 94.88 365 TYR B O 1
ATOM 10881 N N . ARG B 1 366 ? 30.859 37.125 19.641 1 93.12 366 ARG B N 1
ATOM 10882 C CA . ARG B 1 366 ? 31.734 37.438 18.516 1 93.12 366 ARG B CA 1
ATOM 10883 C C . ARG B 1 366 ? 30.984 38.156 17.406 1 93.12 366 ARG B C 1
ATOM 10885 O O . ARG B 1 366 ? 31.5 39.094 16.812 1 93.12 366 ARG B O 1
ATOM 10892 N N . TYR B 1 367 ? 29.844 37.656 17.109 1 94.25 367 TYR B N 1
ATOM 10893 C CA . TYR B 1 367 ? 29.047 38.281 16.078 1 94.25 367 TYR B CA 1
ATOM 10894 C C . TYR B 1 367 ? 28.609 39.688 16.5 1 94.25 367 TYR B C 1
ATOM 10896 O O . TYR B 1 367 ? 28.578 40.625 15.688 1 94.25 367 TYR B O 1
ATOM 10904 N N . ILE B 1 368 ? 28.219 39.875 17.797 1 94.25 368 ILE B N 1
ATOM 10905 C CA . ILE B 1 368 ? 27.859 41.188 18.312 1 94.25 368 ILE B CA 1
ATOM 10906 C C . ILE B 1 368 ? 29.047 42.156 18.172 1 94.25 368 ILE B C 1
ATOM 10908 O O . ILE B 1 368 ? 28.859 43.344 17.844 1 94.25 368 ILE B O 1
ATOM 10912 N N . GLY B 1 369 ? 30.234 41.625 18.469 1 90.69 369 GLY B N 1
ATOM 10913 C CA . GLY B 1 369 ? 31.438 42.406 18.25 1 90.69 369 GLY B CA 1
ATOM 10914 C C . GLY B 1 369 ? 31.609 42.844 16.797 1 90.69 369 GLY B C 1
ATOM 10915 O O . GLY B 1 369 ? 32.031 43.969 16.531 1 90.69 369 GLY B O 1
ATOM 10916 N N . LEU B 1 370 ? 31.328 41.938 15.906 1 90.25 370 LEU B N 1
ATOM 10917 C CA . LEU B 1 370 ? 31.375 42.25 14.484 1 90.25 370 LEU B CA 1
ATOM 10918 C C . LEU B 1 370 ? 30.422 43.375 14.148 1 90.25 370 LEU B C 1
ATOM 10920 O O . LEU B 1 370 ? 30.766 44.281 13.367 1 90.25 370 LEU B O 1
ATOM 10924 N N . LEU B 1 371 ? 29.25 43.406 14.734 1 91.88 371 LEU B N 1
ATOM 10925 C CA . LEU B 1 371 ? 28.25 44.406 14.469 1 91.88 371 LEU B CA 1
ATOM 10926 C C . LEU B 1 371 ? 28.656 45.75 15.078 1 91.88 371 LEU B C 1
ATOM 10928 O O . LEU B 1 371 ? 28.312 46.812 14.547 1 91.88 371 LEU B O 1
ATOM 10932 N N . GLN B 1 372 ? 29.297 45.688 16.203 1 87.5 372 GLN B N 1
ATOM 10933 C CA . GLN B 1 372 ? 29.75 46.906 16.859 1 87.5 372 GLN B CA 1
ATOM 10934 C C . GLN B 1 372 ? 30.797 47.625 16.016 1 87.5 372 GLN B C 1
ATOM 10936 O O . GLN B 1 372 ? 30.875 48.844 16.047 1 87.5 372 GLN B O 1
ATOM 10941 N N . ASN B 1 373 ? 31.516 46.875 15.367 1 83.12 373 ASN B N 1
ATOM 10942 C CA . ASN B 1 373 ? 32.531 47.469 14.516 1 83.12 373 ASN B CA 1
ATOM 10943 C C . ASN B 1 373 ? 31.922 48.219 13.352 1 83.12 373 ASN B C 1
ATOM 10945 O O . ASN B 1 373 ? 32.25 49.406 13.125 1 83.12 373 ASN B O 1
ATOM 10949 N N . GLU B 1 374 ? 31.062 47.438 12.609 1 82.06 374 GLU B N 1
ATOM 10950 C CA . GLU B 1 374 ? 30.453 48.188 11.508 1 82.06 374 GLU B CA 1
ATOM 10951 C C . GLU B 1 374 ? 29.188 47.469 11.016 1 82.06 374 GLU B C 1
ATOM 10953 O O . GLU B 1 374 ? 29.188 46.25 10.812 1 82.06 374 GLU B O 1
ATOM 10958 N N . ILE B 1 375 ? 28.141 48.25 10.922 1 89.12 375 ILE B N 1
ATOM 10959 C CA . ILE B 1 375 ? 26.953 47.875 10.172 1 89.12 375 ILE B CA 1
ATOM 10960 C C . ILE B 1 375 ? 26.828 48.75 8.922 1 89.12 375 ILE B C 1
ATOM 10962 O O . ILE B 1 375 ? 26.578 49.938 9.023 1 89.12 375 ILE B O 1
ATOM 10966 N N . PRO B 1 376 ? 27.062 48.094 7.816 1 87.31 376 PRO B N 1
ATOM 10967 C CA . PRO B 1 376 ? 27.031 48.906 6.59 1 87.31 376 PRO B CA 1
ATOM 10968 C C . PRO B 1 376 ? 25.688 49.594 6.379 1 87.31 376 PRO B C 1
ATOM 10970 O O . PRO B 1 376 ? 24.641 49.031 6.684 1 87.31 376 PRO B O 1
ATOM 10973 N N . ALA B 1 377 ? 25.734 50.75 5.762 1 86.38 377 ALA B N 1
ATOM 10974 C CA . ALA B 1 377 ? 24.562 51.562 5.555 1 86.38 377 ALA B CA 1
ATOM 10975 C C . ALA B 1 377 ? 23.562 50.906 4.613 1 86.38 377 ALA B C 1
ATOM 10977 O O . ALA B 1 377 ? 22.359 51.094 4.73 1 86.38 377 ALA B O 1
ATOM 10978 N N . TRP B 1 378 ? 24.125 50.125 3.777 1 88.81 378 TRP B N 1
ATOM 10979 C CA . TRP B 1 378 ? 23.25 49.5 2.789 1 88.81 378 TRP B CA 1
ATOM 10980 C C . TRP B 1 378 ? 22.266 48.531 3.459 1 88.81 378 TRP B C 1
ATOM 10982 O O . TRP B 1 378 ? 21.188 48.281 2.928 1 88.81 378 TRP B O 1
ATOM 10992 N N . VAL B 1 379 ? 22.641 48 4.566 1 90.75 379 VAL B N 1
ATOM 10993 C CA . VAL B 1 379 ? 21.75 47.094 5.289 1 90.75 379 VAL B CA 1
ATOM 10994 C C . VAL B 1 379 ? 20.484 47.844 5.695 1 90.75 379 VAL B C 1
ATOM 10996 O O . VAL B 1 379 ? 19.375 47.312 5.535 1 90.75 379 VAL B O 1
ATOM 10999 N N . ALA B 1 380 ? 20.641 49 6.203 1 89.62 380 ALA B N 1
ATOM 11000 C CA . ALA B 1 380 ? 19.5 49.844 6.602 1 89.62 380 ALA B CA 1
ATOM 11001 C C . ALA B 1 380 ? 18.656 50.219 5.391 1 89.62 380 ALA B C 1
ATOM 11003 O O . ALA B 1 380 ? 17.422 50.25 5.461 1 89.62 380 ALA B O 1
ATOM 11004 N N . ASP B 1 381 ? 19.328 50.5 4.344 1 89.25 381 ASP B N 1
ATOM 11005 C CA . ASP B 1 381 ? 18.625 50.875 3.119 1 89.25 381 ASP B CA 1
ATOM 11006 C C . ASP B 1 381 ? 17.781 49.719 2.584 1 89.25 381 ASP B C 1
ATOM 11008 O O . ASP B 1 381 ? 16.656 49.938 2.137 1 89.25 381 ASP B O 1
ATOM 11012 N N . GLU B 1 382 ? 18.344 48.688 2.582 1 88.69 382 GLU B N 1
ATOM 11013 C CA . GLU B 1 382 ? 17.641 47.5 2.1 1 88.69 382 GLU B CA 1
ATOM 11014 C C . GLU B 1 382 ? 16.438 47.156 2.975 1 88.69 382 GLU B C 1
ATOM 11016 O O . GLU B 1 382 ? 15.367 46.812 2.465 1 88.69 382 GLU B O 1
ATOM 11021 N N . LEU B 1 383 ? 16.609 47.312 4.246 1 89.75 383 LEU B N 1
ATOM 11022 C CA . LEU B 1 383 ? 15.5 47.031 5.168 1 89.75 383 LEU B CA 1
ATOM 11023 C C . LEU B 1 383 ? 14.383 48.062 4.961 1 89.75 383 LEU B C 1
ATOM 11025 O O . LEU B 1 383 ? 13.203 47.719 5.035 1 89.75 383 LEU B O 1
ATOM 11029 N N . GLN B 1 384 ? 14.781 49.219 4.727 1 90 384 GLN B N 1
ATOM 11030 C CA . GLN B 1 384 ? 13.797 50.281 4.477 1 90 384 GLN B CA 1
ATOM 11031 C C . GLN B 1 384 ? 13.047 50.031 3.168 1 90 384 GLN B C 1
ATOM 11033 O O . GLN B 1 384 ? 11.836 50.219 3.096 1 90 384 GLN B O 1
ATOM 11038 N N . THR B 1 385 ? 13.773 49.656 2.221 1 88 385 THR B N 1
ATOM 11039 C CA . THR B 1 385 ? 13.172 49.375 0.923 1 88 385 THR B CA 1
ATOM 11040 C C . THR B 1 385 ? 12.188 48.219 1.021 1 88 385 THR B C 1
ATOM 11042 O O . THR B 1 385 ? 11.086 48.281 0.471 1 88 385 THR B O 1
ATOM 11045 N N . THR B 1 386 ? 12.594 47.281 1.66 1 90.19 386 THR B N 1
ATOM 11046 C CA . THR B 1 386 ? 11.742 46.094 1.841 1 90.19 386 THR B CA 1
ATOM 11047 C C . THR B 1 386 ? 10.484 46.469 2.633 1 90.19 386 THR B C 1
ATOM 11049 O O . THR B 1 386 ? 9.383 46.031 2.287 1 90.19 386 THR B O 1
ATOM 11052 N N . ALA B 1 387 ? 10.641 47.188 3.662 1 91.88 387 ALA B N 1
ATOM 11053 C CA . ALA B 1 387 ? 9.516 47.625 4.484 1 91.88 387 ALA B CA 1
ATOM 11054 C C . ALA B 1 387 ? 8.539 48.469 3.684 1 91.88 387 ALA B C 1
ATOM 11056 O O . ALA B 1 387 ? 7.324 48.344 3.801 1 91.88 387 ALA B O 1
ATOM 11057 N N . SER B 1 388 ? 9.102 49.344 2.922 1 91.88 388 SER B N 1
ATOM 11058 C CA . SER B 1 388 ? 8.281 50.25 2.098 1 91.88 388 SER B CA 1
ATOM 11059 C C . SER B 1 388 ? 7.488 49.438 1.06 1 91.88 388 SER B C 1
ATOM 11061 O O . SER B 1 388 ? 6.309 49.719 0.833 1 91.88 388 SER B O 1
ATOM 11063 N N . THR B 1 389 ? 8.141 48.562 0.458 1 90.62 389 THR B N 1
ATOM 11064 C CA . THR B 1 389 ? 7.473 47.719 -0.535 1 90.62 389 THR B CA 1
ATOM 11065 C C . THR B 1 389 ? 6.383 46.875 0.114 1 90.62 389 THR B C 1
ATOM 11067 O O . THR B 1 389 ? 5.297 46.719 -0.447 1 90.62 389 THR B O 1
ATOM 11070 N N . GLN B 1 390 ? 6.715 46.375 1.263 1 90.88 390 GLN B N 1
ATOM 11071 C CA . GLN B 1 390 ? 5.742 45.594 1.988 1 90.88 390 GLN B CA 1
ATOM 11072 C C . GLN B 1 390 ? 4.496 46.406 2.334 1 90.88 390 GLN B C 1
ATOM 11074 O O . GLN B 1 390 ? 3.373 45.906 2.18 1 90.88 390 GLN B O 1
ATOM 11079 N N . PHE B 1 391 ? 4.699 47.531 2.771 1 93.44 391 PHE B N 1
ATOM 11080 C CA . PHE B 1 391 ? 3.572 48.406 3.137 1 93.44 391 PHE B CA 1
ATOM 11081 C C . PHE B 1 391 ? 2.783 48.812 1.899 1 93.44 391 PHE B C 1
ATOM 11083 O O . PHE B 1 391 ? 1.552 48.844 1.925 1 93.44 391 PHE B O 1
ATOM 11090 N N . ARG B 1 392 ? 3.484 49.062 0.852 1 91.31 392 ARG B N 1
ATOM 11091 C CA . ARG B 1 392 ? 2.855 49.5 -0.391 1 91.31 392 ARG B CA 1
ATOM 11092 C C . ARG B 1 392 ? 1.851 48.469 -0.888 1 91.31 392 ARG B C 1
ATOM 11094 O O . ARG B 1 392 ? 0.787 48.812 -1.399 1 91.31 392 ARG B O 1
ATOM 11101 N N . PHE B 1 393 ? 2.137 47.281 -0.716 1 91.19 393 PHE B N 1
ATOM 11102 C CA . PHE B 1 393 ? 1.305 46.188 -1.256 1 91.19 393 PHE B CA 1
ATOM 11103 C C . PHE B 1 393 ? 0.784 45.312 -0.139 1 91.19 393 PHE B C 1
ATOM 11105 O O . PHE B 1 393 ? 0.724 44.094 -0.294 1 91.19 393 PHE B O 1
ATOM 11112 N N . LEU B 1 394 ? 0.506 45.875 0.969 1 90.19 394 LEU B N 1
ATOM 11113 C CA . LEU B 1 394 ? -0.039 45.156 2.107 1 90.19 394 LEU B CA 1
ATOM 11114 C C . LEU B 1 394 ? -1.427 44.594 1.791 1 90.19 394 LEU B C 1
ATOM 11116 O O . LEU B 1 394 ? -2.32 45.375 1.396 1 90.19 394 LEU B O 1
ATOM 11120 N N . SER B 1 395 ? -1.555 43.312 2.006 1 87.25 395 SER B N 1
ATOM 11121 C CA . SER B 1 395 ? -2.83 42.688 1.73 1 87.25 395 SER B CA 1
ATOM 11122 C C . SER B 1 395 ? -3.814 42.875 2.879 1 87.25 395 SER B C 1
ATOM 11124 O O . SER B 1 395 ? -3.408 42.969 4.039 1 87.25 395 SER B O 1
ATOM 11126 N N . LYS B 1 396 ? -5.105 42.812 2.529 1 87.19 396 LYS B N 1
ATOM 11127 C CA . LYS B 1 396 ? -6.156 42.875 3.539 1 87.19 396 LYS B CA 1
ATOM 11128 C C . LYS B 1 396 ? -6.246 41.594 4.352 1 87.19 396 LYS B C 1
ATOM 11130 O O . LYS B 1 396 ? -5.934 40.531 3.846 1 87.19 396 LYS B O 1
ATOM 11135 N N . SER B 1 397 ? -6.543 41.719 5.645 1 90 397 SER B N 1
ATOM 11136 C CA . SER B 1 397 ? -6.828 40.594 6.523 1 90 397 SER B CA 1
ATOM 11137 C C . SER B 1 397 ? -8.305 40.562 6.902 1 90 397 SER B C 1
ATOM 11139 O O . SER B 1 397 ? -9.094 41.375 6.449 1 90 397 SER B O 1
ATOM 11141 N N . SER B 1 398 ? -8.664 39.625 7.723 1 91.19 398 SER B N 1
ATOM 11142 C CA . SER B 1 398 ? -10.055 39.531 8.156 1 91.19 398 SER B CA 1
ATOM 11143 C C . SER B 1 398 ? -10.492 40.781 8.898 1 91.19 398 SER B C 1
ATOM 11145 O O . SER B 1 398 ? -9.68 41.438 9.57 1 91.19 398 SER B O 1
ATOM 11147 N N . PRO B 1 399 ? -11.734 41.031 8.719 1 93.12 399 PRO B N 1
ATOM 11148 C CA . PRO B 1 399 ? -12.227 42.219 9.414 1 93.12 399 PRO B CA 1
ATOM 11149 C C . PRO B 1 399 ? -11.945 42.188 10.914 1 93.12 399 PRO B C 1
ATOM 11151 O O . PRO B 1 399 ? -11.531 43.188 11.492 1 93.12 399 PRO B O 1
ATOM 11154 N N . SER B 1 400 ? -12.164 41.062 11.5 1 94.69 400 SER B N 1
ATOM 11155 C CA . SER B 1 400 ? -11.938 40.938 12.938 1 94.69 400 SER B CA 1
ATOM 11156 C C . SER B 1 400 ? -10.461 41.156 13.281 1 94.69 400 SER B C 1
ATOM 11158 O O . SER B 1 400 ? -10.133 41.812 14.25 1 94.69 400 SER B O 1
ATOM 11160 N N . ASP B 1 401 ? -9.578 40.562 12.523 1 93.75 401 ASP B N 1
ATOM 11161 C CA . ASP B 1 401 ? -8.148 40.75 12.734 1 93.75 401 ASP B CA 1
ATOM 11162 C C . ASP B 1 401 ? -7.742 42.219 12.523 1 93.75 401 ASP B C 1
ATOM 11164 O O . ASP B 1 401 ? -6.914 42.75 13.273 1 93.75 401 ASP B O 1
ATOM 11168 N N . THR B 1 402 ? -8.289 42.781 11.508 1 94.94 402 THR B N 1
ATOM 11169 C CA . THR B 1 402 ? -7.973 44.188 11.164 1 94.94 402 THR B CA 1
ATOM 11170 C C . THR B 1 402 ? -8.344 45.125 12.312 1 94.94 402 THR B C 1
ATOM 11172 O O . THR B 1 402 ? -7.516 45.906 12.758 1 94.94 402 THR B O 1
ATOM 11175 N N . VAL B 1 403 ? -9.578 45.031 12.773 1 97.31 403 VAL B N 1
ATOM 11176 C CA . VAL B 1 403 ? -10.039 45.969 13.781 1 97.31 403 VAL B CA 1
ATOM 11177 C C . VAL B 1 403 ? -9.305 45.719 15.094 1 97.31 403 VAL B C 1
ATOM 11179 O O . VAL B 1 403 ? -9.086 46.656 15.867 1 97.31 403 VAL B O 1
ATOM 11182 N N . SER B 1 404 ? -9.109 44.469 15.414 1 97.12 404 SER B N 1
ATOM 11183 C CA . SER B 1 404 ? -8.367 44.156 16.625 1 97.12 404 SER B CA 1
ATOM 11184 C C . SER B 1 404 ? -6.969 44.75 16.594 1 97.12 404 SER B C 1
ATOM 11186 O O . SER B 1 404 ? -6.527 45.375 17.562 1 97.12 404 SER B O 1
ATOM 11188 N N . ARG B 1 405 ? -6.262 44.594 15.531 1 95.31 405 ARG B N 1
ATOM 11189 C CA . ARG B 1 405 ? -4.914 45.156 15.359 1 95.31 405 ARG B CA 1
ATOM 11190 C C . ARG B 1 405 ? -4.922 46.656 15.406 1 95.31 405 ARG B C 1
ATOM 11192 O O . ARG B 1 405 ? -4.102 47.281 16.094 1 95.31 405 ARG B O 1
ATOM 11199 N N . VAL B 1 406 ? -5.812 47.281 14.688 1 96.5 406 VAL B N 1
ATOM 11200 C CA . VAL B 1 406 ? -5.855 48.719 14.555 1 96.5 406 VAL B CA 1
ATOM 11201 C C . VAL B 1 406 ? -6.215 49.344 15.898 1 96.5 406 VAL B C 1
ATOM 11203 O O . VAL B 1 406 ? -5.637 50.375 16.281 1 96.5 406 VAL B O 1
ATOM 11206 N N . ALA B 1 407 ? -7.246 48.781 16.547 1 97.44 407 ALA B N 1
ATOM 11207 C CA . ALA B 1 407 ? -7.613 49.281 17.859 1 97.44 407 ALA B CA 1
ATOM 11208 C C . ALA B 1 407 ? -6.41 49.312 18.812 1 97.44 407 ALA B C 1
ATOM 11210 O O . ALA B 1 407 ? -6.23 50.25 19.578 1 97.44 407 ALA B O 1
ATOM 11211 N N . HIS B 1 408 ? -5.66 48.281 18.75 1 95.44 408 HIS B N 1
ATOM 11212 C CA . HIS B 1 408 ? -4.461 48.219 19.578 1 95.44 408 HIS B CA 1
ATOM 11213 C C . HIS B 1 408 ? -3.398 49.188 19.094 1 95.44 408 HIS B C 1
ATOM 11215 O O . HIS B 1 408 ? -2.752 49.844 19.922 1 95.44 408 HIS B O 1
ATOM 11221 N N . GLN B 1 409 ? -3.168 49.375 17.828 1 95.12 409 GLN B N 1
ATOM 11222 C CA . GLN B 1 409 ? -2.158 50.25 17.25 1 95.12 409 GLN B CA 1
ATOM 11223 C C . GLN B 1 409 ? -2.463 51.719 17.562 1 95.12 409 GLN B C 1
ATOM 11225 O O . GLN B 1 409 ? -1.549 52.531 17.672 1 95.12 409 GLN B O 1
ATOM 11230 N N . MET B 1 410 ? -3.732 52.031 17.734 1 95.19 410 MET B N 1
ATOM 11231 C CA . MET B 1 410 ? -4.129 53.375 18.094 1 95.19 410 MET B CA 1
ATOM 11232 C C . MET B 1 410 ? -3.58 53.781 19.453 1 95.19 410 MET B C 1
ATOM 11234 O O . MET B 1 410 ? -3.451 54.969 19.766 1 95.19 410 MET B O 1
ATOM 11238 N N . GLN B 1 411 ? -3.275 52.75 20.25 1 92.56 411 GLN B N 1
ATOM 11239 C CA . GLN B 1 411 ? -2.686 53 21.562 1 92.56 411 GLN B CA 1
ATOM 11240 C C . GLN B 1 411 ? -1.183 53.25 21.453 1 92.56 411 GLN B C 1
ATOM 11242 O O . GLN B 1 411 ? -0.582 53.875 22.328 1 92.56 411 GLN B O 1
ATOM 11247 N N . GLU B 1 412 ? -0.569 52.875 20.344 1 90 412 GLU B N 1
ATOM 11248 C CA . GLU B 1 412 ? 0.888 52.781 20.281 1 90 412 GLU B CA 1
ATOM 11249 C C . GLU B 1 412 ? 1.456 53.844 19.312 1 90 412 GLU B C 1
ATOM 11251 O O . GLU B 1 412 ? 2.6 54.281 19.469 1 90 412 GLU B O 1
ATOM 11256 N N . PHE B 1 413 ? 0.696 54.219 18.344 1 93.06 413 PHE B N 1
ATOM 11257 C CA . PHE B 1 413 ? 1.22 55.062 17.281 1 93.06 413 PHE B CA 1
ATOM 11258 C C . PHE B 1 413 ? 0.41 56.344 17.172 1 93.06 413 PHE B C 1
ATOM 11260 O O . PHE B 1 413 ? -0.743 56.406 17.609 1 93.06 413 PHE B O 1
ATOM 11267 N N . ALA B 1 414 ? 1.087 57.281 16.516 1 92.06 414 ALA B N 1
ATOM 11268 C CA . ALA B 1 414 ? 0.34 58.469 16.109 1 92.06 414 ALA B CA 1
ATOM 11269 C C . ALA B 1 414 ? -0.714 58.125 15.062 1 92.06 414 ALA B C 1
ATOM 11271 O O . ALA B 1 414 ? -0.534 57.219 14.266 1 92.06 414 ALA B O 1
ATOM 11272 N N . ILE B 1 415 ? -1.752 58.812 15.141 1 91.88 415 ILE B N 1
ATOM 11273 C CA . ILE B 1 415 ? -2.898 58.531 14.289 1 91.88 415 ILE B CA 1
ATOM 11274 C C . ILE B 1 415 ? -2.461 58.5 12.828 1 91.88 415 ILE B C 1
ATOM 11276 O O . ILE B 1 415 ? -2.99 57.719 12.031 1 91.88 415 ILE B O 1
ATOM 11280 N N . ALA B 1 416 ? -1.508 59.344 12.438 1 92.5 416 ALA B N 1
ATOM 11281 C CA . ALA B 1 416 ? -1.034 59.375 11.055 1 92.5 416 ALA B CA 1
ATOM 11282 C C . ALA B 1 416 ? -0.325 58.062 10.688 1 92.5 416 ALA B C 1
ATOM 11284 O O . ALA B 1 416 ? -0.28 57.688 9.516 1 92.5 416 ALA B O 1
ATOM 11285 N N . HIS B 1 417 ? 0.186 57.406 11.727 1 94.75 417 HIS B N 1
ATOM 11286 C CA . HIS B 1 417 ? 1.03 56.25 11.492 1 94.75 417 HIS B CA 1
ATOM 11287 C C . HIS B 1 417 ? 0.361 54.969 11.992 1 94.75 417 HIS B C 1
ATOM 11289 O O . HIS B 1 417 ? 1.015 53.938 12.125 1 94.75 417 HIS B O 1
ATOM 11295 N N . VAL B 1 418 ? -0.903 55 12.219 1 94.69 418 VAL B N 1
ATOM 11296 C CA . VAL B 1 418 ? -1.585 53.875 12.852 1 94.69 418 VAL B CA 1
ATOM 11297 C C . VAL B 1 418 ? -1.491 52.656 11.961 1 94.69 418 VAL B C 1
ATOM 11299 O O . VAL B 1 418 ? -1.334 51.531 12.453 1 94.69 418 VAL B O 1
ATOM 11302 N N . LEU B 1 419 ? -1.529 52.844 10.633 1 94.62 419 LEU B N 1
ATOM 11303 C CA . LEU B 1 419 ? -1.479 51.719 9.703 1 94.62 419 LEU B CA 1
ATOM 11304 C C . LEU B 1 419 ? -0.045 51.438 9.258 1 94.62 419 LEU B C 1
ATOM 11306 O O . LEU B 1 419 ? 0.326 50.281 9.016 1 94.62 419 LEU B O 1
ATOM 11310 N N . SER B 1 420 ? 0.785 52.406 9.102 1 94.75 420 SER B N 1
ATOM 11311 C CA . SER B 1 420 ? 2.125 52.281 8.539 1 94.75 420 SER B CA 1
ATOM 11312 C C . SER B 1 420 ? 3.166 52.062 9.625 1 94.75 420 SER B C 1
ATOM 11314 O O . SER B 1 420 ? 4.199 51.438 9.383 1 94.75 420 SER B O 1
ATOM 11316 N N . GLY B 1 421 ? 2.9 52.5 10.805 1 93 421 GLY B N 1
ATOM 11317 C CA . GLY B 1 421 ? 3.848 52.438 11.906 1 93 421 GLY B CA 1
ATOM 11318 C C . GLY B 1 421 ? 4.449 51.062 12.133 1 93 421 GLY B C 1
ATOM 11319 O O . GLY B 1 421 ? 5.656 50.938 12.352 1 93 421 GLY B O 1
ATOM 11320 N N . PRO B 1 422 ? 3.662 50.062 12.164 1 91.69 422 PRO B N 1
ATOM 11321 C CA . PRO B 1 422 ? 4.207 48.719 12.391 1 91.69 422 PRO B CA 1
ATOM 11322 C C . PRO B 1 422 ? 5.145 48.281 11.281 1 91.69 422 PRO B C 1
ATOM 11324 O O . PRO B 1 422 ? 5.953 47.375 11.477 1 91.69 422 PRO B O 1
ATOM 11327 N N . TYR B 1 423 ? 5.195 48.906 10.07 1 91.81 423 TYR B N 1
ATOM 11328 C CA . TYR B 1 423 ? 5.926 48.406 8.914 1 91.81 423 TYR B CA 1
ATOM 11329 C C . TYR B 1 423 ? 7.062 49.344 8.531 1 91.81 423 TYR B C 1
ATOM 11331 O O . TYR B 1 423 ? 8.227 48.938 8.531 1 91.81 423 TYR B O 1
ATOM 11339 N N . LEU B 1 424 ? 6.801 50.562 8.383 1 93.25 424 LEU B N 1
ATOM 11340 C CA . LEU B 1 424 ? 7.723 51.5 7.754 1 93.25 424 LEU B CA 1
ATOM 11341 C C . LEU B 1 424 ? 8.805 51.938 8.727 1 93.25 424 LEU B C 1
ATOM 11343 O O . LEU B 1 424 ? 8.562 52.031 9.93 1 93.25 424 LEU B O 1
ATOM 11347 N N . VAL B 1 425 ? 9.977 52.125 8.203 1 93.38 425 VAL B N 1
ATOM 11348 C CA . VAL B 1 425 ? 11.07 52.812 8.859 1 93.38 425 VAL B CA 1
ATOM 11349 C C . VAL B 1 425 ? 11.156 54.25 8.336 1 93.38 425 VAL B C 1
ATOM 11351 O O . VAL B 1 425 ? 11.602 54.5 7.211 1 93.38 425 VAL B O 1
ATOM 11354 N N . TYR B 1 426 ? 10.828 55.156 9.141 1 91.31 426 TYR B N 1
ATOM 11355 C CA . TYR B 1 426 ? 10.664 56.531 8.695 1 91.31 426 TYR B CA 1
ATOM 11356 C C . TYR B 1 426 ? 12 57.25 8.656 1 91.31 426 TYR B C 1
ATOM 11358 O O . TYR B 1 426 ? 12.195 58.156 7.848 1 91.31 426 TYR B O 1
ATOM 11366 N N . GLU B 1 427 ? 12.875 56.844 9.594 1 91.06 427 GLU B N 1
ATOM 11367 C CA . GLU B 1 427 ? 14.172 57.531 9.688 1 91.06 427 GLU B CA 1
ATOM 11368 C C . GLU B 1 427 ? 15.281 56.531 10.047 1 91.06 427 GLU B C 1
ATOM 11370 O O . GLU B 1 427 ? 15.047 55.562 10.758 1 91.06 427 GLU B O 1
ATOM 11375 N N . HIS B 1 428 ? 16.469 56.875 9.508 1 89.75 428 HIS B N 1
ATOM 11376 C CA . HIS B 1 428 ? 17.641 56.094 9.891 1 89.75 428 HIS B CA 1
ATOM 11377 C C . HIS B 1 428 ? 18.344 56.719 11.094 1 89.75 428 HIS B C 1
ATOM 11379 O O . HIS B 1 428 ? 18.781 57.875 11.039 1 89.75 428 HIS B O 1
ATOM 11385 N N . ASP B 1 429 ? 18.312 55.969 12.164 1 91.56 429 ASP B N 1
ATOM 11386 C CA . ASP B 1 429 ? 18.969 56.406 13.383 1 91.56 429 ASP B CA 1
ATOM 11387 C C . ASP B 1 429 ? 20.016 55.406 13.852 1 91.56 429 ASP B C 1
ATOM 11389 O O . ASP B 1 429 ? 19.75 54.594 14.727 1 91.56 429 ASP B O 1
ATOM 11393 N N . MET B 1 430 ? 21.234 55.594 13.336 1 90.38 430 MET B N 1
ATOM 11394 C CA . MET B 1 430 ? 22.297 54.656 13.648 1 90.38 430 MET B CA 1
ATOM 11395 C C . MET B 1 430 ? 22.75 54.812 15.094 1 90.38 430 MET B C 1
ATOM 11397 O O . MET B 1 430 ? 23.266 53.844 15.695 1 90.38 430 MET B O 1
ATOM 11401 N N . ALA B 1 431 ? 22.531 56 15.633 1 90.94 431 ALA B N 1
ATOM 11402 C CA . ALA B 1 431 ? 22.875 56.188 17.031 1 90.94 431 ALA B CA 1
ATOM 11403 C C . ALA B 1 431 ? 22 55.344 17.938 1 90.94 431 ALA B C 1
ATOM 11405 O O . ALA B 1 431 ? 22.469 54.781 18.938 1 90.94 431 ALA B O 1
ATOM 11406 N N . ALA B 1 432 ? 20.734 55.281 17.594 1 92.75 432 ALA B N 1
ATOM 11407 C CA . ALA B 1 432 ? 19.828 54.438 18.359 1 92.75 432 ALA B CA 1
ATOM 11408 C C . ALA B 1 432 ? 20.172 52.969 18.219 1 92.75 432 ALA B C 1
ATOM 11410 O O . ALA B 1 432 ? 20.062 52.219 19.188 1 92.75 432 ALA B O 1
ATOM 11411 N N . VAL B 1 433 ? 20.609 52.562 17.047 1 93.31 433 VAL B N 1
ATOM 11412 C CA . VAL B 1 433 ? 21.016 51.188 16.812 1 93.31 433 VAL B CA 1
ATOM 11413 C C . VAL B 1 433 ? 22.234 50.844 17.656 1 93.31 433 VAL B C 1
ATOM 11415 O O . VAL B 1 433 ? 22.281 49.781 18.297 1 93.31 433 VAL B O 1
ATOM 11418 N N . GLN B 1 434 ? 23.141 51.781 17.703 1 91.88 434 GLN B N 1
ATOM 11419 C CA . GLN B 1 434 ? 24.359 51.594 18.484 1 91.88 434 GLN B CA 1
ATOM 11420 C C . GLN B 1 434 ? 24.062 51.562 19.984 1 91.88 434 GLN B C 1
ATOM 11422 O O . GLN B 1 434 ? 24.688 50.812 20.734 1 91.88 434 GLN B O 1
ATOM 11427 N N . SER B 1 435 ? 23.141 52.344 20.328 1 91.88 435 SER B N 1
ATOM 11428 C CA . SER B 1 435 ? 22.734 52.344 21.719 1 91.88 435 SER B CA 1
ATOM 11429 C C . SER B 1 435 ? 22.125 51 22.125 1 91.88 435 SER B C 1
ATOM 11431 O O . SER B 1 435 ? 22.422 50.469 23.203 1 91.88 435 SER B O 1
ATOM 11433 N N . CYS B 1 436 ? 21.266 50.5 21.328 1 92.44 436 CYS B N 1
ATOM 11434 C CA . CYS B 1 436 ? 20.672 49.188 21.594 1 92.44 436 CYS B CA 1
ATOM 11435 C C . CYS B 1 436 ? 21.734 48.094 21.578 1 92.44 436 CYS B C 1
ATOM 11437 O O . CYS B 1 436 ? 21.719 47.188 22.422 1 92.44 436 CYS B O 1
ATOM 11439 N N . LEU B 1 437 ? 22.656 48.219 20.609 1 93.38 437 LEU B N 1
ATOM 11440 C CA . LEU B 1 437 ? 23.75 47.25 20.516 1 93.38 437 LEU B CA 1
ATOM 11441 C C . LEU B 1 437 ? 24.641 47.281 21.75 1 93.38 437 LEU B C 1
ATOM 11443 O O . LEU B 1 437 ? 25.109 46.25 22.219 1 93.38 437 LEU B O 1
ATOM 11447 N N . ALA B 1 438 ? 24.828 48.438 22.266 1 91.19 438 ALA B N 1
ATOM 11448 C CA . ALA B 1 438 ? 25.656 48.625 23.438 1 91.19 438 ALA B CA 1
ATOM 11449 C C . ALA B 1 438 ? 25.031 47.969 24.672 1 91.19 438 ALA B C 1
ATOM 11451 O O . ALA B 1 438 ? 25.734 47.594 25.609 1 91.19 438 ALA B O 1
ATOM 11452 N N . SER B 1 439 ? 23.75 47.812 24.656 1 91.38 439 SER B N 1
ATOM 11453 C CA . SER B 1 439 ? 23.047 47.188 25.766 1 91.38 439 SER B CA 1
ATOM 11454 C C . SER B 1 439 ? 23.219 45.688 25.766 1 91.38 439 SER B C 1
ATOM 11456 O O . SER B 1 439 ? 22.953 45 26.766 1 91.38 439 SER B O 1
ATOM 11458 N N . LEU B 1 440 ? 23.734 45.094 24.656 1 94 440 LEU B N 1
ATOM 11459 C CA . LEU B 1 440 ? 23.938 43.656 24.562 1 94 440 LEU B CA 1
ATOM 11460 C C . LEU B 1 440 ? 25.328 43.281 25.062 1 94 440 LEU B C 1
ATOM 11462 O O . LEU B 1 440 ? 26.125 42.719 24.312 1 94 440 LEU B O 1
ATOM 11466 N N . HIS B 1 441 ? 25.531 43.594 26.281 1 92.12 441 HIS B N 1
ATOM 11467 C CA . HIS B 1 441 ? 26.812 43.219 26.875 1 92.12 441 HIS B CA 1
ATOM 11468 C C . HIS B 1 441 ? 26.641 42.188 27.984 1 92.12 441 HIS B C 1
ATOM 11470 O O . HIS B 1 441 ? 25.531 41.969 28.453 1 92.12 441 HIS B O 1
ATOM 11476 N N . VAL B 1 442 ? 27.719 41.625 28.422 1 93.25 442 VAL B N 1
ATOM 11477 C CA . VAL B 1 442 ? 27.75 40.438 29.266 1 93.25 442 VAL B CA 1
ATOM 11478 C C . VAL B 1 442 ? 27.141 40.75 30.625 1 93.25 442 VAL B C 1
ATOM 11480 O O . VAL B 1 442 ? 26.453 39.906 31.203 1 93.25 442 VAL B O 1
ATOM 11483 N N . ASP B 1 443 ? 27.234 41.906 31.156 1 90.38 443 ASP B N 1
ATOM 11484 C CA . ASP B 1 443 ? 26.781 42.25 32.5 1 90.38 443 ASP B CA 1
ATOM 11485 C C . ASP B 1 443 ? 25.266 42.5 32.531 1 90.38 443 ASP B C 1
ATOM 11487 O O . ASP B 1 443 ? 24.656 42.562 33.594 1 90.38 443 ASP B O 1
ATOM 11491 N N . ASN B 1 444 ? 24.672 42.562 31.406 1 91.06 444 ASN B N 1
ATOM 11492 C CA . ASN B 1 444 ? 23.25 42.781 31.281 1 91.06 444 ASN B CA 1
ATOM 11493 C C . ASN B 1 444 ? 22.531 41.562 30.703 1 91.06 444 ASN B C 1
ATOM 11495 O O . ASN B 1 444 ? 21.453 41.688 30.109 1 91.06 444 ASN B O 1
ATOM 11499 N N . MET B 1 445 ? 23.062 40.406 30.969 1 93.12 445 MET B N 1
ATOM 11500 C CA . MET B 1 445 ? 22.562 39.25 30.25 1 93.12 445 MET B CA 1
ATOM 11501 C C . MET B 1 445 ? 21.953 38.25 31.203 1 93.12 445 MET B C 1
ATOM 11503 O O . MET B 1 445 ? 22.516 37.969 32.281 1 93.12 445 MET B O 1
ATOM 11507 N N . LEU B 1 446 ? 20.766 37.75 30.875 1 92.19 446 LEU B N 1
ATOM 11508 C CA . LEU B 1 446 ? 20.203 36.531 31.469 1 92.19 446 LEU B CA 1
ATOM 11509 C C . LEU B 1 446 ? 20.375 35.344 30.562 1 92.19 446 LEU B C 1
ATOM 11511 O O . LEU B 1 446 ? 19.969 35.375 29.391 1 92.19 446 LEU B O 1
ATOM 11515 N N . VAL B 1 447 ? 21.078 34.344 31.016 1 95.62 447 VAL B N 1
ATOM 11516 C CA . VAL B 1 447 ? 21.312 33.125 30.266 1 95.62 447 VAL B CA 1
ATOM 11517 C C . VAL B 1 447 ? 20.391 32 30.766 1 95.62 447 VAL B C 1
ATOM 11519 O O . VAL B 1 447 ? 20.547 31.516 31.891 1 95.62 447 VAL B O 1
ATOM 11522 N N . LEU B 1 448 ? 19.406 31.672 30 1 95.62 448 LEU B N 1
ATOM 11523 C CA . LEU B 1 448 ? 18.516 30.578 30.328 1 95.62 448 LEU B CA 1
ATOM 11524 C C . LEU B 1 448 ? 18.859 29.328 29.516 1 95.62 448 LEU B C 1
ATOM 11526 O O . LEU B 1 448 ? 18.812 29.375 28.281 1 95.62 448 LEU B O 1
ATOM 11530 N N . VAL B 1 449 ? 19.219 28.234 30.125 1 96.69 449 VAL B N 1
ATOM 11531 C CA . VAL B 1 449 ? 19.531 26.953 29.469 1 96.69 449 VAL B CA 1
ATOM 11532 C C . VAL B 1 449 ? 18.516 25.891 29.906 1 96.69 449 VAL B C 1
ATOM 11534 O O . VAL B 1 449 ? 18.422 25.562 31.094 1 96.69 449 VAL B O 1
ATOM 11537 N N . ALA B 1 450 ? 17.766 25.406 29.016 1 96.25 450 ALA B N 1
ATOM 11538 C CA . ALA B 1 450 ? 16.766 24.391 29.312 1 96.25 450 ALA B CA 1
ATOM 11539 C C . ALA B 1 450 ? 17.172 23.031 28.75 1 96.25 450 ALA B C 1
ATOM 11541 O O . ALA B 1 450 ? 17.578 22.922 27.594 1 96.25 450 ALA B O 1
ATOM 11542 N N . SER B 1 451 ? 17.203 22.016 29.516 1 94.94 451 SER B N 1
ATOM 11543 C CA . SER B 1 451 ? 17.531 20.656 29.109 1 94.94 451 SER B CA 1
ATOM 11544 C C . SER B 1 451 ? 16.984 19.641 30.109 1 94.94 451 SER B C 1
ATOM 11546 O O . SER B 1 451 ? 16.984 19.891 31.312 1 94.94 451 SER B O 1
ATOM 11548 N N . LYS B 1 452 ? 16.531 18.5 29.641 1 90.75 452 LYS B N 1
ATOM 11549 C CA . LYS B 1 452 ? 16.047 17.438 30.516 1 90.75 452 LYS B CA 1
ATOM 11550 C C . LYS B 1 452 ? 17.188 16.859 31.344 1 90.75 452 LYS B C 1
ATOM 11552 O O . LYS B 1 452 ? 16.938 16.203 32.375 1 90.75 452 LYS B O 1
ATOM 11557 N N . GLU B 1 453 ? 18.391 17.156 30.953 1 91.38 453 GLU B N 1
ATOM 11558 C CA . GLU B 1 453 ? 19.578 16.688 31.672 1 91.38 453 GLU B CA 1
ATOM 11559 C C . GLU B 1 453 ? 19.641 17.297 33.062 1 91.38 453 GLU B C 1
ATOM 11561 O O . GLU B 1 453 ? 20.344 16.781 33.938 1 91.38 453 GLU B O 1
ATOM 11566 N N . TYR B 1 454 ? 18.969 18.344 33.25 1 94.12 454 TYR B N 1
ATOM 11567 C CA . TYR B 1 454 ? 19 19.031 34.531 1 94.12 454 TYR B CA 1
ATOM 11568 C C . TYR B 1 454 ? 17.984 18.438 35.5 1 94.12 454 TYR B C 1
ATOM 11570 O O . TYR B 1 454 ? 17.875 18.891 36.656 1 94.12 454 TYR B O 1
ATOM 11578 N N . THR B 1 455 ? 17.266 17.516 35.031 1 92.44 455 THR B N 1
ATOM 11579 C CA . THR B 1 455 ? 16.266 16.891 35.906 1 92.44 455 THR B CA 1
ATOM 11580 C C . THR B 1 455 ? 16.906 16.359 37.188 1 92.44 455 THR B C 1
ATOM 11582 O O . THR B 1 455 ? 17.938 15.672 37.125 1 92.44 455 THR B O 1
ATOM 11585 N N . GLY B 1 456 ? 16.438 16.641 38.312 1 90.69 456 GLY B N 1
ATOM 11586 C CA . GLY B 1 456 ? 16.953 16.203 39.594 1 90.69 456 GLY B CA 1
ATOM 11587 C C . GLY B 1 456 ? 18.047 17.109 40.125 1 90.69 456 GLY B C 1
ATOM 11588 O O . GLY B 1 456 ? 18.5 16.922 41.281 1 90.69 456 GLY B O 1
ATOM 11589 N N . GLN B 1 457 ? 18.469 18.094 39.375 1 92.12 457 GLN B N 1
ATOM 11590 C CA . GLN B 1 457 ? 19.578 18.953 39.781 1 92.12 457 GLN B CA 1
ATOM 11591 C C . GLN B 1 457 ? 19.109 20.375 40.062 1 92.12 457 GLN B C 1
ATOM 11593 O O . GLN B 1 457 ? 19.922 21.281 40.281 1 92.12 457 GLN B O 1
ATOM 11598 N N . THR B 1 458 ? 17.891 20.594 40.062 1 93.12 458 THR B N 1
ATOM 11599 C CA . THR B 1 458 ? 17.359 21.938 40.25 1 93.12 458 THR B CA 1
ATOM 11600 C C . THR B 1 458 ? 17.141 22.25 41.719 1 93.12 458 THR B C 1
ATOM 11602 O O . THR B 1 458 ? 17.062 21.328 42.562 1 93.12 458 THR B O 1
ATOM 11605 N N . THR B 1 459 ? 17.125 23.516 42.094 1 93.5 459 THR B N 1
ATOM 11606 C CA . THR B 1 459 ? 17.047 23.906 43.5 1 93.5 459 THR B CA 1
ATOM 11607 C C . THR B 1 459 ? 15.766 24.688 43.781 1 93.5 459 THR B C 1
ATOM 11609 O O . THR B 1 459 ? 15.438 24.969 44.938 1 93.5 459 THR B O 1
ATOM 11612 N N . ALA B 1 460 ? 15.102 25.156 42.75 1 93.81 460 ALA B N 1
ATOM 11613 C CA . ALA B 1 460 ? 13.891 25.953 42.938 1 93.81 460 ALA B CA 1
ATOM 11614 C C . ALA B 1 460 ? 12.797 25.5 41.969 1 93.81 460 ALA B C 1
ATOM 11616 O O . ALA B 1 460 ? 13.078 24.812 40.969 1 93.81 460 ALA B O 1
ATOM 11617 N N . THR B 1 461 ? 11.516 25.859 42.281 1 93.88 461 THR B N 1
ATOM 11618 C CA . THR B 1 461 ? 10.352 25.578 41.469 1 93.88 461 THR B CA 1
ATOM 11619 C C . THR B 1 461 ? 9.445 26.797 41.375 1 93.88 461 THR B C 1
ATOM 11621 O O . THR B 1 461 ? 9.117 27.422 42.375 1 93.88 461 THR B O 1
ATOM 11624 N N . ASP B 1 462 ? 9.188 27.172 40.156 1 91.56 462 ASP B N 1
ATOM 11625 C CA . ASP B 1 462 ? 8.227 28.266 39.969 1 91.56 462 ASP B CA 1
ATOM 11626 C C . ASP B 1 462 ? 6.879 27.906 40.594 1 91.56 462 ASP B C 1
ATOM 11628 O O . ASP B 1 462 ? 6.379 26.797 40.438 1 91.56 462 ASP B O 1
ATOM 11632 N N . PRO B 1 463 ? 6.293 28.719 41.281 1 88.06 463 PRO B N 1
ATOM 11633 C CA . PRO B 1 463 ? 5.086 28.391 42.031 1 88.06 463 PRO B CA 1
ATOM 11634 C C . PRO B 1 463 ? 3.85 28.25 41.156 1 88.06 463 PRO B C 1
ATOM 11636 O O . PRO B 1 463 ? 2.875 27.594 41.531 1 88.06 463 PRO B O 1
ATOM 11639 N N . TRP B 1 464 ? 3.838 28.844 40.062 1 90.31 464 TRP B N 1
ATOM 11640 C CA . TRP B 1 464 ? 2.609 28.906 39.25 1 90.31 464 TRP B CA 1
ATOM 11641 C C . TRP B 1 464 ? 2.59 27.797 38.219 1 90.31 464 TRP B C 1
ATOM 11643 O O . TRP B 1 464 ? 1.57 27.125 38.031 1 90.31 464 TRP B O 1
ATOM 11653 N N . TYR B 1 465 ? 3.668 27.656 37.531 1 92.31 465 TYR B N 1
ATOM 11654 C CA . TYR B 1 465 ? 3.691 26.688 36.438 1 92.31 465 TYR B CA 1
ATOM 11655 C C . TYR B 1 465 ? 4.445 25.422 36.844 1 92.31 465 TYR B C 1
ATOM 11657 O O . TYR B 1 465 ? 4.418 24.422 36.125 1 92.31 465 TYR B O 1
ATOM 11665 N N . GLY B 1 466 ? 5.09 25.438 37.969 1 89.88 466 GLY B N 1
ATOM 11666 C CA . GLY B 1 466 ? 5.828 24.281 38.469 1 89.88 466 GLY B CA 1
ATOM 11667 C C . GLY B 1 466 ? 7.152 24.078 37.75 1 89.88 466 GLY B C 1
ATOM 11668 O O . GLY B 1 466 ? 7.719 22.984 37.781 1 89.88 466 GLY B O 1
ATOM 11669 N N . THR B 1 467 ? 7.715 25.078 37.125 1 94.12 467 THR B N 1
ATOM 11670 C CA . THR B 1 467 ? 8.977 24.984 36.406 1 94.12 467 THR B CA 1
ATOM 11671 C C . THR B 1 467 ? 10.141 24.766 37.344 1 94.12 467 THR B C 1
ATOM 11673 O O . THR B 1 467 ? 10.383 25.594 38.25 1 94.12 467 THR B O 1
ATOM 11676 N N . GLN B 1 468 ? 10.773 23.656 37.156 1 95.5 468 GLN B N 1
ATOM 11677 C CA . GLN B 1 468 ? 11.961 23.375 37.969 1 95.5 468 GLN B CA 1
ATOM 11678 C C . GLN B 1 468 ? 13.188 24.078 37.375 1 95.5 468 GLN B C 1
ATOM 11680 O O . GLN B 1 468 ? 13.461 24 36.188 1 95.5 468 GLN B O 1
ATOM 11685 N N . TYR B 1 469 ? 13.867 24.906 38.25 1 96.25 469 TYR B N 1
ATOM 11686 C CA . TYR B 1 469 ? 15.031 25.641 37.75 1 96.25 469 TYR B CA 1
ATOM 11687 C C . TYR B 1 469 ? 16.062 25.828 38.844 1 96.25 469 TYR B C 1
ATOM 11689 O O . TYR B 1 469 ? 15.789 25.547 40.031 1 96.25 469 TYR B O 1
ATOM 11697 N N . ALA B 1 470 ? 17.312 26.125 38.469 1 95.81 470 ALA B N 1
ATOM 11698 C CA . ALA B 1 470 ? 18.406 26.469 39.375 1 95.81 470 ALA B CA 1
ATOM 11699 C C . ALA B 1 470 ? 19.188 27.656 38.844 1 95.81 470 ALA B C 1
ATOM 11701 O O . ALA B 1 470 ? 19.484 27.75 37.656 1 95.81 470 ALA B O 1
ATOM 11702 N N . THR B 1 471 ? 19.359 28.656 39.719 1 91.19 471 THR B N 1
ATOM 11703 C CA . THR B 1 471 ? 20.266 29.75 39.375 1 91.19 471 THR B CA 1
ATOM 11704 C C . THR B 1 471 ? 21.719 29.344 39.625 1 91.19 471 THR B C 1
ATOM 11706 O O . THR B 1 471 ? 22.078 28.891 40.719 1 91.19 471 THR B O 1
ATOM 11709 N N . VAL B 1 472 ? 22.469 29.469 38.594 1 90.25 472 VAL B N 1
ATOM 11710 C CA . VAL B 1 472 ? 23.844 29.016 38.688 1 90.25 472 VAL B CA 1
ATOM 11711 C C . VAL B 1 472 ? 24.781 30.219 38.531 1 90.25 472 VAL B C 1
ATOM 11713 O O . VAL B 1 472 ? 24.516 31.125 37.719 1 90.25 472 VAL B O 1
ATOM 11716 N N . ALA B 1 473 ? 25.812 30.172 39.375 1 83.38 473 ALA B N 1
ATOM 11717 C CA . ALA B 1 473 ? 26.828 31.219 39.281 1 83.38 473 ALA B CA 1
ATOM 11718 C C . ALA B 1 473 ? 27.578 31.156 37.969 1 83.38 473 ALA B C 1
ATOM 11720 O O . ALA B 1 473 ? 27.906 30.078 37.469 1 83.38 473 ALA B O 1
ATOM 11721 N N . LEU B 1 474 ? 27.719 32.344 37.312 1 89.19 474 LEU B N 1
ATOM 11722 C CA . LEU B 1 474 ? 28.5 32.406 36.094 1 89.19 474 LEU B CA 1
ATOM 11723 C C . LEU B 1 474 ? 30 32.344 36.375 1 89.19 474 LEU B C 1
ATOM 11725 O O . LEU B 1 474 ? 30.5 33.062 37.25 1 89.19 474 LEU B O 1
ATOM 11729 N N . GLU B 1 475 ? 30.672 31.469 35.75 1 89.56 475 GLU B N 1
ATOM 11730 C CA . GLU B 1 475 ? 32.125 31.344 35.906 1 89.56 475 GLU B CA 1
ATOM 11731 C C . GLU B 1 475 ? 32.844 32.594 35.438 1 89.56 475 GLU B C 1
ATOM 11733 O O . GLU B 1 475 ? 32.625 33.031 34.312 1 89.56 475 GLU B O 1
ATOM 11738 N N . PRO B 1 476 ? 33.719 33 36.281 1 90.81 476 PRO B N 1
ATOM 11739 C CA . PRO B 1 476 ? 34.469 34.219 35.844 1 90.81 476 PRO B CA 1
ATOM 11740 C C . PRO B 1 476 ? 35.219 34 34.531 1 90.81 476 PRO B C 1
ATOM 11742 O O . PRO B 1 476 ? 35.281 34.938 33.719 1 90.81 476 PRO B O 1
ATOM 11745 N N . ASP B 1 477 ? 35.688 32.844 34.375 1 91.62 477 ASP B N 1
ATOM 11746 C CA . ASP B 1 477 ? 36.406 32.562 33.125 1 91.62 477 ASP B CA 1
ATOM 11747 C C . ASP B 1 477 ? 35.469 32.656 31.922 1 91.62 477 ASP B C 1
ATOM 11749 O O . ASP B 1 477 ? 35.875 33.125 30.859 1 91.62 477 ASP B O 1
ATOM 11753 N N . ALA B 1 478 ? 34.344 32.156 32.094 1 92.19 478 ALA B N 1
ATOM 11754 C CA . ALA B 1 478 ? 33.375 32.219 31.016 1 92.19 478 ALA B CA 1
ATOM 11755 C C . ALA B 1 478 ? 33 33.688 30.719 1 92.19 478 ALA B C 1
ATOM 11757 O O . ALA B 1 478 ? 32.906 34.062 29.547 1 92.19 478 ALA B O 1
ATOM 11758 N N . LEU B 1 479 ? 32.812 34.438 31.719 1 93.44 479 LEU B N 1
ATOM 11759 C CA . LEU B 1 479 ? 32.469 35.875 31.562 1 93.44 479 LEU B CA 1
ATOM 11760 C C . LEU B 1 479 ? 33.562 36.625 30.828 1 93.44 479 LEU B C 1
ATOM 11762 O O . LEU B 1 479 ? 33.281 37.406 29.938 1 93.44 479 LEU B O 1
ATOM 11766 N N . GLU B 1 480 ? 34.75 36.281 31.25 1 92.62 480 GLU B N 1
ATOM 11767 C CA . GLU B 1 480 ? 35.906 36.938 30.609 1 92.62 480 GLU B CA 1
ATOM 11768 C C . GLU B 1 480 ? 36.031 36.5 29.156 1 92.62 480 GLU B C 1
ATOM 11770 O O . GLU B 1 480 ? 36.312 37.312 28.281 1 92.62 480 GLU B O 1
ATOM 11775 N N . ALA B 1 481 ? 35.812 35.344 28.938 1 92.56 481 ALA B N 1
ATOM 11776 C CA . ALA B 1 481 ? 35.875 34.812 27.578 1 92.56 481 ALA B CA 1
ATOM 11777 C C . ALA B 1 481 ? 34.812 35.469 26.688 1 92.56 481 ALA B C 1
ATOM 11779 O O . ALA B 1 481 ? 35.062 35.75 25.516 1 92.56 481 ALA B O 1
ATOM 11780 N N . TRP B 1 482 ? 33.625 35.688 27.219 1 94.56 482 TRP B N 1
ATOM 11781 C CA . TRP B 1 482 ? 32.562 36.312 26.469 1 94.56 482 TRP B CA 1
ATOM 11782 C C . TRP B 1 482 ? 32.875 37.781 26.188 1 94.56 482 TRP B C 1
ATOM 11784 O O . TRP B 1 482 ? 32.594 38.281 25.094 1 94.56 482 TRP B O 1
ATOM 11794 N N . ARG B 1 483 ? 33.5 38.438 27.156 1 92.81 483 ARG B N 1
ATOM 11795 C CA . ARG B 1 483 ? 33.906 39.844 26.969 1 92.81 483 ARG B CA 1
ATOM 11796 C C . ARG B 1 483 ? 34.969 39.938 25.906 1 92.81 483 ARG B C 1
ATOM 11798 O O . ARG B 1 483 ? 34.938 40.844 25.062 1 92.81 483 ARG B O 1
ATOM 11805 N N . GLN B 1 484 ? 35.844 39 25.922 1 89.56 484 GLN B N 1
ATOM 11806 C CA . GLN B 1 484 ? 36.938 39 24.938 1 89.56 484 GLN B CA 1
ATOM 11807 C C . GLN B 1 484 ? 36.406 38.688 23.547 1 89.56 484 GLN B C 1
ATOM 11809 O O . GLN B 1 484 ? 36.875 39.219 22.547 1 89.56 484 GLN B O 1
ATOM 11814 N N . ALA B 1 485 ? 35.5 37.781 23.516 1 90 485 ALA B N 1
ATOM 11815 C CA . ALA B 1 485 ? 34.906 37.438 22.234 1 90 485 ALA B CA 1
ATOM 11816 C C . ALA B 1 485 ? 34.281 38.656 21.578 1 90 485 ALA B C 1
ATOM 11818 O O . ALA B 1 485 ? 34.375 38.812 20.359 1 90 485 ALA B O 1
ATOM 11819 N N . ARG B 1 486 ? 33.594 39.438 22.344 1 88.94 486 ARG B N 1
ATOM 11820 C CA . ARG B 1 486 ? 32.969 40.656 21.812 1 88.94 486 ARG B CA 1
ATOM 11821 C C . ARG B 1 486 ? 34 41.656 21.359 1 88.94 486 ARG B C 1
ATOM 11823 O O . ARG B 1 486 ? 33.844 42.281 20.312 1 88.94 486 ARG B O 1
ATOM 11830 N N . SER B 1 487 ? 35.188 41.844 22.094 1 81.69 487 SER B N 1
ATOM 11831 C CA . SER B 1 487 ? 36.219 42.875 21.844 1 81.69 487 SER B CA 1
ATOM 11832 C C . SER B 1 487 ? 37.125 42.469 20.688 1 81.69 487 SER B C 1
ATOM 11834 O O . SER B 1 487 ? 37.625 43.312 19.938 1 81.69 487 SER B O 1
ATOM 11836 N N . ALA B 1 488 ? 37.5 41.25 20.609 1 66.19 488 ALA B N 1
ATOM 11837 C CA . ALA B 1 488 ? 38.406 40.781 19.578 1 66.19 488 ALA B CA 1
ATOM 11838 C C . ALA B 1 488 ? 37.844 41.062 18.188 1 66.19 488 ALA B C 1
ATOM 11840 O O . ALA B 1 488 ? 38.625 41.344 17.25 1 66.19 488 ALA B O 1
ATOM 11841 N N . ALA B 1 489 ? 36.656 41 17.984 1 57.75 489 ALA B N 1
ATOM 11842 C CA . ALA B 1 489 ? 36.031 41.25 16.688 1 57.75 489 ALA B CA 1
ATOM 11843 C C . ALA B 1 489 ? 36.125 42.719 16.281 1 57.75 489 ALA B C 1
ATOM 11845 O O . ALA B 1 489 ? 36.156 43.031 15.094 1 57.75 489 ALA B O 1
ATOM 11846 N N . THR B 1 490 ? 36.375 43.781 17.234 1 53.94 490 THR B N 1
ATOM 11847 C CA . THR B 1 490 ? 36.406 45.219 17 1 53.94 490 THR B CA 1
ATOM 11848 C C . THR B 1 490 ? 37.812 45.656 16.594 1 53.94 490 THR B C 1
ATOM 11850 O O . THR B 1 490 ? 37.969 46.625 15.828 1 53.94 490 THR B O 1
ATOM 11853 N N . ASP B 1 491 ? 38.875 45.219 17.203 1 49.22 491 ASP B N 1
ATOM 11854 C CA . ASP B 1 491 ? 40.219 45.781 17 1 49.22 491 ASP B CA 1
ATOM 11855 C C . ASP B 1 491 ? 40.844 45.281 15.703 1 49.22 491 ASP B C 1
ATOM 11857 O O . ASP B 1 491 ? 41.969 45.656 15.352 1 49.22 491 ASP B O 1
ATOM 11861 N N . GLY B 1 492 ? 40.188 44.719 14.734 1 45 492 GLY B N 1
ATOM 11862 C CA . GLY B 1 492 ? 40.75 44.281 13.469 1 45 492 GLY B CA 1
ATOM 11863 C C . GLY B 1 492 ? 41.812 43.219 13.633 1 45 492 GLY B C 1
ATOM 11864 O O . GLY B 1 492 ? 42.469 42.812 12.656 1 45 492 GLY B O 1
ATOM 11865 N N . SER B 1 493 ? 42.281 43.094 14.703 1 38.62 493 SER B N 1
ATOM 11866 C CA . SER B 1 493 ? 43.469 42.281 14.922 1 38.62 493 SER B CA 1
ATOM 11867 C C . SER B 1 493 ? 43.156 40.812 14.734 1 38.62 493 SER B C 1
ATOM 11869 O O . SER B 1 493 ? 42.438 40.188 15.547 1 38.62 493 SER B O 1
ATOM 11871 N N . GLY B 1 494 ? 43.438 40.156 13.609 1 43.47 494 GLY B N 1
ATOM 11872 C CA . GLY B 1 494 ? 43.594 38.812 13.109 1 43.47 494 GLY B CA 1
ATOM 11873 C C . GLY B 1 494 ? 42.531 37.875 13.633 1 43.47 494 GLY B C 1
ATOM 11874 O O . GLY B 1 494 ? 42.75 36.656 13.75 1 43.47 494 GLY B O 1
ATOM 11875 N N . VAL B 1 495 ? 41.562 38.25 14.359 1 45.62 495 VAL B N 1
ATOM 11876 C CA . VAL B 1 495 ? 40.625 37.281 14.953 1 45.62 495 VAL B CA 1
ATOM 11877 C C . VAL B 1 495 ? 39.906 36.531 13.852 1 45.62 495 VAL B C 1
ATOM 11879 O O . VAL B 1 495 ? 39.375 37.125 12.914 1 45.62 495 VAL B O 1
ATOM 11882 N N . ASP B 1 496 ? 40.156 35.375 13.75 1 53.94 496 ASP B N 1
ATOM 11883 C CA . ASP B 1 496 ? 39.5 34.312 12.969 1 53.94 496 ASP B CA 1
ATOM 11884 C C . ASP B 1 496 ? 38 34.25 13.281 1 53.94 496 ASP B C 1
ATOM 11886 O O . ASP B 1 496 ? 37.625 33.875 14.383 1 53.94 496 ASP B O 1
ATOM 11890 N N . PHE B 1 497 ? 37.156 35.031 12.633 1 62.53 497 PHE B N 1
ATOM 11891 C CA . PHE B 1 497 ? 35.719 35.031 12.805 1 62.53 497 PHE B CA 1
ATOM 11892 C C . PHE B 1 497 ? 35.156 33.625 12.523 1 62.53 497 PHE B C 1
ATOM 11894 O O . PHE B 1 497 ? 33.938 33.469 12.352 1 62.53 497 PHE B O 1
ATOM 11901 N N . ILE B 1 498 ? 36 32.844 12.641 1 69.31 498 ILE B N 1
ATOM 11902 C CA . ILE B 1 498 ? 35.656 31.422 12.531 1 69.31 498 ILE B CA 1
ATOM 11903 C C . ILE B 1 498 ? 34.594 31.234 11.461 1 69.31 498 ILE B C 1
ATOM 11905 O O . ILE B 1 498 ? 33.594 30.5 11.68 1 69.31 498 ILE B O 1
ATOM 11909 N N . GLY B 1 499 ? 34.562 32.188 10.438 1 81.88 499 GLY B N 1
ATOM 11910 C CA . GLY B 1 499 ? 33.625 32.031 9.328 1 81.88 499 GLY B CA 1
ATOM 11911 C C . GLY B 1 499 ? 32.438 32.969 9.391 1 81.88 499 GLY B C 1
ATOM 11912 O O . GLY B 1 499 ? 31.656 33.062 8.445 1 81.88 499 GLY B O 1
ATOM 11913 N N . LEU B 1 500 ? 32.312 33.844 10.531 1 90.44 500 LEU B N 1
ATOM 11914 C CA . LEU B 1 500 ? 31.219 34.812 10.672 1 90.44 500 LEU B CA 1
ATOM 11915 C C . LEU B 1 500 ? 31.438 36.031 9.789 1 90.44 500 LEU B C 1
ATOM 11917 O O . LEU B 1 500 ? 32.562 36.562 9.742 1 90.44 500 LEU B O 1
ATOM 11921 N N . HIS B 1 501 ? 30.531 36.406 8.984 1 88.94 501 HIS B N 1
ATOM 11922 C CA . HIS B 1 501 ? 30.547 37.656 8.227 1 88.94 501 HIS B CA 1
ATOM 11923 C C . HIS B 1 501 ? 29.141 38.156 7.965 1 88.94 501 HIS B C 1
ATOM 11925 O O . HIS B 1 501 ? 28.156 37.438 8.164 1 88.94 501 HIS B O 1
ATOM 11931 N N . LEU B 1 502 ? 28.984 39.438 7.613 1 89.5 502 LEU B N 1
ATOM 11932 C CA . LEU B 1 502 ? 27.703 40.031 7.305 1 89.5 502 LEU B CA 1
ATOM 11933 C C . LEU B 1 502 ? 27.125 39.469 6.012 1 89.5 502 LEU B C 1
ATOM 11935 O O . LEU B 1 502 ? 27.875 39 5.148 1 89.5 502 LEU B O 1
ATOM 11939 N N . PRO B 1 503 ? 25.875 39.406 5.918 1 88 503 PRO B N 1
ATOM 11940 C CA . PRO B 1 503 ? 25.25 38.844 4.707 1 88 503 PRO B CA 1
ATOM 11941 C C . PRO B 1 503 ? 25.531 39.688 3.467 1 88 503 PRO B C 1
ATOM 11943 O O . PRO B 1 503 ? 25.828 40.875 3.582 1 88 503 PRO B O 1
ATOM 11946 N N . ASP B 1 504 ? 25.375 39 2.297 1 85.88 504 ASP B N 1
ATOM 11947 C CA . ASP B 1 504 ? 25.5 39.688 1.022 1 85.88 504 ASP B CA 1
ATOM 11948 C C . ASP B 1 504 ? 24.203 40.438 0.684 1 85.88 504 ASP B C 1
ATOM 11950 O O . ASP B 1 504 ? 23.172 40.219 1.298 1 85.88 504 ASP B O 1
ATOM 11954 N N . ARG B 1 505 ? 24.359 41.312 -0.304 1 88.06 505 ARG B N 1
ATOM 11955 C CA . ARG B 1 505 ? 23.156 42 -0.791 1 88.06 505 ARG B CA 1
ATOM 11956 C C . ARG B 1 505 ? 22.172 41 -1.396 1 88.06 505 ARG B C 1
ATOM 11958 O O . ARG B 1 505 ? 22.578 40.062 -2.055 1 88.06 505 ARG B O 1
ATOM 11965 N N . ASN B 1 506 ? 20.906 41.25 -1.194 1 88.62 506 ASN B N 1
ATOM 11966 C CA . ASN B 1 506 ? 19.844 40.375 -1.653 1 88.62 506 ASN B CA 1
ATOM 11967 C C . ASN B 1 506 ? 19.531 40.594 -3.129 1 88.62 506 ASN B C 1
ATOM 11969 O O . ASN B 1 506 ? 19.016 41.656 -3.504 1 88.62 506 ASN B O 1
ATOM 11973 N N . ASP B 1 507 ? 19.828 39.625 -3.973 1 86.88 507 ASP B N 1
ATOM 11974 C CA . ASP B 1 507 ? 19.625 39.781 -5.414 1 86.88 507 ASP B CA 1
ATOM 11975 C C . ASP B 1 507 ? 18.203 39.375 -5.809 1 86.88 507 ASP B C 1
ATOM 11977 O O . ASP B 1 507 ? 17.875 39.344 -6.996 1 86.88 507 ASP B O 1
ATOM 11981 N N . MET B 1 508 ? 17.344 39.125 -4.875 1 90.56 508 MET B N 1
ATOM 11982 C CA . MET B 1 508 ? 16 38.688 -5.203 1 90.56 508 MET B CA 1
ATOM 11983 C C . MET B 1 508 ? 14.969 39.75 -4.891 1 90.56 508 MET B C 1
ATOM 11985 O O . MET B 1 508 ? 13.766 39.5 -4.883 1 90.56 508 MET B O 1
ATOM 11989 N N . LEU B 1 509 ? 15.383 40.906 -4.594 1 91.25 509 LEU B N 1
ATOM 11990 C CA . LEU B 1 509 ? 14.469 42.031 -4.398 1 91.25 509 LEU B CA 1
ATOM 11991 C C . LEU B 1 509 ? 13.75 42.375 -5.699 1 91.25 509 LEU B C 1
ATOM 11993 O O . LEU B 1 509 ? 14.391 42.531 -6.742 1 91.25 509 LEU B O 1
ATOM 11997 N N . ALA B 1 510 ? 12.461 42.531 -5.672 1 92.12 510 ALA B N 1
ATOM 11998 C CA . ALA B 1 510 ? 11.656 42.812 -6.852 1 92.12 510 ALA B CA 1
ATOM 11999 C C . ALA B 1 510 ? 11.898 44.25 -7.34 1 92.12 510 ALA B C 1
ATOM 12001 O O . ALA B 1 510 ? 12.062 45.156 -6.535 1 92.12 510 ALA B O 1
ATOM 12002 N N . THR B 1 511 ? 11.922 44.406 -8.609 1 89 511 THR B N 1
ATOM 12003 C CA . THR B 1 511 ? 12.094 45.719 -9.227 1 89 511 THR B CA 1
ATOM 12004 C C . THR B 1 511 ? 10.938 46.031 -10.164 1 89 511 THR B C 1
ATOM 12006 O O . THR B 1 511 ? 10.734 47.188 -10.539 1 89 511 THR B O 1
ATOM 12009 N N . ASP B 1 512 ? 10.219 45.094 -10.5 1 91.19 512 ASP B N 1
ATOM 12010 C CA . ASP B 1 512 ? 9.055 45.219 -11.375 1 91.19 512 ASP B CA 1
ATOM 12011 C C . ASP B 1 512 ? 7.766 44.906 -10.625 1 91.19 512 ASP B C 1
ATOM 12013 O O . ASP B 1 512 ? 7.594 43.781 -10.141 1 91.19 512 ASP B O 1
ATOM 12017 N N . PHE B 1 513 ? 6.859 45.938 -10.57 1 92.06 513 PHE B N 1
ATOM 12018 C CA . PHE B 1 513 ? 5.59 45.75 -9.875 1 92.06 513 PHE B CA 1
ATOM 12019 C C . PHE B 1 513 ? 4.418 46.031 -10.812 1 92.06 513 PHE B C 1
ATOM 12021 O O . PHE B 1 513 ? 3.297 46.25 -10.359 1 92.06 513 PHE B O 1
ATOM 12028 N N . GLU B 1 514 ? 4.66 45.906 -12.094 1 91.25 514 GLU B N 1
ATOM 12029 C CA . GLU B 1 514 ? 3.621 46.188 -13.078 1 91.25 514 GLU B CA 1
ATOM 12030 C C . GLU B 1 514 ? 2.582 45.062 -13.109 1 91.25 514 GLU B C 1
ATOM 12032 O O . GLU B 1 514 ? 2.93 43.875 -13.031 1 91.25 514 GLU B O 1
ATOM 12037 N N . LEU B 1 515 ? 1.316 45.5 -13.195 1 92.06 515 LEU B N 1
ATOM 12038 C CA . LEU B 1 515 ? 0.231 44.5 -13.266 1 92.06 515 LEU B CA 1
ATOM 12039 C C . LEU B 1 515 ? -0.004 44.062 -14.703 1 92.06 515 LEU B C 1
ATOM 12041 O O . LEU B 1 515 ? -0.035 44.875 -15.625 1 92.06 515 LEU B O 1
ATOM 12045 N N . LYS B 1 516 ? -0.091 42.875 -14.844 1 88.75 516 LYS B N 1
ATOM 12046 C CA . LYS B 1 516 ? -0.259 42.281 -16.172 1 88.75 516 LYS B CA 1
ATOM 12047 C C . LYS B 1 516 ? -1.736 42.156 -16.531 1 88.75 516 LYS B C 1
ATOM 12049 O O . LYS B 1 516 ? -2.586 42 -15.648 1 88.75 516 LYS B O 1
ATOM 12054 N N . THR B 1 517 ? -2.02 42.406 -17.828 1 77.31 517 THR B N 1
ATOM 12055 C CA . THR B 1 517 ? -3.389 42.312 -18.312 1 77.31 517 THR B CA 1
ATOM 12056 C C . THR B 1 517 ? -3.604 40.969 -19 1 77.31 517 THR B C 1
ATOM 12058 O O . THR B 1 517 ? -2.777 40.531 -19.812 1 77.31 517 THR B O 1
ATOM 12061 N N . SER B 1 518 ? -4.184 40 -18.422 1 66.06 518 SER B N 1
ATOM 12062 C CA . SER B 1 518 ? -4.43 38.75 -19.078 1 66.06 518 SER B CA 1
ATOM 12063 C C . SER B 1 518 ? -5.809 38.688 -19.719 1 66.06 518 SER B C 1
ATOM 12065 O O . SER B 1 518 ? -6.781 39.188 -19.141 1 66.06 518 SER B O 1
ATOM 12067 N N . PRO B 1 519 ? -5.848 38.312 -21.094 1 54.47 519 PRO B N 1
ATOM 12068 C CA . PRO B 1 519 ? -7.129 38.219 -21.797 1 54.47 519 PRO B CA 1
ATOM 12069 C C . PRO B 1 519 ? -8.109 37.281 -21.109 1 54.47 519 PRO B C 1
ATOM 12071 O O . PRO B 1 519 ? -9.266 37.188 -21.531 1 54.47 519 PRO B O 1
ATOM 12074 N N . TYR B 1 520 ? -7.82 36.5 -20.297 1 54.78 520 TYR B N 1
ATOM 12075 C CA . TYR B 1 520 ? -8.602 35.438 -19.656 1 54.78 520 TYR B CA 1
ATOM 12076 C C . TYR B 1 520 ? -9.891 36 -19.078 1 54.78 520 TYR B C 1
ATOM 12078 O O . TYR B 1 520 ? -10.781 35.25 -18.688 1 54.78 520 TYR B O 1
ATOM 12086 N N . ALA B 1 521 ? -9.992 37.219 -18.844 1 46.91 521 ALA B N 1
ATOM 12087 C CA . ALA B 1 521 ? -11.18 37.844 -18.266 1 46.91 521 ALA B CA 1
ATOM 12088 C C . ALA B 1 521 ? -12.438 37.438 -19.031 1 46.91 521 ALA B C 1
ATOM 12090 O O . ALA B 1 521 ? -13.547 37.5 -18.5 1 46.91 521 ALA B O 1
ATOM 12091 N N . VAL B 1 522 ? -12.273 37 -20.281 1 41.69 522 VAL B N 1
ATOM 12092 C CA . VAL B 1 522 ? -13.375 36.781 -21.203 1 41.69 522 VAL B CA 1
ATOM 12093 C C . VAL B 1 522 ? -14 35.406 -20.969 1 41.69 522 VAL B C 1
ATOM 12095 O O . VAL B 1 522 ? -15.078 35.125 -21.5 1 41.69 522 VAL B O 1
ATOM 12098 N N . PHE B 1 523 ? -13.398 34.438 -20.359 1 43.91 523 PHE B N 1
ATOM 12099 C CA . PHE B 1 523 ? -14.008 33.125 -20.391 1 43.91 523 PHE B CA 1
ATOM 12100 C C . PHE B 1 523 ? -15.18 33.031 -19.422 1 43.91 523 PHE B C 1
ATOM 12102 O O . PHE B 1 523 ? -15.797 31.984 -19.266 1 43.91 523 PHE B O 1
ATOM 12109 N N . ALA B 1 524 ? -15.492 33.938 -18.656 1 38.47 524 ALA B N 1
ATOM 12110 C CA . ALA B 1 524 ? -16.688 33.812 -17.828 1 38.47 524 ALA B CA 1
ATOM 12111 C C . ALA B 1 524 ? -17.922 33.5 -18.672 1 38.47 524 ALA B C 1
ATOM 12113 O O . ALA B 1 524 ? -18.891 32.938 -18.156 1 38.47 524 ALA B O 1
ATOM 12114 N N . LYS B 1 525 ? -18.047 34.125 -19.828 1 37.38 525 LYS B N 1
ATOM 12115 C CA . LYS B 1 525 ? -19.406 34.219 -20.328 1 37.38 525 LYS B CA 1
ATOM 12116 C C . LYS B 1 525 ? -19.859 32.875 -20.938 1 37.38 525 LYS B C 1
ATOM 12118 O O . LYS B 1 525 ? -21.031 32.719 -21.266 1 37.38 525 LYS B O 1
ATOM 12123 N N . THR B 1 526 ? -18.984 32.062 -21.672 1 34.78 526 THR B N 1
ATOM 12124 C CA . THR B 1 526 ? -19.703 31.219 -22.625 1 34.78 526 THR B CA 1
ATOM 12125 C C . THR B 1 526 ? -20.484 30.125 -21.922 1 34.78 526 THR B C 1
ATOM 12127 O O . THR B 1 526 ? -21.594 29.781 -22.328 1 34.78 526 THR B O 1
ATOM 12130 N N . ASN B 1 527 ? -19.781 29.016 -21.328 1 33.72 527 ASN B N 1
ATOM 12131 C CA . ASN B 1 527 ? -20.625 27.828 -21.281 1 33.72 527 ASN B CA 1
ATOM 12132 C C . ASN B 1 527 ? -21.766 27.984 -20.281 1 33.72 527 ASN B C 1
ATOM 12134 O O . ASN B 1 527 ? -22.312 27 -19.797 1 33.72 527 ASN B O 1
ATOM 12138 N N . THR B 1 528 ? -21.859 29 -19.578 1 32.66 528 THR B N 1
ATOM 12139 C CA . THR B 1 528 ? -23.047 28.781 -18.75 1 32.66 528 THR B CA 1
ATOM 12140 C C . THR B 1 528 ? -24.312 28.797 -19.609 1 32.66 528 THR B C 1
ATOM 12142 O O . THR B 1 528 ? -24.766 29.844 -20.047 1 32.66 528 THR B O 1
ATOM 12145 N N . ASN B 1 529 ? -24.453 28.125 -20.719 1 31.67 529 ASN B N 1
ATOM 12146 C CA . ASN B 1 529 ? -25.859 28 -21.031 1 31.67 529 ASN B CA 1
ATOM 12147 C C . ASN B 1 529 ? -26.703 27.844 -19.781 1 31.67 529 ASN B C 1
ATOM 12149 O O . ASN B 1 529 ? -27.859 27.422 -19.844 1 31.67 529 ASN B O 1
ATOM 12153 N N . ASP B 1 530 ? -26.156 27.234 -18.703 1 31.09 530 ASP B N 1
ATOM 12154 C CA . ASP B 1 530 ? -27.25 27.328 -17.734 1 31.09 530 ASP B CA 1
ATOM 12155 C C . ASP B 1 530 ? -27.781 28.766 -17.656 1 31.09 530 ASP B C 1
ATOM 12157 O O . ASP B 1 530 ? -27 29.703 -17.469 1 31.09 530 ASP B O 1
ATOM 12161 N N . SER B 1 531 ? -28.797 29.203 -18.453 1 30.42 531 SER B N 1
ATOM 12162 C CA . SER B 1 531 ? -29.75 30.312 -18.359 1 30.42 531 SER B CA 1
ATOM 12163 C C . SER B 1 531 ? -29.75 30.922 -16.953 1 30.42 531 SER B C 1
ATOM 12165 O O . SER B 1 531 ? -30.344 31.969 -16.734 1 30.42 531 SER B O 1
ATOM 12167 N N . ASN B 1 532 ? -29.922 30 -15.945 1 30.08 532 ASN B N 1
ATOM 12168 C CA . ASN B 1 532 ? -30.078 30.797 -14.734 1 30.08 532 ASN B CA 1
ATOM 12169 C C . ASN B 1 532 ? -28.844 31.672 -14.484 1 30.08 532 ASN B C 1
ATOM 12171 O O . ASN B 1 532 ? -27.75 31.156 -14.25 1 30.08 532 ASN B O 1
ATOM 12175 N N . GLY B 1 533 ? -28.453 32.719 -15.289 1 32.19 533 GLY B N 1
ATOM 12176 C CA . GLY B 1 533 ? -27.672 33.938 -15.312 1 32.19 533 GLY B CA 1
ATOM 12177 C C . GLY B 1 533 ? -27.047 34.281 -13.969 1 32.19 533 GLY B C 1
ATOM 12178 O O . GLY B 1 533 ? -26.203 35.156 -13.875 1 32.19 533 GLY B O 1
ATOM 12179 N N . ASP B 1 534 ? -27.828 34.281 -13.008 1 33.16 534 ASP B N 1
ATOM 12180 C CA . ASP B 1 534 ? -27.484 34.906 -11.734 1 33.16 534 ASP B CA 1
ATOM 12181 C C . ASP B 1 534 ? -26.391 34.125 -11.008 1 33.16 534 ASP B C 1
ATOM 12183 O O . ASP B 1 534 ? -26.547 33.781 -9.844 1 33.16 534 ASP B O 1
ATOM 12187 N N . ASN B 1 535 ? -25.844 33.219 -11.672 1 40 535 ASN B N 1
ATOM 12188 C CA . ASN B 1 535 ? -24.906 32.656 -10.719 1 40 535 ASN B CA 1
ATOM 12189 C C . ASN B 1 535 ? -23.969 33.719 -10.133 1 40 535 ASN B C 1
ATOM 12191 O O . ASN B 1 535 ? -23.062 34.188 -10.82 1 40 535 ASN B O 1
ATOM 12195 N N . GLY B 1 536 ? -24.359 34.594 -9.375 1 43.69 536 GLY B N 1
ATOM 12196 C CA . GLY B 1 536 ? -23.766 35.656 -8.594 1 43.69 536 GLY B CA 1
ATOM 12197 C C . GLY B 1 536 ? -22.328 35.969 -8.992 1 43.69 536 GLY B C 1
ATOM 12198 O O . GLY B 1 536 ? -21.859 35.531 -10.031 1 43.69 536 GLY B O 1
ATOM 12199 N N . ASN B 1 537 ? -21.469 36.969 -8.211 1 55.25 537 ASN B N 1
ATOM 12200 C CA . ASN B 1 537 ? -20.188 37.625 -8.039 1 55.25 537 ASN B CA 1
ATOM 12201 C C . ASN B 1 537 ? -19.062 36.625 -7.781 1 55.25 537 ASN B C 1
ATOM 12203 O O . ASN B 1 537 ? -18.094 36.938 -7.082 1 55.25 537 ASN B O 1
ATOM 12207 N N . VAL B 1 538 ? -19.156 35.281 -8.312 1 65.44 538 VAL B N 1
ATOM 12208 C CA . VAL B 1 538 ? -18.016 34.438 -8.031 1 65.44 538 VAL B CA 1
ATOM 12209 C C . VAL B 1 538 ? -17 34.562 -9.156 1 65.44 538 VAL B C 1
ATOM 12211 O O . VAL B 1 538 ? -17.344 34.438 -10.336 1 65.44 538 VAL B O 1
ATOM 12214 N N . PRO B 1 539 ? -15.773 34.781 -8.781 1 76.12 539 PRO B N 1
ATOM 12215 C CA . PRO B 1 539 ? -14.711 34.875 -9.789 1 76.12 539 PRO B CA 1
ATOM 12216 C C . PRO B 1 539 ? -14.516 33.562 -10.555 1 76.12 539 PRO B C 1
ATOM 12218 O O . PRO B 1 539 ? -14.75 32.5 -10.008 1 76.12 539 PRO B O 1
ATOM 12221 N N . PRO B 1 540 ? -14.18 33.656 -11.805 1 83.69 540 PRO B N 1
ATOM 12222 C CA . PRO B 1 540 ? -13.945 32.438 -12.602 1 83.69 540 PRO B CA 1
ATOM 12223 C C . PRO B 1 540 ? -12.836 31.562 -12.016 1 83.69 540 PRO B C 1
ATOM 12225 O O . PRO B 1 540 ? -11.828 32.062 -11.523 1 83.69 540 PRO B O 1
ATOM 12228 N N . PRO B 1 541 ? -13.031 30.266 -12.016 1 90.81 541 PRO B N 1
ATOM 12229 C CA . PRO B 1 541 ? -12.039 29.344 -11.469 1 90.81 541 PRO B CA 1
ATOM 12230 C C . PRO B 1 541 ? -10.836 29.156 -12.383 1 90.81 541 PRO B C 1
ATOM 12232 O O . PRO B 1 541 ? -10.844 29.625 -13.523 1 90.81 541 PRO B O 1
ATOM 12235 N N . PRO B 1 542 ? -9.758 28.484 -11.906 1 93.88 542 PRO B N 1
ATOM 12236 C CA . PRO B 1 542 ? -8.586 28.188 -12.727 1 93.88 542 PRO B CA 1
ATOM 12237 C C . PRO B 1 542 ? -8.906 27.312 -13.93 1 93.88 542 PRO B C 1
ATOM 12239 O O . PRO B 1 542 ? -9.82 26.484 -13.867 1 93.88 542 PRO B O 1
ATOM 12242 N N . ARG B 1 543 ? -8.141 27.453 -14.938 1 92.75 543 ARG B N 1
ATOM 12243 C CA . ARG B 1 543 ? -8.258 26.641 -16.141 1 92.75 543 ARG B CA 1
ATOM 12244 C C . ARG B 1 543 ? -7.016 25.797 -16.359 1 92.75 543 ARG B C 1
ATOM 12246 O O . ARG B 1 543 ? -5.922 26.156 -15.906 1 92.75 543 ARG B O 1
ATOM 12253 N N . CYS B 1 544 ? -7.211 24.672 -17.031 1 94.69 544 CYS B N 1
ATOM 12254 C CA . CYS B 1 544 ? -6.109 23.75 -17.266 1 94.69 544 CYS B CA 1
ATOM 12255 C C . CYS B 1 544 ? -5.391 24.078 -18.562 1 94.69 544 CYS B C 1
ATOM 12257 O O . CYS B 1 544 ? -5.984 24 -19.641 1 94.69 544 CYS B O 1
ATOM 12259 N N . LEU B 1 545 ? -4.137 24.422 -18.5 1 93.5 545 LEU B N 1
ATOM 12260 C CA . LEU B 1 545 ? -3.342 24.797 -19.672 1 93.5 545 LEU B CA 1
ATOM 12261 C C . LEU B 1 545 ? -2.682 23.578 -20.297 1 93.5 545 LEU B C 1
ATOM 12263 O O . LEU B 1 545 ? -2.48 23.531 -21.516 1 93.5 545 LEU B O 1
ATOM 12267 N N . LEU B 1 546 ? -2.203 22.719 -19.422 1 94 546 LEU B N 1
ATOM 12268 C CA . LEU B 1 546 ? -1.52 21.516 -19.859 1 94 546 LEU B CA 1
ATOM 12269 C C . LEU B 1 546 ? -2.09 20.281 -19.156 1 94 546 LEU B C 1
ATOM 12271 O O . LEU B 1 546 ? -2.428 20.344 -17.969 1 94 546 LEU B O 1
ATOM 12275 N N . ASP B 1 547 ? -2.244 19.172 -19.859 1 93.88 547 ASP B N 1
ATOM 12276 C CA . ASP B 1 547 ? -2.67 17.891 -19.312 1 93.88 547 ASP B CA 1
ATOM 12277 C C . ASP B 1 547 ? -1.967 16.719 -20 1 93.88 547 ASP B C 1
ATOM 12279 O O . ASP B 1 547 ? -2.438 16.234 -21.031 1 93.88 547 ASP B O 1
ATOM 12283 N N . THR B 1 548 ? -0.879 16.328 -19.438 1 93.5 548 THR B N 1
ATOM 12284 C CA . THR B 1 548 ? -0.103 15.188 -19.938 1 93.5 548 THR B CA 1
ATOM 12285 C C . THR B 1 548 ? 0.076 14.141 -18.844 1 93.5 548 THR B C 1
ATOM 12287 O O . THR B 1 548 ? -0.431 14.305 -17.734 1 93.5 548 THR B O 1
ATOM 12290 N N . ASP B 1 549 ? 0.744 13.094 -19.172 1 90.75 549 ASP B N 1
ATOM 12291 C CA . ASP B 1 549 ? 0.983 12.023 -18.203 1 90.75 549 ASP B CA 1
ATOM 12292 C C . ASP B 1 549 ? 1.902 12.492 -17.078 1 90.75 549 ASP B C 1
ATOM 12294 O O . ASP B 1 549 ? 1.867 11.953 -15.977 1 90.75 549 ASP B O 1
ATOM 12298 N N . THR B 1 550 ? 2.658 13.586 -17.359 1 95.44 550 THR B N 1
ATOM 12299 C CA . THR B 1 550 ? 3.641 14 -16.359 1 95.44 550 THR B CA 1
ATOM 12300 C C . THR B 1 550 ? 3.285 15.367 -15.789 1 95.44 550 THR B C 1
ATOM 12302 O O . THR B 1 550 ? 3.936 15.836 -14.852 1 95.44 550 THR B O 1
ATOM 12305 N N . CYS B 1 551 ? 2.232 15.992 -16.406 1 96.62 551 CYS B N 1
ATOM 12306 C CA . CYS B 1 551 ? 1.991 17.344 -15.906 1 96.62 551 CYS B CA 1
ATOM 12307 C C . CYS B 1 551 ? 0.54 17.75 -16.125 1 96.62 551 CYS B C 1
ATOM 12309 O O . CYS B 1 551 ? -0.027 17.5 -17.188 1 96.62 551 CYS B O 1
ATOM 12311 N N . ARG B 1 552 ? -0.084 18.297 -15.234 1 96.19 552 ARG B N 1
ATOM 12312 C CA . ARG B 1 552 ? -1.335 19.047 -15.297 1 96.19 552 ARG B CA 1
ATOM 12313 C C . ARG B 1 552 ? -1.158 20.453 -14.727 1 96.19 552 ARG B C 1
ATOM 12315 O O . ARG B 1 552 ? -0.954 20.625 -13.523 1 96.19 552 ARG B O 1
ATOM 12322 N N . LEU B 1 553 ? -1.251 21.469 -15.492 1 97.5 553 LEU B N 1
ATOM 12323 C CA . LEU B 1 553 ? -0.98 22.844 -15.109 1 97.5 553 LEU B CA 1
ATOM 12324 C C . LEU B 1 553 ? -2.268 23.672 -15.086 1 97.5 553 LEU B C 1
ATOM 12326 O O . LEU B 1 553 ? -2.932 23.812 -16.109 1 97.5 553 LEU B O 1
ATOM 12330 N N . TRP B 1 554 ? -2.631 24.094 -13.914 1 96.94 554 TRP B N 1
ATOM 12331 C CA . TRP B 1 554 ? -3.762 25 -13.734 1 96.94 554 TRP B CA 1
ATOM 12332 C C . TRP B 1 554 ? -3.297 26.453 -13.688 1 96.94 554 TRP B C 1
ATOM 12334 O O . TRP B 1 554 ? -2.256 26.75 -13.102 1 96.94 554 TRP B O 1
ATOM 12344 N N . TYR B 1 555 ? -4.062 27.375 -14.297 1 95.12 555 TYR B N 1
ATOM 12345 C CA . TYR B 1 555 ? -3.689 28.781 -14.438 1 95.12 555 TYR B CA 1
ATOM 12346 C C . TYR B 1 555 ? -4.875 29.688 -14.148 1 95.12 555 TYR B C 1
ATOM 12348 O O . TYR B 1 555 ? -5.996 29.422 -14.586 1 95.12 555 TYR B O 1
ATOM 12356 N N . LYS B 1 556 ? -4.613 30.734 -13.344 1 94.19 556 LYS B N 1
ATOM 12357 C CA . LYS B 1 556 ? -5.605 31.766 -13.094 1 94.19 556 LYS B CA 1
ATOM 12358 C C . LYS B 1 556 ? -4.93 33.125 -12.852 1 94.19 556 LYS B C 1
ATOM 12360 O O . LYS B 1 556 ? -4.086 33.25 -11.969 1 94.19 556 LYS B O 1
ATOM 12365 N N . PRO B 1 557 ? -5.234 34.125 -13.648 1 92.19 557 PRO B N 1
ATOM 12366 C CA . PRO B 1 557 ? -4.73 35.469 -13.375 1 92.19 557 PRO B CA 1
ATOM 12367 C C . PRO B 1 557 ? -5.477 36.156 -12.234 1 92.19 557 PRO B C 1
ATOM 12369 O O . PRO B 1 557 ? -6.645 35.844 -11.977 1 92.19 557 PRO B O 1
ATOM 12372 N N . ASP B 1 558 ? -4.785 37.062 -11.555 1 91 558 ASP B N 1
ATOM 12373 C CA . ASP B 1 558 ? -5.426 37.812 -10.492 1 91 558 ASP B CA 1
ATOM 12374 C C . ASP B 1 558 ? -6.211 39 -11.055 1 91 558 ASP B C 1
ATOM 12376 O O . ASP B 1 558 ? -5.629 40.031 -11.391 1 91 558 ASP B O 1
ATOM 12380 N N . THR B 1 559 ? -7.422 38.875 -11.109 1 83.88 559 THR B N 1
ATOM 12381 C CA . THR B 1 559 ? -8.273 39.969 -11.594 1 83.88 559 THR B CA 1
ATOM 12382 C C . THR B 1 559 ? -9.086 40.562 -10.453 1 83.88 559 THR B C 1
ATOM 12384 O O . THR B 1 559 ? -9.82 41.531 -10.656 1 83.88 559 THR B O 1
ATOM 12387 N N . GLU B 1 560 ? -8.922 40.094 -9.406 1 84.44 560 GLU B N 1
ATOM 12388 C CA . GLU B 1 560 ? -9.75 40.5 -8.281 1 84.44 560 GLU B CA 1
ATOM 12389 C C . GLU B 1 560 ? -8.984 41.438 -7.344 1 84.44 560 GLU B C 1
ATOM 12391 O O . GLU B 1 560 ? -9.484 42.5 -6.965 1 84.44 560 GLU B O 1
ATOM 12396 N N . PHE B 1 561 ? -7.816 41.125 -6.992 1 87.69 561 PHE B N 1
ATOM 12397 C CA . PHE B 1 561 ? -7.078 41.875 -5.984 1 87.69 561 PHE B CA 1
ATOM 12398 C C . PHE B 1 561 ? -6.039 42.781 -6.633 1 87.69 561 PHE B C 1
ATOM 12400 O O . PHE B 1 561 ? -5.57 43.719 -6.012 1 87.69 561 PHE B O 1
ATOM 12407 N N . ARG B 1 562 ? -5.566 42.375 -7.809 1 88.38 562 ARG B N 1
ATOM 12408 C CA . ARG B 1 562 ? -4.641 43.188 -8.609 1 88.38 562 ARG B CA 1
ATOM 12409 C C . ARG B 1 562 ? -3.355 43.469 -7.844 1 88.38 562 ARG B C 1
ATOM 12411 O O . ARG B 1 562 ? -2.953 44.625 -7.699 1 88.38 562 ARG B O 1
ATOM 12418 N N . MET B 1 563 ? -2.793 42.5 -7.312 1 92 563 MET B N 1
ATOM 12419 C CA . MET B 1 563 ? -1.513 42.531 -6.613 1 92 563 MET B CA 1
ATOM 12420 C C . MET B 1 563 ? -0.378 42.062 -7.523 1 92 563 MET B C 1
ATOM 12422 O O . MET B 1 563 ? -0.565 41.188 -8.352 1 92 563 MET B O 1
ATOM 12426 N N . PRO B 1 564 ? 0.78 42.656 -7.434 1 94.5 564 PRO B N 1
ATOM 12427 C CA . PRO B 1 564 ? 1.926 42.156 -8.203 1 94.5 564 PRO B CA 1
ATOM 12428 C C . PRO B 1 564 ? 2.559 40.906 -7.594 1 94.5 564 PRO B C 1
ATOM 12430 O O . PRO B 1 564 ? 3.783 40.844 -7.469 1 94.5 564 PRO B O 1
ATOM 12433 N N . LYS B 1 565 ? 1.771 40.031 -7.176 1 96.06 565 LYS B N 1
ATOM 12434 C CA . LYS B 1 565 ? 2.197 38.812 -6.504 1 96.06 565 LYS B CA 1
ATOM 12435 C C . LYS B 1 565 ? 1.704 37.562 -7.246 1 96.06 565 LYS B C 1
ATOM 12437 O O . LYS B 1 565 ? 0.804 37.656 -8.086 1 96.06 565 LYS B O 1
ATOM 12442 N N . VAL B 1 566 ? 2.359 36.438 -6.969 1 96.81 566 VAL B N 1
ATOM 12443 C CA . VAL B 1 566 ? 1.978 35.188 -7.578 1 96.81 566 VAL B CA 1
ATOM 12444 C C . VAL B 1 566 ? 2.104 34.062 -6.551 1 96.81 566 VAL B C 1
ATOM 12446 O O . VAL B 1 566 ? 2.969 34.094 -5.676 1 96.81 566 VAL B O 1
ATOM 12449 N N . ASN B 1 567 ? 1.199 33.156 -6.57 1 98.06 567 ASN B N 1
ATOM 12450 C CA . ASN B 1 567 ? 1.26 31.906 -5.812 1 98.06 567 ASN B CA 1
ATOM 12451 C C . ASN B 1 567 ? 1.464 30.703 -6.73 1 98.06 567 ASN B C 1
ATOM 12453 O O . ASN B 1 567 ? 0.684 30.484 -7.66 1 98.06 567 ASN B O 1
ATOM 12457 N N . ILE B 1 568 ? 2.512 30 -6.531 1 98.31 568 ILE B N 1
ATOM 12458 C CA . ILE B 1 568 ? 2.832 28.781 -7.277 1 98.31 568 ILE B CA 1
ATOM 12459 C C . ILE B 1 568 ? 2.752 27.578 -6.352 1 98.31 568 ILE B C 1
ATOM 12461 O O . ILE B 1 568 ? 3.604 27.391 -5.477 1 98.31 568 ILE B O 1
ATOM 12465 N N . MET B 1 569 ? 1.772 26.75 -6.539 1 98.06 569 MET B N 1
ATOM 12466 C CA . MET B 1 569 ? 1.586 25.562 -5.719 1 98.06 569 MET B CA 1
ATOM 12467 C C . MET B 1 569 ? 1.783 24.297 -6.543 1 98.06 569 MET B C 1
ATOM 12469 O O . MET B 1 569 ? 1.139 24.125 -7.578 1 98.06 569 MET B O 1
ATOM 12473 N N . CYS B 1 570 ? 2.703 23.453 -6.062 1 97.12 570 CYS B N 1
ATOM 12474 C CA . CYS B 1 570 ? 3.051 22.234 -6.785 1 97.12 570 CYS B CA 1
ATOM 12475 C C . CYS B 1 570 ? 2.879 21.016 -5.906 1 97.12 570 CYS B C 1
ATOM 12477 O O . CYS B 1 570 ? 3.166 21.047 -4.707 1 97.12 570 CYS B O 1
ATOM 12479 N N . VAL B 1 571 ? 2.406 19.969 -6.508 1 96.56 571 VAL B N 1
ATOM 12480 C CA . VAL B 1 571 ? 2.461 18.656 -5.871 1 96.56 571 VAL B CA 1
ATOM 12481 C C . VAL B 1 571 ? 3.09 17.641 -6.824 1 96.56 571 VAL B C 1
ATOM 12483 O O . VAL B 1 571 ? 2.709 17.562 -7.996 1 96.56 571 VAL B O 1
ATOM 12486 N N . LEU B 1 572 ? 4.176 17.047 -6.398 1 96.81 572 LEU B N 1
ATOM 12487 C CA . LEU B 1 572 ? 4.73 15.883 -7.082 1 96.81 572 LEU B CA 1
ATOM 12488 C C . LEU B 1 572 ? 3.986 14.609 -6.688 1 96.81 572 LEU B C 1
ATOM 12490 O O . LEU B 1 572 ? 4.391 13.914 -5.754 1 96.81 572 LEU B O 1
ATOM 12494 N N . ARG B 1 573 ? 2.988 14.273 -7.441 1 94.94 573 ARG B N 1
ATOM 12495 C CA . ARG B 1 573 ? 2.135 13.141 -7.105 1 94.94 573 ARG B CA 1
ATOM 12496 C C . ARG B 1 573 ? 2.859 11.82 -7.352 1 94.94 573 ARG B C 1
ATOM 12498 O O . ARG B 1 573 ? 3.262 11.531 -8.477 1 94.94 573 ARG B O 1
ATOM 12505 N N . SER B 1 574 ? 3.033 11.125 -6.34 1 92.88 574 SER B N 1
ATOM 12506 C CA . SER B 1 574 ? 3.715 9.844 -6.406 1 92.88 574 SER B CA 1
ATOM 12507 C C . SER B 1 574 ? 3.352 8.961 -5.215 1 92.88 574 SER B C 1
ATOM 12509 O O . SER B 1 574 ? 3.334 9.43 -4.074 1 92.88 574 SER B O 1
ATOM 12511 N N . ALA B 1 575 ? 3.055 7.699 -5.453 1 89.5 575 ALA B N 1
ATOM 12512 C CA . ALA B 1 575 ? 2.732 6.758 -4.383 1 89.5 575 ALA B CA 1
ATOM 12513 C C . ALA B 1 575 ? 3.949 6.488 -3.502 1 89.5 575 ALA B C 1
ATOM 12515 O O . ALA B 1 575 ? 3.809 6.051 -2.355 1 89.5 575 ALA B O 1
ATOM 12516 N N . THR B 1 576 ? 5.125 6.758 -4 1 90.56 576 THR B N 1
ATOM 12517 C CA . THR B 1 576 ? 6.379 6.504 -3.303 1 90.56 576 THR B CA 1
ATOM 12518 C C . THR B 1 576 ? 6.418 7.246 -1.971 1 90.56 576 THR B C 1
ATOM 12520 O O . THR B 1 576 ? 7.035 6.777 -1.012 1 90.56 576 THR B O 1
ATOM 12523 N N . ALA B 1 577 ? 5.699 8.328 -1.879 1 92.62 577 ALA B N 1
ATOM 12524 C CA . ALA B 1 577 ? 5.781 9.211 -0.712 1 92.62 577 ALA B CA 1
ATOM 12525 C C . ALA B 1 577 ? 5.035 8.609 0.476 1 92.62 577 ALA B C 1
ATOM 12527 O O . ALA B 1 577 ? 5.262 9.008 1.622 1 92.62 577 ALA B O 1
ATOM 12528 N N . TYR B 1 578 ? 4.188 7.551 0.201 1 91.94 578 TYR B N 1
ATOM 12529 C CA . TYR B 1 578 ? 3.334 7.148 1.312 1 91.94 578 TYR B CA 1
ATOM 12530 C C . TYR B 1 578 ? 2.986 5.668 1.225 1 91.94 578 TYR B C 1
ATOM 12532 O O . TYR B 1 578 ? 2.104 5.188 1.941 1 91.94 578 TYR B O 1
ATOM 12540 N N . GLU B 1 579 ? 3.637 4.898 0.438 1 88.56 579 GLU B N 1
ATOM 12541 C CA . GLU B 1 579 ? 3.27 3.514 0.159 1 88.56 579 GLU B CA 1
ATOM 12542 C C . GLU B 1 579 ? 3.605 2.605 1.338 1 88.56 579 GLU B C 1
ATOM 12544 O O . GLU B 1 579 ? 3.066 1.502 1.452 1 88.56 579 GLU B O 1
ATOM 12549 N N . SER B 1 580 ? 4.457 2.998 2.252 1 89.88 580 SER B N 1
ATOM 12550 C CA . SER B 1 580 ? 4.832 2.258 3.453 1 89.88 580 SER B CA 1
ATOM 12551 C C . SER B 1 580 ? 5.23 3.201 4.582 1 89.88 580 SER B C 1
ATOM 12553 O O . SER B 1 580 ? 5.414 4.402 4.363 1 89.88 580 SER B O 1
ATOM 12555 N N . VAL B 1 581 ? 5.355 2.621 5.809 1 92.38 581 VAL B N 1
ATOM 12556 C CA . VAL B 1 581 ? 5.793 3.424 6.945 1 92.38 581 VAL B CA 1
ATOM 12557 C C . VAL B 1 581 ? 7.188 3.984 6.672 1 92.38 581 VAL B C 1
ATOM 12559 O O . VAL B 1 581 ? 7.453 5.16 6.93 1 92.38 581 VAL B O 1
ATOM 12562 N N . THR B 1 582 ? 8.016 3.176 6.059 1 92.69 582 THR B N 1
ATOM 12563 C CA . THR B 1 582 ? 9.383 3.578 5.754 1 92.69 582 THR B CA 1
ATOM 12564 C C . THR B 1 582 ? 9.398 4.734 4.754 1 92.69 582 THR B C 1
ATOM 12566 O O . THR B 1 582 ? 10.102 5.723 4.953 1 92.69 582 THR B O 1
ATOM 12569 N N . GLN B 1 583 ? 8.609 4.578 3.709 1 93.06 583 GLN B N 1
ATOM 12570 C CA . GLN B 1 583 ? 8.562 5.617 2.684 1 93.06 583 GLN B CA 1
ATOM 12571 C C . GLN B 1 583 ? 7.98 6.914 3.242 1 93.06 583 GLN B C 1
ATOM 12573 O O . GLN B 1 583 ? 8.414 8.008 2.865 1 93.06 583 GLN B O 1
ATOM 12578 N N . SER B 1 584 ? 6.984 6.801 4.121 1 95.06 584 SER B N 1
ATOM 12579 C CA . SER B 1 584 ? 6.391 7.988 4.723 1 95.06 584 SER B CA 1
ATOM 12580 C C . SER B 1 584 ? 7.41 8.758 5.559 1 95.06 584 SER B C 1
ATOM 12582 O O . SER B 1 584 ? 7.422 9.992 5.551 1 95.06 584 SER B O 1
ATOM 12584 N N . VAL B 1 585 ? 8.258 8.055 6.32 1 96.75 585 VAL B N 1
ATOM 12585 C CA . VAL B 1 585 ? 9.297 8.688 7.133 1 96.75 585 VAL B CA 1
ATOM 12586 C C . VAL B 1 585 ? 10.367 9.281 6.227 1 96.75 585 VAL B C 1
ATOM 12588 O O . VAL B 1 585 ? 10.852 10.391 6.465 1 96.75 585 VAL B O 1
ATOM 12591 N N . LEU B 1 586 ? 10.719 8.547 5.168 1 97.19 586 LEU B N 1
ATOM 12592 C CA . LEU B 1 586 ? 11.703 9.047 4.215 1 97.19 586 LEU B CA 1
ATOM 12593 C C . LEU B 1 586 ? 11.195 10.297 3.514 1 97.19 586 LEU B C 1
ATOM 12595 O O . LEU B 1 586 ? 11.977 11.203 3.201 1 97.19 586 LEU B O 1
ATOM 12599 N N . ALA B 1 587 ? 9.898 10.328 3.242 1 97.12 587 ALA B N 1
ATOM 12600 C CA . ALA B 1 587 ? 9.305 11.523 2.652 1 97.12 587 ALA B CA 1
ATOM 12601 C C . ALA B 1 587 ? 9.477 12.727 3.57 1 97.12 587 ALA B C 1
ATOM 12603 O O . ALA B 1 587 ? 9.812 13.82 3.111 1 97.12 587 ALA B O 1
ATOM 12604 N N . SER B 1 588 ? 9.211 12.523 4.852 1 97.38 588 SER B N 1
ATOM 12605 C CA . SER B 1 588 ? 9.398 13.594 5.824 1 97.38 588 SER B CA 1
ATOM 12606 C C . SER B 1 588 ? 10.859 14.023 5.902 1 97.38 588 SER B C 1
ATOM 12608 O O . SER B 1 588 ? 11.164 15.219 5.934 1 97.38 588 SER B O 1
ATOM 12610 N N . LEU B 1 589 ? 11.758 13.031 5.938 1 97.12 589 LEU B N 1
ATOM 12611 C CA . LEU B 1 589 ? 13.188 13.32 5.965 1 97.12 589 LEU B CA 1
ATOM 12612 C C . LEU B 1 589 ? 13.617 14.094 4.723 1 97.12 589 LEU B C 1
ATOM 12614 O O . LEU B 1 589 ? 14.398 15.047 4.816 1 97.12 589 LEU B O 1
ATOM 12618 N N . TRP B 1 590 ? 13.094 13.633 3.627 1 97.31 590 TRP B N 1
ATOM 12619 C CA . TRP B 1 590 ? 13.438 14.266 2.357 1 97.31 590 TRP B CA 1
ATOM 12620 C C . TRP B 1 590 ? 12.945 15.711 2.322 1 97.31 590 TRP B C 1
ATOM 12622 O O . TRP B 1 590 ? 13.664 16.609 1.866 1 97.31 590 TRP B O 1
ATOM 12632 N N . SER B 1 591 ? 11.719 16 2.746 1 96.62 591 SER B N 1
ATOM 12633 C CA . SER B 1 591 ? 11.156 17.344 2.773 1 96.62 591 SER B CA 1
ATOM 12634 C C . SER B 1 591 ? 11.969 18.266 3.676 1 96.62 591 SER B C 1
ATOM 12636 O O . SER B 1 591 ? 12.297 19.391 3.283 1 96.62 591 SER B O 1
ATOM 12638 N N . GLU B 1 592 ? 12.312 17.812 4.879 1 95.44 592 GLU B N 1
ATOM 12639 C CA . GLU B 1 592 ? 13.117 18.594 5.812 1 95.44 592 GLU B CA 1
ATOM 12640 C C . GLU B 1 592 ? 14.516 18.859 5.25 1 95.44 592 GLU B C 1
ATOM 12642 O O . GLU B 1 592 ? 15.062 19.938 5.434 1 95.44 592 GLU B O 1
ATOM 12647 N N . THR B 1 593 ? 15.086 17.859 4.617 1 96.19 593 THR B N 1
ATOM 12648 C CA . THR B 1 593 ? 16.422 18 4.035 1 96.19 593 THR B CA 1
ATOM 12649 C C . THR B 1 593 ? 16.406 19 2.885 1 96.19 593 THR B C 1
ATOM 12651 O O . THR B 1 593 ? 17.297 19.844 2.768 1 96.19 593 THR B O 1
ATOM 12654 N N . ALA B 1 594 ? 15.367 18.906 2.062 1 95.56 594 ALA B N 1
ATOM 12655 C CA . ALA B 1 594 ? 15.234 19.844 0.952 1 95.56 594 ALA B CA 1
ATOM 12656 C C . ALA B 1 594 ? 15.117 21.281 1.459 1 95.56 594 ALA B C 1
ATOM 12658 O O . ALA B 1 594 ? 15.758 22.188 0.92 1 95.56 594 ALA B O 1
ATOM 12659 N N . ASP B 1 595 ? 14.297 21.484 2.463 1 93.62 595 ASP B N 1
ATOM 12660 C CA . ASP B 1 595 ? 14.164 22.797 3.068 1 93.62 595 ASP B CA 1
ATOM 12661 C C . ASP B 1 595 ? 15.508 23.297 3.6 1 93.62 595 ASP B C 1
ATOM 12663 O O . ASP B 1 595 ? 15.859 24.469 3.426 1 93.62 595 ASP B O 1
ATOM 12667 N N . GLU B 1 596 ? 16.25 22.422 4.242 1 89 596 GLU B N 1
ATOM 12668 C CA . GLU B 1 596 ? 17.547 22.781 4.801 1 89 596 GLU B CA 1
ATOM 12669 C C . GLU B 1 596 ? 18.547 23.156 3.701 1 89 596 GLU B C 1
ATOM 12671 O O . GLU B 1 596 ? 19.312 24.109 3.852 1 89 596 GLU B O 1
ATOM 12676 N N . LEU B 1 597 ? 18.531 22.422 2.678 1 91.38 597 LEU B N 1
ATOM 12677 C CA . LEU B 1 597 ? 19.438 22.688 1.567 1 91.38 597 LEU B CA 1
ATOM 12678 C C . LEU B 1 597 ? 19.109 24.031 0.92 1 91.38 597 LEU B C 1
ATOM 12680 O O . LEU B 1 597 ? 20 24.734 0.437 1 91.38 597 LEU B O 1
ATOM 12684 N N . CYS B 1 598 ? 17.828 24.422 0.956 1 91.62 598 CYS B N 1
ATOM 12685 C CA . CYS B 1 598 ? 17.391 25.672 0.342 1 91.62 598 CYS B CA 1
ATOM 12686 C C . CYS B 1 598 ? 17.594 26.844 1.292 1 91.62 598 CYS B C 1
ATOM 12688 O O . CYS B 1 598 ? 17.5 28 0.883 1 91.62 598 CYS B O 1
ATOM 12690 N N . ASN B 1 599 ? 17.953 26.625 2.508 1 84.31 599 ASN B N 1
ATOM 12691 C CA . ASN B 1 599 ? 18.141 27.672 3.504 1 84.31 599 ASN B CA 1
ATOM 12692 C C . ASN B 1 599 ? 19.234 28.656 3.1 1 84.31 599 ASN B C 1
ATOM 12694 O O . ASN B 1 599 ? 19.234 29.812 3.529 1 84.31 599 ASN B O 1
ATOM 12698 N N . VAL B 1 600 ? 20.125 28.203 2.203 1 80.12 600 VAL B N 1
ATOM 12699 C CA . VAL B 1 600 ? 21.234 29.031 1.74 1 80.12 600 VAL B CA 1
ATOM 12700 C C . VAL B 1 600 ? 20.703 30.281 1.055 1 80.12 600 VAL B C 1
ATOM 12702 O O . VAL B 1 600 ? 21.328 31.344 1.118 1 80.12 600 VAL B O 1
ATOM 12705 N N . PHE B 1 601 ? 19.453 30.109 0.521 1 88 601 PHE B N 1
ATOM 12706 C CA . PHE B 1 601 ? 18.922 31.281 -0.193 1 88 601 PHE B CA 1
ATOM 12707 C C . PHE B 1 601 ? 17.5 31.594 0.251 1 88 601 PHE B C 1
ATOM 12709 O O . PHE B 1 601 ? 16.969 32.656 -0.064 1 88 601 PHE B O 1
ATOM 12716 N N . SER B 1 602 ? 16.859 30.781 1.015 1 87.25 602 SER B N 1
ATOM 12717 C CA . SER B 1 602 ? 15.445 30.984 1.341 1 87.25 602 SER B CA 1
ATOM 12718 C C . SER B 1 602 ? 15.258 32.156 2.312 1 87.25 602 SER B C 1
ATOM 12720 O O . SER B 1 602 ? 14.227 32.812 2.291 1 87.25 602 SER B O 1
ATOM 12722 N N . TYR B 1 603 ? 16.188 32.344 3.154 1 82.25 603 TYR B N 1
ATOM 12723 C CA . TYR B 1 603 ? 16.094 33.5 4.047 1 82.25 603 TYR B CA 1
ATOM 12724 C C . TYR B 1 603 ? 16.109 34.812 3.262 1 82.25 603 TYR B C 1
ATOM 12726 O O . TYR B 1 603 ? 15.281 35.688 3.488 1 82.25 603 TYR B O 1
ATOM 12734 N N . ALA B 1 604 ? 17.094 34.906 2.379 1 85.25 604 ALA B N 1
AT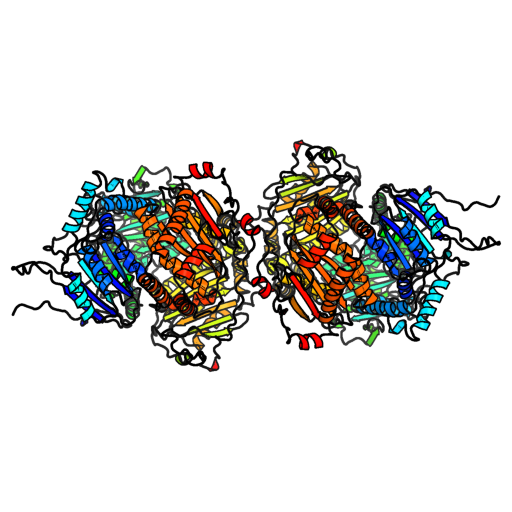OM 12735 C CA . ALA B 1 604 ? 17.172 36.094 1.516 1 85.25 604 ALA B CA 1
ATOM 12736 C C . ALA B 1 604 ? 15.891 36.25 0.706 1 85.25 604 ALA B C 1
ATOM 12738 O O . ALA B 1 604 ? 15.422 37.375 0.499 1 85.25 604 ALA B O 1
ATOM 12739 N N . ALA B 1 605 ? 15.359 35.188 0.291 1 91.56 605 ALA B N 1
ATOM 12740 C CA . ALA B 1 605 ? 14.102 35.219 -0.444 1 91.56 605 ALA B CA 1
ATOM 12741 C C . ALA B 1 605 ? 12.977 35.781 0.42 1 91.56 605 ALA B C 1
ATOM 12743 O O . ALA B 1 605 ? 12.188 36.625 -0.038 1 91.56 605 ALA B O 1
ATOM 12744 N N . SER B 1 606 ? 12.875 35.344 1.603 1 90.12 606 SER B N 1
ATOM 12745 C CA . SER B 1 606 ? 11.82 35.812 2.506 1 90.12 606 SER B CA 1
ATOM 12746 C C . SER B 1 606 ? 11.922 37.312 2.764 1 90.12 606 SER B C 1
ATOM 12748 O O . SER B 1 606 ? 10.906 38 2.863 1 90.12 606 SER B O 1
ATOM 12750 N N . MET B 1 607 ? 13.062 37.781 2.807 1 83.62 607 MET B N 1
ATOM 12751 C CA . MET B 1 607 ? 13.289 39.219 2.998 1 83.62 607 MET B CA 1
ATOM 12752 C C . MET B 1 607 ? 12.852 40 1.771 1 83.62 607 MET B C 1
ATOM 12754 O O . MET B 1 607 ? 12.453 41.188 1.883 1 83.62 607 MET B O 1
ATOM 12758 N N . ALA B 1 608 ? 12.914 39.344 0.693 1 89.19 608 ALA B N 1
ATOM 12759 C CA . ALA B 1 608 ? 12.531 40 -0.562 1 89.19 608 ALA B CA 1
ATOM 12760 C C . ALA B 1 608 ? 11.047 39.75 -0.854 1 89.19 608 ALA B C 1
ATOM 12762 O O . ALA B 1 608 ? 10.562 40.094 -1.937 1 89.19 608 ALA B O 1
ATOM 12763 N N . GLY B 1 609 ? 10.352 39.219 0.11 1 90.5 609 GLY B N 1
ATOM 12764 C CA . GLY B 1 609 ? 8.93 38.969 -0.067 1 90.5 609 GLY B CA 1
ATOM 12765 C C . GLY B 1 609 ? 8.625 37.688 -0.821 1 90.5 609 GLY B C 1
ATOM 12766 O O . GLY B 1 609 ? 7.527 37.531 -1.359 1 90.5 609 GLY B O 1
ATOM 12767 N N . LEU B 1 610 ? 9.578 36.844 -0.969 1 94.31 610 LEU B N 1
ATOM 12768 C CA . LEU B 1 610 ? 9.406 35.531 -1.578 1 94.31 610 LEU B CA 1
ATOM 12769 C C . LEU B 1 610 ? 9.469 34.438 -0.523 1 94.31 610 LEU B C 1
ATOM 12771 O O . LEU B 1 610 ? 10.32 34.469 0.369 1 94.31 610 LEU B O 1
ATOM 12775 N N . HIS B 1 611 ? 8.539 33.5 -0.602 1 94.75 611 HIS B N 1
ATOM 12776 C CA . HIS B 1 611 ? 8.484 32.438 0.37 1 94.75 611 HIS B CA 1
ATOM 12777 C C . HIS B 1 611 ? 8.352 31.078 -0.323 1 94.75 611 HIS B C 1
ATOM 12779 O O . HIS B 1 611 ? 7.738 30.969 -1.387 1 94.75 611 HIS B O 1
ATOM 12785 N N . CYS B 1 612 ? 8.984 30.109 0.17 1 94.81 612 CYS B N 1
ATOM 12786 C CA . CYS B 1 612 ? 8.875 28.75 -0.346 1 94.81 612 CYS B CA 1
ATOM 12787 C C . CYS B 1 612 ? 8.93 27.734 0.786 1 94.81 612 CYS B C 1
ATOM 12789 O O . CYS B 1 612 ? 9.531 28 1.832 1 94.81 612 CYS B O 1
ATOM 12791 N N . ASN B 1 613 ? 8.312 26.641 0.637 1 93.62 613 ASN B N 1
ATOM 12792 C CA . ASN B 1 613 ? 8.375 25.562 1.607 1 93.62 613 ASN B CA 1
ATOM 12793 C C . ASN B 1 613 ? 8.039 24.219 0.966 1 93.62 613 ASN B C 1
ATOM 12795 O O . ASN B 1 613 ? 7.281 24.156 -0.001 1 93.62 613 ASN B O 1
ATOM 12799 N N . PHE B 1 614 ? 8.727 23.219 1.5 1 94.44 614 PHE B N 1
ATOM 12800 C CA . PHE B 1 614 ? 8.391 21.844 1.144 1 94.44 614 PHE B CA 1
ATOM 12801 C C . PHE B 1 614 ? 7.535 21.188 2.223 1 94.44 614 PHE B C 1
ATOM 12803 O O . PHE B 1 614 ? 7.684 21.5 3.408 1 94.44 614 PHE B O 1
ATOM 12810 N N . SER B 1 615 ? 6.664 20.375 1.791 1 94.38 615 SER B N 1
ATOM 12811 C CA . SER B 1 615 ? 5.906 19.516 2.705 1 94.38 615 SER B CA 1
ATOM 12812 C C . SER B 1 615 ? 5.555 18.188 2.053 1 94.38 615 SER B C 1
ATOM 12814 O O . SER B 1 615 ? 5.727 18.016 0.843 1 94.38 615 SER B O 1
ATOM 12816 N N . ASN B 1 616 ? 5.297 17.234 2.832 1 92.12 616 ASN B N 1
ATOM 12817 C CA . ASN B 1 616 ? 4.867 15.945 2.299 1 92.12 616 ASN B CA 1
ATOM 12818 C C . ASN B 1 616 ? 3.406 15.656 2.637 1 92.12 616 ASN B C 1
ATOM 12820 O O . ASN B 1 616 ? 2.912 16.078 3.684 1 92.12 616 ASN B O 1
ATOM 12824 N N . THR B 1 617 ? 2.744 15.07 1.739 1 89.31 617 THR B N 1
ATOM 12825 C CA . THR B 1 617 ? 1.36 14.641 1.908 1 89.31 617 THR B CA 1
ATOM 12826 C C . THR B 1 617 ? 1.204 13.164 1.55 1 89.31 617 THR B C 1
ATOM 12828 O O . THR B 1 617 ? 2.18 12.5 1.194 1 89.31 617 THR B O 1
ATOM 12831 N N . ARG B 1 618 ? 0.04 12.648 1.615 1 88.5 618 ARG B N 1
ATOM 12832 C CA . ARG B 1 618 ? -0.25 11.258 1.264 1 88.5 618 ARG B CA 1
ATOM 12833 C C . ARG B 1 618 ? -0.144 11.047 -0.242 1 88.5 618 ARG B C 1
ATOM 12835 O O . ARG B 1 618 ? 0.119 9.93 -0.698 1 88.5 618 ARG B O 1
ATOM 12842 N N . ASN B 1 619 ? -0.291 12.102 -0.988 1 88.56 619 ASN B N 1
ATOM 12843 C CA . ASN B 1 619 ? -0.326 11.969 -2.439 1 88.56 619 ASN B CA 1
ATOM 12844 C C . ASN B 1 619 ? 1.035 12.258 -3.064 1 88.56 619 ASN B C 1
ATOM 12846 O O . ASN B 1 619 ? 1.21 12.125 -4.277 1 88.56 619 ASN B O 1
ATOM 12850 N N . GLY B 1 620 ? 1.932 12.742 -2.236 1 93.5 620 GLY B N 1
ATOM 12851 C CA . GLY B 1 620 ? 3.234 13.07 -2.791 1 93.5 620 GLY B CA 1
ATOM 12852 C C . GLY B 1 620 ? 3.955 14.164 -2.018 1 93.5 620 GLY B C 1
ATOM 12853 O O . GLY B 1 620 ? 3.811 14.258 -0.796 1 93.5 620 GLY B O 1
ATOM 12854 N N . MET B 1 621 ? 4.816 14.867 -2.701 1 95.88 621 MET B N 1
ATOM 12855 C CA . MET B 1 621 ? 5.574 15.977 -2.129 1 95.88 621 MET B CA 1
ATOM 12856 C C . MET B 1 621 ? 5.035 17.312 -2.617 1 95.88 621 MET B C 1
ATOM 12858 O O . MET B 1 621 ? 4.695 17.469 -3.793 1 95.88 621 MET B O 1
ATOM 12862 N N . GLU B 1 622 ? 4.922 18.25 -1.724 1 96.31 622 GLU B N 1
ATOM 12863 C CA . GLU B 1 622 ? 4.395 19.562 -2.098 1 96.31 622 GLU B CA 1
ATOM 12864 C C . GLU B 1 622 ? 5.48 20.625 -2.023 1 96.31 622 GLU B C 1
ATOM 12866 O O . GLU B 1 622 ? 6.324 20.594 -1.126 1 96.31 622 GLU B O 1
ATOM 12871 N N . LEU B 1 623 ? 5.473 21.5 -2.955 1 96.88 623 LEU B N 1
ATOM 12872 C CA . LEU B 1 623 ? 6.301 22.703 -3.012 1 96.88 623 LEU B CA 1
ATOM 12873 C C . LEU B 1 623 ? 5.441 23.938 -3.23 1 96.88 623 LEU B C 1
ATOM 12875 O O . LEU B 1 623 ? 4.715 24.031 -4.223 1 96.88 623 LEU B O 1
ATOM 12879 N N . HIS B 1 624 ? 5.418 24.797 -2.297 1 96.75 624 HIS B N 1
ATOM 12880 C CA . HIS B 1 624 ? 4.668 26.047 -2.389 1 96.75 624 HIS B CA 1
ATOM 12881 C C . HIS B 1 624 ? 5.602 27.25 -2.443 1 96.75 624 HIS B C 1
ATOM 12883 O O . HIS B 1 624 ? 6.535 27.359 -1.646 1 96.75 624 HIS B O 1
ATOM 12889 N N . LEU B 1 625 ? 5.375 28.078 -3.393 1 97 625 LEU B N 1
ATOM 12890 C CA . LEU B 1 625 ? 6.109 29.312 -3.562 1 97 625 LEU B CA 1
ATOM 12891 C C . LEU B 1 625 ? 5.156 30.5 -3.682 1 97 625 LEU B C 1
ATOM 12893 O O . LEU B 1 625 ? 4.133 30.406 -4.363 1 97 625 LEU B O 1
ATOM 12897 N N . SER B 1 626 ? 5.391 31.547 -3.002 1 96.62 626 SER B N 1
ATOM 12898 C CA . SER B 1 626 ? 4.578 32.75 -3.068 1 96.62 626 SER B CA 1
ATOM 12899 C C . SER B 1 626 ? 5.441 34 -2.957 1 96.62 626 SER B C 1
ATOM 12901 O O . SER B 1 626 ? 6.52 33.969 -2.359 1 96.62 626 SER B O 1
ATOM 12903 N N . GLY B 1 627 ? 5.02 35.094 -3.568 1 95.5 627 GLY B N 1
ATOM 12904 C CA . GLY B 1 627 ? 5.723 36.375 -3.488 1 95.5 627 GLY B CA 1
ATOM 12905 C C . GLY B 1 627 ? 5.547 37.219 -4.727 1 95.5 627 GLY B C 1
ATOM 12906 O O . GLY B 1 627 ? 4.57 37.062 -5.465 1 95.5 627 GLY B O 1
ATOM 12907 N N . TYR B 1 628 ? 6.43 38.25 -4.867 1 95.19 628 TYR B N 1
ATOM 12908 C CA . TYR B 1 628 ? 6.367 39.125 -6.023 1 95.19 628 TYR B CA 1
ATOM 12909 C C . TYR B 1 628 ? 6.684 38.375 -7.309 1 95.19 628 TYR B C 1
ATOM 12911 O O . TYR B 1 628 ? 7.625 37.562 -7.355 1 95.19 628 TYR B O 1
ATOM 12919 N N . HIS B 1 629 ? 5.902 38.656 -8.359 1 95 629 HIS B N 1
ATOM 12920 C CA . HIS B 1 629 ? 5.977 37.875 -9.594 1 95 629 HIS B CA 1
ATOM 12921 C C . HIS B 1 629 ? 7.332 38.062 -10.273 1 95 629 HIS B C 1
ATOM 12923 O O . HIS B 1 629 ? 7.797 37.156 -10.977 1 95 629 HIS B O 1
ATOM 12929 N N . ASP B 1 630 ? 8.008 39.156 -9.961 1 94.62 630 ASP B N 1
ATOM 12930 C CA . ASP B 1 630 ? 9.203 39.562 -10.695 1 94.62 630 ASP B CA 1
ATOM 12931 C C . ASP B 1 630 ? 10.328 38.562 -10.531 1 94.62 630 ASP B C 1
ATOM 12933 O O . ASP B 1 630 ? 11.133 38.344 -11.445 1 94.62 630 ASP B O 1
ATOM 12937 N N . LYS B 1 631 ? 10.438 37.938 -9.336 1 94.81 631 LYS B N 1
ATOM 12938 C CA . LYS B 1 631 ? 11.578 37.094 -9.055 1 94.81 631 LYS B CA 1
ATOM 12939 C C . LYS B 1 631 ? 11.125 35.688 -8.664 1 94.81 631 LYS B C 1
ATOM 12941 O O . LYS B 1 631 ? 11.922 34.875 -8.156 1 94.81 631 LYS B O 1
ATOM 12946 N N . ALA B 1 632 ? 9.953 35.344 -8.891 1 95.38 632 ALA B N 1
ATOM 12947 C CA . ALA B 1 632 ? 9.438 34.031 -8.516 1 95.38 632 ALA B CA 1
ATOM 12948 C C . ALA B 1 632 ? 10.117 32.938 -9.32 1 95.38 632 ALA B C 1
ATOM 12950 O O . ALA B 1 632 ? 10.414 31.875 -8.789 1 95.38 632 ALA B O 1
ATOM 12951 N N . HIS B 1 633 ? 10.383 33.188 -10.625 1 95.56 633 HIS B N 1
ATOM 12952 C CA . HIS B 1 633 ? 11.016 32.188 -11.484 1 95.56 633 HIS B CA 1
ATOM 12953 C C . HIS B 1 633 ? 12.469 31.938 -11.086 1 95.56 633 HIS B C 1
ATOM 12955 O O . HIS B 1 633 ? 12.984 30.828 -11.234 1 95.56 633 HIS B O 1
ATOM 12961 N N . VAL B 1 634 ? 13.102 32.938 -10.57 1 95 634 VAL B N 1
ATOM 12962 C CA . VAL B 1 634 ? 14.484 32.812 -10.125 1 95 634 VAL B CA 1
ATOM 12963 C C . VAL B 1 634 ? 14.57 31.906 -8.906 1 95 634 VAL B C 1
ATOM 12965 O O . VAL B 1 634 ? 15.422 31.016 -8.844 1 95 634 VAL B O 1
ATOM 12968 N N . LEU B 1 635 ? 13.688 32.156 -7.98 1 96 635 LEU B N 1
ATOM 12969 C CA . LEU B 1 635 ? 13.648 31.328 -6.785 1 96 635 LEU B CA 1
ATOM 12970 C C . LEU B 1 635 ? 13.32 29.875 -7.141 1 96 635 LEU B C 1
ATOM 12972 O O . LEU B 1 635 ? 13.953 28.953 -6.629 1 96 635 LEU B O 1
ATOM 12976 N N . LEU B 1 636 ? 12.312 29.656 -8.016 1 97.38 636 LEU B N 1
ATOM 12977 C CA . LEU B 1 636 ? 11.914 28.312 -8.422 1 97.38 636 LEU B CA 1
ATOM 12978 C C . LEU B 1 636 ? 13.078 27.578 -9.078 1 97.38 636 LEU B C 1
ATOM 12980 O O . LEU B 1 636 ? 13.305 26.391 -8.805 1 97.38 636 LEU B O 1
ATOM 12984 N N . GLN B 1 637 ? 13.82 28.25 -9.898 1 96.81 637 GLN B N 1
ATOM 12985 C CA . GLN B 1 637 ? 14.969 27.656 -10.57 1 96.81 637 GLN B CA 1
ATOM 12986 C C . GLN B 1 637 ? 16.031 27.219 -9.562 1 96.81 637 GLN B C 1
ATOM 12988 O O . GLN B 1 637 ? 16.594 26.125 -9.68 1 96.81 637 GLN B O 1
ATOM 12993 N N . ARG B 1 638 ? 16.297 28.078 -8.625 1 95.69 638 ARG B N 1
ATOM 12994 C CA . ARG B 1 638 ? 17.297 27.75 -7.609 1 95.69 638 ARG B CA 1
ATOM 12995 C C . ARG B 1 638 ? 16.875 26.516 -6.812 1 95.69 638 ARG B C 1
ATOM 12997 O O . ARG B 1 638 ? 17.719 25.688 -6.48 1 95.69 638 ARG B O 1
ATOM 13004 N N . ILE B 1 639 ? 15.617 26.453 -6.473 1 97 639 ILE B N 1
ATOM 13005 C CA . ILE B 1 639 ? 15.094 25.328 -5.711 1 97 639 ILE B CA 1
ATOM 13006 C C . ILE B 1 639 ? 15.266 24.047 -6.523 1 97 639 ILE B C 1
ATOM 13008 O O . ILE B 1 639 ? 15.75 23.031 -6.004 1 97 639 ILE B O 1
ATOM 13012 N N . VAL B 1 640 ? 14.852 24.047 -7.82 1 97.31 640 VAL B N 1
ATOM 13013 C CA . VAL B 1 640 ? 14.898 22.891 -8.695 1 97.31 640 VAL B CA 1
ATOM 13014 C C . VAL B 1 640 ? 16.344 22.406 -8.852 1 97.31 640 VAL B C 1
ATOM 13016 O O . VAL B 1 640 ? 16.609 21.203 -8.789 1 97.31 640 VAL B O 1
ATOM 13019 N N . ASP B 1 641 ? 17.266 23.328 -8.969 1 96.31 641 ASP B N 1
ATOM 13020 C CA . ASP B 1 641 ? 18.672 22.984 -9.125 1 96.31 641 ASP B CA 1
ATOM 13021 C C . ASP B 1 641 ? 19.234 22.359 -7.848 1 96.31 641 ASP B C 1
ATOM 13023 O O . ASP B 1 641 ? 19.953 21.359 -7.902 1 96.31 641 ASP B O 1
ATOM 13027 N N . THR B 1 642 ? 18.891 22.953 -6.738 1 95.19 642 THR B N 1
ATOM 13028 C CA . THR B 1 642 ? 19.375 22.484 -5.449 1 95.19 642 THR B CA 1
ATOM 13029 C C . THR B 1 642 ? 18.859 21.078 -5.16 1 95.19 642 THR B C 1
ATOM 13031 O O . THR B 1 642 ? 19.625 20.219 -4.711 1 95.19 642 THR B O 1
ATOM 13034 N N . VAL B 1 643 ? 17.625 20.812 -5.418 1 95.75 643 VAL B N 1
ATOM 13035 C CA . VAL B 1 643 ? 17 19.531 -5.137 1 95.75 643 VAL B CA 1
ATOM 13036 C C . VAL B 1 643 ? 17.516 18.484 -6.125 1 95.75 643 VAL B C 1
ATOM 13038 O O . VAL B 1 643 ? 17.672 17.312 -5.773 1 95.75 643 VAL B O 1
ATOM 13041 N N . ARG B 1 644 ? 17.734 18.875 -7.359 1 94.31 644 ARG B N 1
ATOM 13042 C CA . ARG B 1 644 ? 18.281 17.969 -8.367 1 94.31 644 ARG B CA 1
ATOM 13043 C C . ARG B 1 644 ? 19.625 17.406 -7.918 1 94.31 644 ARG B C 1
ATOM 13045 O O . ARG B 1 644 ? 19.891 16.203 -8.055 1 94.31 644 ARG B O 1
ATOM 13052 N N . ASP B 1 645 ? 20.453 18.25 -7.41 1 91.25 645 ASP B N 1
ATOM 13053 C CA . ASP B 1 645 ? 21.766 17.828 -6.953 1 91.25 645 ASP B CA 1
ATOM 13054 C C . ASP B 1 645 ? 21.688 17.094 -5.613 1 91.25 645 ASP B C 1
ATOM 13056 O O . ASP B 1 645 ? 22.359 16.094 -5.402 1 91.25 645 ASP B O 1
ATOM 13060 N N . PHE B 1 646 ? 20.797 17.438 -4.781 1 92.31 646 PHE B N 1
ATOM 13061 C CA . PHE B 1 646 ? 20.484 16.891 -3.471 1 92.31 646 PHE B CA 1
ATOM 13062 C C . PHE B 1 646 ? 21.75 16.469 -2.729 1 92.31 646 PHE B C 1
ATOM 13064 O O . PHE B 1 646 ? 21.875 15.32 -2.312 1 92.31 646 PHE B O 1
ATOM 13071 N N . ARG B 1 647 ? 22.688 17.312 -2.512 1 90.56 647 ARG B N 1
ATOM 13072 C CA . ARG B 1 647 ? 23.969 17.062 -1.858 1 90.56 647 ARG B CA 1
ATOM 13073 C C . ARG B 1 647 ? 23.812 17.016 -0.343 1 90.56 647 ARG B C 1
ATOM 13075 O O . ARG B 1 647 ? 23.891 18.047 0.324 1 90.56 647 ARG B O 1
ATOM 13082 N N . VAL B 1 648 ? 23.672 15.805 0.196 1 93.81 648 VAL B N 1
ATOM 13083 C CA . VAL B 1 648 ? 23.484 15.625 1.631 1 93.81 648 VAL B CA 1
ATOM 13084 C C . VAL B 1 648 ? 24.719 14.977 2.24 1 93.81 648 VAL B C 1
ATOM 13086 O O . VAL B 1 648 ? 25.172 13.93 1.779 1 93.81 648 VAL B O 1
ATOM 13089 N N . THR B 1 649 ? 25.297 15.586 3.211 1 91.19 649 THR B N 1
ATOM 13090 C CA . THR B 1 649 ? 26.422 15.031 3.953 1 91.19 649 THR B CA 1
ATOM 13091 C C . THR B 1 649 ? 25.922 14.156 5.105 1 91.19 649 THR B C 1
ATOM 13093 O O . THR B 1 649 ? 24.797 14.305 5.559 1 91.19 649 THR B O 1
ATOM 13096 N N . PRO B 1 650 ? 26.703 13.203 5.539 1 91.94 650 PRO B N 1
ATOM 13097 C CA . PRO B 1 650 ? 26.297 12.383 6.688 1 91.94 650 PRO B CA 1
ATOM 13098 C C . PRO B 1 650 ? 25.953 13.219 7.918 1 91.94 650 PRO B C 1
ATOM 13100 O O . PRO B 1 650 ? 25 12.891 8.633 1 91.94 650 PRO B O 1
ATOM 13103 N N . ASP B 1 651 ? 26.656 14.305 8.133 1 86.56 651 ASP B N 1
ATOM 13104 C CA . ASP B 1 651 ? 26.391 15.164 9.281 1 86.56 651 ASP B CA 1
ATOM 13105 C C . ASP B 1 651 ? 25.031 15.836 9.164 1 86.56 651 ASP B C 1
ATOM 13107 O O . ASP B 1 651 ? 24.297 15.938 10.156 1 86.56 651 ASP B O 1
ATOM 13111 N N . LEU B 1 652 ? 24.812 16.328 7.98 1 88.31 652 LEU B N 1
ATOM 13112 C CA . LEU B 1 652 ? 23.516 16.953 7.762 1 88.31 652 LEU B CA 1
ATOM 13113 C C . LEU B 1 652 ? 22.391 15.953 7.977 1 88.31 652 LEU B C 1
ATOM 13115 O O . LEU B 1 652 ? 21.359 16.281 8.578 1 88.31 652 LEU B O 1
ATOM 13119 N N . PHE B 1 653 ? 22.609 14.734 7.5 1 94.69 653 PHE B N 1
ATOM 13120 C CA . PHE B 1 653 ? 21.609 13.695 7.652 1 94.69 653 PHE B CA 1
ATOM 13121 C C . PHE B 1 653 ? 21.328 13.414 9.125 1 94.69 653 PHE B C 1
ATOM 13123 O O . PHE B 1 653 ? 20.188 13.312 9.539 1 94.69 653 PHE B O 1
ATOM 13130 N N . GLU B 1 654 ? 22.344 13.297 9.875 1 89.94 654 GLU B N 1
ATOM 13131 C CA . GLU B 1 654 ? 22.188 12.992 11.289 1 89.94 654 GLU B CA 1
ATOM 13132 C C . GLU B 1 654 ? 21.438 14.109 12.023 1 89.94 654 GLU B C 1
ATOM 13134 O O . GLU B 1 654 ? 20.625 13.836 12.906 1 89.94 654 GLU B O 1
ATOM 13139 N N . ARG B 1 655 ? 21.734 15.281 11.672 1 85.19 655 ARG B N 1
ATOM 13140 C CA . ARG B 1 655 ? 21.062 16.422 12.281 1 85.19 655 ARG B CA 1
ATOM 13141 C C . ARG B 1 655 ? 19.578 16.422 11.961 1 85.19 655 ARG B C 1
ATOM 13143 O O . ARG B 1 655 ? 18.734 16.656 12.836 1 85.19 655 ARG B O 1
ATOM 13150 N N . ILE B 1 656 ? 19.25 16.203 10.719 1 93 656 ILE B N 1
ATOM 13151 C CA . ILE B 1 656 ? 17.859 16.219 10.297 1 93 656 ILE B CA 1
ATOM 13152 C C . ILE B 1 656 ? 17.125 15.039 10.914 1 93 656 ILE B C 1
ATOM 13154 O O . ILE B 1 656 ? 15.945 15.156 11.297 1 93 656 ILE B O 1
ATOM 13158 N N . GLN B 1 657 ? 17.75 13.883 10.906 1 93.56 657 GLN B N 1
ATOM 13159 C CA . GLN B 1 657 ? 17.172 12.711 11.547 1 93.56 657 GLN B CA 1
ATOM 13160 C C . GLN B 1 657 ? 16.828 13 13.008 1 93.56 657 GLN B C 1
ATOM 13162 O O . GLN B 1 657 ? 15.758 12.633 13.484 1 93.56 657 GLN B O 1
ATOM 13167 N N . SER B 1 658 ? 17.734 13.688 13.703 1 87.44 658 SER B N 1
ATOM 13168 C CA . SER B 1 658 ? 17.516 14.055 15.102 1 87.44 658 SER B CA 1
ATOM 13169 C C . SER B 1 658 ? 16.375 15.047 15.234 1 87.44 658 SER B C 1
ATOM 13171 O O . SER B 1 658 ? 15.586 14.984 16.188 1 87.44 658 SER B O 1
ATOM 13173 N N . LYS B 1 659 ? 16.375 15.969 14.359 1 87.5 659 LYS B N 1
ATOM 13174 C CA . LYS B 1 659 ? 15.297 16.953 14.352 1 87.5 659 LYS B CA 1
ATOM 13175 C C . LYS B 1 659 ? 13.938 16.281 14.172 1 87.5 659 LYS B C 1
ATOM 13177 O O . LYS B 1 659 ? 12.984 16.594 14.883 1 87.5 659 LYS B O 1
ATOM 13182 N N . LEU B 1 660 ? 13.852 15.422 13.195 1 93.25 660 LEU B N 1
ATOM 13183 C CA . LEU B 1 660 ? 12.602 14.719 12.93 1 93.25 660 LEU B CA 1
ATOM 13184 C C . LEU B 1 660 ? 12.211 13.836 14.109 1 93.25 660 LEU B C 1
ATOM 13186 O O . LEU B 1 660 ? 11.031 13.719 14.438 1 93.25 660 LEU B O 1
ATOM 13190 N N . GLU B 1 661 ? 13.195 13.18 14.711 1 92.56 661 GLU B N 1
ATOM 13191 C CA . GLU B 1 661 ? 12.93 12.367 15.898 1 92.56 661 GLU B CA 1
ATOM 13192 C C . GLU B 1 661 ? 12.328 13.203 17.016 1 92.56 661 GLU B C 1
ATOM 13194 O O . GLU B 1 661 ? 11.383 12.773 17.688 1 92.56 661 GLU B O 1
ATOM 13199 N N . GLN B 1 662 ? 12.867 14.383 17.188 1 85.44 662 GLN B N 1
ATOM 13200 C CA . GLN B 1 662 ? 12.352 15.297 18.203 1 85.44 662 GLN B CA 1
ATOM 13201 C C . GLN B 1 662 ? 10.914 15.703 17.891 1 85.44 662 GLN B C 1
ATOM 13203 O O . GLN B 1 662 ? 10.086 15.789 18.797 1 85.44 662 GLN B O 1
ATOM 13208 N N . GLN B 1 663 ? 10.703 15.953 16.672 1 89.31 663 GLN B N 1
ATOM 13209 C CA . GLN B 1 663 ? 9.352 16.312 16.266 1 89.31 663 GLN B CA 1
ATOM 13210 C C . GLN B 1 663 ? 8.359 15.195 16.578 1 89.31 663 GLN B C 1
ATOM 13212 O O . GLN B 1 663 ? 7.254 15.445 17.047 1 89.31 663 GLN B O 1
ATOM 13217 N N . PHE B 1 664 ? 8.727 13.938 16.266 1 93 664 PHE B N 1
ATOM 13218 C CA . PHE B 1 664 ? 7.879 12.789 16.562 1 93 664 PHE B CA 1
ATOM 13219 C C . PHE B 1 664 ? 7.656 12.656 18.062 1 93 664 PHE B C 1
ATOM 13221 O O . PHE B 1 664 ? 6.543 12.375 18.5 1 93 664 PHE B O 1
ATOM 13228 N N . GLN B 1 665 ? 8.672 12.953 18.844 1 87.88 665 GLN B N 1
ATOM 13229 C CA . GLN B 1 665 ? 8.578 12.852 20.297 1 87.88 665 GLN B CA 1
ATOM 13230 C C . GLN B 1 665 ? 7.703 13.961 20.875 1 87.88 665 GLN B C 1
ATOM 13232 O O . GLN B 1 665 ? 6.992 13.75 21.844 1 87.88 665 GLN B O 1
ATOM 13237 N N . GLU B 1 666 ? 7.859 15.086 20.234 1 83.75 666 GLU B N 1
ATOM 13238 C CA . GLU B 1 666 ? 7.035 16.203 20.656 1 83.75 666 GLU B CA 1
ATOM 13239 C C . GLU B 1 666 ? 5.551 15.891 20.516 1 83.75 666 GLU B C 1
ATOM 13241 O O . GLU B 1 666 ? 4.734 16.328 21.312 1 83.75 666 GLU B O 1
ATOM 13246 N N . PHE B 1 667 ? 5.207 15.219 19.547 1 91.5 667 PHE B N 1
ATOM 13247 C CA . PHE B 1 667 ? 3.818 14.82 19.359 1 91.5 667 PHE B CA 1
ATOM 13248 C C . PHE B 1 667 ? 3.357 13.922 20.5 1 91.5 667 PHE B C 1
ATOM 13250 O O . PHE B 1 667 ? 2.197 13.977 20.906 1 91.5 667 PHE B O 1
ATOM 13257 N N . LEU B 1 668 ? 4.199 13.102 21 1 88.81 668 LEU B N 1
ATOM 13258 C CA . LEU B 1 668 ? 3.846 12.172 22.062 1 88.81 668 LEU B CA 1
ATOM 13259 C C . LEU B 1 668 ? 3.566 12.914 23.375 1 88.81 668 LEU B C 1
ATOM 13261 O O . LEU B 1 668 ? 2.855 12.406 24.234 1 88.81 668 LEU B O 1
ATOM 13265 N N . VAL B 1 669 ? 4.031 14.164 23.516 1 86.62 669 VAL B N 1
ATOM 13266 C CA . VAL B 1 669 ? 3.797 14.93 24.719 1 86.62 669 VAL B CA 1
ATOM 13267 C C . VAL B 1 669 ? 2.793 16.047 24.438 1 86.62 669 VAL B C 1
ATOM 13269 O O . VAL B 1 669 ? 2.607 16.953 25.266 1 86.62 669 VAL B O 1
ATOM 13272 N N . ALA B 1 670 ? 2.166 15.984 23.266 1 88.25 670 ALA B N 1
ATOM 13273 C CA . ALA B 1 670 ? 1.137 16.969 22.922 1 88.25 670 ALA B CA 1
ATOM 13274 C C . ALA B 1 670 ? -0.104 16.781 23.797 1 88.25 670 ALA B C 1
ATOM 13276 O O . ALA B 1 670 ? -0.165 15.867 24.609 1 88.25 670 ALA B O 1
ATOM 13277 N N . GLN B 1 671 ? -1.046 17.688 23.562 1 88.25 671 GLN B N 1
ATOM 13278 C CA . GLN B 1 671 ? -2.262 17.672 24.375 1 88.25 671 GLN B CA 1
ATOM 13279 C C . GLN B 1 671 ? -3.148 16.484 24 1 88.25 671 GLN B C 1
ATOM 13281 O O . GLN B 1 671 ? -3.133 16.031 22.859 1 88.25 671 GLN B O 1
ATOM 13286 N N . PRO B 1 672 ? -3.912 15.992 24.938 1 93.19 672 PRO B N 1
ATOM 13287 C CA . PRO B 1 672 ? -4.738 14.805 24.719 1 93.19 672 PRO B CA 1
ATOM 13288 C C . PRO B 1 672 ? -5.719 14.961 23.562 1 93.19 672 PRO B C 1
ATOM 13290 O O . PRO B 1 672 ? -6.051 13.984 22.891 1 93.19 672 PRO B O 1
ATOM 13293 N N . TYR B 1 673 ? -6.238 16.141 23.312 1 94.31 673 TYR B N 1
ATOM 13294 C CA . TYR B 1 673 ? -7.191 16.297 22.219 1 94.31 673 TYR B CA 1
ATOM 13295 C C . TYR B 1 673 ? -6.531 16 20.875 1 94.31 673 TYR B C 1
ATOM 13297 O O . TYR B 1 673 ? -7.172 15.477 19.969 1 94.31 673 TYR B O 1
ATOM 13305 N N . GLN B 1 674 ? -5.25 16.328 20.719 1 95.31 674 GLN B N 1
ATOM 13306 C CA . GLN B 1 674 ? -4.52 16.016 19.484 1 95.31 674 GLN B CA 1
ATOM 13307 C C . GLN B 1 674 ? -4.344 14.508 19.312 1 95.31 674 GLN B C 1
ATOM 13309 O O . GLN B 1 674 ? -4.441 13.992 18.203 1 95.31 674 GLN B O 1
ATOM 13314 N N . HIS B 1 675 ? -4.129 13.812 20.453 1 96 675 HIS B N 1
ATOM 13315 C CA . HIS B 1 675 ? -3.988 12.359 20.422 1 96 675 HIS B CA 1
ATOM 13316 C C . HIS B 1 675 ? -5.309 11.688 20.062 1 96 675 HIS B C 1
ATOM 13318 O O . HIS B 1 675 ? -5.328 10.68 19.359 1 96 675 HIS B O 1
ATOM 13324 N N . ALA B 1 676 ? -6.344 12.258 20.547 1 97 676 ALA B N 1
ATOM 13325 C CA . ALA B 1 676 ? -7.664 11.703 20.266 1 97 676 ALA B CA 1
ATOM 13326 C C . ALA B 1 676 ? -7.984 11.797 18.781 1 97 676 ALA B C 1
ATOM 13328 O O . ALA B 1 676 ? -8.484 10.836 18.188 1 97 676 ALA B O 1
ATOM 13329 N N . ILE B 1 677 ? -7.703 12.93 18.219 1 96.44 677 ILE B N 1
ATOM 13330 C CA . ILE B 1 677 ? -7.957 13.133 16.781 1 96.44 677 ILE B CA 1
ATOM 13331 C C . ILE B 1 677 ? -7.094 12.172 15.969 1 96.44 677 ILE B C 1
ATOM 13333 O O . ILE B 1 677 ? -7.582 11.508 15.055 1 96.44 677 ILE B O 1
ATOM 13337 N N . TYR B 1 678 ? -5.871 12.07 16.312 1 96.44 678 TYR B N 1
ATOM 13338 C CA . TYR B 1 678 ? -4.926 11.203 15.625 1 96.44 678 TYR B CA 1
ATOM 13339 C C . TYR B 1 678 ? -5.363 9.75 15.703 1 96.44 678 TYR B C 1
ATOM 13341 O O . TYR B 1 678 ? -5.352 9.039 14.695 1 96.44 678 TYR B O 1
ATOM 13349 N N . ALA B 1 679 ? -5.75 9.336 16.859 1 96.88 679 ALA B N 1
ATOM 13350 C CA . ALA B 1 679 ? -6.18 7.957 17.047 1 96.88 679 ALA B CA 1
ATOM 13351 C C . ALA B 1 679 ? -7.453 7.664 16.266 1 96.88 679 ALA B C 1
ATOM 13353 O O . ALA B 1 679 ? -7.641 6.547 15.766 1 96.88 679 ALA B O 1
ATOM 13354 N N . GLY B 1 680 ? -8.32 8.617 16.188 1 97 680 GLY B N 1
ATOM 13355 C CA . GLY B 1 680 ? -9.492 8.469 15.344 1 97 680 GLY B CA 1
ATOM 13356 C C . GLY B 1 680 ? -9.148 8.234 13.883 1 97 680 GLY B C 1
ATOM 13357 O O . GLY B 1 680 ? -9.727 7.371 13.227 1 97 680 GLY B O 1
ATOM 13358 N N . ASP B 1 681 ? -8.18 8.992 13.398 1 96.12 681 ASP B N 1
ATOM 13359 C CA . ASP B 1 681 ? -7.723 8.828 12.023 1 96.12 681 ASP B CA 1
ATOM 13360 C C . ASP B 1 681 ? -7.082 7.453 11.812 1 96.12 681 ASP B C 1
ATOM 13362 O O . ASP B 1 681 ? -7.234 6.844 10.75 1 96.12 681 ASP B O 1
ATOM 13366 N N . LEU B 1 682 ? -6.363 6.973 12.812 1 95.75 682 LEU B N 1
ATOM 13367 C CA . LEU B 1 682 ? -5.719 5.664 12.742 1 95.75 682 LEU B CA 1
ATOM 13368 C C . LEU B 1 682 ? -6.754 4.555 12.594 1 95.75 682 LEU B C 1
ATOM 13370 O O . LEU B 1 682 ? -6.504 3.553 11.922 1 95.75 682 LEU B O 1
ATOM 13374 N N . CYS B 1 683 ? -7.906 4.758 13.18 1 96.06 683 CYS B N 1
ATOM 13375 C CA . CYS B 1 683 ? -8.961 3.75 13.133 1 96.06 683 CYS B CA 1
ATOM 13376 C C . CYS B 1 683 ? -9.734 3.822 11.828 1 96.06 683 CYS B C 1
ATOM 13378 O O . CYS B 1 683 ? -10.25 2.811 11.344 1 96.06 683 CYS B O 1
ATOM 13380 N N . LEU B 1 684 ? -9.766 4.984 11.211 1 95.81 684 LEU B N 1
ATOM 13381 C CA . LEU B 1 684 ? -10.742 5.191 10.148 1 95.81 684 LEU B CA 1
ATOM 13382 C C . LEU B 1 684 ? -10.07 5.141 8.781 1 95.81 684 LEU B C 1
ATOM 13384 O O . LEU B 1 684 ? -10.727 4.848 7.777 1 95.81 684 LEU B O 1
ATOM 13388 N N . GLU B 1 685 ? -8.812 5.477 8.695 1 94.62 685 GLU B N 1
ATOM 13389 C CA . GLU B 1 685 ? -8.188 5.645 7.387 1 94.62 685 GLU B CA 1
ATOM 13390 C C . GLU B 1 685 ? -7.137 4.562 7.137 1 94.62 685 GLU B C 1
ATOM 13392 O O . GLU B 1 685 ? -6.422 4.156 8.055 1 94.62 685 GLU B O 1
ATOM 13397 N N . THR B 1 686 ? -7.02 4.035 5.922 1 91.06 686 THR B N 1
ATOM 13398 C CA . THR B 1 686 ? -6 3.076 5.52 1 91.06 686 THR B CA 1
ATOM 13399 C C . THR B 1 686 ? -5.484 3.393 4.117 1 91.06 686 THR B C 1
ATOM 13401 O O . THR B 1 686 ? -6.273 3.654 3.207 1 91.06 686 THR B O 1
ATOM 13404 N N . PRO B 1 687 ? -4.207 3.557 3.896 1 88 687 PRO B N 1
ATOM 13405 C CA . PRO B 1 687 ? -3.234 3.35 4.973 1 88 687 PRO B CA 1
ATOM 13406 C C . PRO B 1 687 ? -3.066 4.582 5.859 1 88 687 PRO B C 1
ATOM 13408 O O . PRO B 1 687 ? -3.324 5.703 5.422 1 88 687 PRO B O 1
ATOM 13411 N N . LYS B 1 688 ? -2.781 4.422 7.078 1 92.12 688 LYS B N 1
ATOM 13412 C CA . LYS B 1 688 ? -2.338 5.398 8.062 1 92.12 688 LYS B CA 1
ATOM 13413 C C . LYS B 1 688 ? -1.258 4.812 8.969 1 92.12 688 LYS B C 1
ATOM 13415 O O . LYS B 1 688 ? -1.42 3.717 9.508 1 92.12 688 LYS B O 1
ATOM 13420 N N . TRP B 1 689 ? -0.164 5.492 9.141 1 92.88 689 TRP B N 1
ATOM 13421 C CA . TRP B 1 689 ? 0.989 4.898 9.812 1 92.88 689 TRP B CA 1
ATOM 13422 C C . TRP B 1 689 ? 1.104 5.41 11.242 1 92.88 689 TRP B C 1
ATOM 13424 O O . TRP B 1 689 ? 1.08 6.617 11.484 1 92.88 689 TRP B O 1
ATOM 13434 N N . ASP B 1 690 ? 1.239 4.52 12.148 1 93.19 690 ASP B N 1
ATOM 13435 C CA . ASP B 1 690 ? 1.339 4.781 13.586 1 93.19 690 ASP B CA 1
ATOM 13436 C C . ASP B 1 690 ? 2.641 5.504 13.922 1 93.19 690 ASP B C 1
ATOM 13438 O O . ASP B 1 690 ? 3.697 5.176 13.383 1 93.19 690 ASP B O 1
ATOM 13442 N N . ILE B 1 691 ? 2.557 6.484 14.789 1 94.19 691 ILE B N 1
ATOM 13443 C CA . ILE B 1 691 ? 3.695 7.316 15.156 1 94.19 691 ILE B CA 1
ATOM 13444 C C . ILE B 1 691 ? 4.793 6.453 15.781 1 94.19 691 ILE B C 1
ATOM 13446 O O . ILE B 1 691 ? 5.98 6.727 15.602 1 94.19 691 ILE B O 1
ATOM 13450 N N . HIS B 1 692 ? 4.496 5.426 16.547 1 91.94 692 HIS B N 1
ATOM 13451 C CA . HIS B 1 692 ? 5.484 4.543 17.156 1 91.94 692 HIS B CA 1
ATOM 13452 C C . HIS B 1 692 ? 6.246 3.752 16.109 1 91.94 692 HIS B C 1
ATOM 13454 O O . HIS B 1 692 ? 7.461 3.562 16.219 1 91.94 692 HIS B O 1
ATOM 13460 N N . ASP B 1 693 ? 5.48 3.297 15.109 1 92.44 693 ASP B N 1
ATOM 13461 C CA . ASP B 1 693 ? 6.133 2.609 14 1 92.44 693 ASP B CA 1
ATOM 13462 C C . ASP B 1 693 ? 7.059 3.555 13.242 1 92.44 693 ASP B C 1
ATOM 13464 O O . ASP B 1 693 ? 8.141 3.152 12.797 1 92.44 693 ASP B O 1
ATOM 13468 N N . ARG B 1 694 ? 6.637 4.777 13.016 1 94.44 694 ARG B N 1
ATOM 13469 C CA . ARG B 1 694 ? 7.453 5.77 12.32 1 94.44 694 ARG B CA 1
ATOM 13470 C C . ARG B 1 694 ? 8.742 6.055 13.086 1 94.44 694 ARG B C 1
ATOM 13472 O O . ARG B 1 694 ? 9.805 6.203 12.492 1 94.44 694 ARG B O 1
ATOM 13479 N N . LEU B 1 695 ? 8.625 6.129 14.484 1 94.44 695 LEU B N 1
ATOM 13480 C CA . LEU B 1 695 ? 9.789 6.355 15.328 1 94.44 695 LEU B CA 1
ATOM 13481 C C . LEU B 1 695 ? 10.773 5.199 15.219 1 94.44 695 LEU B C 1
ATOM 13483 O O . LEU B 1 695 ? 11.984 5.418 15.102 1 94.44 695 LEU B O 1
ATOM 13487 N N . GLN B 1 696 ? 10.258 4.016 15.211 1 91.31 696 GLN B N 1
ATOM 13488 C CA . GLN B 1 696 ? 11.102 2.83 15.102 1 91.31 696 GLN B CA 1
ATOM 13489 C C . GLN B 1 696 ? 11.797 2.775 13.742 1 91.31 696 GLN B C 1
ATOM 13491 O O . GLN B 1 696 ? 12.977 2.408 13.656 1 91.31 696 GLN B O 1
ATOM 13496 N N . CYS B 1 697 ? 11.055 3.096 12.773 1 92.5 697 CYS B N 1
ATOM 13497 C CA . CYS B 1 697 ? 11.594 3.107 11.422 1 92.5 697 CYS B CA 1
ATOM 13498 C C . CYS B 1 697 ? 12.703 4.141 11.281 1 92.5 697 CYS B C 1
ATOM 13500 O O . CYS B 1 697 ? 13.75 3.861 10.695 1 92.5 697 CYS B O 1
ATOM 13502 N N . LEU B 1 698 ? 12.508 5.336 11.781 1 95.06 698 LEU B N 1
ATOM 13503 C CA . LEU B 1 698 ? 13.445 6.453 11.664 1 95.06 698 LEU B CA 1
ATOM 13504 C C . LEU B 1 698 ? 14.812 6.086 12.227 1 95.06 698 LEU B C 1
ATOM 13506 O O . LEU B 1 698 ? 15.844 6.445 11.656 1 95.06 698 LEU B O 1
ATOM 13510 N N . ALA B 1 699 ? 14.812 5.32 13.273 1 89.62 699 ALA B N 1
ATOM 13511 C CA . ALA B 1 699 ? 16.047 4.965 13.984 1 89.62 699 ALA B CA 1
ATOM 13512 C C . ALA B 1 699 ? 16.938 4.074 13.117 1 89.62 699 ALA B C 1
ATOM 13514 O O . ALA B 1 699 ? 18.156 4.105 13.242 1 89.62 699 ALA B O 1
ATOM 13515 N N . SER B 1 700 ? 16.359 3.381 12.188 1 89.38 700 SER B N 1
ATOM 13516 C CA . SER B 1 700 ? 17.109 2.395 11.414 1 89.38 700 SER B CA 1
ATOM 13517 C C . SER B 1 700 ? 17.453 2.926 10.023 1 89.38 700 SER B C 1
ATOM 13519 O O . SER B 1 700 ? 18.188 2.285 9.273 1 89.38 700 SER B O 1
ATOM 13521 N N . LEU B 1 701 ? 16.984 4.074 9.633 1 94.56 701 LEU B N 1
ATOM 13522 C CA . LEU B 1 701 ? 17.188 4.598 8.289 1 94.56 701 LEU B CA 1
ATOM 13523 C C . LEU B 1 701 ? 18.594 5.18 8.133 1 94.56 701 LEU B C 1
ATOM 13525 O O . LEU B 1 701 ? 19.156 5.723 9.086 1 94.56 701 LEU B O 1
ATOM 13529 N N . THR B 1 702 ? 19.156 5.07 6.941 1 94.69 702 THR B N 1
ATOM 13530 C CA . THR B 1 702 ? 20.5 5.539 6.633 1 94.69 702 THR B CA 1
ATOM 13531 C C . THR B 1 702 ? 20.469 6.602 5.535 1 94.69 702 THR B C 1
ATOM 13533 O O . THR B 1 702 ? 19.422 6.824 4.918 1 94.69 702 THR B O 1
ATOM 13536 N N . LEU B 1 703 ? 21.625 7.277 5.371 1 96.25 703 LEU B N 1
ATOM 13537 C CA . LEU B 1 703 ? 21.781 8.266 4.305 1 96.25 703 LEU B CA 1
ATOM 13538 C C . LEU B 1 703 ? 21.516 7.629 2.943 1 96.25 703 LEU B C 1
ATOM 13540 O O . LEU B 1 703 ? 20.906 8.25 2.068 1 96.25 703 LEU B O 1
ATOM 13544 N N . ASN B 1 704 ? 21.906 6.355 2.775 1 93.69 704 ASN B N 1
ATOM 13545 C CA . ASN B 1 704 ? 21.656 5.645 1.524 1 93.69 704 ASN B CA 1
ATOM 13546 C C . ASN B 1 704 ? 20.172 5.488 1.247 1 93.69 704 ASN B C 1
ATOM 13548 O O . ASN B 1 704 ? 19.734 5.562 0.097 1 93.69 704 ASN B O 1
ATOM 13552 N N . ASP B 1 705 ? 19.422 5.25 2.275 1 95.56 705 ASP B N 1
ATOM 13553 C CA . ASP B 1 705 ? 17.969 5.133 2.123 1 95.56 705 ASP B CA 1
ATOM 13554 C C . ASP B 1 705 ? 17.359 6.438 1.612 1 95.56 705 ASP B C 1
ATOM 13556 O O . ASP B 1 705 ? 16.484 6.422 0.744 1 95.56 705 ASP B O 1
ATOM 13560 N N . LEU B 1 706 ? 17.828 7.504 2.232 1 96.81 706 LEU B N 1
ATOM 13561 C CA . LEU B 1 706 ? 17.328 8.812 1.85 1 96.81 706 LEU B CA 1
ATOM 13562 C C . LEU B 1 706 ? 17.672 9.133 0.399 1 96.81 706 LEU B C 1
ATOM 13564 O O . LEU B 1 706 ? 16.828 9.641 -0.349 1 96.81 706 LEU B O 1
ATOM 13568 N N . GLN B 1 707 ? 18.875 8.875 0.024 1 95.06 707 GLN B N 1
ATOM 13569 C CA . GLN B 1 707 ? 19.312 9.125 -1.345 1 95.06 707 GLN B CA 1
ATOM 13570 C C . GLN B 1 707 ? 18.547 8.266 -2.34 1 95.06 707 GLN B C 1
ATOM 13572 O O . GLN B 1 707 ? 18.172 8.734 -3.418 1 95.06 707 GLN B O 1
ATOM 13577 N N . HIS B 1 708 ? 18.406 7.016 -1.954 1 93.38 708 HIS B N 1
ATOM 13578 C CA . HIS B 1 708 ? 17.609 6.117 -2.783 1 93.38 708 HIS B CA 1
ATOM 13579 C C . HIS B 1 708 ? 16.188 6.645 -2.959 1 93.38 708 HIS B C 1
ATOM 13581 O O . HIS B 1 708 ? 15.656 6.645 -4.07 1 93.38 708 HIS B O 1
ATOM 13587 N N . PHE B 1 709 ? 15.594 7.074 -1.943 1 95.75 709 PHE B N 1
ATOM 13588 C CA . PHE B 1 709 ? 14.258 7.652 -1.989 1 95.75 709 PHE B CA 1
ATOM 13589 C C . PHE B 1 709 ? 14.227 8.867 -2.904 1 95.75 709 PHE B C 1
ATOM 13591 O O . PHE B 1 709 ? 13.32 9.008 -3.73 1 95.75 709 PHE B O 1
ATOM 13598 N N . GLY B 1 710 ? 15.141 9.805 -2.646 1 95 710 GLY B N 1
ATOM 13599 C CA . GLY B 1 710 ? 15.203 11.023 -3.438 1 95 710 GLY B CA 1
ATOM 13600 C C . GLY B 1 710 ? 15.266 10.766 -4.93 1 95 710 GLY B C 1
ATOM 13601 O O . GLY B 1 710 ? 14.586 11.438 -5.711 1 95 710 GLY B O 1
ATOM 13602 N N . ARG B 1 711 ? 16 9.789 -5.305 1 91.94 711 ARG B N 1
ATOM 13603 C CA . ARG B 1 711 ? 16.125 9.43 -6.715 1 91.94 711 ARG B CA 1
ATOM 13604 C C . ARG B 1 711 ? 14.805 8.891 -7.258 1 91.94 711 ARG B C 1
ATOM 13606 O O . ARG B 1 711 ? 14.414 9.211 -8.383 1 91.94 711 ARG B O 1
ATOM 13613 N N . HIS B 1 712 ? 14.141 8.141 -6.492 1 90.81 712 HIS B N 1
ATOM 13614 C CA . HIS B 1 712 ? 12.922 7.48 -6.961 1 90.81 712 HIS B CA 1
ATOM 13615 C C . HIS B 1 712 ? 11.758 8.453 -7.012 1 90.81 712 HIS B C 1
ATOM 13617 O O . HIS B 1 712 ? 10.906 8.375 -7.906 1 90.81 712 HIS B O 1
ATOM 13623 N N . ILE B 1 713 ? 11.641 9.328 -6.004 1 93.75 713 ILE B N 1
ATOM 13624 C CA . ILE B 1 713 ? 10.523 10.273 -5.973 1 93.75 713 ILE B CA 1
ATOM 13625 C C . ILE B 1 713 ? 10.633 11.234 -7.152 1 93.75 713 ILE B C 1
ATOM 13627 O O . ILE B 1 713 ? 9.625 11.695 -7.684 1 93.75 713 ILE B O 1
ATOM 13631 N N . LEU B 1 714 ? 11.898 11.57 -7.609 1 94.69 714 LEU B N 1
ATOM 13632 C CA . LEU B 1 714 ? 12.094 12.516 -8.695 1 94.69 714 LEU B CA 1
ATOM 13633 C C . LEU B 1 714 ? 12.07 11.812 -10.047 1 94.69 714 LEU B C 1
ATOM 13635 O O . LEU B 1 714 ? 11.867 12.445 -11.086 1 94.69 714 LEU B O 1
ATOM 13639 N N . ALA B 1 715 ? 12.281 10.492 -10.039 1 91.75 715 ALA B N 1
ATOM 13640 C CA . ALA B 1 715 ? 12.305 9.742 -11.289 1 91.75 715 ALA B CA 1
ATOM 13641 C C . ALA B 1 715 ? 10.898 9.562 -11.844 1 91.75 715 ALA B C 1
ATOM 13643 O O . ALA B 1 715 ? 10.703 9.531 -13.062 1 91.75 715 ALA B O 1
ATOM 13644 N N . ARG B 1 716 ? 9.938 9.406 -10.969 1 92.06 716 ARG B N 1
ATOM 13645 C CA . ARG B 1 716 ? 8.562 9.156 -11.406 1 92.06 716 ARG B CA 1
ATOM 13646 C C . ARG B 1 716 ? 7.574 9.969 -10.586 1 92.06 716 ARG B C 1
ATOM 13648 O O . ARG B 1 716 ? 7.324 9.656 -9.414 1 92.06 716 ARG B O 1
ATOM 13655 N N . PHE B 1 717 ? 6.941 10.93 -11.133 1 95.44 717 PHE B N 1
ATOM 13656 C CA . PHE B 1 717 ? 5.855 11.695 -10.531 1 95.44 717 PHE B CA 1
ATOM 13657 C C . PHE B 1 717 ? 5.047 12.422 -11.594 1 95.44 717 PHE B C 1
ATOM 13659 O O . PHE B 1 717 ? 5.492 12.562 -12.734 1 95.44 717 PHE B O 1
ATOM 13666 N N . GLN B 1 718 ? 3.842 12.766 -11.336 1 95.81 718 GLN B N 1
ATOM 13667 C CA . GLN B 1 718 ? 3.049 13.695 -12.125 1 95.81 718 GLN B CA 1
ATOM 13668 C C . GLN B 1 718 ? 2.967 15.062 -11.445 1 95.81 718 GLN B C 1
ATOM 13670 O O . GLN B 1 718 ? 2.529 15.164 -10.297 1 95.81 718 GLN B O 1
ATOM 13675 N N . LEU B 1 719 ? 3.385 16.078 -12.094 1 97.38 719 LEU B N 1
ATOM 13676 C CA . LEU B 1 719 ? 3.32 17.438 -11.562 1 97.38 719 LEU B CA 1
ATOM 13677 C C . LEU B 1 719 ? 1.919 18.016 -11.727 1 97.38 719 LEU B C 1
ATOM 13679 O O . LEU B 1 719 ? 1.409 18.125 -12.844 1 97.38 719 LEU B O 1
ATOM 13683 N N . GLU B 1 720 ? 1.254 18.219 -10.688 1 96.62 720 GLU B N 1
ATOM 13684 C CA . GLU B 1 720 ? 0.058 19.062 -10.711 1 96.62 720 GLU B CA 1
ATOM 13685 C C . GLU B 1 720 ? 0.327 20.422 -10.078 1 96.62 720 GLU B C 1
ATOM 13687 O O . GLU B 1 720 ? 0.731 20.5 -8.914 1 96.62 720 GLU B O 1
ATOM 13692 N N . MET B 1 721 ? 0.154 21.453 -10.836 1 98 721 MET B N 1
ATOM 13693 C CA . MET B 1 721 ? 0.635 22.781 -10.469 1 98 721 MET B CA 1
ATOM 13694 C C . MET B 1 721 ? -0.456 23.828 -10.664 1 98 721 MET B C 1
ATOM 13696 O O . MET B 1 721 ? -1.202 23.781 -11.641 1 98 721 MET B O 1
ATOM 13700 N N . LEU B 1 722 ? -0.652 24.688 -9.703 1 98.31 722 LEU B N 1
ATOM 13701 C CA . LEU B 1 722 ? -1.502 25.859 -9.812 1 98.31 722 LEU B CA 1
ATOM 13702 C C . LEU B 1 722 ? -0.665 27.141 -9.812 1 98.31 722 LEU B C 1
ATOM 13704 O O . LEU B 1 722 ? 0.13 27.359 -8.891 1 98.31 722 LEU B O 1
ATOM 13708 N N . VAL B 1 723 ? -0.734 27.891 -10.859 1 97.88 723 VAL B N 1
ATOM 13709 C CA . VAL B 1 723 ? -0.124 29.219 -10.93 1 97.88 723 VAL B CA 1
ATOM 13710 C C . VAL B 1 723 ? -1.211 30.297 -10.906 1 97.88 723 VAL B C 1
ATOM 13712 O O . VAL B 1 723 ? -1.971 30.438 -11.867 1 97.88 723 VAL B O 1
ATOM 13715 N N . HIS B 1 724 ? -1.303 31 -9.844 1 96.88 724 HIS B N 1
ATOM 13716 C CA . HIS B 1 724 ? -2.357 31.984 -9.625 1 96.88 724 HIS B CA 1
ATOM 13717 C C . HIS B 1 724 ? -1.775 33.344 -9.211 1 96.88 724 HIS B C 1
ATOM 13719 O O . HIS B 1 724 ? -1.026 33.438 -8.234 1 96.88 724 HIS B O 1
ATOM 13725 N N . GLY B 1 725 ? -2.07 34.406 -9.898 1 96 725 GLY B N 1
ATOM 13726 C CA . GLY B 1 725 ? -1.599 35.719 -9.555 1 96 725 GLY B CA 1
ATOM 13727 C C . GLY B 1 725 ? -1.277 36.594 -10.766 1 96 725 GLY B C 1
ATOM 13728 O O . GLY B 1 725 ? -1.975 36.5 -11.781 1 96 725 GLY B O 1
ATOM 13729 N N . ASN B 1 726 ? -0.275 37.5 -10.641 1 95 726 ASN B N 1
ATOM 13730 C CA . ASN B 1 726 ? 0.145 38.438 -11.695 1 95 726 ASN B CA 1
ATOM 13731 C C . ASN B 1 726 ? 1.1 37.75 -12.68 1 95 726 ASN B C 1
ATOM 13733 O O . ASN B 1 726 ? 2.289 38.062 -12.711 1 95 726 ASN B O 1
ATOM 13737 N N . VAL B 1 727 ? 0.514 36.906 -13.422 1 93.44 727 VAL B N 1
ATOM 13738 C CA . VAL B 1 727 ? 1.28 36.094 -14.359 1 93.44 727 VAL B CA 1
ATOM 13739 C C . VAL B 1 727 ? 0.458 35.844 -15.625 1 93.44 727 VAL B C 1
ATOM 13741 O O . VAL B 1 727 ? -0.775 35.844 -15.578 1 93.44 727 VAL B O 1
ATOM 13744 N N . THR B 1 728 ? 1.093 35.688 -16.734 1 91.88 728 THR B N 1
ATOM 13745 C CA . THR B 1 728 ? 0.417 35.312 -17.984 1 91.88 728 THR B CA 1
ATOM 13746 C C . THR B 1 728 ? 0.413 33.812 -18.172 1 91.88 728 THR B C 1
ATOM 13748 O O . THR B 1 728 ? 1.127 33.094 -17.484 1 91.88 728 THR B O 1
ATOM 13751 N N . ALA B 1 729 ? -0.395 33.344 -19.094 1 92.12 729 ALA B N 1
ATOM 13752 C CA . ALA B 1 729 ? -0.469 31.938 -19.406 1 92.12 729 ALA B CA 1
ATOM 13753 C C . ALA B 1 729 ? 0.882 31.406 -19.875 1 92.12 729 ALA B C 1
ATOM 13755 O O . ALA B 1 729 ? 1.284 30.297 -19.516 1 92.12 729 ALA B O 1
ATOM 13756 N N . SER B 1 730 ? 1.567 32.156 -20.719 1 91.81 730 SER B N 1
ATOM 13757 C CA . SER B 1 730 ? 2.873 31.75 -21.234 1 91.81 730 SER B CA 1
ATOM 13758 C C . SER B 1 730 ? 3.898 31.641 -20.109 1 91.81 730 SER B C 1
ATOM 13760 O O . SER B 1 730 ? 4.715 30.719 -20.094 1 91.81 730 SER B O 1
ATOM 13762 N N . GLU B 1 731 ? 3.826 32.594 -19.203 1 94.06 731 GLU B N 1
ATOM 13763 C CA . GLU B 1 731 ? 4.742 32.562 -18.062 1 94.06 731 GLU B CA 1
ATOM 13764 C C . GLU B 1 731 ? 4.457 31.359 -17.172 1 94.06 731 GLU B C 1
ATOM 13766 O O . GLU B 1 731 ? 5.379 30.766 -16.609 1 94.06 731 GLU B O 1
ATOM 13771 N N . ALA B 1 732 ? 3.186 31.047 -17.031 1 95.62 732 ALA B N 1
ATOM 13772 C CA . ALA B 1 732 ? 2.814 29.875 -16.234 1 95.62 732 ALA B CA 1
ATOM 13773 C C . ALA B 1 732 ? 3.414 28.609 -16.828 1 95.62 732 ALA B C 1
ATOM 13775 O O . ALA B 1 732 ? 3.9 27.734 -16.094 1 95.62 732 ALA B O 1
ATOM 13776 N N . VAL B 1 733 ? 3.391 28.453 -18.125 1 95.94 733 VAL B N 1
ATOM 13777 C CA . VAL B 1 733 ? 3.969 27.297 -18.812 1 95.94 733 VAL B CA 1
ATOM 13778 C C . VAL B 1 733 ? 5.48 27.281 -18.594 1 95.94 733 VAL B C 1
ATOM 13780 O O . VAL B 1 733 ? 6.07 26.219 -18.391 1 95.94 733 VAL B O 1
ATOM 13783 N N . GLN B 1 734 ? 6.074 28.422 -18.641 1 96.44 734 GLN B N 1
ATOM 13784 C CA . GLN B 1 734 ? 7.512 28.516 -18.422 1 96.44 734 GLN B CA 1
ATOM 13785 C C . GLN B 1 734 ? 7.871 28.031 -17.016 1 96.44 734 GLN B C 1
ATOM 13787 O O . GLN B 1 734 ? 8.914 27.406 -16.812 1 96.44 734 GLN B O 1
ATOM 13792 N N . LEU B 1 735 ? 7.043 28.422 -16.078 1 97.44 735 LEU B N 1
ATOM 13793 C CA . LEU B 1 735 ? 7.285 27.969 -14.711 1 97.44 735 LEU B CA 1
ATOM 13794 C C . LEU B 1 735 ? 7.203 26.453 -14.609 1 97.44 735 LEU B C 1
ATOM 13796 O O . LEU B 1 735 ? 8.023 25.828 -13.922 1 97.44 735 LEU B O 1
ATOM 13800 N N . SER B 1 736 ? 6.215 25.812 -15.219 1 97.69 736 SER B N 1
ATOM 13801 C CA . SER B 1 736 ? 6.113 24.359 -15.203 1 97.69 736 SER B CA 1
ATOM 13802 C C . SER B 1 736 ? 7.305 23.719 -15.898 1 97.69 736 SER B C 1
ATOM 13804 O O . SER B 1 736 ? 7.77 22.656 -15.484 1 97.69 736 SER B O 1
ATOM 13806 N N . ASP B 1 737 ? 7.836 24.375 -16.938 1 97.25 737 ASP B N 1
ATOM 13807 C CA . ASP B 1 737 ? 8.992 23.859 -17.672 1 97.25 737 ASP B CA 1
ATOM 13808 C C . ASP B 1 737 ? 10.234 23.828 -16.781 1 97.25 737 ASP B C 1
ATOM 13810 O O . ASP B 1 737 ? 11.07 22.938 -16.922 1 97.25 737 ASP B O 1
ATOM 13814 N N . ILE B 1 738 ? 10.32 24.812 -15.938 1 97.69 738 ILE B N 1
ATOM 13815 C CA . ILE B 1 738 ? 11.461 24.844 -15.039 1 97.69 738 ILE B CA 1
ATOM 13816 C C . ILE B 1 738 ? 11.523 23.531 -14.242 1 97.69 738 ILE B C 1
ATOM 13818 O O . ILE B 1 738 ? 12.586 22.922 -14.117 1 97.69 738 ILE B O 1
ATOM 13822 N N . VAL B 1 739 ? 10.383 23.078 -13.742 1 97.56 739 VAL B N 1
ATOM 13823 C CA . VAL B 1 739 ? 10.312 21.891 -12.914 1 97.56 739 VAL B CA 1
ATOM 13824 C C . VAL B 1 739 ? 10.508 20.641 -13.781 1 97.56 739 VAL B C 1
ATOM 13826 O O . VAL B 1 739 ? 11.305 19.766 -13.453 1 97.56 739 VAL B O 1
ATOM 13829 N N . LEU B 1 740 ? 9.812 20.547 -14.945 1 97.25 740 LEU B N 1
ATOM 13830 C CA . LEU B 1 740 ? 9.797 19.359 -15.789 1 97.25 740 LEU B CA 1
ATOM 13831 C C . LEU B 1 740 ? 11.141 19.141 -16.469 1 97.25 740 LEU B C 1
ATOM 13833 O O . LEU B 1 740 ? 11.602 18.016 -16.609 1 97.25 740 LEU B O 1
ATOM 13837 N N . LEU B 1 741 ? 11.797 20.203 -16.875 1 96.12 741 LEU B N 1
ATOM 13838 C CA . LEU B 1 741 ? 13.102 20.094 -17.516 1 96.12 741 LEU B CA 1
ATOM 13839 C C . LEU B 1 741 ? 14.203 19.875 -16.484 1 96.12 741 LEU B C 1
ATOM 13841 O O . LEU B 1 741 ? 15.242 19.297 -16.797 1 96.12 741 LEU B O 1
ATOM 13845 N N . GLY B 1 742 ? 13.922 20.391 -15.305 1 96.31 742 GLY B N 1
ATOM 13846 C CA . GLY B 1 742 ? 14.906 20.219 -14.242 1 96.31 742 GLY B CA 1
ATOM 13847 C C . GLY B 1 742 ? 14.961 18.812 -13.703 1 96.31 742 GLY B C 1
ATOM 13848 O O . GLY B 1 742 ? 16.047 18.266 -13.477 1 96.31 742 GLY B O 1
ATOM 13849 N N . TRP B 1 743 ? 13.805 18.219 -13.508 1 96.06 743 TRP B N 1
ATOM 13850 C CA . TRP B 1 743 ? 13.766 16.922 -12.844 1 96.06 743 TRP B CA 1
ATOM 13851 C C . TRP B 1 743 ? 13.445 15.805 -13.844 1 96.06 743 TRP B C 1
ATOM 13853 O O . TRP B 1 743 ? 13.703 14.633 -13.578 1 96.06 743 TRP B O 1
ATOM 13863 N N . ARG B 1 744 ? 12.812 15.984 -15.031 1 95.06 744 ARG B N 1
ATOM 13864 C CA . ARG B 1 744 ? 12.539 15.07 -16.141 1 95.06 744 ARG B CA 1
ATOM 13865 C C . ARG B 1 744 ? 11.883 13.789 -15.633 1 95.06 744 ARG B C 1
ATOM 13867 O O . ARG B 1 744 ? 12.406 12.695 -15.836 1 95.06 744 ARG B O 1
ATOM 13874 N N . PRO B 1 745 ? 10.688 13.898 -15.039 1 95.38 745 PRO B N 1
ATOM 13875 C CA . PRO B 1 745 ? 10.008 12.727 -14.477 1 95.38 745 PRO B CA 1
ATOM 13876 C C . PRO B 1 745 ? 9.375 11.844 -15.547 1 95.38 745 PRO B C 1
ATOM 13878 O O . PRO B 1 745 ? 8.992 12.328 -16.609 1 95.38 745 PRO B O 1
ATOM 13881 N N . GLN B 1 746 ? 9.312 10.539 -15.32 1 92.62 746 GLN B N 1
ATOM 13882 C CA . GLN B 1 746 ? 8.383 9.648 -16.016 1 92.62 746 GLN B CA 1
ATOM 13883 C C . GLN B 1 746 ? 7.031 9.609 -15.305 1 92.62 746 GLN B C 1
ATOM 13885 O O . GLN B 1 746 ? 6.918 10.008 -14.148 1 92.62 746 GLN B O 1
ATOM 13890 N N . ALA B 1 747 ? 6.047 9.148 -16.047 1 92.06 747 ALA B N 1
ATOM 13891 C CA . ALA B 1 747 ? 4.711 9.055 -15.461 1 92.06 747 ALA B CA 1
ATOM 13892 C C . ALA B 1 747 ? 4.68 8.039 -14.32 1 92.06 747 ALA B C 1
ATOM 13894 O O . ALA B 1 747 ? 5.34 6.996 -14.391 1 92.06 747 ALA B O 1
ATOM 13895 N N . PRO B 1 748 ? 3.992 8.383 -13.266 1 90.12 748 PRO B N 1
ATOM 13896 C CA . PRO B 1 748 ? 3.855 7.398 -12.188 1 90.12 748 PRO B CA 1
ATOM 13897 C C . PRO B 1 748 ? 3.156 6.117 -12.641 1 90.12 748 PRO B C 1
ATOM 13899 O O . PRO B 1 748 ? 2.293 6.16 -13.516 1 90.12 748 PRO B O 1
ATOM 13902 N N . LEU B 1 749 ? 3.496 5.012 -12.039 1 81.88 749 LEU B N 1
ATOM 13903 C CA . LEU B 1 749 ? 2.926 3.725 -12.414 1 81.88 749 LEU B CA 1
ATOM 13904 C C . LEU B 1 749 ? 1.697 3.406 -11.57 1 81.88 749 LEU B C 1
ATOM 13906 O O . LEU B 1 749 ? 0.842 2.619 -11.977 1 81.88 749 LEU B O 1
ATOM 13910 N N . ASN B 1 750 ? 1.687 3.887 -10.375 1 77.25 750 ASN B N 1
ATOM 13911 C CA . ASN B 1 750 ? 0.542 3.643 -9.508 1 77.25 750 ASN B CA 1
ATOM 13912 C C . ASN B 1 750 ? 0.211 4.867 -8.656 1 77.25 750 ASN B C 1
ATOM 13914 O O . ASN B 1 750 ? 0.996 5.816 -8.594 1 77.25 750 ASN B O 1
ATOM 13918 N N . GLN B 1 751 ? -1.06 4.797 -8.195 1 76.12 751 GLN B N 1
ATOM 13919 C CA . GLN B 1 751 ? -1.541 5.844 -7.297 1 76.12 751 GLN B CA 1
ATOM 13920 C C . GLN B 1 751 ? -1.868 5.277 -5.918 1 76.12 751 GLN B C 1
ATOM 13922 O O . GLN B 1 751 ? -2.146 4.086 -5.781 1 76.12 751 GLN B O 1
ATOM 13927 N N . ILE B 1 752 ? -1.603 6.074 -4.922 1 77.31 752 ILE B N 1
ATOM 13928 C CA . ILE B 1 752 ? -1.98 5.637 -3.582 1 77.31 752 ILE B CA 1
ATOM 13929 C C . ILE B 1 752 ? -3.479 5.852 -3.375 1 77.31 752 ILE B C 1
ATOM 13931 O O . ILE B 1 752 ? -4.035 6.855 -3.82 1 77.31 752 ILE B O 1
ATOM 13935 N N . ASP B 1 753 ? -4.102 4.805 -2.883 1 79.88 753 ASP B N 1
ATOM 13936 C CA . ASP B 1 753 ? -5.52 4.855 -2.541 1 79.88 753 ASP B CA 1
ATOM 13937 C C . ASP B 1 753 ? -5.719 4.902 -1.028 1 79.88 753 ASP B C 1
ATOM 13939 O O . ASP B 1 753 ? -5.426 3.932 -0.327 1 79.88 753 ASP B O 1
ATOM 13943 N N . VAL B 1 754 ? -6.113 6.07 -0.538 1 85.38 754 VAL B N 1
ATOM 13944 C CA . VAL B 1 754 ? -6.488 6.148 0.87 1 85.38 754 VAL B CA 1
ATOM 13945 C C . VAL B 1 754 ? -7.984 5.883 1.023 1 85.38 754 VAL B C 1
ATOM 13947 O O . VAL B 1 754 ? -8.812 6.648 0.52 1 85.38 754 VAL B O 1
ATOM 13950 N N . ARG B 1 755 ? -8.297 4.863 1.633 1 91.81 755 ARG B N 1
ATOM 13951 C CA . ARG B 1 755 ? -9.688 4.465 1.828 1 91.81 755 ARG B CA 1
ATOM 13952 C C . ARG B 1 755 ? -10.125 4.688 3.271 1 91.81 755 ARG B C 1
ATOM 13954 O O . ARG B 1 755 ? -9.289 4.879 4.156 1 91.81 755 ARG B O 1
ATOM 13961 N N . VAL B 1 756 ? -11.398 4.801 3.445 1 94.81 756 VAL B N 1
ATOM 13962 C CA . VAL B 1 756 ? -11.961 5.074 4.766 1 94.81 756 VAL B CA 1
ATOM 13963 C C . VAL B 1 756 ? -12.812 3.895 5.219 1 94.81 756 VAL B C 1
ATOM 13965 O O . VAL B 1 756 ? -13.57 3.322 4.43 1 94.81 756 VAL B O 1
ATOM 13968 N N . VAL B 1 757 ? -12.672 3.502 6.441 1 95 757 VAL B N 1
ATOM 13969 C CA . VAL B 1 757 ? -13.406 2.412 7.07 1 95 757 VAL B CA 1
ATOM 13970 C C . VAL B 1 757 ? -14.891 2.756 7.121 1 95 757 VAL B C 1
ATOM 13972 O O . VAL B 1 757 ? -15.266 3.896 7.402 1 95 757 VAL B O 1
ATOM 13975 N N . GLN B 1 758 ? -15.68 1.876 6.73 1 93.12 758 GLN B N 1
ATOM 13976 C CA . GLN B 1 758 ? -17.109 1.983 7 1 93.12 758 GLN B CA 1
ATOM 13977 C C . GLN B 1 758 ? -17.453 1.402 8.367 1 93.12 758 GLN B C 1
ATOM 13979 O O . GLN B 1 758 ? -17.562 0.184 8.523 1 93.12 758 GLN B O 1
ATOM 13984 N N . LEU B 1 759 ? -17.719 2.316 9.281 1 92.81 759 LEU B N 1
ATOM 13985 C CA . LEU B 1 759 ? -18.047 1.858 10.625 1 92.81 759 LEU B CA 1
ATOM 13986 C C . LEU B 1 759 ? -19.328 1.023 10.609 1 92.81 759 LEU B C 1
ATOM 13988 O O . LEU B 1 759 ? -20.219 1.271 9.805 1 92.81 759 LEU B O 1
ATOM 13992 N N . PRO B 1 760 ? -19.391 -0.004 11.477 1 86.81 760 PRO B N 1
ATOM 13993 C CA . PRO B 1 760 ? -20.641 -0.786 11.547 1 86.81 760 PRO B CA 1
ATOM 13994 C C . PRO B 1 760 ? -21.828 0.035 12.023 1 86.81 760 PRO B C 1
ATOM 13996 O O . PRO B 1 760 ? -21.688 0.874 12.922 1 86.81 760 PRO B O 1
ATOM 13999 N N . ALA B 1 761 ? -22.906 -0.228 11.312 1 82.31 761 ALA B N 1
ATOM 14000 C CA . ALA B 1 761 ? -24.125 0.44 11.75 1 82.31 761 ALA B CA 1
ATOM 14001 C C . ALA B 1 761 ? -24.625 -0.13 13.078 1 82.31 761 ALA B C 1
ATOM 14003 O O . ALA B 1 761 ? -24.547 -1.34 13.312 1 82.31 761 ALA B O 1
ATOM 14004 N N . GLN B 1 762 ? -24.734 0.623 14.102 1 70.25 762 GLN B N 1
ATOM 14005 C CA . GLN B 1 762 ? -25.125 0.22 15.445 1 70.25 762 GLN B CA 1
ATOM 14006 C C . GLN B 1 762 ? -26.469 -0.514 15.445 1 70.25 762 GLN B C 1
ATOM 14008 O O . GLN B 1 762 ? -26.719 -1.363 16.297 1 70.25 762 GLN B O 1
ATOM 14013 N N . GLY B 1 763 ? -27.031 -0.833 14.195 1 59.31 763 GLY B N 1
ATOM 14014 C CA . GLY B 1 763 ? -28.328 -1.483 14.156 1 59.31 763 GLY B CA 1
ATOM 14015 C C . GLY B 1 763 ? -29.219 -1.11 15.328 1 59.31 763 GLY B C 1
ATOM 14016 O O . GLY B 1 763 ? -28.922 -0.166 16.062 1 59.31 763 GLY B O 1
ATOM 14017 N N . SER B 1 764 ? -30.297 -1.752 15.562 1 51.47 764 SER B N 1
ATOM 14018 C CA . SER B 1 764 ? -31.266 -1.533 16.625 1 51.47 764 SER B CA 1
ATOM 14019 C C . SER B 1 764 ? -30.656 -1.812 18 1 51.47 764 SER B C 1
ATOM 14021 O O . SER B 1 764 ? -31.156 -1.324 19.016 1 51.47 764 SER B O 1
ATOM 14023 N N . GLU B 1 765 ? -29.5 -2.498 17.859 1 54.38 765 GLU B N 1
ATOM 14024 C CA . GLU B 1 765 ? -28.984 -2.896 19.172 1 54.38 765 GLU B CA 1
ATOM 14025 C C . GLU B 1 765 ? -28.016 -1.859 19.719 1 54.38 765 GLU B C 1
ATOM 14027 O O . GLU B 1 765 ? -27.578 -1.958 20.875 1 54.38 765 GLU B O 1
ATOM 14032 N N . GLY B 1 766 ? -27.875 -0.743 19.094 1 59.12 766 GLY B N 1
ATOM 14033 C CA . GLY B 1 766 ? -27.203 0.422 19.641 1 59.12 766 GLY B CA 1
ATOM 14034 C C . GLY B 1 766 ? -25.703 0.208 19.828 1 59.12 766 GLY B C 1
ATOM 14035 O O . GLY B 1 766 ? -25.125 0.681 20.812 1 59.12 766 GLY B O 1
ATOM 14036 N N . THR B 1 767 ? -24.922 -0.53 18.953 1 68.75 767 THR B N 1
ATOM 14037 C CA . THR B 1 767 ? -23.516 -0.846 19.188 1 68.75 767 THR B CA 1
ATOM 14038 C C . THR B 1 767 ? -22.625 0.328 18.797 1 68.75 767 THR B C 1
ATOM 14040 O O . THR B 1 767 ? -22.75 0.868 17.703 1 68.75 767 THR B O 1
ATOM 14043 N N . SER B 1 768 ? -21.906 0.906 19.844 1 82.69 768 SER B N 1
ATOM 14044 C CA . SER B 1 768 ? -20.938 1.968 19.594 1 82.69 768 SER B CA 1
ATOM 14045 C C . SER B 1 768 ? -19.516 1.421 19.547 1 82.69 768 SER B C 1
ATOM 14047 O O . SER B 1 768 ? -19.188 0.465 20.25 1 82.69 768 SER B O 1
ATOM 14049 N N . THR B 1 769 ? -18.734 1.867 18.547 1 92.44 769 THR B N 1
ATOM 14050 C CA . THR B 1 769 ? -17.312 1.543 18.484 1 92.44 769 THR B CA 1
ATOM 14051 C C . THR B 1 769 ? -16.5 2.48 19.359 1 92.44 769 THR B C 1
ATOM 14053 O O . THR B 1 769 ? -16.625 3.703 19.266 1 92.44 769 THR B O 1
ATOM 14056 N N . VAL B 1 770 ? -15.703 1.952 20.25 1 94.69 770 VAL B N 1
ATOM 14057 C CA . VAL B 1 770 ? -14.969 2.773 21.203 1 94.69 770 VAL B CA 1
ATOM 14058 C C . VAL B 1 770 ? -13.492 2.375 21.203 1 94.69 770 VAL B C 1
ATOM 14060 O O . VAL B 1 770 ? -13.164 1.187 21.188 1 94.69 770 VAL B O 1
ATOM 14063 N N . HIS B 1 771 ? -12.586 3.295 21.109 1 95.44 771 HIS B N 1
ATOM 14064 C CA . HIS B 1 771 ? -11.156 3.1 21.281 1 95.44 771 HIS B CA 1
ATOM 14065 C C . HIS B 1 771 ? -10.633 3.818 22.516 1 95.44 771 HIS B C 1
ATOM 14067 O O . HIS B 1 771 ? -10.633 5.051 22.578 1 95.44 771 HIS B O 1
ATOM 14073 N N . ARG B 1 772 ? -10.172 3.049 23.531 1 93.94 772 ARG B N 1
ATOM 14074 C CA . ARG B 1 772 ? -9.695 3.58 24.797 1 93.94 772 ARG B CA 1
ATOM 14075 C C . ARG B 1 772 ? -8.195 3.363 24.953 1 93.94 772 ARG B C 1
ATOM 14077 O O . ARG B 1 772 ? -7.676 2.293 24.625 1 93.94 772 ARG B O 1
ATOM 14084 N N . PHE B 1 773 ? -7.527 4.426 25.375 1 93.25 773 PHE B N 1
ATOM 14085 C CA . PHE B 1 773 ? -6.117 4.223 25.688 1 93.25 773 PHE B CA 1
ATOM 14086 C C . PHE B 1 773 ? -5.602 5.312 26.625 1 93.25 773 PHE B C 1
ATOM 14088 O O . PHE B 1 773 ? -6.246 6.352 26.781 1 93.25 773 PHE B O 1
ATOM 14095 N N . SER B 1 774 ? -4.48 5.117 27.312 1 93 774 SER B N 1
ATOM 14096 C CA . SER B 1 774 ? -3.812 6.102 28.156 1 93 774 SER B CA 1
ATOM 14097 C C . SER B 1 774 ? -3.051 7.125 27.312 1 93 774 SER B C 1
ATOM 14099 O O . SER B 1 774 ? -2.416 6.77 26.328 1 93 774 SER B O 1
ATOM 14101 N N . GLY B 1 775 ? -3.236 8.398 27.781 1 90.25 775 GLY B N 1
ATOM 14102 C CA . GLY B 1 775 ? -2.459 9.406 27.094 1 90.25 775 GLY B CA 1
ATOM 14103 C C . GLY B 1 775 ? -0.982 9.07 27 1 90.25 775 GLY B C 1
ATOM 14104 O O . GLY B 1 775 ? -0.426 8.453 27.906 1 90.25 775 GLY B O 1
ATOM 14105 N N . TRP B 1 776 ? -0.365 9.461 25.969 1 89.75 776 TRP B N 1
ATOM 14106 C CA . TRP B 1 776 ? 1.028 9.102 25.719 1 89.75 776 TRP B CA 1
ATOM 14107 C C . TRP B 1 776 ? 1.96 9.906 26.625 1 89.75 776 TRP B C 1
ATOM 14109 O O . TRP B 1 776 ? 3.09 9.492 26.891 1 89.75 776 TRP B O 1
ATOM 14119 N N . ASN B 1 777 ? 1.459 11.133 27.031 1 86.38 777 ASN B N 1
ATOM 14120 C CA . ASN B 1 777 ? 2.148 11.891 28.062 1 86.38 777 ASN B CA 1
ATOM 14121 C C . ASN B 1 777 ? 1.645 11.516 29.453 1 86.38 777 ASN B C 1
ATOM 14123 O O . ASN B 1 777 ? 0.595 12 29.891 1 86.38 777 ASN B O 1
ATOM 14127 N N . GLU B 1 778 ? 2.367 10.883 30.125 1 84.56 778 GLU B N 1
ATOM 14128 C CA . GLU B 1 778 ? 1.941 10.32 31.391 1 84.56 778 GLU B CA 1
ATOM 14129 C C . GLU B 1 778 ? 1.707 11.414 32.438 1 84.56 778 GLU B C 1
ATOM 14131 O O . GLU B 1 778 ? 0.922 11.234 33.375 1 84.56 778 GLU B O 1
ATOM 14136 N N . ASP B 1 779 ? 2.256 12.555 32.281 1 82.12 779 ASP B N 1
ATOM 14137 C CA . ASP B 1 779 ? 2.184 13.625 33.281 1 82.12 779 ASP B CA 1
ATOM 14138 C C . ASP B 1 779 ? 1.012 14.562 33 1 82.12 779 ASP B C 1
ATOM 14140 O O . ASP B 1 779 ? 0.693 15.43 33.812 1 82.12 779 ASP B O 1
ATOM 14144 N N . ASP B 1 780 ? 0.386 14.391 31.891 1 87.25 780 ASP B N 1
ATOM 14145 C CA . ASP B 1 780 ? -0.725 15.266 31.531 1 87.25 780 ASP B CA 1
ATOM 14146 C C . ASP B 1 780 ? -1.977 14.922 32.344 1 87.25 780 ASP B C 1
ATOM 14148 O O . ASP B 1 780 ? -2.441 13.781 32.312 1 87.25 780 ASP B O 1
ATOM 14152 N N . GLU B 1 781 ? -2.516 15.867 32.969 1 87.5 781 GLU B N 1
ATOM 14153 C CA . GLU B 1 781 ? -3.668 15.664 33.844 1 87.5 781 GLU B CA 1
ATOM 14154 C C . GLU B 1 781 ? -4.969 15.672 33.062 1 87.5 781 GLU B C 1
ATOM 14156 O O . GLU B 1 781 ? -6.004 15.211 33.531 1 87.5 781 GLU B O 1
ATOM 14161 N N . ASN B 1 782 ? -4.961 16.156 31.844 1 89 782 ASN B N 1
ATOM 14162 C CA . ASN B 1 782 ? -6.168 16.312 31.047 1 89 782 ASN B CA 1
ATOM 14163 C C . ASN B 1 782 ? -6.547 15.016 30.344 1 89 782 ASN B C 1
ATOM 14165 O O . ASN B 1 782 ? -5.676 14.227 29.969 1 89 782 ASN B O 1
ATOM 14169 N N . SER B 1 783 ? -7.832 14.781 30.297 1 94.12 783 SER B N 1
ATOM 14170 C CA . SER B 1 783 ? -8.414 13.734 29.453 1 94.12 783 SER B CA 1
ATOM 14171 C C . SER B 1 783 ? -9.188 14.328 28.281 1 94.12 783 SER B C 1
ATOM 14173 O O . SER B 1 783 ? -9.461 15.523 28.266 1 94.12 783 SER B O 1
ATOM 14175 N N . SER B 1 784 ? -9.43 13.516 27.281 1 96.56 784 SER B N 1
ATOM 14176 C CA . SER B 1 784 ? -10.133 14.039 26.125 1 96.56 784 SER B CA 1
ATOM 14177 C C . SER B 1 784 ? -11.016 12.977 25.484 1 96.56 784 SER B C 1
ATOM 14179 O O . SER B 1 784 ? -10.734 11.781 25.594 1 96.56 784 SER B O 1
ATOM 14181 N N . VAL B 1 785 ? -12.094 13.367 24.906 1 97.44 785 VAL B N 1
ATOM 14182 C CA . VAL B 1 785 ? -12.969 12.5 24.125 1 97.44 785 VAL B CA 1
ATOM 14183 C C . VAL B 1 785 ? -13.188 13.117 22.734 1 97.44 785 VAL B C 1
ATOM 14185 O O . VAL B 1 785 ? -13.328 14.336 22.609 1 97.44 785 VAL B O 1
ATOM 14188 N N . CYS B 1 786 ? -13.094 12.344 21.734 1 98.06 786 CYS B N 1
ATOM 14189 C CA . CYS B 1 786 ? -13.406 12.703 20.359 1 98.06 786 CYS B CA 1
ATOM 14190 C C . CYS B 1 786 ? -14.461 11.773 19.766 1 98.06 786 CYS B C 1
ATOM 14192 O O . CYS B 1 786 ? -14.188 10.602 19.5 1 98.06 786 CYS B O 1
ATOM 14194 N N . ASN B 1 787 ? -15.688 12.242 19.625 1 97.88 787 ASN B N 1
ATOM 14195 C CA . ASN B 1 787 ? -16.781 11.477 19.031 1 97.88 787 ASN B CA 1
ATOM 14196 C C . ASN B 1 787 ? -16.938 11.797 17.547 1 97.88 787 ASN B C 1
ATOM 14198 O O . ASN B 1 787 ? -17.078 12.961 17.172 1 97.88 787 ASN B O 1
ATOM 14202 N N . ILE B 1 788 ? -16.922 10.766 16.781 1 97.38 788 ILE B N 1
ATOM 14203 C CA . ILE B 1 788 ? -17.078 10.914 15.344 1 97.38 788 ILE B CA 1
ATOM 14204 C C . ILE B 1 788 ? -18.344 10.195 14.891 1 97.38 788 ILE B C 1
ATOM 14206 O O . ILE B 1 788 ? -18.469 8.977 15.031 1 97.38 788 ILE B O 1
ATOM 14210 N N . TYR B 1 789 ? -19.312 10.914 14.422 1 96.38 789 TYR B N 1
ATOM 14211 C CA . TYR B 1 789 ? -20.531 10.359 13.852 1 96.38 789 TYR B CA 1
ATOM 14212 C C . TYR B 1 789 ? -20.453 10.32 12.328 1 96.38 789 TYR B C 1
ATOM 14214 O O . TYR B 1 789 ? -20.734 11.32 11.656 1 96.38 789 TYR B O 1
ATOM 14222 N N . GLN B 1 790 ? -20.141 9.125 11.844 1 94.69 790 GLN B N 1
ATOM 14223 C CA . GLN B 1 790 ? -19.875 8.969 10.422 1 94.69 790 GLN B CA 1
ATOM 14224 C C . GLN B 1 790 ? -21.172 8.906 9.617 1 94.69 790 GLN B C 1
ATOM 14226 O O . GLN B 1 790 ? -22.062 8.109 9.922 1 94.69 790 GLN B O 1
ATOM 14231 N N . VAL B 1 791 ? -21.312 9.742 8.664 1 90.94 791 VAL B N 1
ATOM 14232 C CA . VAL B 1 791 ? -22.5 9.781 7.816 1 90.94 791 VAL B CA 1
ATOM 14233 C C . VAL B 1 791 ? -22.219 9.055 6.504 1 90.94 791 VAL B C 1
ATOM 14235 O O . VAL B 1 791 ? -23.047 8.258 6.039 1 90.94 791 VAL B O 1
ATOM 14238 N N . GLY B 1 792 ? -21.109 9.195 5.895 1 79.25 792 GLY B N 1
ATOM 14239 C CA . GLY B 1 792 ? -20.75 8.5 4.668 1 79.25 792 GLY B CA 1
ATOM 14240 C C . GLY B 1 792 ? -20.578 9.438 3.484 1 79.25 792 GLY B C 1
ATOM 14241 O O . GLY B 1 792 ? -20.188 10.594 3.652 1 79.25 792 GLY B O 1
ATOM 14242 N N . THR B 1 793 ? -20.688 8.758 2.266 1 72.31 793 THR B N 1
ATOM 14243 C CA . THR B 1 793 ? -20.547 9.516 1.022 1 72.31 793 THR B CA 1
ATOM 14244 C C . THR B 1 793 ? -21.859 10.227 0.681 1 72.31 793 THR B C 1
ATOM 14246 O O . THR B 1 793 ? -22.938 9.68 0.887 1 72.31 793 THR B O 1
ATOM 14249 N N . MET B 1 794 ? -21.656 11.531 0.466 1 66.94 794 MET B N 1
ATOM 14250 C CA . MET B 1 794 ? -22.922 12.258 0.438 1 66.94 794 MET B CA 1
ATOM 14251 C C . MET B 1 794 ? -23.062 13.031 -0.868 1 66.94 794 MET B C 1
ATOM 14253 O O . MET B 1 794 ? -22.078 13.359 -1.519 1 66.94 794 MET B O 1
ATOM 14257 N N . ASP B 1 795 ? -24.219 13.102 -1.151 1 80.31 795 ASP B N 1
ATOM 14258 C CA . ASP B 1 795 ? -24.578 14.023 -2.223 1 80.31 795 ASP B CA 1
ATOM 14259 C C . ASP B 1 795 ? -24.578 15.469 -1.72 1 80.31 795 ASP B C 1
ATOM 14261 O O . ASP B 1 795 ? -24.281 15.727 -0.55 1 80.31 795 ASP B O 1
ATOM 14265 N N . THR B 1 796 ? -24.828 16.359 -2.518 1 88.38 796 THR B N 1
ATOM 14266 C CA . THR B 1 796 ? -24.703 17.781 -2.221 1 88.38 796 THR B CA 1
ATOM 14267 C C . THR B 1 796 ? -25.734 18.219 -1.181 1 88.38 796 THR B C 1
ATOM 14269 O O . THR B 1 796 ? -25.438 19 -0.287 1 88.38 796 THR B O 1
ATOM 14272 N N . LYS B 1 797 ? -26.906 17.703 -1.279 1 90.81 797 LYS B N 1
ATOM 14273 C CA . LYS B 1 797 ? -27.953 18.094 -0.34 1 90.81 797 LYS B CA 1
ATOM 14274 C C . LYS B 1 797 ? -27.641 17.562 1.063 1 90.81 797 LYS B C 1
ATOM 14276 O O . LYS B 1 797 ? -27.828 18.297 2.049 1 90.81 797 LYS B O 1
ATOM 14281 N N . MET B 1 798 ? -27.25 16.344 1.104 1 91.06 798 MET B N 1
ATOM 14282 C CA . MET B 1 798 ? -26.906 15.758 2.396 1 91.06 798 MET B CA 1
ATOM 14283 C C . MET B 1 798 ? -25.719 16.5 3.018 1 91.06 798 MET B C 1
ATOM 14285 O O . MET B 1 798 ? -25.688 16.703 4.234 1 91.06 798 MET B O 1
ATOM 14289 N N . ASN B 1 799 ? -24.812 16.859 2.205 1 92.38 799 ASN B N 1
ATOM 14290 C CA . ASN B 1 799 ? -23.688 17.641 2.684 1 92.38 799 ASN B CA 1
ATOM 14291 C C . ASN B 1 799 ? -24.125 19 3.238 1 92.38 799 ASN B C 1
ATOM 14293 O O . ASN B 1 799 ? -23.625 19.453 4.266 1 92.38 799 ASN B O 1
ATOM 14297 N N . ALA B 1 800 ? -24.969 19.594 2.545 1 94.56 800 ALA B N 1
ATOM 14298 C CA . ALA B 1 800 ? -25.516 20.875 2.996 1 94.56 800 ALA B CA 1
ATOM 14299 C C . ALA B 1 800 ? -26.281 20.719 4.305 1 94.56 800 ALA B C 1
ATOM 14301 O O . ALA B 1 800 ? -26.203 21.594 5.18 1 94.56 800 ALA B O 1
ATOM 14302 N N . THR B 1 801 ? -27.016 19.641 4.375 1 95.81 801 THR B N 1
ATOM 14303 C CA . THR B 1 801 ? -27.781 19.375 5.59 1 95.81 801 THR B CA 1
ATOM 14304 C C . THR B 1 801 ? -26.844 19.203 6.785 1 95.81 801 THR B C 1
ATOM 14306 O O . THR B 1 801 ? -27.109 19.703 7.875 1 95.81 801 THR B O 1
ATOM 14309 N N . LEU B 1 802 ? -25.797 18.453 6.582 1 95.44 802 LEU B N 1
ATOM 14310 C CA . LEU B 1 802 ? -24.812 18.281 7.637 1 95.44 802 LEU B CA 1
ATOM 14311 C C . LEU B 1 802 ? -24.172 19.609 8.016 1 95.44 802 LEU B C 1
ATOM 14313 O O . LEU B 1 802 ? -23.953 19.875 9.203 1 95.44 802 LEU B O 1
ATOM 14317 N N . GLY B 1 803 ? -23.812 20.391 7.012 1 94.81 803 GLY B N 1
ATOM 14318 C CA . GLY B 1 803 ? -23.281 21.719 7.281 1 94.81 803 GLY B CA 1
ATOM 14319 C C . GLY B 1 803 ? -24.219 22.578 8.109 1 94.81 803 GLY B C 1
ATOM 14320 O O . GLY B 1 803 ? -23.781 23.297 9.016 1 94.81 803 GLY B O 1
ATOM 14321 N N . LEU B 1 804 ? -25.469 22.547 7.781 1 95.94 804 LEU B N 1
ATOM 14322 C CA . LEU B 1 804 ? -26.484 23.312 8.516 1 95.94 804 LEU B CA 1
ATOM 14323 C C . LEU B 1 804 ? -26.625 22.797 9.938 1 95.94 804 LEU B C 1
ATOM 14325 O O . LEU B 1 804 ? -26.719 23.578 10.883 1 95.94 804 LEU B O 1
ATOM 14329 N N . LEU B 1 805 ? -26.656 21.5 10.031 1 96.56 805 LEU B N 1
ATOM 14330 C CA . LEU B 1 805 ? -26.719 20.906 11.367 1 96.56 805 LEU B CA 1
ATOM 14331 C C . LEU B 1 805 ? -25.547 21.375 12.227 1 96.56 805 LEU B C 1
ATOM 14333 O O . LEU B 1 805 ? -25.75 21.75 13.391 1 96.56 805 LEU B O 1
ATOM 14337 N N . HIS B 1 806 ? -24.375 21.328 11.727 1 96.06 806 HIS B N 1
ATOM 14338 C CA . HIS B 1 806 ? -23.203 21.781 12.469 1 96.06 806 HIS B CA 1
ATOM 14339 C C . HIS B 1 806 ? -23.344 23.25 12.875 1 96.06 806 HIS B C 1
ATOM 14341 O O . HIS B 1 806 ? -23 23.625 13.992 1 96.06 806 HIS B O 1
ATOM 14347 N N . HIS B 1 807 ? -23.75 24.047 11.906 1 94.44 807 HIS B N 1
ATOM 14348 C CA . HIS B 1 807 ? -23.953 25.453 12.18 1 94.44 807 HIS B CA 1
ATOM 14349 C C . HIS B 1 807 ? -24.906 25.656 13.352 1 94.44 807 HIS B C 1
ATOM 14351 O O . HIS B 1 807 ? -24.672 26.5 14.219 1 94.44 807 HIS B O 1
ATOM 14357 N N . LEU B 1 808 ? -25.953 24.875 13.398 1 95.19 808 LEU B N 1
ATOM 14358 C CA . LEU B 1 808 ? -27 25.016 14.414 1 95.19 808 LEU B CA 1
ATOM 14359 C C . LEU B 1 808 ? -26.5 24.531 15.773 1 95.19 808 LEU B C 1
ATOM 14361 O O . LEU B 1 808 ? -26.922 25.047 16.812 1 95.19 808 LEU B O 1
ATOM 14365 N N . ILE B 1 809 ? -25.594 23.562 15.766 1 95.44 809 ILE B N 1
ATOM 14366 C CA . ILE B 1 809 ? -25.219 22.938 17.031 1 95.44 809 ILE B CA 1
ATOM 14367 C C . ILE B 1 809 ? -24.047 23.672 17.656 1 95.44 809 ILE B C 1
ATOM 14369 O O . ILE B 1 809 ? -23.797 23.562 18.859 1 95.44 809 ILE B O 1
ATOM 14373 N N . ARG B 1 810 ? -23.25 24.344 16.984 1 92.06 810 ARG B N 1
ATOM 14374 C CA . ARG B 1 810 ? -21.969 24.875 17.406 1 92.06 810 ARG B CA 1
ATOM 14375 C C . ARG B 1 810 ? -22.109 25.688 18.688 1 92.06 810 ARG B C 1
ATOM 14377 O O . ARG B 1 810 ? -21.469 25.391 19.703 1 92.06 810 ARG B O 1
ATOM 14384 N N . GLU B 1 811 ? -22.953 26.734 18.672 1 88.56 811 GLU B N 1
ATOM 14385 C CA . GLU B 1 811 ? -23.109 27.625 19.828 1 88.56 811 GLU B CA 1
ATOM 14386 C C . GLU B 1 811 ? -23.797 26.922 20.984 1 88.56 811 GLU B C 1
ATOM 14388 O O . GLU B 1 811 ? -23.344 26.984 22.125 1 88.56 811 GLU B O 1
ATOM 14393 N N . PRO B 1 812 ? -24.891 26.203 20.75 1 92.62 812 PRO B N 1
ATOM 14394 C CA . PRO B 1 812 ? -25.547 25.484 21.844 1 92.62 812 PRO B CA 1
ATOM 14395 C C . PRO B 1 812 ? -24.609 24.469 22.516 1 92.62 812 PRO B C 1
ATOM 14397 O O . PRO B 1 812 ? -24.688 24.266 23.734 1 92.62 812 PRO B O 1
ATOM 14400 N N . ALA B 1 813 ? -23.844 23.812 21.719 1 94.5 813 ALA B N 1
ATOM 14401 C CA . ALA B 1 813 ? -22.906 22.844 22.297 1 94.5 813 ALA B CA 1
ATOM 14402 C C . ALA B 1 813 ? -21.891 23.531 23.203 1 94.5 813 ALA B C 1
ATOM 14404 O O . ALA B 1 813 ? -21.609 23.047 24.297 1 94.5 813 ALA B O 1
ATOM 14405 N N . PHE B 1 814 ? -21.344 24.578 22.734 1 88.62 814 PHE B N 1
ATOM 14406 C CA . PHE B 1 814 ? -20.406 25.328 23.547 1 88.62 814 PHE B CA 1
ATOM 14407 C C . PHE B 1 814 ? -21.062 25.844 24.812 1 88.62 814 PHE B C 1
ATOM 14409 O O . PHE B 1 814 ? -20.516 25.719 25.906 1 88.62 814 PHE B O 1
ATOM 14416 N N . GLY B 1 815 ? -22.234 26.469 24.703 1 84.94 815 GLY B N 1
ATOM 14417 C CA . GLY B 1 815 ? -22.969 27.031 25.828 1 84.94 815 GLY B CA 1
ATOM 14418 C C . GLY B 1 815 ? -23.312 26 26.891 1 84.94 815 GLY B C 1
ATOM 14419 O O . GLY B 1 815 ? -23.078 26.234 28.078 1 84.94 815 GLY B O 1
ATOM 14420 N N . GLN B 1 816 ? -23.75 24.922 26.438 1 91.81 816 GLN B N 1
ATOM 14421 C CA . GLN B 1 816 ? -24.172 23.906 27.375 1 91.81 816 GLN B CA 1
ATOM 14422 C C . GLN B 1 816 ? -22.984 23.125 27.938 1 91.81 816 GLN B C 1
ATOM 14424 O O . GLN B 1 816 ? -22.812 23.031 29.156 1 91.81 816 GLN B O 1
ATOM 14429 N N . LEU B 1 817 ? -22.156 22.578 27.078 1 94 817 LEU B N 1
ATOM 14430 C CA . LEU B 1 817 ? -21.109 21.656 27.5 1 94 817 LEU B CA 1
ATOM 14431 C C . LEU B 1 817 ? -19.969 22.391 28.172 1 94 817 LEU B C 1
ATOM 14433 O O . LEU B 1 817 ? -19.406 21.906 29.156 1 94 817 LEU B O 1
ATOM 14437 N N . ARG B 1 818 ? -19.562 23.547 27.641 1 87.56 818 ARG B N 1
ATOM 14438 C CA . ARG B 1 818 ? -18.438 24.281 28.188 1 87.56 818 ARG B CA 1
ATOM 14439 C C . ARG B 1 818 ? -18.859 25.172 29.344 1 87.56 818 ARG B C 1
ATOM 14441 O O . ARG B 1 818 ? -18.25 25.125 30.422 1 87.56 818 ARG B O 1
ATOM 14448 N N . THR B 1 819 ? -19.938 25.969 29.156 1 81.56 819 THR B N 1
ATOM 14449 C CA . THR B 1 819 ? -20.266 27.047 30.094 1 81.56 819 THR B CA 1
ATOM 14450 C C . THR B 1 819 ? -21.156 26.516 31.219 1 81.56 819 THR B C 1
ATOM 14452 O O . THR B 1 819 ? -20.844 26.703 32.406 1 81.56 819 THR B O 1
ATOM 14455 N N . GLN B 1 820 ? -22.234 25.859 30.875 1 84.56 820 GLN B N 1
ATOM 14456 C CA . GLN B 1 820 ? -23.203 25.453 31.875 1 84.56 820 GLN B CA 1
ATOM 14457 C C . GLN B 1 820 ? -22.719 24.219 32.625 1 84.56 820 GLN B C 1
ATOM 14459 O O . GLN B 1 820 ? -22.75 24.188 33.875 1 84.56 820 GLN B O 1
ATOM 14464 N N . GLU B 1 821 ? -22.172 23.266 31.844 1 89.81 821 GLU B N 1
ATOM 14465 C CA . GLU B 1 821 ? -21.781 22 32.469 1 89.81 821 GLU B CA 1
ATOM 14466 C C . GLU B 1 821 ? -20.297 22.016 32.844 1 89.81 821 GLU B C 1
ATOM 14468 O O . GLU B 1 821 ? -19.828 21.172 33.625 1 89.81 821 GLU B O 1
ATOM 14473 N N . GLN B 1 822 ? -19.547 22.922 32.375 1 85.56 822 GLN B N 1
ATOM 14474 C CA . GLN B 1 822 ? -18.141 23.141 32.688 1 85.56 822 GLN B CA 1
ATOM 14475 C C . GLN B 1 822 ? -17.312 21.891 32.438 1 85.56 822 GLN B C 1
ATOM 14477 O O . GLN B 1 822 ? -16.516 21.484 33.312 1 85.56 822 GLN B O 1
ATOM 14482 N N . LEU B 1 823 ? -17.562 21.234 31.391 1 88.56 823 LEU B N 1
ATOM 14483 C CA . LEU B 1 823 ? -16.891 19.984 31.094 1 88.56 823 LEU B CA 1
ATOM 14484 C C . LEU B 1 823 ? -15.43 20.219 30.719 1 88.56 823 LEU B C 1
ATOM 14486 O O . LEU B 1 823 ? -14.617 19.297 30.75 1 88.56 823 LEU B O 1
ATOM 14490 N N . GLY B 1 824 ? -15.078 21.406 30.359 1 79.81 824 GLY B N 1
ATOM 14491 C CA . GLY B 1 824 ? -13.695 21.672 30.016 1 79.81 824 GLY B CA 1
ATOM 14492 C C . GLY B 1 824 ? -13.508 22.969 29.25 1 79.81 824 GLY B C 1
ATOM 14493 O O . GLY B 1 824 ? -14.477 23.594 28.828 1 79.81 824 GLY B O 1
ATOM 14494 N N . TYR B 1 825 ? -12.188 23.297 29.141 1 76.06 825 TYR B N 1
ATOM 14495 C CA . TYR B 1 825 ? -11.859 24.547 28.453 1 76.06 825 TYR B CA 1
ATOM 14496 C C . TYR B 1 825 ? -11.984 24.375 26.938 1 76.06 825 TYR B C 1
ATOM 14498 O O . TYR B 1 825 ? -12.344 25.312 26.234 1 76.06 825 TYR B O 1
ATOM 14506 N N . ILE B 1 826 ? -11.68 23.172 26.516 1 88.31 826 ILE B N 1
ATOM 14507 C CA . ILE B 1 826 ? -11.781 22.938 25.078 1 88.31 826 ILE B CA 1
ATOM 14508 C C . ILE B 1 826 ? -13.055 22.156 24.766 1 88.31 826 ILE B C 1
ATOM 14510 O O . ILE B 1 826 ? -13.195 21 25.156 1 88.31 826 ILE B O 1
ATOM 14514 N N . VAL B 1 827 ? -14 22.719 24.172 1 92.94 827 VAL B N 1
ATOM 14515 C CA . VAL B 1 827 ? -15.203 22.141 23.594 1 92.94 827 VAL B CA 1
ATOM 14516 C C . VAL B 1 827 ? -15.359 22.594 22.141 1 92.94 827 VAL B C 1
ATOM 14518 O O . VAL B 1 827 ? -15.477 23.781 21.875 1 92.94 827 VAL B O 1
ATOM 14521 N N . HIS B 1 828 ? -15.234 21.609 21.297 1 94.12 828 HIS B N 1
ATOM 14522 C CA . HIS B 1 828 ? -15.195 21.953 19.875 1 94.12 828 HIS B CA 1
ATOM 14523 C C . HIS B 1 828 ? -16.047 21 19.062 1 94.12 828 HIS B C 1
ATOM 14525 O O . HIS B 1 828 ? -16.156 19.812 19.391 1 94.12 828 HIS B O 1
ATOM 14531 N N . THR B 1 829 ? -16.781 21.5 18.047 1 96.12 829 THR B N 1
ATOM 14532 C CA . THR B 1 829 ? -17.5 20.703 17.062 1 96.12 829 THR B CA 1
ATOM 14533 C C . THR B 1 829 ? -17.047 21.062 15.648 1 96.12 829 THR B C 1
ATOM 14535 O O . THR B 1 829 ? -16.609 22.188 15.398 1 96.12 829 THR B O 1
ATOM 14538 N N . GLN B 1 830 ? -17.094 20.125 14.781 1 95.62 830 GLN B N 1
ATOM 14539 C CA . GLN B 1 830 ? -16.719 20.406 13.398 1 95.62 830 GLN B CA 1
ATOM 14540 C C . GLN B 1 830 ? -17.266 19.344 12.461 1 95.62 830 GLN B C 1
ATOM 14542 O O . GLN B 1 830 ? -17.656 18.25 12.898 1 95.62 830 GLN B O 1
ATOM 14547 N N . VAL B 1 831 ? -17.422 19.75 11.195 1 94.56 831 VAL B N 1
ATOM 14548 C CA . VAL B 1 831 ? -17.609 18.75 10.148 1 94.56 831 VAL B CA 1
ATOM 14549 C C . VAL B 1 831 ? -16.266 18.172 9.734 1 94.56 831 VAL B C 1
ATOM 14551 O O . VAL B 1 831 ? -15.391 18.891 9.25 1 94.56 831 VAL B O 1
ATOM 14554 N N . LYS B 1 832 ? -16.094 16.938 9.961 1 95 832 LYS B N 1
ATOM 14555 C CA . LYS B 1 832 ? -14.828 16.266 9.664 1 95 832 LYS B CA 1
ATOM 14556 C C . LYS B 1 832 ? -14.914 15.516 8.336 1 95 832 LYS B C 1
ATOM 14558 O O . LYS B 1 832 ? -15.922 14.859 8.047 1 95 832 LYS B O 1
ATOM 14563 N N . THR B 1 833 ? -13.93 15.633 7.562 1 91.31 833 THR B N 1
ATOM 14564 C CA . THR B 1 833 ? -13.781 14.836 6.348 1 91.31 833 THR B CA 1
ATOM 14565 C C . THR B 1 833 ? -12.688 13.789 6.52 1 91.31 833 THR B C 1
ATOM 14567 O O . THR B 1 833 ? -11.531 14.133 6.781 1 91.31 833 THR B O 1
ATOM 14570 N N . SER B 1 834 ? -13.031 12.531 6.488 1 92.06 834 SER B N 1
ATOM 14571 C CA . SER B 1 834 ? -12.062 11.438 6.465 1 92.06 834 SER B CA 1
ATOM 14572 C C . SER B 1 834 ? -11.727 11.031 5.035 1 92.06 834 SER B C 1
ATOM 14574 O O . SER B 1 834 ? -12.617 10.867 4.199 1 92.06 834 SER B O 1
ATOM 14576 N N . GLY B 1 835 ? -10.531 10.852 4.855 1 84.44 835 GLY B N 1
ATOM 14577 C CA . GLY B 1 835 ? -10.148 10.664 3.463 1 84.44 835 GLY B CA 1
ATOM 14578 C C . GLY B 1 835 ? -10.461 11.867 2.596 1 84.44 835 GLY B C 1
ATOM 14579 O O . GLY B 1 835 ? -10.148 13 2.969 1 84.44 835 GLY B O 1
ATOM 14580 N N . ASP B 1 836 ? -11.031 11.609 1.453 1 76.94 836 ASP B N 1
ATOM 14581 C CA . ASP B 1 836 ? -11.297 12.719 0.544 1 76.94 836 ASP B CA 1
ATOM 14582 C C . ASP B 1 836 ? -12.789 13.047 0.492 1 76.94 836 ASP B C 1
ATOM 14584 O O . ASP B 1 836 ? -13.172 14.133 0.066 1 76.94 836 ASP B O 1
ATOM 14588 N N . LYS B 1 837 ? -13.625 12.109 1.062 1 82.81 837 LYS B N 1
ATOM 14589 C CA . LYS B 1 837 ? -15.023 12.359 0.725 1 82.81 837 LYS B CA 1
ATOM 14590 C C . LYS B 1 837 ? -15.945 11.953 1.872 1 82.81 837 LYS B C 1
ATOM 14592 O O . LYS B 1 837 ? -17.109 12.367 1.915 1 82.81 837 LYS B O 1
ATOM 14597 N N . VAL B 1 838 ? -15.469 11.25 2.811 1 91.62 838 VAL B N 1
ATOM 14598 C CA . VAL B 1 838 ? -16.375 10.742 3.84 1 91.62 838 VAL B CA 1
ATOM 14599 C C . VAL B 1 838 ? -16.547 11.781 4.941 1 91.62 838 VAL B C 1
ATOM 14601 O O . VAL B 1 838 ? -15.562 12.188 5.578 1 91.62 838 VAL B O 1
ATOM 14604 N N . LYS B 1 839 ? -17.766 12.172 5.156 1 94.12 839 LYS B N 1
ATOM 14605 C CA . LYS B 1 839 ? -18.047 13.25 6.105 1 94.12 839 LYS B CA 1
ATOM 14606 C C . LYS B 1 839 ? -18.562 12.695 7.426 1 94.12 839 LYS B C 1
ATOM 14608 O O . LYS B 1 839 ? -19.203 11.641 7.453 1 94.12 839 LYS B O 1
ATOM 14613 N N . SER B 1 840 ? -18.219 13.406 8.477 1 96.06 840 SER B N 1
ATOM 14614 C CA . SER B 1 840 ? -18.672 13.062 9.82 1 96.06 840 SER B CA 1
ATOM 14615 C C . SER B 1 840 ? -18.906 14.32 10.656 1 96.06 840 SER B C 1
ATOM 14617 O O . SER B 1 840 ? -18.453 15.406 10.297 1 96.06 840 SER B O 1
ATOM 14619 N N . LEU B 1 841 ? -19.719 14.203 11.625 1 97 841 LEU B N 1
ATOM 14620 C CA . LEU B 1 841 ? -19.844 15.211 12.672 1 97 841 LEU B CA 1
ATOM 14621 C C . LEU B 1 841 ? -18.953 14.875 13.859 1 97 841 LEU B C 1
ATOM 14623 O O . LEU B 1 841 ? -18.984 13.758 14.367 1 97 841 LEU B O 1
ATOM 14627 N N . LEU B 1 842 ? -18.156 15.812 14.25 1 97.75 842 LEU B N 1
ATOM 14628 C CA . LEU B 1 842 ? -17.156 15.555 15.281 1 97.75 842 LEU B CA 1
ATOM 14629 C C . LEU B 1 842 ? -17.391 16.422 16.516 1 97.75 842 LEU B C 1
ATOM 14631 O O . LEU B 1 842 ? -17.688 17.609 16.391 1 97.75 842 LEU B O 1
ATOM 14635 N N . PHE B 1 843 ? -17.359 15.859 17.672 1 97.94 843 PHE B N 1
ATOM 14636 C CA . PHE B 1 843 ? -17.344 16.516 18.984 1 97.94 843 PHE B CA 1
ATOM 14637 C C . PHE B 1 843 ? -16.031 16.266 19.703 1 97.94 843 PHE B C 1
ATOM 14639 O O . PHE B 1 843 ? -15.531 15.141 19.719 1 97.94 843 PHE B O 1
ATOM 14646 N N . LEU B 1 844 ? -15.453 17.281 20.219 1 97.62 844 LEU B N 1
ATOM 14647 C CA . LEU B 1 844 ? -14.18 17.172 20.938 1 97.62 844 LEU B CA 1
ATOM 14648 C C . LEU B 1 844 ? -14.242 17.922 22.266 1 97.62 844 LEU B C 1
ATOM 14650 O O . LEU B 1 844 ? -14.648 19.078 22.312 1 97.62 844 LEU B O 1
ATOM 14654 N N . ILE B 1 845 ? -13.93 17.234 23.359 1 96.81 845 ILE B N 1
ATOM 14655 C CA . ILE B 1 845 ? -13.891 17.844 24.688 1 96.81 845 ILE B CA 1
ATOM 14656 C C . ILE B 1 845 ? -12.602 17.438 25.391 1 96.81 845 ILE B C 1
ATOM 14658 O O . ILE B 1 845 ? -12.164 16.281 25.297 1 96.81 845 ILE B O 1
ATOM 14662 N N . GLN B 1 846 ? -11.914 18.328 25.922 1 94.19 846 GLN B N 1
ATOM 14663 C CA . GLN B 1 846 ? -10.781 18.062 26.812 1 94.19 846 GLN B CA 1
ATOM 14664 C C . GLN B 1 846 ? -11.055 18.609 28.219 1 94.19 846 GLN B C 1
ATOM 14666 O O . GLN B 1 846 ? -11.508 19.734 28.375 1 94.19 846 GLN B O 1
ATOM 14671 N N . SER B 1 847 ? -10.805 17.75 29.203 1 90.94 847 SER B N 1
ATOM 14672 C CA . SER B 1 847 ? -11.148 18.109 30.578 1 90.94 847 SER B CA 1
ATOM 14673 C C . SER B 1 847 ? -10.117 17.562 31.562 1 90.94 847 SER B C 1
ATOM 14675 O O . SER B 1 847 ? -9.562 16.484 31.359 1 90.94 847 SER B O 1
ATOM 14677 N N . ASP B 1 848 ? -9.828 18.266 32.594 1 87.56 848 ASP B N 1
ATOM 14678 C CA . ASP B 1 848 ? -9 17.75 33.688 1 87.56 848 ASP B CA 1
ATOM 14679 C C . ASP B 1 848 ? -9.867 17.266 34.844 1 87.56 848 ASP B C 1
ATOM 14681 O O . ASP B 1 848 ? -9.367 16.641 35.781 1 87.56 848 ASP B O 1
ATOM 14685 N N . SER B 1 849 ? -11.148 17.484 34.719 1 87.56 849 SER B N 1
ATOM 14686 C CA . SER B 1 849 ? -12.031 17.219 35.875 1 87.56 849 SER B CA 1
ATOM 14687 C C . SER B 1 849 ? -12.898 15.984 35.625 1 87.56 849 SER B C 1
ATOM 14689 O O . SER B 1 849 ? -13.352 15.336 36.562 1 87.56 849 SER B O 1
ATOM 14691 N N . PHE B 1 850 ? -13.164 15.734 34.406 1 92.06 850 PHE B N 1
ATOM 14692 C CA . PHE B 1 850 ? -14.094 14.648 34.094 1 92.06 850 PHE B CA 1
ATOM 14693 C C . PHE B 1 850 ? -13.422 13.602 33.219 1 92.06 850 PHE B C 1
ATOM 14695 O O . PHE B 1 850 ? -12.57 13.922 32.375 1 92.06 850 PHE B O 1
ATOM 14702 N N . ASP B 1 851 ? -13.875 12.328 33.406 1 92.81 851 ASP B N 1
ATOM 14703 C CA . ASP B 1 851 ? -13.336 11.25 32.594 1 92.81 851 ASP B CA 1
ATOM 14704 C C . ASP B 1 851 ? -14.031 11.195 31.234 1 92.81 851 ASP B C 1
ATOM 14706 O O . ASP B 1 851 ? -15.148 11.695 31.078 1 92.81 851 ASP B O 1
ATOM 14710 N N . PRO B 1 852 ? -13.406 10.594 30.266 1 95.25 852 PRO B N 1
ATOM 14711 C CA . PRO B 1 852 ? -13.922 10.594 28.891 1 95.25 852 PRO B CA 1
ATOM 14712 C C . PRO B 1 852 ? -15.273 9.883 28.781 1 95.25 852 PRO B C 1
ATOM 14714 O O . PRO B 1 852 ? -16.078 10.219 27.906 1 95.25 852 PRO B O 1
ATOM 14717 N N . ILE B 1 853 ? -15.586 8.891 29.531 1 93.31 853 ILE B N 1
ATOM 14718 C CA . ILE B 1 853 ? -16.844 8.164 29.469 1 93.31 853 ILE B CA 1
ATOM 14719 C C . ILE B 1 853 ? -18 9.086 29.859 1 93.31 853 ILE B C 1
ATOM 14721 O O . ILE B 1 853 ? -19.031 9.109 29.203 1 93.31 853 ILE B O 1
ATOM 14725 N N . HIS B 1 854 ? -17.75 9.797 30.906 1 94.19 854 HIS B N 1
ATOM 14726 C CA . HIS B 1 854 ? -18.734 10.781 31.328 1 94.19 854 HIS B CA 1
ATOM 14727 C C . HIS B 1 854 ? -18.953 11.836 30.25 1 94.19 854 HIS B C 1
ATOM 14729 O O . HIS B 1 854 ? -20.094 12.203 29.953 1 94.19 854 HIS B O 1
ATOM 14735 N N . MET B 1 855 ? -17.859 12.359 29.75 1 96.06 855 MET B N 1
ATOM 14736 C CA . MET B 1 855 ? -17.953 13.367 28.703 1 96.06 855 MET B CA 1
ATOM 14737 C C . MET B 1 855 ? -18.766 12.836 27.516 1 96.06 855 MET B C 1
ATOM 14739 O O . MET B 1 855 ? -19.562 13.562 26.922 1 96.06 855 MET B O 1
ATOM 14743 N N . ASP B 1 856 ? -18.516 11.586 27.125 1 95.19 856 ASP B N 1
ATOM 14744 C CA . ASP B 1 856 ? -19.25 10.945 26.031 1 95.19 856 ASP B CA 1
ATOM 14745 C C . ASP B 1 856 ? -20.75 10.906 26.328 1 95.19 856 ASP B C 1
ATOM 14747 O O . ASP B 1 856 ? -21.562 11.18 25.453 1 95.19 856 ASP B O 1
ATOM 14751 N N . GLN B 1 857 ? -21.094 10.617 27.516 1 94.44 857 GLN B N 1
ATOM 14752 C CA . GLN B 1 857 ? -22.5 10.555 27.922 1 94.44 857 GLN B CA 1
ATOM 14753 C C . GLN B 1 857 ? -23.156 11.93 27.844 1 94.44 857 GLN B C 1
ATOM 14755 O O . GLN B 1 857 ? -24.312 12.047 27.469 1 94.44 857 GLN B O 1
ATOM 14760 N N . ARG B 1 858 ? -22.375 12.867 28.203 1 96.38 858 ARG B N 1
ATOM 14761 C CA . ARG B 1 858 ? -22.922 14.227 28.188 1 96.38 858 ARG B CA 1
ATOM 14762 C C . ARG B 1 858 ? -23.141 14.711 26.766 1 96.38 858 ARG B C 1
ATOM 14764 O O . ARG B 1 858 ? -24.094 15.461 26.5 1 96.38 858 ARG B O 1
ATOM 14771 N N . ILE B 1 859 ? -22.25 14.336 25.875 1 97 859 ILE B N 1
ATOM 14772 C CA . ILE B 1 859 ? -22.453 14.672 24.469 1 97 859 ILE B CA 1
ATOM 14773 C C . ILE B 1 859 ? -23.734 14.031 23.969 1 97 859 ILE B C 1
ATOM 14775 O O . ILE B 1 859 ? -24.516 14.672 23.266 1 97 859 ILE B O 1
ATOM 14779 N N . GLU B 1 860 ? -23.984 12.82 24.312 1 95.19 860 GLU B N 1
ATOM 14780 C CA . GLU B 1 860 ? -25.203 12.133 23.906 1 95.19 860 GLU B CA 1
ATOM 14781 C C . GLU B 1 860 ? -26.438 12.828 24.469 1 95.19 860 GLU B C 1
ATOM 14783 O O . GLU B 1 860 ? -27.438 12.969 23.766 1 95.19 860 GLU B O 1
ATOM 14788 N N . ALA B 1 861 ? -26.312 13.203 25.672 1 96.38 861 ALA B N 1
ATOM 14789 C CA . ALA B 1 861 ? -27.422 13.914 26.297 1 96.38 861 ALA B CA 1
ATOM 14790 C C . ALA B 1 861 ? -27.688 15.25 25.609 1 96.38 861 ALA B C 1
ATOM 14792 O O . ALA B 1 861 ? -28.828 15.648 25.422 1 96.38 861 ALA B O 1
ATOM 14793 N N . PHE B 1 862 ? -26.688 15.922 25.344 1 97.12 862 PHE B N 1
ATOM 14794 C CA . PHE B 1 862 ? -26.797 17.188 24.641 1 97.12 862 PHE B CA 1
ATOM 14795 C C . PHE B 1 862 ? -27.547 17.016 23.328 1 97.12 862 PHE B C 1
ATOM 14797 O O . PHE B 1 862 ? -28.375 17.844 22.953 1 97.12 862 PHE B O 1
ATOM 14804 N N . LEU B 1 863 ? -27.156 15.938 22.547 1 97.25 863 LEU B N 1
ATOM 14805 C CA . LEU B 1 863 ? -27.75 15.703 21.234 1 97.25 863 LEU B CA 1
ATOM 14806 C C . LEU B 1 863 ? -29.266 15.516 21.359 1 97.25 863 LEU B C 1
ATOM 14808 O O . LEU B 1 863 ? -30.016 16 20.516 1 97.25 863 LEU B O 1
ATOM 14812 N N . VAL B 1 864 ? -29.703 14.922 22.391 1 96.31 864 VAL B N 1
ATOM 14813 C CA . VAL B 1 864 ? -31.125 14.734 22.641 1 96.31 864 VAL B CA 1
ATOM 14814 C C . VAL B 1 864 ? -31.766 16.078 22.984 1 96.31 864 VAL B C 1
ATOM 14816 O O . VAL B 1 864 ? -32.844 16.422 22.469 1 96.31 864 VAL B O 1
ATOM 14819 N N . ASP B 1 865 ? -31.109 16.797 23.859 1 96.5 865 ASP B N 1
ATOM 14820 C CA . ASP B 1 865 ? -31.609 18.125 24.234 1 96.5 865 ASP B CA 1
ATOM 14821 C C . ASP B 1 865 ? -31.688 19.047 23.031 1 96.5 865 ASP B C 1
ATOM 14823 O O . ASP B 1 865 ? -32.625 19.828 22.906 1 96.5 865 ASP B O 1
ATOM 14827 N N . PHE B 1 866 ? -30.672 18.969 22.266 1 96.94 866 PHE B N 1
ATOM 14828 C CA . PHE B 1 866 ? -30.625 19.828 21.094 1 96.94 866 PHE B CA 1
ATOM 14829 C C . PHE B 1 866 ? -31.766 19.516 20.141 1 96.94 866 PHE B C 1
ATOM 14831 O O . PHE B 1 866 ? -32.344 20.422 19.531 1 96.94 866 PHE B O 1
ATOM 14838 N N . ARG B 1 867 ? -32.031 18.234 19.891 1 96.75 867 ARG B N 1
ATOM 14839 C CA . ARG B 1 867 ? -33.156 17.875 19.047 1 96.75 867 ARG B CA 1
ATOM 14840 C C . ARG B 1 867 ? -34.438 18.562 19.531 1 96.75 867 ARG B C 1
ATOM 14842 O O . ARG B 1 867 ? -35.25 19.031 18.719 1 96.75 867 ARG B O 1
ATOM 14849 N N . HIS B 1 868 ? -34.688 18.594 20.828 1 96.06 868 HIS B N 1
ATOM 14850 C CA . HIS B 1 868 ? -35.844 19.25 21.406 1 96.06 868 HIS B CA 1
ATOM 14851 C C . HIS B 1 868 ? -35.844 20.75 21.141 1 96.06 868 HIS B C 1
ATOM 14853 O O . HIS B 1 868 ? -36.875 21.344 20.812 1 96.06 868 HIS B O 1
ATOM 14859 N N . LYS B 1 869 ? -34.656 21.312 21.312 1 94.75 869 LYS B N 1
ATOM 14860 C CA . LYS B 1 869 ? -34.5 22.734 21.031 1 94.75 869 LYS B CA 1
ATOM 14861 C C . LYS B 1 869 ? -34.812 23.047 19.562 1 94.75 869 LYS B C 1
ATOM 14863 O O . LYS B 1 869 ? -35.375 24.094 19.25 1 94.75 869 LYS B O 1
ATOM 14868 N N . LEU B 1 870 ? -34.375 22.156 18.656 1 96.25 870 LEU B N 1
ATOM 14869 C CA . LEU B 1 870 ? -34.594 22.344 17.219 1 96.25 870 LEU B CA 1
ATOM 14870 C C . LEU B 1 870 ? -36.062 22.266 16.875 1 96.25 870 LEU B C 1
ATOM 14872 O O . LEU B 1 870 ? -36.531 23.016 16.016 1 96.25 870 LEU B O 1
ATOM 14876 N N . VAL B 1 871 ? -36.781 21.406 17.578 1 96.25 871 VAL B N 1
ATOM 14877 C CA . VAL B 1 871 ? -38.219 21.297 17.344 1 96.25 871 VAL B CA 1
ATOM 14878 C C . VAL B 1 871 ? -38.906 22.594 17.719 1 96.25 871 VAL B C 1
ATOM 14880 O O . VAL B 1 871 ? -39.844 23.031 17.047 1 96.25 871 VAL B O 1
ATOM 14883 N N . GLN B 1 872 ? -38.406 23.297 18.688 1 94.5 872 GLN B N 1
ATOM 14884 C CA . GLN B 1 872 ? -39.031 24.5 19.219 1 94.5 872 GLN B CA 1
ATOM 14885 C C . GLN B 1 872 ? -38.562 25.734 18.484 1 94.5 872 GLN B C 1
ATOM 14887 O O . GLN B 1 872 ? -39.156 26.812 18.625 1 94.5 872 GLN B O 1
ATOM 14892 N N . MET B 1 873 ? -37.625 25.641 17.688 1 94.06 873 MET B N 1
ATOM 14893 C CA . MET B 1 873 ? -37.062 26.797 16.969 1 94.06 873 MET B CA 1
ATOM 14894 C C . MET B 1 873 ? -38.094 27.344 15.977 1 94.06 873 MET B C 1
ATOM 14896 O O . MET B 1 873 ? -38.719 26.578 15.234 1 94.06 873 MET B O 1
ATOM 14900 N N . SER B 1 874 ? -38.281 28.672 15.953 1 93.81 874 SER B N 1
ATOM 14901 C CA . SER B 1 874 ? -39.25 29.312 15.062 1 93.81 874 SER B CA 1
ATOM 14902 C C . SER B 1 874 ? -38.75 29.297 13.617 1 93.81 874 SER B C 1
ATOM 14904 O O . SER B 1 874 ? -37.531 29.188 13.375 1 93.81 874 SER B O 1
ATOM 14906 N N . GLU B 1 875 ? -39.625 29.359 12.703 1 93.12 875 GLU B N 1
ATOM 14907 C CA . GLU B 1 875 ? -39.281 29.328 11.281 1 93.12 875 GLU B CA 1
ATOM 14908 C C . GLU B 1 875 ? -38.406 30.516 10.898 1 93.12 875 GLU B C 1
ATOM 14910 O O . GLU B 1 875 ? -37.469 30.375 10.117 1 9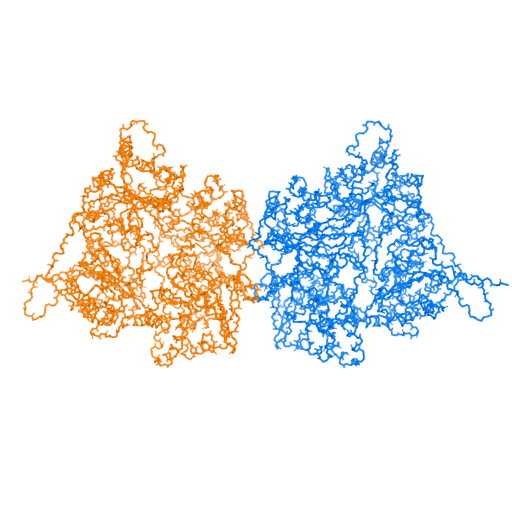3.12 875 GLU B O 1
ATOM 14915 N N . PRO B 1 876 ? -38.688 31.656 11.469 1 91.12 876 PRO B N 1
ATOM 14916 C CA . PRO B 1 876 ? -37.812 32.781 11.125 1 91.12 876 PRO B CA 1
ATOM 14917 C C . PRO B 1 876 ? -36.375 32.594 11.664 1 91.12 876 PRO B C 1
ATOM 14919 O O . PRO B 1 876 ? -35.406 32.969 10.992 1 91.12 876 PRO B O 1
ATOM 14922 N N . ASP B 1 877 ? -36.344 32.094 12.812 1 91.19 877 ASP B N 1
ATOM 14923 C CA . ASP B 1 877 ? -35.031 31.828 13.375 1 91.19 877 ASP B CA 1
ATOM 14924 C C . ASP B 1 877 ? -34.25 30.797 12.547 1 91.19 877 ASP B C 1
ATOM 14926 O O . ASP B 1 877 ? -33.062 30.938 12.328 1 91.19 877 ASP B O 1
ATOM 14930 N N . PHE B 1 878 ? -35.031 29.766 12.133 1 95.12 878 PHE B N 1
ATOM 14931 C CA . PHE B 1 878 ? -34.406 28.734 11.297 1 95.12 878 PHE B CA 1
ATOM 14932 C C . PHE B 1 878 ? -33.938 29.344 9.977 1 95.12 878 PHE B C 1
ATOM 14934 O O . PHE B 1 878 ? -32.844 29.047 9.523 1 95.12 878 PHE B O 1
ATOM 14941 N N . ALA B 1 879 ? -34.688 30.156 9.406 1 93.62 879 ALA B N 1
ATOM 14942 C CA . ALA B 1 879 ? -34.344 30.781 8.133 1 93.62 879 ALA B CA 1
ATOM 14943 C C . ALA B 1 879 ? -33.125 31.688 8.273 1 93.62 879 ALA B C 1
ATOM 14945 O O . ALA B 1 879 ? -32.344 31.797 7.34 1 93.62 879 ALA B O 1
ATOM 14946 N N . ALA B 1 880 ? -33.031 32.344 9.375 1 89.06 880 ALA B N 1
ATOM 14947 C CA . ALA B 1 880 ? -31.875 33.188 9.625 1 89.06 880 ALA B CA 1
ATOM 14948 C C . ALA B 1 880 ? -30.594 32.375 9.648 1 89.06 880 ALA B C 1
ATOM 14950 O O . ALA B 1 880 ? -29.562 32.812 9.148 1 89.06 880 ALA B O 1
ATOM 14951 N N . ASN B 1 881 ? -30.672 31.25 10.289 1 93.88 881 ASN B N 1
ATOM 14952 C CA . ASN B 1 881 ? -29.5 30.359 10.336 1 93.88 881 ASN B CA 1
ATOM 14953 C C . ASN B 1 881 ? -29.141 29.828 8.953 1 93.88 881 ASN B C 1
ATOM 14955 O O . ASN B 1 881 ? -27.969 29.703 8.625 1 93.88 881 ASN B O 1
ATOM 14959 N N . VAL B 1 882 ? -30.125 29.406 8.156 1 95.88 882 VAL B N 1
ATOM 14960 C CA . VAL B 1 882 ? -29.875 28.969 6.789 1 95.88 882 VAL B CA 1
ATOM 14961 C C . VAL B 1 882 ? -29.188 30.094 6.008 1 95.88 882 VAL B C 1
ATOM 14963 O O . VAL B 1 882 ? -28.234 29.844 5.277 1 95.88 882 VAL B O 1
ATOM 14966 N N . GLY B 1 883 ? -29.719 31.266 6.152 1 91.75 883 GLY B N 1
ATOM 14967 C CA . GLY B 1 883 ? -29.109 32.406 5.492 1 91.75 883 GLY B CA 1
ATOM 14968 C C . GLY B 1 883 ? -27.672 32.656 5.898 1 91.75 883 GLY B C 1
ATOM 14969 O O . GLY B 1 883 ? -26.828 32.938 5.055 1 91.75 883 GLY B O 1
ATOM 14970 N N . ALA B 1 884 ? -27.453 32.562 7.148 1 89.81 884 ALA B N 1
ATOM 14971 C CA . ALA B 1 884 ? -26.094 32.75 7.668 1 89.81 884 ALA B CA 1
ATOM 14972 C C . ALA B 1 884 ? -25.141 31.719 7.094 1 89.81 884 ALA B C 1
ATOM 14974 O O . ALA B 1 884 ? -24 32.031 6.758 1 89.81 884 ALA B O 1
ATOM 14975 N N . LEU B 1 885 ? -25.562 30.469 7.086 1 93.31 885 LEU B N 1
ATOM 14976 C CA . LEU B 1 885 ? -24.719 29.406 6.527 1 93.31 885 LEU B CA 1
ATOM 14977 C C . LEU B 1 885 ? -24.438 29.672 5.051 1 93.31 885 LEU B C 1
ATOM 14979 O O . LEU B 1 885 ? -23.312 29.484 4.59 1 93.31 885 LEU B O 1
ATOM 14983 N N . CYS B 1 886 ? -25.453 29.969 4.301 1 92.62 886 CYS B N 1
ATOM 14984 C CA . CYS B 1 886 ? -25.281 30.266 2.881 1 92.62 886 CYS B CA 1
ATOM 14985 C C . CYS B 1 886 ? -24.281 31.391 2.668 1 92.62 886 CYS B C 1
ATOM 14987 O O . CYS B 1 886 ? -23.438 31.312 1.784 1 92.62 886 CYS B O 1
ATOM 14989 N N . GLN B 1 887 ? -24.375 32.406 3.477 1 87.25 887 GLN B N 1
ATOM 14990 C CA . GLN B 1 887 ? -23.453 33.5 3.373 1 87.25 887 GLN B CA 1
ATOM 14991 C C . GLN B 1 887 ? -22.016 33.094 3.688 1 87.25 887 GLN B C 1
ATOM 14993 O O . GLN B 1 887 ? -21.062 33.594 3.105 1 87.25 887 GLN B O 1
ATOM 14998 N N . SER B 1 888 ? -21.953 32.281 4.641 1 88.88 888 SER B N 1
ATOM 14999 C CA . SER B 1 888 ? -20.625 31.766 4.977 1 88.88 888 SER B CA 1
ATOM 15000 C C . SER B 1 888 ? -20.016 31 3.811 1 88.88 888 SER B C 1
ATOM 15002 O O . SER B 1 888 ? -18.797 31.047 3.6 1 88.88 888 SER B O 1
ATOM 15004 N N . PHE B 1 889 ? -20.797 30.188 3.078 1 89.44 889 PHE B N 1
ATOM 15005 C CA . PHE B 1 889 ? -20.344 29.469 1.904 1 89.44 889 PHE B CA 1
ATOM 15006 C C . PHE B 1 889 ? -19.906 30.422 0.802 1 89.44 889 PHE B C 1
ATOM 15008 O O . PHE B 1 889 ? -18.969 30.156 0.063 1 89.44 889 PHE B O 1
ATOM 15015 N N . LEU B 1 890 ? -20.578 31.547 0.75 1 88 890 LEU B N 1
ATOM 15016 C CA . LEU B 1 890 ? -20.391 32.469 -0.368 1 88 890 LEU B CA 1
ATOM 15017 C C . LEU B 1 890 ? -19.469 33.625 0.029 1 88 890 LEU B C 1
ATOM 15019 O O . LEU B 1 890 ? -19.375 34.625 -0.694 1 88 890 LEU B O 1
ATOM 15023 N N . GLU B 1 891 ? -18.922 33.469 1.179 1 86.12 891 GLU B N 1
ATOM 15024 C CA . GLU B 1 891 ? -18.031 34.531 1.652 1 86.12 891 GLU B CA 1
ATOM 15025 C C . GLU B 1 891 ? -16.906 34.812 0.665 1 86.12 891 GLU B C 1
ATOM 15027 O O . GLU B 1 891 ? -16.297 33.875 0.148 1 86.12 891 GLU B O 1
ATOM 15032 N N . LYS B 1 892 ? -16.656 36.062 0.396 1 85.62 892 LYS B N 1
ATOM 15033 C CA . LYS B 1 892 ? -15.609 36.438 -0.543 1 85.62 892 LYS B CA 1
ATOM 15034 C C . LYS B 1 892 ? -14.227 36.219 0.071 1 85.62 892 LYS B C 1
ATOM 15036 O O . LYS B 1 892 ? -14.055 36.344 1.285 1 85.62 892 LYS B O 1
ATOM 15041 N N . ASN B 1 893 ? -13.273 35.906 -0.785 1 87.44 893 ASN B N 1
ATOM 15042 C CA . ASN B 1 893 ? -11.883 35.812 -0.344 1 87.44 893 ASN B CA 1
ATOM 15043 C C . ASN B 1 893 ? -11.328 37.188 0.006 1 87.44 893 ASN B C 1
ATOM 15045 O O . ASN B 1 893 ? -11.625 38.188 -0.674 1 87.44 893 ASN B O 1
ATOM 15049 N N . LYS B 1 894 ? -10.578 37.281 0.938 1 85.75 894 LYS B N 1
ATOM 15050 C CA . LYS B 1 894 ? -10.055 38.562 1.43 1 85.75 894 LYS B CA 1
ATOM 15051 C C . LYS B 1 894 ? -8.773 38.938 0.701 1 85.75 894 LYS B C 1
ATOM 15053 O O . LYS B 1 894 ? -8.438 40.125 0.607 1 85.75 894 LYS B O 1
ATOM 15058 N N . ASN B 1 895 ? -8.062 37.969 0.339 1 89.38 895 ASN B N 1
ATOM 15059 C CA . ASN B 1 895 ? -6.789 38.219 -0.336 1 89.38 895 ASN B CA 1
ATOM 15060 C C . ASN B 1 895 ? -6.457 37.094 -1.327 1 89.38 895 ASN B C 1
ATOM 15062 O O . ASN B 1 895 ? -7.18 36.125 -1.412 1 89.38 895 ASN B O 1
ATOM 15066 N N . LEU B 1 896 ? -5.391 37.281 -2.021 1 91.94 896 LEU B N 1
ATOM 15067 C CA . LEU B 1 896 ? -4.957 36.375 -3.074 1 91.94 896 LEU B CA 1
ATOM 15068 C C . LEU B 1 896 ? -4.605 35 -2.5 1 91.94 896 LEU B C 1
ATOM 15070 O O . LEU B 1 896 ? -4.922 33.969 -3.102 1 91.94 896 LEU B O 1
ATOM 15074 N N . SER B 1 897 ? -3.939 34.969 -1.388 1 93 897 SER B N 1
ATOM 15075 C CA . SER B 1 897 ? -3.504 33.719 -0.78 1 93 897 SER B CA 1
ATOM 15076 C C . SER B 1 897 ? -4.691 32.844 -0.377 1 93 897 SER B C 1
ATOM 15078 O O . SER B 1 897 ? -4.664 31.625 -0.542 1 93 897 SER B O 1
ATOM 15080 N N . GLU B 1 898 ? -5.676 33.406 0.228 1 91.75 898 GLU B N 1
ATOM 15081 C CA . GLU B 1 898 ? -6.879 32.688 0.61 1 91.75 898 GLU B CA 1
ATOM 15082 C C . GLU B 1 898 ? -7.57 32.094 -0.61 1 91.75 898 GLU B C 1
ATOM 15084 O O . GLU B 1 898 ? -8.039 30.938 -0.563 1 91.75 898 GLU B O 1
ATOM 15089 N N . GLU B 1 899 ? -7.703 32.875 -1.672 1 93.12 899 GLU B N 1
ATOM 15090 C CA . GLU B 1 899 ? -8.32 32.375 -2.896 1 93.12 899 GLU B CA 1
ATOM 15091 C C . GLU B 1 899 ? -7.531 31.203 -3.479 1 93.12 899 GLU B C 1
ATOM 15093 O O . GLU B 1 899 ? -8.109 30.203 -3.902 1 93.12 899 GLU B O 1
ATOM 15098 N N . SER B 1 900 ? -6.211 31.359 -3.527 1 95.81 900 SER B N 1
ATOM 15099 C CA . SER B 1 900 ? -5.344 30.297 -4.039 1 95.81 900 SER B CA 1
ATOM 15100 C C . SER B 1 900 ? -5.5 29.016 -3.23 1 95.81 900 SER B C 1
ATOM 15102 O O . SER B 1 900 ? -5.531 27.922 -3.793 1 95.81 900 SER B O 1
ATOM 15104 N N . SER B 1 901 ? -5.512 29.141 -1.924 1 95.12 901 SER B N 1
ATOM 15105 C CA . SER B 1 901 ? -5.629 27.984 -1.048 1 95.12 901 SER B CA 1
ATOM 15106 C C . SER B 1 901 ? -6.93 27.219 -1.298 1 95.12 901 SER B C 1
ATOM 15108 O O . SER B 1 901 ? -6.961 26 -1.244 1 95.12 901 SER B O 1
ATOM 15110 N N . ARG B 1 902 ? -7.988 27.922 -1.537 1 92.12 902 ARG B N 1
ATOM 15111 C CA . ARG B 1 902 ? -9.273 27.281 -1.822 1 92.12 902 ARG B CA 1
ATOM 15112 C C . ARG B 1 902 ? -9.203 26.469 -3.105 1 92.12 902 ARG B C 1
ATOM 15114 O O . ARG B 1 902 ? -9.695 25.328 -3.152 1 92.12 902 ARG B O 1
ATOM 15121 N N . TYR B 1 903 ? -8.625 27.078 -4.148 1 94.88 903 TYR B N 1
ATOM 15122 C CA . TYR B 1 903 ? -8.516 26.359 -5.41 1 94.88 903 TYR B CA 1
ATOM 15123 C C . TYR B 1 903 ? -7.578 25.172 -5.281 1 94.88 903 TYR B C 1
ATOM 15125 O O . TYR B 1 903 ? -7.812 24.125 -5.875 1 94.88 903 TYR B O 1
ATOM 15133 N N . TRP B 1 904 ? -6.52 25.375 -4.52 1 95.75 904 TRP B N 1
ATOM 15134 C CA . TRP B 1 904 ? -5.539 24.312 -4.363 1 95.75 904 TRP B CA 1
ATOM 15135 C C . TRP B 1 904 ? -6.152 23.094 -3.67 1 95.75 904 TRP B C 1
ATOM 15137 O O . TRP B 1 904 ? -5.848 21.953 -4.02 1 95.75 904 TRP B O 1
ATOM 15147 N N . HIS B 1 905 ? -6.996 23.328 -2.762 1 90.88 905 HIS B N 1
ATOM 15148 C CA . HIS B 1 905 ? -7.688 22.234 -2.078 1 90.88 905 HIS B CA 1
ATOM 15149 C C . HIS B 1 905 ? -8.539 21.422 -3.051 1 90.88 905 HIS B C 1
ATOM 15151 O O . HIS B 1 905 ? -8.547 20.203 -3.002 1 90.88 905 HIS B O 1
ATOM 15157 N N . VAL B 1 906 ? -9.227 22.078 -3.955 1 90.94 906 VAL B N 1
ATOM 15158 C CA . VAL B 1 906 ? -10.07 21.438 -4.953 1 90.94 906 VAL B CA 1
ATOM 15159 C C . VAL B 1 906 ? -9.203 20.641 -5.926 1 90.94 906 VAL B C 1
ATOM 15161 O O . VAL B 1 906 ? -9.555 19.531 -6.32 1 90.94 906 VAL B O 1
ATOM 15164 N N . ILE B 1 907 ? -8.086 21.188 -6.238 1 93.38 907 ILE B N 1
ATOM 15165 C CA . ILE B 1 907 ? -7.184 20.578 -7.207 1 93.38 907 ILE B CA 1
ATOM 15166 C C . ILE B 1 907 ? -6.543 19.328 -6.59 1 93.38 907 ILE B C 1
ATOM 15168 O O . ILE B 1 907 ? -6.477 18.281 -7.23 1 93.38 907 ILE B O 1
ATOM 15172 N N . THR B 1 908 ? -6.121 19.406 -5.355 1 90.31 908 THR B N 1
ATOM 15173 C CA . THR B 1 908 ? -5.387 18.312 -4.73 1 90.31 908 THR B CA 1
ATOM 15174 C C . THR B 1 908 ? -6.328 17.172 -4.355 1 90.31 908 THR B C 1
ATOM 15176 O O . THR B 1 908 ? -5.898 16.031 -4.219 1 90.31 908 THR B O 1
ATOM 15179 N N . ASN B 1 909 ? -7.629 17.469 -4.23 1 84.56 909 ASN B N 1
ATOM 15180 C CA . ASN B 1 909 ? -8.57 16.375 -3.986 1 84.56 909 ASN B CA 1
ATOM 15181 C C . ASN B 1 909 ? -9.062 15.766 -5.289 1 84.56 909 ASN B C 1
ATOM 15183 O O . ASN B 1 909 ? -9.828 14.797 -5.273 1 84.56 909 ASN B O 1
ATOM 15187 N N . GLN B 1 910 ? -8.758 16.359 -6.449 1 84.31 910 GLN B N 1
ATOM 15188 C CA . GLN B 1 910 ? -8.938 15.867 -7.812 1 84.31 910 GLN B CA 1
ATOM 15189 C C . GLN B 1 910 ? -10.422 15.766 -8.164 1 84.31 910 GLN B C 1
ATOM 15191 O O . GLN B 1 910 ? -10.805 14.945 -9 1 84.31 910 GLN B O 1
ATOM 15196 N N . THR B 1 911 ? -11.266 16.453 -7.48 1 83.88 911 THR B N 1
ATOM 15197 C CA . THR B 1 911 ? -12.68 16.516 -7.836 1 83.88 911 THR B CA 1
ATOM 15198 C C . THR B 1 911 ? -12.914 17.578 -8.891 1 83.88 911 THR B C 1
ATOM 15200 O O . THR B 1 911 ? -13.906 17.531 -9.625 1 83.88 911 THR B O 1
ATOM 15203 N N . TYR B 1 912 ? -12.117 18.609 -8.836 1 90.81 912 TYR B N 1
ATOM 15204 C CA . TYR B 1 912 ? -12.156 19.734 -9.75 1 90.81 912 TYR B CA 1
ATOM 15205 C C . TYR B 1 912 ? -13.531 20.391 -9.742 1 90.81 912 TYR B C 1
ATOM 15207 O O . TYR B 1 912 ? -14.008 20.859 -10.781 1 90.81 912 TYR B O 1
ATOM 15215 N N . ARG B 1 913 ? -14.188 20.281 -8.594 1 88.31 913 ARG B N 1
ATOM 15216 C CA . ARG B 1 913 ? -15.469 20.953 -8.398 1 88.31 913 ARG B CA 1
ATOM 15217 C C . ARG B 1 913 ? -15.273 22.359 -7.867 1 88.31 913 ARG B C 1
ATOM 15219 O O . ARG B 1 913 ? -15.578 22.641 -6.703 1 88.31 913 ARG B O 1
ATOM 15226 N N . PHE B 1 914 ? -14.938 23.188 -8.688 1 91.19 914 PHE B N 1
ATOM 15227 C CA . PHE B 1 914 ? -14.539 24.531 -8.305 1 91.19 914 PHE B CA 1
ATOM 15228 C C . PHE B 1 914 ? -15.734 25.328 -7.809 1 91.19 914 PHE B C 1
ATOM 15230 O O . PHE B 1 914 ? -15.57 26.312 -7.074 1 91.19 914 PHE B O 1
ATOM 15237 N N . TYR B 1 915 ? -16.969 24.938 -8.141 1 89.31 915 TYR B N 1
ATOM 15238 C CA . TYR B 1 915 ? -18.156 25.656 -7.719 1 89.31 915 TYR B CA 1
ATOM 15239 C C . TYR B 1 915 ? -18.859 24.938 -6.566 1 89.31 915 TYR B C 1
ATOM 15241 O O . TYR B 1 915 ? -20.047 25.141 -6.34 1 89.31 915 TYR B O 1
ATOM 15249 N N . ARG B 1 916 ? -18.219 24.125 -5.914 1 88.44 916 ARG B N 1
ATOM 15250 C CA . ARG B 1 916 ? -18.781 23.297 -4.855 1 88.44 916 ARG B CA 1
ATOM 15251 C C . ARG B 1 916 ? -19.469 24.156 -3.795 1 88.44 916 ARG B C 1
ATOM 15253 O O . ARG B 1 916 ? -20.547 23.812 -3.328 1 88.44 916 ARG B O 1
ATOM 15260 N N . MET B 1 917 ? -18.828 25.281 -3.359 1 90.06 917 MET B N 1
ATOM 15261 C CA . MET B 1 917 ? -19.391 26.109 -2.293 1 90.06 917 MET B CA 1
ATOM 15262 C C . MET B 1 917 ? -20.688 26.75 -2.734 1 90.06 917 MET B C 1
ATOM 15264 O O . MET B 1 917 ? -21.641 26.875 -1.944 1 90.06 917 MET B O 1
ATOM 15268 N N . SER B 1 918 ? -20.766 27.188 -3.977 1 91.06 918 SER B N 1
ATOM 15269 C CA . SER B 1 918 ? -22.016 27.734 -4.516 1 91.06 918 SER B CA 1
ATOM 15270 C C . SER B 1 918 ? -23.094 26.672 -4.594 1 91.06 918 SER B C 1
ATOM 15272 O O . SER B 1 918 ? -24.266 26.969 -4.344 1 91.06 918 SER B O 1
ATOM 15274 N N . GLU B 1 919 ? -22.672 25.531 -4.965 1 91.88 919 GLU B N 1
ATOM 15275 C CA . GLU B 1 919 ? -23.625 24.422 -5.016 1 91.88 919 GLU B CA 1
ATOM 15276 C C . GLU B 1 919 ? -24.156 24.094 -3.627 1 91.88 919 GLU B C 1
ATOM 15278 O O . GLU B 1 919 ? -25.344 23.797 -3.467 1 91.88 919 GLU B O 1
ATOM 15283 N N . LEU B 1 920 ? -23.312 24.109 -2.742 1 92.81 920 LEU B N 1
ATOM 15284 C CA . LEU B 1 920 ? -23.703 23.828 -1.368 1 92.81 920 LEU B CA 1
ATOM 15285 C C . LEU B 1 920 ? -24.656 24.906 -0.855 1 92.81 920 LEU B C 1
ATOM 15287 O O . LEU B 1 920 ? -25.625 24.609 -0.157 1 92.81 920 LEU B O 1
ATOM 15291 N N . ALA B 1 921 ? -24.359 26.156 -1.13 1 94.19 921 ALA B N 1
ATOM 15292 C CA . ALA B 1 921 ? -25.25 27.25 -0.724 1 94.19 921 ALA B CA 1
ATOM 15293 C C . ALA B 1 921 ? -26.641 27.094 -1.331 1 94.19 921 ALA B C 1
ATOM 15295 O O . ALA B 1 921 ? -27.641 27.266 -0.642 1 94.19 921 ALA B O 1
ATOM 15296 N N . ALA B 1 922 ? -26.656 26.75 -2.611 1 94.56 922 ALA B N 1
ATOM 15297 C CA . ALA B 1 922 ? -27.938 26.531 -3.291 1 94.56 922 ALA B CA 1
ATOM 15298 C C . ALA B 1 922 ? -28.703 25.375 -2.666 1 94.56 922 ALA B C 1
ATOM 15300 O O . ALA B 1 922 ? -29.922 25.453 -2.479 1 94.56 922 ALA B O 1
ATOM 15301 N N . ALA B 1 923 ? -28 24.359 -2.363 1 95.44 923 ALA B N 1
ATOM 15302 C CA . ALA B 1 923 ? -28.625 23.188 -1.735 1 95.44 923 ALA B CA 1
ATOM 15303 C C . ALA B 1 923 ? -29.109 23.531 -0.332 1 95.44 923 ALA B C 1
ATOM 15305 O O . ALA B 1 923 ? -30.172 23.062 0.085 1 95.44 923 ALA B O 1
ATOM 15306 N N . ALA B 1 924 ? -28.344 24.25 0.409 1 95.62 924 ALA B N 1
ATOM 15307 C CA . ALA B 1 924 ? -28.688 24.609 1.78 1 95.62 924 ALA B CA 1
ATOM 15308 C C . ALA B 1 924 ? -30 25.391 1.823 1 95.62 924 ALA B C 1
ATOM 15310 O O . ALA B 1 924 ? -30.781 25.266 2.771 1 95.62 924 ALA B O 1
ATOM 15311 N N . GLN B 1 925 ? -30.25 26.203 0.817 1 94.94 925 GLN B N 1
ATOM 15312 C CA . GLN B 1 925 ? -31.469 27.016 0.744 1 94.94 925 GLN B CA 1
ATOM 15313 C C . GLN B 1 925 ? -32.688 26.125 0.625 1 94.94 925 GLN B C 1
ATOM 15315 O O . GLN B 1 925 ? -33.812 26.547 0.969 1 94.94 925 GLN B O 1
ATOM 15320 N N . THR B 1 926 ? -32.5 24.953 0.191 1 95.25 926 THR B N 1
ATOM 15321 C CA . THR B 1 926 ? -33.625 24.062 -0.026 1 95.25 926 THR B CA 1
ATOM 15322 C C . THR B 1 926 ? -33.844 23.156 1.188 1 95.25 926 THR B C 1
ATOM 15324 O O . THR B 1 926 ? -34.844 22.438 1.257 1 95.25 926 THR B O 1
ATOM 15327 N N . VAL B 1 927 ? -32.969 23.172 2.105 1 96.12 927 VAL B N 1
ATOM 15328 C CA . VAL B 1 927 ? -33.094 22.297 3.277 1 96.12 927 VAL B CA 1
ATOM 15329 C C . VAL B 1 927 ? -34.125 22.859 4.246 1 96.12 927 VAL B C 1
ATOM 15331 O O . VAL B 1 927 ? -34.125 24.047 4.555 1 96.12 927 VAL B O 1
ATOM 15334 N N . THR B 1 928 ? -35.031 22.016 4.758 1 95.88 928 THR B N 1
ATOM 15335 C CA . THR B 1 928 ? -36.062 22.406 5.711 1 95.88 928 THR B CA 1
ATOM 15336 C C . THR B 1 928 ? -35.688 21.922 7.117 1 95.88 928 THR B C 1
ATOM 15338 O O . THR B 1 928 ? -34.781 21.109 7.289 1 95.88 928 THR B O 1
ATOM 15341 N N . LYS B 1 929 ? -36.375 22.562 8.055 1 96.12 929 LYS B N 1
ATOM 15342 C CA . LYS B 1 929 ? -36.188 22.125 9.438 1 96.12 929 LYS B CA 1
ATOM 15343 C C . LYS B 1 929 ? -36.469 20.641 9.594 1 96.12 929 LYS B C 1
ATOM 15345 O O . LYS B 1 929 ? -35.781 19.938 10.344 1 96.12 929 LYS B O 1
ATOM 15350 N N . LEU B 1 930 ? -37.438 20.141 8.883 1 95.62 930 LEU B N 1
ATOM 15351 C CA . LEU B 1 930 ? -37.781 18.719 8.922 1 95.62 930 LEU B CA 1
ATOM 15352 C C . LEU B 1 930 ? -36.656 17.875 8.359 1 95.62 930 LEU B C 1
ATOM 15354 O O . LEU B 1 930 ? -36.438 16.75 8.836 1 95.62 930 LEU B O 1
ATOM 15358 N N . ASP B 1 931 ? -36 18.344 7.332 1 95.5 931 ASP B N 1
ATOM 15359 C CA . ASP B 1 931 ? -34.875 17.625 6.766 1 95.5 931 ASP B CA 1
ATOM 15360 C C . ASP B 1 931 ? -33.781 17.438 7.801 1 95.5 931 ASP B C 1
ATOM 15362 O O . ASP B 1 931 ? -33.156 16.359 7.875 1 95.5 931 ASP B O 1
ATOM 15366 N N . VAL B 1 932 ? -33.5 18.469 8.57 1 97 932 VAL B N 1
ATOM 15367 C CA . VAL B 1 932 ? -32.438 18.406 9.586 1 97 932 VAL B CA 1
ATOM 15368 C C . VAL B 1 932 ? -32.875 17.438 10.695 1 97 932 VAL B C 1
ATOM 15370 O O . VAL B 1 932 ? -32.031 16.672 11.195 1 97 932 VAL B O 1
ATOM 15373 N N . LEU B 1 933 ? -34.156 17.516 11.07 1 96.88 933 LEU B N 1
ATOM 15374 C CA . LEU B 1 933 ? -34.656 16.594 12.094 1 96.88 933 LEU B CA 1
ATOM 15375 C C . LEU B 1 933 ? -34.562 15.148 11.633 1 96.88 933 LEU B C 1
ATOM 15377 O O . LEU B 1 933 ? -34.156 14.273 12.398 1 96.88 933 LEU B O 1
ATOM 15381 N N . ARG B 1 934 ? -34.906 14.922 10.422 1 95.31 934 ARG B N 1
ATOM 15382 C CA . ARG B 1 934 ? -34.781 13.578 9.852 1 95.31 934 ARG B CA 1
ATOM 15383 C C . ARG B 1 934 ? -33.344 13.109 9.828 1 95.31 934 ARG B C 1
ATOM 15385 O O . ARG B 1 934 ? -33.062 11.938 10.062 1 95.31 934 ARG B O 1
ATOM 15392 N N . PHE B 1 935 ? -32.5 14.039 9.438 1 95.12 935 PHE B N 1
ATOM 15393 C CA . PHE B 1 935 ? -31.094 13.727 9.406 1 95.12 935 PHE B CA 1
ATOM 15394 C C . PHE B 1 935 ? -30.594 13.312 10.789 1 95.12 935 PHE B C 1
ATOM 15396 O O . PHE B 1 935 ? -29.875 12.32 10.93 1 95.12 935 PHE B O 1
ATOM 15403 N N . LEU B 1 936 ? -30.938 14.039 11.805 1 95.62 936 LEU B N 1
ATOM 15404 C CA . LEU B 1 936 ? -30.562 13.742 13.188 1 95.62 936 LEU B CA 1
ATOM 15405 C C . LEU B 1 936 ? -31.109 12.391 13.617 1 95.62 936 LEU B C 1
ATOM 15407 O O . LEU B 1 936 ? -30.391 11.594 14.227 1 95.62 936 LEU B O 1
ATOM 15411 N N . ASP B 1 937 ? -32.312 12.102 13.242 1 94.12 937 ASP B N 1
ATOM 15412 C CA . ASP B 1 937 ? -33 10.867 13.641 1 94.12 937 ASP B CA 1
ATOM 15413 C C . ASP B 1 937 ? -32.406 9.656 12.914 1 94.12 937 ASP B C 1
ATOM 15415 O O . ASP B 1 937 ? -32.406 8.547 13.453 1 94.12 937 ASP B O 1
ATOM 15419 N N . ARG B 1 938 ? -31.828 9.891 11.828 1 91.5 938 ARG B N 1
ATOM 15420 C CA . ARG B 1 938 ? -31.391 8.773 11 1 91.5 938 ARG B CA 1
ATOM 15421 C C . ARG B 1 938 ? -29.906 8.477 11.219 1 91.5 938 ARG B C 1
ATOM 15423 O O . ARG B 1 938 ? -29.484 7.324 11.141 1 91.5 938 ARG B O 1
ATOM 15430 N N . HIS B 1 939 ? -29.109 9.523 11.516 1 92.31 939 HIS B N 1
ATOM 15431 C CA . HIS B 1 939 ? -27.672 9.289 11.398 1 92.31 939 HIS B CA 1
ATOM 15432 C C . HIS B 1 939 ? -26.953 9.625 12.695 1 92.31 939 HIS B C 1
ATOM 15434 O O . HIS B 1 939 ? -25.812 9.211 12.898 1 92.31 939 HIS B O 1
ATOM 15440 N N . VAL B 1 940 ? -27.531 10.383 13.664 1 94 940 VAL B N 1
ATOM 15441 C CA . VAL B 1 940 ? -26.672 10.953 14.695 1 94 940 VAL B CA 1
ATOM 15442 C C . VAL B 1 940 ? -27.109 10.461 16.062 1 94 940 VAL B C 1
ATOM 15444 O O . VAL B 1 940 ? -26.281 10.07 16.891 1 94 940 VAL B O 1
ATOM 15447 N N . LEU B 1 941 ? -28.422 10.406 16.328 1 93.06 941 LEU B N 1
ATOM 15448 C CA . LEU B 1 941 ? -28.922 10.094 17.656 1 93.06 941 LEU B CA 1
ATOM 15449 C C . LEU B 1 941 ? -28.672 8.633 18.016 1 93.06 941 LEU B C 1
ATOM 15451 O O . LEU B 1 941 ? -28.484 7.801 17.125 1 93.06 941 LEU B O 1
ATOM 15455 N N . ALA B 1 942 ? -28.688 8.375 19.266 1 88.94 942 ALA B N 1
ATOM 15456 C CA . ALA B 1 942 ? -28.406 7.031 19.766 1 88.94 942 ALA B CA 1
ATOM 15457 C C . ALA B 1 942 ? -29.438 6.031 19.266 1 88.94 942 ALA B C 1
ATOM 15459 O O . ALA B 1 942 ? -29.141 4.852 19.078 1 88.94 942 ALA B O 1
ATOM 15460 N N . THR B 1 943 ? -30.578 6.477 18.922 1 85 943 THR B N 1
ATOM 15461 C CA . THR B 1 943 ? -31.672 5.609 18.484 1 85 943 THR B CA 1
ATOM 15462 C C . THR B 1 943 ? -31.719 5.516 16.969 1 85 943 THR B C 1
ATOM 15464 O O . THR B 1 943 ? -32.562 4.828 16.406 1 85 943 THR B O 1
ATOM 15467 N N . SER B 1 944 ? -30.859 6.184 16.328 1 88 944 SER B N 1
ATOM 15468 C CA . SER B 1 944 ? -30.875 6.223 14.867 1 88 944 SER B CA 1
ATOM 15469 C C . SER B 1 944 ? -30.484 4.875 14.273 1 88 944 SER B C 1
ATOM 15471 O O . SER B 1 944 ? -29.484 4.277 14.672 1 88 944 SER B O 1
ATOM 15473 N N . PRO B 1 945 ? -31.188 4.328 13.281 1 85.62 945 PRO B N 1
ATOM 15474 C CA . PRO B 1 945 ? -30.906 3.02 12.68 1 85.62 945 PRO B CA 1
ATOM 15475 C C . PRO B 1 945 ? -29.625 3.004 11.859 1 85.62 945 PRO B C 1
ATOM 15477 O O . PRO B 1 945 ? -29.016 1.947 11.672 1 85.62 945 PRO B O 1
ATOM 15480 N N . TYR B 1 946 ? -29.234 4.137 11.344 1 87.69 946 TYR B N 1
ATOM 15481 C CA . TYR B 1 946 ? -28.062 4.176 10.477 1 87.69 946 TYR B CA 1
ATOM 15482 C C . TYR B 1 946 ? -26.891 4.879 11.148 1 87.69 946 TYR B C 1
ATOM 15484 O O . TYR B 1 946 ? -25.953 5.316 10.484 1 87.69 946 TYR B O 1
ATOM 15492 N N . ARG B 1 947 ? -26.953 4.973 12.469 1 91.88 947 ARG B N 1
ATOM 15493 C CA . ARG B 1 947 ? -25.891 5.656 13.188 1 91.88 947 ARG B CA 1
ATOM 15494 C C . ARG B 1 947 ? -24.594 4.855 13.141 1 91.88 947 ARG B C 1
ATOM 15496 O O . ARG B 1 947 ? -24.609 3.637 13.328 1 91.88 947 ARG B O 1
ATOM 15503 N N . ARG B 1 948 ? -23.547 5.484 12.82 1 93.31 948 ARG B N 1
ATOM 15504 C CA . ARG B 1 948 ? -22.188 4.969 12.883 1 93.31 948 ARG B CA 1
ATOM 15505 C C . ARG B 1 948 ? -21.297 5.867 13.742 1 93.31 948 ARG B C 1
ATOM 15507 O O . ARG B 1 948 ? -20.953 6.977 13.336 1 93.31 948 ARG B O 1
ATOM 15514 N N . LYS B 1 949 ? -20.891 5.359 14.898 1 95.25 949 LYS B N 1
ATOM 15515 C CA . LYS B 1 949 ? -20.156 6.207 15.844 1 95.25 949 LYS B CA 1
ATOM 15516 C C . LYS B 1 949 ? -18.828 5.57 16.234 1 95.25 949 LYS B C 1
ATOM 15518 O O . LYS B 1 949 ? -18.766 4.367 16.5 1 95.25 949 LYS B O 1
ATOM 15523 N N . LEU B 1 950 ? -17.797 6.355 16.25 1 96.44 950 LEU B N 1
ATOM 15524 C CA . LEU B 1 950 ? -16.516 6.031 16.859 1 96.44 950 LEU B CA 1
ATOM 15525 C C . LEU B 1 950 ? -16.188 7.008 17.984 1 96.44 950 LEU B C 1
ATOM 15527 O O . LEU B 1 950 ? -16.141 8.219 17.766 1 96.44 950 LEU B O 1
ATOM 15531 N N . SER B 1 951 ? -16.062 6.539 19.125 1 96.81 951 SER B N 1
ATOM 15532 C CA . SER B 1 951 ? -15.641 7.352 20.266 1 96.81 951 SER B CA 1
ATOM 15533 C C . SER B 1 951 ? -14.203 7.039 20.672 1 96.81 951 SER B C 1
ATOM 15535 O O . SER B 1 951 ? -13.898 5.914 21.062 1 96.81 951 SER B O 1
ATOM 15537 N N . VAL B 1 952 ? -13.367 7.969 20.547 1 97.62 952 VAL B N 1
ATOM 15538 C CA . VAL B 1 952 ? -11.984 7.836 20.984 1 97.62 952 VAL B CA 1
ATOM 15539 C C . VAL B 1 952 ? -11.828 8.484 22.359 1 97.62 952 VAL B C 1
ATOM 15541 O O . VAL B 1 952 ? -12.102 9.68 22.531 1 97.62 952 VAL B O 1
ATOM 15544 N N . GLN B 1 953 ? -11.344 7.754 23.266 1 96.81 953 GLN B N 1
ATOM 15545 C CA . GLN B 1 953 ? -11.281 8.203 24.656 1 96.81 953 GLN B CA 1
ATOM 15546 C C . GLN B 1 953 ? -9.852 8.102 25.203 1 96.81 953 GLN B C 1
ATOM 15548 O O . GLN B 1 953 ? -9.32 7.004 25.359 1 96.81 953 GLN B O 1
ATOM 15553 N N . VAL B 1 954 ? -9.273 9.266 25.469 1 96.81 954 VAL B N 1
ATOM 15554 C CA . VAL B 1 954 ? -7.914 9.352 26 1 96.81 954 VAL B CA 1
ATOM 15555 C C . VAL B 1 954 ? -7.957 9.664 27.484 1 96.81 954 VAL B C 1
ATOM 15557 O O . VAL B 1 954 ? -8.523 10.68 27.906 1 96.81 954 VAL B O 1
ATOM 15560 N N . PHE B 1 955 ? -7.363 8.859 28.281 1 95.44 955 PHE B N 1
ATOM 15561 C CA . PHE B 1 955 ? -7.383 9.016 29.734 1 95.44 955 PHE B CA 1
ATOM 15562 C C . PHE B 1 955 ? -6.07 9.602 30.219 1 95.44 955 PHE B C 1
ATOM 15564 O O . PHE B 1 955 ? -5.004 9.016 30.016 1 95.44 955 PHE B O 1
ATOM 15571 N N . GLY B 1 956 ? -6.16 10.773 30.828 1 92 956 GLY B N 1
ATOM 15572 C CA . GLY B 1 956 ? -5 11.398 31.453 1 92 956 GLY B CA 1
ATOM 15573 C C . GLY B 1 956 ? -4.719 10.891 32.844 1 92 956 GLY B C 1
ATOM 15574 O O . GLY B 1 956 ? -5.402 9.992 33.344 1 92 956 GLY B O 1
ATOM 15575 N N . GLN B 1 957 ? -3.723 11.461 33.469 1 88.38 957 GLN B N 1
ATOM 15576 C CA . GLN B 1 957 ? -3.242 11.023 34.781 1 88.38 957 GLN B CA 1
ATOM 15577 C C . GLN B 1 957 ? -4.359 11.062 35.812 1 88.38 957 GLN B C 1
ATOM 15579 O O . GLN B 1 957 ? -4.477 10.148 36.625 1 88.38 957 GLN B O 1
ATOM 15584 N N . ASN B 1 958 ? -5.211 12.086 35.75 1 87.5 958 ASN B N 1
ATOM 15585 C CA . ASN B 1 958 ? -6.258 12.281 36.719 1 87.5 958 ASN B CA 1
ATOM 15586 C C . ASN B 1 958 ? -7.309 11.18 36.656 1 87.5 958 ASN B C 1
ATOM 15588 O O . ASN B 1 958 ? -8.055 10.961 37.625 1 87.5 958 ASN B O 1
ATOM 15592 N N . HIS B 1 959 ? -7.348 10.523 35.531 1 90.88 959 HIS B N 1
ATOM 15593 C CA . HIS B 1 959 ? -8.453 9.602 35.312 1 90.88 959 HIS B CA 1
ATOM 15594 C C . HIS B 1 959 ? -7.949 8.203 34.969 1 90.88 959 HIS B C 1
ATOM 15596 O O . HIS B 1 959 ? -8.711 7.375 34.469 1 90.88 959 HIS B O 1
ATOM 15602 N N . ILE B 1 960 ? -6.762 7.863 35.125 1 89.06 960 ILE B N 1
ATOM 15603 C CA . ILE B 1 960 ? -6.152 6.602 34.688 1 89.06 960 ILE B CA 1
ATOM 15604 C C . ILE B 1 960 ? -6.801 5.445 35.469 1 89.06 960 ILE B C 1
ATOM 15606 O O . ILE B 1 960 ? -6.941 4.344 34.906 1 89.06 960 ILE B O 1
ATOM 15610 N N . ALA B 1 961 ? -7.168 5.598 36.688 1 83.62 961 ALA B N 1
ATOM 15611 C CA . ALA B 1 961 ? -7.816 4.57 37.5 1 83.62 961 ALA B CA 1
ATOM 15612 C C . ALA B 1 961 ? -9.148 4.152 36.906 1 83.62 961 ALA B C 1
ATOM 15614 O O . ALA B 1 961 ? -9.523 2.979 36.969 1 83.62 961 ALA B O 1
ATOM 15615 N N . ASP B 1 962 ? -9.75 5.074 36.25 1 82 962 ASP B N 1
ATOM 15616 C CA . ASP B 1 962 ? -11.039 4.793 35.625 1 82 962 ASP B CA 1
ATOM 15617 C C . ASP B 1 962 ? -10.859 3.891 34.406 1 82 962 ASP B C 1
ATOM 15619 O O . ASP B 1 962 ? -11.742 3.09 34.094 1 82 962 ASP B O 1
ATOM 15623 N N . LEU B 1 963 ? -9.836 4.055 33.656 1 81.94 963 LEU B N 1
ATOM 15624 C CA . LEU B 1 963 ? -9.547 3.221 32.5 1 81.94 963 LEU B CA 1
ATOM 15625 C C . LEU B 1 963 ? -9.406 1.756 32.906 1 81.94 963 LEU B C 1
ATOM 15627 O O . LEU B 1 963 ? -9.938 0.871 32.219 1 81.94 963 LEU B O 1
ATOM 15631 N N . LEU B 1 964 ? -8.688 1.51 33.906 1 71.62 964 LEU B N 1
ATOM 15632 C CA . LEU B 1 964 ? -8.391 0.164 34.375 1 71.62 964 LEU B CA 1
ATOM 15633 C C . LEU B 1 964 ? -9.648 -0.507 34.938 1 71.62 964 LEU B C 1
ATOM 15635 O O . LEU B 1 964 ? -9.844 -1.711 34.75 1 71.62 964 LEU B O 1
ATOM 15639 N N . ASP B 1 965 ? -10.5 0.225 35.531 1 66.12 965 ASP B N 1
ATOM 15640 C CA . ASP B 1 965 ? -11.727 -0.298 36.125 1 66.12 965 ASP B CA 1
ATOM 15641 C C . ASP B 1 965 ? -12.773 -0.597 35.062 1 66.12 965 ASP B C 1
ATOM 15643 O O . ASP B 1 965 ? -13.445 -1.625 35.125 1 66.12 965 ASP B O 1
ATOM 15647 N N . LYS B 1 966 ? -12.859 0.199 34.062 1 59.88 966 LYS B N 1
ATOM 15648 C CA . LYS B 1 966 ? -13.969 0.158 33.094 1 59.88 966 LYS B CA 1
ATOM 15649 C C . LYS B 1 966 ? -13.594 -0.659 31.859 1 59.88 966 LYS B C 1
ATOM 15651 O O . LYS B 1 966 ? -14.43 -0.869 30.969 1 59.88 966 LYS B O 1
ATOM 15656 N N . THR B 1 967 ? -12.305 -0.818 31.547 1 57.56 967 THR B N 1
ATOM 15657 C CA . THR B 1 967 ? -11.906 -1.603 30.391 1 57.56 967 THR B CA 1
ATOM 15658 C C . THR B 1 967 ? -12.531 -2.994 30.422 1 57.56 967 THR B C 1
ATOM 15660 O O . THR B 1 967 ? -12.828 -3.582 29.391 1 57.56 967 THR B O 1
ATOM 15663 N N . ASP B 1 968 ? -12.711 -3.531 31.734 1 51.97 968 ASP B N 1
ATOM 15664 C CA . ASP B 1 968 ? -13.195 -4.895 31.906 1 51.97 968 ASP B CA 1
ATOM 15665 C C . ASP B 1 968 ? -14.68 -4.992 31.578 1 51.97 968 ASP B C 1
ATOM 15667 O O . ASP B 1 968 ? -15.219 -6.094 31.438 1 51.97 968 ASP B O 1
ATOM 15671 N N . VAL B 1 969 ? -15.438 -3.885 31.609 1 49.06 969 VAL B N 1
ATOM 15672 C CA . VAL B 1 969 ? -16.891 -4.055 31.5 1 49.06 969 VAL B CA 1
ATOM 15673 C C . VAL B 1 969 ? -17.375 -3.533 30.141 1 49.06 969 VAL B C 1
ATOM 15675 O O . VAL B 1 969 ? -17.672 -2.348 30 1 49.06 969 VAL B O 1
ATOM 15678 N N . ALA B 1 970 ? -16.844 -3.996 29.094 1 52.59 970 ALA B N 1
ATOM 15679 C CA . ALA B 1 970 ? -17.578 -3.615 27.891 1 52.59 970 ALA B CA 1
ATOM 15680 C C . ALA B 1 970 ? -19.062 -3.908 28.031 1 52.59 970 ALA B C 1
ATOM 15682 O O . ALA B 1 970 ? -19.469 -5.062 28.203 1 52.59 970 ALA B O 1
ATOM 15683 N N . GLY B 1 971 ? -19.812 -2.996 28.641 1 51.78 971 GLY B N 1
ATOM 15684 C CA . GLY B 1 971 ? -21.25 -3.238 28.734 1 51.78 971 GLY B CA 1
ATOM 15685 C C . GLY B 1 971 ? -21.859 -3.74 27.438 1 51.78 971 GLY B C 1
ATOM 15686 O O . GLY B 1 971 ? -21.219 -3.686 26.391 1 51.78 971 GLY B O 1
ATOM 15687 N N . ASP B 1 972 ? -23.031 -4.18 27.344 1 61.19 972 ASP B N 1
ATOM 15688 C CA . ASP B 1 972 ? -23.859 -4.66 26.234 1 61.19 972 ASP B CA 1
ATOM 15689 C C . ASP B 1 972 ? -23.938 -3.617 25.125 1 61.19 972 ASP B C 1
ATOM 15691 O O . ASP B 1 972 ? -24.188 -2.438 25.391 1 61.19 972 ASP B O 1
ATOM 15695 N N . GLY B 1 973 ? -23.266 -3.748 23.859 1 72.25 973 GLY B N 1
ATOM 15696 C CA . GLY B 1 973 ? -23.453 -2.951 22.656 1 72.25 973 GLY B CA 1
ATOM 15697 C C . GLY B 1 973 ? -22.219 -2.148 22.281 1 72.25 973 GLY B C 1
ATOM 15698 O O . GLY B 1 973 ? -22.297 -1.2 21.5 1 72.25 973 GLY B O 1
ATOM 15699 N N . ILE B 1 974 ? -21.078 -2.357 23.078 1 81.81 974 ILE B N 1
ATOM 15700 C CA . ILE B 1 974 ? -19.859 -1.618 22.75 1 81.81 974 ILE B CA 1
ATOM 15701 C C . ILE B 1 974 ? -18.844 -2.553 22.094 1 81.81 974 ILE B C 1
ATOM 15703 O O . ILE B 1 974 ? -18.609 -3.658 22.578 1 81.81 974 ILE B O 1
ATOM 15707 N N . VAL B 1 975 ? -18.375 -2.168 20.969 1 85 975 VAL B N 1
ATOM 15708 C CA . VAL B 1 975 ? -17.25 -2.83 20.312 1 85 975 VAL B CA 1
ATOM 15709 C C . VAL B 1 975 ? -15.953 -2.104 20.656 1 85 975 VAL B C 1
ATOM 15711 O O . VAL B 1 975 ? -15.711 -0.987 20.188 1 85 975 VAL B O 1
ATOM 15714 N N . LEU B 1 976 ? -15.102 -2.699 21.422 1 89.25 976 LEU B N 1
ATOM 15715 C CA . LEU B 1 976 ? -13.844 -2.084 21.828 1 89.25 976 LEU B CA 1
ATOM 15716 C C . LEU B 1 976 ? -12.75 -2.332 20.797 1 89.25 976 LEU B C 1
ATOM 15718 O O . LEU B 1 976 ? -12.5 -3.477 20.422 1 89.25 976 LEU B O 1
ATOM 15722 N N . VAL B 1 977 ? -12.172 -1.298 20.359 1 91.81 977 VAL B N 1
ATOM 15723 C CA . VAL B 1 977 ? -11.055 -1.378 19.438 1 91.81 977 VAL B CA 1
ATOM 15724 C C . VAL B 1 977 ? -9.742 -1.509 20.203 1 91.81 977 VAL B C 1
ATOM 15726 O O . VAL B 1 977 ? -9.266 -0.539 20.797 1 91.81 977 VAL B O 1
ATOM 15729 N N . GLU B 1 978 ? -9.164 -2.625 20.141 1 86.31 978 GLU B N 1
ATOM 15730 C CA . GLU B 1 978 ? -7.906 -2.844 20.859 1 86.31 978 GLU B CA 1
ATOM 15731 C C . GLU B 1 978 ? -6.711 -2.426 20 1 86.31 978 GLU B C 1
ATOM 15733 O O . GLU B 1 978 ? -5.758 -1.833 20.516 1 86.31 978 GLU B O 1
ATOM 15738 N N . SER B 1 979 ? -6.781 -2.863 18.75 1 88.56 979 SER B N 1
ATOM 15739 C CA . SER B 1 979 ? -5.773 -2.488 17.766 1 88.56 979 SER B CA 1
ATOM 15740 C C . SER B 1 979 ? -6.402 -1.799 16.562 1 88.56 979 SER B C 1
ATOM 15742 O O . SER B 1 979 ? -7.266 -2.373 15.891 1 88.56 979 SER B O 1
ATOM 15744 N N . ALA B 1 980 ? -5.961 -0.567 16.375 1 91.5 980 ALA B N 1
ATOM 15745 C CA . ALA B 1 980 ? -6.5 0.173 15.242 1 91.5 980 ALA B CA 1
ATOM 15746 C C . ALA B 1 980 ? -6.285 -0.591 13.938 1 91.5 980 ALA B C 1
ATOM 15748 O O . ALA B 1 980 ? -7.16 -0.607 13.07 1 91.5 980 ALA B O 1
ATOM 15749 N N . ASN B 1 981 ? -5.168 -1.21 13.789 1 88.56 981 ASN B N 1
ATOM 15750 C CA . ASN B 1 981 ? -4.852 -1.962 12.578 1 88.56 981 ASN B CA 1
ATOM 15751 C C . ASN B 1 981 ? -5.789 -3.15 12.391 1 88.56 981 ASN B C 1
ATOM 15753 O O . ASN B 1 981 ? -6.289 -3.385 11.289 1 88.56 981 ASN B O 1
ATOM 15757 N N . ASP B 1 982 ? -5.945 -3.955 13.43 1 87.81 982 ASP B N 1
ATOM 15758 C CA . ASP B 1 982 ? -6.824 -5.117 13.352 1 87.81 982 ASP B CA 1
ATOM 15759 C C . ASP B 1 982 ? -8.266 -4.699 13.078 1 87.81 982 ASP B C 1
ATOM 15761 O O . ASP B 1 982 ? -8.992 -5.395 12.367 1 87.81 982 ASP B O 1
ATOM 15765 N N . PHE B 1 983 ? -8.609 -3.635 13.703 1 91.81 983 PHE B N 1
ATOM 15766 C CA . PHE B 1 983 ? -9.961 -3.121 13.492 1 91.81 983 PHE B CA 1
ATOM 15767 C C . PHE B 1 983 ? -10.172 -2.76 12.023 1 91.81 983 PHE B C 1
ATOM 15769 O O . PHE B 1 983 ? -11.164 -3.176 11.414 1 91.81 983 PHE B O 1
ATOM 15776 N N . ARG B 1 984 ? -9.312 -1.941 11.422 1 92 984 ARG B N 1
ATOM 15777 C CA . ARG B 1 984 ? -9.43 -1.546 10.023 1 92 984 ARG B CA 1
ATOM 15778 C C . ARG B 1 984 ? -9.516 -2.768 9.117 1 92 984 ARG B C 1
ATOM 15780 O O . ARG B 1 984 ? -10.305 -2.785 8.164 1 92 984 ARG B O 1
ATOM 15787 N N . ARG B 1 985 ? -8.75 -3.723 9.383 1 88.12 985 ARG B N 1
ATOM 15788 C CA . ARG B 1 985 ? -8.703 -4.934 8.562 1 88.12 985 ARG B CA 1
ATOM 15789 C C . ARG B 1 985 ? -10.031 -5.688 8.633 1 88.12 985 ARG B C 1
ATOM 15791 O O . ARG B 1 985 ? -10.422 -6.34 7.66 1 88.12 985 ARG B O 1
ATOM 15798 N N . SER B 1 986 ? -10.703 -5.539 9.727 1 89.31 986 SER B N 1
ATOM 15799 C CA . SER B 1 986 ? -11.922 -6.312 9.945 1 89.31 986 SER B CA 1
ATOM 15800 C C . SER B 1 986 ? -13.148 -5.578 9.406 1 89.31 986 SER B C 1
ATOM 15802 O O . SER B 1 986 ? -14.266 -6.098 9.461 1 89.31 986 SER B O 1
ATOM 15804 N N . GLN B 1 987 ? -12.969 -4.379 8.898 1 91.25 987 GLN B N 1
ATOM 15805 C CA . GLN B 1 987 ? -14.109 -3.588 8.461 1 91.25 987 GLN B CA 1
ATOM 15806 C C . GLN B 1 987 ? -14.109 -3.41 6.949 1 91.25 987 GLN B C 1
ATOM 15808 O O . GLN B 1 987 ? -13.062 -3.531 6.305 1 91.25 987 GLN B O 1
ATOM 15813 N N . ALA B 1 988 ? -15.32 -3.182 6.379 1 91 988 ALA B N 1
ATOM 15814 C CA . ALA B 1 988 ? -15.438 -2.805 4.973 1 91 988 ALA B CA 1
ATOM 15815 C C . ALA B 1 988 ? -14.93 -1.385 4.742 1 91 988 ALA B C 1
ATOM 15817 O O . ALA B 1 988 ? -14.836 -0.593 5.684 1 91 988 ALA B O 1
ATOM 15818 N N . LEU B 1 989 ? -14.57 -1.051 3.531 1 93.5 989 LEU B N 1
ATOM 15819 C CA . LEU B 1 989 ? -14.078 0.276 3.182 1 93.5 989 LEU B CA 1
ATOM 15820 C C . LEU B 1 989 ? -14.992 0.951 2.168 1 93.5 989 LEU B C 1
ATOM 15822 O O . LEU B 1 989 ? -15.555 0.286 1.295 1 93.5 989 LEU B O 1
ATOM 15826 N N . PHE B 1 990 ? -15.148 2.279 2.301 1 92.5 990 PHE B N 1
ATOM 15827 C CA . PHE B 1 990 ? -15.938 3.064 1.359 1 92.5 990 PHE B CA 1
ATOM 15828 C C . PHE B 1 990 ? -15.242 3.145 0.005 1 92.5 990 PHE B C 1
ATOM 15830 O O . PHE B 1 990 ? -14.016 3.053 -0.076 1 92.5 990 PHE B O 1
ATOM 15837 N N . PRO B 1 991 ? -16.062 3.262 -1.105 1 89.31 991 PRO B N 1
ATOM 15838 C CA . PRO B 1 991 ? -15.453 3.568 -2.398 1 89.31 991 PRO B CA 1
ATOM 15839 C C . PRO B 1 991 ? -14.797 4.945 -2.428 1 89.31 991 PRO B C 1
ATOM 15841 O O . PRO B 1 991 ? -15.164 5.828 -1.648 1 89.31 991 PRO B O 1
ATOM 15844 N N . MET B 1 992 ? -13.828 5.086 -3.23 1 87 992 MET B N 1
ATOM 15845 C CA . MET B 1 992 ? -13.219 6.395 -3.453 1 87 992 MET B CA 1
ATOM 15846 C C . MET B 1 992 ? -14.008 7.188 -4.488 1 87 992 MET B C 1
ATOM 15848 O O . MET B 1 992 ? -14.898 6.648 -5.141 1 87 992 MET B O 1
ATOM 15852 N N . GLN B 1 993 ? -13.641 8.406 -4.551 1 76.88 993 GLN B N 1
ATOM 15853 C CA . GLN B 1 993 ? -14.297 9.25 -5.547 1 76.88 993 GLN B CA 1
ATOM 15854 C C . GLN B 1 993 ? -13.867 8.867 -6.961 1 76.88 993 GLN B C 1
ATOM 15856 O O . GLN B 1 993 ? -12.695 8.547 -7.195 1 76.88 993 GLN B O 1
ATOM 15861 N N . ALA B 1 994 ? -14.844 8.836 -7.82 1 74.31 994 ALA B N 1
ATOM 15862 C CA . ALA B 1 994 ? -14.547 8.555 -9.227 1 74.31 994 ALA B CA 1
ATOM 15863 C C . ALA B 1 994 ? -13.664 9.648 -9.82 1 74.31 994 ALA B C 1
ATOM 15865 O O . ALA B 1 994 ? -13.719 10.805 -9.398 1 74.31 994 ALA B O 1
ATOM 15866 N N . SER B 1 995 ? -12.828 9.289 -10.734 1 74.62 995 SER B N 1
ATOM 15867 C CA . SER B 1 995 ? -12 10.266 -11.438 1 74.62 995 SER B CA 1
ATOM 15868 C C . SER B 1 995 ? -12.867 11.281 -12.188 1 74.62 995 SER B C 1
ATOM 15870 O O . SER B 1 995 ? -13.891 10.922 -12.773 1 74.62 995 SER B O 1
ATOM 15872 N N . ALA B 1 996 ? -12.539 12.539 -12.016 1 80.06 996 ALA B N 1
ATOM 15873 C CA . ALA B 1 996 ? -13.289 13.602 -12.672 1 80.06 996 ALA B CA 1
ATOM 15874 C C . ALA B 1 996 ? -12.656 13.977 -14.008 1 80.06 996 ALA B C 1
ATOM 15876 O O . ALA B 1 996 ? -11.43 13.93 -14.156 1 80.06 996 ALA B O 1
ATOM 15877 N N . SER B 1 997 ? -13.492 14.297 -14.914 1 83.12 997 SER B N 1
ATOM 15878 C CA . SER B 1 997 ? -13.008 14.766 -16.203 1 83.12 997 SER B CA 1
ATOM 15879 C C . SER B 1 997 ? -12.562 16.219 -16.141 1 83.12 997 SER B C 1
ATOM 15881 O O . SER B 1 997 ? -13.188 17.031 -15.453 1 83.12 997 SER B O 1
ATOM 15883 N N . ILE B 1 998 ? -11.508 16.578 -16.781 1 87.44 998 ILE B N 1
ATOM 15884 C CA . ILE B 1 998 ? -11.016 17.953 -16.781 1 87.44 998 ILE B CA 1
ATOM 15885 C C . ILE B 1 998 ? -11.375 18.625 -18.109 1 87.44 998 ILE B C 1
ATOM 15887 O O . ILE B 1 998 ? -10.977 19.766 -18.359 1 87.44 998 ILE B O 1
ATOM 15891 N N . GLU B 1 999 ? -12.148 18 -18.938 1 84.5 999 GLU B N 1
ATOM 15892 C CA . GLU B 1 999 ? -12.438 18.484 -20.281 1 84.5 999 GLU B CA 1
ATOM 15893 C C . GLU B 1 999 ? -13.141 19.844 -20.234 1 84.5 999 GLU B C 1
ATOM 15895 O O . GLU B 1 999 ? -12.898 20.703 -21.078 1 84.5 999 GLU B O 1
ATOM 15900 N N . ASP B 1 1000 ? -13.891 19.984 -19.25 1 82.81 1000 ASP B N 1
ATOM 15901 C CA . ASP B 1 1000 ? -14.672 21.219 -19.125 1 82.81 1000 ASP B CA 1
ATOM 15902 C C . ASP B 1 1000 ? -13.789 22.391 -18.688 1 82.81 1000 ASP B C 1
ATOM 15904 O O . ASP B 1 1000 ? -14.18 23.547 -18.812 1 82.81 1000 ASP B O 1
ATOM 15908 N N . TRP B 1 1001 ? -12.562 22.094 -18.281 1 89.25 1001 TRP B N 1
ATOM 15909 C CA . TRP B 1 1001 ? -11.727 23.156 -17.719 1 89.25 1001 TRP B CA 1
ATOM 15910 C C . TRP B 1 1001 ? -10.523 23.438 -18.609 1 89.25 1001 TRP B C 1
ATOM 15912 O O . TRP B 1 1001 ? -9.68 24.266 -18.281 1 89.25 1001 TRP B O 1
ATOM 15922 N N . ARG B 1 1002 ? -10.484 22.828 -19.734 1 88.69 1002 ARG B N 1
ATOM 15923 C CA . ARG B 1 1002 ? -9.312 22.984 -20.594 1 88.69 1002 ARG B CA 1
ATOM 15924 C C . ARG B 1 1002 ? -9.312 24.359 -21.266 1 88.69 1002 ARG B C 1
ATOM 15926 O O . ARG B 1 1002 ? -10.367 24.859 -21.656 1 88.69 1002 ARG B O 1
ATOM 15933 N N . LEU B 1 1003 ? -8.188 24.891 -21.297 1 80.31 1003 LEU B N 1
ATOM 15934 C CA . LEU B 1 1003 ? -7.965 26.156 -22 1 80.31 1003 LEU B CA 1
ATOM 15935 C C . LEU B 1 1003 ? -7.094 25.953 -23.234 1 80.31 1003 LEU B C 1
ATOM 15937 O O . LEU B 1 1003 ? -6.062 25.281 -23.156 1 80.31 1003 LEU B O 1
ATOM 15941 N N . ASP B 1 1004 ? -7.605 26.078 -24.453 1 61.25 1004 ASP B N 1
ATOM 15942 C CA . ASP B 1 1004 ? -6.773 26.031 -25.641 1 61.25 1004 ASP B CA 1
ATOM 15943 C C . ASP B 1 1004 ? -5.746 27.156 -25.656 1 61.25 1004 ASP B C 1
ATOM 15945 O O . ASP B 1 1004 ? -6.082 28.312 -25.375 1 61.25 1004 ASP B O 1
ATOM 15949 N N . ALA B 1 1005 ? -4.492 26.859 -25.672 1 51.81 1005 ALA B N 1
ATOM 15950 C CA . ALA B 1 1005 ? -3.398 27.828 -25.688 1 51.81 1005 ALA B CA 1
ATOM 15951 C C . ALA B 1 1005 ? -3.662 28.938 -26.703 1 51.81 1005 ALA B C 1
ATOM 15953 O O . ALA B 1 1005 ? -3.057 30 -26.641 1 51.81 1005 ALA B O 1
ATOM 15954 N N . LYS B 1 1006 ? -4.25 28.625 -27.797 1 46.97 1006 LYS B N 1
ATOM 15955 C CA . LYS B 1 1006 ? -4.496 29.641 -28.812 1 46.97 1006 LYS B CA 1
ATOM 15956 C C . LYS B 1 1006 ? -5.43 30.734 -28.281 1 46.97 1006 LYS B C 1
ATOM 15958 O O . LYS B 1 1006 ? -5.656 31.734 -28.938 1 46.97 1006 LYS B O 1
ATOM 15963 N N . ASP B 1 1007 ? -6.074 30.469 -27.297 1 43.81 1007 ASP B N 1
ATOM 15964 C CA . ASP B 1 1007 ? -7.004 31.5 -26.844 1 43.81 1007 ASP B CA 1
ATOM 15965 C C . ASP B 1 1007 ? -6.27 32.594 -26.078 1 43.81 1007 ASP B C 1
ATOM 15967 O O . ASP B 1 1007 ? -6.898 33.469 -25.453 1 43.81 1007 ASP B O 1
ATOM 15971 N N . ASP B 1 1008 ? -5.012 32.531 -25.875 1 36.81 1008 ASP B N 1
ATOM 15972 C CA . ASP B 1 1008 ? -4.297 33.719 -25.391 1 36.81 1008 ASP B CA 1
ATOM 15973 C C . ASP B 1 1008 ? -4 34.688 -26.516 1 36.81 1008 ASP B C 1
ATOM 15975 O O . ASP B 1 1008 ? -3.549 34.281 -27.594 1 36.81 1008 ASP B O 1
#

Organism: Phaeodactylum tricornutum (strain CCAP 1055/1) (NCBI:txid556484)

pLDDT: mean 87.65, std 13.41, range [21.12, 98.69]

Nearest PDB structures (foldseek):
  2jg4-assembly1_A  TM=9.427E-01  e=3.954E-86  Homo sapiens
  2ypu-assembly2_B  TM=9.459E-01  e=1.690E-85  Homo sapiens
  2wk3-assembly2_A  TM=9.442E-01  e=1.162E-85  Homo sapiens
  2g54-assembly1_A  TM=9.388E-01  e=4.116E-85  Homo sapiens
  3tuv-assembly1_A  TM=9.373E-01  e=8.710E-85  Rattus norvegicus

Radius of gyration: 44.79 Å; Cα contacts (8 Å, |Δi|>4): 3980; chains: 2; bounding box: 87×164×98 Å

Sequence (2016 aa):
MSDSPSTRNADDLEVPLVDDRSYRYWTLPATSTADVVTTDRPGLRVLLVHDDSVDKGAAAVDVAVGQFQDGDLPGLAHLTEHMLFLGTQRFPQENALDSFLAAHGGHSNAYTDLEHTVYYMDVQAAQLEPALDRFGSCFEAPLLLENCVARELQAVDSEHGKNKQSDFWRYHQLTKTLLGQHNSHVYQQFGTGNLESLQPQGTAVLRQAVHDFYQRYYHTARMTLCVLGNQDLDVLQGWVEKYFGSLPSQPSDTLVEPPVPPLTPVLPQRVHVVPTRETNVLELQWCLREIQSLYRSKPTRILSHLLGHEGPGSLLAVLRERLWVQELYADDSSKTTSAFSIFCVQLELTVLGWEHVNDVVATVYRYIGLLQNEIPAWVADELQTTASTQFRFLSKSSPSDTVSRVAHQMQEFAIAHVLSGPYLVYEHDMAAVQSCLASLHVDNMLVLVASKEYTGQTTATDPWYGTQYATVALEPDALEAWRQARSAATDGSGVDFIGLHLPDRNDMLATDFELKTSPYAVFAKTNTNDSNGDNGNVPPPPRCLLDTDTCRLWYKPDTEFRMPKVNIMCVLRSATAYESVTQSVLASLWSETADELCNVFSYAASMAGLHCNFSNTRNGMELHLSGYHDKAHVLLQRIVDTVRDFRVTPDLFERIQSKLEQQFQEFLVAQPYQHAIYAGDLCLETPKWDIHDRLQCLASLTLNDLQHFGRHILARFQLEMLVHGNVTASEAVQLSDIVLLGWRPQAPLNQIDVRVVQLPAQGSEGTSTVHRFSGWNEDDENSSVCNIYQVGTMDTKMNATLGLLHHLIREPAFGQLRTQEQLGYIVHTQVKTSGDKVKSLLFLIQSDSFDPIHMDQRIEAFLVDFRHKLVQMSEPDFAANVGALCQSFLEKNKNLSEESSRYWHVITNQTYRFYRMSELAAAAQTVTKLDVLRFLDRHVLATSPYRRKLSVQVFGQNHIADLLDKTDVAGDGIVLVESANDFRRSQALFPMQASASIEDWRLDAKDDMSDSPSTRNADDLEVPLVDDRSYRYWTLPATSTADVVTTDRPGLRVLLVHDDSVDKGAAAVDVAVGQFQDGDLPGLAHLTEHMLFLGTQRFPQENALDSFLAAHGGHSNAYTDLEHTVYYMDVQAAQLEPALDRFGSCFEAPLLLENCVARELQAVDSEHGKNKQSDFWRYHQLTKTLLGQHNSHVYQQFGTGNLESLQPQGTAVLRQAVHDFYQRYYHTARMTLCVLGNQDLDVLQGWVEKYFGSLPSQPSDTLVEPPVPPLTPVLPQRVHVVPTRETNVLELQWCLREIQSLYRSKPTRILSHLLGHEGPGSLLAVLRERLWVQELYADDSSKTTSAFSIFCVQLELTVLGWEHVNDVVATVYRYIGLLQNEIPAWVADELQTTASTQFRFLSKSSPSDTVSRVAHQMQEFAIAHVLSGPYLVYEHDMAAVQSCLASLHVDNMLVLVASKEYTGQTTATDPWYGTQYATVALEPDALEAWRQARSAATDGSGVDFIGLHLPDRNDMLATDFELKTSPYAVFAKTNTNDSNGDNGNVPPPPRCLLDTDTCRLWYKPDTEFRMPKVNIMCVLRSATAYESVTQSVLASLWSETADELCNVFSYAASMAGLHCNFSNTRNGMELHLSGYHDKAHVLLQRIVDTVRDFRVTPDLFERIQSKLEQQFQEFLVAQPYQHAIYAGDLCLETPKWDIHDRLQCLASLTLNDLQHFGRHILARFQLEMLVHGNVTASEAVQLSDIVLLGWRPQAPLNQIDVRVVQLPAQGSEGTSTVHRFSGWNEDDENSSVCNIYQVGTMDTKMNATLGLLHHLIREPAFGQLRTQEQLGYIVHTQVKTSGDKVKSLLFLIQSDSFDPIHMDQRIEAFLVDFRHKLVQMSEPDFAANVGALCQSFLEKNKNLSEESSRYWHVITNQTYRFYRMSELAAAAQTVTKLDVLRFLDRHVLATSPYRRKLSVQVFGQNHIADLLDKTDVAGDGIVLVESANDFRRSQALFPMQASASIEDWRLDAKDD

Solvent-accessible surface area (backbone atoms only — not comparable to full-atom values): 104438 Å² total; per-residue (Å²): 136,80,81,63,87,71,70,51,70,40,81,60,47,48,69,40,72,68,56,85,57,44,55,43,41,40,62,46,61,52,67,65,82,89,82,68,83,68,89,68,46,47,29,31,40,36,39,39,35,27,34,76,82,51,67,45,10,20,35,11,38,20,33,71,46,15,40,66,69,22,74,92,28,30,13,42,42,41,50,41,62,60,40,34,62,45,12,14,76,91,45,62,50,47,53,45,58,58,54,51,23,52,45,36,59,25,49,68,54,71,52,64,46,62,53,32,29,39,40,31,26,30,23,30,39,90,49,35,63,68,47,42,45,53,55,30,33,31,64,52,40,46,58,61,48,62,75,54,50,55,53,49,44,50,44,36,27,41,48,42,60,68,43,45,70,33,54,70,55,41,51,51,52,48,49,25,38,64,56,13,56,52,87,65,36,61,65,35,59,57,47,70,29,32,59,73,48,49,44,79,76,38,62,70,55,40,41,51,49,43,51,49,50,44,70,71,58,56,28,23,57,38,31,26,35,15,40,36,31,54,53,55,65,67,55,51,49,50,50,46,52,69,40,51,34,74,40,44,63,41,63,71,70,76,72,80,72,65,71,64,55,58,84,37,89,64,45,47,39,30,35,42,29,39,46,77,53,92,48,36,37,39,36,40,35,22,63,41,66,41,53,68,87,39,44,44,41,40,39,63,57,61,50,23,51,57,64,33,28,54,29,69,29,16,61,44,38,48,36,35,76,69,52,24,38,76,46,62,46,32,48,40,79,92,47,58,46,94,40,19,20,33,44,34,42,38,31,34,32,33,78,62,18,59,76,36,49,69,58,51,54,23,50,52,28,28,52,50,11,40,49,70,58,57,69,63,67,63,60,57,50,51,52,35,50,39,24,46,53,48,42,36,62,52,74,62,67,53,52,41,59,46,21,40,50,46,13,48,29,57,76,69,36,55,73,45,28,38,72,37,44,89,52,39,54,76,43,90,44,65,66,55,30,47,50,56,54,63,39,68,39,75,60,42,26,40,39,39,39,29,25,57,85,43,60,94,67,49,80,44,60,43,86,85,52,59,41,39,24,27,81,42,85,73,52,67,65,57,54,49,48,32,52,44,29,23,48,45,45,51,70,72,59,82,61,75,54,77,67,54,46,80,71,77,84,66,88,50,56,63,85,58,69,74,76,69,86,60,75,69,77,62,66,68,66,63,80,58,66,60,70,78,71,70,70,66,97,68,78,77,72,66,29,32,65,42,82,55,73,41,34,36,34,33,42,35,64,46,80,80,77,68,53,42,29,31,39,39,40,36,33,42,34,20,26,65,27,43,58,40,57,63,32,35,47,43,32,50,52,48,28,55,49,49,46,57,67,42,35,66,50,47,50,55,29,46,64,37,49,28,47,71,49,54,43,63,45,70,55,14,39,32,41,40,35,36,26,40,41,64,38,47,65,58,53,51,47,53,50,42,53,52,57,66,64,54,87,74,50,73,68,57,46,53,51,50,52,50,51,51,50,42,53,58,51,49,58,44,60,44,60,43,55,60,52,23,52,50,51,46,45,43,40,34,34,40,80,59,75,54,68,68,53,38,54,57,45,57,73,71,62,48,70,66,55,47,51,52,46,55,52,50,57,47,44,29,16,25,38,42,33,41,40,38,20,42,55,48,73,70,56,48,51,50,54,53,43,50,51,47,71,56,54,57,45,39,54,49,84,59,77,66,72,65,34,31,49,46,68,65,56,20,39,91,70,48,36,38,36,35,36,72,49,70,41,76,31,69,83,40,44,42,14,8,30,31,38,36,33,43,71,39,80,62,56,59,53,56,46,19,43,52,52,49,50,49,62,66,41,47,61,58,47,37,48,44,46,29,64,73,62,55,52,27,70,46,57,49,68,46,82,41,67,47,68,88,59,32,34,25,47,34,42,36,40,29,13,66,85,48,48,31,69,58,54,53,51,50,52,55,50,46,55,55,52,46,54,56,51,56,70,68,53,49,68,67,60,51,50,41,40,48,50,24,52,31,47,62,48,63,52,75,69,66,37,70,66,58,46,50,52,56,52,47,53,33,54,75,66,49,60,67,53,81,58,49,45,59,50,29,28,59,34,32,72,69,59,46,73,64,54,46,52,49,46,40,51,37,31,62,40,81,82,11,59,55,16,15,46,41,37,22,30,24,31,9,53,71,34,44,70,54,52,69,64,49,67,78,55,66,56,94,38,52,47,75,45,87,42,45,67,63,46,43,42,48,31,33,32,47,47,44,80,66,87,53,83,58,74,88,37,56,43,65,77,79,74,105,138,79,81,65,87,71,70,52,69,41,82,60,47,48,67,38,73,71,57,83,58,45,56,43,40,40,63,46,63,51,68,63,84,80,87,64,84,68,90,69,46,47,29,31,40,35,41,40,36,26,34,77,83,51,68,45,10,19,35,13,39,20,33,72,46,16,40,66,70,23,73,91,27,30,13,43,42,42,52,41,61,60,40,35,62,44,13,15,76,91,46,62,49,47,53,46,59,58,55,52,23,51,45,37,58,25,51,69,54,69,54,64,45,63,53,32,30,39,41,31,27,29,21,30,39,91,50,34,64,68,47,43,46,52,54,32,34,30,64,52,41,46,57,62,47,62,74,55,48,55,52,49,42,51,44,36,27,42,49,41,61,66,44,46,71,34,54,69,56,42,52,52,52,48,52,25,38,65,55,12,56,52,89,65,37,61,64,34,58,57,47,70,30,31,60,74,48,49,44,78,77,37,64,68,54,39,40,51,50,42,50,51,51,45,70,70,58,56,28,22,55,38,32,26,35,16,40,37,30,53,53,56,64,68,56,52,50,51,50,45,52,69,40,50,34,75,41,45,62,42,63,71,70,76,71,79,71,64,73,61,54,55,84,38,88,65,44,46,39,31,34,43,28,39,46,76,55,91,47,34,40,38,36,40,36,22,63,42,66,42,52,70,87,38,44,46,41,40,41,63,56,62,50,23,51,56,62,33,29,53,29,68,27,15,59,45,38,48,36,36,75,70,52,23,38,78,47,61,45,32,47,40,79,91,48,59,47,95,38,19,20,33,43,33,42,38,32,34,33,33,77,65,18,60,76,36,48,69,57,52,54,23,50,53,28,27,53,50,11,40,47,68,59,57,70,65,66,63,59,56,50,51,52,36,49,40,25,46,52,47,41,38,63,51,75,60,67,53,52,41,59,46,19,41,51,45,13,47,28,58,75,69,36,56,73,45,29,36,73,37,42,88,53,38,53,76,42,90,44,66,66,54,31,50,52,57,55,64,38,69,39,74,62,41,24,41,38,40,39,29,25,56,83,43,60,92,68,48,78,44,61,44,86,85,51,58,42,38,25,27,82,43,84,74,50,67,66,57,55,50,48,32,53,44,28,24,50,45,45,50,70,71,58,81,60,76,52,76,67,55,46,79,71,77,84,67,88,50,54,64,84,57,69,74,75,68,86,59,78,69,78,63,68,69,66,64,81,57,68,61,72,77,72,71,70,66,96,69,75,78,72,65,28,32,66,41,82,56,73,41,34,35,35,32,42,35,63,47,81,81,77,69,50,42,29,30,39,41,40,38,32,41,34,20,25,66,28,44,58,40,58,60,31,34,48,43,32,50,51,49,27,54,47,49,44,57,66,40,33,66,50,46,51,54,28,45,66,36,48,27,46,70,50,55,42,64,47,68,56,14,40,32,41,41,36,38,25,42,41,63,40,46,66,58,52,51,47,52,51,42,54,51,56,65,65,57,87,74,48,72,67,56,47,53,51,50,53,50,50,50,49,42,53,58,52,48,59,44,61,44,60,44,57,59,52,23,52,50,52,47,46,43,40,34,35,41,80,58,74,54,68,69,52,38,55,57,45,58,74,71,61,49,70,66,56,47,53,54,46,54,52,50,55,45,45,28,17,25,38,42,34,41,39,39,21,40,56,47,73,68,56,47,52,52,54,53,43,50,52,46,71,57,55,58,45,38,54,51,85,58,77,67,72,66,33,31,49,45,68,64,56,18,38,92,71,46,34,39,37,34,35,72,48,70,39,77,30,68,83,39,45,42,14,9,31,30,38,36,33,40,74,38,82,61,56,58,52,59,46,20,44,52,52,50,50,50,64,65,42,47,61,59,48,36,47,43,45,28,63,72,63,54,52,27,70,46,58,47,68,45,81,41,67,47,68,90,60,32,35,25,46,33,42,36,38,30,13,67,85,49,47,31,68,58,54,53,51,50,52,55,49,47,55,55,53,46,54,56,52,58,70,67,52,49,67,68,58,50,50,42,40,48,50,24,52,31,46,62,48,63,53,76,68,65,38,70,66,60,46,49,51,56,52,48,52,33,54,76,67,50,58,66,53,82,57,47,46,59,51,30,28,58,34,33,73,69,58,46,74,64,54,46,50,50,47,40,50,37,32,63,40,81,81,9,59,55,15,16,45,40,37,22,31,23,30,10,54,71,34,43,69,53,51,69,65,49,66,77,54,67,55,95,37,52,46,73,44,85,43,45,67,62,48,42,41,48,30,31,33,48,47,46,81,66,85,53,82,61,75,89,37,56,42,65,75,80,75,106

Secondary structure (DSSP, 8-state):
-------EEGGG----TT---EEEEEEE----SSS---TTS--EEEEEEE-TT-SEEEEEEEES--GGG-TTSTTHHHHHHHHTTS-BSSS-STTHHHHHHHHTT-EEEEEE-SS-EEEEEEEEGGGHHHHHHHHHHHHH-B---HHHHHHHHHHHHHHHHHHTT-HHHHHHHHHHHHHHTGGG-GGG---S--HHHH-SS-HHHHHHHHHHHHHHH-SGGGEEEEEEESS-HHHHHHHHHHHHTT----------PPP-----TT-SEEEEE--SSS-EEEEEEEEEE--GGGTTT-HHHHHHHHHT--STTSHHHHHHHTT-EEEEEEESGGGB-SSEEEEEEEEEE-HHHHHTHHHHHHHHHHHHHHHHH---HHHHHHHHHHHHHHHHTPPP--HHHHHHHHHHHHHHS-GGGTTTTTT------HHHHHHHHHT-SGGGEEEEEE-GGGTT---EE-TTT--EEEEEPPPHHHHHHHHHHHHHTTS-S----TT--PPPP-TT-----PPP--GGGGGGSSS---S-----SPPPPPEEEEE-SSEEEEEEE--SS--SEEEEEEEEE-GGGTSSHHHHHHHHHHHHHHHHHHHHHHHHHHHTT-EEEEEEETTEEEEEEEEEGGGHHHHHHHHHHHHHH----HHHHHHHHHHHHHHHHHHHTS-HHHHHHHHHHHHHEES---HHHHHHHHHH--HHHHHHHHHHHHHB-EEEEEEEES--HHHHHHHHHHHHHHH-PBPPS-----EEB-PPP-GGGTPEEEEEEE-SSTT---EEEEEEEEEES--HHHHHHHHHHHHHHHHHHIIIIIIIS---SEEEEEEEEETTTEEEEEEEEEESSS-HHHHHHHHHHHHHHHHHHHHH--HHHHHHHHHHHHHHHTPPPSSHHHHHHHHHHHHHTT---TTHHHHHHHHHHT--HHHHHHHIIIIISTT-TT--EEEEEEE-GGGHHHHHHHTT---TTEEE-S-HHHHHHHS-BPPPPPPPP-GGGB--GGG-/-------EEGGG----TT---EEEEEEE----SSS---TTS--EEEEEEE-TT-SEEEEEEEES--GGG-TTSTTHHHHHHHHTTS-BSSS-STTHHHHHHHHTT-EEEEEE-SS-EEEEEEEEGGGHHHHHHHHHHHHH-B---HHHHHHHHHHHHHHHHHHTT-HHHHHHHHHHHHHHTGGG-GGG---S--HHHH-SS-HHHHHHHHHHHHHHH-SGGGEEEEEEESS-HHHHHHHHHHHHTT----------PPP-----TT-SEEEEE--SSS-EEEEEEEEEE--GGGTTT-HHHHHHHHHT--STTSHHHHHHHTT-EEEEEEESGGGB-SSEEEEEEEEEE-HHHHHTHHHHHHHHHHHHHHHHH---HHHHHHHHHHHHHHHHTPPP--HHHHHHHHHHHHHHS-GGGTTTTTT------HHHHHHHHHT-SGGGEEEEEE-GGGTT---EE-TTT--EEEEEPPPHHHHHHHHHHHHHTTS-S----TT--PPPP-TT-----PPP--GGGGGGSSS---S-----SPPPPPEEEEE-SSEEEEEEE--SS--SEEEEEEEEE-GGGTSSHHHHHHHHHHHHHHHHHHHHHHHHHHHTT-EEEEEEETTEEEEEEEEEGGGHHHHHHHHHHHHHH----HHHHHHHHHHHHHHHHHHHTS-HHHHHHHHHHHHHEES---HHHHHHHHHH--HHHHHHHHHHHHHB-EEEEEEEES--HHHHHHHHHHHHHHH-PBPPS-----EEB-PPP-GGGTPEEEEEEE-SSTT---EEEEEEEEEES--HHHHHHHHHHHHHHHHHHIIIIIIIS---SEEEEEEEEETTTEEEEEEEEEESSS-HHHHHHHHHHHHHHHHHHHHH--HHHHHHHHHHHHHHHTPPPSSHHHHHHHHHHHHHTT---TTHHHHHHHHHHH--HHHHHHHIIIIISTT-TT--EEEEEEE-GGGHHHHHHHTT---TTEEE-S-HHHHHHTS-BPPPPPPPP-GGGB--GGG-